Protein 2KZV (pdb70)

Sequence (92 aa):
MPHKEKHPLQDMFTSAIEAVARDSGWAELSAVGSYLAKNDPSFDPRNWGHGRLSQMVKKLDFLTVQESRNGSKLHSEIRLRHDGLEHHHHHHMPHKEKHPLQDMFTSAIEAVARDSGWAELSAVGSYLAKNDPSFDPRNWGHGRLSQMVKKLDFLTVQESRNGSKLHSEIRLRHDGLEHHHHHHMPHKEKHPLQDMFTSAIEAVARDSGWAELSAVGSYLAKNDPSFDPRNWGHGRLSQMVKKLDFLTVQESRNGSKLHSEIRLRHDGLEHHHHHHMPHKEKHPLQDMFTSAIEAVARDSGWAELSAVGSYLAKNDPSFDPRNWGHGRLSQMVKKLDFLTVQESRNGSKLHSEIRLRHDGLEHHHHHHMPHKEKHPLQDMFTSAIEAVARDSGWAELSAVGSYLAKNDPSFDPRNWGHGRLSQMVKKLDFLTVQESRNGSKLHSEIRLRHDGLEHHHHHHMPHKEKHPLQDMFTSAIEAVARDSGWAELSAVGSYLAKNDPSFDPRNWGHGRLSQMVKKLDFLTVQESRNGSKLHSEIRLRHDGLEHHHHHHMPHKEKHPLQDMFTSAIEAVARDSGWAELSAVGSYLAKNDPSFDPRNWGHGRLSQMVKKLDFLTVQESRNGSKLHSEIRLRHDGLEHHHHHHMPHKEKHPLQDMFTSAIEAVARDSGWAELSAVGSYLAKNDPSFDPRNWGHGRLSQMVKKLDFLTVQESRNGSKLHSEIRLRHDGLEHHHHHHMPHKEKHPLQDMFTSAIEAVARDSGWAELSAVGSYLAKNDPSFDPRNWGHGRLSQMVKKLDFLTVQESRNGSKLHSEIRLRHDGLEHHHHHHMPHKEKHPLQDMFTSAIEAVARDSGWAELSAVGSYLAKNDPSFDPRNWGHGRLSQMVKKLDFLTVQESRNGSKLHSEIRLRHDGLEHHHHHHMPHKEKHPLQDMFTSAIEAVARDSGWAELSAVGSYLAKNDPSFDPRNWGHGRLSQMVKKLDFLTVQESRNGSKLHSEIRLRHDGLEHHHHHHMPHKEKHPLQDMFTSAIEAVARDSGWAELSAVGSYLAKNDPSFDPRNWGHGRLSQMVKKLDFLTVQESRNGSKLHSEIRLRHDGLEHHHHHHMPHKEKHPLQDMFTSAIEAVARDSGWAELSAVGSYLAKNDPSFDPRNWGHGRLSQMVKKLDFLTVQESRNGSKLHSEIRLRHDGLEHHHHHHMPHKEKHPLQDMFTSAIEAVARDSGWAELSAVGSYLAKNDPSFDPRNWGHGRLSQMVKKLDFLTVQESRNGSKLHSEIRLRHDGLEHHHHHHMPHKEKHPLQDMFTSAIEAVARDSGWAELSAVGSYLAKNDPSFDPRNWGHGRLSQMVKKLDFLTVQESRNGSKLHSEIRLRHDGLEHHHHHHMPHKEKHPLQDMFTSAIEAVARDSGWAELSAVGSYLAKNDPSFDPRNWGHGRLSQMVKKLDFLTVQESRNGSKLHSEIRLRHDGLEHHHHHHMPHKEKHPLQDMFTSAIEAVARDSGWAELSAVGSYLAKNDPSFDPRNWGHGRLSQMVKKLDFLTVQESRNGSKLHSEIRLRHDGLEHHHHHHMPHKEKHPLQDMFTSAIEAVARDSGWAELSAVGSYLAKNDPSFDPRNWGHGRLSQMVKKLDFLTVQESRNGSKLHSEIRLRHDGLEHHHHHHMPHKEKHPLQDMFTSAIEAVARDSGWAELSAVGSYLAKNDPSFDPRNWGHGRLSQMVKKLDFLTVQESRNGSKLHSEIRLRHDGLEHHHHHHMPHKEKHPLQDMFTSAIEAVARDSGWAELSAVGSYLAKNDPSFDPRNWGHGRLSQMVKKLDFLTVQESRNGSKLHSEIRLRHDGLEHHHHHH

Nearest PDB structures (foldseek):
  2kzv-assembly1_A  TM=7.130E-01  e=1.769E-13  Chromobacterium violaceum
  8wxs-assembly1_B  TM=4.987E-01  e=1.381E-01  Drosophila melanogaster
  2lh9-assembly1_A  TM=5.299E-01  e=3.250E-01  Mus musculus
  3rco-assembly1_B  TM=5.625E-01  e=8.167E-01  Homo sapiens
  8s0d-assembly1_E  TM=5.532E-01  e=1.685E+00  Homo sapiens

Organism: Chromobacterium violaceum (strain ATCC 12472 / DSM 30191 / JCM 1249 / CCUG 213 / NBRC 12614 / NCIMB 9131 / NCTC 9757 / MK) (NCBI:txid243365)

Structure (mmCIF, N/CA/C/O backbone):
data_2KZV
#
_entry.id   2KZV
#
loop_
_atom_site.group_PDB
_atom_site.id
_atom_site.type_symbol
_atom_site.label_atom_id
_atom_site.label_alt_id
_atom_site.label_comp_id
_atom_site.label_asym_id
_atom_site.label_entity_id
_atom_site.label_seq_id
_atom_site.pdbx_PDB_ins_code
_atom_site.Cartn_x
_atom_site.Cartn_y
_atom_site.Cartn_z
_atom_site.occupancy
_atom_site.B_iso_or_equiv
_atom_site.auth_seq_id
_atom_site.auth_comp_id
_atom_site.auth_asym_id
_atom_site.auth_atom_id
_atom_site.pdbx_PDB_model_num
ATOM 1 N N . MET A 1 1 ? -22.189 -11.315 1.832 1.00 0.00 1 MET A N 1
ATOM 2 C CA . MET A 1 1 ? -21.737 -11.351 0.412 1.00 0.00 1 MET A CA 1
ATOM 3 C C . MET A 1 1 ? -20.458 -10.515 0.260 1.00 0.00 1 MET A C 1
ATOM 4 O O . MET A 1 1 ? -20.369 -9.665 -0.603 1.00 0.00 1 MET A O 1
ATOM 20 N N . PRO A 1 2 ? -19.469 -10.754 1.089 1.00 0.00 2 PRO A N 1
ATOM 21 C CA . PRO A 1 2 ? -18.175 -10.004 1.026 1.00 0.00 2 PRO A CA 1
ATOM 22 C C . PRO A 1 2 ? -17.448 -10.236 -0.307 1.00 0.00 2 PRO A C 1
ATOM 23 O O . PRO A 1 2 ? -17.489 -11.314 -0.869 1.00 0.00 2 PRO A O 1
ATOM 34 N N . HIS A 1 3 ? -16.783 -9.222 -0.811 1.00 0.00 3 HIS A N 1
ATOM 35 C CA . HIS A 1 3 ? -16.040 -9.345 -2.109 1.00 0.00 3 HIS A CA 1
ATOM 36 C C . HIS A 1 3 ? -14.547 -9.518 -1.821 1.00 0.00 3 HIS A C 1
ATOM 37 O O . HIS A 1 3 ? -13.981 -8.803 -1.022 1.00 0.00 3 HIS A O 1
ATOM 51 N N . LYS A 1 4 ? -13.916 -10.463 -2.472 1.00 0.00 4 LYS A N 1
ATOM 52 C CA . LYS A 1 4 ? -12.455 -10.710 -2.255 1.00 0.00 4 LYS A CA 1
ATOM 53 C C . LYS A 1 4 ? -12.170 -10.929 -0.763 1.00 0.00 4 LYS A C 1
ATOM 54 O O . LYS A 1 4 ? -12.043 -12.051 -0.323 1.00 0.00 4 LYS A O 1
ATOM 73 N N . GLU A 1 5 ? -12.070 -9.870 0.008 1.00 0.00 5 GLU A N 1
ATOM 74 C CA . GLU A 1 5 ? -11.792 -9.997 1.474 1.00 0.00 5 GLU A CA 1
ATOM 75 C C . GLU A 1 5 ? -10.440 -10.689 1.686 1.00 0.00 5 GLU A C 1
ATOM 76 O O . GLU A 1 5 ? -9.472 -10.059 2.062 1.00 0.00 5 GLU A O 1
ATOM 88 N N . LYS A 1 6 ? -10.374 -11.969 1.433 1.00 0.00 6 LYS A N 1
ATOM 89 C CA . LYS A 1 6 ? -9.093 -12.726 1.591 1.00 0.00 6 LYS A CA 1
ATOM 90 C C . LYS A 1 6 ? -8.517 -12.528 2.995 1.00 0.00 6 LYS A C 1
ATOM 91 O O . LYS A 1 6 ? -8.025 -11.472 3.341 1.00 0.00 6 LYS A O 1
ATOM 110 N N . HIS A 1 7 ? -8.572 -13.547 3.806 1.00 0.00 7 HIS A N 1
ATOM 111 C CA . HIS A 1 7 ? -8.033 -13.434 5.194 1.00 0.00 7 HIS A CA 1
ATOM 112 C C . HIS A 1 7 ? -6.496 -13.261 5.152 1.00 0.00 7 HIS A C 1
ATOM 113 O O . HIS A 1 7 ? -5.948 -12.466 5.889 1.00 0.00 7 HIS A O 1
ATOM 127 N N . PRO A 1 8 ? -5.801 -13.997 4.313 1.00 0.00 8 PRO A N 1
ATOM 128 C CA . PRO A 1 8 ? -4.308 -13.898 4.216 1.00 0.00 8 PRO A CA 1
ATOM 129 C C . PRO A 1 8 ? -3.854 -12.487 3.807 1.00 0.00 8 PRO A C 1
ATOM 130 O O . PRO A 1 8 ? -4.296 -11.948 2.811 1.00 0.00 8 PRO A O 1
ATOM 141 N N . LEU A 1 9 ? -2.975 -11.891 4.564 1.00 0.00 9 LEU A N 1
ATOM 142 C CA . LEU A 1 9 ? -2.497 -10.523 4.213 1.00 0.00 9 LEU A CA 1
ATOM 143 C C . LEU A 1 9 ? -1.720 -10.579 2.889 1.00 0.00 9 LEU A C 1
ATOM 144 O O . LEU A 1 9 ? -1.856 -9.721 2.040 1.00 0.00 9 LEU A O 1
ATOM 160 N N . GLN A 1 10 ? -0.895 -11.576 2.719 1.00 0.00 10 GLN A N 1
ATOM 161 C CA . GLN A 1 10 ? -0.084 -11.678 1.469 1.00 0.00 10 GLN A CA 1
ATOM 162 C C . GLN A 1 10 ? -0.999 -11.647 0.243 1.00 0.00 10 GLN A C 1
ATOM 163 O O . GLN A 1 10 ? -0.809 -10.854 -0.658 1.00 0.00 10 GLN A O 1
ATOM 177 N N . ASP A 1 11 ? -1.987 -12.496 0.196 1.00 0.00 11 ASP A N 1
ATOM 178 C CA . ASP A 1 11 ? -2.902 -12.500 -0.980 1.00 0.00 11 ASP A CA 1
ATOM 179 C C . ASP A 1 11 ? -3.712 -11.199 -1.009 1.00 0.00 11 ASP A C 1
ATOM 180 O O . ASP A 1 11 ? -3.965 -10.636 -2.056 1.00 0.00 11 ASP A O 1
ATOM 189 N N . MET A 1 12 ? -4.140 -10.730 0.134 1.00 0.00 12 MET A N 1
ATOM 190 C CA . MET A 1 12 ? -4.954 -9.479 0.172 1.00 0.00 12 MET A CA 1
ATOM 191 C C . MET A 1 12 ? -4.143 -8.307 -0.393 1.00 0.00 12 MET A C 1
ATOM 192 O O . MET A 1 12 ? -4.607 -7.583 -1.252 1.00 0.00 12 MET A O 1
ATOM 206 N N . PHE A 1 13 ? -2.934 -8.113 0.071 1.00 0.00 13 PHE A N 1
ATOM 207 C CA . PHE A 1 13 ? -2.105 -6.988 -0.458 1.00 0.00 13 PHE A CA 1
ATOM 208 C C . PHE A 1 13 ? -1.745 -7.268 -1.922 1.00 0.00 13 PHE A C 1
ATOM 209 O O . PHE A 1 13 ? -1.711 -6.374 -2.741 1.00 0.00 13 PHE A O 1
ATOM 226 N N . THR A 1 14 ? -1.466 -8.497 -2.256 1.00 0.00 14 THR A N 1
ATOM 227 C CA . THR A 1 14 ? -1.092 -8.819 -3.663 1.00 0.00 14 THR A CA 1
ATOM 228 C C . THR A 1 14 ? -2.237 -8.439 -4.603 1.00 0.00 14 THR A C 1
ATOM 229 O O . THR A 1 14 ? -2.029 -7.831 -5.634 1.00 0.00 14 THR A O 1
ATOM 240 N N . SER A 1 15 ? -3.440 -8.802 -4.264 1.00 0.00 15 SER A N 1
ATOM 241 C CA . SER A 1 15 ? -4.594 -8.472 -5.145 1.00 0.00 15 SER A CA 1
ATOM 242 C C . SER A 1 15 ? -4.753 -6.955 -5.270 1.00 0.00 15 SER A C 1
ATOM 243 O O . SER A 1 15 ? -5.003 -6.437 -6.340 1.00 0.00 15 SER A O 1
ATOM 251 N N . ALA A 1 16 ? -4.631 -6.236 -4.186 1.00 0.00 16 ALA A N 1
ATOM 252 C CA . ALA A 1 16 ? -4.797 -4.754 -4.253 1.00 0.00 16 ALA A CA 1
ATOM 253 C C . ALA A 1 16 ? -3.665 -4.121 -5.067 1.00 0.00 16 ALA A C 1
ATOM 254 O O . ALA A 1 16 ? -3.890 -3.236 -5.866 1.00 0.00 16 ALA A O 1
ATOM 261 N N . ILE A 1 17 ? -2.452 -4.555 -4.861 1.00 0.00 17 ILE A N 1
ATOM 262 C CA . ILE A 1 17 ? -1.306 -3.964 -5.612 1.00 0.00 17 ILE A CA 1
ATOM 263 C C . ILE A 1 17 ? -1.467 -4.254 -7.107 1.00 0.00 17 ILE A C 1
ATOM 264 O O . ILE A 1 17 ? -1.269 -3.392 -7.939 1.00 0.00 17 ILE A O 1
ATOM 280 N N . GLU A 1 18 ? -1.812 -5.461 -7.451 1.00 0.00 18 GLU A N 1
ATOM 281 C CA . GLU A 1 18 ? -1.965 -5.813 -8.890 1.00 0.00 18 GLU A CA 1
ATOM 282 C C . GLU A 1 18 ? -3.161 -5.063 -9.482 1.00 0.00 18 GLU A C 1
ATOM 283 O O . GLU A 1 18 ? -3.158 -4.691 -10.639 1.00 0.00 18 GLU A O 1
ATOM 295 N N . ALA A 1 19 ? -4.186 -4.849 -8.707 1.00 0.00 19 ALA A N 1
ATOM 296 C CA . ALA A 1 19 ? -5.384 -4.136 -9.235 1.00 0.00 19 ALA A CA 1
ATOM 297 C C . ALA A 1 19 ? -5.022 -2.695 -9.617 1.00 0.00 19 ALA A C 1
ATOM 298 O O . ALA A 1 19 ? -5.493 -2.181 -10.614 1.00 0.00 19 ALA A O 1
ATOM 305 N N . VAL A 1 20 ? -4.198 -2.034 -8.830 1.00 0.00 20 VAL A N 1
ATOM 306 C CA . VAL A 1 20 ? -3.811 -0.608 -9.134 1.00 0.00 20 VAL A CA 1
ATOM 307 C C . VAL A 1 20 ? -2.399 -0.559 -9.736 1.00 0.00 20 VAL A C 1
ATOM 308 O O . VAL A 1 20 ? -1.838 0.500 -9.932 1.00 0.00 20 VAL A O 1
ATOM 321 N N . ALA A 1 21 ? -1.817 -1.691 -10.028 1.00 0.00 21 ALA A N 1
ATOM 322 C CA . ALA A 1 21 ? -0.441 -1.694 -10.608 1.00 0.00 21 ALA A CA 1
ATOM 323 C C . ALA A 1 21 ? -0.467 -1.058 -12.005 1.00 0.00 21 ALA A C 1
ATOM 324 O O . ALA A 1 21 ? 0.561 -0.842 -12.618 1.00 0.00 21 ALA A O 1
ATOM 331 N N . ARG A 1 22 ? -1.634 -0.764 -12.512 1.00 0.00 22 ARG A N 1
ATOM 332 C CA . ARG A 1 22 ? -1.737 -0.149 -13.870 1.00 0.00 22 ARG A CA 1
ATOM 333 C C . ARG A 1 22 ? -1.234 1.298 -13.799 1.00 0.00 22 ARG A C 1
ATOM 334 O O . ARG A 1 22 ? -0.876 1.889 -14.800 1.00 0.00 22 ARG A O 1
ATOM 355 N N . ASP A 1 23 ? -1.199 1.872 -12.624 1.00 0.00 23 ASP A N 1
ATOM 356 C CA . ASP A 1 23 ? -0.718 3.278 -12.495 1.00 0.00 23 ASP A CA 1
ATOM 357 C C . ASP A 1 23 ? 0.736 3.365 -12.964 1.00 0.00 23 ASP A C 1
ATOM 358 O O . ASP A 1 23 ? 1.083 4.194 -13.779 1.00 0.00 23 ASP A O 1
ATOM 367 N N . SER A 1 24 ? 1.584 2.509 -12.455 1.00 0.00 24 SER A N 1
ATOM 368 C CA . SER A 1 24 ? 3.017 2.535 -12.871 1.00 0.00 24 SER A CA 1
ATOM 369 C C . SER A 1 24 ? 3.781 1.427 -12.128 1.00 0.00 24 SER A C 1
ATOM 370 O O . SER A 1 24 ? 4.503 1.686 -11.184 1.00 0.00 24 SER A O 1
ATOM 378 N N . GLY A 1 25 ? 3.636 0.200 -12.550 1.00 0.00 25 GLY A N 1
ATOM 379 C CA . GLY A 1 25 ? 4.360 -0.914 -11.871 1.00 0.00 25 GLY A CA 1
ATOM 380 C C . GLY A 1 25 ? 4.014 -0.916 -10.379 1.00 0.00 25 GLY A C 1
ATOM 381 O O . GLY A 1 25 ? 3.062 -1.542 -9.955 1.00 0.00 25 GLY A O 1
ATOM 385 N N . TRP A 1 26 ? 4.786 -0.227 -9.582 1.00 0.00 26 TRP A N 1
ATOM 386 C CA . TRP A 1 26 ? 4.517 -0.186 -8.114 1.00 0.00 26 TRP A CA 1
ATOM 387 C C . TRP A 1 26 ? 3.079 0.275 -7.858 1.00 0.00 26 TRP A C 1
ATOM 388 O O . TRP A 1 26 ? 2.295 0.436 -8.772 1.00 0.00 26 TRP A O 1
ATOM 409 N N . ALA A 1 27 ? 2.731 0.476 -6.608 1.00 0.00 27 ALA A N 1
ATOM 410 C CA . ALA A 1 27 ? 1.343 0.919 -6.249 1.00 0.00 27 ALA A CA 1
ATOM 411 C C . ALA A 1 27 ? 1.415 1.939 -5.105 1.00 0.00 27 ALA A C 1
ATOM 412 O O . ALA A 1 27 ? 2.115 1.746 -4.131 1.00 0.00 27 ALA A O 1
ATOM 419 N N . GLU A 1 28 ? 0.690 3.019 -5.217 1.00 0.00 28 GLU A N 1
ATOM 420 C CA . GLU A 1 28 ? 0.709 4.049 -4.140 1.00 0.00 28 GLU A CA 1
ATOM 421 C C . GLU A 1 28 ? -0.003 3.500 -2.901 1.00 0.00 28 GLU A C 1
ATOM 422 O O . GLU A 1 28 ? -1.057 2.903 -2.994 1.00 0.00 28 GLU A O 1
ATOM 434 N N . LEU A 1 29 ? 0.575 3.679 -1.742 1.00 0.00 29 LEU A N 1
ATOM 435 C CA . LEU A 1 29 ? -0.052 3.149 -0.498 1.00 0.00 29 LEU A CA 1
ATOM 436 C C . LEU A 1 29 ? -1.469 3.712 -0.363 1.00 0.00 29 LEU A C 1
ATOM 437 O O . LEU A 1 29 ? -2.388 3.012 0.015 1.00 0.00 29 LEU A O 1
ATOM 453 N N . SER A 1 30 ? -1.659 4.964 -0.672 1.00 0.00 30 SER A N 1
ATOM 454 C CA . SER A 1 30 ? -3.020 5.556 -0.562 1.00 0.00 30 SER A CA 1
ATOM 455 C C . SER A 1 30 ? -3.980 4.781 -1.469 1.00 0.00 30 SER A C 1
ATOM 456 O O . SER A 1 30 ? -5.093 4.474 -1.091 1.00 0.00 30 SER A O 1
ATOM 464 N N . ALA A 1 31 ? -3.559 4.464 -2.663 1.00 0.00 31 ALA A N 1
ATOM 465 C CA . ALA A 1 31 ? -4.449 3.709 -3.590 1.00 0.00 31 ALA A CA 1
ATOM 466 C C . ALA A 1 31 ? -4.780 2.341 -2.985 1.00 0.00 31 ALA A C 1
ATOM 467 O O . ALA A 1 31 ? -5.887 1.853 -3.105 1.00 0.00 31 ALA A O 1
ATOM 474 N N . VAL A 1 32 ? -3.832 1.718 -2.340 1.00 0.00 32 VAL A N 1
ATOM 475 C CA . VAL A 1 32 ? -4.098 0.382 -1.735 1.00 0.00 32 VAL A CA 1
ATOM 476 C C . VAL A 1 32 ? -5.170 0.521 -0.646 1.00 0.00 32 VAL A C 1
ATOM 477 O O . VAL A 1 32 ? -6.103 -0.252 -0.582 1.00 0.00 32 VAL A O 1
ATOM 490 N N . GLY A 1 33 ? -5.035 1.491 0.216 1.00 0.00 33 GLY A N 1
ATOM 491 C CA . GLY A 1 33 ? -6.041 1.662 1.304 1.00 0.00 33 GLY A CA 1
ATOM 492 C C . GLY A 1 33 ? -7.427 1.900 0.702 1.00 0.00 33 GLY A C 1
ATOM 493 O O . GLY A 1 33 ? -8.393 1.267 1.078 1.00 0.00 33 GLY A O 1
ATOM 497 N N . SER A 1 34 ? -7.535 2.807 -0.231 1.00 0.00 34 SER A N 1
ATOM 498 C CA . SER A 1 34 ? -8.862 3.077 -0.854 1.00 0.00 34 SER A CA 1
ATOM 499 C C . SER A 1 34 ? -9.361 1.820 -1.569 1.00 0.00 34 SER A C 1
ATOM 500 O O . SER A 1 34 ? -10.522 1.468 -1.490 1.00 0.00 34 SER A O 1
ATOM 508 N N . TYR A 1 35 ? -8.493 1.144 -2.272 1.00 0.00 35 TYR A N 1
ATOM 509 C CA . TYR A 1 35 ? -8.917 -0.085 -3.001 1.00 0.00 35 TYR A CA 1
ATOM 510 C C . TYR A 1 35 ? -9.442 -1.115 -1.998 1.00 0.00 35 TYR A C 1
ATOM 511 O O . TYR A 1 35 ? -10.500 -1.685 -2.173 1.00 0.00 35 TYR A O 1
ATOM 529 N N . LEU A 1 36 ? -8.707 -1.355 -0.948 1.00 0.00 36 LEU A N 1
ATOM 530 C CA . LEU A 1 36 ? -9.159 -2.344 0.068 1.00 0.00 36 LEU A CA 1
ATOM 531 C C . LEU A 1 36 ? -10.446 -1.837 0.717 1.00 0.00 36 LEU A C 1
ATOM 532 O O . LEU A 1 36 ? -11.350 -2.595 0.993 1.00 0.00 36 LEU A O 1
ATOM 548 N N . ALA A 1 37 ? -10.537 -0.560 0.967 1.00 0.00 37 ALA A N 1
ATOM 549 C CA . ALA A 1 37 ? -11.774 -0.018 1.598 1.00 0.00 37 ALA A CA 1
ATOM 550 C C . ALA A 1 37 ? -12.984 -0.346 0.715 1.00 0.00 37 ALA A C 1
ATOM 551 O O . ALA A 1 37 ? -13.993 -0.829 1.187 1.00 0.00 37 ALA A O 1
ATOM 558 N N . LYS A 1 38 ? -12.895 -0.083 -0.561 1.00 0.00 38 LYS A N 1
ATOM 559 C CA . LYS A 1 38 ? -14.045 -0.376 -1.470 1.00 0.00 38 LYS A CA 1
ATOM 560 C C . LYS A 1 38 ? -14.176 -1.888 -1.697 1.00 0.00 38 LYS A C 1
ATOM 561 O O . LYS A 1 38 ? -15.239 -2.458 -1.549 1.00 0.00 38 LYS A O 1
ATOM 580 N N . ASN A 1 39 ? -13.106 -2.536 -2.069 1.00 0.00 39 ASN A N 1
ATOM 581 C CA . ASN A 1 39 ? -13.162 -4.006 -2.325 1.00 0.00 39 ASN A CA 1
ATOM 582 C C . ASN A 1 39 ? -13.467 -4.748 -1.022 1.00 0.00 39 ASN A C 1
ATOM 583 O O . ASN A 1 39 ? -14.213 -5.707 -1.004 1.00 0.00 39 ASN A O 1
ATOM 594 N N . ASP A 1 40 ? -12.879 -4.308 0.062 1.00 0.00 40 ASP A N 1
ATOM 595 C CA . ASP A 1 40 ? -13.092 -4.962 1.397 1.00 0.00 40 ASP A CA 1
ATOM 596 C C . ASP A 1 40 ? -13.600 -3.916 2.401 1.00 0.00 40 ASP A C 1
ATOM 597 O O . ASP A 1 40 ? -12.826 -3.343 3.142 1.00 0.00 40 ASP A O 1
ATOM 606 N N . PRO A 1 41 ? -14.888 -3.662 2.438 1.00 0.00 41 PRO A N 1
ATOM 607 C CA . PRO A 1 41 ? -15.472 -2.663 3.386 1.00 0.00 41 PRO A CA 1
ATOM 608 C C . PRO A 1 41 ? -15.092 -2.982 4.836 1.00 0.00 41 PRO A C 1
ATOM 609 O O . PRO A 1 41 ? -15.002 -2.107 5.675 1.00 0.00 41 PRO A O 1
ATOM 620 N N . SER A 1 42 ? -14.872 -4.232 5.130 1.00 0.00 42 SER A N 1
ATOM 621 C CA . SER A 1 42 ? -14.501 -4.626 6.514 1.00 0.00 42 SER A CA 1
ATOM 622 C C . SER A 1 42 ? -13.111 -4.079 6.849 1.00 0.00 42 SER A C 1
ATOM 623 O O . SER A 1 42 ? -12.690 -4.094 7.989 1.00 0.00 42 SER A O 1
ATOM 631 N N . PHE A 1 43 ? -12.390 -3.596 5.867 1.00 0.00 43 PHE A N 1
ATOM 632 C CA . PHE A 1 43 ? -11.024 -3.055 6.137 1.00 0.00 43 PHE A CA 1
ATOM 633 C C . PHE A 1 43 ? -11.151 -1.677 6.798 1.00 0.00 43 PHE A C 1
ATOM 634 O O . PHE A 1 43 ? -11.770 -0.777 6.263 1.00 0.00 43 PHE A O 1
ATOM 651 N N . ASP A 1 44 ? -10.577 -1.527 7.969 1.00 0.00 44 ASP A N 1
ATOM 652 C CA . ASP A 1 44 ? -10.649 -0.227 8.723 1.00 0.00 44 ASP A CA 1
ATOM 653 C C . ASP A 1 44 ? -9.226 0.324 8.944 1.00 0.00 44 ASP A C 1
ATOM 654 O O . ASP A 1 44 ? -8.603 0.028 9.946 1.00 0.00 44 ASP A O 1
ATOM 663 N N . PRO A 1 45 ? -8.709 1.129 8.036 1.00 0.00 45 PRO A N 1
ATOM 664 C CA . PRO A 1 45 ? -7.342 1.715 8.189 1.00 0.00 45 PRO A CA 1
ATOM 665 C C . PRO A 1 45 ? -7.277 2.633 9.420 1.00 0.00 45 PRO A C 1
ATOM 666 O O . PRO A 1 45 ? -6.223 2.904 9.961 1.00 0.00 45 PRO A O 1
ATOM 677 N N . ARG A 1 46 ? -8.414 3.085 9.868 1.00 0.00 46 ARG A N 1
ATOM 678 C CA . ARG A 1 46 ? -8.461 3.967 11.066 1.00 0.00 46 ARG A CA 1
ATOM 679 C C . ARG A 1 46 ? -7.929 3.195 12.277 1.00 0.00 46 ARG A C 1
ATOM 680 O O . ARG A 1 46 ? -7.234 3.733 13.116 1.00 0.00 46 ARG A O 1
ATOM 701 N N . ASN A 1 47 ? -8.256 1.937 12.374 1.00 0.00 47 ASN A N 1
ATOM 702 C CA . ASN A 1 47 ? -7.772 1.132 13.530 1.00 0.00 47 ASN A CA 1
ATOM 703 C C . ASN A 1 47 ? -6.242 1.104 13.503 1.00 0.00 47 ASN A C 1
ATOM 704 O O . ASN A 1 47 ? -5.593 1.159 14.528 1.00 0.00 47 ASN A O 1
ATOM 715 N N . TRP A 1 48 ? -5.658 1.020 12.332 1.00 0.00 48 TRP A N 1
ATOM 716 C CA . TRP A 1 48 ? -4.167 0.988 12.229 1.00 0.00 48 TRP A CA 1
ATOM 717 C C . TRP A 1 48 ? -3.627 2.418 12.255 1.00 0.00 48 TRP A C 1
ATOM 718 O O . TRP A 1 48 ? -2.462 2.657 12.017 1.00 0.00 48 TRP A O 1
ATOM 739 N N . GLY A 1 49 ? -4.471 3.367 12.552 1.00 0.00 49 GLY A N 1
ATOM 740 C CA . GLY A 1 49 ? -4.019 4.787 12.605 1.00 0.00 49 GLY A CA 1
ATOM 741 C C . GLY A 1 49 ? -3.686 5.275 11.195 1.00 0.00 49 GLY A C 1
ATOM 742 O O . GLY A 1 49 ? -3.299 4.509 10.336 1.00 0.00 49 GLY A O 1
ATOM 746 N N . HIS A 1 50 ? -3.831 6.551 10.953 1.00 0.00 50 HIS A N 1
ATOM 747 C CA . HIS A 1 50 ? -3.522 7.104 9.599 1.00 0.00 50 HIS A CA 1
ATOM 748 C C . HIS A 1 50 ? -2.008 7.273 9.448 1.00 0.00 50 HIS A C 1
ATOM 749 O O . HIS A 1 50 ? -1.307 7.557 10.399 1.00 0.00 50 HIS A O 1
ATOM 763 N N . GLY A 1 51 ? -1.500 7.110 8.255 1.00 0.00 51 GLY A N 1
ATOM 764 C CA . GLY A 1 51 ? -0.032 7.271 8.031 1.00 0.00 51 GLY A CA 1
ATOM 765 C C . GLY A 1 51 ? 0.729 6.090 8.640 1.00 0.00 51 GLY A C 1
ATOM 766 O O . GLY A 1 51 ? 1.683 5.598 8.068 1.00 0.00 51 GLY A O 1
ATOM 770 N N . ARG A 1 52 ? 0.326 5.634 9.796 1.00 0.00 52 ARG A N 1
ATOM 771 C CA . ARG A 1 52 ? 1.046 4.493 10.431 1.00 0.00 52 ARG A CA 1
ATOM 772 C C . ARG A 1 52 ? 0.823 3.236 9.590 1.00 0.00 52 ARG A C 1
ATOM 773 O O . ARG A 1 52 ? 1.391 2.194 9.848 1.00 0.00 52 ARG A O 1
ATOM 794 N N . LEU A 1 53 ? 0.007 3.331 8.575 1.00 0.00 53 LEU A N 1
ATOM 795 C CA . LEU A 1 53 ? -0.244 2.146 7.709 1.00 0.00 53 LEU A CA 1
ATOM 796 C C . LEU A 1 53 ? 1.078 1.748 7.045 1.00 0.00 53 LEU A C 1
ATOM 797 O O . LEU A 1 53 ? 1.402 0.581 6.924 1.00 0.00 53 LEU A O 1
ATOM 813 N N . SER A 1 54 ? 1.845 2.714 6.615 1.00 0.00 54 SER A N 1
ATOM 814 C CA . SER A 1 54 ? 3.147 2.400 5.965 1.00 0.00 54 SER A CA 1
ATOM 815 C C . SER A 1 54 ? 4.037 1.645 6.955 1.00 0.00 54 SER A C 1
ATOM 816 O O . SER A 1 54 ? 4.694 0.685 6.607 1.00 0.00 54 SER A O 1
ATOM 824 N N . GLN A 1 55 ? 4.065 2.075 8.184 1.00 0.00 55 GLN A N 1
ATOM 825 C CA . GLN A 1 55 ? 4.910 1.385 9.199 1.00 0.00 55 GLN A CA 1
ATOM 826 C C . GLN A 1 55 ? 4.324 -0.001 9.499 1.00 0.00 55 GLN A C 1
ATOM 827 O O . GLN A 1 55 ? 5.033 -0.910 9.886 1.00 0.00 55 GLN A O 1
ATOM 841 N N . MET A 1 56 ? 3.039 -0.175 9.333 1.00 0.00 56 MET A N 1
ATOM 842 C CA . MET A 1 56 ? 2.428 -1.507 9.620 1.00 0.00 56 MET A CA 1
ATOM 843 C C . MET A 1 56 ? 2.997 -2.550 8.651 1.00 0.00 56 MET A C 1
ATOM 844 O O . MET A 1 56 ? 3.412 -3.620 9.049 1.00 0.00 56 MET A O 1
ATOM 858 N N . VAL A 1 57 ? 3.011 -2.247 7.379 1.00 0.00 57 VAL A N 1
ATOM 859 C CA . VAL A 1 57 ? 3.544 -3.223 6.382 1.00 0.00 57 VAL A CA 1
ATOM 860 C C . VAL A 1 57 ? 5.058 -3.361 6.557 1.00 0.00 57 VAL A C 1
ATOM 861 O O . VAL A 1 57 ? 5.652 -4.349 6.176 1.00 0.00 57 VAL A O 1
ATOM 874 N N . LYS A 1 58 ? 5.681 -2.371 7.126 1.00 0.00 58 LYS A N 1
ATOM 875 C CA . LYS A 1 58 ? 7.155 -2.424 7.329 1.00 0.00 58 LYS A CA 1
ATOM 876 C C . LYS A 1 58 ? 7.497 -3.585 8.263 1.00 0.00 58 LYS A C 1
ATOM 877 O O . LYS A 1 58 ? 8.569 -4.152 8.197 1.00 0.00 58 LYS A O 1
ATOM 896 N N . LYS A 1 59 ? 6.597 -3.940 9.142 1.00 0.00 59 LYS A N 1
ATOM 897 C CA . LYS A 1 59 ? 6.873 -5.059 10.090 1.00 0.00 59 LYS A CA 1
ATOM 898 C C . LYS A 1 59 ? 6.710 -6.397 9.365 1.00 0.00 59 LYS A C 1
ATOM 899 O O . LYS A 1 59 ? 6.966 -7.447 9.921 1.00 0.00 59 LYS A O 1
ATOM 918 N N . LEU A 1 60 ? 6.292 -6.367 8.119 1.00 0.00 60 LEU A N 1
ATOM 919 C CA . LEU A 1 60 ? 6.113 -7.633 7.329 1.00 0.00 60 LEU A CA 1
ATOM 920 C C . LEU A 1 60 ? 7.331 -7.829 6.418 1.00 0.00 60 LEU A C 1
ATOM 921 O O . LEU A 1 60 ? 7.538 -7.096 5.472 1.00 0.00 60 LEU A O 1
ATOM 937 N N . ASP A 1 61 ? 8.146 -8.802 6.717 1.00 0.00 61 ASP A N 1
ATOM 938 C CA . ASP A 1 61 ? 9.371 -9.052 5.898 1.00 0.00 61 ASP A CA 1
ATOM 939 C C . ASP A 1 61 ? 9.005 -9.470 4.463 1.00 0.00 61 ASP A C 1
ATOM 940 O O . ASP A 1 61 ? 9.668 -9.090 3.519 1.00 0.00 61 ASP A O 1
ATOM 949 N N . PHE A 1 62 ? 7.987 -10.274 4.288 1.00 0.00 62 PHE A N 1
ATOM 950 C CA . PHE A 1 62 ? 7.630 -10.736 2.909 1.00 0.00 62 PHE A CA 1
ATOM 951 C C . PHE A 1 62 ? 7.049 -9.588 2.069 1.00 0.00 62 PHE A C 1
ATOM 952 O O . PHE A 1 62 ? 6.409 -9.816 1.063 1.00 0.00 62 PHE A O 1
ATOM 969 N N . LEU A 1 63 ? 7.288 -8.356 2.461 1.00 0.00 63 LEU A N 1
ATOM 970 C CA . LEU A 1 63 ? 6.778 -7.175 1.676 1.00 0.00 63 LEU A CA 1
ATOM 971 C C . LEU A 1 63 ? 7.878 -6.108 1.615 1.00 0.00 63 LEU A C 1
ATOM 972 O O . LEU A 1 63 ? 8.408 -5.686 2.622 1.00 0.00 63 LEU A O 1
ATOM 988 N N . THR A 1 64 ? 8.215 -5.665 0.432 1.00 0.00 64 THR A N 1
ATOM 989 C CA . THR A 1 64 ? 9.271 -4.618 0.280 1.00 0.00 64 THR A CA 1
ATOM 990 C C . THR A 1 64 ? 8.609 -3.241 0.365 1.00 0.00 64 THR A C 1
ATOM 991 O O . THR A 1 64 ? 7.618 -2.989 -0.291 1.00 0.00 64 THR A O 1
ATOM 1002 N N . VAL A 1 65 ? 9.145 -2.351 1.174 1.00 0.00 65 VAL A N 1
ATOM 1003 C CA . VAL A 1 65 ? 8.549 -0.976 1.324 1.00 0.00 65 VAL A CA 1
ATOM 1004 C C . VAL A 1 65 ? 9.544 0.066 0.813 1.00 0.00 65 VAL A C 1
ATOM 1005 O O . VAL A 1 65 ? 10.702 0.070 1.179 1.00 0.00 65 VAL A O 1
ATOM 1018 N N . GLN A 1 66 ? 9.085 0.961 -0.027 1.00 0.00 66 GLN A N 1
ATOM 1019 C CA . GLN A 1 66 ? 9.972 2.035 -0.579 1.00 0.00 66 GLN A CA 1
ATOM 1020 C C . GLN A 1 66 ? 9.164 3.326 -0.682 1.00 0.00 66 GLN A C 1
ATOM 1021 O O . GLN A 1 66 ? 7.955 3.301 -0.805 1.00 0.00 66 GLN A O 1
ATOM 1035 N N . GLU A 1 67 ? 9.827 4.456 -0.626 1.00 0.00 67 GLU A N 1
ATOM 1036 C CA . GLU A 1 67 ? 9.122 5.779 -0.710 1.00 0.00 67 GLU A CA 1
ATOM 1037 C C . GLU A 1 67 ? 9.404 6.414 -2.072 1.00 0.00 67 GLU A C 1
ATOM 1038 O O . GLU A 1 67 ? 10.534 6.708 -2.407 1.00 0.00 67 GLU A O 1
ATOM 1050 N N . SER A 1 68 ? 8.380 6.651 -2.855 1.00 0.00 68 SER A N 1
ATOM 1051 C CA . SER A 1 68 ? 8.583 7.291 -4.189 1.00 0.00 68 SER A CA 1
ATOM 1052 C C . SER A 1 68 ? 8.603 8.804 -4.002 1.00 0.00 68 SER A C 1
ATOM 1053 O O . SER A 1 68 ? 8.048 9.326 -3.050 1.00 0.00 68 SER A O 1
ATOM 1061 N N . ARG A 1 69 ? 9.228 9.518 -4.904 1.00 0.00 69 ARG A N 1
ATOM 1062 C CA . ARG A 1 69 ? 9.282 11.007 -4.788 1.00 0.00 69 ARG A CA 1
ATOM 1063 C C . ARG A 1 69 ? 8.112 11.609 -5.577 1.00 0.00 69 ARG A C 1
ATOM 1064 O O . ARG A 1 69 ? 8.254 12.020 -6.712 1.00 0.00 69 ARG A O 1
ATOM 1085 N N . ASN A 1 70 ? 6.951 11.665 -4.970 1.00 0.00 70 ASN A N 1
ATOM 1086 C CA . ASN A 1 70 ? 5.750 12.235 -5.659 1.00 0.00 70 ASN A CA 1
ATOM 1087 C C . ASN A 1 70 ? 5.613 13.719 -5.304 1.00 0.00 70 ASN A C 1
ATOM 1088 O O . ASN A 1 70 ? 5.206 14.077 -4.215 1.00 0.00 70 ASN A O 1
ATOM 1099 N N . GLY A 1 71 ? 5.950 14.583 -6.220 1.00 0.00 71 GLY A N 1
ATOM 1100 C CA . GLY A 1 71 ? 5.838 16.041 -5.947 1.00 0.00 71 GLY A CA 1
ATOM 1101 C C . GLY A 1 71 ? 6.685 16.403 -4.726 1.00 0.00 71 GLY A C 1
ATOM 1102 O O . GLY A 1 71 ? 7.763 15.881 -4.528 1.00 0.00 71 GLY A O 1
ATOM 1106 N N . SER A 1 72 ? 6.201 17.299 -3.906 1.00 0.00 72 SER A N 1
ATOM 1107 C CA . SER A 1 72 ? 6.967 17.713 -2.688 1.00 0.00 72 SER A CA 1
ATOM 1108 C C . SER A 1 72 ? 6.652 16.763 -1.532 1.00 0.00 72 SER A C 1
ATOM 1109 O O . SER A 1 72 ? 7.251 16.845 -0.478 1.00 0.00 72 SER A O 1
ATOM 1117 N N . LYS A 1 73 ? 5.713 15.862 -1.721 1.00 0.00 73 LYS A N 1
ATOM 1118 C CA . LYS A 1 73 ? 5.336 14.893 -0.634 1.00 0.00 73 LYS A CA 1
ATOM 1119 C C . LYS A 1 73 ? 5.884 13.506 -0.968 1.00 0.00 73 LYS A C 1
ATOM 1120 O O . LYS A 1 73 ? 5.884 13.080 -2.107 1.00 0.00 73 LYS A O 1
ATOM 1139 N N . LEU A 1 74 ? 6.340 12.792 0.027 1.00 0.00 74 LEU A N 1
ATOM 1140 C CA . LEU A 1 74 ? 6.881 11.417 -0.203 1.00 0.00 74 LEU A CA 1
ATOM 1141 C C . LEU A 1 74 ? 5.735 10.422 -0.028 1.00 0.00 74 LEU A C 1
ATOM 1142 O O . LEU A 1 74 ? 5.090 10.386 1.001 1.00 0.00 74 LEU A O 1
ATOM 1158 N N . HIS A 1 75 ? 5.472 9.620 -1.033 1.00 0.00 75 HIS A N 1
ATOM 1159 C CA . HIS A 1 75 ? 4.355 8.620 -0.953 1.00 0.00 75 HIS A CA 1
ATOM 1160 C C . HIS A 1 75 ? 4.935 7.238 -0.673 1.00 0.00 75 HIS A C 1
ATOM 1161 O O . HIS A 1 75 ? 5.917 6.833 -1.262 1.00 0.00 75 HIS A O 1
ATOM 1175 N N . SER A 1 76 ? 4.333 6.509 0.229 1.00 0.00 76 SER A N 1
ATOM 1176 C CA . SER A 1 76 ? 4.833 5.145 0.559 1.00 0.00 76 SER A CA 1
ATOM 1177 C C . SER A 1 76 ? 4.360 4.163 -0.517 1.00 0.00 76 SER A C 1
ATOM 1178 O O . SER A 1 76 ? 3.299 4.323 -1.088 1.00 0.00 76 SER A O 1
ATOM 1186 N N . GLU A 1 77 ? 5.140 3.143 -0.786 1.00 0.00 77 GLU A N 1
ATOM 1187 C CA . GLU A 1 77 ? 4.757 2.119 -1.816 1.00 0.00 77 GLU A CA 1
ATOM 1188 C C . GLU A 1 77 ? 5.088 0.735 -1.266 1.00 0.00 77 GLU A C 1
ATOM 1189 O O . GLU A 1 77 ? 5.951 0.579 -0.427 1.00 0.00 77 GLU A O 1
ATOM 1201 N N . ILE A 1 78 ? 4.405 -0.273 -1.747 1.00 0.00 78 ILE A N 1
ATOM 1202 C CA . ILE A 1 78 ? 4.655 -1.676 -1.285 1.00 0.00 78 ILE A CA 1
ATOM 1203 C C . ILE A 1 78 ? 4.720 -2.603 -2.494 1.00 0.00 78 ILE A C 1
ATOM 1204 O O . ILE A 1 78 ? 4.123 -2.344 -3.520 1.00 0.00 78 ILE A O 1
ATOM 1220 N N . ARG A 1 79 ? 5.424 -3.697 -2.369 1.00 0.00 79 ARG A N 1
ATOM 1221 C CA . ARG A 1 79 ? 5.525 -4.682 -3.490 1.00 0.00 79 ARG A CA 1
ATOM 1222 C C . ARG A 1 79 ? 5.550 -6.089 -2.896 1.00 0.00 79 ARG A C 1
ATOM 1223 O O . ARG A 1 79 ? 6.037 -6.303 -1.804 1.00 0.00 79 ARG A O 1
ATOM 1244 N N . LEU A 1 80 ? 5.024 -7.056 -3.607 1.00 0.00 80 LEU A N 1
ATOM 1245 C CA . LEU A 1 80 ? 5.010 -8.455 -3.083 1.00 0.00 80 LEU A CA 1
ATOM 1246 C C . LEU A 1 80 ? 6.345 -9.121 -3.444 1.00 0.00 80 LEU A C 1
ATOM 1247 O O . LEU A 1 80 ? 6.710 -9.221 -4.599 1.00 0.00 80 LEU A O 1
ATOM 1263 N N . ARG A 1 81 ? 7.080 -9.556 -2.458 1.00 0.00 81 ARG A N 1
ATOM 1264 C CA . ARG A 1 81 ? 8.400 -10.196 -2.721 1.00 0.00 81 ARG A CA 1
ATOM 1265 C C . ARG A 1 81 ? 8.243 -11.350 -3.722 1.00 0.00 81 ARG A C 1
ATOM 1266 O O . ARG A 1 81 ? 7.369 -12.185 -3.596 1.00 0.00 81 ARG A O 1
ATOM 1287 N N . HIS A 1 82 ? 9.097 -11.392 -4.715 1.00 0.00 82 HIS A N 1
ATOM 1288 C CA . HIS A 1 82 ? 9.028 -12.478 -5.737 1.00 0.00 82 HIS A CA 1
ATOM 1289 C C . HIS A 1 82 ? 9.395 -13.815 -5.090 1.00 0.00 82 HIS A C 1
ATOM 1290 O O . HIS A 1 82 ? 8.811 -14.841 -5.381 1.00 0.00 82 HIS A O 1
ATOM 1304 N N . ASP A 1 83 ? 10.371 -13.809 -4.224 1.00 0.00 83 ASP A N 1
ATOM 1305 C CA . ASP A 1 83 ? 10.798 -15.074 -3.561 1.00 0.00 83 ASP A CA 1
ATOM 1306 C C . ASP A 1 83 ? 9.667 -15.618 -2.688 1.00 0.00 83 ASP A C 1
ATOM 1307 O O . ASP A 1 83 ? 8.919 -14.873 -2.086 1.00 0.00 83 ASP A O 1
ATOM 1316 N N . GLY A 1 84 ? 9.542 -16.917 -2.612 1.00 0.00 84 GLY A N 1
ATOM 1317 C CA . GLY A 1 84 ? 8.466 -17.522 -1.776 1.00 0.00 84 GLY A CA 1
ATOM 1318 C C . GLY A 1 84 ? 8.830 -17.376 -0.296 1.00 0.00 84 GLY A C 1
ATOM 1319 O O . GLY A 1 84 ? 9.677 -16.585 0.070 1.00 0.00 84 GLY A O 1
ATOM 1323 N N . LEU A 1 85 ? 8.193 -18.130 0.559 1.00 0.00 85 LEU A N 1
ATOM 1324 C CA . LEU A 1 85 ? 8.498 -18.035 2.020 1.00 0.00 85 LEU A CA 1
ATOM 1325 C C . LEU A 1 85 ? 9.854 -18.702 2.293 1.00 0.00 85 LEU A C 1
ATOM 1326 O O . LEU A 1 85 ? 10.183 -19.720 1.718 1.00 0.00 85 LEU A O 1
ATOM 1342 N N . GLU A 1 86 ? 10.641 -18.133 3.171 1.00 0.00 86 GLU A N 1
ATOM 1343 C CA . GLU A 1 86 ? 11.974 -18.727 3.495 1.00 0.00 86 GLU A CA 1
ATOM 1344 C C . GLU A 1 86 ? 12.439 -18.210 4.860 1.00 0.00 86 GLU A C 1
ATOM 1345 O O . GLU A 1 86 ? 12.707 -17.038 5.035 1.00 0.00 86 GLU A O 1
ATOM 1357 N N . HIS A 1 87 ? 12.538 -19.082 5.829 1.00 0.00 87 HIS A N 1
ATOM 1358 C CA . HIS A 1 87 ? 12.988 -18.657 7.191 1.00 0.00 87 HIS A CA 1
ATOM 1359 C C . HIS A 1 87 ? 13.576 -19.867 7.918 1.00 0.00 87 HIS A C 1
ATOM 1360 O O . HIS A 1 87 ? 13.668 -19.893 9.129 1.00 0.00 87 HIS A O 1
ATOM 1374 N N . HIS A 1 88 ? 13.967 -20.873 7.183 1.00 0.00 88 HIS A N 1
ATOM 1375 C CA . HIS A 1 88 ? 14.544 -22.090 7.818 1.00 0.00 88 HIS A CA 1
ATOM 1376 C C . HIS A 1 88 ? 15.874 -21.738 8.490 1.00 0.00 88 HIS A C 1
ATOM 1377 O O . HIS A 1 88 ? 16.176 -22.201 9.572 1.00 0.00 88 HIS A O 1
ATOM 1391 N N . HIS A 1 89 ? 16.671 -20.922 7.851 1.00 0.00 89 HIS A N 1
ATOM 1392 C CA . HIS A 1 89 ? 17.988 -20.530 8.438 1.00 0.00 89 HIS A CA 1
ATOM 1393 C C . HIS A 1 89 ? 18.776 -21.781 8.841 1.00 0.00 89 HIS A C 1
ATOM 1394 O O . HIS A 1 89 ? 18.322 -22.895 8.674 1.00 0.00 89 HIS A O 1
ATOM 1408 N N . HIS A 1 90 ? 19.958 -21.601 9.366 1.00 0.00 90 HIS A N 1
ATOM 1409 C CA . HIS A 1 90 ? 20.784 -22.770 9.777 1.00 0.00 90 HIS A CA 1
ATOM 1410 C C . HIS A 1 90 ? 20.106 -23.491 10.945 1.00 0.00 90 HIS A C 1
ATOM 1411 O O . HIS A 1 90 ? 20.105 -24.704 11.021 1.00 0.00 90 HIS A O 1
ATOM 1425 N N . HIS A 1 91 ? 19.539 -22.754 11.864 1.00 0.00 91 HIS A N 1
ATOM 1426 C CA . HIS A 1 91 ? 18.873 -23.396 13.035 1.00 0.00 91 HIS A CA 1
ATOM 1427 C C . HIS A 1 91 ? 17.836 -24.416 12.556 1.00 0.00 91 HIS A C 1
ATOM 1428 O O . HIS A 1 91 ? 18.076 -25.607 12.554 1.00 0.00 91 HIS A O 1
ATOM 1442 N N . HIS A 1 92 ? 16.685 -23.954 12.153 1.00 0.00 92 HIS A N 1
ATOM 1443 C CA . HIS A 1 92 ? 15.619 -24.888 11.676 1.00 0.00 92 HIS A CA 1
ATOM 1444 C C . HIS A 1 92 ? 15.915 -25.310 10.237 1.00 0.00 92 HIS A C 1
ATOM 1445 O O . HIS A 1 92 ? 14.988 -25.718 9.556 1.00 0.00 92 HIS A O 1
ATOM 1460 N N . MET A 1 1 ? -11.683 -8.366 19.215 1.00 0.00 1 MET A N 2
ATOM 1461 C CA . MET A 1 1 ? -11.477 -7.035 18.574 1.00 0.00 1 MET A CA 2
ATOM 1462 C C . MET A 1 1 ? -11.012 -7.231 17.125 1.00 0.00 1 MET A C 2
ATOM 1463 O O . MET A 1 1 ? -10.005 -6.687 16.718 1.00 0.00 1 MET A O 2
ATOM 1479 N N . PRO A 1 2 ? -11.731 -8.008 16.351 1.00 0.00 2 PRO A N 2
ATOM 1480 C CA . PRO A 1 2 ? -11.368 -8.275 14.921 1.00 0.00 2 PRO A CA 2
ATOM 1481 C C . PRO A 1 2 ? -11.423 -6.999 14.064 1.00 0.00 2 PRO A C 2
ATOM 1482 O O . PRO A 1 2 ? -12.227 -6.118 14.297 1.00 0.00 2 PRO A O 2
ATOM 1493 N N . HIS A 1 3 ? -10.565 -6.903 13.075 1.00 0.00 3 HIS A N 2
ATOM 1494 C CA . HIS A 1 3 ? -10.550 -5.693 12.192 1.00 0.00 3 HIS A CA 2
ATOM 1495 C C . HIS A 1 3 ? -10.025 -6.083 10.807 1.00 0.00 3 HIS A C 2
ATOM 1496 O O . HIS A 1 3 ? -10.609 -5.752 9.796 1.00 0.00 3 HIS A O 2
ATOM 1510 N N . LYS A 1 4 ? -8.921 -6.784 10.756 1.00 0.00 4 LYS A N 2
ATOM 1511 C CA . LYS A 1 4 ? -8.344 -7.199 9.438 1.00 0.00 4 LYS A CA 2
ATOM 1512 C C . LYS A 1 4 ? -9.067 -8.448 8.927 1.00 0.00 4 LYS A C 2
ATOM 1513 O O . LYS A 1 4 ? -9.564 -9.248 9.695 1.00 0.00 4 LYS A O 2
ATOM 1532 N N . GLU A 1 5 ? -9.129 -8.621 7.636 1.00 0.00 5 GLU A N 2
ATOM 1533 C CA . GLU A 1 5 ? -9.818 -9.817 7.076 1.00 0.00 5 GLU A CA 2
ATOM 1534 C C . GLU A 1 5 ? -9.120 -11.085 7.582 1.00 0.00 5 GLU A C 2
ATOM 1535 O O . GLU A 1 5 ? -7.924 -11.098 7.803 1.00 0.00 5 GLU A O 2
ATOM 1547 N N . LYS A 1 6 ? -9.854 -12.152 7.770 1.00 0.00 6 LYS A N 2
ATOM 1548 C CA . LYS A 1 6 ? -9.232 -13.417 8.267 1.00 0.00 6 LYS A CA 2
ATOM 1549 C C . LYS A 1 6 ? -8.495 -14.108 7.120 1.00 0.00 6 LYS A C 2
ATOM 1550 O O . LYS A 1 6 ? -7.838 -15.112 7.310 1.00 0.00 6 LYS A O 2
ATOM 1569 N N . HIS A 1 7 ? -8.606 -13.585 5.929 1.00 0.00 7 HIS A N 2
ATOM 1570 C CA . HIS A 1 7 ? -7.917 -14.218 4.765 1.00 0.00 7 HIS A CA 2
ATOM 1571 C C . HIS A 1 7 ? -6.401 -13.941 4.860 1.00 0.00 7 HIS A C 2
ATOM 1572 O O . HIS A 1 7 ? -5.999 -12.944 5.432 1.00 0.00 7 HIS A O 2
ATOM 1586 N N . PRO A 1 8 ? -5.554 -14.793 4.304 1.00 0.00 8 PRO A N 2
ATOM 1587 C CA . PRO A 1 8 ? -4.076 -14.576 4.353 1.00 0.00 8 PRO A CA 2
ATOM 1588 C C . PRO A 1 8 ? -3.693 -13.128 4.006 1.00 0.00 8 PRO A C 2
ATOM 1589 O O . PRO A 1 8 ? -4.242 -12.529 3.103 1.00 0.00 8 PRO A O 2
ATOM 1600 N N . LEU A 1 9 ? -2.753 -12.570 4.720 1.00 0.00 9 LEU A N 2
ATOM 1601 C CA . LEU A 1 9 ? -2.334 -11.168 4.437 1.00 0.00 9 LEU A CA 2
ATOM 1602 C C . LEU A 1 9 ? -1.722 -11.092 3.034 1.00 0.00 9 LEU A C 2
ATOM 1603 O O . LEU A 1 9 ? -1.966 -10.161 2.289 1.00 0.00 9 LEU A O 2
ATOM 1619 N N . GLN A 1 10 ? -0.924 -12.060 2.669 1.00 0.00 10 GLN A N 2
ATOM 1620 C CA . GLN A 1 10 ? -0.289 -12.037 1.320 1.00 0.00 10 GLN A CA 2
ATOM 1621 C C . GLN A 1 10 ? -1.377 -11.975 0.248 1.00 0.00 10 GLN A C 2
ATOM 1622 O O . GLN A 1 10 ? -1.300 -11.199 -0.684 1.00 0.00 10 GLN A O 2
ATOM 1636 N N . ASP A 1 11 ? -2.392 -12.783 0.372 1.00 0.00 11 ASP A N 2
ATOM 1637 C CA . ASP A 1 11 ? -3.485 -12.765 -0.634 1.00 0.00 11 ASP A CA 2
ATOM 1638 C C . ASP A 1 11 ? -4.188 -11.405 -0.595 1.00 0.00 11 ASP A C 2
ATOM 1639 O O . ASP A 1 11 ? -4.566 -10.862 -1.614 1.00 0.00 11 ASP A O 2
ATOM 1648 N N . MET A 1 12 ? -4.376 -10.853 0.577 1.00 0.00 12 MET A N 2
ATOM 1649 C CA . MET A 1 12 ? -5.066 -9.536 0.680 1.00 0.00 12 MET A CA 2
ATOM 1650 C C . MET A 1 12 ? -4.249 -8.458 -0.041 1.00 0.00 12 MET A C 2
ATOM 1651 O O . MET A 1 12 ? -4.758 -7.744 -0.881 1.00 0.00 12 MET A O 2
ATOM 1665 N N . PHE A 1 13 ? -2.984 -8.329 0.276 1.00 0.00 13 PHE A N 2
ATOM 1666 C CA . PHE A 1 13 ? -2.148 -7.294 -0.401 1.00 0.00 13 PHE A CA 2
ATOM 1667 C C . PHE A 1 13 ? -1.918 -7.691 -1.862 1.00 0.00 13 PHE A C 2
ATOM 1668 O O . PHE A 1 13 ? -1.955 -6.867 -2.751 1.00 0.00 13 PHE A O 2
ATOM 1685 N N . THR A 1 14 ? -1.660 -8.944 -2.113 1.00 0.00 14 THR A N 2
ATOM 1686 C CA . THR A 1 14 ? -1.405 -9.387 -3.513 1.00 0.00 14 THR A CA 2
ATOM 1687 C C . THR A 1 14 ? -2.636 -9.094 -4.373 1.00 0.00 14 THR A C 2
ATOM 1688 O O . THR A 1 14 ? -2.529 -8.603 -5.478 1.00 0.00 14 THR A O 2
ATOM 1699 N N . SER A 1 15 ? -3.802 -9.403 -3.879 1.00 0.00 15 SER A N 2
ATOM 1700 C CA . SER A 1 15 ? -5.036 -9.152 -4.670 1.00 0.00 15 SER A CA 2
ATOM 1701 C C . SER A 1 15 ? -5.196 -7.653 -4.937 1.00 0.00 15 SER A C 2
ATOM 1702 O O . SER A 1 15 ? -5.559 -7.246 -6.023 1.00 0.00 15 SER A O 2
ATOM 1710 N N . ALA A 1 16 ? -4.943 -6.827 -3.957 1.00 0.00 16 ALA A N 2
ATOM 1711 C CA . ALA A 1 16 ? -5.101 -5.357 -4.161 1.00 0.00 16 ALA A CA 2
ATOM 1712 C C . ALA A 1 16 ? -4.035 -4.834 -5.129 1.00 0.00 16 ALA A C 2
ATOM 1713 O O . ALA A 1 16 ? -4.315 -4.014 -5.980 1.00 0.00 16 ALA A O 2
ATOM 1720 N N . ILE A 1 17 ? -2.817 -5.287 -5.003 1.00 0.00 17 ILE A N 2
ATOM 1721 C CA . ILE A 1 17 ? -1.739 -4.797 -5.911 1.00 0.00 17 ILE A CA 2
ATOM 1722 C C . ILE A 1 17 ? -2.070 -5.191 -7.352 1.00 0.00 17 ILE A C 2
ATOM 1723 O O . ILE A 1 17 ? -1.946 -4.403 -8.264 1.00 0.00 17 ILE A O 2
ATOM 1739 N N . GLU A 1 18 ? -2.487 -6.405 -7.558 1.00 0.00 18 GLU A N 2
ATOM 1740 C CA . GLU A 1 18 ? -2.817 -6.858 -8.936 1.00 0.00 18 GLU A CA 2
ATOM 1741 C C . GLU A 1 18 ? -4.048 -6.109 -9.444 1.00 0.00 18 GLU A C 2
ATOM 1742 O O . GLU A 1 18 ? -4.187 -5.856 -10.623 1.00 0.00 18 GLU A O 2
ATOM 1754 N N . ALA A 1 19 ? -4.950 -5.761 -8.567 1.00 0.00 19 ALA A N 2
ATOM 1755 C CA . ALA A 1 19 ? -6.178 -5.042 -9.007 1.00 0.00 19 ALA A CA 2
ATOM 1756 C C . ALA A 1 19 ? -5.823 -3.667 -9.589 1.00 0.00 19 ALA A C 2
ATOM 1757 O O . ALA A 1 19 ? -6.407 -3.243 -10.567 1.00 0.00 19 ALA A O 2
ATOM 1764 N N . VAL A 1 20 ? -4.878 -2.963 -8.992 1.00 0.00 20 VAL A N 2
ATOM 1765 C CA . VAL A 1 20 ? -4.488 -1.594 -9.504 1.00 0.00 20 VAL A CA 2
ATOM 1766 C C . VAL A 1 20 ? -2.987 -1.540 -9.805 1.00 0.00 20 VAL A C 2
ATOM 1767 O O . VAL A 1 20 ? -2.372 -0.493 -9.718 1.00 0.00 20 VAL A O 2
ATOM 1780 N N . ALA A 1 21 ? -2.384 -2.643 -10.155 1.00 0.00 21 ALA A N 2
ATOM 1781 C CA . ALA A 1 21 ? -0.924 -2.629 -10.451 1.00 0.00 21 ALA A CA 2
ATOM 1782 C C . ALA A 1 21 ? -0.614 -1.578 -11.528 1.00 0.00 21 ALA A C 2
ATOM 1783 O O . ALA A 1 21 ? 0.437 -0.970 -11.514 1.00 0.00 21 ALA A O 2
ATOM 1790 N N . ARG A 1 22 ? -1.514 -1.370 -12.474 1.00 0.00 22 ARG A N 2
ATOM 1791 C CA . ARG A 1 22 ? -1.259 -0.366 -13.570 1.00 0.00 22 ARG A CA 2
ATOM 1792 C C . ARG A 1 22 ? 0.170 -0.535 -14.106 1.00 0.00 22 ARG A C 2
ATOM 1793 O O . ARG A 1 22 ? 1.037 0.246 -13.774 1.00 0.00 22 ARG A O 2
ATOM 1814 N N . ASP A 1 23 ? 0.417 -1.526 -14.915 1.00 0.00 23 ASP A N 2
ATOM 1815 C CA . ASP A 1 23 ? 1.793 -1.720 -15.467 1.00 0.00 23 ASP A CA 2
ATOM 1816 C C . ASP A 1 23 ? 2.823 -1.878 -14.337 1.00 0.00 23 ASP A C 2
ATOM 1817 O O . ASP A 1 23 ? 2.678 -1.343 -13.255 1.00 0.00 23 ASP A O 2
ATOM 1826 N N . SER A 1 24 ? 3.871 -2.610 -14.601 1.00 0.00 24 SER A N 2
ATOM 1827 C CA . SER A 1 24 ? 4.936 -2.818 -13.574 1.00 0.00 24 SER A CA 2
ATOM 1828 C C . SER A 1 24 ? 4.338 -3.445 -12.310 1.00 0.00 24 SER A C 2
ATOM 1829 O O . SER A 1 24 ? 3.154 -3.358 -12.055 1.00 0.00 24 SER A O 2
ATOM 1837 N N . GLY A 1 25 ? 5.158 -4.085 -11.518 1.00 0.00 25 GLY A N 2
ATOM 1838 C CA . GLY A 1 25 ? 4.657 -4.729 -10.267 1.00 0.00 25 GLY A CA 2
ATOM 1839 C C . GLY A 1 25 ? 4.517 -3.672 -9.171 1.00 0.00 25 GLY A C 2
ATOM 1840 O O . GLY A 1 25 ? 4.137 -3.969 -8.057 1.00 0.00 25 GLY A O 2
ATOM 1844 N N . TRP A 1 26 ? 4.833 -2.438 -9.476 1.00 0.00 26 TRP A N 2
ATOM 1845 C CA . TRP A 1 26 ? 4.731 -1.353 -8.451 1.00 0.00 26 TRP A CA 2
ATOM 1846 C C . TRP A 1 26 ? 3.304 -0.796 -8.433 1.00 0.00 26 TRP A C 2
ATOM 1847 O O . TRP A 1 26 ? 2.653 -0.699 -9.454 1.00 0.00 26 TRP A O 2
ATOM 1868 N N . ALA A 1 27 ? 2.818 -0.424 -7.274 1.00 0.00 27 ALA A N 2
ATOM 1869 C CA . ALA A 1 27 ? 1.432 0.143 -7.159 1.00 0.00 27 ALA A CA 2
ATOM 1870 C C . ALA A 1 27 ? 1.431 1.240 -6.090 1.00 0.00 27 ALA A C 2
ATOM 1871 O O . ALA A 1 27 ? 2.053 1.109 -5.054 1.00 0.00 27 ALA A O 2
ATOM 1878 N N . GLU A 1 28 ? 0.744 2.325 -6.334 1.00 0.00 28 GLU A N 2
ATOM 1879 C CA . GLU A 1 28 ? 0.714 3.426 -5.330 1.00 0.00 28 GLU A CA 2
ATOM 1880 C C . GLU A 1 28 ? -0.030 2.961 -4.074 1.00 0.00 28 GLU A C 2
ATOM 1881 O O . GLU A 1 28 ? -1.103 2.395 -4.151 1.00 0.00 28 GLU A O 2
ATOM 1893 N N . LEU A 1 29 ? 0.548 3.175 -2.922 1.00 0.00 29 LEU A N 2
ATOM 1894 C CA . LEU A 1 29 ? -0.102 2.728 -1.658 1.00 0.00 29 LEU A CA 2
ATOM 1895 C C . LEU A 1 29 ? -1.485 3.375 -1.535 1.00 0.00 29 LEU A C 2
ATOM 1896 O O . LEU A 1 29 ? -2.420 2.764 -1.058 1.00 0.00 29 LEU A O 2
ATOM 1912 N N . SER A 1 30 ? -1.622 4.608 -1.945 1.00 0.00 30 SER A N 2
ATOM 1913 C CA . SER A 1 30 ? -2.946 5.283 -1.830 1.00 0.00 30 SER A CA 2
ATOM 1914 C C . SER A 1 30 ? -3.997 4.461 -2.580 1.00 0.00 30 SER A C 2
ATOM 1915 O O . SER A 1 30 ? -5.091 4.246 -2.093 1.00 0.00 30 SER A O 2
ATOM 1923 N N . ALA A 1 31 ? -3.678 3.997 -3.755 1.00 0.00 31 ALA A N 2
ATOM 1924 C CA . ALA A 1 31 ? -4.662 3.184 -4.522 1.00 0.00 31 ALA A CA 2
ATOM 1925 C C . ALA A 1 31 ? -4.954 1.890 -3.757 1.00 0.00 31 ALA A C 2
ATOM 1926 O O . ALA A 1 31 ? -6.074 1.420 -3.721 1.00 0.00 31 ALA A O 2
ATOM 1933 N N . VAL A 1 32 ? -3.953 1.307 -3.150 1.00 0.00 32 VAL A N 2
ATOM 1934 C CA . VAL A 1 32 ? -4.172 0.041 -2.393 1.00 0.00 32 VAL A CA 2
ATOM 1935 C C . VAL A 1 32 ? -5.120 0.309 -1.218 1.00 0.00 32 VAL A C 2
ATOM 1936 O O . VAL A 1 32 ? -6.065 -0.417 -0.993 1.00 0.00 32 VAL A O 2
ATOM 1949 N N . GLY A 1 33 ? -4.863 1.340 -0.457 1.00 0.00 33 GLY A N 2
ATOM 1950 C CA . GLY A 1 33 ? -5.741 1.639 0.711 1.00 0.00 33 GLY A CA 2
ATOM 1951 C C . GLY A 1 33 ? -7.169 1.905 0.231 1.00 0.00 33 GLY A C 2
ATOM 1952 O O . GLY A 1 33 ? -8.121 1.363 0.757 1.00 0.00 33 GLY A O 2
ATOM 1956 N N . SER A 1 34 ? -7.329 2.736 -0.763 1.00 0.00 34 SER A N 2
ATOM 1957 C CA . SER A 1 34 ? -8.696 3.033 -1.272 1.00 0.00 34 SER A CA 2
ATOM 1958 C C . SER A 1 34 ? -9.323 1.754 -1.830 1.00 0.00 34 SER A C 2
ATOM 1959 O O . SER A 1 34 ? -10.485 1.476 -1.617 1.00 0.00 34 SER A O 2
ATOM 1967 N N . TYR A 1 35 ? -8.560 0.978 -2.552 1.00 0.00 35 TYR A N 2
ATOM 1968 C CA . TYR A 1 35 ? -9.109 -0.278 -3.135 1.00 0.00 35 TYR A CA 2
ATOM 1969 C C . TYR A 1 35 ? -9.586 -1.199 -2.007 1.00 0.00 35 TYR A C 2
ATOM 1970 O O . TYR A 1 35 ? -10.670 -1.746 -2.059 1.00 0.00 35 TYR A O 2
ATOM 1988 N N . LEU A 1 36 ? -8.784 -1.379 -0.993 1.00 0.00 36 LEU A N 2
ATOM 1989 C CA . LEU A 1 36 ? -9.191 -2.269 0.130 1.00 0.00 36 LEU A CA 2
ATOM 1990 C C . LEU A 1 36 ? -10.439 -1.692 0.798 1.00 0.00 36 LEU A C 2
ATOM 1991 O O . LEU A 1 36 ? -11.359 -2.409 1.131 1.00 0.00 36 LEU A O 2
ATOM 2007 N N . ALA A 1 37 ? -10.485 -0.400 0.995 1.00 0.00 37 ALA A N 2
ATOM 2008 C CA . ALA A 1 37 ? -11.682 0.205 1.645 1.00 0.00 37 ALA A CA 2
ATOM 2009 C C . ALA A 1 37 ? -12.938 -0.160 0.845 1.00 0.00 37 ALA A C 2
ATOM 2010 O O . ALA A 1 37 ? -13.962 -0.501 1.403 1.00 0.00 37 ALA A O 2
ATOM 2017 N N . LYS A 1 38 ? -12.867 -0.098 -0.456 1.00 0.00 38 LYS A N 2
ATOM 2018 C CA . LYS A 1 38 ? -14.057 -0.448 -1.283 1.00 0.00 38 LYS A CA 2
ATOM 2019 C C . LYS A 1 38 ? -14.402 -1.927 -1.085 1.00 0.00 38 LYS A C 2
ATOM 2020 O O . LYS A 1 38 ? -15.552 -2.296 -0.962 1.00 0.00 38 LYS A O 2
ATOM 2039 N N . ASN A 1 39 ? -13.407 -2.782 -1.055 1.00 0.00 39 ASN A N 2
ATOM 2040 C CA . ASN A 1 39 ? -13.657 -4.247 -0.867 1.00 0.00 39 ASN A CA 2
ATOM 2041 C C . ASN A 1 39 ? -13.639 -4.575 0.627 1.00 0.00 39 ASN A C 2
ATOM 2042 O O . ASN A 1 39 ? -13.733 -5.721 1.024 1.00 0.00 39 ASN A O 2
ATOM 2053 N N . ASP A 1 40 ? -13.525 -3.573 1.458 1.00 0.00 40 ASP A N 2
ATOM 2054 C CA . ASP A 1 40 ? -13.504 -3.802 2.934 1.00 0.00 40 ASP A CA 2
ATOM 2055 C C . ASP A 1 40 ? -13.798 -2.473 3.640 1.00 0.00 40 ASP A C 2
ATOM 2056 O O . ASP A 1 40 ? -12.906 -1.865 4.197 1.00 0.00 40 ASP A O 2
ATOM 2065 N N . PRO A 1 41 ? -15.026 -2.001 3.614 1.00 0.00 41 PRO A N 2
ATOM 2066 C CA . PRO A 1 41 ? -15.369 -0.705 4.263 1.00 0.00 41 PRO A CA 2
ATOM 2067 C C . PRO A 1 41 ? -15.215 -0.795 5.784 1.00 0.00 41 PRO A C 2
ATOM 2068 O O . PRO A 1 41 ? -15.143 0.208 6.468 1.00 0.00 41 PRO A O 2
ATOM 2079 N N . SER A 1 42 ? -15.137 -1.987 6.317 1.00 0.00 42 SER A N 2
ATOM 2080 C CA . SER A 1 42 ? -14.956 -2.132 7.788 1.00 0.00 42 SER A CA 2
ATOM 2081 C C . SER A 1 42 ? -13.508 -1.778 8.137 1.00 0.00 42 SER A C 2
ATOM 2082 O O . SER A 1 42 ? -13.144 -1.679 9.291 1.00 0.00 42 SER A O 2
ATOM 2090 N N . PHE A 1 43 ? -12.681 -1.584 7.140 1.00 0.00 43 PHE A N 2
ATOM 2091 C CA . PHE A 1 43 ? -11.252 -1.234 7.401 1.00 0.00 43 PHE A CA 2
ATOM 2092 C C . PHE A 1 43 ? -11.153 0.227 7.855 1.00 0.00 43 PHE A C 2
ATOM 2093 O O . PHE A 1 43 ? -11.794 1.102 7.305 1.00 0.00 43 PHE A O 2
ATOM 2110 N N . ASP A 1 44 ? -10.354 0.482 8.871 1.00 0.00 44 ASP A N 2
ATOM 2111 C CA . ASP A 1 44 ? -10.181 1.874 9.418 1.00 0.00 44 ASP A CA 2
ATOM 2112 C C . ASP A 1 44 ? -8.707 2.317 9.289 1.00 0.00 44 ASP A C 2
ATOM 2113 O O . ASP A 1 44 ? -7.919 2.073 10.181 1.00 0.00 44 ASP A O 2
ATOM 2122 N N . PRO A 1 45 ? -8.335 2.984 8.216 1.00 0.00 45 PRO A N 2
ATOM 2123 C CA . PRO A 1 45 ? -6.933 3.475 8.032 1.00 0.00 45 PRO A CA 2
ATOM 2124 C C . PRO A 1 45 ? -6.547 4.523 9.095 1.00 0.00 45 PRO A C 2
ATOM 2125 O O . PRO A 1 45 ? -5.386 4.822 9.303 1.00 0.00 45 PRO A O 2
ATOM 2136 N N . ARG A 1 46 ? -7.521 5.069 9.760 1.00 0.00 46 ARG A N 2
ATOM 2137 C CA . ARG A 1 46 ? -7.258 6.100 10.803 1.00 0.00 46 ARG A CA 2
ATOM 2138 C C . ARG A 1 46 ? -6.468 5.436 11.931 1.00 0.00 46 ARG A C 2
ATOM 2139 O O . ARG A 1 46 ? -5.545 6.002 12.481 1.00 0.00 46 ARG A O 2
ATOM 2160 N N . ASN A 1 47 ? -6.822 4.224 12.259 1.00 0.00 47 ASN A N 2
ATOM 2161 C CA . ASN A 1 47 ? -6.093 3.495 13.331 1.00 0.00 47 ASN A CA 2
ATOM 2162 C C . ASN A 1 47 ? -4.644 3.286 12.887 1.00 0.00 47 ASN A C 2
ATOM 2163 O O . ASN A 1 47 ? -3.724 3.366 13.680 1.00 0.00 47 ASN A O 2
ATOM 2174 N N . TRP A 1 48 ? -4.430 3.021 11.619 1.00 0.00 48 TRP A N 2
ATOM 2175 C CA . TRP A 1 48 ? -3.041 2.807 11.104 1.00 0.00 48 TRP A CA 2
ATOM 2176 C C . TRP A 1 48 ? -2.496 4.140 10.593 1.00 0.00 48 TRP A C 2
ATOM 2177 O O . TRP A 1 48 ? -1.592 4.189 9.782 1.00 0.00 48 TRP A O 2
ATOM 2198 N N . GLY A 1 49 ? -3.044 5.227 11.071 1.00 0.00 49 GLY A N 2
ATOM 2199 C CA . GLY A 1 49 ? -2.568 6.570 10.632 1.00 0.00 49 GLY A CA 2
ATOM 2200 C C . GLY A 1 49 ? -2.978 6.816 9.179 1.00 0.00 49 GLY A C 2
ATOM 2201 O O . GLY A 1 49 ? -3.275 5.895 8.444 1.00 0.00 49 GLY A O 2
ATOM 2205 N N . HIS A 1 50 ? -2.995 8.054 8.759 1.00 0.00 50 HIS A N 2
ATOM 2206 C CA . HIS A 1 50 ? -3.387 8.371 7.352 1.00 0.00 50 HIS A CA 2
ATOM 2207 C C . HIS A 1 50 ? -2.217 8.070 6.414 1.00 0.00 50 HIS A C 2
ATOM 2208 O O . HIS A 1 50 ? -2.390 7.930 5.219 1.00 0.00 50 HIS A O 2
ATOM 2222 N N . GLY A 1 51 ? -1.023 7.971 6.952 1.00 0.00 51 GLY A N 2
ATOM 2223 C CA . GLY A 1 51 ? 0.193 7.677 6.116 1.00 0.00 51 GLY A CA 2
ATOM 2224 C C . GLY A 1 51 ? 1.051 6.624 6.821 1.00 0.00 51 GLY A C 2
ATOM 2225 O O . GLY A 1 51 ? 1.888 5.983 6.211 1.00 0.00 51 GLY A O 2
ATOM 2229 N N . ARG A 1 52 ? 0.863 6.443 8.104 1.00 0.00 52 ARG A N 2
ATOM 2230 C CA . ARG A 1 52 ? 1.688 5.437 8.833 1.00 0.00 52 ARG A CA 2
ATOM 2231 C C . ARG A 1 52 ? 1.313 4.038 8.350 1.00 0.00 52 ARG A C 2
ATOM 2232 O O . ARG A 1 52 ? 1.832 3.049 8.821 1.00 0.00 52 ARG A O 2
ATOM 2253 N N . LEU A 1 53 ? 0.431 3.956 7.394 1.00 0.00 53 LEU A N 2
ATOM 2254 C CA . LEU A 1 53 ? 0.031 2.629 6.852 1.00 0.00 53 LEU A CA 2
ATOM 2255 C C . LEU A 1 53 ? 1.267 1.967 6.227 1.00 0.00 53 LEU A C 2
ATOM 2256 O O . LEU A 1 53 ? 1.466 0.771 6.336 1.00 0.00 53 LEU A O 2
ATOM 2272 N N . SER A 1 54 ? 2.101 2.736 5.573 1.00 0.00 54 SER A N 2
ATOM 2273 C CA . SER A 1 54 ? 3.319 2.149 4.947 1.00 0.00 54 SER A CA 2
ATOM 2274 C C . SER A 1 54 ? 4.166 1.478 6.030 1.00 0.00 54 SER A C 2
ATOM 2275 O O . SER A 1 54 ? 4.692 0.398 5.844 1.00 0.00 54 SER A O 2
ATOM 2283 N N . GLN A 1 55 ? 4.304 2.119 7.158 1.00 0.00 55 GLN A N 2
ATOM 2284 C CA . GLN A 1 55 ? 5.115 1.535 8.260 1.00 0.00 55 GLN A CA 2
ATOM 2285 C C . GLN A 1 55 ? 4.437 0.265 8.786 1.00 0.00 55 GLN A C 2
ATOM 2286 O O . GLN A 1 55 ? 5.091 -0.644 9.255 1.00 0.00 55 GLN A O 2
ATOM 2300 N N . MET A 1 56 ? 3.133 0.191 8.725 1.00 0.00 56 MET A N 2
ATOM 2301 C CA . MET A 1 56 ? 2.438 -1.029 9.233 1.00 0.00 56 MET A CA 2
ATOM 2302 C C . MET A 1 56 ? 2.837 -2.248 8.395 1.00 0.00 56 MET A C 2
ATOM 2303 O O . MET A 1 56 ? 3.181 -3.286 8.920 1.00 0.00 56 MET A O 2
ATOM 2317 N N . VAL A 1 57 ? 2.781 -2.132 7.093 1.00 0.00 57 VAL A N 2
ATOM 2318 C CA . VAL A 1 57 ? 3.144 -3.287 6.216 1.00 0.00 57 VAL A CA 2
ATOM 2319 C C . VAL A 1 57 ? 4.655 -3.525 6.271 1.00 0.00 57 VAL A C 2
ATOM 2320 O O . VAL A 1 57 ? 5.142 -4.577 5.908 1.00 0.00 57 VAL A O 2
ATOM 2333 N N . LYS A 1 58 ? 5.399 -2.551 6.719 1.00 0.00 58 LYS A N 2
ATOM 2334 C CA . LYS A 1 58 ? 6.878 -2.712 6.796 1.00 0.00 58 LYS A CA 2
ATOM 2335 C C . LYS A 1 58 ? 7.215 -3.861 7.752 1.00 0.00 58 LYS A C 2
ATOM 2336 O O . LYS A 1 58 ? 8.219 -4.526 7.606 1.00 0.00 58 LYS A O 2
ATOM 2355 N N . LYS A 1 59 ? 6.379 -4.099 8.726 1.00 0.00 59 LYS A N 2
ATOM 2356 C CA . LYS A 1 59 ? 6.646 -5.206 9.686 1.00 0.00 59 LYS A CA 2
ATOM 2357 C C . LYS A 1 59 ? 6.640 -6.543 8.937 1.00 0.00 59 LYS A C 2
ATOM 2358 O O . LYS A 1 59 ? 7.349 -7.466 9.288 1.00 0.00 59 LYS A O 2
ATOM 2377 N N . LEU A 1 60 ? 5.843 -6.654 7.907 1.00 0.00 60 LEU A N 2
ATOM 2378 C CA . LEU A 1 60 ? 5.783 -7.929 7.136 1.00 0.00 60 LEU A CA 2
ATOM 2379 C C . LEU A 1 60 ? 7.074 -8.089 6.323 1.00 0.00 60 LEU A C 2
ATOM 2380 O O . LEU A 1 60 ? 7.350 -7.331 5.416 1.00 0.00 60 LEU A O 2
ATOM 2396 N N . ASP A 1 61 ? 7.874 -9.060 6.667 1.00 0.00 61 ASP A N 2
ATOM 2397 C CA . ASP A 1 61 ? 9.166 -9.274 5.952 1.00 0.00 61 ASP A CA 2
ATOM 2398 C C . ASP A 1 61 ? 8.936 -9.656 4.481 1.00 0.00 61 ASP A C 2
ATOM 2399 O O . ASP A 1 61 ? 9.661 -9.220 3.610 1.00 0.00 61 ASP A O 2
ATOM 2408 N N . PHE A 1 62 ? 7.968 -10.491 4.191 1.00 0.00 62 PHE A N 2
ATOM 2409 C CA . PHE A 1 62 ? 7.752 -10.916 2.770 1.00 0.00 62 PHE A CA 2
ATOM 2410 C C . PHE A 1 62 ? 7.215 -9.760 1.917 1.00 0.00 62 PHE A C 2
ATOM 2411 O O . PHE A 1 62 ? 6.652 -9.976 0.863 1.00 0.00 62 PHE A O 2
ATOM 2428 N N . LEU A 1 63 ? 7.398 -8.532 2.355 1.00 0.00 63 LEU A N 2
ATOM 2429 C CA . LEU A 1 63 ? 6.920 -7.341 1.567 1.00 0.00 63 LEU A CA 2
ATOM 2430 C C . LEU A 1 63 ? 7.997 -6.248 1.600 1.00 0.00 63 LEU A C 2
ATOM 2431 O O . LEU A 1 63 ? 8.534 -5.923 2.641 1.00 0.00 63 LEU A O 2
ATOM 2447 N N . THR A 1 64 ? 8.299 -5.673 0.462 1.00 0.00 64 THR A N 2
ATOM 2448 C CA . THR A 1 64 ? 9.329 -4.587 0.391 1.00 0.00 64 THR A CA 2
ATOM 2449 C C . THR A 1 64 ? 8.619 -3.232 0.405 1.00 0.00 64 THR A C 2
ATOM 2450 O O . THR A 1 64 ? 7.634 -3.044 -0.282 1.00 0.00 64 THR A O 2
ATOM 2461 N N . VAL A 1 65 ? 9.106 -2.289 1.184 1.00 0.00 65 VAL A N 2
ATOM 2462 C CA . VAL A 1 65 ? 8.465 -0.927 1.258 1.00 0.00 65 VAL A CA 2
ATOM 2463 C C . VAL A 1 65 ? 9.471 0.122 0.780 1.00 0.00 65 VAL A C 2
ATOM 2464 O O . VAL A 1 65 ? 10.615 0.133 1.189 1.00 0.00 65 VAL A O 2
ATOM 2477 N N . GLN A 1 66 ? 9.031 1.009 -0.081 1.00 0.00 66 GLN A N 2
ATOM 2478 C CA . GLN A 1 66 ? 9.923 2.094 -0.610 1.00 0.00 66 GLN A CA 2
ATOM 2479 C C . GLN A 1 66 ? 9.167 3.423 -0.578 1.00 0.00 66 GLN A C 2
ATOM 2480 O O . GLN A 1 66 ? 8.152 3.591 -1.229 1.00 0.00 66 GLN A O 2
ATOM 2494 N N . GLU A 1 67 ? 9.660 4.372 0.182 1.00 0.00 67 GLU A N 2
ATOM 2495 C CA . GLU A 1 67 ? 8.994 5.712 0.283 1.00 0.00 67 GLU A CA 2
ATOM 2496 C C . GLU A 1 67 ? 9.690 6.690 -0.658 1.00 0.00 67 GLU A C 2
ATOM 2497 O O . GLU A 1 67 ? 10.867 6.963 -0.525 1.00 0.00 67 GLU A O 2
ATOM 2509 N N . SER A 1 68 ? 8.964 7.226 -1.610 1.00 0.00 68 SER A N 2
ATOM 2510 C CA . SER A 1 68 ? 9.559 8.200 -2.583 1.00 0.00 68 SER A CA 2
ATOM 2511 C C . SER A 1 68 ? 9.141 9.619 -2.199 1.00 0.00 68 SER A C 2
ATOM 2512 O O . SER A 1 68 ? 7.970 9.931 -2.123 1.00 0.00 68 SER A O 2
ATOM 2520 N N . ARG A 1 69 ? 10.088 10.491 -1.959 1.00 0.00 69 ARG A N 2
ATOM 2521 C CA . ARG A 1 69 ? 9.730 11.892 -1.585 1.00 0.00 69 ARG A CA 2
ATOM 2522 C C . ARG A 1 69 ? 9.216 12.630 -2.826 1.00 0.00 69 ARG A C 2
ATOM 2523 O O . ARG A 1 69 ? 9.799 12.572 -3.891 1.00 0.00 69 ARG A O 2
ATOM 2544 N N . ASN A 1 70 ? 8.116 13.329 -2.683 1.00 0.00 70 ASN A N 2
ATOM 2545 C CA . ASN A 1 70 ? 7.534 14.086 -3.831 1.00 0.00 70 ASN A CA 2
ATOM 2546 C C . ASN A 1 70 ? 6.798 15.322 -3.307 1.00 0.00 70 ASN A C 2
ATOM 2547 O O . ASN A 1 70 ? 5.648 15.261 -2.919 1.00 0.00 70 ASN A O 2
ATOM 2558 N N . GLY A 1 71 ? 7.454 16.447 -3.297 1.00 0.00 71 GLY A N 2
ATOM 2559 C CA . GLY A 1 71 ? 6.798 17.690 -2.809 1.00 0.00 71 GLY A CA 2
ATOM 2560 C C . GLY A 1 71 ? 6.432 17.538 -1.333 1.00 0.00 71 GLY A C 2
ATOM 2561 O O . GLY A 1 71 ? 7.189 17.005 -0.547 1.00 0.00 71 GLY A O 2
ATOM 2565 N N . SER A 1 72 ? 5.276 18.016 -0.949 1.00 0.00 72 SER A N 2
ATOM 2566 C CA . SER A 1 72 ? 4.851 17.917 0.480 1.00 0.00 72 SER A CA 2
ATOM 2567 C C . SER A 1 72 ? 4.221 16.551 0.755 1.00 0.00 72 SER A C 2
ATOM 2568 O O . SER A 1 72 ? 3.920 16.227 1.887 1.00 0.00 72 SER A O 2
ATOM 2576 N N . LYS A 1 73 ? 4.006 15.750 -0.272 1.00 0.00 73 LYS A N 2
ATOM 2577 C CA . LYS A 1 73 ? 3.378 14.391 -0.084 1.00 0.00 73 LYS A CA 2
ATOM 2578 C C . LYS A 1 73 ? 4.283 13.327 -0.702 1.00 0.00 73 LYS A C 2
ATOM 2579 O O . LYS A 1 73 ? 4.596 13.372 -1.874 1.00 0.00 73 LYS A O 2
ATOM 2598 N N . LEU A 1 74 ? 4.693 12.352 0.071 1.00 0.00 74 LEU A N 2
ATOM 2599 C CA . LEU A 1 74 ? 5.570 11.269 -0.477 1.00 0.00 74 LEU A CA 2
ATOM 2600 C C . LEU A 1 74 ? 4.688 10.178 -1.073 1.00 0.00 74 LEU A C 2
ATOM 2601 O O . LEU A 1 74 ? 3.553 10.004 -0.671 1.00 0.00 74 LEU A O 2
ATOM 2617 N N . HIS A 1 75 ? 5.200 9.436 -2.028 1.00 0.00 75 HIS A N 2
ATOM 2618 C CA . HIS A 1 75 ? 4.399 8.337 -2.666 1.00 0.00 75 HIS A CA 2
ATOM 2619 C C . HIS A 1 75 ? 4.900 6.990 -2.151 1.00 0.00 75 HIS A C 2
ATOM 2620 O O . HIS A 1 75 ? 5.902 6.471 -2.605 1.00 0.00 75 HIS A O 2
ATOM 2634 N N . SER A 1 76 ? 4.207 6.424 -1.202 1.00 0.00 76 SER A N 2
ATOM 2635 C CA . SER A 1 76 ? 4.620 5.106 -0.645 1.00 0.00 76 SER A CA 2
ATOM 2636 C C . SER A 1 76 ? 4.283 4.005 -1.648 1.00 0.00 76 SER A C 2
ATOM 2637 O O . SER A 1 76 ? 3.295 4.080 -2.354 1.00 0.00 76 SER A O 2
ATOM 2645 N N . GLU A 1 77 ? 5.099 2.980 -1.712 1.00 0.00 77 GLU A N 2
ATOM 2646 C CA . GLU A 1 77 ? 4.848 1.847 -2.665 1.00 0.00 77 GLU A CA 2
ATOM 2647 C C . GLU A 1 77 ? 5.180 0.528 -1.970 1.00 0.00 77 GLU A C 2
ATOM 2648 O O . GLU A 1 77 ? 5.963 0.490 -1.040 1.00 0.00 77 GLU A O 2
ATOM 2660 N N . ILE A 1 78 ? 4.587 -0.551 -2.425 1.00 0.00 78 ILE A N 2
ATOM 2661 C CA . ILE A 1 78 ? 4.841 -1.901 -1.819 1.00 0.00 78 ILE A CA 2
ATOM 2662 C C . ILE A 1 78 ? 5.093 -2.925 -2.932 1.00 0.00 78 ILE A C 2
ATOM 2663 O O . ILE A 1 78 ? 4.585 -2.802 -4.028 1.00 0.00 78 ILE A O 2
ATOM 2679 N N . ARG A 1 79 ? 5.865 -3.940 -2.647 1.00 0.00 79 ARG A N 2
ATOM 2680 C CA . ARG A 1 79 ? 6.153 -5.002 -3.663 1.00 0.00 79 ARG A CA 2
ATOM 2681 C C . ARG A 1 79 ? 6.435 -6.304 -2.906 1.00 0.00 79 ARG A C 2
ATOM 2682 O O . ARG A 1 79 ? 7.067 -6.303 -1.868 1.00 0.00 79 ARG A O 2
ATOM 2703 N N . LEU A 1 80 ? 5.974 -7.416 -3.420 1.00 0.00 80 LEU A N 2
ATOM 2704 C CA . LEU A 1 80 ? 6.211 -8.724 -2.735 1.00 0.00 80 LEU A CA 2
ATOM 2705 C C . LEU A 1 80 ? 7.669 -9.148 -2.933 1.00 0.00 80 LEU A C 2
ATOM 2706 O O . LEU A 1 80 ? 8.232 -8.995 -3.998 1.00 0.00 80 LEU A O 2
ATOM 2722 N N . ARG A 1 81 ? 8.287 -9.672 -1.910 1.00 0.00 81 ARG A N 2
ATOM 2723 C CA . ARG A 1 81 ? 9.707 -10.093 -2.036 1.00 0.00 81 ARG A CA 2
ATOM 2724 C C . ARG A 1 81 ? 9.812 -11.239 -3.048 1.00 0.00 81 ARG A C 2
ATOM 2725 O O . ARG A 1 81 ? 10.712 -11.275 -3.863 1.00 0.00 81 ARG A O 2
ATOM 2746 N N . HIS A 1 82 ? 8.901 -12.180 -3.000 1.00 0.00 82 HIS A N 2
ATOM 2747 C CA . HIS A 1 82 ? 8.945 -13.334 -3.957 1.00 0.00 82 HIS A CA 2
ATOM 2748 C C . HIS A 1 82 ? 8.139 -12.981 -5.211 1.00 0.00 82 HIS A C 2
ATOM 2749 O O . HIS A 1 82 ? 6.959 -12.703 -5.143 1.00 0.00 82 HIS A O 2
ATOM 2763 N N . ASP A 1 83 ? 8.768 -12.990 -6.356 1.00 0.00 83 ASP A N 2
ATOM 2764 C CA . ASP A 1 83 ? 8.038 -12.658 -7.615 1.00 0.00 83 ASP A CA 2
ATOM 2765 C C . ASP A 1 83 ? 8.924 -12.992 -8.817 1.00 0.00 83 ASP A C 2
ATOM 2766 O O . ASP A 1 83 ? 8.442 -13.267 -9.898 1.00 0.00 83 ASP A O 2
ATOM 2775 N N . GLY A 1 84 ? 10.216 -12.966 -8.637 1.00 0.00 84 GLY A N 2
ATOM 2776 C CA . GLY A 1 84 ? 11.137 -13.280 -9.766 1.00 0.00 84 GLY A CA 2
ATOM 2777 C C . GLY A 1 84 ? 12.574 -12.949 -9.354 1.00 0.00 84 GLY A C 2
ATOM 2778 O O . GLY A 1 84 ? 12.914 -12.959 -8.187 1.00 0.00 84 GLY A O 2
ATOM 2782 N N . LEU A 1 85 ? 13.422 -12.653 -10.305 1.00 0.00 85 LEU A N 2
ATOM 2783 C CA . LEU A 1 85 ? 14.840 -12.317 -9.981 1.00 0.00 85 LEU A CA 2
ATOM 2784 C C . LEU A 1 85 ? 15.439 -13.407 -9.085 1.00 0.00 85 LEU A C 2
ATOM 2785 O O . LEU A 1 85 ? 15.422 -13.307 -7.873 1.00 0.00 85 LEU A O 2
ATOM 2801 N N . GLU A 1 86 ? 15.968 -14.446 -9.674 1.00 0.00 86 GLU A N 2
ATOM 2802 C CA . GLU A 1 86 ? 16.568 -15.544 -8.865 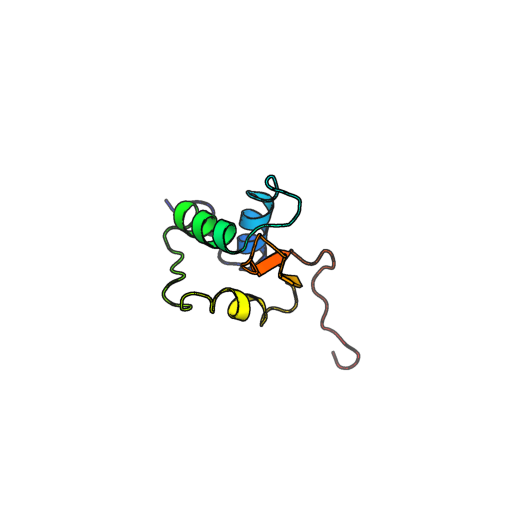1.00 0.00 86 GLU A CA 2
ATOM 2803 C C . GLU A 1 86 ? 17.351 -16.477 -9.792 1.00 0.00 86 GLU A C 2
ATOM 2804 O O . GLU A 1 86 ? 18.566 -16.480 -9.803 1.00 0.00 86 GLU A O 2
ATOM 2816 N N . HIS A 1 87 ? 16.663 -17.265 -10.578 1.00 0.00 87 HIS A N 2
ATOM 2817 C CA . HIS A 1 87 ? 17.363 -18.199 -11.510 1.00 0.00 87 HIS A CA 2
ATOM 2818 C C . HIS A 1 87 ? 17.845 -17.428 -12.741 1.00 0.00 87 HIS A C 2
ATOM 2819 O O . HIS A 1 87 ? 17.105 -16.676 -13.341 1.00 0.00 87 HIS A O 2
ATOM 2833 N N . HIS A 1 88 ? 19.083 -17.613 -13.124 1.00 0.00 88 HIS A N 2
ATOM 2834 C CA . HIS A 1 88 ? 19.623 -16.898 -14.323 1.00 0.00 88 HIS A CA 2
ATOM 2835 C C . HIS A 1 88 ? 20.786 -17.704 -14.908 1.00 0.00 88 HIS A C 2
ATOM 2836 O O . HIS A 1 88 ? 21.329 -18.579 -14.264 1.00 0.00 88 HIS A O 2
ATOM 2850 N N . HIS A 1 89 ? 21.168 -17.419 -16.125 1.00 0.00 89 HIS A N 2
ATOM 2851 C CA . HIS A 1 89 ? 22.295 -18.166 -16.761 1.00 0.00 89 HIS A CA 2
ATOM 2852 C C . HIS A 1 89 ? 22.039 -19.675 -16.669 1.00 0.00 89 HIS A C 2
ATOM 2853 O O . HIS A 1 89 ? 22.914 -20.476 -16.930 1.00 0.00 89 HIS A O 2
ATOM 2867 N N . HIS A 1 90 ? 20.840 -20.070 -16.307 1.00 0.00 90 HIS A N 2
ATOM 2868 C CA . HIS A 1 90 ? 20.511 -21.531 -16.201 1.00 0.00 90 HIS A CA 2
ATOM 2869 C C . HIS A 1 90 ? 19.905 -22.007 -17.523 1.00 0.00 90 HIS A C 2
ATOM 2870 O O . HIS A 1 90 ? 18.714 -22.224 -17.629 1.00 0.00 90 HIS A O 2
ATOM 2884 N N . HIS A 1 91 ? 20.717 -22.165 -18.529 1.00 0.00 91 HIS A N 2
ATOM 2885 C CA . HIS A 1 91 ? 20.197 -22.624 -19.848 1.00 0.00 91 HIS A CA 2
ATOM 2886 C C . HIS A 1 91 ? 19.694 -24.064 -19.734 1.00 0.00 91 HIS A C 2
ATOM 2887 O O . HIS A 1 91 ? 18.689 -24.429 -20.310 1.00 0.00 91 HIS A O 2
ATOM 2901 N N . HIS A 1 92 ? 20.397 -24.883 -19.000 1.00 0.00 92 HIS A N 2
ATOM 2902 C CA . HIS A 1 92 ? 19.984 -26.310 -18.841 1.00 0.00 92 HIS A CA 2
ATOM 2903 C C . HIS A 1 92 ? 19.803 -26.955 -20.221 1.00 0.00 92 HIS A C 2
ATOM 2904 O O . HIS A 1 92 ? 18.668 -27.200 -20.599 1.00 0.00 92 HIS A O 2
ATOM 2919 N N . MET A 1 1 ? -24.137 -11.730 0.528 1.00 0.00 1 MET A N 3
ATOM 2920 C CA . MET A 1 1 ? -23.384 -10.489 0.871 1.00 0.00 1 MET A CA 3
ATOM 2921 C C . MET A 1 1 ? -21.941 -10.856 1.243 1.00 0.00 1 MET A C 3
ATOM 2922 O O . MET A 1 1 ? -21.570 -10.823 2.400 1.00 0.00 1 MET A O 3
ATOM 2938 N N . PRO A 1 2 ? -21.131 -11.210 0.272 1.00 0.00 2 PRO A N 3
ATOM 2939 C CA . PRO A 1 2 ? -19.703 -11.595 0.515 1.00 0.00 2 PRO A CA 3
ATOM 2940 C C . PRO A 1 2 ? -18.881 -10.448 1.128 1.00 0.00 2 PRO A C 3
ATOM 2941 O O . PRO A 1 2 ? -19.096 -9.288 0.831 1.00 0.00 2 PRO A O 3
ATOM 2952 N N . HIS A 1 3 ? -17.935 -10.771 1.968 1.00 0.00 3 HIS A N 3
ATOM 2953 C CA . HIS A 1 3 ? -17.086 -9.714 2.589 1.00 0.00 3 HIS A CA 3
ATOM 2954 C C . HIS A 1 3 ? -15.887 -10.373 3.273 1.00 0.00 3 HIS A C 3
ATOM 2955 O O . HIS A 1 3 ? -16.037 -11.256 4.096 1.00 0.00 3 HIS A O 3
ATOM 2969 N N . LYS A 1 4 ? -14.694 -9.954 2.942 1.00 0.00 4 LYS A N 3
ATOM 2970 C CA . LYS A 1 4 ? -13.479 -10.558 3.570 1.00 0.00 4 LYS A CA 3
ATOM 2971 C C . LYS A 1 4 ? -13.237 -9.916 4.937 1.00 0.00 4 LYS A C 3
ATOM 2972 O O . LYS A 1 4 ? -12.950 -8.739 5.038 1.00 0.00 4 LYS A O 3
ATOM 2991 N N . GLU A 1 5 ? -13.348 -10.682 5.990 1.00 0.00 5 GLU A N 3
ATOM 2992 C CA . GLU A 1 5 ? -13.123 -10.120 7.352 1.00 0.00 5 GLU A CA 3
ATOM 2993 C C . GLU A 1 5 ? -11.640 -9.783 7.520 1.00 0.00 5 GLU A C 3
ATOM 2994 O O . GLU A 1 5 ? -11.281 -8.795 8.127 1.00 0.00 5 GLU A O 3
ATOM 3006 N N . LYS A 1 6 ? -10.772 -10.603 6.983 1.00 0.00 6 LYS A N 3
ATOM 3007 C CA . LYS A 1 6 ? -9.303 -10.344 7.098 1.00 0.00 6 LYS A CA 3
ATOM 3008 C C . LYS A 1 6 ? -8.579 -11.105 5.984 1.00 0.00 6 LYS A C 3
ATOM 3009 O O . LYS A 1 6 ? -7.763 -10.558 5.270 1.00 0.00 6 LYS A O 3
ATOM 3028 N N . HIS A 1 7 ? -8.889 -12.361 5.822 1.00 0.00 7 HIS A N 3
ATOM 3029 C CA . HIS A 1 7 ? -8.242 -13.178 4.747 1.00 0.00 7 HIS A CA 3
ATOM 3030 C C . HIS A 1 7 ? -6.707 -13.160 4.940 1.00 0.00 7 HIS A C 3
ATOM 3031 O O . HIS A 1 7 ? -6.197 -12.430 5.767 1.00 0.00 7 HIS A O 3
ATOM 3045 N N . PRO A 1 8 ? -5.971 -13.954 4.177 1.00 0.00 8 PRO A N 3
ATOM 3046 C CA . PRO A 1 8 ? -4.473 -13.995 4.284 1.00 0.00 8 PRO A CA 3
ATOM 3047 C C . PRO A 1 8 ? -3.841 -12.615 4.031 1.00 0.00 8 PRO A C 3
ATOM 3048 O O . PRO A 1 8 ? -4.302 -11.853 3.204 1.00 0.00 8 PRO A O 3
ATOM 3059 N N . LEU A 1 9 ? -2.793 -12.290 4.741 1.00 0.00 9 LEU A N 3
ATOM 3060 C CA . LEU A 1 9 ? -2.137 -10.967 4.541 1.00 0.00 9 LEU A CA 3
ATOM 3061 C C . LEU A 1 9 ? -1.580 -10.892 3.112 1.00 0.00 9 LEU A C 3
ATOM 3062 O O . LEU A 1 9 ? -1.721 -9.895 2.434 1.00 0.00 9 LEU A O 3
ATOM 3078 N N . GLN A 1 10 ? -0.947 -11.939 2.654 1.00 0.00 10 GLN A N 3
ATOM 3079 C CA . GLN A 1 10 ? -0.374 -11.920 1.277 1.00 0.00 10 GLN A CA 3
ATOM 3080 C C . GLN A 1 10 ? -1.498 -11.786 0.250 1.00 0.00 10 GLN A C 3
ATOM 3081 O O . GLN A 1 10 ? -1.430 -10.979 -0.654 1.00 0.00 10 GLN A O 3
ATOM 3095 N N . ASP A 1 11 ? -2.531 -12.568 0.380 1.00 0.00 11 ASP A N 3
ATOM 3096 C CA . ASP A 1 11 ? -3.657 -12.481 -0.592 1.00 0.00 11 ASP A CA 3
ATOM 3097 C C . ASP A 1 11 ? -4.310 -11.103 -0.489 1.00 0.00 11 ASP A C 3
ATOM 3098 O O . ASP A 1 11 ? -4.755 -10.540 -1.468 1.00 0.00 11 ASP A O 3
ATOM 3107 N N . MET A 1 12 ? -4.378 -10.561 0.697 1.00 0.00 12 MET A N 3
ATOM 3108 C CA . MET A 1 12 ? -5.010 -9.223 0.874 1.00 0.00 12 MET A CA 3
ATOM 3109 C C . MET A 1 12 ? -4.201 -8.157 0.126 1.00 0.00 12 MET A C 3
ATOM 3110 O O . MET A 1 12 ? -4.699 -7.506 -0.770 1.00 0.00 12 MET A O 3
ATOM 3124 N N . PHE A 1 13 ? -2.958 -7.972 0.486 1.00 0.00 13 PHE A N 3
ATOM 3125 C CA . PHE A 1 13 ? -2.127 -6.944 -0.206 1.00 0.00 13 PHE A CA 3
ATOM 3126 C C . PHE A 1 13 ? -1.919 -7.339 -1.671 1.00 0.00 13 PHE A C 3
ATOM 3127 O O . PHE A 1 13 ? -1.941 -6.505 -2.554 1.00 0.00 13 PHE A O 3
ATOM 3144 N N . THR A 1 14 ? -1.703 -8.596 -1.940 1.00 0.00 14 THR A N 3
ATOM 3145 C CA . THR A 1 14 ? -1.477 -9.028 -3.351 1.00 0.00 14 THR A CA 3
ATOM 3146 C C . THR A 1 14 ? -2.710 -8.703 -4.199 1.00 0.00 14 THR A C 3
ATOM 3147 O O . THR A 1 14 ? -2.600 -8.192 -5.296 1.00 0.00 14 THR A O 3
ATOM 3158 N N . SER A 1 15 ? -3.883 -8.998 -3.709 1.00 0.00 15 SER A N 3
ATOM 3159 C CA . SER A 1 15 ? -5.111 -8.708 -4.503 1.00 0.00 15 SER A CA 3
ATOM 3160 C C . SER A 1 15 ? -5.224 -7.206 -4.760 1.00 0.00 15 SER A C 3
ATOM 3161 O O . SER A 1 15 ? -5.547 -6.778 -5.851 1.00 0.00 15 SER A O 3
ATOM 3169 N N . ALA A 1 16 ? -4.973 -6.402 -3.764 1.00 0.00 16 ALA A N 3
ATOM 3170 C CA . ALA A 1 16 ? -5.084 -4.926 -3.946 1.00 0.00 16 ALA A CA 3
ATOM 3171 C C . ALA A 1 16 ? -3.914 -4.394 -4.773 1.00 0.00 16 ALA A C 3
ATOM 3172 O O . ALA A 1 16 ? -4.101 -3.631 -5.697 1.00 0.00 16 ALA A O 3
ATOM 3179 N N . ILE A 1 17 ? -2.712 -4.772 -4.440 1.00 0.00 17 ILE A N 3
ATOM 3180 C CA . ILE A 1 17 ? -1.535 -4.267 -5.204 1.00 0.00 17 ILE A CA 3
ATOM 3181 C C . ILE A 1 17 ? -1.621 -4.749 -6.655 1.00 0.00 17 ILE A C 3
ATOM 3182 O O . ILE A 1 17 ? -1.397 -3.998 -7.581 1.00 0.00 17 ILE A O 3
ATOM 3198 N N . GLU A 1 18 ? -1.945 -5.996 -6.857 1.00 0.00 18 GLU A N 3
ATOM 3199 C CA . GLU A 1 18 ? -2.035 -6.530 -8.244 1.00 0.00 18 GLU A CA 3
ATOM 3200 C C . GLU A 1 18 ? -3.197 -5.863 -8.986 1.00 0.00 18 GLU A C 3
ATOM 3201 O O . GLU A 1 18 ? -3.127 -5.624 -10.175 1.00 0.00 18 GLU A O 3
ATOM 3213 N N . ALA A 1 19 ? -4.267 -5.568 -8.301 1.00 0.00 19 ALA A N 3
ATOM 3214 C CA . ALA A 1 19 ? -5.430 -4.926 -8.976 1.00 0.00 19 ALA A CA 3
ATOM 3215 C C . ALA A 1 19 ? -5.032 -3.548 -9.507 1.00 0.00 19 ALA A C 3
ATOM 3216 O O . ALA A 1 19 ? -5.450 -3.149 -10.575 1.00 0.00 19 ALA A O 3
ATOM 3223 N N . VAL A 1 20 ? -4.229 -2.814 -8.761 1.00 0.00 20 VAL A N 3
ATOM 3224 C CA . VAL A 1 20 ? -3.790 -1.442 -9.201 1.00 0.00 20 VAL A CA 3
ATOM 3225 C C . VAL A 1 20 ? -2.298 -1.462 -9.551 1.00 0.00 20 VAL A C 3
ATOM 3226 O O . VAL A 1 20 ? -1.685 -0.427 -9.728 1.00 0.00 20 VAL A O 3
ATOM 3239 N N . ALA A 1 21 ? -1.701 -2.622 -9.653 1.00 0.00 21 ALA A N 3
ATOM 3240 C CA . ALA A 1 21 ? -0.249 -2.680 -9.996 1.00 0.00 21 ALA A CA 3
ATOM 3241 C C . ALA A 1 21 ? -0.039 -2.013 -11.358 1.00 0.00 21 ALA A C 3
ATOM 3242 O O . ALA A 1 21 ? 1.045 -1.561 -11.669 1.00 0.00 21 ALA A O 3
ATOM 3249 N N . ARG A 1 22 ? -1.068 -1.955 -12.172 1.00 0.00 22 ARG A N 3
ATOM 3250 C CA . ARG A 1 22 ? -0.931 -1.315 -13.518 1.00 0.00 22 ARG A CA 3
ATOM 3251 C C . ARG A 1 22 ? 0.274 -1.916 -14.262 1.00 0.00 22 ARG A C 3
ATOM 3252 O O . ARG A 1 22 ? 0.898 -1.270 -15.080 1.00 0.00 22 ARG A O 3
ATOM 3273 N N . ASP A 1 23 ? 0.596 -3.147 -13.981 1.00 0.00 23 ASP A N 3
ATOM 3274 C CA . ASP A 1 23 ? 1.748 -3.809 -14.662 1.00 0.00 23 ASP A CA 3
ATOM 3275 C C . ASP A 1 23 ? 3.026 -2.982 -14.481 1.00 0.00 23 ASP A C 3
ATOM 3276 O O . ASP A 1 23 ? 4.047 -3.271 -15.072 1.00 0.00 23 ASP A O 3
ATOM 3285 N N . SER A 1 24 ? 2.992 -1.963 -13.660 1.00 0.00 24 SER A N 3
ATOM 3286 C CA . SER A 1 24 ? 4.219 -1.131 -13.436 1.00 0.00 24 SER A CA 3
ATOM 3287 C C . SER A 1 24 ? 5.041 -1.758 -12.307 1.00 0.00 24 SER A C 3
ATOM 3288 O O . SER A 1 24 ? 6.114 -1.300 -11.974 1.00 0.00 24 SER A O 3
ATOM 3296 N N . GLY A 1 25 ? 4.531 -2.808 -11.711 1.00 0.00 25 GLY A N 3
ATOM 3297 C CA . GLY A 1 25 ? 5.258 -3.483 -10.591 1.00 0.00 25 GLY A CA 3
ATOM 3298 C C . GLY A 1 25 ? 4.963 -2.750 -9.283 1.00 0.00 25 GLY A C 3
ATOM 3299 O O . GLY A 1 25 ? 4.447 -3.321 -8.343 1.00 0.00 25 GLY A O 3
ATOM 3303 N N . TRP A 1 26 ? 5.285 -1.486 -9.218 1.00 0.00 26 TRP A N 3
ATOM 3304 C CA . TRP A 1 26 ? 5.023 -0.703 -7.971 1.00 0.00 26 TRP A CA 3
ATOM 3305 C C . TRP A 1 26 ? 3.529 -0.386 -7.873 1.00 0.00 26 TRP A C 3
ATOM 3306 O O . TRP A 1 26 ? 2.756 -0.702 -8.754 1.00 0.00 26 TRP A O 3
ATOM 3327 N N . ALA A 1 27 ? 3.119 0.250 -6.806 1.00 0.00 27 ALA A N 3
ATOM 3328 C CA . ALA A 1 27 ? 1.678 0.606 -6.641 1.00 0.00 27 ALA A CA 3
ATOM 3329 C C . ALA A 1 27 ? 1.561 1.733 -5.611 1.00 0.00 27 ALA A C 3
ATOM 3330 O O . ALA A 1 27 ? 2.216 1.721 -4.590 1.00 0.00 27 ALA A O 3
ATOM 3337 N N . GLU A 1 28 ? 0.736 2.708 -5.875 1.00 0.00 28 GLU A N 3
ATOM 3338 C CA . GLU A 1 28 ? 0.588 3.838 -4.913 1.00 0.00 28 GLU A CA 3
ATOM 3339 C C . GLU A 1 28 ? -0.111 3.340 -3.647 1.00 0.00 28 GLU A C 3
ATOM 3340 O O . GLU A 1 28 ? -1.173 2.756 -3.703 1.00 0.00 28 GLU A O 3
ATOM 3352 N N . LEU A 1 29 ? 0.487 3.553 -2.506 1.00 0.00 29 LEU A N 3
ATOM 3353 C CA . LEU A 1 29 ? -0.131 3.077 -1.237 1.00 0.00 29 LEU A CA 3
ATOM 3354 C C . LEU A 1 29 ? -1.527 3.685 -1.084 1.00 0.00 29 LEU A C 3
ATOM 3355 O O . LEU A 1 29 ? -2.450 3.024 -0.649 1.00 0.00 29 LEU A O 3
ATOM 3371 N N . SER A 1 30 ? -1.696 4.931 -1.430 1.00 0.00 30 SER A N 3
ATOM 3372 C CA . SER A 1 30 ? -3.042 5.560 -1.291 1.00 0.00 30 SER A CA 3
ATOM 3373 C C . SER A 1 30 ? -4.061 4.749 -2.098 1.00 0.00 30 SER A C 3
ATOM 3374 O O . SER A 1 30 ? -5.161 4.495 -1.649 1.00 0.00 30 SER A O 3
ATOM 3382 N N . ALA A 1 31 ? -3.701 4.333 -3.280 1.00 0.00 31 ALA A N 3
ATOM 3383 C CA . ALA A 1 31 ? -4.644 3.531 -4.107 1.00 0.00 31 ALA A CA 3
ATOM 3384 C C . ALA A 1 31 ? -4.915 2.190 -3.419 1.00 0.00 31 ALA A C 3
ATOM 3385 O O . ALA A 1 31 ? -6.019 1.684 -3.443 1.00 0.00 31 ALA A O 3
ATOM 3392 N N . VAL A 1 32 ? -3.913 1.607 -2.814 1.00 0.00 32 VAL A N 3
ATOM 3393 C CA . VAL A 1 32 ? -4.115 0.295 -2.132 1.00 0.00 32 VAL A CA 3
ATOM 3394 C C . VAL A 1 32 ? -5.125 0.462 -0.990 1.00 0.00 32 VAL A C 3
ATOM 3395 O O . VAL A 1 32 ? -6.053 -0.310 -0.852 1.00 0.00 32 VAL A O 3
ATOM 3408 N N . GLY A 1 33 ? -4.946 1.458 -0.164 1.00 0.00 33 GLY A N 3
ATOM 3409 C CA . GLY A 1 33 ? -5.891 1.657 0.970 1.00 0.00 33 GLY A CA 3
ATOM 3410 C C . GLY A 1 33 ? -7.303 1.901 0.436 1.00 0.00 33 GLY A C 3
ATOM 3411 O O . GLY A 1 33 ? -8.267 1.366 0.946 1.00 0.00 33 GLY A O 3
ATOM 3415 N N . SER A 1 34 ? -7.436 2.697 -0.590 1.00 0.00 34 SER A N 3
ATOM 3416 C CA . SER A 1 34 ? -8.791 2.963 -1.152 1.00 0.00 34 SER A CA 3
ATOM 3417 C C . SER A 1 34 ? -9.365 1.680 -1.764 1.00 0.00 34 SER A C 3
ATOM 3418 O O . SER A 1 34 ? -10.536 1.385 -1.623 1.00 0.00 34 SER A O 3
ATOM 3426 N N . TYR A 1 35 ? -8.552 0.919 -2.447 1.00 0.00 35 TYR A N 3
ATOM 3427 C CA . TYR A 1 35 ? -9.052 -0.341 -3.074 1.00 0.00 35 TYR A CA 3
ATOM 3428 C C . TYR A 1 35 ? -9.561 -1.285 -1.985 1.00 0.00 35 TYR A C 3
ATOM 3429 O O . TYR A 1 35 ? -10.609 -1.888 -2.111 1.00 0.00 35 TYR A O 3
ATOM 3447 N N . LEU A 1 36 ? -8.824 -1.427 -0.919 1.00 0.00 36 LEU A N 3
ATOM 3448 C CA . LEU A 1 36 ? -9.257 -2.339 0.176 1.00 0.00 36 LEU A CA 3
ATOM 3449 C C . LEU A 1 36 ? -10.590 -1.846 0.741 1.00 0.00 36 LEU A C 3
ATOM 3450 O O . LEU A 1 36 ? -11.484 -2.620 1.006 1.00 0.00 36 LEU A O 3
ATOM 3466 N N . ALA A 1 37 ? -10.731 -0.562 0.915 1.00 0.00 37 ALA A N 3
ATOM 3467 C CA . ALA A 1 37 ? -12.010 -0.025 1.456 1.00 0.00 37 ALA A CA 3
ATOM 3468 C C . ALA A 1 37 ? -13.154 -0.418 0.519 1.00 0.00 37 ALA A C 3
ATOM 3469 O O . ALA A 1 37 ? -14.235 -0.757 0.955 1.00 0.00 37 ALA A O 3
ATOM 3476 N N . LYS A 1 38 ? -12.926 -0.371 -0.764 1.00 0.00 38 LYS A N 3
ATOM 3477 C CA . LYS A 1 38 ? -13.998 -0.737 -1.731 1.00 0.00 38 LYS A CA 3
ATOM 3478 C C . LYS A 1 38 ? -14.404 -2.201 -1.515 1.00 0.00 38 LYS A C 3
ATOM 3479 O O . LYS A 1 38 ? -15.574 -2.528 -1.469 1.00 0.00 38 LYS A O 3
ATOM 3498 N N . ASN A 1 39 ? -13.447 -3.087 -1.386 1.00 0.00 39 ASN A N 3
ATOM 3499 C CA . ASN A 1 39 ? -13.770 -4.536 -1.175 1.00 0.00 39 ASN A CA 3
ATOM 3500 C C . ASN A 1 39 ? -13.913 -4.805 0.321 1.00 0.00 39 ASN A C 3
ATOM 3501 O O . ASN A 1 39 ? -14.252 -5.893 0.740 1.00 0.00 39 ASN A O 3
ATOM 3512 N N . ASP A 1 40 ? -13.653 -3.814 1.133 1.00 0.00 40 ASP A N 3
ATOM 3513 C CA . ASP A 1 40 ? -13.764 -3.985 2.613 1.00 0.00 40 ASP A CA 3
ATOM 3514 C C . ASP A 1 40 ? -14.061 -2.617 3.241 1.00 0.00 40 ASP A C 3
ATOM 3515 O O . ASP A 1 40 ? -13.257 -2.094 3.988 1.00 0.00 40 ASP A O 3
ATOM 3524 N N . PRO A 1 41 ? -15.198 -2.026 2.944 1.00 0.00 41 PRO A N 3
ATOM 3525 C CA . PRO A 1 41 ? -15.554 -0.690 3.509 1.00 0.00 41 PRO A CA 3
ATOM 3526 C C . PRO A 1 41 ? -15.702 -0.759 5.036 1.00 0.00 41 PRO A C 3
ATOM 3527 O O . PRO A 1 41 ? -15.639 0.242 5.723 1.00 0.00 41 PRO A O 3
ATOM 3538 N N . SER A 1 42 ? -15.877 -1.936 5.571 1.00 0.00 42 SER A N 3
ATOM 3539 C CA . SER A 1 42 ? -16.004 -2.071 7.053 1.00 0.00 42 SER A CA 3
ATOM 3540 C C . SER A 1 42 ? -14.614 -1.931 7.676 1.00 0.00 42 SER A C 3
ATOM 3541 O O . SER A 1 42 ? -14.463 -1.884 8.881 1.00 0.00 42 SER A O 3
ATOM 3549 N N . PHE A 1 43 ? -13.595 -1.871 6.855 1.00 0.00 43 PHE A N 3
ATOM 3550 C CA . PHE A 1 43 ? -12.202 -1.743 7.380 1.00 0.00 43 PHE A CA 3
ATOM 3551 C C . PHE A 1 43 ? -11.967 -0.301 7.848 1.00 0.00 43 PHE A C 3
ATOM 3552 O O . PHE A 1 43 ? -12.730 0.592 7.532 1.00 0.00 43 PHE A O 3
ATOM 3569 N N . ASP A 1 44 ? -10.922 -0.076 8.615 1.00 0.00 44 ASP A N 3
ATOM 3570 C CA . ASP A 1 44 ? -10.617 1.301 9.138 1.00 0.00 44 ASP A CA 3
ATOM 3571 C C . ASP A 1 44 ? -9.139 1.647 8.887 1.00 0.00 44 ASP A C 3
ATOM 3572 O O . ASP A 1 44 ? -8.325 1.565 9.785 1.00 0.00 44 ASP A O 3
ATOM 3581 N N . PRO A 1 45 ? -8.791 2.046 7.682 1.00 0.00 45 PRO A N 3
ATOM 3582 C CA . PRO A 1 45 ? -7.382 2.423 7.349 1.00 0.00 45 PRO A CA 3
ATOM 3583 C C . PRO A 1 45 ? -6.861 3.512 8.298 1.00 0.00 45 PRO A C 3
ATOM 3584 O O . PRO A 1 45 ? -5.708 3.530 8.683 1.00 0.00 45 PRO A O 3
ATOM 3595 N N . ARG A 1 46 ? -7.728 4.416 8.673 1.00 0.00 46 ARG A N 3
ATOM 3596 C CA . ARG A 1 46 ? -7.331 5.522 9.589 1.00 0.00 46 ARG A CA 3
ATOM 3597 C C . ARG A 1 46 ? -6.914 4.958 10.945 1.00 0.00 46 ARG A C 3
ATOM 3598 O O . ARG A 1 46 ? -6.034 5.479 11.602 1.00 0.00 46 ARG A O 3
ATOM 3619 N N . ASN A 1 47 ? -7.541 3.901 11.371 1.00 0.00 47 ASN A N 3
ATOM 3620 C CA . ASN A 1 47 ? -7.189 3.308 12.688 1.00 0.00 47 ASN A CA 3
ATOM 3621 C C . ASN A 1 47 ? -5.719 2.892 12.669 1.00 0.00 47 ASN A C 3
ATOM 3622 O O . ASN A 1 47 ? -5.017 3.015 13.654 1.00 0.00 47 ASN A O 3
ATOM 3633 N N . TRP A 1 48 ? -5.242 2.408 11.553 1.00 0.00 48 TRP A N 3
ATOM 3634 C CA . TRP A 1 48 ? -3.811 1.993 11.459 1.00 0.00 48 TRP A CA 3
ATOM 3635 C C . TRP A 1 48 ? -2.935 3.236 11.289 1.00 0.00 48 TRP A C 3
ATOM 3636 O O . TRP A 1 48 ? -1.837 3.169 10.772 1.00 0.00 48 TRP A O 3
ATOM 3657 N N . GLY A 1 49 ? -3.412 4.371 11.732 1.00 0.00 49 GLY A N 3
ATOM 3658 C CA . GLY A 1 49 ? -2.611 5.626 11.611 1.00 0.00 49 GLY A CA 3
ATOM 3659 C C . GLY A 1 49 ? -2.617 6.113 10.161 1.00 0.00 49 GLY A C 3
ATOM 3660 O O . GLY A 1 49 ? -2.912 5.371 9.246 1.00 0.00 49 GLY A O 3
ATOM 3664 N N . HIS A 1 50 ? -2.285 7.362 9.944 1.00 0.00 50 HIS A N 3
ATOM 3665 C CA . HIS A 1 50 ? -2.265 7.922 8.553 1.00 0.00 50 HIS A CA 3
ATOM 3666 C C . HIS A 1 50 ? -0.873 7.738 7.947 1.00 0.00 50 HIS A C 3
ATOM 3667 O O . HIS A 1 50 ? 0.118 8.174 8.498 1.00 0.00 50 HIS A O 3
ATOM 3681 N N . GLY A 1 51 ? -0.792 7.091 6.814 1.00 0.00 51 GLY A N 3
ATOM 3682 C CA . GLY A 1 51 ? 0.534 6.873 6.162 1.00 0.00 51 GLY A CA 3
ATOM 3683 C C . GLY A 1 51 ? 1.368 5.879 6.982 1.00 0.00 51 GLY A C 3
ATOM 3684 O O . GLY A 1 51 ? 2.281 5.253 6.472 1.00 0.00 51 GLY A O 3
ATOM 3688 N N . ARG A 1 52 ? 1.059 5.720 8.245 1.00 0.00 52 ARG A N 3
ATOM 3689 C CA . ARG A 1 52 ? 1.836 4.773 9.091 1.00 0.00 52 ARG A CA 3
ATOM 3690 C C . ARG A 1 52 ? 1.500 3.345 8.675 1.00 0.00 52 ARG A C 3
ATOM 3691 O O . ARG A 1 52 ? 2.044 2.388 9.193 1.00 0.00 52 ARG A O 3
ATOM 3712 N N . LEU A 1 53 ? 0.616 3.197 7.736 1.00 0.00 53 LEU A N 3
ATOM 3713 C CA . LEU A 1 53 ? 0.246 1.840 7.268 1.00 0.00 53 LEU A CA 3
ATOM 3714 C C . LEU A 1 53 ? 1.495 1.178 6.685 1.00 0.00 53 LEU A C 3
ATOM 3715 O O . LEU A 1 53 ? 1.717 -0.006 6.844 1.00 0.00 53 LEU A O 3
ATOM 3731 N N . SER A 1 54 ? 2.313 1.938 6.007 1.00 0.00 54 SER A N 3
ATOM 3732 C CA . SER A 1 54 ? 3.549 1.355 5.411 1.00 0.00 54 SER A CA 3
ATOM 3733 C C . SER A 1 54 ? 4.407 0.745 6.521 1.00 0.00 54 SER A C 3
ATOM 3734 O O . SER A 1 54 ? 4.967 -0.323 6.374 1.00 0.00 54 SER A O 3
ATOM 3742 N N . GLN A 1 55 ? 4.520 1.419 7.630 1.00 0.00 55 GLN A N 3
ATOM 3743 C CA . GLN A 1 55 ? 5.346 0.884 8.748 1.00 0.00 55 GLN A CA 3
ATOM 3744 C C . GLN A 1 55 ? 4.713 -0.399 9.295 1.00 0.00 55 GLN A C 3
ATOM 3745 O O . GLN A 1 55 ? 5.398 -1.287 9.759 1.00 0.00 55 GLN A O 3
ATOM 3759 N N . MET A 1 56 ? 3.411 -0.509 9.252 1.00 0.00 56 MET A N 3
ATOM 3760 C CA . MET A 1 56 ? 2.752 -1.740 9.783 1.00 0.00 56 MET A CA 3
ATOM 3761 C C . MET A 1 56 ? 3.157 -2.957 8.939 1.00 0.00 56 MET A C 3
ATOM 3762 O O . MET A 1 56 ? 3.535 -3.985 9.463 1.00 0.00 56 MET A O 3
ATOM 3776 N N . VAL A 1 57 ? 3.072 -2.853 7.637 1.00 0.00 57 VAL A N 3
ATOM 3777 C CA . VAL A 1 57 ? 3.444 -4.008 6.759 1.00 0.00 57 VAL A CA 3
ATOM 3778 C C . VAL A 1 57 ? 4.966 -4.146 6.707 1.00 0.00 57 VAL A C 3
ATOM 3779 O O . VAL A 1 57 ? 5.496 -5.160 6.299 1.00 0.00 57 VAL A O 3
ATOM 3792 N N . LYS A 1 58 ? 5.670 -3.126 7.109 1.00 0.00 58 LYS A N 3
ATOM 3793 C CA . LYS A 1 58 ? 7.160 -3.183 7.080 1.00 0.00 58 LYS A CA 3
ATOM 3794 C C . LYS A 1 58 ? 7.649 -4.315 7.980 1.00 0.00 58 LYS A C 3
ATOM 3795 O O . LYS A 1 58 ? 8.703 -4.878 7.760 1.00 0.00 58 LYS A O 3
ATOM 3814 N N . LYS A 1 59 ? 6.904 -4.652 8.995 1.00 0.00 59 LYS A N 3
ATOM 3815 C CA . LYS A 1 59 ? 7.341 -5.747 9.908 1.00 0.00 59 LYS A CA 3
ATOM 3816 C C . LYS A 1 59 ? 7.239 -7.089 9.165 1.00 0.00 59 LYS A C 3
ATOM 3817 O O . LYS A 1 59 ? 7.597 -8.126 9.684 1.00 0.00 59 LYS A O 3
ATOM 3836 N N . LEU A 1 60 ? 6.748 -7.065 7.948 1.00 0.00 60 LEU A N 3
ATOM 3837 C CA . LEU A 1 60 ? 6.607 -8.326 7.141 1.00 0.00 60 LEU A CA 3
ATOM 3838 C C . LEU A 1 60 ? 7.778 -8.424 6.157 1.00 0.00 60 LEU A C 3
ATOM 3839 O O . LEU A 1 60 ? 8.030 -7.523 5.383 1.00 0.00 60 LEU A O 3
ATOM 3855 N N . ASP A 1 61 ? 8.505 -9.509 6.200 1.00 0.00 61 ASP A N 3
ATOM 3856 C CA . ASP A 1 61 ? 9.681 -9.672 5.290 1.00 0.00 61 ASP A CA 3
ATOM 3857 C C . ASP A 1 61 ? 9.244 -9.946 3.845 1.00 0.00 61 ASP A C 3
ATOM 3858 O O . ASP A 1 61 ? 9.888 -9.509 2.909 1.00 0.00 61 ASP A O 3
ATOM 3867 N N . PHE A 1 62 ? 8.186 -10.689 3.639 1.00 0.00 62 PHE A N 3
ATOM 3868 C CA . PHE A 1 62 ? 7.763 -11.006 2.238 1.00 0.00 62 PHE A CA 3
ATOM 3869 C C . PHE A 1 62 ? 7.133 -9.777 1.564 1.00 0.00 62 PHE A C 3
ATOM 3870 O O . PHE A 1 62 ? 6.444 -9.897 0.570 1.00 0.00 62 PHE A O 3
ATOM 3887 N N . LEU A 1 63 ? 7.379 -8.595 2.087 1.00 0.00 63 LEU A N 3
ATOM 3888 C CA . LEU A 1 63 ? 6.817 -7.338 1.474 1.00 0.00 63 LEU A CA 3
ATOM 3889 C C . LEU A 1 63 ? 7.910 -6.262 1.440 1.00 0.00 63 LEU A C 3
ATOM 3890 O O . LEU A 1 63 ? 8.497 -5.924 2.448 1.00 0.00 63 LEU A O 3
ATOM 3906 N N . THR A 1 64 ? 8.177 -5.715 0.279 1.00 0.00 64 THR A N 3
ATOM 3907 C CA . THR A 1 64 ? 9.221 -4.649 0.154 1.00 0.00 64 THR A CA 3
ATOM 3908 C C . THR A 1 64 ? 8.570 -3.283 0.375 1.00 0.00 64 THR A C 3
ATOM 3909 O O . THR A 1 64 ? 7.456 -3.047 -0.055 1.00 0.00 64 THR A O 3
ATOM 3920 N N . VAL A 1 65 ? 9.258 -2.378 1.041 1.00 0.00 65 VAL A N 3
ATOM 3921 C CA . VAL A 1 65 ? 8.701 -1.007 1.307 1.00 0.00 65 VAL A CA 3
ATOM 3922 C C . VAL A 1 65 ? 9.560 0.037 0.594 1.00 0.00 65 VAL A C 3
ATOM 3923 O O . VAL A 1 65 ? 10.770 0.056 0.713 1.00 0.00 65 VAL A O 3
ATOM 3936 N N . GLN A 1 66 ? 8.934 0.917 -0.135 1.00 0.00 66 GLN A N 3
ATOM 3937 C CA . GLN A 1 66 ? 9.677 1.991 -0.855 1.00 0.00 66 GLN A CA 3
ATOM 3938 C C . GLN A 1 66 ? 8.727 3.174 -1.041 1.00 0.00 66 GLN A C 3
ATOM 3939 O O . GLN A 1 66 ? 7.531 2.997 -1.135 1.00 0.00 66 GLN A O 3
ATOM 3953 N N . GLU A 1 67 ? 9.245 4.377 -1.091 1.00 0.00 67 GLU A N 3
ATOM 3954 C CA . GLU A 1 67 ? 8.371 5.584 -1.267 1.00 0.00 67 GLU A CA 3
ATOM 3955 C C . GLU A 1 67 ? 9.063 6.569 -2.210 1.00 0.00 67 GLU A C 3
ATOM 3956 O O . GLU A 1 67 ? 10.206 6.931 -2.017 1.00 0.00 67 GLU A O 3
ATOM 3968 N N . SER A 1 68 ? 8.385 7.009 -3.234 1.00 0.00 68 SER A N 3
ATOM 3969 C CA . SER A 1 68 ? 9.011 7.978 -4.182 1.00 0.00 68 SER A CA 3
ATOM 3970 C C . SER A 1 68 ? 8.904 9.386 -3.588 1.00 0.00 68 SER A C 3
ATOM 3971 O O . SER A 1 68 ? 8.016 9.673 -2.806 1.00 0.00 68 SER A O 3
ATOM 3979 N N . ARG A 1 69 ? 9.789 10.272 -3.963 1.00 0.00 69 ARG A N 3
ATOM 3980 C CA . ARG A 1 69 ? 9.741 11.676 -3.444 1.00 0.00 69 ARG A CA 3
ATOM 3981 C C . ARG A 1 69 ? 8.879 12.521 -4.390 1.00 0.00 69 ARG A C 3
ATOM 3982 O O . ARG A 1 69 ? 9.057 12.483 -5.591 1.00 0.00 69 ARG A O 3
ATOM 4003 N N . ASN A 1 70 ? 7.957 13.299 -3.869 1.00 0.00 70 ASN A N 3
ATOM 4004 C CA . ASN A 1 70 ? 7.105 14.158 -4.759 1.00 0.00 70 ASN A CA 3
ATOM 4005 C C . ASN A 1 70 ? 6.679 15.418 -4.003 1.00 0.00 70 ASN A C 3
ATOM 4006 O O . ASN A 1 70 ? 5.742 15.409 -3.228 1.00 0.00 70 ASN A O 3
ATOM 4017 N N . GLY A 1 71 ? 7.364 16.505 -4.229 1.00 0.00 71 GLY A N 3
ATOM 4018 C CA . GLY A 1 71 ? 7.006 17.777 -3.536 1.00 0.00 71 GLY A CA 3
ATOM 4019 C C . GLY A 1 71 ? 7.007 17.558 -2.024 1.00 0.00 71 GLY A C 3
ATOM 4020 O O . GLY A 1 71 ? 7.844 16.860 -1.489 1.00 0.00 71 GLY A O 3
ATOM 4024 N N . SER A 1 72 ? 6.067 18.150 -1.326 1.00 0.00 72 SER A N 3
ATOM 4025 C CA . SER A 1 72 ? 6.002 17.976 0.159 1.00 0.00 72 SER A CA 3
ATOM 4026 C C . SER A 1 72 ? 5.204 16.714 0.495 1.00 0.00 72 SER A C 3
ATOM 4027 O O . SER A 1 72 ? 5.140 16.301 1.636 1.00 0.00 72 SER A O 3
ATOM 4035 N N . LYS A 1 73 ? 4.589 16.097 -0.492 1.00 0.00 73 LYS A N 3
ATOM 4036 C CA . LYS A 1 73 ? 3.781 14.855 -0.246 1.00 0.00 73 LYS A CA 3
ATOM 4037 C C . LYS A 1 73 ? 4.575 13.632 -0.701 1.00 0.00 73 LYS A C 3
ATOM 4038 O O . LYS A 1 73 ? 4.895 13.479 -1.863 1.00 0.00 73 LYS A O 3
ATOM 4057 N N . LEU A 1 74 ? 4.879 12.748 0.213 1.00 0.00 74 LEU A N 3
ATOM 4058 C CA . LEU A 1 74 ? 5.637 11.510 -0.147 1.00 0.00 74 LEU A CA 3
ATOM 4059 C C . LEU A 1 74 ? 4.640 10.440 -0.586 1.00 0.00 74 LEU A C 3
ATOM 4060 O O . LEU A 1 74 ? 3.632 10.223 0.056 1.00 0.00 74 LEU A O 3
ATOM 4076 N N . HIS A 1 75 ? 4.923 9.756 -1.669 1.00 0.00 75 HIS A N 3
ATOM 4077 C CA . HIS A 1 75 ? 4.006 8.675 -2.160 1.00 0.00 75 HIS A CA 3
ATOM 4078 C C . HIS A 1 75 ? 4.585 7.327 -1.740 1.00 0.00 75 HIS A C 3
ATOM 4079 O O . HIS A 1 75 ? 5.543 6.845 -2.311 1.00 0.00 75 HIS A O 3
ATOM 4093 N N . SER A 1 76 ? 4.013 6.718 -0.737 1.00 0.00 76 SER A N 3
ATOM 4094 C CA . SER A 1 76 ? 4.529 5.403 -0.267 1.00 0.00 76 SER A CA 3
ATOM 4095 C C . SER A 1 76 ? 4.127 4.318 -1.269 1.00 0.00 76 SER A C 3
ATOM 4096 O O . SER A 1 76 ? 3.096 4.404 -1.908 1.00 0.00 76 SER A O 3
ATOM 4104 N N . GLU A 1 77 ? 4.935 3.296 -1.410 1.00 0.00 77 GLU A N 3
ATOM 4105 C CA . GLU A 1 77 ? 4.621 2.184 -2.368 1.00 0.00 77 GLU A CA 3
ATOM 4106 C C . GLU A 1 77 ? 5.036 0.854 -1.738 1.00 0.00 77 GLU A C 3
ATOM 4107 O O . GLU A 1 77 ? 5.945 0.798 -0.932 1.00 0.00 77 GLU A O 3
ATOM 4119 N N . ILE A 1 78 ? 4.379 -0.217 -2.109 1.00 0.00 78 ILE A N 3
ATOM 4120 C CA . ILE A 1 78 ? 4.718 -1.569 -1.550 1.00 0.00 78 ILE A CA 3
ATOM 4121 C C . ILE A 1 78 ? 4.641 -2.617 -2.667 1.00 0.00 78 ILE A C 3
ATOM 4122 O O . ILE A 1 78 ? 3.908 -2.469 -3.624 1.00 0.00 78 ILE A O 3
ATOM 4138 N N . ARG A 1 79 ? 5.399 -3.677 -2.551 1.00 0.00 79 ARG A N 3
ATOM 4139 C CA . ARG A 1 79 ? 5.385 -4.746 -3.601 1.00 0.00 79 ARG A CA 3
ATOM 4140 C C . ARG A 1 79 ? 5.874 -6.052 -2.966 1.00 0.00 79 ARG A C 3
ATOM 4141 O O . ARG A 1 79 ? 6.585 -6.042 -1.983 1.00 0.00 79 ARG A O 3
ATOM 4162 N N . LEU A 1 80 ? 5.485 -7.174 -3.505 1.00 0.00 80 LEU A N 3
ATOM 4163 C CA . LEU A 1 80 ? 5.915 -8.476 -2.913 1.00 0.00 80 LEU A CA 3
ATOM 4164 C C . LEU A 1 80 ? 7.434 -8.627 -3.042 1.00 0.00 80 LEU A C 3
ATOM 4165 O O . LEU A 1 80 ? 8.017 -8.300 -4.055 1.00 0.00 80 LEU A O 3
ATOM 4181 N N . ARG A 1 81 ? 8.084 -9.115 -2.013 1.00 0.00 81 ARG A N 3
ATOM 4182 C CA . ARG A 1 81 ? 9.568 -9.275 -2.075 1.00 0.00 81 ARG A CA 3
ATOM 4183 C C . ARG A 1 81 ? 9.927 -10.409 -3.036 1.00 0.00 81 ARG A C 3
ATOM 4184 O O . ARG A 1 81 ? 10.187 -11.525 -2.632 1.00 0.00 81 ARG A O 3
ATOM 4205 N N . HIS A 1 82 ? 9.942 -10.125 -4.314 1.00 0.00 82 HIS A N 3
ATOM 4206 C CA . HIS A 1 82 ? 10.282 -11.172 -5.323 1.00 0.00 82 HIS A CA 3
ATOM 4207 C C . HIS A 1 82 ? 10.681 -10.495 -6.640 1.00 0.00 82 HIS A C 3
ATOM 4208 O O . HIS A 1 82 ? 10.325 -9.362 -6.896 1.00 0.00 82 HIS A O 3
ATOM 4222 N N . ASP A 1 83 ? 11.423 -11.182 -7.472 1.00 0.00 83 ASP A N 3
ATOM 4223 C CA . ASP A 1 83 ? 11.855 -10.592 -8.777 1.00 0.00 83 ASP A CA 3
ATOM 4224 C C . ASP A 1 83 ? 12.534 -9.237 -8.532 1.00 0.00 83 ASP A C 3
ATOM 4225 O O . ASP A 1 83 ? 12.424 -8.324 -9.327 1.00 0.00 83 ASP A O 3
ATOM 4234 N N . GLY A 1 84 ? 13.235 -9.100 -7.433 1.00 0.00 84 GLY A N 3
ATOM 4235 C CA . GLY A 1 84 ? 13.923 -7.807 -7.127 1.00 0.00 84 GLY A CA 3
ATOM 4236 C C . GLY A 1 84 ? 15.078 -8.062 -6.156 1.00 0.00 84 GLY A C 3
ATOM 4237 O O . GLY A 1 84 ? 14.910 -8.037 -4.952 1.00 0.00 84 GLY A O 3
ATOM 4241 N N . LEU A 1 85 ? 16.257 -8.307 -6.672 1.00 0.00 85 LEU A N 3
ATOM 4242 C CA . LEU A 1 85 ? 17.440 -8.563 -5.789 1.00 0.00 85 LEU A CA 3
ATOM 4243 C C . LEU A 1 85 ? 18.107 -7.223 -5.445 1.00 0.00 85 LEU A C 3
ATOM 4244 O O . LEU A 1 85 ? 19.079 -7.179 -4.723 1.00 0.00 85 LEU A O 3
ATOM 4260 N N . GLU A 1 86 ? 17.583 -6.137 -5.963 1.00 0.00 86 GLU A N 3
ATOM 4261 C CA . GLU A 1 86 ? 18.168 -4.787 -5.676 1.00 0.00 86 GLU A CA 3
ATOM 4262 C C . GLU A 1 86 ? 19.666 -4.777 -6.006 1.00 0.00 86 GLU A C 3
ATOM 4263 O O . GLU A 1 86 ? 20.479 -5.323 -5.287 1.00 0.00 86 GLU A O 3
ATOM 4275 N N . HIS A 1 87 ? 20.036 -4.145 -7.089 1.00 0.00 87 HIS A N 3
ATOM 4276 C CA . HIS A 1 87 ? 21.479 -4.087 -7.470 1.00 0.00 87 HIS A CA 3
ATOM 4277 C C . HIS A 1 87 ? 22.227 -3.173 -6.496 1.00 0.00 87 HIS A C 3
ATOM 4278 O O . HIS A 1 87 ? 21.672 -2.235 -5.962 1.00 0.00 87 HIS A O 3
ATOM 4292 N N . HIS A 1 88 ? 23.484 -3.447 -6.260 1.00 0.00 88 HIS A N 3
ATOM 4293 C CA . HIS A 1 88 ? 24.287 -2.606 -5.320 1.00 0.00 88 HIS A CA 3
ATOM 4294 C C . HIS A 1 88 ? 23.555 -2.473 -3.980 1.00 0.00 88 HIS A C 3
ATOM 4295 O O . HIS A 1 88 ? 22.467 -2.984 -3.803 1.00 0.00 88 HIS A O 3
ATOM 4309 N N . HIS A 1 89 ? 24.146 -1.789 -3.030 1.00 0.00 89 HIS A N 3
ATOM 4310 C CA . HIS A 1 89 ? 23.487 -1.623 -1.693 1.00 0.00 89 HIS A CA 3
ATOM 4311 C C . HIS A 1 89 ? 22.531 -0.428 -1.730 1.00 0.00 89 HIS A C 3
ATOM 4312 O O . HIS A 1 89 ? 22.788 0.569 -2.375 1.00 0.00 89 HIS A O 3
ATOM 4326 N N . HIS A 1 90 ? 21.423 -0.528 -1.042 1.00 0.00 90 HIS A N 3
ATOM 4327 C CA . HIS A 1 90 ? 20.436 0.593 -1.029 1.00 0.00 90 HIS A CA 3
ATOM 4328 C C . HIS A 1 90 ? 20.991 1.755 -0.204 1.00 0.00 90 HIS A C 3
ATOM 4329 O O . HIS A 1 90 ? 21.642 1.558 0.802 1.00 0.00 90 HIS A O 3
ATOM 4343 N N . HIS A 1 91 ? 20.741 2.969 -0.624 1.00 0.00 91 HIS A N 3
ATOM 4344 C CA . HIS A 1 91 ? 21.257 4.148 0.132 1.00 0.00 91 HIS A CA 3
ATOM 4345 C C . HIS A 1 91 ? 20.467 4.318 1.431 1.00 0.00 91 HIS A C 3
ATOM 4346 O O . HIS A 1 91 ? 19.269 4.126 1.469 1.00 0.00 91 HIS A O 3
ATOM 4360 N N . HIS A 1 92 ? 21.133 4.681 2.499 1.00 0.00 92 HIS A N 3
ATOM 4361 C CA . HIS A 1 92 ? 20.432 4.872 3.805 1.00 0.00 92 HIS A CA 3
ATOM 4362 C C . HIS A 1 92 ? 19.576 3.643 4.128 1.00 0.00 92 HIS A C 3
ATOM 4363 O O . HIS A 1 92 ? 19.972 2.554 3.747 1.00 0.00 92 HIS A O 3
ATOM 4378 N N . MET A 1 1 ? -10.048 -7.366 13.334 1.00 0.00 1 MET A N 4
ATOM 4379 C CA . MET A 1 1 ? -9.386 -7.672 12.034 1.00 0.00 1 MET A CA 4
ATOM 4380 C C . MET A 1 1 ? -10.442 -8.187 11.042 1.00 0.00 1 MET A C 4
ATOM 4381 O O . MET A 1 1 ? -10.493 -9.365 10.748 1.00 0.00 1 MET A O 4
ATOM 4397 N N . PRO A 1 2 ? -11.287 -7.315 10.531 1.00 0.00 2 PRO A N 4
ATOM 4398 C CA . PRO A 1 2 ? -12.361 -7.708 9.560 1.00 0.00 2 PRO A CA 4
ATOM 4399 C C . PRO A 1 2 ? -11.776 -8.306 8.264 1.00 0.00 2 PRO A C 4
ATOM 4400 O O . PRO A 1 2 ? -10.739 -7.889 7.797 1.00 0.00 2 PRO A O 4
ATOM 4411 N N . HIS A 1 3 ? -12.447 -9.273 7.682 1.00 0.00 3 HIS A N 4
ATOM 4412 C CA . HIS A 1 3 ? -11.946 -9.895 6.413 1.00 0.00 3 HIS A CA 4
ATOM 4413 C C . HIS A 1 3 ? -13.110 -10.581 5.690 1.00 0.00 3 HIS A C 4
ATOM 4414 O O . HIS A 1 3 ? -13.446 -10.227 4.580 1.00 0.00 3 HIS A O 4
ATOM 4428 N N . LYS A 1 4 ? -13.717 -11.557 6.325 1.00 0.00 4 LYS A N 4
ATOM 4429 C CA . LYS A 1 4 ? -14.873 -12.290 5.706 1.00 0.00 4 LYS A CA 4
ATOM 4430 C C . LYS A 1 4 ? -14.443 -12.939 4.385 1.00 0.00 4 LYS A C 4
ATOM 4431 O O . LYS A 1 4 ? -14.287 -14.143 4.297 1.00 0.00 4 LYS A O 4
ATOM 4450 N N . GLU A 1 5 ? -14.252 -12.160 3.358 1.00 0.00 5 GLU A N 4
ATOM 4451 C CA . GLU A 1 5 ? -13.836 -12.737 2.049 1.00 0.00 5 GLU A CA 4
ATOM 4452 C C . GLU A 1 5 ? -12.467 -13.414 2.188 1.00 0.00 5 GLU A C 4
ATOM 4453 O O . GLU A 1 5 ? -12.378 -14.584 2.508 1.00 0.00 5 GLU A O 4
ATOM 4465 N N . LYS A 1 6 ? -11.397 -12.691 1.939 1.00 0.00 6 LYS A N 4
ATOM 4466 C CA . LYS A 1 6 ? -10.017 -13.288 2.033 1.00 0.00 6 LYS A CA 4
ATOM 4467 C C . LYS A 1 6 ? -9.378 -12.962 3.387 1.00 0.00 6 LYS A C 4
ATOM 4468 O O . LYS A 1 6 ? -9.278 -11.817 3.789 1.00 0.00 6 LYS A O 4
ATOM 4487 N N . HIS A 1 7 ? -8.933 -13.978 4.089 1.00 0.00 7 HIS A N 4
ATOM 4488 C CA . HIS A 1 7 ? -8.283 -13.772 5.425 1.00 0.00 7 HIS A CA 4
ATOM 4489 C C . HIS A 1 7 ? -6.756 -13.581 5.253 1.00 0.00 7 HIS A C 4
ATOM 4490 O O . HIS A 1 7 ? -6.159 -12.831 5.995 1.00 0.00 7 HIS A O 4
ATOM 4504 N N . PRO A 1 8 ? -6.111 -14.231 4.296 1.00 0.00 8 PRO A N 4
ATOM 4505 C CA . PRO A 1 8 ? -4.634 -14.064 4.107 1.00 0.00 8 PRO A CA 4
ATOM 4506 C C . PRO A 1 8 ? -4.248 -12.601 3.845 1.00 0.00 8 PRO A C 4
ATOM 4507 O O . PRO A 1 8 ? -4.781 -11.951 2.969 1.00 0.00 8 PRO A O 4
ATOM 4518 N N . LEU A 1 9 ? -3.312 -12.091 4.598 1.00 0.00 9 LEU A N 4
ATOM 4519 C CA . LEU A 1 9 ? -2.874 -10.685 4.395 1.00 0.00 9 LEU A CA 4
ATOM 4520 C C . LEU A 1 9 ? -2.142 -10.577 3.054 1.00 0.00 9 LEU A C 4
ATOM 4521 O O . LEU A 1 9 ? -2.303 -9.622 2.322 1.00 0.00 9 LEU A O 4
ATOM 4537 N N . GLN A 1 10 ? -1.332 -11.554 2.727 1.00 0.00 10 GLN A N 4
ATOM 4538 C CA . GLN A 1 10 ? -0.581 -11.507 1.438 1.00 0.00 10 GLN A CA 4
ATOM 4539 C C . GLN A 1 10 ? -1.570 -11.366 0.282 1.00 0.00 10 GLN A C 4
ATOM 4540 O O . GLN A 1 10 ? -1.390 -10.557 -0.607 1.00 0.00 10 GLN A O 4
ATOM 4554 N N . ASP A 1 11 ? -2.620 -12.134 0.296 1.00 0.00 11 ASP A N 4
ATOM 4555 C CA . ASP A 1 11 ? -3.625 -12.032 -0.791 1.00 0.00 11 ASP A CA 4
ATOM 4556 C C . ASP A 1 11 ? -4.287 -10.654 -0.737 1.00 0.00 11 ASP A C 4
ATOM 4557 O O . ASP A 1 11 ? -4.598 -10.066 -1.753 1.00 0.00 11 ASP A O 4
ATOM 4566 N N . MET A 1 12 ? -4.512 -10.140 0.444 1.00 0.00 12 MET A N 4
ATOM 4567 C CA . MET A 1 12 ? -5.165 -8.807 0.562 1.00 0.00 12 MET A CA 4
ATOM 4568 C C . MET A 1 12 ? -4.281 -7.730 -0.084 1.00 0.00 12 MET A C 4
ATOM 4569 O O . MET A 1 12 ? -4.723 -6.992 -0.943 1.00 0.00 12 MET A O 4
ATOM 4583 N N . PHE A 1 13 ? -3.035 -7.635 0.309 1.00 0.00 13 PHE A N 4
ATOM 4584 C CA . PHE A 1 13 ? -2.139 -6.604 -0.298 1.00 0.00 13 PHE A CA 4
ATOM 4585 C C . PHE A 1 13 ? -1.810 -6.979 -1.750 1.00 0.00 13 PHE A C 4
ATOM 4586 O O . PHE A 1 13 ? -1.780 -6.136 -2.623 1.00 0.00 13 PHE A O 4
ATOM 4603 N N . THR A 1 14 ? -1.551 -8.228 -2.017 1.00 0.00 14 THR A N 4
ATOM 4604 C CA . THR A 1 14 ? -1.202 -8.637 -3.411 1.00 0.00 14 THR A CA 4
ATOM 4605 C C . THR A 1 14 ? -2.358 -8.310 -4.361 1.00 0.00 14 THR A C 4
ATOM 4606 O O . THR A 1 14 ? -2.156 -7.769 -5.431 1.00 0.00 14 THR A O 4
ATOM 4617 N N . SER A 1 15 ? -3.563 -8.631 -3.987 1.00 0.00 15 SER A N 4
ATOM 4618 C CA . SER A 1 15 ? -4.722 -8.336 -4.879 1.00 0.00 15 SER A CA 4
ATOM 4619 C C . SER A 1 15 ? -4.837 -6.826 -5.114 1.00 0.00 15 SER A C 4
ATOM 4620 O O . SER A 1 15 ? -5.049 -6.377 -6.223 1.00 0.00 15 SER A O 4
ATOM 4628 N N . ALA A 1 16 ? -4.718 -6.041 -4.078 1.00 0.00 16 ALA A N 4
ATOM 4629 C CA . ALA A 1 16 ? -4.849 -4.563 -4.240 1.00 0.00 16 ALA A CA 4
ATOM 4630 C C . ALA A 1 16 ? -3.673 -3.989 -5.036 1.00 0.00 16 ALA A C 4
ATOM 4631 O O . ALA A 1 16 ? -3.853 -3.155 -5.896 1.00 0.00 16 ALA A O 4
ATOM 4638 N N . ILE A 1 17 ? -2.476 -4.415 -4.752 1.00 0.00 17 ILE A N 4
ATOM 4639 C CA . ILE A 1 17 ? -1.296 -3.870 -5.487 1.00 0.00 17 ILE A CA 4
ATOM 4640 C C . ILE A 1 17 ? -1.425 -4.202 -6.976 1.00 0.00 17 ILE A C 4
ATOM 4641 O O . ILE A 1 17 ? -1.237 -3.359 -7.829 1.00 0.00 17 ILE A O 4
ATOM 4657 N N . GLU A 1 18 ? -1.746 -5.422 -7.288 1.00 0.00 18 GLU A N 4
ATOM 4658 C CA . GLU A 1 18 ? -1.881 -5.817 -8.715 1.00 0.00 18 GLU A CA 4
ATOM 4659 C C . GLU A 1 18 ? -3.081 -5.097 -9.342 1.00 0.00 18 GLU A C 4
ATOM 4660 O O . GLU A 1 18 ? -3.103 -4.832 -10.529 1.00 0.00 18 GLU A O 4
ATOM 4672 N N . ALA A 1 19 ? -4.079 -4.784 -8.562 1.00 0.00 19 ALA A N 4
ATOM 4673 C CA . ALA A 1 19 ? -5.277 -4.090 -9.122 1.00 0.00 19 ALA A CA 4
ATOM 4674 C C . ALA A 1 19 ? -4.901 -2.698 -9.649 1.00 0.00 19 ALA A C 4
ATOM 4675 O O . ALA A 1 19 ? -5.344 -2.293 -10.706 1.00 0.00 19 ALA A O 4
ATOM 4682 N N . VAL A 1 20 ? -4.092 -1.962 -8.914 1.00 0.00 20 VAL A N 4
ATOM 4683 C CA . VAL A 1 20 ? -3.682 -0.578 -9.357 1.00 0.00 20 VAL A CA 4
ATOM 4684 C C . VAL A 1 20 ? -2.183 -0.560 -9.707 1.00 0.00 20 VAL A C 4
ATOM 4685 O O . VAL A 1 20 ? -1.560 0.481 -9.731 1.00 0.00 20 VAL A O 4
ATOM 4698 N N . ALA A 1 21 ? -1.598 -1.698 -9.981 1.00 0.00 21 ALA A N 4
ATOM 4699 C CA . ALA A 1 21 ? -0.144 -1.722 -10.331 1.00 0.00 21 ALA A CA 4
ATOM 4700 C C . ALA A 1 21 ? 0.066 -1.016 -11.679 1.00 0.00 21 ALA A C 4
ATOM 4701 O O . ALA A 1 21 ? 1.162 -0.957 -12.199 1.00 0.00 21 ALA A O 4
ATOM 4708 N N . ARG A 1 22 ? -0.987 -0.483 -12.248 1.00 0.00 22 ARG A N 4
ATOM 4709 C CA . ARG A 1 22 ? -0.868 0.216 -13.562 1.00 0.00 22 ARG A CA 4
ATOM 4710 C C . ARG A 1 22 ? -0.371 -0.776 -14.624 1.00 0.00 22 ARG A C 4
ATOM 4711 O O . ARG A 1 22 ? -0.692 -1.947 -14.594 1.00 0.00 22 ARG A O 4
ATOM 4732 N N . ASP A 1 23 ? 0.402 -0.302 -15.563 1.00 0.00 23 ASP A N 4
ATOM 4733 C CA . ASP A 1 23 ? 0.924 -1.193 -16.636 1.00 0.00 23 ASP A CA 4
ATOM 4734 C C . ASP A 1 23 ? 1.763 -2.321 -16.025 1.00 0.00 23 ASP A C 4
ATOM 4735 O O . ASP A 1 23 ? 1.571 -3.481 -16.327 1.00 0.00 23 ASP A O 4
ATOM 4744 N N . SER A 1 24 ? 2.691 -1.988 -15.170 1.00 0.00 24 SER A N 4
ATOM 4745 C CA . SER A 1 24 ? 3.544 -3.041 -14.540 1.00 0.00 24 SER A CA 4
ATOM 4746 C C . SER A 1 24 ? 4.589 -2.363 -13.652 1.00 0.00 24 SER A C 4
ATOM 4747 O O . SER A 1 24 ? 5.685 -2.073 -14.087 1.00 0.00 24 SER A O 4
ATOM 4755 N N . GLY A 1 25 ? 4.263 -2.105 -12.417 1.00 0.00 25 GLY A N 4
ATOM 4756 C CA . GLY A 1 25 ? 5.252 -1.444 -11.521 1.00 0.00 25 GLY A CA 4
ATOM 4757 C C . GLY A 1 25 ? 4.696 -1.368 -10.099 1.00 0.00 25 GLY A C 4
ATOM 4758 O O . GLY A 1 25 ? 3.673 -1.942 -9.787 1.00 0.00 25 GLY A O 4
ATOM 4762 N N . TRP A 1 26 ? 5.371 -0.660 -9.241 1.00 0.00 26 TRP A N 4
ATOM 4763 C CA . TRP A 1 26 ? 4.902 -0.535 -7.833 1.00 0.00 26 TRP A CA 4
ATOM 4764 C C . TRP A 1 26 ? 3.497 0.071 -7.813 1.00 0.00 26 TRP A C 4
ATOM 4765 O O . TRP A 1 26 ? 2.886 0.277 -8.842 1.00 0.00 26 TRP A O 4
ATOM 4786 N N . ALA A 1 27 ? 2.980 0.355 -6.641 1.00 0.00 27 ALA A N 4
ATOM 4787 C CA . ALA A 1 27 ? 1.604 0.947 -6.523 1.00 0.00 27 ALA A CA 4
ATOM 4788 C C . ALA A 1 27 ? 1.579 1.934 -5.347 1.00 0.00 27 ALA A C 4
ATOM 4789 O O . ALA A 1 27 ? 2.192 1.707 -4.323 1.00 0.00 27 ALA A O 4
ATOM 4796 N N . GLU A 1 28 ? 0.875 3.024 -5.485 1.00 0.00 28 GLU A N 4
ATOM 4797 C CA . GLU A 1 28 ? 0.811 4.026 -4.377 1.00 0.00 28 GLU A CA 4
ATOM 4798 C C . GLU A 1 28 ? 0.045 3.441 -3.180 1.00 0.00 28 GLU A C 4
ATOM 4799 O O . GLU A 1 28 ? -1.015 2.866 -3.331 1.00 0.00 28 GLU A O 4
ATOM 4811 N N . LEU A 1 29 ? 0.580 3.579 -1.990 1.00 0.00 29 LEU A N 4
ATOM 4812 C CA . LEU A 1 29 ? -0.103 3.027 -0.777 1.00 0.00 29 LEU A CA 4
ATOM 4813 C C . LEU A 1 29 ? -1.497 3.644 -0.658 1.00 0.00 29 LEU A C 4
ATOM 4814 O O . LEU A 1 29 ? -2.450 2.975 -0.305 1.00 0.00 29 LEU A O 4
ATOM 4830 N N . SER A 1 30 ? -1.631 4.915 -0.941 1.00 0.00 30 SER A N 4
ATOM 4831 C CA . SER A 1 30 ? -2.973 5.558 -0.832 1.00 0.00 30 SER A CA 4
ATOM 4832 C C . SER A 1 30 ? -3.973 4.789 -1.700 1.00 0.00 30 SER A C 4
ATOM 4833 O O . SER A 1 30 ? -5.090 4.535 -1.297 1.00 0.00 30 SER A O 4
ATOM 4841 N N . ALA A 1 31 ? -3.576 4.407 -2.883 1.00 0.00 31 ALA A N 4
ATOM 4842 C CA . ALA A 1 31 ? -4.504 3.647 -3.768 1.00 0.00 31 ALA A CA 4
ATOM 4843 C C . ALA A 1 31 ? -4.848 2.303 -3.118 1.00 0.00 31 ALA A C 4
ATOM 4844 O O . ALA A 1 31 ? -5.963 1.828 -3.213 1.00 0.00 31 ALA A O 4
ATOM 4851 N N . VAL A 1 32 ? -3.904 1.682 -2.464 1.00 0.00 32 VAL A N 4
ATOM 4852 C CA . VAL A 1 32 ? -4.188 0.364 -1.822 1.00 0.00 32 VAL A CA 4
ATOM 4853 C C . VAL A 1 32 ? -5.268 0.529 -0.748 1.00 0.00 32 VAL A C 4
ATOM 4854 O O . VAL A 1 32 ? -6.215 -0.229 -0.688 1.00 0.00 32 VAL A O 4
ATOM 4867 N N . GLY A 1 33 ? -5.124 1.501 0.108 1.00 0.00 33 GLY A N 4
ATOM 4868 C CA . GLY A 1 33 ? -6.136 1.692 1.185 1.00 0.00 33 GLY A CA 4
ATOM 4869 C C . GLY A 1 33 ? -7.512 1.938 0.563 1.00 0.00 33 GLY A C 4
ATOM 4870 O O . GLY A 1 33 ? -8.495 1.348 0.963 1.00 0.00 33 GLY A O 4
ATOM 4874 N N . SER A 1 34 ? -7.594 2.801 -0.413 1.00 0.00 34 SER A N 4
ATOM 4875 C CA . SER A 1 34 ? -8.913 3.072 -1.053 1.00 0.00 34 SER A CA 4
ATOM 4876 C C . SER A 1 34 ? -9.423 1.813 -1.761 1.00 0.00 34 SER A C 4
ATOM 4877 O O . SER A 1 34 ? -10.588 1.477 -1.685 1.00 0.00 34 SER A O 4
ATOM 4885 N N . TYR A 1 35 ? -8.560 1.118 -2.459 1.00 0.00 35 TYR A N 4
ATOM 4886 C CA . TYR A 1 35 ? -9.000 -0.111 -3.185 1.00 0.00 35 TYR A CA 4
ATOM 4887 C C . TYR A 1 35 ? -9.535 -1.137 -2.186 1.00 0.00 35 TYR A C 4
ATOM 4888 O O . TYR A 1 35 ? -10.595 -1.701 -2.370 1.00 0.00 35 TYR A O 4
ATOM 4906 N N . LEU A 1 36 ? -8.808 -1.386 -1.136 1.00 0.00 36 LEU A N 4
ATOM 4907 C CA . LEU A 1 36 ? -9.273 -2.383 -0.134 1.00 0.00 36 LEU A CA 4
ATOM 4908 C C . LEU A 1 36 ? -10.578 -1.892 0.492 1.00 0.00 36 LEU A C 4
ATOM 4909 O O . LEU A 1 36 ? -11.504 -2.653 0.689 1.00 0.00 36 LEU A O 4
ATOM 4925 N N . ALA A 1 37 ? -10.664 -0.626 0.800 1.00 0.00 37 ALA A N 4
ATOM 4926 C CA . ALA A 1 37 ? -11.918 -0.099 1.409 1.00 0.00 37 ALA A CA 4
ATOM 4927 C C . ALA A 1 37 ? -13.080 -0.343 0.443 1.00 0.00 37 ALA A C 4
ATOM 4928 O O . ALA A 1 37 ? -14.148 -0.770 0.836 1.00 0.00 37 ALA A O 4
ATOM 4935 N N . LYS A 1 38 ? -12.880 -0.074 -0.819 1.00 0.00 38 LYS A N 4
ATOM 4936 C CA . LYS A 1 38 ? -13.970 -0.286 -1.813 1.00 0.00 38 LYS A CA 4
ATOM 4937 C C . LYS A 1 38 ? -14.315 -1.779 -1.892 1.00 0.00 38 LYS A C 4
ATOM 4938 O O . LYS A 1 38 ? -15.470 -2.156 -1.908 1.00 0.00 38 LYS A O 4
ATOM 4957 N N . ASN A 1 39 ? -13.321 -2.633 -1.945 1.00 0.00 39 ASN A N 4
ATOM 4958 C CA . ASN A 1 39 ? -13.587 -4.106 -2.031 1.00 0.00 39 ASN A CA 4
ATOM 4959 C C . ASN A 1 39 ? -13.847 -4.661 -0.628 1.00 0.00 39 ASN A C 4
ATOM 4960 O O . ASN A 1 39 ? -14.237 -5.798 -0.462 1.00 0.00 39 ASN A O 4
ATOM 4971 N N . ASP A 1 40 ? -13.638 -3.856 0.381 1.00 0.00 40 ASP A N 4
ATOM 4972 C CA . ASP A 1 40 ? -13.872 -4.314 1.785 1.00 0.00 40 ASP A CA 4
ATOM 4973 C C . ASP A 1 40 ? -14.194 -3.091 2.653 1.00 0.00 40 ASP A C 4
ATOM 4974 O O . ASP A 1 40 ? -13.353 -2.614 3.386 1.00 0.00 40 ASP A O 4
ATOM 4983 N N . PRO A 1 41 ? -15.402 -2.576 2.571 1.00 0.00 41 PRO A N 4
ATOM 4984 C CA . PRO A 1 41 ? -15.806 -1.386 3.376 1.00 0.00 41 PRO A CA 4
ATOM 4985 C C . PRO A 1 41 ? -15.552 -1.618 4.871 1.00 0.00 41 PRO A C 4
ATOM 4986 O O . PRO A 1 41 ? -15.276 -0.701 5.619 1.00 0.00 41 PRO A O 4
ATOM 4997 N N . SER A 1 42 ? -15.639 -2.847 5.299 1.00 0.00 42 SER A N 4
ATOM 4998 C CA . SER A 1 42 ? -15.405 -3.166 6.733 1.00 0.00 42 SER A CA 4
ATOM 4999 C C . SER A 1 42 ? -13.926 -2.958 7.073 1.00 0.00 42 SER A C 4
ATOM 5000 O O . SER A 1 42 ? -13.544 -2.938 8.225 1.00 0.00 42 SER A O 4
ATOM 5008 N N . PHE A 1 43 ? -13.090 -2.801 6.081 1.00 0.00 43 PHE A N 4
ATOM 5009 C CA . PHE A 1 43 ? -11.638 -2.590 6.352 1.00 0.00 43 PHE A CA 4
ATOM 5010 C C . PHE A 1 43 ? -11.437 -1.143 6.808 1.00 0.00 43 PHE A C 4
ATOM 5011 O O . PHE A 1 43 ? -11.803 -0.213 6.118 1.00 0.00 43 PHE A O 4
ATOM 5028 N N . ASP A 1 44 ? -10.871 -0.953 7.976 1.00 0.00 44 ASP A N 4
ATOM 5029 C CA . ASP A 1 44 ? -10.646 0.430 8.529 1.00 0.00 44 ASP A CA 4
ATOM 5030 C C . ASP A 1 44 ? -9.125 0.686 8.648 1.00 0.00 44 ASP A C 4
ATOM 5031 O O . ASP A 1 44 ? -8.523 0.283 9.622 1.00 0.00 44 ASP A O 4
ATOM 5040 N N . PRO A 1 45 ? -8.481 1.342 7.689 1.00 0.00 45 PRO A N 4
ATOM 5041 C CA . PRO A 1 45 ? -7.012 1.592 7.784 1.00 0.00 45 PRO A CA 4
ATOM 5042 C C . PRO A 1 45 ? -6.699 2.679 8.819 1.00 0.00 45 PRO A C 4
ATOM 5043 O O . PRO A 1 45 ? -5.560 2.911 9.172 1.00 0.00 45 PRO A O 4
ATOM 5054 N N . ARG A 1 46 ? -7.710 3.312 9.334 1.00 0.00 46 ARG A N 4
ATOM 5055 C CA . ARG A 1 46 ? -7.483 4.351 10.368 1.00 0.00 46 ARG A CA 4
ATOM 5056 C C . ARG A 1 46 ? -6.847 3.695 11.595 1.00 0.00 46 ARG A C 4
ATOM 5057 O O . ARG A 1 46 ? -5.938 4.228 12.196 1.00 0.00 46 ARG A O 4
ATOM 5078 N N . ASN A 1 47 ? -7.314 2.536 11.959 1.00 0.00 47 ASN A N 4
ATOM 5079 C CA . ASN A 1 47 ? -6.729 1.837 13.137 1.00 0.00 47 ASN A CA 4
ATOM 5080 C C . ASN A 1 47 ? -5.263 1.520 12.854 1.00 0.00 47 ASN A C 4
ATOM 5081 O O . ASN A 1 47 ? -4.425 1.594 13.727 1.00 0.00 47 ASN A O 4
ATOM 5092 N N . TRP A 1 48 ? -4.945 1.163 11.635 1.00 0.00 48 TRP A N 4
ATOM 5093 C CA . TRP A 1 48 ? -3.526 0.835 11.295 1.00 0.00 48 TRP A CA 4
ATOM 5094 C C . TRP A 1 48 ? -2.753 2.130 11.042 1.00 0.00 48 TRP A C 4
ATOM 5095 O O . TRP A 1 48 ? -1.775 2.149 10.322 1.00 0.00 48 TRP A O 4
ATOM 5116 N N . GLY A 1 49 ? -3.184 3.213 11.632 1.00 0.00 49 GLY A N 4
ATOM 5117 C CA . GLY A 1 49 ? -2.472 4.509 11.431 1.00 0.00 49 GLY A CA 4
ATOM 5118 C C . GLY A 1 49 ? -2.408 4.836 9.937 1.00 0.00 49 GLY A C 4
ATOM 5119 O O . GLY A 1 49 ? -1.570 4.330 9.219 1.00 0.00 49 GLY A O 4
ATOM 5123 N N . HIS A 1 50 ? -3.289 5.676 9.461 1.00 0.00 50 HIS A N 4
ATOM 5124 C CA . HIS A 1 50 ? -3.291 6.036 8.009 1.00 0.00 50 HIS A CA 4
ATOM 5125 C C . HIS A 1 50 ? -1.876 6.419 7.544 1.00 0.00 50 HIS A C 4
ATOM 5126 O O . HIS A 1 50 ? -1.528 6.237 6.393 1.00 0.00 50 HIS A O 4
ATOM 5140 N N . GLY A 1 51 ? -1.060 6.936 8.431 1.00 0.00 51 GLY A N 4
ATOM 5141 C CA . GLY A 1 51 ? 0.341 7.325 8.054 1.00 0.00 51 GLY A CA 4
ATOM 5142 C C . GLY A 1 51 ? 1.286 6.180 8.423 1.00 0.00 51 GLY A C 4
ATOM 5143 O O . GLY A 1 51 ? 2.012 5.663 7.598 1.00 0.00 51 GLY A O 4
ATOM 5147 N N . ARG A 1 52 ? 1.269 5.774 9.663 1.00 0.00 52 ARG A N 4
ATOM 5148 C CA . ARG A 1 52 ? 2.158 4.661 10.099 1.00 0.00 52 ARG A CA 4
ATOM 5149 C C . ARG A 1 52 ? 1.783 3.381 9.350 1.00 0.00 52 ARG A C 4
ATOM 5150 O O . ARG A 1 52 ? 2.353 2.334 9.575 1.00 0.00 52 ARG A O 4
ATOM 5171 N N . LEU A 1 53 ? 0.836 3.455 8.450 1.00 0.00 53 LEU A N 4
ATOM 5172 C CA . LEU A 1 53 ? 0.446 2.237 7.684 1.00 0.00 53 LEU A CA 4
ATOM 5173 C C . LEU A 1 53 ? 1.672 1.751 6.918 1.00 0.00 53 LEU A C 4
ATOM 5174 O O . LEU A 1 53 ? 1.956 0.572 6.869 1.00 0.00 53 LEU A O 4
ATOM 5190 N N . SER A 1 54 ? 2.411 2.655 6.335 1.00 0.00 54 SER A N 4
ATOM 5191 C CA . SER A 1 54 ? 3.628 2.245 5.586 1.00 0.00 54 SER A CA 4
ATOM 5192 C C . SER A 1 54 ? 4.630 1.593 6.544 1.00 0.00 54 SER A C 4
ATOM 5193 O O . SER A 1 54 ? 5.446 0.789 6.143 1.00 0.00 54 SER A O 4
ATOM 5201 N N . GLN A 1 55 ? 4.580 1.929 7.809 1.00 0.00 55 GLN A N 4
ATOM 5202 C CA . GLN A 1 55 ? 5.538 1.326 8.791 1.00 0.00 55 GLN A CA 4
ATOM 5203 C C . GLN A 1 55 ? 4.999 -0.022 9.293 1.00 0.00 55 GLN A C 4
ATOM 5204 O O . GLN A 1 55 ? 5.754 -0.941 9.543 1.00 0.00 55 GLN A O 4
ATOM 5218 N N . MET A 1 56 ? 3.707 -0.155 9.443 1.00 0.00 56 MET A N 4
ATOM 5219 C CA . MET A 1 56 ? 3.143 -1.451 9.931 1.00 0.00 56 MET A CA 4
ATOM 5220 C C . MET A 1 56 ? 3.394 -2.552 8.894 1.00 0.00 56 MET A C 4
ATOM 5221 O O . MET A 1 56 ? 3.775 -3.657 9.229 1.00 0.00 56 MET A O 4
ATOM 5235 N N . VAL A 1 57 ? 3.184 -2.264 7.640 1.00 0.00 57 VAL A N 4
ATOM 5236 C CA . VAL A 1 57 ? 3.406 -3.297 6.587 1.00 0.00 57 VAL A CA 4
ATOM 5237 C C . VAL A 1 57 ? 4.883 -3.696 6.561 1.00 0.00 57 VAL A C 4
ATOM 5238 O O . VAL A 1 57 ? 5.243 -4.747 6.069 1.00 0.00 57 VAL A O 4
ATOM 5251 N N . LYS A 1 58 ? 5.739 -2.863 7.083 1.00 0.00 58 LYS A N 4
ATOM 5252 C CA . LYS A 1 58 ? 7.194 -3.190 7.089 1.00 0.00 58 LYS A CA 4
ATOM 5253 C C . LYS A 1 58 ? 7.455 -4.349 8.058 1.00 0.00 58 LYS A C 4
ATOM 5254 O O . LYS A 1 58 ? 8.467 -5.017 7.983 1.00 0.00 58 LYS A O 4
ATOM 5273 N N . LYS A 1 59 ? 6.547 -4.590 8.976 1.00 0.00 59 LYS A N 4
ATOM 5274 C CA . LYS A 1 59 ? 6.733 -5.698 9.971 1.00 0.00 59 LYS A CA 4
ATOM 5275 C C . LYS A 1 59 ? 6.209 -7.015 9.380 1.00 0.00 59 LYS A C 4
ATOM 5276 O O . LYS A 1 59 ? 6.251 -8.052 10.014 1.00 0.00 59 LYS A O 4
ATOM 5295 N N . LEU A 1 60 ? 5.715 -6.987 8.169 1.00 0.00 60 LEU A N 4
ATOM 5296 C CA . LEU A 1 60 ? 5.186 -8.245 7.550 1.00 0.00 60 LEU A CA 4
ATOM 5297 C C . LEU A 1 60 ? 6.347 -9.008 6.898 1.00 0.00 60 LEU A C 4
ATOM 5298 O O . LEU A 1 60 ? 6.185 -10.114 6.449 1.00 0.00 60 LEU A O 4
ATOM 5314 N N . ASP A 1 61 ? 7.521 -8.427 6.881 1.00 0.00 61 ASP A N 4
ATOM 5315 C CA . ASP A 1 61 ? 8.722 -9.107 6.291 1.00 0.00 61 ASP A CA 4
ATOM 5316 C C . ASP A 1 61 ? 8.500 -9.490 4.811 1.00 0.00 61 ASP A C 4
ATOM 5317 O O . ASP A 1 61 ? 9.176 -8.987 3.938 1.00 0.00 61 ASP A O 4
ATOM 5326 N N . PHE A 1 62 ? 7.587 -10.388 4.517 1.00 0.00 62 PHE A N 4
ATOM 5327 C CA . PHE A 1 62 ? 7.375 -10.801 3.091 1.00 0.00 62 PHE A CA 4
ATOM 5328 C C . PHE A 1 62 ? 6.893 -9.632 2.219 1.00 0.00 62 PHE A C 4
ATOM 5329 O O . PHE A 1 62 ? 6.375 -9.838 1.141 1.00 0.00 62 PHE A O 4
ATOM 5346 N N . LEU A 1 63 ? 7.084 -8.409 2.656 1.00 0.00 63 LEU A N 4
ATOM 5347 C CA . LEU A 1 63 ? 6.666 -7.217 1.840 1.00 0.00 63 LEU A CA 4
ATOM 5348 C C . LEU A 1 63 ? 7.792 -6.163 1.883 1.00 0.00 63 LEU A C 4
ATOM 5349 O O . LEU A 1 63 ? 8.267 -5.783 2.934 1.00 0.00 63 LEU A O 4
ATOM 5365 N N . THR A 1 64 ? 8.203 -5.688 0.734 1.00 0.00 64 THR A N 4
ATOM 5366 C CA . THR A 1 64 ? 9.279 -4.647 0.656 1.00 0.00 64 THR A CA 4
ATOM 5367 C C . THR A 1 64 ? 8.618 -3.268 0.722 1.00 0.00 64 THR A C 4
ATOM 5368 O O . THR A 1 64 ? 7.565 -3.058 0.152 1.00 0.00 64 THR A O 4
ATOM 5379 N N . VAL A 1 65 ? 9.219 -2.332 1.418 1.00 0.00 65 VAL A N 4
ATOM 5380 C CA . VAL A 1 65 ? 8.634 -0.953 1.545 1.00 0.00 65 VAL A CA 4
ATOM 5381 C C . VAL A 1 65 ? 9.611 0.064 0.959 1.00 0.00 65 VAL A C 4
ATOM 5382 O O . VAL A 1 65 ? 10.787 0.056 1.263 1.00 0.00 65 VAL A O 4
ATOM 5395 N N . GLN A 1 66 ? 9.131 0.946 0.121 1.00 0.00 66 GLN A N 4
ATOM 5396 C CA . GLN A 1 66 ? 10.012 1.987 -0.500 1.00 0.00 66 GLN A CA 4
ATOM 5397 C C . GLN A 1 66 ? 9.227 3.296 -0.578 1.00 0.00 66 GLN A C 4
ATOM 5398 O O . GLN A 1 66 ? 8.016 3.293 -0.667 1.00 0.00 66 GLN A O 4
ATOM 5412 N N . GLU A 1 67 ? 9.910 4.414 -0.542 1.00 0.00 67 GLU A N 4
ATOM 5413 C CA . GLU A 1 67 ? 9.224 5.748 -0.609 1.00 0.00 67 GLU A CA 4
ATOM 5414 C C . GLU A 1 67 ? 9.495 6.370 -1.976 1.00 0.00 67 GLU A C 4
ATOM 5415 O O . GLU A 1 67 ? 10.627 6.613 -2.344 1.00 0.00 67 GLU A O 4
ATOM 5427 N N . SER A 1 68 ? 8.461 6.639 -2.735 1.00 0.00 68 SER A N 4
ATOM 5428 C CA . SER A 1 68 ? 8.640 7.255 -4.085 1.00 0.00 68 SER A CA 4
ATOM 5429 C C . SER A 1 68 ? 8.569 8.773 -3.940 1.00 0.00 68 SER A C 4
ATOM 5430 O O . SER A 1 68 ? 7.922 9.294 -3.054 1.00 0.00 68 SER A O 4
ATOM 5438 N N . ARG A 1 69 ? 9.241 9.484 -4.801 1.00 0.00 69 ARG A N 4
ATOM 5439 C CA . ARG A 1 69 ? 9.243 10.978 -4.728 1.00 0.00 69 ARG A CA 4
ATOM 5440 C C . ARG A 1 69 ? 8.117 11.518 -5.606 1.00 0.00 69 ARG A C 4
ATOM 5441 O O . ARG A 1 69 ? 8.128 11.364 -6.807 1.00 0.00 69 ARG A O 4
ATOM 5462 N N . ASN A 1 70 ? 7.128 12.140 -5.008 1.00 0.00 70 ASN A N 4
ATOM 5463 C CA . ASN A 1 70 ? 5.976 12.676 -5.804 1.00 0.00 70 ASN A CA 4
ATOM 5464 C C . ASN A 1 70 ? 5.389 13.915 -5.116 1.00 0.00 70 ASN A C 4
ATOM 5465 O O . ASN A 1 70 ? 4.888 13.850 -4.008 1.00 0.00 70 ASN A O 4
ATOM 5476 N N . GLY A 1 71 ? 5.432 15.042 -5.770 1.00 0.00 71 GLY A N 4
ATOM 5477 C CA . GLY A 1 71 ? 4.856 16.277 -5.163 1.00 0.00 71 GLY A CA 4
ATOM 5478 C C . GLY A 1 71 ? 5.513 16.545 -3.810 1.00 0.00 71 GLY A C 4
ATOM 5479 O O . GLY A 1 71 ? 6.475 15.905 -3.440 1.00 0.00 71 GLY A O 4
ATOM 5483 N N . SER A 1 72 ? 4.997 17.487 -3.069 1.00 0.00 72 SER A N 4
ATOM 5484 C CA . SER A 1 72 ? 5.587 17.806 -1.734 1.00 0.00 72 SER A CA 4
ATOM 5485 C C . SER A 1 72 ? 5.133 16.766 -0.711 1.00 0.00 72 SER A C 4
ATOM 5486 O O . SER A 1 72 ? 5.023 17.053 0.464 1.00 0.00 72 SER A O 4
ATOM 5494 N N . LYS A 1 73 ? 4.866 15.558 -1.145 1.00 0.00 73 LYS A N 4
ATOM 5495 C CA . LYS A 1 73 ? 4.413 14.491 -0.196 1.00 0.00 73 LYS A CA 4
ATOM 5496 C C . LYS A 1 73 ? 4.986 13.147 -0.645 1.00 0.00 73 LYS A C 4
ATOM 5497 O O . LYS A 1 73 ? 4.721 12.680 -1.735 1.00 0.00 73 LYS A O 4
ATOM 5516 N N . LEU A 1 74 ? 5.768 12.526 0.188 1.00 0.00 74 LEU A N 4
ATOM 5517 C CA . LEU A 1 74 ? 6.357 11.209 -0.184 1.00 0.00 74 LEU A CA 4
ATOM 5518 C C . LEU A 1 74 ? 5.221 10.183 -0.247 1.00 0.00 74 LEU A C 4
ATOM 5519 O O . LEU A 1 74 ? 4.397 10.107 0.642 1.00 0.00 74 LEU A O 4
ATOM 5535 N N . HIS A 1 75 ? 5.173 9.398 -1.296 1.00 0.00 75 HIS A N 4
ATOM 5536 C CA . HIS A 1 75 ? 4.090 8.366 -1.448 1.00 0.00 75 HIS A CA 4
ATOM 5537 C C . HIS A 1 75 ? 4.648 6.991 -1.074 1.00 0.00 75 HIS A C 4
ATOM 5538 O O . HIS A 1 75 ? 5.574 6.499 -1.684 1.00 0.00 75 HIS A O 4
ATOM 5552 N N . SER A 1 76 ? 4.087 6.369 -0.074 1.00 0.00 76 SER A N 4
ATOM 5553 C CA . SER A 1 76 ? 4.578 5.027 0.346 1.00 0.00 76 SER A CA 4
ATOM 5554 C C . SER A 1 76 ? 4.183 3.991 -0.704 1.00 0.00 76 SER A C 4
ATOM 5555 O O . SER A 1 76 ? 3.172 4.119 -1.364 1.00 0.00 76 SER A O 4
ATOM 5563 N N . GLU A 1 77 ? 4.974 2.957 -0.859 1.00 0.00 77 GLU A N 4
ATOM 5564 C CA . GLU A 1 77 ? 4.660 1.887 -1.860 1.00 0.00 77 GLU A CA 4
ATOM 5565 C C . GLU A 1 77 ? 5.027 0.530 -1.255 1.00 0.00 77 GLU A C 4
ATOM 5566 O O . GLU A 1 77 ? 5.945 0.428 -0.464 1.00 0.00 77 GLU A O 4
ATOM 5578 N N . ILE A 1 78 ? 4.317 -0.510 -1.620 1.00 0.00 78 ILE A N 4
ATOM 5579 C CA . ILE A 1 78 ? 4.609 -1.879 -1.074 1.00 0.00 78 ILE A CA 4
ATOM 5580 C C . ILE A 1 78 ? 4.623 -2.898 -2.222 1.00 0.00 78 ILE A C 4
ATOM 5581 O O . ILE A 1 78 ? 3.896 -2.777 -3.187 1.00 0.00 78 ILE A O 4
ATOM 5597 N N . ARG A 1 79 ? 5.439 -3.911 -2.116 1.00 0.00 79 ARG A N 4
ATOM 5598 C CA . ARG A 1 79 ? 5.495 -4.950 -3.191 1.00 0.00 79 ARG A CA 4
ATOM 5599 C C . ARG A 1 79 ? 6.069 -6.225 -2.587 1.00 0.00 79 ARG A C 4
ATOM 5600 O O . ARG A 1 79 ? 6.808 -6.186 -1.620 1.00 0.00 79 ARG A O 4
ATOM 5621 N N . LEU A 1 80 ? 5.744 -7.349 -3.142 1.00 0.00 80 LEU A N 4
ATOM 5622 C CA . LEU A 1 80 ? 6.277 -8.621 -2.597 1.00 0.00 80 LEU A CA 4
ATOM 5623 C C . LEU A 1 80 ? 7.793 -8.639 -2.790 1.00 0.00 80 LEU A C 4
ATOM 5624 O O . LEU A 1 80 ? 8.300 -8.264 -3.828 1.00 0.00 80 LEU A O 4
ATOM 5640 N N . ARG A 1 81 ? 8.518 -9.065 -1.794 1.00 0.00 81 ARG A N 4
ATOM 5641 C CA . ARG A 1 81 ? 10.003 -9.100 -1.913 1.00 0.00 81 ARG A CA 4
ATOM 5642 C C . ARG A 1 81 ? 10.418 -10.132 -2.963 1.00 0.00 81 ARG A C 4
ATOM 5643 O O . ARG A 1 81 ? 11.479 -10.047 -3.545 1.00 0.00 81 ARG A O 4
ATOM 5664 N N . HIS A 1 82 ? 9.591 -11.114 -3.203 1.00 0.00 82 HIS A N 4
ATOM 5665 C CA . HIS A 1 82 ? 9.949 -12.157 -4.208 1.00 0.00 82 HIS A CA 4
ATOM 5666 C C . HIS A 1 82 ? 10.024 -11.527 -5.601 1.00 0.00 82 HIS A C 4
ATOM 5667 O O . HIS A 1 82 ? 10.916 -11.813 -6.373 1.00 0.00 82 HIS A O 4
ATOM 5681 N N . ASP A 1 83 ? 9.086 -10.677 -5.932 1.00 0.00 83 ASP A N 4
ATOM 5682 C CA . ASP A 1 83 ? 9.085 -10.026 -7.281 1.00 0.00 83 ASP A CA 4
ATOM 5683 C C . ASP A 1 83 ? 9.879 -8.715 -7.221 1.00 0.00 83 ASP A C 4
ATOM 5684 O O . ASP A 1 83 ? 9.473 -7.765 -6.584 1.00 0.00 83 ASP A O 4
ATOM 5693 N N . GLY A 1 84 ? 11.006 -8.655 -7.878 1.00 0.00 84 GLY A N 4
ATOM 5694 C CA . GLY A 1 84 ? 11.822 -7.401 -7.857 1.00 0.00 84 GLY A CA 4
ATOM 5695 C C . GLY A 1 84 ? 13.268 -7.734 -8.221 1.00 0.00 84 GLY A C 4
ATOM 5696 O O . GLY A 1 84 ? 14.122 -6.873 -8.255 1.00 0.00 84 GLY A O 4
ATOM 5700 N N . LEU A 1 85 ? 13.545 -8.983 -8.488 1.00 0.00 85 LEU A N 4
ATOM 5701 C CA . LEU A 1 85 ? 14.932 -9.395 -8.848 1.00 0.00 85 LEU A CA 4
ATOM 5702 C C . LEU A 1 85 ? 15.903 -8.908 -7.757 1.00 0.00 85 LEU A C 4
ATOM 5703 O O . LEU A 1 85 ? 16.281 -7.756 -7.710 1.00 0.00 85 LEU A O 4
ATOM 5719 N N . GLU A 1 86 ? 16.290 -9.786 -6.873 1.00 0.00 86 GLU A N 4
ATOM 5720 C CA . GLU A 1 86 ? 17.213 -9.392 -5.766 1.00 0.00 86 GLU A CA 4
ATOM 5721 C C . GLU A 1 86 ? 18.538 -8.880 -6.340 1.00 0.00 86 GLU A C 4
ATOM 5722 O O . GLU A 1 86 ? 19.073 -9.423 -7.286 1.00 0.00 86 GLU A O 4
ATOM 5734 N N . HIS A 1 87 ? 19.068 -7.832 -5.768 1.00 0.00 87 HIS A N 4
ATOM 5735 C CA . HIS A 1 87 ? 20.359 -7.269 -6.266 1.00 0.00 87 HIS A CA 4
ATOM 5736 C C . HIS A 1 87 ? 20.897 -6.272 -5.235 1.00 0.00 87 HIS A C 4
ATOM 5737 O O . HIS A 1 87 ? 20.280 -5.265 -4.953 1.00 0.00 87 HIS A O 4
ATOM 5751 N N . HIS A 1 88 ? 22.045 -6.539 -4.670 1.00 0.00 88 HIS A N 4
ATOM 5752 C CA . HIS A 1 88 ? 22.620 -5.601 -3.654 1.00 0.00 88 HIS A CA 4
ATOM 5753 C C . HIS A 1 88 ? 23.236 -4.394 -4.370 1.00 0.00 88 HIS A C 4
ATOM 5754 O O . HIS A 1 88 ? 24.001 -4.536 -5.301 1.00 0.00 88 HIS A O 4
ATOM 5768 N N . HIS A 1 89 ? 22.902 -3.203 -3.944 1.00 0.00 89 HIS A N 4
ATOM 5769 C CA . HIS A 1 89 ? 23.461 -1.983 -4.602 1.00 0.00 89 HIS A CA 4
ATOM 5770 C C . HIS A 1 89 ? 24.945 -1.850 -4.260 1.00 0.00 89 HIS A C 4
ATOM 5771 O O . HIS A 1 89 ? 25.350 -2.005 -3.127 1.00 0.00 89 HIS A O 4
ATOM 5785 N N . HIS A 1 90 ? 25.763 -1.560 -5.238 1.00 0.00 90 HIS A N 4
ATOM 5786 C CA . HIS A 1 90 ? 27.227 -1.411 -4.983 1.00 0.00 90 HIS A CA 4
ATOM 5787 C C . HIS A 1 90 ? 27.501 -0.046 -4.346 1.00 0.00 90 HIS A C 4
ATOM 5788 O O . HIS A 1 90 ? 28.352 0.697 -4.788 1.00 0.00 90 HIS A O 4
ATOM 5802 N N . HIS A 1 91 ? 26.784 0.281 -3.300 1.00 0.00 91 HIS A N 4
ATOM 5803 C CA . HIS A 1 91 ? 26.996 1.593 -2.610 1.00 0.00 91 HIS A CA 4
ATOM 5804 C C . HIS A 1 91 ? 26.957 2.741 -3.620 1.00 0.00 91 HIS A C 4
ATOM 5805 O O . HIS A 1 91 ? 26.694 2.546 -4.789 1.00 0.00 91 HIS A O 4
ATOM 5819 N N . HIS A 1 92 ? 27.217 3.939 -3.172 1.00 0.00 92 HIS A N 4
ATOM 5820 C CA . HIS A 1 92 ? 27.198 5.111 -4.095 1.00 0.00 92 HIS A CA 4
ATOM 5821 C C . HIS A 1 92 ? 27.813 6.323 -3.390 1.00 0.00 92 HIS A C 4
ATOM 5822 O O . HIS A 1 92 ? 28.158 7.271 -4.074 1.00 0.00 92 HIS A O 4
ATOM 5837 N N . MET A 1 1 ? -4.664 -6.777 17.503 1.00 0.00 1 MET A N 5
ATOM 5838 C CA . MET A 1 1 ? -4.222 -6.252 16.178 1.00 0.00 1 MET A CA 5
ATOM 5839 C C . MET A 1 1 ? -4.388 -7.356 15.112 1.00 0.00 1 MET A C 5
ATOM 5840 O O . MET A 1 1 ? -4.849 -7.092 14.019 1.00 0.00 1 MET A O 5
ATOM 5856 N N . PRO A 1 2 ? -4.021 -8.585 15.418 1.00 0.00 2 PRO A N 5
ATOM 5857 C CA . PRO A 1 2 ? -4.149 -9.721 14.451 1.00 0.00 2 PRO A CA 5
ATOM 5858 C C . PRO A 1 2 ? -5.620 -10.014 14.109 1.00 0.00 2 PRO A C 5
ATOM 5859 O O . PRO A 1 2 ? -5.936 -10.975 13.435 1.00 0.00 2 PRO A O 5
ATOM 5870 N N . HIS A 1 3 ? -6.518 -9.193 14.578 1.00 0.00 3 HIS A N 5
ATOM 5871 C CA . HIS A 1 3 ? -7.963 -9.419 14.291 1.00 0.00 3 HIS A CA 5
ATOM 5872 C C . HIS A 1 3 ? -8.232 -9.208 12.800 1.00 0.00 3 HIS A C 5
ATOM 5873 O O . HIS A 1 3 ? -9.059 -9.871 12.206 1.00 0.00 3 HIS A O 5
ATOM 5887 N N . LYS A 1 4 ? -7.552 -8.274 12.193 1.00 0.00 4 LYS A N 5
ATOM 5888 C CA . LYS A 1 4 ? -7.777 -8.000 10.742 1.00 0.00 4 LYS A CA 5
ATOM 5889 C C . LYS A 1 4 ? -7.220 -9.152 9.897 1.00 0.00 4 LYS A C 5
ATOM 5890 O O . LYS A 1 4 ? -6.682 -8.944 8.827 1.00 0.00 4 LYS A O 5
ATOM 5909 N N . GLU A 1 5 ? -7.361 -10.368 10.355 1.00 0.00 5 GLU A N 5
ATOM 5910 C CA . GLU A 1 5 ? -6.855 -11.534 9.570 1.00 0.00 5 GLU A CA 5
ATOM 5911 C C . GLU A 1 5 ? -7.842 -11.821 8.435 1.00 0.00 5 GLU A C 5
ATOM 5912 O O . GLU A 1 5 ? -7.623 -11.454 7.299 1.00 0.00 5 GLU A O 5
ATOM 5924 N N . LYS A 1 6 ? -8.932 -12.476 8.740 1.00 0.00 6 LYS A N 5
ATOM 5925 C CA . LYS A 1 6 ? -9.950 -12.785 7.691 1.00 0.00 6 LYS A CA 5
ATOM 5926 C C . LYS A 1 6 ? -9.277 -13.437 6.471 1.00 0.00 6 LYS A C 5
ATOM 5927 O O . LYS A 1 6 ? -8.820 -14.560 6.530 1.00 0.00 6 LYS A O 5
ATOM 5946 N N . HIS A 1 7 ? -9.222 -12.742 5.362 1.00 0.00 7 HIS A N 5
ATOM 5947 C CA . HIS A 1 7 ? -8.594 -13.319 4.140 1.00 0.00 7 HIS A CA 5
ATOM 5948 C C . HIS A 1 7 ? -7.061 -13.321 4.312 1.00 0.00 7 HIS A C 5
ATOM 5949 O O . HIS A 1 7 ? -6.530 -12.499 5.033 1.00 0.00 7 HIS A O 5
ATOM 5963 N N . PRO A 1 8 ? -6.338 -14.218 3.660 1.00 0.00 8 PRO A N 5
ATOM 5964 C CA . PRO A 1 8 ? -4.848 -14.254 3.782 1.00 0.00 8 PRO A CA 5
ATOM 5965 C C . PRO A 1 8 ? -4.222 -12.858 3.609 1.00 0.00 8 PRO A C 5
ATOM 5966 O O . PRO A 1 8 ? -4.576 -12.113 2.718 1.00 0.00 8 PRO A O 5
ATOM 5977 N N . LEU A 1 9 ? -3.295 -12.509 4.458 1.00 0.00 9 LEU A N 5
ATOM 5978 C CA . LEU A 1 9 ? -2.642 -11.174 4.346 1.00 0.00 9 LEU A CA 5
ATOM 5979 C C . LEU A 1 9 ? -1.877 -11.098 3.022 1.00 0.00 9 LEU A C 5
ATOM 5980 O O . LEU A 1 9 ? -1.912 -10.101 2.330 1.00 0.00 9 LEU A O 5
ATOM 5996 N N . GLN A 1 10 ? -1.182 -12.145 2.667 1.00 0.00 10 GLN A N 5
ATOM 5997 C CA . GLN A 1 10 ? -0.405 -12.128 1.394 1.00 0.00 10 GLN A CA 5
ATOM 5998 C C . GLN A 1 10 ? -1.357 -11.900 0.220 1.00 0.00 10 GLN A C 5
ATOM 5999 O O . GLN A 1 10 ? -1.117 -11.072 -0.637 1.00 0.00 10 GLN A O 5
ATOM 6013 N N . ASP A 1 11 ? -2.437 -12.627 0.177 1.00 0.00 11 ASP A N 5
ATOM 6014 C CA . ASP A 1 11 ? -3.409 -12.452 -0.935 1.00 0.00 11 ASP A CA 5
ATOM 6015 C C . ASP A 1 11 ? -4.053 -11.066 -0.845 1.00 0.00 11 ASP A C 5
ATOM 6016 O O . ASP A 1 11 ? -4.358 -10.444 -1.843 1.00 0.00 11 ASP A O 5
ATOM 6025 N N . MET A 1 12 ? -4.280 -10.587 0.348 1.00 0.00 12 MET A N 5
ATOM 6026 C CA . MET A 1 12 ? -4.924 -9.254 0.512 1.00 0.00 12 MET A CA 5
ATOM 6027 C C . MET A 1 12 ? -4.039 -8.156 -0.092 1.00 0.00 12 MET A C 5
ATOM 6028 O O . MET A 1 12 ? -4.497 -7.343 -0.872 1.00 0.00 12 MET A O 5
ATOM 6042 N N . PHE A 1 13 ? -2.778 -8.113 0.260 1.00 0.00 13 PHE A N 5
ATOM 6043 C CA . PHE A 1 13 ? -1.888 -7.051 -0.305 1.00 0.00 13 PHE A CA 5
ATOM 6044 C C . PHE A 1 13 ? -1.651 -7.295 -1.799 1.00 0.00 13 PHE A C 5
ATOM 6045 O O . PHE A 1 13 ? -1.769 -6.399 -2.605 1.00 0.00 13 PHE A O 5
ATOM 6062 N N . THR A 1 14 ? -1.302 -8.492 -2.174 1.00 0.00 14 THR A N 5
ATOM 6063 C CA . THR A 1 14 ? -1.036 -8.767 -3.616 1.00 0.00 14 THR A CA 5
ATOM 6064 C C . THR A 1 14 ? -2.291 -8.493 -4.448 1.00 0.00 14 THR A C 5
ATOM 6065 O O . THR A 1 14 ? -2.223 -7.902 -5.505 1.00 0.00 14 THR A O 5
ATOM 6076 N N . SER A 1 15 ? -3.432 -8.922 -3.989 1.00 0.00 15 SER A N 5
ATOM 6077 C CA . SER A 1 15 ? -4.680 -8.688 -4.770 1.00 0.00 15 SER A CA 5
ATOM 6078 C C . SER A 1 15 ? -4.918 -7.185 -4.948 1.00 0.00 15 SER A C 5
ATOM 6079 O O . SER A 1 15 ? -5.263 -6.727 -6.020 1.00 0.00 15 SER A O 5
ATOM 6087 N N . ALA A 1 16 ? -4.749 -6.415 -3.908 1.00 0.00 16 ALA A N 5
ATOM 6088 C CA . ALA A 1 16 ? -4.981 -4.945 -4.022 1.00 0.00 16 ALA A CA 5
ATOM 6089 C C . ALA A 1 16 ? -3.896 -4.296 -4.887 1.00 0.00 16 ALA A C 5
ATOM 6090 O O . ALA A 1 16 ? -4.172 -3.437 -5.697 1.00 0.00 16 ALA A O 5
ATOM 6097 N N . ILE A 1 17 ? -2.662 -4.689 -4.712 1.00 0.00 17 ILE A N 5
ATOM 6098 C CA . ILE A 1 17 ? -1.564 -4.075 -5.514 1.00 0.00 17 ILE A CA 5
ATOM 6099 C C . ILE A 1 17 ? -1.764 -4.389 -6.999 1.00 0.00 17 ILE A C 5
ATOM 6100 O O . ILE A 1 17 ? -1.647 -3.525 -7.842 1.00 0.00 17 ILE A O 5
ATOM 6116 N N . GLU A 1 18 ? -2.055 -5.616 -7.323 1.00 0.00 18 GLU A N 5
ATOM 6117 C CA . GLU A 1 18 ? -2.239 -5.983 -8.755 1.00 0.00 18 GLU A CA 5
ATOM 6118 C C . GLU A 1 18 ? -3.454 -5.255 -9.330 1.00 0.00 18 GLU A C 5
ATOM 6119 O O . GLU A 1 18 ? -3.479 -4.889 -10.489 1.00 0.00 18 GLU A O 5
ATOM 6131 N N . ALA A 1 19 ? -4.462 -5.043 -8.535 1.00 0.00 19 ALA A N 5
ATOM 6132 C CA . ALA A 1 19 ? -5.673 -4.344 -9.045 1.00 0.00 19 ALA A CA 5
ATOM 6133 C C . ALA A 1 19 ? -5.320 -2.906 -9.434 1.00 0.00 19 ALA A C 5
ATOM 6134 O O . ALA A 1 19 ? -5.814 -2.386 -10.416 1.00 0.00 19 ALA A O 5
ATOM 6141 N N . VAL A 1 20 ? -4.472 -2.254 -8.667 1.00 0.00 20 VAL A N 5
ATOM 6142 C CA . VAL A 1 20 ? -4.080 -0.836 -8.978 1.00 0.00 20 VAL A CA 5
ATOM 6143 C C . VAL A 1 20 ? -2.696 -0.808 -9.638 1.00 0.00 20 VAL A C 5
ATOM 6144 O O . VAL A 1 20 ? -2.214 0.239 -10.024 1.00 0.00 20 VAL A O 5
ATOM 6157 N N . ALA A 1 21 ? -2.053 -1.939 -9.782 1.00 0.00 21 ALA A N 5
ATOM 6158 C CA . ALA A 1 21 ? -0.710 -1.941 -10.428 1.00 0.00 21 ALA A CA 5
ATOM 6159 C C . ALA A 1 21 ? -0.851 -1.438 -11.865 1.00 0.00 21 ALA A C 5
ATOM 6160 O O . ALA A 1 21 ? 0.096 -0.963 -12.448 1.00 0.00 21 ALA A O 5
ATOM 6167 N N . ARG A 1 22 ? -2.030 -1.550 -12.438 1.00 0.00 22 ARG A N 5
ATOM 6168 C CA . ARG A 1 22 ? -2.241 -1.076 -13.844 1.00 0.00 22 ARG A CA 5
ATOM 6169 C C . ARG A 1 22 ? -1.330 -1.877 -14.797 1.00 0.00 22 ARG A C 5
ATOM 6170 O O . ARG A 1 22 ? -1.378 -1.725 -15.999 1.00 0.00 22 ARG A O 5
ATOM 6191 N N . ASP A 1 23 ? -0.513 -2.753 -14.263 1.00 0.00 23 ASP A N 5
ATOM 6192 C CA . ASP A 1 23 ? 0.388 -3.576 -15.124 1.00 0.00 23 ASP A CA 5
ATOM 6193 C C . ASP A 1 23 ? 1.130 -4.587 -14.240 1.00 0.00 23 ASP A C 5
ATOM 6194 O O . ASP A 1 23 ? 0.584 -5.596 -13.841 1.00 0.00 23 ASP A O 5
ATOM 6203 N N . SER A 1 24 ? 2.369 -4.320 -13.916 1.00 0.00 24 SER A N 5
ATOM 6204 C CA . SER A 1 24 ? 3.144 -5.251 -13.043 1.00 0.00 24 SER A CA 5
ATOM 6205 C C . SER A 1 24 ? 4.351 -4.505 -12.472 1.00 0.00 24 SER A C 5
ATOM 6206 O O . SER A 1 24 ? 5.407 -4.459 -13.076 1.00 0.00 24 SER A O 5
ATOM 6214 N N . GLY A 1 25 ? 4.207 -3.916 -11.317 1.00 0.00 25 GLY A N 5
ATOM 6215 C CA . GLY A 1 25 ? 5.350 -3.170 -10.719 1.00 0.00 25 GLY A CA 5
ATOM 6216 C C . GLY A 1 25 ? 4.944 -2.590 -9.360 1.00 0.00 25 GLY A C 5
ATOM 6217 O O . GLY A 1 25 ? 4.136 -3.151 -8.649 1.00 0.00 25 GLY A O 5
ATOM 6221 N N . TRP A 1 26 ? 5.516 -1.475 -8.998 1.00 0.00 26 TRP A N 5
ATOM 6222 C CA . TRP A 1 26 ? 5.189 -0.845 -7.687 1.00 0.00 26 TRP A CA 5
ATOM 6223 C C . TRP A 1 26 ? 3.747 -0.331 -7.697 1.00 0.00 26 TRP A C 5
ATOM 6224 O O . TRP A 1 26 ? 3.029 -0.478 -8.667 1.00 0.00 26 TRP A O 5
ATOM 6245 N N . ALA A 1 27 ? 3.321 0.279 -6.620 1.00 0.00 27 ALA A N 5
ATOM 6246 C CA . ALA A 1 27 ? 1.930 0.813 -6.548 1.00 0.00 27 ALA A CA 5
ATOM 6247 C C . ALA A 1 27 ? 1.864 1.880 -5.451 1.00 0.00 27 ALA A C 5
ATOM 6248 O O . ALA A 1 27 ? 2.586 1.825 -4.475 1.00 0.00 27 ALA A O 5
ATOM 6255 N N . GLU A 1 28 ? 1.002 2.849 -5.602 1.00 0.00 28 GLU A N 5
ATOM 6256 C CA . GLU A 1 28 ? 0.884 3.921 -4.569 1.00 0.00 28 GLU A CA 5
ATOM 6257 C C . GLU A 1 28 ? 0.106 3.388 -3.363 1.00 0.00 28 GLU A C 5
ATOM 6258 O O . GLU A 1 28 ? -0.966 2.832 -3.497 1.00 0.00 28 GLU A O 5
ATOM 6270 N N . LEU A 1 29 ? 0.648 3.538 -2.184 1.00 0.00 29 LEU A N 5
ATOM 6271 C CA . LEU A 1 29 ? -0.048 3.023 -0.970 1.00 0.00 29 LEU A CA 5
ATOM 6272 C C . LEU A 1 29 ? -1.434 3.663 -0.867 1.00 0.00 29 LEU A C 5
ATOM 6273 O O . LEU A 1 29 ? -2.397 3.015 -0.510 1.00 0.00 29 LEU A O 5
ATOM 6289 N N . SER A 1 30 ? -1.548 4.927 -1.171 1.00 0.00 30 SER A N 5
ATOM 6290 C CA . SER A 1 30 ? -2.883 5.593 -1.079 1.00 0.00 30 SER A CA 5
ATOM 6291 C C . SER A 1 30 ? -3.898 4.829 -1.932 1.00 0.00 30 SER A C 5
ATOM 6292 O O . SER A 1 30 ? -5.018 4.596 -1.523 1.00 0.00 30 SER A O 5
ATOM 6300 N N . ALA A 1 31 ? -3.514 4.428 -3.113 1.00 0.00 31 ALA A N 5
ATOM 6301 C CA . ALA A 1 31 ? -4.455 3.672 -3.985 1.00 0.00 31 ALA A CA 5
ATOM 6302 C C . ALA A 1 31 ? -4.795 2.331 -3.330 1.00 0.00 31 ALA A C 5
ATOM 6303 O O . ALA A 1 31 ? -5.912 1.860 -3.395 1.00 0.00 31 ALA A O 5
ATOM 6310 N N . VAL A 1 32 ? -3.834 1.707 -2.704 1.00 0.00 32 VAL A N 5
ATOM 6311 C CA . VAL A 1 32 ? -4.097 0.393 -2.050 1.00 0.00 32 VAL A CA 5
ATOM 6312 C C . VAL A 1 32 ? -5.134 0.573 -0.937 1.00 0.00 32 VAL A C 5
ATOM 6313 O O . VAL A 1 32 ? -6.085 -0.175 -0.836 1.00 0.00 32 VAL A O 5
ATOM 6326 N N . GLY A 1 33 ? -4.951 1.551 -0.093 1.00 0.00 33 GLY A N 5
ATOM 6327 C CA . GLY A 1 33 ? -5.922 1.764 1.021 1.00 0.00 33 GLY A CA 5
ATOM 6328 C C . GLY A 1 33 ? -7.312 2.051 0.452 1.00 0.00 33 GLY A C 5
ATOM 6329 O O . GLY A 1 33 ? -8.294 1.463 0.861 1.00 0.00 33 GLY A O 5
ATOM 6333 N N . SER A 1 34 ? -7.406 2.949 -0.488 1.00 0.00 34 SER A N 5
ATOM 6334 C CA . SER A 1 34 ? -8.734 3.270 -1.083 1.00 0.00 34 SER A CA 5
ATOM 6335 C C . SER A 1 34 ? -9.292 2.031 -1.785 1.00 0.00 34 SER A C 5
ATOM 6336 O O . SER A 1 34 ? -10.464 1.725 -1.688 1.00 0.00 34 SER A O 5
ATOM 6344 N N . TYR A 1 35 ? -8.465 1.326 -2.503 1.00 0.00 35 TYR A N 5
ATOM 6345 C CA . TYR A 1 35 ? -8.946 0.113 -3.225 1.00 0.00 35 TYR A CA 5
ATOM 6346 C C . TYR A 1 35 ? -9.504 -0.895 -2.216 1.00 0.00 35 TYR A C 5
ATOM 6347 O O . TYR A 1 35 ? -10.559 -1.464 -2.412 1.00 0.00 35 TYR A O 5
ATOM 6365 N N . LEU A 1 36 ? -8.804 -1.123 -1.139 1.00 0.00 36 LEU A N 5
ATOM 6366 C CA . LEU A 1 36 ? -9.298 -2.100 -0.128 1.00 0.00 36 LEU A CA 5
ATOM 6367 C C . LEU A 1 36 ? -10.639 -1.614 0.428 1.00 0.00 36 LEU A C 5
ATOM 6368 O O . LEU A 1 36 ? -11.567 -2.380 0.586 1.00 0.00 36 LEU A O 5
ATOM 6384 N N . ALA A 1 37 ? -10.753 -0.348 0.716 1.00 0.00 37 ALA A N 5
ATOM 6385 C CA . ALA A 1 37 ? -12.040 0.172 1.257 1.00 0.00 37 ALA A CA 5
ATOM 6386 C C . ALA A 1 37 ? -13.155 -0.094 0.242 1.00 0.00 37 ALA A C 5
ATOM 6387 O O . ALA A 1 37 ? -14.252 -0.481 0.596 1.00 0.00 37 ALA A O 5
ATOM 6394 N N . LYS A 1 38 ? -12.882 0.108 -1.017 1.00 0.00 38 LYS A N 5
ATOM 6395 C CA . LYS A 1 38 ? -13.922 -0.132 -2.058 1.00 0.00 38 LYS A CA 5
ATOM 6396 C C . LYS A 1 38 ? -14.315 -1.614 -2.060 1.00 0.00 38 LYS A C 5
ATOM 6397 O O . LYS A 1 38 ? -15.477 -1.956 -2.121 1.00 0.00 38 LYS A O 5
ATOM 6416 N N . ASN A 1 39 ? -13.349 -2.497 -1.998 1.00 0.00 39 ASN A N 5
ATOM 6417 C CA . ASN A 1 39 ? -13.655 -3.966 -1.999 1.00 0.00 39 ASN A CA 5
ATOM 6418 C C . ASN A 1 39 ? -13.846 -4.442 -0.557 1.00 0.00 39 ASN A C 5
ATOM 6419 O O . ASN A 1 39 ? -14.072 -5.608 -0.299 1.00 0.00 39 ASN A O 5
ATOM 6430 N N . ASP A 1 40 ? -13.761 -3.543 0.385 1.00 0.00 40 ASP A N 5
ATOM 6431 C CA . ASP A 1 40 ? -13.939 -3.922 1.818 1.00 0.00 40 ASP A CA 5
ATOM 6432 C C . ASP A 1 40 ? -14.216 -2.649 2.630 1.00 0.00 40 ASP A C 5
ATOM 6433 O O . ASP A 1 40 ? -13.352 -2.175 3.338 1.00 0.00 40 ASP A O 5
ATOM 6442 N N . PRO A 1 41 ? -15.401 -2.077 2.525 1.00 0.00 41 PRO A N 5
ATOM 6443 C CA . PRO A 1 41 ? -15.730 -0.827 3.271 1.00 0.00 41 PRO A CA 5
ATOM 6444 C C . PRO A 1 41 ? -15.778 -1.077 4.784 1.00 0.00 41 PRO A C 5
ATOM 6445 O O . PRO A 1 41 ? -15.739 -0.158 5.577 1.00 0.00 41 PRO A O 5
ATOM 6456 N N . SER A 1 42 ? -15.837 -2.317 5.187 1.00 0.00 42 SER A N 5
ATOM 6457 C CA . SER A 1 42 ? -15.858 -2.628 6.647 1.00 0.00 42 SER A CA 5
ATOM 6458 C C . SER A 1 42 ? -14.449 -2.426 7.208 1.00 0.00 42 SER A C 5
ATOM 6459 O O . SER A 1 42 ? -14.230 -2.464 8.402 1.00 0.00 42 SER A O 5
ATOM 6467 N N . PHE A 1 43 ? -13.489 -2.217 6.345 1.00 0.00 43 PHE A N 5
ATOM 6468 C CA . PHE A 1 43 ? -12.084 -2.017 6.811 1.00 0.00 43 PHE A CA 5
ATOM 6469 C C . PHE A 1 43 ? -11.954 -0.633 7.455 1.00 0.00 43 PHE A C 5
ATOM 6470 O O . PHE A 1 43 ? -12.535 0.331 6.995 1.00 0.00 43 PHE A O 5
ATOM 6487 N N . ASP A 1 44 ? -11.199 -0.537 8.526 1.00 0.00 44 ASP A N 5
ATOM 6488 C CA . ASP A 1 44 ? -11.011 0.769 9.244 1.00 0.00 44 ASP A CA 5
ATOM 6489 C C . ASP A 1 44 ? -9.520 1.157 9.246 1.00 0.00 44 ASP A C 5
ATOM 6490 O O . ASP A 1 44 ? -8.791 0.774 10.140 1.00 0.00 44 ASP A O 5
ATOM 6499 N N . PRO A 1 45 ? -9.062 1.927 8.280 1.00 0.00 45 PRO A N 5
ATOM 6500 C CA . PRO A 1 45 ? -7.632 2.368 8.227 1.00 0.00 45 PRO A CA 5
ATOM 6501 C C . PRO A 1 45 ? -7.231 3.138 9.498 1.00 0.00 45 PRO A C 5
ATOM 6502 O O . PRO A 1 45 ? -6.066 3.277 9.814 1.00 0.00 45 PRO A O 5
ATOM 6513 N N . ARG A 1 46 ? -8.197 3.633 10.221 1.00 0.00 46 ARG A N 5
ATOM 6514 C CA . ARG A 1 46 ? -7.889 4.399 11.462 1.00 0.00 46 ARG A CA 5
ATOM 6515 C C . ARG A 1 46 ? -7.205 3.470 12.471 1.00 0.00 46 ARG A C 5
ATOM 6516 O O . ARG A 1 46 ? -6.310 3.871 13.189 1.00 0.00 46 ARG A O 5
ATOM 6537 N N . ASN A 1 47 ? -7.606 2.232 12.523 1.00 0.00 47 ASN A N 5
ATOM 6538 C CA . ASN A 1 47 ? -6.964 1.286 13.477 1.00 0.00 47 ASN A CA 5
ATOM 6539 C C . ASN A 1 47 ? -5.487 1.140 13.096 1.00 0.00 47 ASN A C 5
ATOM 6540 O O . ASN A 1 47 ? -4.624 1.014 13.943 1.00 0.00 47 ASN A O 5
ATOM 6551 N N . TRP A 1 48 ? -5.193 1.156 11.821 1.00 0.00 48 TRP A N 5
ATOM 6552 C CA . TRP A 1 48 ? -3.777 1.023 11.362 1.00 0.00 48 TRP A CA 5
ATOM 6553 C C . TRP A 1 48 ? -3.060 2.365 11.530 1.00 0.00 48 TRP A C 5
ATOM 6554 O O . TRP A 1 48 ? -1.937 2.532 11.105 1.00 0.00 48 TRP A O 5
ATOM 6575 N N . GLY A 1 49 ? -3.704 3.316 12.149 1.00 0.00 49 GLY A N 5
ATOM 6576 C CA . GLY A 1 49 ? -3.065 4.650 12.353 1.00 0.00 49 GLY A CA 5
ATOM 6577 C C . GLY A 1 49 ? -2.782 5.312 11.001 1.00 0.00 49 GLY A C 5
ATOM 6578 O O . GLY A 1 49 ? -2.585 4.648 10.003 1.00 0.00 49 GLY A O 5
ATOM 6582 N N . HIS A 1 50 ? -2.761 6.620 10.966 1.00 0.00 50 HIS A N 5
ATOM 6583 C CA . HIS A 1 50 ? -2.489 7.340 9.685 1.00 0.00 50 HIS A CA 5
ATOM 6584 C C . HIS A 1 50 ? -0.986 7.319 9.393 1.00 0.00 50 HIS A C 5
ATOM 6585 O O . HIS A 1 50 ? -0.172 7.612 10.246 1.00 0.00 50 HIS A O 5
ATOM 6599 N N . GLY A 1 51 ? -0.612 6.976 8.188 1.00 0.00 51 GLY A N 5
ATOM 6600 C CA . GLY A 1 51 ? 0.837 6.938 7.828 1.00 0.00 51 GLY A CA 5
ATOM 6601 C C . GLY A 1 51 ? 1.505 5.720 8.476 1.00 0.00 51 GLY A C 5
ATOM 6602 O O . GLY A 1 51 ? 2.428 5.144 7.935 1.00 0.00 51 GLY A O 5
ATOM 6606 N N . ARG A 1 52 ? 1.048 5.329 9.636 1.00 0.00 52 ARG A N 5
ATOM 6607 C CA . ARG A 1 52 ? 1.662 4.160 10.325 1.00 0.00 52 ARG A CA 5
ATOM 6608 C C . ARG A 1 52 ? 1.362 2.902 9.507 1.00 0.00 52 ARG A C 5
ATOM 6609 O O . ARG A 1 52 ? 1.943 1.855 9.712 1.00 0.00 52 ARG A O 5
ATOM 6630 N N . LEU A 1 53 ? 0.472 3.008 8.556 1.00 0.00 53 LEU A N 5
ATOM 6631 C CA . LEU A 1 53 ? 0.148 1.828 7.708 1.00 0.00 53 LEU A CA 5
ATOM 6632 C C . LEU A 1 53 ? 1.414 1.397 6.969 1.00 0.00 53 LEU A C 5
ATOM 6633 O O . LEU A 1 53 ? 1.718 0.227 6.875 1.00 0.00 53 LEU A O 5
ATOM 6649 N N . SER A 1 54 ? 2.157 2.338 6.452 1.00 0.00 54 SER A N 5
ATOM 6650 C CA . SER A 1 54 ? 3.410 1.989 5.721 1.00 0.00 54 SER A CA 5
ATOM 6651 C C . SER A 1 54 ? 4.385 1.302 6.681 1.00 0.00 54 SER A C 5
ATOM 6652 O O . SER A 1 54 ? 5.026 0.329 6.346 1.00 0.00 54 SER A O 5
ATOM 6660 N N . GLN A 1 55 ? 4.505 1.810 7.873 1.00 0.00 55 GLN A N 5
ATOM 6661 C CA . GLN A 1 55 ? 5.439 1.198 8.859 1.00 0.00 55 GLN A CA 5
ATOM 6662 C C . GLN A 1 55 ? 4.910 -0.171 9.299 1.00 0.00 55 GLN A C 5
ATOM 6663 O O . GLN A 1 55 ? 5.668 -1.070 9.604 1.00 0.00 55 GLN A O 5
ATOM 6677 N N . MET A 1 56 ? 3.615 -0.335 9.347 1.00 0.00 56 MET A N 5
ATOM 6678 C CA . MET A 1 56 ? 3.047 -1.646 9.787 1.00 0.00 56 MET A CA 5
ATOM 6679 C C . MET A 1 56 ? 3.473 -2.751 8.810 1.00 0.00 56 MET A C 5
ATOM 6680 O O . MET A 1 56 ? 3.899 -3.814 9.213 1.00 0.00 56 MET A O 5
ATOM 6694 N N . VAL A 1 57 ? 3.360 -2.509 7.532 1.00 0.00 57 VAL A N 5
ATOM 6695 C CA . VAL A 1 57 ? 3.758 -3.547 6.534 1.00 0.00 57 VAL A CA 5
ATOM 6696 C C . VAL A 1 57 ? 5.283 -3.701 6.546 1.00 0.00 57 VAL A C 5
ATOM 6697 O O . VAL A 1 57 ? 5.821 -4.732 6.196 1.00 0.00 57 VAL A O 5
ATOM 6710 N N . LYS A 1 58 ? 5.976 -2.677 6.958 1.00 0.00 58 LYS A N 5
ATOM 6711 C CA . LYS A 1 58 ? 7.467 -2.741 7.009 1.00 0.00 58 LYS A CA 5
ATOM 6712 C C . LYS A 1 58 ? 7.904 -3.767 8.055 1.00 0.00 58 LYS A C 5
ATOM 6713 O O . LYS A 1 58 ? 8.954 -4.368 7.949 1.00 0.00 58 LYS A O 5
ATOM 6732 N N . LYS A 1 59 ? 7.112 -3.964 9.075 1.00 0.00 59 LYS A N 5
ATOM 6733 C CA . LYS A 1 59 ? 7.489 -4.942 10.136 1.00 0.00 59 LYS A CA 5
ATOM 6734 C C . LYS A 1 59 ? 7.383 -6.370 9.587 1.00 0.00 59 LYS A C 5
ATOM 6735 O O . LYS A 1 59 ? 7.702 -7.325 10.266 1.00 0.00 59 LYS A O 5
ATOM 6754 N N . LEU A 1 60 ? 6.941 -6.520 8.359 1.00 0.00 60 LEU A N 5
ATOM 6755 C CA . LEU A 1 60 ? 6.813 -7.884 7.739 1.00 0.00 60 LEU A CA 5
ATOM 6756 C C . LEU A 1 60 ? 7.992 -8.103 6.784 1.00 0.00 60 LEU A C 5
ATOM 6757 O O . LEU A 1 60 ? 8.244 -7.308 5.901 1.00 0.00 60 LEU A O 5
ATOM 6773 N N . ASP A 1 61 ? 8.727 -9.163 6.972 1.00 0.00 61 ASP A N 5
ATOM 6774 C CA . ASP A 1 61 ? 9.909 -9.431 6.097 1.00 0.00 61 ASP A CA 5
ATOM 6775 C C . ASP A 1 61 ? 9.483 -9.770 4.664 1.00 0.00 61 ASP A C 5
ATOM 6776 O O . ASP A 1 61 ? 10.132 -9.381 3.711 1.00 0.00 61 ASP A O 5
ATOM 6785 N N . PHE A 1 62 ? 8.418 -10.511 4.490 1.00 0.00 62 PHE A N 5
ATOM 6786 C CA . PHE A 1 62 ? 7.990 -10.890 3.104 1.00 0.00 62 PHE A CA 5
ATOM 6787 C C . PHE A 1 62 ? 7.309 -9.704 2.411 1.00 0.00 62 PHE A C 5
ATOM 6788 O O . PHE A 1 62 ? 6.633 -9.873 1.418 1.00 0.00 62 PHE A O 5
ATOM 6805 N N . LEU A 1 63 ? 7.473 -8.507 2.931 1.00 0.00 63 LEU A N 5
ATOM 6806 C CA . LEU A 1 63 ? 6.820 -7.303 2.309 1.00 0.00 63 LEU A CA 5
ATOM 6807 C C . LEU A 1 63 ? 7.855 -6.170 2.201 1.00 0.00 63 LEU A C 5
ATOM 6808 O O . LEU A 1 63 ? 8.369 -5.687 3.192 1.00 0.00 63 LEU A O 5
ATOM 6824 N N . THR A 1 64 ? 8.169 -5.749 0.998 1.00 0.00 64 THR A N 5
ATOM 6825 C CA . THR A 1 64 ? 9.177 -4.653 0.805 1.00 0.00 64 THR A CA 5
ATOM 6826 C C . THR A 1 64 ? 8.469 -3.296 0.797 1.00 0.00 64 THR A C 5
ATOM 6827 O O . THR A 1 64 ? 7.384 -3.156 0.266 1.00 0.00 64 THR A O 5
ATOM 6838 N N . VAL A 1 65 ? 9.086 -2.290 1.389 1.00 0.00 65 VAL A N 5
ATOM 6839 C CA . VAL A 1 65 ? 8.476 -0.916 1.442 1.00 0.00 65 VAL A CA 5
ATOM 6840 C C . VAL A 1 65 ? 9.466 0.115 0.899 1.00 0.00 65 VAL A C 5
ATOM 6841 O O . VAL A 1 65 ? 10.627 0.130 1.261 1.00 0.00 65 VAL A O 5
ATOM 6854 N N . GLN A 1 66 ? 8.999 0.994 0.047 1.00 0.00 66 GLN A N 5
ATOM 6855 C CA . GLN A 1 66 ? 9.873 2.067 -0.523 1.00 0.00 66 GLN A CA 5
ATOM 6856 C C . GLN A 1 66 ? 9.057 3.354 -0.612 1.00 0.00 66 GLN A C 5
ATOM 6857 O O . GLN A 1 66 ? 7.908 3.339 -1.012 1.00 0.00 66 GLN A O 5
ATOM 6871 N N . GLU A 1 67 ? 9.639 4.468 -0.242 1.00 0.00 67 GLU A N 5
ATOM 6872 C CA . GLU A 1 67 ? 8.914 5.775 -0.296 1.00 0.00 67 GLU A CA 5
ATOM 6873 C C . GLU A 1 67 ? 9.379 6.554 -1.522 1.00 0.00 67 GLU A C 5
ATOM 6874 O O . GLU A 1 67 ? 10.543 6.869 -1.662 1.00 0.00 67 GLU A O 5
ATOM 6886 N N . SER A 1 68 ? 8.474 6.891 -2.403 1.00 0.00 68 SER A N 5
ATOM 6887 C CA . SER A 1 68 ? 8.850 7.674 -3.618 1.00 0.00 68 SER A CA 5
ATOM 6888 C C . SER A 1 68 ? 8.675 9.167 -3.323 1.00 0.00 68 SER A C 5
ATOM 6889 O O . SER A 1 68 ? 7.735 9.573 -2.662 1.00 0.00 68 SER A O 5
ATOM 6897 N N . ARG A 1 69 ? 9.562 9.989 -3.818 1.00 0.00 69 ARG A N 5
ATOM 6898 C CA . ARG A 1 69 ? 9.450 11.465 -3.587 1.00 0.00 69 ARG A CA 5
ATOM 6899 C C . ARG A 1 69 ? 8.576 12.068 -4.700 1.00 0.00 69 ARG A C 5
ATOM 6900 O O . ARG A 1 69 ? 9.079 12.466 -5.734 1.00 0.00 69 ARG A O 5
ATOM 6921 N N . ASN A 1 70 ? 7.279 12.148 -4.502 1.00 0.00 70 ASN A N 5
ATOM 6922 C CA . ASN A 1 70 ? 6.375 12.732 -5.555 1.00 0.00 70 ASN A CA 5
ATOM 6923 C C . ASN A 1 70 ? 6.042 14.184 -5.201 1.00 0.00 70 ASN A C 5
ATOM 6924 O O . ASN A 1 70 ? 5.269 14.460 -4.304 1.00 0.00 70 ASN A O 5
ATOM 6935 N N . GLY A 1 71 ? 6.621 15.112 -5.906 1.00 0.00 71 GLY A N 5
ATOM 6936 C CA . GLY A 1 71 ? 6.344 16.551 -5.627 1.00 0.00 71 GLY A CA 5
ATOM 6937 C C . GLY A 1 71 ? 6.683 16.872 -4.171 1.00 0.00 71 GLY A C 5
ATOM 6938 O O . GLY A 1 71 ? 7.681 16.427 -3.641 1.00 0.00 71 GLY A O 5
ATOM 6942 N N . SER A 1 72 ? 5.857 17.651 -3.519 1.00 0.00 72 SER A N 5
ATOM 6943 C CA . SER A 1 72 ? 6.123 18.016 -2.092 1.00 0.00 72 SER A CA 5
ATOM 6944 C C . SER A 1 72 ? 5.535 16.948 -1.165 1.00 0.00 72 SER A C 5
ATOM 6945 O O . SER A 1 72 ? 5.760 16.970 0.030 1.00 0.00 72 SER A O 5
ATOM 6953 N N . LYS A 1 73 ? 4.775 16.017 -1.704 1.00 0.00 73 LYS A N 5
ATOM 6954 C CA . LYS A 1 73 ? 4.151 14.935 -0.862 1.00 0.00 73 LYS A CA 5
ATOM 6955 C C . LYS A 1 73 ? 4.765 13.581 -1.220 1.00 0.00 73 LYS A C 5
ATOM 6956 O O . LYS A 1 73 ? 4.726 13.146 -2.354 1.00 0.00 73 LYS A O 5
ATOM 6975 N N . LEU A 1 74 ? 5.324 12.908 -0.253 1.00 0.00 74 LEU A N 5
ATOM 6976 C CA . LEU A 1 74 ? 5.940 11.573 -0.511 1.00 0.00 74 LEU A CA 5
ATOM 6977 C C . LEU A 1 74 ? 4.852 10.506 -0.432 1.00 0.00 74 LEU A C 5
ATOM 6978 O O . LEU A 1 74 ? 4.073 10.473 0.503 1.00 0.00 74 LEU A O 5
ATOM 6994 N N . HIS A 1 75 ? 4.794 9.633 -1.411 1.00 0.00 75 HIS A N 5
ATOM 6995 C CA . HIS A 1 75 ? 3.759 8.545 -1.428 1.00 0.00 75 HIS A CA 5
ATOM 6996 C C . HIS A 1 75 ? 4.427 7.204 -1.128 1.00 0.00 75 HIS A C 5
ATOM 6997 O O . HIS A 1 75 ? 5.376 6.807 -1.777 1.00 0.00 75 HIS A O 5
ATOM 7011 N N . SER A 1 76 ? 3.934 6.506 -0.144 1.00 0.00 76 SER A N 5
ATOM 7012 C CA . SER A 1 76 ? 4.523 5.186 0.215 1.00 0.00 76 SER A CA 5
ATOM 7013 C C . SER A 1 76 ? 4.192 4.163 -0.872 1.00 0.00 76 SER A C 5
ATOM 7014 O O . SER A 1 76 ? 3.210 4.292 -1.576 1.00 0.00 76 SER A O 5
ATOM 7022 N N . GLU A 1 77 ? 5.005 3.142 -1.005 1.00 0.00 77 GLU A N 5
ATOM 7023 C CA . GLU A 1 77 ? 4.758 2.082 -2.040 1.00 0.00 77 GLU A CA 5
ATOM 7024 C C . GLU A 1 77 ? 5.033 0.713 -1.418 1.00 0.00 77 GLU A C 5
ATOM 7025 O O . GLU A 1 77 ? 5.786 0.592 -0.473 1.00 0.00 77 GLU A O 5
ATOM 7037 N N . ILE A 1 78 ? 4.418 -0.319 -1.947 1.00 0.00 78 ILE A N 5
ATOM 7038 C CA . ILE A 1 78 ? 4.622 -1.705 -1.408 1.00 0.00 78 ILE A CA 5
ATOM 7039 C C . ILE A 1 78 ? 4.780 -2.690 -2.567 1.00 0.00 78 ILE A C 5
ATOM 7040 O O . ILE A 1 78 ? 4.252 -2.492 -3.644 1.00 0.00 78 ILE A O 5
ATOM 7056 N N . ARG A 1 79 ? 5.500 -3.754 -2.346 1.00 0.00 79 ARG A N 5
ATOM 7057 C CA . ARG A 1 79 ? 5.706 -4.777 -3.415 1.00 0.00 79 ARG A CA 5
ATOM 7058 C C . ARG A 1 79 ? 5.914 -6.129 -2.741 1.00 0.00 79 ARG A C 5
ATOM 7059 O O . ARG A 1 79 ? 6.483 -6.214 -1.671 1.00 0.00 79 ARG A O 5
ATOM 7080 N N . LEU A 1 80 ? 5.436 -7.187 -3.342 1.00 0.00 80 LEU A N 5
ATOM 7081 C CA . LEU A 1 80 ? 5.586 -8.538 -2.717 1.00 0.00 80 LEU A CA 5
ATOM 7082 C C . LEU A 1 80 ? 6.894 -9.179 -3.205 1.00 0.00 80 LEU A C 5
ATOM 7083 O O . LEU A 1 80 ? 7.057 -9.485 -4.369 1.00 0.00 80 LEU A O 5
ATOM 7099 N N . ARG A 1 81 ? 7.830 -9.362 -2.315 1.00 0.00 81 ARG A N 5
ATOM 7100 C CA . ARG A 1 81 ? 9.142 -9.958 -2.703 1.00 0.00 81 ARG A CA 5
ATOM 7101 C C . ARG A 1 81 ? 8.990 -11.467 -2.906 1.00 0.00 81 ARG A C 5
ATOM 7102 O O . ARG A 1 81 ? 9.169 -12.249 -1.994 1.00 0.00 81 ARG A O 5
ATOM 7123 N N . HIS A 1 82 ? 8.674 -11.876 -4.105 1.00 0.00 82 HIS A N 5
ATOM 7124 C CA . HIS A 1 82 ? 8.515 -13.331 -4.390 1.00 0.00 82 HIS A CA 5
ATOM 7125 C C . HIS A 1 82 ? 8.372 -13.525 -5.902 1.00 0.00 82 HIS A C 5
ATOM 7126 O O . HIS A 1 82 ? 8.327 -14.634 -6.395 1.00 0.00 82 HIS A O 5
ATOM 7140 N N . ASP A 1 83 ? 8.291 -12.447 -6.640 1.00 0.00 83 ASP A N 5
ATOM 7141 C CA . ASP A 1 83 ? 8.136 -12.549 -8.121 1.00 0.00 83 ASP A CA 5
ATOM 7142 C C . ASP A 1 83 ? 9.499 -12.819 -8.766 1.00 0.00 83 ASP A C 5
ATOM 7143 O O . ASP A 1 83 ? 9.603 -13.004 -9.963 1.00 0.00 83 ASP A O 5
ATOM 7152 N N . GLY A 1 84 ? 10.546 -12.854 -7.984 1.00 0.00 84 GLY A N 5
ATOM 7153 C CA . GLY A 1 84 ? 11.899 -13.124 -8.560 1.00 0.00 84 GLY A CA 5
ATOM 7154 C C . GLY A 1 84 ? 12.018 -14.616 -8.874 1.00 0.00 84 GLY A C 5
ATOM 7155 O O . GLY A 1 84 ? 12.379 -15.412 -8.030 1.00 0.00 84 GLY A O 5
ATOM 7159 N N . LEU A 1 85 ? 11.708 -15.006 -10.085 1.00 0.00 85 LEU A N 5
ATOM 7160 C CA . LEU A 1 85 ? 11.791 -16.452 -10.462 1.00 0.00 85 LEU A CA 5
ATOM 7161 C C . LEU A 1 85 ? 13.234 -16.804 -10.844 1.00 0.00 85 LEU A C 5
ATOM 7162 O O . LEU A 1 85 ? 13.903 -16.060 -11.531 1.00 0.00 85 LEU A O 5
ATOM 7178 N N . GLU A 1 86 ? 13.712 -17.940 -10.404 1.00 0.00 86 GLU A N 5
ATOM 7179 C CA . GLU A 1 86 ? 15.110 -18.359 -10.738 1.00 0.00 86 GLU A CA 5
ATOM 7180 C C . GLU A 1 86 ? 16.092 -17.215 -10.452 1.00 0.00 86 GLU A C 5
ATOM 7181 O O . GLU A 1 86 ? 15.760 -16.252 -9.790 1.00 0.00 86 GLU A O 5
ATOM 7193 N N . HIS A 1 87 ? 17.306 -17.325 -10.948 1.00 0.00 87 HIS A N 5
ATOM 7194 C CA . HIS A 1 87 ? 18.340 -16.262 -10.718 1.00 0.00 87 HIS A CA 5
ATOM 7195 C C . HIS A 1 87 ? 19.087 -15.992 -12.030 1.00 0.00 87 HIS A C 5
ATOM 7196 O O . HIS A 1 87 ? 19.517 -16.903 -12.708 1.00 0.00 87 HIS A O 5
ATOM 7210 N N . HIS A 1 88 ? 19.242 -14.742 -12.389 1.00 0.00 88 HIS A N 5
ATOM 7211 C CA . HIS A 1 88 ? 19.962 -14.394 -13.655 1.00 0.00 88 HIS A CA 5
ATOM 7212 C C . HIS A 1 88 ? 20.557 -12.991 -13.529 1.00 0.00 88 HIS A C 5
ATOM 7213 O O . HIS A 1 88 ? 20.213 -12.239 -12.639 1.00 0.00 88 HIS A O 5
ATOM 7227 N N . HIS A 1 89 ? 21.451 -12.636 -14.416 1.00 0.00 89 HIS A N 5
ATOM 7228 C CA . HIS A 1 89 ? 22.081 -11.281 -14.363 1.00 0.00 89 HIS A CA 5
ATOM 7229 C C . HIS A 1 89 ? 22.641 -11.021 -12.959 1.00 0.00 89 HIS A C 5
ATOM 7230 O O . HIS A 1 89 ? 22.043 -10.333 -12.157 1.00 0.00 89 HIS A O 5
ATOM 7244 N N . HIS A 1 90 ? 23.790 -11.574 -12.663 1.00 0.00 90 HIS A N 5
ATOM 7245 C CA . HIS A 1 90 ? 24.410 -11.377 -11.315 1.00 0.00 90 HIS A CA 5
ATOM 7246 C C . HIS A 1 90 ? 25.927 -11.524 -11.437 1.00 0.00 90 HIS A C 5
ATOM 7247 O O . HIS A 1 90 ? 26.637 -11.605 -10.453 1.00 0.00 90 HIS A O 5
ATOM 7261 N N . HIS A 1 91 ? 26.430 -11.568 -12.641 1.00 0.00 91 HIS A N 5
ATOM 7262 C CA . HIS A 1 91 ? 27.901 -11.717 -12.836 1.00 0.00 91 HIS A CA 5
ATOM 7263 C C . HIS A 1 91 ? 28.622 -10.473 -12.318 1.00 0.00 91 HIS A C 5
ATOM 7264 O O . HIS A 1 91 ? 29.651 -10.557 -11.677 1.00 0.00 91 HIS A O 5
ATOM 7278 N N . HIS A 1 92 ? 28.090 -9.316 -12.593 1.00 0.00 92 HIS A N 5
ATOM 7279 C CA . HIS A 1 92 ? 28.739 -8.057 -12.123 1.00 0.00 92 HIS A CA 5
ATOM 7280 C C . HIS A 1 92 ? 28.584 -7.939 -10.605 1.00 0.00 92 HIS A C 5
ATOM 7281 O O . HIS A 1 92 ? 29.448 -8.435 -9.901 1.00 0.00 92 HIS A O 5
ATOM 7296 N N . MET A 1 1 ? -1.417 -14.892 16.467 1.00 0.00 1 MET A N 6
ATOM 7297 C CA . MET A 1 1 ? -2.465 -13.852 16.668 1.00 0.00 1 MET A CA 6
ATOM 7298 C C . MET A 1 1 ? -2.619 -13.033 15.376 1.00 0.00 1 MET A C 6
ATOM 7299 O O . MET A 1 1 ? -2.184 -11.902 15.303 1.00 0.00 1 MET A O 6
ATOM 7315 N N . PRO A 1 2 ? -3.234 -13.599 14.362 1.00 0.00 2 PRO A N 6
ATOM 7316 C CA . PRO A 1 2 ? -3.440 -12.899 13.055 1.00 0.00 2 PRO A CA 6
ATOM 7317 C C . PRO A 1 2 ? -4.288 -11.625 13.211 1.00 0.00 2 PRO A C 6
ATOM 7318 O O . PRO A 1 2 ? -5.196 -11.568 14.018 1.00 0.00 2 PRO A O 6
ATOM 7329 N N . HIS A 1 3 ? -4.000 -10.608 12.445 1.00 0.00 3 HIS A N 6
ATOM 7330 C CA . HIS A 1 3 ? -4.790 -9.342 12.550 1.00 0.00 3 HIS A CA 6
ATOM 7331 C C . HIS A 1 3 ? -6.158 -9.540 11.889 1.00 0.00 3 HIS A C 6
ATOM 7332 O O . HIS A 1 3 ? -7.161 -9.729 12.550 1.00 0.00 3 HIS A O 6
ATOM 7346 N N . LYS A 1 4 ? -6.201 -9.481 10.586 1.00 0.00 4 LYS A N 6
ATOM 7347 C CA . LYS A 1 4 ? -7.494 -9.648 9.868 1.00 0.00 4 LYS A CA 6
ATOM 7348 C C . LYS A 1 4 ? -8.036 -11.062 10.080 1.00 0.00 4 LYS A C 6
ATOM 7349 O O . LYS A 1 4 ? -9.215 -11.246 10.301 1.00 0.00 4 LYS A O 6
ATOM 7368 N N . GLU A 1 5 ? -7.187 -12.057 9.987 1.00 0.00 5 GLU A N 6
ATOM 7369 C CA . GLU A 1 5 ? -7.630 -13.480 10.160 1.00 0.00 5 GLU A CA 6
ATOM 7370 C C . GLU A 1 5 ? -8.652 -13.852 9.065 1.00 0.00 5 GLU A C 6
ATOM 7371 O O . GLU A 1 5 ? -8.885 -15.013 8.794 1.00 0.00 5 GLU A O 6
ATOM 7383 N N . LYS A 1 6 ? -9.261 -12.878 8.436 1.00 0.00 6 LYS A N 6
ATOM 7384 C CA . LYS A 1 6 ? -10.257 -13.165 7.365 1.00 0.00 6 LYS A CA 6
ATOM 7385 C C . LYS A 1 6 ? -9.573 -13.825 6.163 1.00 0.00 6 LYS A C 6
ATOM 7386 O O . LYS A 1 6 ? -10.077 -14.774 5.596 1.00 0.00 6 LYS A O 6
ATOM 7405 N N . HIS A 1 7 ? -8.428 -13.326 5.761 1.00 0.00 7 HIS A N 6
ATOM 7406 C CA . HIS A 1 7 ? -7.714 -13.921 4.585 1.00 0.00 7 HIS A CA 6
ATOM 7407 C C . HIS A 1 7 ? -6.211 -13.569 4.675 1.00 0.00 7 HIS A C 6
ATOM 7408 O O . HIS A 1 7 ? -5.851 -12.572 5.270 1.00 0.00 7 HIS A O 6
ATOM 7422 N N . PRO A 1 8 ? -5.332 -14.369 4.093 1.00 0.00 8 PRO A N 6
ATOM 7423 C CA . PRO A 1 8 ? -3.866 -14.083 4.135 1.00 0.00 8 PRO A CA 6
ATOM 7424 C C . PRO A 1 8 ? -3.548 -12.607 3.837 1.00 0.00 8 PRO A C 6
ATOM 7425 O O . PRO A 1 8 ? -4.116 -12.000 2.949 1.00 0.00 8 PRO A O 6
ATOM 7436 N N . LEU A 1 9 ? -2.636 -12.038 4.576 1.00 0.00 9 LEU A N 6
ATOM 7437 C CA . LEU A 1 9 ? -2.269 -10.614 4.346 1.00 0.00 9 LEU A CA 6
ATOM 7438 C C . LEU A 1 9 ? -1.660 -10.471 2.947 1.00 0.00 9 LEU A C 6
ATOM 7439 O O . LEU A 1 9 ? -1.935 -9.527 2.233 1.00 0.00 9 LEU A O 6
ATOM 7455 N N . GLN A 1 10 ? -0.839 -11.406 2.554 1.00 0.00 10 GLN A N 6
ATOM 7456 C CA . GLN A 1 10 ? -0.209 -11.332 1.204 1.00 0.00 10 GLN A CA 6
ATOM 7457 C C . GLN A 1 10 ? -1.311 -11.291 0.143 1.00 0.00 10 GLN A C 6
ATOM 7458 O O . GLN A 1 10 ? -1.209 -10.592 -0.845 1.00 0.00 10 GLN A O 6
ATOM 7472 N N . ASP A 1 11 ? -2.365 -12.032 0.343 1.00 0.00 11 ASP A N 6
ATOM 7473 C CA . ASP A 1 11 ? -3.472 -12.030 -0.650 1.00 0.00 11 ASP A CA 6
ATOM 7474 C C . ASP A 1 11 ? -4.061 -10.621 -0.750 1.00 0.00 11 ASP A C 6
ATOM 7475 O O . ASP A 1 11 ? -4.354 -10.138 -1.825 1.00 0.00 11 ASP A O 6
ATOM 7484 N N . MET A 1 12 ? -4.239 -9.955 0.362 1.00 0.00 12 MET A N 6
ATOM 7485 C CA . MET A 1 12 ? -4.812 -8.578 0.316 1.00 0.00 12 MET A CA 6
ATOM 7486 C C . MET A 1 12 ? -3.853 -7.654 -0.447 1.00 0.00 12 MET A C 6
ATOM 7487 O O . MET A 1 12 ? -4.264 -6.872 -1.279 1.00 0.00 12 MET A O 6
ATOM 7501 N N . PHE A 1 13 ? -2.578 -7.736 -0.166 1.00 0.00 13 PHE A N 6
ATOM 7502 C CA . PHE A 1 13 ? -1.602 -6.856 -0.876 1.00 0.00 13 PHE A CA 6
ATOM 7503 C C . PHE A 1 13 ? -1.485 -7.277 -2.344 1.00 0.00 13 PHE A C 6
ATOM 7504 O O . PHE A 1 13 ? -1.467 -6.451 -3.234 1.00 0.00 13 PHE A O 6
ATOM 7521 N N . THR A 1 14 ? -1.393 -8.553 -2.607 1.00 0.00 14 THR A N 6
ATOM 7522 C CA . THR A 1 14 ? -1.262 -9.015 -4.018 1.00 0.00 14 THR A CA 6
ATOM 7523 C C . THR A 1 14 ? -2.507 -8.627 -4.819 1.00 0.00 14 THR A C 6
ATOM 7524 O O . THR A 1 14 ? -2.414 -8.125 -5.921 1.00 0.00 14 THR A O 6
ATOM 7535 N N . SER A 1 15 ? -3.669 -8.861 -4.278 1.00 0.00 15 SER A N 6
ATOM 7536 C CA . SER A 1 15 ? -4.915 -8.516 -5.016 1.00 0.00 15 SER A CA 6
ATOM 7537 C C . SER A 1 15 ? -5.048 -6.999 -5.147 1.00 0.00 15 SER A C 6
ATOM 7538 O O . SER A 1 15 ? -5.481 -6.493 -6.162 1.00 0.00 15 SER A O 6
ATOM 7546 N N . ALA A 1 16 ? -4.697 -6.265 -4.125 1.00 0.00 16 ALA A N 6
ATOM 7547 C CA . ALA A 1 16 ? -4.827 -4.780 -4.191 1.00 0.00 16 ALA A CA 6
ATOM 7548 C C . ALA A 1 16 ? -3.721 -4.174 -5.053 1.00 0.00 16 ALA A C 6
ATOM 7549 O O . ALA A 1 16 ? -3.976 -3.358 -5.912 1.00 0.00 16 ALA A O 6
ATOM 7556 N N . ILE A 1 17 ? -2.493 -4.548 -4.824 1.00 0.00 17 ILE A N 6
ATOM 7557 C CA . ILE A 1 17 ? -1.381 -3.961 -5.623 1.00 0.00 17 ILE A CA 6
ATOM 7558 C C . ILE A 1 17 ? -1.571 -4.322 -7.098 1.00 0.00 17 ILE A C 6
ATOM 7559 O O . ILE A 1 17 ? -1.432 -3.490 -7.968 1.00 0.00 17 ILE A O 6
ATOM 7575 N N . GLU A 1 18 ? -1.889 -5.552 -7.381 1.00 0.00 18 GLU A N 6
ATOM 7576 C CA . GLU A 1 18 ? -2.082 -5.969 -8.795 1.00 0.00 18 GLU A CA 6
ATOM 7577 C C . GLU A 1 18 ? -3.318 -5.273 -9.375 1.00 0.00 18 GLU A C 6
ATOM 7578 O O . GLU A 1 18 ? -3.384 -4.989 -10.555 1.00 0.00 18 GLU A O 6
ATOM 7590 N N . ALA A 1 19 ? -4.306 -5.007 -8.563 1.00 0.00 19 ALA A N 6
ATOM 7591 C CA . ALA A 1 19 ? -5.538 -4.344 -9.082 1.00 0.00 19 ALA A CA 6
ATOM 7592 C C . ALA A 1 19 ? -5.210 -2.936 -9.591 1.00 0.00 19 ALA A C 6
ATOM 7593 O O . ALA A 1 19 ? -5.718 -2.513 -10.612 1.00 0.00 19 ALA A O 6
ATOM 7600 N N . VAL A 1 20 ? -4.366 -2.205 -8.887 1.00 0.00 20 VAL A N 6
ATOM 7601 C CA . VAL A 1 20 ? -3.995 -0.808 -9.317 1.00 0.00 20 VAL A CA 6
ATOM 7602 C C . VAL A 1 20 ? -2.483 -0.734 -9.581 1.00 0.00 20 VAL A C 6
ATOM 7603 O O . VAL A 1 20 ? -1.890 0.327 -9.513 1.00 0.00 20 VAL A O 6
ATOM 7616 N N . ALA A 1 21 ? -1.850 -1.840 -9.880 1.00 0.00 21 ALA A N 6
ATOM 7617 C CA . ALA A 1 21 ? -0.378 -1.815 -10.143 1.00 0.00 21 ALA A CA 6
ATOM 7618 C C . ALA A 1 21 ? -0.087 -0.872 -11.316 1.00 0.00 21 ALA A C 6
ATOM 7619 O O . ALA A 1 21 ? 0.940 -0.225 -11.360 1.00 0.00 21 ALA A O 6
ATOM 7626 N N . ARG A 1 22 ? -0.981 -0.796 -12.267 1.00 0.00 22 ARG A N 6
ATOM 7627 C CA . ARG A 1 22 ? -0.764 0.105 -13.439 1.00 0.00 22 ARG A CA 6
ATOM 7628 C C . ARG A 1 22 ? 0.612 -0.158 -14.072 1.00 0.00 22 ARG A C 6
ATOM 7629 O O . ARG A 1 22 ? 1.610 0.367 -13.629 1.00 0.00 22 ARG A O 6
ATOM 7650 N N . ASP A 1 23 ? 0.663 -0.946 -15.122 1.00 0.00 23 ASP A N 6
ATOM 7651 C CA . ASP A 1 23 ? 1.965 -1.227 -15.811 1.00 0.00 23 ASP A CA 6
ATOM 7652 C C . ASP A 1 23 ? 3.027 -1.679 -14.799 1.00 0.00 23 ASP A C 6
ATOM 7653 O O . ASP A 1 23 ? 3.267 -2.858 -14.626 1.00 0.00 23 ASP A O 6
ATOM 7662 N N . SER A 1 24 ? 3.667 -0.754 -14.135 1.00 0.00 24 SER A N 6
ATOM 7663 C CA . SER A 1 24 ? 4.712 -1.126 -13.143 1.00 0.00 24 SER A CA 6
ATOM 7664 C C . SER A 1 24 ? 4.071 -1.886 -11.982 1.00 0.00 24 SER A C 6
ATOM 7665 O O . SER A 1 24 ? 2.887 -1.777 -11.731 1.00 0.00 24 SER A O 6
ATOM 7673 N N . GLY A 1 25 ? 4.852 -2.655 -11.271 1.00 0.00 25 GLY A N 6
ATOM 7674 C CA . GLY A 1 25 ? 4.312 -3.437 -10.117 1.00 0.00 25 GLY A CA 6
ATOM 7675 C C . GLY A 1 25 ? 4.180 -2.529 -8.894 1.00 0.00 25 GLY A C 6
ATOM 7676 O O . GLY A 1 25 ? 3.792 -2.961 -7.827 1.00 0.00 25 GLY A O 6
ATOM 7680 N N . TRP A 1 26 ? 4.502 -1.266 -9.036 1.00 0.00 26 TRP A N 6
ATOM 7681 C CA . TRP A 1 26 ? 4.396 -0.323 -7.878 1.00 0.00 26 TRP A CA 6
ATOM 7682 C C . TRP A 1 26 ? 2.964 0.205 -7.787 1.00 0.00 26 TRP A C 6
ATOM 7683 O O . TRP A 1 26 ? 2.280 0.348 -8.780 1.00 0.00 26 TRP A O 6
ATOM 7704 N N . ALA A 1 27 ? 2.505 0.497 -6.595 1.00 0.00 27 ALA A N 6
ATOM 7705 C CA . ALA A 1 27 ? 1.112 1.020 -6.414 1.00 0.00 27 ALA A CA 6
ATOM 7706 C C . ALA A 1 27 ? 1.102 2.023 -5.259 1.00 0.00 27 ALA A C 6
ATOM 7707 O O . ALA A 1 27 ? 1.825 1.880 -4.293 1.00 0.00 27 ALA A O 6
ATOM 7714 N N . GLU A 1 28 ? 0.286 3.040 -5.351 1.00 0.00 28 GLU A N 6
ATOM 7715 C CA . GLU A 1 28 ? 0.230 4.054 -4.261 1.00 0.00 28 GLU A CA 6
ATOM 7716 C C . GLU A 1 28 ? -0.392 3.426 -3.010 1.00 0.00 28 GLU A C 6
ATOM 7717 O O . GLU A 1 28 ? -1.404 2.756 -3.078 1.00 0.00 28 GLU A O 6
ATOM 7729 N N . LEU A 1 29 ? 0.225 3.616 -1.874 1.00 0.00 29 LEU A N 6
ATOM 7730 C CA . LEU A 1 29 ? -0.304 3.010 -0.617 1.00 0.00 29 LEU A CA 6
ATOM 7731 C C . LEU A 1 29 ? -1.751 3.472 -0.402 1.00 0.00 29 LEU A C 6
ATOM 7732 O O . LEU A 1 29 ? -2.597 2.708 0.012 1.00 0.00 29 LEU A O 6
ATOM 7748 N N . SER A 1 30 ? -2.041 4.716 -0.679 1.00 0.00 30 SER A N 6
ATOM 7749 C CA . SER A 1 30 ? -3.436 5.212 -0.489 1.00 0.00 30 SER A CA 6
ATOM 7750 C C . SER A 1 30 ? -4.392 4.374 -1.346 1.00 0.00 30 SER A C 6
ATOM 7751 O O . SER A 1 30 ? -5.454 3.982 -0.904 1.00 0.00 30 SER A O 6
ATOM 7759 N N . ALA A 1 31 ? -4.026 4.105 -2.572 1.00 0.00 31 ALA A N 6
ATOM 7760 C CA . ALA A 1 31 ? -4.916 3.300 -3.458 1.00 0.00 31 ALA A CA 6
ATOM 7761 C C . ALA A 1 31 ? -5.123 1.909 -2.851 1.00 0.00 31 ALA A C 6
ATOM 7762 O O . ALA A 1 31 ? -6.190 1.334 -2.944 1.00 0.00 31 ALA A O 6
ATOM 7769 N N . VAL A 1 32 ? -4.110 1.361 -2.236 1.00 0.00 32 VAL A N 6
ATOM 7770 C CA . VAL A 1 32 ? -4.249 0.008 -1.630 1.00 0.00 32 VAL A CA 6
ATOM 7771 C C . VAL A 1 32 ? -5.315 0.053 -0.527 1.00 0.00 32 VAL A C 6
ATOM 7772 O O . VAL A 1 32 ? -6.191 -0.785 -0.465 1.00 0.00 32 VAL A O 6
ATOM 7785 N N . GLY A 1 33 ? -5.238 1.017 0.348 1.00 0.00 33 GLY A N 6
ATOM 7786 C CA . GLY A 1 33 ? -6.241 1.105 1.449 1.00 0.00 33 GLY A CA 6
ATOM 7787 C C . GLY A 1 33 ? -7.637 1.328 0.864 1.00 0.00 33 GLY A C 6
ATOM 7788 O O . GLY A 1 33 ? -8.582 0.655 1.224 1.00 0.00 33 GLY A O 6
ATOM 7792 N N . SER A 1 34 ? -7.780 2.269 -0.031 1.00 0.00 34 SER A N 6
ATOM 7793 C CA . SER A 1 34 ? -9.122 2.529 -0.626 1.00 0.00 34 SER A CA 6
ATOM 7794 C C . SER A 1 34 ? -9.603 1.287 -1.379 1.00 0.00 34 SER A C 6
ATOM 7795 O O . SER A 1 34 ? -10.742 0.882 -1.261 1.00 0.00 34 SER A O 6
ATOM 7803 N N . TYR A 1 35 ? -8.746 0.685 -2.158 1.00 0.00 35 TYR A N 6
ATOM 7804 C CA . TYR A 1 35 ? -9.162 -0.524 -2.924 1.00 0.00 35 TYR A CA 6
ATOM 7805 C C . TYR A 1 35 ? -9.607 -1.614 -1.946 1.00 0.00 35 TYR A C 6
ATOM 7806 O O . TYR A 1 35 ? -10.655 -2.208 -2.097 1.00 0.00 35 TYR A O 6
ATOM 7824 N N . LEU A 1 36 ? -8.820 -1.876 -0.938 1.00 0.00 36 LEU A N 6
ATOM 7825 C CA . LEU A 1 36 ? -9.204 -2.918 0.053 1.00 0.00 36 LEU A CA 6
ATOM 7826 C C . LEU A 1 36 ? -10.451 -2.461 0.813 1.00 0.00 36 LEU A C 6
ATOM 7827 O O . LEU A 1 36 ? -11.334 -3.245 1.101 1.00 0.00 36 LEU A O 6
ATOM 7843 N N . ALA A 1 37 ? -10.533 -1.200 1.148 1.00 0.00 37 ALA A N 6
ATOM 7844 C CA . ALA A 1 37 ? -11.726 -0.707 1.895 1.00 0.00 37 ALA A CA 6
ATOM 7845 C C . ALA A 1 37 ? -12.998 -1.007 1.098 1.00 0.00 37 ALA A C 6
ATOM 7846 O O . ALA A 1 37 ? -13.954 -1.546 1.620 1.00 0.00 37 ALA A O 6
ATOM 7853 N N . LYS A 1 38 ? -13.022 -0.665 -0.162 1.00 0.00 38 LYS A N 6
ATOM 7854 C CA . LYS A 1 38 ? -14.238 -0.934 -0.981 1.00 0.00 38 LYS A CA 6
ATOM 7855 C C . LYS A 1 38 ? -14.485 -2.444 -1.050 1.00 0.00 38 LYS A C 6
ATOM 7856 O O . LYS A 1 38 ? -15.608 -2.901 -0.962 1.00 0.00 38 LYS A O 6
ATOM 7875 N N . ASN A 1 39 ? -13.448 -3.222 -1.208 1.00 0.00 39 ASN A N 6
ATOM 7876 C CA . ASN A 1 39 ? -13.630 -4.700 -1.283 1.00 0.00 39 ASN A CA 6
ATOM 7877 C C . ASN A 1 39 ? -14.174 -5.213 0.054 1.00 0.00 39 ASN A C 6
ATOM 7878 O O . ASN A 1 39 ? -15.029 -6.074 0.098 1.00 0.00 39 ASN A O 6
ATOM 7889 N N . ASP A 1 40 ? -13.683 -4.688 1.149 1.00 0.00 40 ASP A N 6
ATOM 7890 C CA . ASP A 1 40 ? -14.168 -5.145 2.490 1.00 0.00 40 ASP A CA 6
ATOM 7891 C C . ASP A 1 40 ? -15.439 -4.350 2.853 1.00 0.00 40 ASP A C 6
ATOM 7892 O O . ASP A 1 40 ? -15.603 -3.229 2.413 1.00 0.00 40 ASP A O 6
ATOM 7901 N N . PRO A 1 41 ? -16.335 -4.897 3.657 1.00 0.00 41 PRO A N 6
ATOM 7902 C CA . PRO A 1 41 ? -17.575 -4.164 4.056 1.00 0.00 41 PRO A CA 6
ATOM 7903 C C . PRO A 1 41 ? -17.260 -2.720 4.473 1.00 0.00 41 PRO A C 6
ATOM 7904 O O . PRO A 1 41 ? -17.942 -1.788 4.099 1.00 0.00 41 PRO A O 6
ATOM 7915 N N . SER A 1 42 ? -16.221 -2.545 5.246 1.00 0.00 42 SER A N 6
ATOM 7916 C CA . SER A 1 42 ? -15.823 -1.181 5.709 1.00 0.00 42 SER A CA 6
ATOM 7917 C C . SER A 1 42 ? -14.298 -1.126 5.803 1.00 0.00 42 SER A C 6
ATOM 7918 O O . SER A 1 42 ? -13.625 -0.807 4.843 1.00 0.00 42 SER A O 6
ATOM 7926 N N . PHE A 1 43 ? -13.761 -1.409 6.962 1.00 0.00 43 PHE A N 6
ATOM 7927 C CA . PHE A 1 43 ? -12.282 -1.362 7.159 1.00 0.00 43 PHE A CA 6
ATOM 7928 C C . PHE A 1 43 ? -11.791 0.068 6.910 1.00 0.00 43 PHE A C 6
ATOM 7929 O O . PHE A 1 43 ? -12.307 0.789 6.078 1.00 0.00 43 PHE A O 6
ATOM 7946 N N . ASP A 1 44 ? -10.802 0.483 7.654 1.00 0.00 44 ASP A N 6
ATOM 7947 C CA . ASP A 1 44 ? -10.264 1.871 7.510 1.00 0.00 44 ASP A CA 6
ATOM 7948 C C . ASP A 1 44 ? -8.836 1.928 8.075 1.00 0.00 44 ASP A C 6
ATOM 7949 O O . ASP A 1 44 ? -8.661 2.116 9.263 1.00 0.00 44 ASP A O 6
ATOM 7958 N N . PRO A 1 45 ? -7.812 1.768 7.266 1.00 0.00 45 PRO A N 6
ATOM 7959 C CA . PRO A 1 45 ? -6.422 1.816 7.789 1.00 0.00 45 PRO A CA 6
ATOM 7960 C C . PRO A 1 45 ? -6.054 3.246 8.205 1.00 0.00 45 PRO A C 6
ATOM 7961 O O . PRO A 1 45 ? -5.176 3.472 9.012 1.00 0.00 45 PRO A O 6
ATOM 7972 N N . ARG A 1 46 ? -6.733 4.211 7.656 1.00 0.00 46 ARG A N 6
ATOM 7973 C CA . ARG A 1 46 ? -6.446 5.625 8.021 1.00 0.00 46 ARG A CA 6
ATOM 7974 C C . ARG A 1 46 ? -6.818 5.858 9.491 1.00 0.00 46 ARG A C 6
ATOM 7975 O O . ARG A 1 46 ? -6.038 6.379 10.264 1.00 0.00 46 ARG A O 6
ATOM 7996 N N . ASN A 1 47 ? -8.013 5.500 9.874 1.00 0.00 47 ASN A N 6
ATOM 7997 C CA . ASN A 1 47 ? -8.451 5.725 11.282 1.00 0.00 47 ASN A CA 6
ATOM 7998 C C . ASN A 1 47 ? -7.595 4.898 12.244 1.00 0.00 47 ASN A C 6
ATOM 7999 O O . ASN A 1 47 ? -7.642 5.086 13.444 1.00 0.00 47 ASN A O 6
ATOM 8010 N N . TRP A 1 48 ? -6.806 3.985 11.737 1.00 0.00 48 TRP A N 6
ATOM 8011 C CA . TRP A 1 48 ? -5.944 3.156 12.635 1.00 0.00 48 TRP A CA 6
ATOM 8012 C C . TRP A 1 48 ? -4.681 3.962 13.001 1.00 0.00 48 TRP A C 6
ATOM 8013 O O . TRP A 1 48 ? -3.805 3.457 13.678 1.00 0.00 48 TRP A O 6
ATOM 8034 N N . GLY A 1 49 ? -4.576 5.201 12.557 1.00 0.00 49 GLY A N 6
ATOM 8035 C CA . GLY A 1 49 ? -3.364 6.045 12.873 1.00 0.00 49 GLY A CA 6
ATOM 8036 C C . GLY A 1 49 ? -2.659 6.455 11.573 1.00 0.00 49 GLY A C 6
ATOM 8037 O O . GLY A 1 49 ? -2.892 5.895 10.520 1.00 0.00 49 GLY A O 6
ATOM 8041 N N . HIS A 1 50 ? -1.792 7.435 11.646 1.00 0.00 50 HIS A N 6
ATOM 8042 C CA . HIS A 1 50 ? -1.059 7.894 10.426 1.00 0.00 50 HIS A CA 6
ATOM 8043 C C . HIS A 1 50 ? -0.001 6.862 10.038 1.00 0.00 50 HIS A C 6
ATOM 8044 O O . HIS A 1 50 ? 0.787 6.426 10.855 1.00 0.00 50 HIS A O 6
ATOM 8058 N N . GLY A 1 51 ? 0.019 6.452 8.796 1.00 0.00 51 GLY A N 6
ATOM 8059 C CA . GLY A 1 51 ? 1.019 5.435 8.348 1.00 0.00 51 GLY A CA 6
ATOM 8060 C C . GLY A 1 51 ? 0.486 4.044 8.677 1.00 0.00 51 GLY A C 6
ATOM 8061 O O . GLY A 1 51 ? -0.203 3.442 7.882 1.00 0.00 51 GLY A O 6
ATOM 8065 N N . ARG A 1 52 ? 0.790 3.545 9.850 1.00 0.00 52 ARG A N 6
ATOM 8066 C CA . ARG A 1 52 ? 0.299 2.191 10.266 1.00 0.00 52 ARG A CA 6
ATOM 8067 C C . ARG A 1 52 ? 0.594 1.157 9.184 1.00 0.00 52 ARG A C 6
ATOM 8068 O O . ARG A 1 52 ? 1.541 0.413 9.275 1.00 0.00 52 ARG A O 6
ATOM 8089 N N . LEU A 1 53 ? -0.237 1.086 8.181 1.00 0.00 53 LEU A N 6
ATOM 8090 C CA . LEU A 1 53 ? -0.046 0.075 7.106 1.00 0.00 53 LEU A CA 6
ATOM 8091 C C . LEU A 1 53 ? 1.405 0.133 6.626 1.00 0.00 53 LEU A C 6
ATOM 8092 O O . LEU A 1 53 ? 2.003 -0.871 6.317 1.00 0.00 53 LEU A O 6
ATOM 8108 N N . SER A 1 54 ? 1.970 1.312 6.589 1.00 0.00 54 SER A N 6
ATOM 8109 C CA . SER A 1 54 ? 3.392 1.465 6.163 1.00 0.00 54 SER A CA 6
ATOM 8110 C C . SER A 1 54 ? 4.316 0.800 7.197 1.00 0.00 54 SER A C 6
ATOM 8111 O O . SER A 1 54 ? 5.339 0.238 6.860 1.00 0.00 54 SER A O 6
ATOM 8119 N N . GLN A 1 55 ? 3.978 0.887 8.462 1.00 0.00 55 GLN A N 6
ATOM 8120 C CA . GLN A 1 55 ? 4.840 0.279 9.531 1.00 0.00 55 GLN A CA 6
ATOM 8121 C C . GLN A 1 55 ? 4.474 -1.200 9.732 1.00 0.00 55 GLN A C 6
ATOM 8122 O O . GLN A 1 55 ? 5.313 -2.014 10.065 1.00 0.00 55 GLN A O 6
ATOM 8136 N N . MET A 1 56 ? 3.229 -1.553 9.548 1.00 0.00 56 MET A N 6
ATOM 8137 C CA . MET A 1 56 ? 2.821 -2.974 9.746 1.00 0.00 56 MET A CA 6
ATOM 8138 C C . MET A 1 56 ? 3.533 -3.843 8.703 1.00 0.00 56 MET A C 6
ATOM 8139 O O . MET A 1 56 ? 3.953 -4.943 8.988 1.00 0.00 56 MET A O 6
ATOM 8153 N N . VAL A 1 57 ? 3.667 -3.370 7.494 1.00 0.00 57 VAL A N 6
ATOM 8154 C CA . VAL A 1 57 ? 4.358 -4.187 6.450 1.00 0.00 57 VAL A CA 6
ATOM 8155 C C . VAL A 1 57 ? 5.854 -4.295 6.771 1.00 0.00 57 VAL A C 6
ATOM 8156 O O . VAL A 1 57 ? 6.519 -5.228 6.360 1.00 0.00 57 VAL A O 6
ATOM 8169 N N . LYS A 1 58 ? 6.397 -3.332 7.467 1.00 0.00 58 LYS A N 6
ATOM 8170 C CA . LYS A 1 58 ? 7.858 -3.353 7.781 1.00 0.00 58 LYS A CA 6
ATOM 8171 C C . LYS A 1 58 ? 8.227 -4.627 8.553 1.00 0.00 58 LYS A C 6
ATOM 8172 O O . LYS A 1 58 ? 9.260 -5.221 8.320 1.00 0.00 58 LYS A O 6
ATOM 8191 N N . LYS A 1 59 ? 7.405 -5.047 9.477 1.00 0.00 59 LYS A N 6
ATOM 8192 C CA . LYS A 1 59 ? 7.732 -6.278 10.266 1.00 0.00 59 LYS A CA 6
ATOM 8193 C C . LYS A 1 59 ? 7.494 -7.534 9.415 1.00 0.00 59 LYS A C 6
ATOM 8194 O O . LYS A 1 59 ? 7.719 -8.640 9.868 1.00 0.00 59 LYS A O 6
ATOM 8213 N N . LEU A 1 60 ? 7.052 -7.377 8.184 1.00 0.00 60 LEU A N 6
ATOM 8214 C CA . LEU A 1 60 ? 6.810 -8.568 7.291 1.00 0.00 60 LEU A CA 6
ATOM 8215 C C . LEU A 1 60 ? 7.968 -8.694 6.289 1.00 0.00 60 LEU A C 6
ATOM 8216 O O . LEU A 1 60 ? 8.185 -7.831 5.463 1.00 0.00 60 LEU A O 6
ATOM 8232 N N . ASP A 1 61 ? 8.722 -9.758 6.375 1.00 0.00 61 ASP A N 6
ATOM 8233 C CA . ASP A 1 61 ? 9.882 -9.944 5.452 1.00 0.00 61 ASP A CA 6
ATOM 8234 C C . ASP A 1 61 ? 9.420 -10.122 3.996 1.00 0.00 61 ASP A C 6
ATOM 8235 O O . ASP A 1 61 ? 10.021 -9.591 3.083 1.00 0.00 61 ASP A O 6
ATOM 8244 N N . PHE A 1 62 ? 8.387 -10.888 3.763 1.00 0.00 62 PHE A N 6
ATOM 8245 C CA . PHE A 1 62 ? 7.929 -11.120 2.353 1.00 0.00 62 PHE A CA 6
ATOM 8246 C C . PHE A 1 62 ? 7.269 -9.861 1.781 1.00 0.00 62 PHE A C 6
ATOM 8247 O O . PHE A 1 62 ? 6.585 -9.923 0.779 1.00 0.00 62 PHE A O 6
ATOM 8264 N N . LEU A 1 63 ? 7.457 -8.724 2.412 1.00 0.00 63 LEU A N 6
ATOM 8265 C CA . LEU A 1 63 ? 6.825 -7.453 1.916 1.00 0.00 63 LEU A CA 6
ATOM 8266 C C . LEU A 1 63 ? 7.906 -6.366 1.811 1.00 0.00 63 LEU A C 6
ATOM 8267 O O . LEU A 1 63 ? 8.509 -5.980 2.790 1.00 0.00 63 LEU A O 6
ATOM 8283 N N . THR A 1 64 ? 8.148 -5.869 0.622 1.00 0.00 64 THR A N 6
ATOM 8284 C CA . THR A 1 64 ? 9.186 -4.807 0.428 1.00 0.00 64 THR A CA 6
ATOM 8285 C C . THR A 1 64 ? 8.545 -3.430 0.629 1.00 0.00 64 THR A C 6
ATOM 8286 O O . THR A 1 64 ? 7.400 -3.218 0.282 1.00 0.00 64 THR A O 6
ATOM 8297 N N . VAL A 1 65 ? 9.283 -2.493 1.192 1.00 0.00 65 VAL A N 6
ATOM 8298 C CA . VAL A 1 65 ? 8.740 -1.111 1.440 1.00 0.00 65 VAL A CA 6
ATOM 8299 C C . VAL A 1 65 ? 9.563 -0.083 0.664 1.00 0.00 65 VAL A C 6
ATOM 8300 O O . VAL A 1 65 ? 10.777 -0.066 0.722 1.00 0.00 65 VAL A O 6
ATOM 8313 N N . GLN A 1 66 ? 8.899 0.786 -0.056 1.00 0.00 66 GLN A N 6
ATOM 8314 C CA . GLN A 1 66 ? 9.608 1.842 -0.845 1.00 0.00 66 GLN A CA 6
ATOM 8315 C C . GLN A 1 66 ? 8.752 3.108 -0.832 1.00 0.00 66 GLN A C 6
ATOM 8316 O O . GLN A 1 66 ? 7.545 3.041 -0.702 1.00 0.00 66 GLN A O 6
ATOM 8330 N N . GLU A 1 67 ? 9.370 4.258 -0.960 1.00 0.00 67 GLU A N 6
ATOM 8331 C CA . GLU A 1 67 ? 8.613 5.552 -0.948 1.00 0.00 67 GLU A CA 6
ATOM 8332 C C . GLU A 1 67 ? 8.991 6.366 -2.176 1.00 0.00 67 GLU A C 6
ATOM 8333 O O . GLU A 1 67 ? 10.129 6.753 -2.353 1.00 0.00 67 GLU A O 6
ATOM 8345 N N . SER A 1 68 ? 8.042 6.646 -3.028 1.00 0.00 68 SER A N 6
ATOM 8346 C CA . SER A 1 68 ? 8.345 7.449 -4.244 1.00 0.00 68 SER A CA 6
ATOM 8347 C C . SER A 1 68 ? 8.407 8.925 -3.846 1.00 0.00 68 SER A C 6
ATOM 8348 O O . SER A 1 68 ? 7.785 9.346 -2.891 1.00 0.00 68 SER A O 6
ATOM 8356 N N . ARG A 1 69 ? 9.144 9.717 -4.582 1.00 0.00 69 ARG A N 6
ATOM 8357 C CA . ARG A 1 69 ? 9.244 11.175 -4.267 1.00 0.00 69 ARG A CA 6
ATOM 8358 C C . ARG A 1 69 ? 8.244 11.935 -5.136 1.00 0.00 69 ARG A C 6
ATOM 8359 O O . ARG A 1 69 ? 8.131 11.693 -6.321 1.00 0.00 69 ARG A O 6
ATOM 8380 N N . ASN A 1 70 ? 7.510 12.851 -4.556 1.00 0.00 70 ASN A N 6
ATOM 8381 C CA . ASN A 1 70 ? 6.499 13.630 -5.343 1.00 0.00 70 ASN A CA 6
ATOM 8382 C C . ASN A 1 70 ? 6.336 15.027 -4.732 1.00 0.00 70 ASN A C 6
ATOM 8383 O O . ASN A 1 70 ? 5.672 15.202 -3.729 1.00 0.00 70 ASN A O 6
ATOM 8394 N N . GLY A 1 71 ? 6.935 16.022 -5.329 1.00 0.00 71 GLY A N 6
ATOM 8395 C CA . GLY A 1 71 ? 6.808 17.404 -4.785 1.00 0.00 71 GLY A CA 6
ATOM 8396 C C . GLY A 1 71 ? 7.292 17.433 -3.334 1.00 0.00 71 GLY A C 6
ATOM 8397 O O . GLY A 1 71 ? 8.266 16.796 -2.983 1.00 0.00 71 GLY A O 6
ATOM 8401 N N . SER A 1 72 ? 6.620 18.170 -2.486 1.00 0.00 72 SER A N 6
ATOM 8402 C CA . SER A 1 72 ? 7.037 18.249 -1.051 1.00 0.00 72 SER A CA 6
ATOM 8403 C C . SER A 1 72 ? 6.407 17.100 -0.264 1.00 0.00 72 SER A C 6
ATOM 8404 O O . SER A 1 72 ? 6.725 16.890 0.891 1.00 0.00 72 SER A O 6
ATOM 8412 N N . LYS A 1 73 ? 5.513 16.353 -0.881 1.00 0.00 73 LYS A N 6
ATOM 8413 C CA . LYS A 1 73 ? 4.841 15.201 -0.179 1.00 0.00 73 LYS A CA 6
ATOM 8414 C C . LYS A 1 73 ? 5.169 13.895 -0.905 1.00 0.00 73 LYS A C 6
ATOM 8415 O O . LYS A 1 73 ? 4.714 13.648 -2.004 1.00 0.00 73 LYS A O 6
ATOM 8434 N N . LEU A 1 74 ? 5.953 13.053 -0.286 1.00 0.00 74 LEU A N 6
ATOM 8435 C CA . LEU A 1 74 ? 6.317 11.746 -0.917 1.00 0.00 74 LEU A CA 6
ATOM 8436 C C . LEU A 1 74 ? 5.161 10.762 -0.687 1.00 0.00 74 LEU A C 6
ATOM 8437 O O . LEU A 1 74 ? 4.461 10.834 0.303 1.00 0.00 74 LEU A O 6
ATOM 8453 N N . HIS A 1 75 ? 4.960 9.845 -1.604 1.00 0.00 75 HIS A N 6
ATOM 8454 C CA . HIS A 1 75 ? 3.853 8.839 -1.469 1.00 0.00 75 HIS A CA 6
ATOM 8455 C C . HIS A 1 75 ? 4.449 7.471 -1.137 1.00 0.00 75 HIS A C 6
ATOM 8456 O O . HIS A 1 75 ? 5.356 7.003 -1.795 1.00 0.00 75 HIS A O 6
ATOM 8470 N N . SER A 1 76 ? 3.943 6.828 -0.121 1.00 0.00 76 SER A N 6
ATOM 8471 C CA . SER A 1 76 ? 4.477 5.489 0.254 1.00 0.00 76 SER A CA 6
ATOM 8472 C C . SER A 1 76 ? 4.067 4.463 -0.806 1.00 0.00 76 SER A C 6
ATOM 8473 O O . SER A 1 76 ? 3.048 4.599 -1.454 1.00 0.00 76 SER A O 6
ATOM 8481 N N . GLU A 1 77 ? 4.858 3.432 -0.981 1.00 0.00 77 GLU A N 6
ATOM 8482 C CA . GLU A 1 77 ? 4.537 2.370 -1.992 1.00 0.00 77 GLU A CA 6
ATOM 8483 C C . GLU A 1 77 ? 4.985 1.014 -1.440 1.00 0.00 77 GLU A C 6
ATOM 8484 O O . GLU A 1 77 ? 5.849 0.941 -0.590 1.00 0.00 77 GLU A O 6
ATOM 8496 N N . ILE A 1 78 ? 4.395 -0.061 -1.913 1.00 0.00 78 ILE A N 6
ATOM 8497 C CA . ILE A 1 78 ? 4.773 -1.431 -1.421 1.00 0.00 78 ILE A CA 6
ATOM 8498 C C . ILE A 1 78 ? 4.844 -2.404 -2.598 1.00 0.00 78 ILE A C 6
ATOM 8499 O O . ILE A 1 78 ? 4.200 -2.220 -3.610 1.00 0.00 78 ILE A O 6
ATOM 8515 N N . ARG A 1 79 ? 5.612 -3.456 -2.460 1.00 0.00 79 ARG A N 6
ATOM 8516 C CA . ARG A 1 79 ? 5.717 -4.464 -3.562 1.00 0.00 79 ARG A CA 6
ATOM 8517 C C . ARG A 1 79 ? 6.100 -5.815 -2.959 1.00 0.00 79 ARG A C 6
ATOM 8518 O O . ARG A 1 79 ? 6.822 -5.885 -1.983 1.00 0.00 79 ARG A O 6
ATOM 8539 N N . LEU A 1 80 ? 5.632 -6.889 -3.532 1.00 0.00 80 LEU A N 6
ATOM 8540 C CA . LEU A 1 80 ? 5.982 -8.230 -2.990 1.00 0.00 80 LEU A CA 6
ATOM 8541 C C . LEU A 1 80 ? 7.473 -8.490 -3.249 1.00 0.00 80 LEU A C 6
ATOM 8542 O O . LEU A 1 80 ? 7.988 -8.213 -4.314 1.00 0.00 80 LEU A O 6
ATOM 8558 N N . ARG A 1 81 ? 8.170 -9.009 -2.273 1.00 0.00 81 ARG A N 6
ATOM 8559 C CA . ARG A 1 81 ? 9.632 -9.282 -2.431 1.00 0.00 81 ARG A CA 6
ATOM 8560 C C . ARG A 1 81 ? 9.831 -10.571 -3.232 1.00 0.00 81 ARG A C 6
ATOM 8561 O O . ARG A 1 81 ? 9.209 -11.581 -2.971 1.00 0.00 81 ARG A O 6
ATOM 8582 N N . HIS A 1 82 ? 10.701 -10.540 -4.205 1.00 0.00 82 HIS A N 6
ATOM 8583 C CA . HIS A 1 82 ? 10.957 -11.756 -5.030 1.00 0.00 82 HIS A CA 6
ATOM 8584 C C . HIS A 1 82 ? 12.231 -11.541 -5.846 1.00 0.00 82 HIS A C 6
ATOM 8585 O O . HIS A 1 82 ? 12.901 -10.535 -5.708 1.00 0.00 82 HIS A O 6
ATOM 8599 N N . ASP A 1 83 ? 12.578 -12.471 -6.694 1.00 0.00 83 ASP A N 6
ATOM 8600 C CA . ASP A 1 83 ? 13.810 -12.314 -7.521 1.00 0.00 83 ASP A CA 6
ATOM 8601 C C . ASP A 1 83 ? 15.015 -12.039 -6.614 1.00 0.00 83 ASP A C 6
ATOM 8602 O O . ASP A 1 83 ? 16.072 -11.648 -7.070 1.00 0.00 83 ASP A O 6
ATOM 8611 N N . GLY A 1 84 ? 14.864 -12.245 -5.330 1.00 0.00 84 GLY A N 6
ATOM 8612 C CA . GLY A 1 84 ? 15.997 -12.005 -4.380 1.00 0.00 84 GLY A CA 6
ATOM 8613 C C . GLY A 1 84 ? 16.827 -13.283 -4.246 1.00 0.00 84 GLY A C 6
ATOM 8614 O O . GLY A 1 84 ? 16.419 -14.231 -3.604 1.00 0.00 84 GLY A O 6
ATOM 8618 N N . LEU A 1 85 ? 17.992 -13.320 -4.844 1.00 0.00 85 LEU A N 6
ATOM 8619 C CA . LEU A 1 85 ? 18.854 -14.544 -4.751 1.00 0.00 85 LEU A CA 6
ATOM 8620 C C . LEU A 1 85 ? 19.701 -14.458 -3.476 1.00 0.00 85 LEU A C 6
ATOM 8621 O O . LEU A 1 85 ? 20.416 -15.378 -3.129 1.00 0.00 85 LEU A O 6
ATOM 8637 N N . GLU A 1 86 ? 19.618 -13.357 -2.778 1.00 0.00 86 GLU A N 6
ATOM 8638 C CA . GLU A 1 86 ? 20.406 -13.190 -1.520 1.00 0.00 86 GLU A CA 6
ATOM 8639 C C . GLU A 1 86 ? 21.888 -13.490 -1.784 1.00 0.00 86 GLU A C 6
ATOM 8640 O O . GLU A 1 86 ? 22.632 -12.629 -2.208 1.00 0.00 86 GLU A O 6
ATOM 8652 N N . HIS A 1 87 ? 22.329 -14.698 -1.524 1.00 0.00 87 HIS A N 6
ATOM 8653 C CA . HIS A 1 87 ? 23.768 -15.043 -1.751 1.00 0.00 87 HIS A CA 6
ATOM 8654 C C . HIS A 1 87 ? 24.661 -13.999 -1.067 1.00 0.00 87 HIS A C 6
ATOM 8655 O O . HIS A 1 87 ? 24.956 -12.961 -1.626 1.00 0.00 87 HIS A O 6
ATOM 8669 N N . HIS A 1 88 ? 25.092 -14.266 0.135 1.00 0.00 88 HIS A N 6
ATOM 8670 C CA . HIS A 1 88 ? 25.962 -13.288 0.844 1.00 0.00 88 HIS A CA 6
ATOM 8671 C C . HIS A 1 88 ? 27.296 -13.179 0.104 1.00 0.00 88 HIS A C 6
ATOM 8672 O O . HIS A 1 88 ? 27.886 -14.169 -0.282 1.00 0.00 88 HIS A O 6
ATOM 8686 N N . HIS A 1 89 ? 27.773 -11.982 -0.105 1.00 0.00 89 HIS A N 6
ATOM 8687 C CA . HIS A 1 89 ? 29.064 -11.811 -0.828 1.00 0.00 89 HIS A CA 6
ATOM 8688 C C . HIS A 1 89 ? 30.199 -12.421 -0.001 1.00 0.00 89 HIS A C 6
ATOM 8689 O O . HIS A 1 89 ? 31.075 -13.081 -0.524 1.00 0.00 89 HIS A O 6
ATOM 8703 N N . HIS A 1 90 ? 30.193 -12.200 1.288 1.00 0.00 90 HIS A N 6
ATOM 8704 C CA . HIS A 1 90 ? 31.274 -12.761 2.162 1.00 0.00 90 HIS A CA 6
ATOM 8705 C C . HIS A 1 90 ? 30.846 -14.134 2.686 1.00 0.00 90 HIS A C 6
ATOM 8706 O O . HIS A 1 90 ? 30.017 -14.243 3.569 1.00 0.00 90 HIS A O 6
ATOM 8720 N N . HIS A 1 91 ? 31.414 -15.183 2.153 1.00 0.00 91 HIS A N 6
ATOM 8721 C CA . HIS A 1 91 ? 31.051 -16.553 2.621 1.00 0.00 91 HIS A CA 6
ATOM 8722 C C . HIS A 1 91 ? 32.048 -17.563 2.051 1.00 0.00 91 HIS A C 6
ATOM 8723 O O . HIS A 1 91 ? 32.428 -18.515 2.704 1.00 0.00 91 HIS A O 6
ATOM 8737 N N . HIS A 1 92 ? 32.473 -17.360 0.837 1.00 0.00 92 HIS A N 6
ATOM 8738 C CA . HIS A 1 92 ? 33.443 -18.303 0.215 1.00 0.00 92 HIS A CA 6
ATOM 8739 C C . HIS A 1 92 ? 34.788 -18.203 0.941 1.00 0.00 92 HIS A C 6
ATOM 8740 O O . HIS A 1 92 ? 35.157 -17.102 1.316 1.00 0.00 92 HIS A O 6
ATOM 8755 N N . MET A 1 1 ? -3.817 -13.985 18.257 1.00 0.00 1 MET A N 7
ATOM 8756 C CA . MET A 1 1 ? -2.362 -14.212 18.501 1.00 0.00 1 MET A CA 7
ATOM 8757 C C . MET A 1 1 ? -1.600 -14.144 17.157 1.00 0.00 1 MET A C 7
ATOM 8758 O O . MET A 1 1 ? -0.544 -13.548 17.080 1.00 0.00 1 MET A O 7
ATOM 8774 N N . PRO A 1 2 ? -2.121 -14.746 16.107 1.00 0.00 2 PRO A N 7
ATOM 8775 C CA . PRO A 1 2 ? -1.452 -14.736 14.764 1.00 0.00 2 PRO A CA 7
ATOM 8776 C C . PRO A 1 2 ? -1.306 -13.314 14.193 1.00 0.00 2 PRO A C 7
ATOM 8777 O O . PRO A 1 2 ? -2.155 -12.468 14.379 1.00 0.00 2 PRO A O 7
ATOM 8788 N N . HIS A 1 3 ? -0.236 -13.055 13.492 1.00 0.00 3 HIS A N 7
ATOM 8789 C CA . HIS A 1 3 ? -0.035 -11.700 12.902 1.00 0.00 3 HIS A CA 7
ATOM 8790 C C . HIS A 1 3 ? -1.086 -11.450 11.816 1.00 0.00 3 HIS A C 7
ATOM 8791 O O . HIS A 1 3 ? -1.577 -10.352 11.650 1.00 0.00 3 HIS A O 7
ATOM 8805 N N . LYS A 1 4 ? -1.417 -12.460 11.064 1.00 0.00 4 LYS A N 7
ATOM 8806 C CA . LYS A 1 4 ? -2.421 -12.285 9.972 1.00 0.00 4 LYS A CA 7
ATOM 8807 C C . LYS A 1 4 ? -3.797 -12.026 10.594 1.00 0.00 4 LYS A C 7
ATOM 8808 O O . LYS A 1 4 ? -4.178 -12.644 11.569 1.00 0.00 4 LYS A O 7
ATOM 8827 N N . GLU A 1 5 ? -4.547 -11.112 10.033 1.00 0.00 5 GLU A N 7
ATOM 8828 C CA . GLU A 1 5 ? -5.899 -10.802 10.584 1.00 0.00 5 GLU A CA 7
ATOM 8829 C C . GLU A 1 5 ? -6.903 -11.847 10.069 1.00 0.00 5 GLU A C 7
ATOM 8830 O O . GLU A 1 5 ? -6.674 -13.037 10.169 1.00 0.00 5 GLU A O 7
ATOM 8842 N N . LYS A 1 6 ? -8.012 -11.419 9.524 1.00 0.00 6 LYS A N 7
ATOM 8843 C CA . LYS A 1 6 ? -9.017 -12.395 9.012 1.00 0.00 6 LYS A CA 7
ATOM 8844 C C . LYS A 1 6 ? -8.432 -13.165 7.827 1.00 0.00 6 LYS A C 7
ATOM 8845 O O . LYS A 1 6 ? -7.968 -14.278 7.963 1.00 0.00 6 LYS A O 7
ATOM 8864 N N . HIS A 1 7 ? -8.458 -12.579 6.655 1.00 0.00 7 HIS A N 7
ATOM 8865 C CA . HIS A 1 7 ? -7.914 -13.269 5.443 1.00 0.00 7 HIS A CA 7
ATOM 8866 C C . HIS A 1 7 ? -6.390 -13.032 5.358 1.00 0.00 7 HIS A C 7
ATOM 8867 O O . HIS A 1 7 ? -5.908 -12.021 5.830 1.00 0.00 7 HIS A O 7
ATOM 8881 N N . PRO A 1 8 ? -5.626 -13.934 4.758 1.00 0.00 8 PRO A N 7
ATOM 8882 C CA . PRO A 1 8 ? -4.147 -13.754 4.640 1.00 0.00 8 PRO A CA 7
ATOM 8883 C C . PRO A 1 8 ? -3.772 -12.338 4.170 1.00 0.00 8 PRO A C 7
ATOM 8884 O O . PRO A 1 8 ? -4.351 -11.805 3.244 1.00 0.00 8 PRO A O 7
ATOM 8895 N N . LEU A 1 9 ? -2.801 -11.737 4.800 1.00 0.00 9 LEU A N 7
ATOM 8896 C CA . LEU A 1 9 ? -2.377 -10.366 4.395 1.00 0.00 9 LEU A CA 7
ATOM 8897 C C . LEU A 1 9 ? -1.808 -10.407 2.973 1.00 0.00 9 LEU A C 7
ATOM 8898 O O . LEU A 1 9 ? -2.062 -9.534 2.166 1.00 0.00 9 LEU A O 7
ATOM 8914 N N . GLN A 1 10 ? -1.035 -11.411 2.662 1.00 0.00 10 GLN A N 7
ATOM 8915 C CA . GLN A 1 10 ? -0.438 -11.507 1.296 1.00 0.00 10 GLN A CA 7
ATOM 8916 C C . GLN A 1 10 ? -1.550 -11.453 0.247 1.00 0.00 10 GLN A C 7
ATOM 8917 O O . GLN A 1 10 ? -1.423 -10.802 -0.770 1.00 0.00 10 GLN A O 7
ATOM 8931 N N . ASP A 1 11 ? -2.640 -12.128 0.484 1.00 0.00 11 ASP A N 7
ATOM 8932 C CA . ASP A 1 11 ? -3.754 -12.104 -0.506 1.00 0.00 11 ASP A CA 7
ATOM 8933 C C . ASP A 1 11 ? -4.313 -10.676 -0.581 1.00 0.00 11 ASP A C 7
ATOM 8934 O O . ASP A 1 11 ? -4.566 -10.153 -1.648 1.00 0.00 11 ASP A O 7
ATOM 8943 N N . MET A 1 12 ? -4.512 -10.044 0.545 1.00 0.00 12 MET A N 7
ATOM 8944 C CA . MET A 1 12 ? -5.061 -8.658 0.529 1.00 0.00 12 MET A CA 7
ATOM 8945 C C . MET A 1 12 ? -4.088 -7.721 -0.194 1.00 0.00 12 MET A C 7
ATOM 8946 O O . MET A 1 12 ? -4.471 -6.974 -1.072 1.00 0.00 12 MET A O 7
ATOM 8960 N N . PHE A 1 13 ? -2.829 -7.761 0.154 1.00 0.00 13 PHE A N 7
ATOM 8961 C CA . PHE A 1 13 ? -1.842 -6.872 -0.526 1.00 0.00 13 PHE A CA 7
ATOM 8962 C C . PHE A 1 13 ? -1.658 -7.317 -1.983 1.00 0.00 13 PHE A C 7
ATOM 8963 O O . PHE A 1 13 ? -1.598 -6.506 -2.882 1.00 0.00 13 PHE A O 7
ATOM 8980 N N . THR A 1 14 ? -1.560 -8.595 -2.225 1.00 0.00 14 THR A N 7
ATOM 8981 C CA . THR A 1 14 ? -1.369 -9.076 -3.624 1.00 0.00 14 THR A CA 7
ATOM 8982 C C . THR A 1 14 ? -2.584 -8.701 -4.477 1.00 0.00 14 THR A C 7
ATOM 8983 O O . THR A 1 14 ? -2.451 -8.184 -5.567 1.00 0.00 14 THR A O 7
ATOM 8994 N N . SER A 1 15 ? -3.768 -8.964 -3.996 1.00 0.00 15 SER A N 7
ATOM 8995 C CA . SER A 1 15 ? -4.986 -8.630 -4.788 1.00 0.00 15 SER A CA 7
ATOM 8996 C C . SER A 1 15 ? -5.118 -7.113 -4.941 1.00 0.00 15 SER A C 7
ATOM 8997 O O . SER A 1 15 ? -5.486 -6.615 -5.986 1.00 0.00 15 SER A O 7
ATOM 9005 N N . ALA A 1 16 ? -4.833 -6.373 -3.906 1.00 0.00 16 ALA A N 7
ATOM 9006 C CA . ALA A 1 16 ? -4.958 -4.890 -3.989 1.00 0.00 16 ALA A CA 7
ATOM 9007 C C . ALA A 1 16 ? -3.824 -4.297 -4.826 1.00 0.00 16 ALA A C 7
ATOM 9008 O O . ALA A 1 16 ? -4.050 -3.487 -5.700 1.00 0.00 16 ALA A O 7
ATOM 9015 N N . ILE A 1 17 ? -2.607 -4.680 -4.557 1.00 0.00 17 ILE A N 7
ATOM 9016 C CA . ILE A 1 17 ? -1.462 -4.116 -5.332 1.00 0.00 17 ILE A CA 7
ATOM 9017 C C . ILE A 1 17 ? -1.599 -4.509 -6.804 1.00 0.00 17 ILE A C 7
ATOM 9018 O O . ILE A 1 17 ? -1.419 -3.698 -7.687 1.00 0.00 17 ILE A O 7
ATOM 9034 N N . GLU A 1 18 ? -1.912 -5.744 -7.074 1.00 0.00 18 GLU A N 7
ATOM 9035 C CA . GLU A 1 18 ? -2.047 -6.189 -8.487 1.00 0.00 18 GLU A CA 7
ATOM 9036 C C . GLU A 1 18 ? -3.248 -5.486 -9.132 1.00 0.00 18 GLU A C 7
ATOM 9037 O O . GLU A 1 18 ? -3.251 -5.197 -10.312 1.00 0.00 18 GLU A O 7
ATOM 9049 N N . ALA A 1 19 ? -4.268 -5.213 -8.369 1.00 0.00 19 ALA A N 7
ATOM 9050 C CA . ALA A 1 19 ? -5.468 -4.539 -8.942 1.00 0.00 19 ALA A CA 7
ATOM 9051 C C . ALA A 1 19 ? -5.104 -3.134 -9.441 1.00 0.00 19 ALA A C 7
ATOM 9052 O O . ALA A 1 19 ? -5.593 -2.692 -10.464 1.00 0.00 19 ALA A O 7
ATOM 9059 N N . VAL A 1 20 ? -4.256 -2.429 -8.724 1.00 0.00 20 VAL A N 7
ATOM 9060 C CA . VAL A 1 20 ? -3.847 -1.036 -9.131 1.00 0.00 20 VAL A CA 7
ATOM 9061 C C . VAL A 1 20 ? -2.336 -0.995 -9.400 1.00 0.00 20 VAL A C 7
ATOM 9062 O O . VAL A 1 20 ? -1.726 0.055 -9.379 1.00 0.00 20 VAL A O 7
ATOM 9075 N N . ALA A 1 21 ? -1.724 -2.128 -9.647 1.00 0.00 21 ALA A N 7
ATOM 9076 C CA . ALA A 1 21 ? -0.253 -2.143 -9.910 1.00 0.00 21 ALA A CA 7
ATOM 9077 C C . ALA A 1 21 ? 0.060 -1.284 -11.143 1.00 0.00 21 ALA A C 7
ATOM 9078 O O . ALA A 1 21 ? 1.143 -0.750 -11.273 1.00 0.00 21 ALA A O 7
ATOM 9085 N N . ARG A 1 22 ? -0.873 -1.153 -12.044 1.00 0.00 22 ARG A N 7
ATOM 9086 C CA . ARG A 1 22 ? -0.632 -0.328 -13.264 1.00 0.00 22 ARG A CA 7
ATOM 9087 C C . ARG A 1 22 ? 0.679 -0.746 -13.954 1.00 0.00 22 ARG A C 7
ATOM 9088 O O . ARG A 1 22 ? 1.720 -0.160 -13.733 1.00 0.00 22 ARG A O 7
ATOM 9109 N N . ASP A 1 23 ? 0.631 -1.739 -14.802 1.00 0.00 23 ASP A N 7
ATOM 9110 C CA . ASP A 1 23 ? 1.867 -2.172 -15.526 1.00 0.00 23 ASP A CA 7
ATOM 9111 C C . ASP A 1 23 ? 3.004 -2.443 -14.533 1.00 0.00 23 ASP A C 7
ATOM 9112 O O . ASP A 1 23 ? 4.146 -2.128 -14.792 1.00 0.00 23 ASP A O 7
ATOM 9121 N N . SER A 1 24 ? 2.700 -3.021 -13.406 1.00 0.00 24 SER A N 7
ATOM 9122 C CA . SER A 1 24 ? 3.767 -3.311 -12.405 1.00 0.00 24 SER A CA 7
ATOM 9123 C C . SER A 1 24 ? 4.409 -1.997 -11.938 1.00 0.00 24 SER A C 7
ATOM 9124 O O . SER A 1 24 ? 5.318 -1.995 -11.132 1.00 0.00 24 SER A O 7
ATOM 9132 N N . GLY A 1 25 ? 3.942 -0.881 -12.432 1.00 0.00 25 GLY A N 7
ATOM 9133 C CA . GLY A 1 25 ? 4.531 0.425 -12.006 1.00 0.00 25 GLY A CA 7
ATOM 9134 C C . GLY A 1 25 ? 4.179 0.681 -10.540 1.00 0.00 25 GLY A C 7
ATOM 9135 O O . GLY A 1 25 ? 3.331 1.496 -10.236 1.00 0.00 25 GLY A O 7
ATOM 9139 N N . TRP A 1 26 ? 4.850 0.005 -9.633 1.00 0.00 26 TRP A N 7
ATOM 9140 C CA . TRP A 1 26 ? 4.596 0.191 -8.165 1.00 0.00 26 TRP A CA 7
ATOM 9141 C C . TRP A 1 26 ? 3.093 0.323 -7.873 1.00 0.00 26 TRP A C 7
ATOM 9142 O O . TRP A 1 26 ? 2.254 0.029 -8.705 1.00 0.00 26 TRP A O 7
ATOM 9163 N N . ALA A 1 27 ? 2.750 0.771 -6.696 1.00 0.00 27 ALA A N 7
ATOM 9164 C CA . ALA A 1 27 ? 1.313 0.948 -6.336 1.00 0.00 27 ALA A CA 7
ATOM 9165 C C . ALA A 1 27 ? 1.219 1.998 -5.230 1.00 0.00 27 ALA A C 7
ATOM 9166 O O . ALA A 1 27 ? 1.955 1.964 -4.265 1.00 0.00 27 ALA A O 7
ATOM 9173 N N . GLU A 1 28 ? 0.325 2.938 -5.368 1.00 0.00 28 GLU A N 7
ATOM 9174 C CA . GLU A 1 28 ? 0.189 3.997 -4.330 1.00 0.00 28 GLU A CA 7
ATOM 9175 C C . GLU A 1 28 ? -0.429 3.399 -3.066 1.00 0.00 28 GLU A C 7
ATOM 9176 O O . GLU A 1 28 ? -1.474 2.780 -3.106 1.00 0.00 28 GLU A O 7
ATOM 9188 N N . LEU A 1 29 ? 0.218 3.568 -1.944 1.00 0.00 29 LEU A N 7
ATOM 9189 C CA . LEU A 1 29 ? -0.312 2.996 -0.671 1.00 0.00 29 LEU A CA 7
ATOM 9190 C C . LEU A 1 29 ? -1.749 3.484 -0.457 1.00 0.00 29 LEU A C 7
ATOM 9191 O O . LEU A 1 29 ? -2.608 2.734 -0.035 1.00 0.00 29 LEU A O 7
ATOM 9207 N N . SER A 1 30 ? -2.021 4.724 -0.750 1.00 0.00 30 SER A N 7
ATOM 9208 C CA . SER A 1 30 ? -3.406 5.241 -0.563 1.00 0.00 30 SER A CA 7
ATOM 9209 C C . SER A 1 30 ? -4.373 4.401 -1.406 1.00 0.00 30 SER A C 7
ATOM 9210 O O . SER A 1 30 ? -5.437 4.022 -0.960 1.00 0.00 30 SER A O 7
ATOM 9218 N N . ALA A 1 31 ? -4.005 4.104 -2.624 1.00 0.00 31 ALA A N 7
ATOM 9219 C CA . ALA A 1 31 ? -4.901 3.286 -3.494 1.00 0.00 31 ALA A CA 7
ATOM 9220 C C . ALA A 1 31 ? -5.061 1.888 -2.893 1.00 0.00 31 ALA A C 7
ATOM 9221 O O . ALA A 1 31 ? -6.130 1.309 -2.919 1.00 0.00 31 ALA A O 7
ATOM 9228 N N . VAL A 1 32 ? -4.006 1.332 -2.357 1.00 0.00 32 VAL A N 7
ATOM 9229 C CA . VAL A 1 32 ? -4.102 -0.032 -1.763 1.00 0.00 32 VAL A CA 7
ATOM 9230 C C . VAL A 1 32 ? -5.096 -0.002 -0.601 1.00 0.00 32 VAL A C 7
ATOM 9231 O O . VAL A 1 32 ? -5.979 -0.831 -0.496 1.00 0.00 32 VAL A O 7
ATOM 9244 N N . GLY A 1 33 ? -4.948 0.944 0.280 1.00 0.00 33 GLY A N 7
ATOM 9245 C CA . GLY A 1 33 ? -5.869 1.024 1.445 1.00 0.00 33 GLY A CA 7
ATOM 9246 C C . GLY A 1 33 ? -7.301 1.260 0.961 1.00 0.00 33 GLY A C 7
ATOM 9247 O O . GLY A 1 33 ? -8.227 0.602 1.393 1.00 0.00 33 GLY A O 7
ATOM 9251 N N . SER A 1 34 ? -7.495 2.199 0.079 1.00 0.00 34 SER A N 7
ATOM 9252 C CA . SER A 1 34 ? -8.872 2.480 -0.415 1.00 0.00 34 SER A CA 7
ATOM 9253 C C . SER A 1 34 ? -9.431 1.242 -1.118 1.00 0.00 34 SER A C 7
ATOM 9254 O O . SER A 1 34 ? -10.575 0.875 -0.937 1.00 0.00 34 SER A O 7
ATOM 9262 N N . TYR A 1 35 ? -8.635 0.601 -1.925 1.00 0.00 35 TYR A N 7
ATOM 9263 C CA . TYR A 1 35 ? -9.122 -0.608 -2.650 1.00 0.00 35 TYR A CA 7
ATOM 9264 C C . TYR A 1 35 ? -9.567 -1.669 -1.637 1.00 0.00 35 TYR A C 7
ATOM 9265 O O . TYR A 1 35 ? -10.621 -2.259 -1.765 1.00 0.00 35 TYR A O 7
ATOM 9283 N N . LEU A 1 36 ? -8.769 -1.917 -0.635 1.00 0.00 36 LEU A N 7
ATOM 9284 C CA . LEU A 1 36 ? -9.145 -2.943 0.380 1.00 0.00 36 LEU A CA 7
ATOM 9285 C C . LEU A 1 36 ? -10.418 -2.497 1.098 1.00 0.00 36 LEU A C 7
ATOM 9286 O O . LEU A 1 36 ? -11.294 -3.291 1.368 1.00 0.00 36 LEU A O 7
ATOM 9302 N N . ALA A 1 37 ? -10.537 -1.235 1.409 1.00 0.00 37 ALA A N 7
ATOM 9303 C CA . ALA A 1 37 ? -11.766 -0.756 2.115 1.00 0.00 37 ALA A CA 7
ATOM 9304 C C . ALA A 1 37 ? -13.011 -1.217 1.349 1.00 0.00 37 ALA A C 7
ATOM 9305 O O . ALA A 1 37 ? -13.945 -1.743 1.919 1.00 0.00 37 ALA A O 7
ATOM 9312 N N . LYS A 1 38 ? -13.027 -1.021 0.064 1.00 0.00 38 LYS A N 7
ATOM 9313 C CA . LYS A 1 38 ? -14.206 -1.444 -0.742 1.00 0.00 38 LYS A CA 7
ATOM 9314 C C . LYS A 1 38 ? -14.346 -2.968 -0.673 1.00 0.00 38 LYS A C 7
ATOM 9315 O O . LYS A 1 38 ? -15.433 -3.496 -0.551 1.00 0.00 38 LYS A O 7
ATOM 9334 N N . ASN A 1 39 ? -13.254 -3.683 -0.752 1.00 0.00 39 ASN A N 7
ATOM 9335 C CA . ASN A 1 39 ? -13.317 -5.179 -0.694 1.00 0.00 39 ASN A CA 7
ATOM 9336 C C . ASN A 1 39 ? -13.226 -5.632 0.766 1.00 0.00 39 ASN A C 7
ATOM 9337 O O . ASN A 1 39 ? -13.101 -6.806 1.054 1.00 0.00 39 ASN A O 7
ATOM 9348 N N . ASP A 1 40 ? -13.284 -4.706 1.691 1.00 0.00 40 ASP A N 7
ATOM 9349 C CA . ASP A 1 40 ? -13.199 -5.069 3.144 1.00 0.00 40 ASP A CA 7
ATOM 9350 C C . ASP A 1 40 ? -13.929 -3.999 3.976 1.00 0.00 40 ASP A C 7
ATOM 9351 O O . ASP A 1 40 ? -13.303 -3.144 4.570 1.00 0.00 40 ASP A O 7
ATOM 9360 N N . PRO A 1 41 ? -15.243 -4.044 4.024 1.00 0.00 41 PRO A N 7
ATOM 9361 C CA . PRO A 1 41 ? -16.049 -3.057 4.805 1.00 0.00 41 PRO A CA 7
ATOM 9362 C C . PRO A 1 41 ? -15.744 -3.143 6.307 1.00 0.00 41 PRO A C 7
ATOM 9363 O O . PRO A 1 41 ? -15.287 -4.157 6.794 1.00 0.00 41 PRO A O 7
ATOM 9374 N N . SER A 1 42 ? -15.990 -2.082 7.032 1.00 0.00 42 SER A N 7
ATOM 9375 C CA . SER A 1 42 ? -15.716 -2.077 8.504 1.00 0.00 42 SER A CA 7
ATOM 9376 C C . SER A 1 42 ? -14.204 -1.961 8.740 1.00 0.00 42 SER A C 7
ATOM 9377 O O . SER A 1 42 ? -13.743 -1.972 9.863 1.00 0.00 42 SER A O 7
ATOM 9385 N N . PHE A 1 43 ? -13.431 -1.834 7.688 1.00 0.00 43 PHE A N 7
ATOM 9386 C CA . PHE A 1 43 ? -11.947 -1.694 7.843 1.00 0.00 43 PHE A CA 7
ATOM 9387 C C . PHE A 1 43 ? -11.605 -0.195 7.881 1.00 0.00 43 PHE A C 7
ATOM 9388 O O . PHE A 1 43 ? -11.237 0.345 8.904 1.00 0.00 43 PHE A O 7
ATOM 9405 N N . ASP A 1 44 ? -11.722 0.466 6.761 1.00 0.00 44 ASP A N 7
ATOM 9406 C CA . ASP A 1 44 ? -11.404 1.925 6.703 1.00 0.00 44 ASP A CA 7
ATOM 9407 C C . ASP A 1 44 ? -9.970 2.161 7.221 1.00 0.00 44 ASP A C 7
ATOM 9408 O O . ASP A 1 44 ? -9.776 2.379 8.400 1.00 0.00 44 ASP A O 7
ATOM 9417 N N . PRO A 1 45 ? -8.974 2.114 6.361 1.00 0.00 45 PRO A N 7
ATOM 9418 C CA . PRO A 1 45 ? -7.550 2.332 6.774 1.00 0.00 45 PRO A CA 7
ATOM 9419 C C . PRO A 1 45 ? -7.385 3.661 7.516 1.00 0.00 45 PRO A C 7
ATOM 9420 O O . PRO A 1 45 ? -6.613 3.780 8.443 1.00 0.00 45 PRO A O 7
ATOM 9431 N N . ARG A 1 46 ? -8.110 4.654 7.092 1.00 0.00 46 ARG A N 7
ATOM 9432 C CA . ARG A 1 46 ? -8.018 5.989 7.742 1.00 0.00 46 ARG A CA 7
ATOM 9433 C C . ARG A 1 46 ? -8.379 5.846 9.224 1.00 0.00 46 ARG A C 7
ATOM 9434 O O . ARG A 1 46 ? -7.729 6.402 10.085 1.00 0.00 46 ARG A O 7
ATOM 9455 N N . ASN A 1 47 ? -9.425 5.122 9.523 1.00 0.00 47 ASN A N 7
ATOM 9456 C CA . ASN A 1 47 ? -9.852 4.953 10.949 1.00 0.00 47 ASN A CA 7
ATOM 9457 C C . ASN A 1 47 ? -8.639 4.587 11.819 1.00 0.00 47 ASN A C 7
ATOM 9458 O O . ASN A 1 47 ? -8.559 4.964 12.970 1.00 0.00 47 ASN A O 7
ATOM 9469 N N . TRP A 1 48 ? -7.692 3.865 11.267 1.00 0.00 48 TRP A N 7
ATOM 9470 C CA . TRP A 1 48 ? -6.460 3.474 12.035 1.00 0.00 48 TRP A CA 7
ATOM 9471 C C . TRP A 1 48 ? -5.231 3.723 11.142 1.00 0.00 48 TRP A C 7
ATOM 9472 O O . TRP A 1 48 ? -4.248 3.016 11.212 1.00 0.00 48 TRP A O 7
ATOM 9493 N N . GLY A 1 49 ? -5.299 4.715 10.293 1.00 0.00 49 GLY A N 7
ATOM 9494 C CA . GLY A 1 49 ? -4.157 5.008 9.379 1.00 0.00 49 GLY A CA 7
ATOM 9495 C C . GLY A 1 49 ? -2.915 5.371 10.192 1.00 0.00 49 GLY A C 7
ATOM 9496 O O . GLY A 1 49 ? -2.009 4.577 10.340 1.00 0.00 49 GLY A O 7
ATOM 9500 N N . HIS A 1 50 ? -2.867 6.571 10.707 1.00 0.00 50 HIS A N 7
ATOM 9501 C CA . HIS A 1 50 ? -1.690 7.008 11.516 1.00 0.00 50 HIS A CA 7
ATOM 9502 C C . HIS A 1 50 ? -0.393 6.830 10.715 1.00 0.00 50 HIS A C 7
ATOM 9503 O O . HIS A 1 50 ? 0.688 7.077 11.211 1.00 0.00 50 HIS A O 7
ATOM 9517 N N . GLY A 1 51 ? -0.486 6.419 9.481 1.00 0.00 51 GLY A N 7
ATOM 9518 C CA . GLY A 1 51 ? 0.742 6.239 8.650 1.00 0.00 51 GLY A CA 7
ATOM 9519 C C . GLY A 1 51 ? 1.497 4.974 9.085 1.00 0.00 51 GLY A C 7
ATOM 9520 O O . GLY A 1 51 ? 2.329 4.463 8.361 1.00 0.00 51 GLY A O 7
ATOM 9524 N N . ARG A 1 52 ? 1.226 4.473 10.262 1.00 0.00 52 ARG A N 7
ATOM 9525 C CA . ARG A 1 52 ? 1.947 3.252 10.737 1.00 0.00 52 ARG A CA 7
ATOM 9526 C C . ARG A 1 52 ? 1.654 2.086 9.777 1.00 0.00 52 ARG A C 7
ATOM 9527 O O . ARG A 1 52 ? 2.196 1.006 9.911 1.00 0.00 52 ARG A O 7
ATOM 9548 N N . LEU A 1 53 ? 0.808 2.306 8.804 1.00 0.00 53 LEU A N 7
ATOM 9549 C CA . LEU A 1 53 ? 0.488 1.220 7.831 1.00 0.00 53 LEU A CA 7
ATOM 9550 C C . LEU A 1 53 ? 1.766 0.841 7.076 1.00 0.00 53 LEU A C 7
ATOM 9551 O O . LEU A 1 53 ? 2.069 -0.319 6.889 1.00 0.00 53 LEU A O 7
ATOM 9567 N N . SER A 1 54 ? 2.520 1.816 6.650 1.00 0.00 54 SER A N 7
ATOM 9568 C CA . SER A 1 54 ? 3.782 1.518 5.918 1.00 0.00 54 SER A CA 7
ATOM 9569 C C . SER A 1 54 ? 4.760 0.810 6.860 1.00 0.00 54 SER A C 7
ATOM 9570 O O . SER A 1 54 ? 5.521 -0.050 6.460 1.00 0.00 54 SER A O 7
ATOM 9578 N N . GLN A 1 55 ? 4.747 1.167 8.116 1.00 0.00 55 GLN A N 7
ATOM 9579 C CA . GLN A 1 55 ? 5.668 0.517 9.096 1.00 0.00 55 GLN A CA 7
ATOM 9580 C C . GLN A 1 55 ? 5.156 -0.895 9.423 1.00 0.00 55 GLN A C 7
ATOM 9581 O O . GLN A 1 55 ? 5.927 -1.798 9.672 1.00 0.00 55 GLN A O 7
ATOM 9595 N N . MET A 1 56 ? 3.863 -1.093 9.438 1.00 0.00 56 MET A N 7
ATOM 9596 C CA . MET A 1 56 ? 3.322 -2.447 9.762 1.00 0.00 56 MET A CA 7
ATOM 9597 C C . MET A 1 56 ? 3.785 -3.453 8.701 1.00 0.00 56 MET A C 7
ATOM 9598 O O . MET A 1 56 ? 4.238 -4.535 9.015 1.00 0.00 56 MET A O 7
ATOM 9612 N N . VAL A 1 57 ? 3.667 -3.103 7.449 1.00 0.00 57 VAL A N 7
ATOM 9613 C CA . VAL A 1 57 ? 4.092 -4.037 6.364 1.00 0.00 57 VAL A CA 7
ATOM 9614 C C . VAL A 1 57 ? 5.615 -4.183 6.372 1.00 0.00 57 VAL A C 7
ATOM 9615 O O . VAL A 1 57 ? 6.160 -5.161 5.900 1.00 0.00 57 VAL A O 7
ATOM 9628 N N . LYS A 1 58 ? 6.306 -3.211 6.898 1.00 0.00 58 LYS A N 7
ATOM 9629 C CA . LYS A 1 58 ? 7.793 -3.282 6.932 1.00 0.00 58 LYS A CA 7
ATOM 9630 C C . LYS A 1 58 ? 8.226 -4.498 7.754 1.00 0.00 58 LYS A C 7
ATOM 9631 O O . LYS A 1 58 ? 9.245 -5.105 7.493 1.00 0.00 58 LYS A O 7
ATOM 9650 N N . LYS A 1 59 ? 7.462 -4.858 8.749 1.00 0.00 59 LYS A N 7
ATOM 9651 C CA . LYS A 1 59 ? 7.840 -6.032 9.586 1.00 0.00 59 LYS A CA 7
ATOM 9652 C C . LYS A 1 59 ? 7.658 -7.319 8.778 1.00 0.00 59 LYS A C 7
ATOM 9653 O O . LYS A 1 59 ? 7.948 -8.402 9.250 1.00 0.00 59 LYS A O 7
ATOM 9672 N N . LEU A 1 60 ? 7.186 -7.208 7.556 1.00 0.00 60 LEU A N 7
ATOM 9673 C CA . LEU A 1 60 ? 6.983 -8.417 6.687 1.00 0.00 60 LEU A CA 7
ATOM 9674 C C . LEU A 1 60 ? 8.114 -8.481 5.652 1.00 0.00 60 LEU A C 7
ATOM 9675 O O . LEU A 1 60 ? 8.336 -7.555 4.898 1.00 0.00 60 LEU A O 7
ATOM 9691 N N . ASP A 1 61 ? 8.840 -9.567 5.629 1.00 0.00 61 ASP A N 7
ATOM 9692 C CA . ASP A 1 61 ? 9.976 -9.704 4.668 1.00 0.00 61 ASP A CA 7
ATOM 9693 C C . ASP A 1 61 ? 9.478 -9.943 3.235 1.00 0.00 61 ASP A C 7
ATOM 9694 O O . ASP A 1 61 ? 10.065 -9.468 2.284 1.00 0.00 61 ASP A O 7
ATOM 9703 N N . PHE A 1 62 ? 8.423 -10.698 3.059 1.00 0.00 62 PHE A N 7
ATOM 9704 C CA . PHE A 1 62 ? 7.932 -10.982 1.670 1.00 0.00 62 PHE A CA 7
ATOM 9705 C C . PHE A 1 62 ? 7.277 -9.737 1.053 1.00 0.00 62 PHE A C 7
ATOM 9706 O O . PHE A 1 62 ? 6.538 -9.833 0.092 1.00 0.00 62 PHE A O 7
ATOM 9723 N N . LEU A 1 63 ? 7.562 -8.569 1.585 1.00 0.00 63 LEU A N 7
ATOM 9724 C CA . LEU A 1 63 ? 6.982 -7.295 1.028 1.00 0.00 63 LEU A CA 7
ATOM 9725 C C . LEU A 1 63 ? 8.077 -6.224 0.990 1.00 0.00 63 LEU A C 7
ATOM 9726 O O . LEU A 1 63 ? 8.710 -5.928 1.984 1.00 0.00 63 LEU A O 7
ATOM 9742 N N . THR A 1 64 ? 8.295 -5.634 -0.158 1.00 0.00 64 THR A N 7
ATOM 9743 C CA . THR A 1 64 ? 9.337 -4.567 -0.289 1.00 0.00 64 THR A CA 7
ATOM 9744 C C . THR A 1 64 ? 8.675 -3.207 -0.064 1.00 0.00 64 THR A C 7
ATOM 9745 O O . THR A 1 64 ? 7.620 -2.929 -0.609 1.00 0.00 64 THR A O 7
ATOM 9756 N N . VAL A 1 65 ? 9.282 -2.359 0.739 1.00 0.00 65 VAL A N 7
ATOM 9757 C CA . VAL A 1 65 ? 8.702 -1.000 1.028 1.00 0.00 65 VAL A CA 7
ATOM 9758 C C . VAL A 1 65 ? 9.630 0.079 0.474 1.00 0.00 65 VAL A C 7
ATOM 9759 O O . VAL A 1 65 ? 10.823 0.074 0.709 1.00 0.00 65 VAL A O 7
ATOM 9772 N N . GLN A 1 66 ? 9.079 1.015 -0.255 1.00 0.00 66 GLN A N 7
ATOM 9773 C CA . GLN A 1 66 ? 9.898 2.121 -0.833 1.00 0.00 66 GLN A CA 7
ATOM 9774 C C . GLN A 1 66 ? 9.018 3.367 -0.941 1.00 0.00 66 GLN A C 7
ATOM 9775 O O . GLN A 1 66 ? 7.836 3.272 -1.210 1.00 0.00 66 GLN A O 7
ATOM 9789 N N . GLU A 1 67 ? 9.580 4.534 -0.725 1.00 0.00 67 GLU A N 7
ATOM 9790 C CA . GLU A 1 67 ? 8.787 5.807 -0.804 1.00 0.00 67 GLU A CA 7
ATOM 9791 C C . GLU A 1 67 ? 9.173 6.559 -2.075 1.00 0.00 67 GLU A C 7
ATOM 9792 O O . GLU A 1 67 ? 10.323 6.887 -2.287 1.00 0.00 67 GLU A O 7
ATOM 9804 N N . SER A 1 68 ? 8.220 6.843 -2.921 1.00 0.00 68 SER A N 7
ATOM 9805 C CA . SER A 1 68 ? 8.529 7.583 -4.179 1.00 0.00 68 SER A CA 7
ATOM 9806 C C . SER A 1 68 ? 8.679 9.069 -3.869 1.00 0.00 68 SER A C 7
ATOM 9807 O O . SER A 1 68 ? 8.055 9.594 -2.961 1.00 0.00 68 SER A O 7
ATOM 9815 N N . ARG A 1 69 ? 9.502 9.755 -4.623 1.00 0.00 69 ARG A N 7
ATOM 9816 C CA . ARG A 1 69 ? 9.702 11.215 -4.386 1.00 0.00 69 ARG A CA 7
ATOM 9817 C C . ARG A 1 69 ? 8.604 12.000 -5.109 1.00 0.00 69 ARG A C 7
ATOM 9818 O O . ARG A 1 69 ? 8.389 11.840 -6.294 1.00 0.00 69 ARG A O 7
ATOM 9839 N N . ASN A 1 70 ? 7.899 12.852 -4.394 1.00 0.00 70 ASN A N 7
ATOM 9840 C CA . ASN A 1 70 ? 6.801 13.658 -5.024 1.00 0.00 70 ASN A CA 7
ATOM 9841 C C . ASN A 1 70 ? 6.659 15.003 -4.299 1.00 0.00 70 ASN A C 7
ATOM 9842 O O . ASN A 1 70 ? 5.897 15.136 -3.360 1.00 0.00 70 ASN A O 7
ATOM 9853 N N . GLY A 1 71 ? 7.374 15.999 -4.739 1.00 0.00 71 GLY A N 7
ATOM 9854 C CA . GLY A 1 71 ? 7.272 17.336 -4.088 1.00 0.00 71 GLY A CA 7
ATOM 9855 C C . GLY A 1 71 ? 7.629 17.219 -2.607 1.00 0.00 71 GLY A C 7
ATOM 9856 O O . GLY A 1 71 ? 8.534 16.502 -2.230 1.00 0.00 71 GLY A O 7
ATOM 9860 N N . SER A 1 72 ? 6.924 17.921 -1.760 1.00 0.00 72 SER A N 7
ATOM 9861 C CA . SER A 1 72 ? 7.219 17.859 -0.295 1.00 0.00 72 SER A CA 7
ATOM 9862 C C . SER A 1 72 ? 6.468 16.690 0.340 1.00 0.00 72 SER A C 7
ATOM 9863 O O . SER A 1 72 ? 6.670 16.380 1.497 1.00 0.00 72 SER A O 7
ATOM 9871 N N . LYS A 1 73 ? 5.598 16.040 -0.403 1.00 0.00 73 LYS A N 7
ATOM 9872 C CA . LYS A 1 73 ? 4.817 14.883 0.153 1.00 0.00 73 LYS A CA 7
ATOM 9873 C C . LYS A 1 73 ? 5.418 13.573 -0.359 1.00 0.00 73 LYS A C 7
ATOM 9874 O O . LYS A 1 73 ? 5.512 13.345 -1.547 1.00 0.00 73 LYS A O 7
ATOM 9893 N N . LEU A 1 74 ? 5.815 12.705 0.539 1.00 0.00 74 LEU A N 7
ATOM 9894 C CA . LEU A 1 74 ? 6.403 11.393 0.122 1.00 0.00 74 LEU A CA 7
ATOM 9895 C C . LEU A 1 74 ? 5.263 10.396 -0.072 1.00 0.00 74 LEU A C 7
ATOM 9896 O O . LEU A 1 74 ? 4.420 10.231 0.788 1.00 0.00 74 LEU A O 7
ATOM 9912 N N . HIS A 1 75 ? 5.232 9.722 -1.198 1.00 0.00 75 HIS A N 7
ATOM 9913 C CA . HIS A 1 75 ? 4.144 8.724 -1.460 1.00 0.00 75 HIS A CA 7
ATOM 9914 C C . HIS A 1 75 ? 4.659 7.322 -1.138 1.00 0.00 75 HIS A C 7
ATOM 9915 O O . HIS A 1 75 ? 5.578 6.828 -1.758 1.00 0.00 75 HIS A O 7
ATOM 9929 N N . SER A 1 76 ? 4.065 6.678 -0.170 1.00 0.00 76 SER A N 7
ATOM 9930 C CA . SER A 1 76 ? 4.509 5.306 0.199 1.00 0.00 76 SER A CA 7
ATOM 9931 C C . SER A 1 76 ? 4.081 4.329 -0.894 1.00 0.00 76 SER A C 7
ATOM 9932 O O . SER A 1 76 ? 3.027 4.463 -1.484 1.00 0.00 76 SER A O 7
ATOM 9940 N N . GLU A 1 77 ? 4.893 3.337 -1.160 1.00 0.00 77 GLU A N 7
ATOM 9941 C CA . GLU A 1 77 ? 4.555 2.320 -2.207 1.00 0.00 77 GLU A CA 7
ATOM 9942 C C . GLU A 1 77 ? 5.048 0.953 -1.741 1.00 0.00 77 GLU A C 7
ATOM 9943 O O . GLU A 1 77 ? 6.011 0.846 -1.008 1.00 0.00 77 GLU A O 7
ATOM 9955 N N . ILE A 1 78 ? 4.389 -0.095 -2.165 1.00 0.00 78 ILE A N 7
ATOM 9956 C CA . ILE A 1 78 ? 4.798 -1.477 -1.760 1.00 0.00 78 ILE A CA 7
ATOM 9957 C C . ILE A 1 78 ? 4.592 -2.439 -2.928 1.00 0.00 78 ILE A C 7
ATOM 9958 O O . ILE A 1 78 ? 3.701 -2.269 -3.737 1.00 0.00 78 ILE A O 7
ATOM 9974 N N . ARG A 1 79 ? 5.399 -3.465 -3.008 1.00 0.00 79 ARG A N 7
ATOM 9975 C CA . ARG A 1 79 ? 5.248 -4.467 -4.106 1.00 0.00 79 ARG A CA 7
ATOM 9976 C C . ARG A 1 79 ? 5.848 -5.798 -3.641 1.00 0.00 79 ARG A C 7
ATOM 9977 O O . ARG A 1 79 ? 6.686 -5.836 -2.761 1.00 0.00 79 ARG A O 7
ATOM 9998 N N . LEU A 1 80 ? 5.421 -6.890 -4.219 1.00 0.00 80 LEU A N 7
ATOM 9999 C CA . LEU A 1 80 ? 5.958 -8.217 -3.803 1.00 0.00 80 LEU A CA 7
ATOM 10000 C C . LEU A 1 80 ? 7.395 -8.363 -4.313 1.00 0.00 80 LEU A C 7
ATOM 10001 O O . LEU A 1 80 ? 7.710 -8.016 -5.433 1.00 0.00 80 LEU A O 7
ATOM 10017 N N . ARG A 1 81 ? 8.263 -8.875 -3.490 1.00 0.00 81 ARG A N 7
ATOM 10018 C CA . ARG A 1 81 ? 9.681 -9.053 -3.901 1.00 0.00 81 ARG A CA 7
ATOM 10019 C C . ARG A 1 81 ? 9.767 -10.047 -5.065 1.00 0.00 81 ARG A C 7
ATOM 10020 O O . ARG A 1 81 ? 10.516 -9.856 -6.003 1.00 0.00 81 ARG A O 7
ATOM 10041 N N . HIS A 1 82 ? 9.022 -11.114 -5.002 1.00 0.00 82 HIS A N 7
ATOM 10042 C CA . HIS A 1 82 ? 9.076 -12.127 -6.095 1.00 0.00 82 HIS A CA 7
ATOM 10043 C C . HIS A 1 82 ? 8.747 -11.462 -7.436 1.00 0.00 82 HIS A C 7
ATOM 10044 O O . HIS A 1 82 ? 9.375 -11.730 -8.441 1.00 0.00 82 HIS A O 7
ATOM 10058 N N . ASP A 1 83 ? 7.763 -10.603 -7.463 1.00 0.00 83 ASP A N 7
ATOM 10059 C CA . ASP A 1 83 ? 7.390 -9.926 -8.743 1.00 0.00 83 ASP A CA 7
ATOM 10060 C C . ASP A 1 83 ? 8.360 -8.772 -9.016 1.00 0.00 83 ASP A C 7
ATOM 10061 O O . ASP A 1 83 ? 8.310 -8.136 -10.052 1.00 0.00 83 ASP A O 7
ATOM 10070 N N . GLY A 1 84 ? 9.245 -8.494 -8.095 1.00 0.00 84 GLY A N 7
ATOM 10071 C CA . GLY A 1 84 ? 10.224 -7.379 -8.293 1.00 0.00 84 GLY A CA 7
ATOM 10072 C C . GLY A 1 84 ? 11.390 -7.856 -9.162 1.00 0.00 84 GLY A C 7
ATOM 10073 O O . GLY A 1 84 ? 12.281 -7.099 -9.486 1.00 0.00 84 GLY A O 7
ATOM 10077 N N . LEU A 1 85 ? 11.402 -9.107 -9.534 1.00 0.00 85 LEU A N 7
ATOM 10078 C CA . LEU A 1 85 ? 12.523 -9.629 -10.374 1.00 0.00 85 LEU A CA 7
ATOM 10079 C C . LEU A 1 85 ? 12.333 -9.164 -11.822 1.00 0.00 85 LEU A C 7
ATOM 10080 O O . LEU A 1 85 ? 11.295 -9.359 -12.418 1.00 0.00 85 LEU A O 7
ATOM 10096 N N . GLU A 1 86 ? 13.338 -8.550 -12.387 1.00 0.00 86 GLU A N 7
ATOM 10097 C CA . GLU A 1 86 ? 13.235 -8.066 -13.798 1.00 0.00 86 GLU A CA 7
ATOM 10098 C C . GLU A 1 86 ? 13.375 -9.243 -14.771 1.00 0.00 86 GLU A C 7
ATOM 10099 O O . GLU A 1 86 ? 14.109 -10.180 -14.529 1.00 0.00 86 GLU A O 7
ATOM 10111 N N . HIS A 1 87 ? 12.682 -9.192 -15.878 1.00 0.00 87 HIS A N 7
ATOM 10112 C CA . HIS A 1 87 ? 12.773 -10.293 -16.886 1.00 0.00 87 HIS A CA 7
ATOM 10113 C C . HIS A 1 87 ? 12.572 -11.652 -16.209 1.00 0.00 87 HIS A C 7
ATOM 10114 O O . HIS A 1 87 ? 13.496 -12.236 -15.680 1.00 0.00 87 HIS A O 7
ATOM 10128 N N . HIS A 1 88 ? 11.370 -12.161 -16.227 1.00 0.00 88 HIS A N 7
ATOM 10129 C CA . HIS A 1 88 ? 11.103 -13.485 -15.588 1.00 0.00 88 HIS A CA 7
ATOM 10130 C C . HIS A 1 88 ? 11.650 -14.601 -16.479 1.00 0.00 88 HIS A C 7
ATOM 10131 O O . HIS A 1 88 ? 11.431 -14.617 -17.674 1.00 0.00 88 HIS A O 7
ATOM 10145 N N . HIS A 1 89 ? 12.358 -15.539 -15.908 1.00 0.00 89 HIS A N 7
ATOM 10146 C CA . HIS A 1 89 ? 12.920 -16.662 -16.721 1.00 0.00 89 HIS A CA 7
ATOM 10147 C C . HIS A 1 89 ? 11.818 -17.684 -17.011 1.00 0.00 89 HIS A C 7
ATOM 10148 O O . HIS A 1 89 ? 12.014 -18.634 -17.742 1.00 0.00 89 HIS A O 7
ATOM 10162 N N . HIS A 1 90 ? 10.661 -17.501 -16.436 1.00 0.00 90 HIS A N 7
ATOM 10163 C CA . HIS A 1 90 ? 9.549 -18.466 -16.671 1.00 0.00 90 HIS A CA 7
ATOM 10164 C C . HIS A 1 90 ? 9.205 -18.502 -18.163 1.00 0.00 90 HIS A C 7
ATOM 10165 O O . HIS A 1 90 ? 8.989 -19.552 -18.734 1.00 0.00 90 HIS A O 7
ATOM 10179 N N . HIS A 1 91 ? 9.152 -17.361 -18.803 1.00 0.00 91 HIS A N 7
ATOM 10180 C CA . HIS A 1 91 ? 8.821 -17.324 -20.263 1.00 0.00 91 HIS A CA 7
ATOM 10181 C C . HIS A 1 91 ? 9.477 -16.100 -20.906 1.00 0.00 91 HIS A C 7
ATOM 10182 O O . HIS A 1 91 ? 9.123 -15.707 -21.997 1.00 0.00 91 HIS A O 7
ATOM 10196 N N . HIS A 1 92 ? 10.428 -15.500 -20.225 1.00 0.00 92 HIS A N 7
ATOM 10197 C CA . HIS A 1 92 ? 11.140 -14.290 -20.763 1.00 0.00 92 HIS A CA 7
ATOM 10198 C C . HIS A 1 92 ? 10.156 -13.333 -21.451 1.00 0.00 92 HIS A C 7
ATOM 10199 O O . HIS A 1 92 ? 9.003 -13.310 -21.048 1.00 0.00 92 HIS A O 7
ATOM 10214 N N . MET A 1 1 ? -5.204 -5.209 22.377 1.00 0.00 1 MET A N 8
ATOM 10215 C CA . MET A 1 1 ? -5.851 -6.302 21.596 1.00 0.00 1 MET A CA 8
ATOM 10216 C C . MET A 1 1 ? -5.486 -6.140 20.113 1.00 0.00 1 MET A C 8
ATOM 10217 O O . MET A 1 1 ? -6.354 -6.044 19.270 1.00 0.00 1 MET A O 8
ATOM 10233 N N . PRO A 1 2 ? -4.214 -6.111 19.789 1.00 0.00 2 PRO A N 8
ATOM 10234 C CA . PRO A 1 2 ? -3.755 -5.955 18.371 1.00 0.00 2 PRO A CA 8
ATOM 10235 C C . PRO A 1 2 ? -4.126 -7.172 17.507 1.00 0.00 2 PRO A C 8
ATOM 10236 O O . PRO A 1 2 ? -4.204 -8.289 17.983 1.00 0.00 2 PRO A O 8
ATOM 10247 N N . HIS A 1 3 ? -4.355 -6.957 16.236 1.00 0.00 3 HIS A N 8
ATOM 10248 C CA . HIS A 1 3 ? -4.720 -8.083 15.317 1.00 0.00 3 HIS A CA 8
ATOM 10249 C C . HIS A 1 3 ? -4.220 -7.760 13.907 1.00 0.00 3 HIS A C 8
ATOM 10250 O O . HIS A 1 3 ? -4.191 -6.617 13.497 1.00 0.00 3 HIS A O 8
ATOM 10264 N N . LYS A 1 4 ? -3.821 -8.760 13.159 1.00 0.00 4 LYS A N 8
ATOM 10265 C CA . LYS A 1 4 ? -3.315 -8.514 11.772 1.00 0.00 4 LYS A CA 8
ATOM 10266 C C . LYS A 1 4 ? -4.496 -8.390 10.803 1.00 0.00 4 LYS A C 8
ATOM 10267 O O . LYS A 1 4 ? -4.932 -7.303 10.482 1.00 0.00 4 LYS A O 8
ATOM 10286 N N . GLU A 1 5 ? -5.014 -9.498 10.337 1.00 0.00 5 GLU A N 8
ATOM 10287 C CA . GLU A 1 5 ? -6.166 -9.452 9.386 1.00 0.00 5 GLU A CA 8
ATOM 10288 C C . GLU A 1 5 ? -6.702 -10.873 9.179 1.00 0.00 5 GLU A C 8
ATOM 10289 O O . GLU A 1 5 ? -5.960 -11.835 9.196 1.00 0.00 5 GLU A O 8
ATOM 10301 N N . LYS A 1 6 ? -7.985 -11.006 8.987 1.00 0.00 6 LYS A N 8
ATOM 10302 C CA . LYS A 1 6 ? -8.577 -12.358 8.781 1.00 0.00 6 LYS A CA 8
ATOM 10303 C C . LYS A 1 6 ? -8.043 -12.965 7.483 1.00 0.00 6 LYS A C 8
ATOM 10304 O O . LYS A 1 6 ? -7.179 -13.818 7.495 1.00 0.00 6 LYS A O 8
ATOM 10323 N N . HIS A 1 7 ? -8.565 -12.544 6.361 1.00 0.00 7 HIS A N 8
ATOM 10324 C CA . HIS A 1 7 ? -8.109 -13.112 5.056 1.00 0.00 7 HIS A CA 8
ATOM 10325 C C . HIS A 1 7 ? -6.562 -13.080 4.968 1.00 0.00 7 HIS A C 8
ATOM 10326 O O . HIS A 1 7 ? -5.942 -12.208 5.545 1.00 0.00 7 HIS A O 8
ATOM 10340 N N . PRO A 1 8 ? -5.928 -13.998 4.252 1.00 0.00 8 PRO A N 8
ATOM 10341 C CA . PRO A 1 8 ? -4.435 -13.997 4.127 1.00 0.00 8 PRO A CA 8
ATOM 10342 C C . PRO A 1 8 ? -3.886 -12.612 3.740 1.00 0.00 8 PRO A C 8
ATOM 10343 O O . PRO A 1 8 ? -4.392 -11.958 2.850 1.00 0.00 8 PRO A O 8
ATOM 10354 N N . LEU A 1 9 ? -2.847 -12.174 4.397 1.00 0.00 9 LEU A N 8
ATOM 10355 C CA . LEU A 1 9 ? -2.253 -10.848 4.068 1.00 0.00 9 LEU A CA 8
ATOM 10356 C C . LEU A 1 9 ? -1.691 -10.893 2.642 1.00 0.00 9 LEU A C 8
ATOM 10357 O O . LEU A 1 9 ? -1.827 -9.956 1.881 1.00 0.00 9 LEU A O 8
ATOM 10373 N N . GLN A 1 10 ? -1.051 -11.975 2.280 1.00 0.00 10 GLN A N 8
ATOM 10374 C CA . GLN A 1 10 ? -0.467 -12.072 0.912 1.00 0.00 10 GLN A CA 8
ATOM 10375 C C . GLN A 1 10 ? -1.560 -11.846 -0.136 1.00 0.00 10 GLN A C 8
ATOM 10376 O O . GLN A 1 10 ? -1.398 -11.069 -1.057 1.00 0.00 10 GLN A O 8
ATOM 10390 N N . ASP A 1 11 ? -2.673 -12.508 0.000 1.00 0.00 11 ASP A N 8
ATOM 10391 C CA . ASP A 1 11 ? -3.772 -12.319 -0.985 1.00 0.00 11 ASP A CA 8
ATOM 10392 C C . ASP A 1 11 ? -4.296 -10.883 -0.896 1.00 0.00 11 ASP A C 8
ATOM 10393 O O . ASP A 1 11 ? -4.616 -10.266 -1.894 1.00 0.00 11 ASP A O 8
ATOM 10402 N N . MET A 1 12 ? -4.397 -10.346 0.293 1.00 0.00 12 MET A N 8
ATOM 10403 C CA . MET A 1 12 ? -4.913 -8.954 0.446 1.00 0.00 12 MET A CA 8
ATOM 10404 C C . MET A 1 12 ? -3.979 -7.961 -0.255 1.00 0.00 12 MET A C 8
ATOM 10405 O O . MET A 1 12 ? -4.406 -7.167 -1.070 1.00 0.00 12 MET A O 8
ATOM 10419 N N . PHE A 1 13 ? -2.706 -7.993 0.050 1.00 0.00 13 PHE A N 8
ATOM 10420 C CA . PHE A 1 13 ? -1.760 -7.044 -0.611 1.00 0.00 13 PHE A CA 8
ATOM 10421 C C . PHE A 1 13 ? -1.593 -7.422 -2.084 1.00 0.00 13 PHE A C 8
ATOM 10422 O O . PHE A 1 13 ? -1.554 -6.571 -2.949 1.00 0.00 13 PHE A O 8
ATOM 10439 N N . THR A 1 14 ? -1.482 -8.687 -2.379 1.00 0.00 14 THR A N 8
ATOM 10440 C CA . THR A 1 14 ? -1.301 -9.103 -3.798 1.00 0.00 14 THR A CA 8
ATOM 10441 C C . THR A 1 14 ? -2.526 -8.692 -4.621 1.00 0.00 14 THR A C 8
ATOM 10442 O O . THR A 1 14 ? -2.404 -8.131 -5.692 1.00 0.00 14 THR A O 8
ATOM 10453 N N . SER A 1 15 ? -3.702 -8.973 -4.134 1.00 0.00 15 SER A N 8
ATOM 10454 C CA . SER A 1 15 ? -4.926 -8.607 -4.898 1.00 0.00 15 SER A CA 8
ATOM 10455 C C . SER A 1 15 ? -5.008 -7.089 -5.069 1.00 0.00 15 SER A C 8
ATOM 10456 O O . SER A 1 15 ? -5.317 -6.593 -6.135 1.00 0.00 15 SER A O 8
ATOM 10464 N N . ALA A 1 16 ? -4.746 -6.342 -4.028 1.00 0.00 16 ALA A N 8
ATOM 10465 C CA . ALA A 1 16 ? -4.823 -4.857 -4.137 1.00 0.00 16 ALA A CA 8
ATOM 10466 C C . ALA A 1 16 ? -3.660 -4.319 -4.972 1.00 0.00 16 ALA A C 8
ATOM 10467 O O . ALA A 1 16 ? -3.846 -3.519 -5.858 1.00 0.00 16 ALA A O 8
ATOM 10474 N N . ILE A 1 17 ? -2.461 -4.744 -4.692 1.00 0.00 17 ILE A N 8
ATOM 10475 C CA . ILE A 1 17 ? -1.293 -4.230 -5.465 1.00 0.00 17 ILE A CA 8
ATOM 10476 C C . ILE A 1 17 ? -1.439 -4.631 -6.939 1.00 0.00 17 ILE A C 8
ATOM 10477 O O . ILE A 1 17 ? -1.207 -3.839 -7.832 1.00 0.00 17 ILE A O 8
ATOM 10493 N N . GLU A 1 18 ? -1.815 -5.850 -7.200 1.00 0.00 18 GLU A N 8
ATOM 10494 C CA . GLU A 1 18 ? -1.964 -6.296 -8.612 1.00 0.00 18 GLU A CA 8
ATOM 10495 C C . GLU A 1 18 ? -3.117 -5.540 -9.282 1.00 0.00 18 GLU A C 8
ATOM 10496 O O . GLU A 1 18 ? -3.068 -5.233 -10.457 1.00 0.00 18 GLU A O 8
ATOM 10508 N N . ALA A 1 19 ? -4.158 -5.246 -8.552 1.00 0.00 19 ALA A N 8
ATOM 10509 C CA . ALA A 1 19 ? -5.314 -4.521 -9.155 1.00 0.00 19 ALA A CA 8
ATOM 10510 C C . ALA A 1 19 ? -4.891 -3.125 -9.622 1.00 0.00 19 ALA A C 8
ATOM 10511 O O . ALA A 1 19 ? -5.039 -2.786 -10.780 1.00 0.00 19 ALA A O 8
ATOM 10518 N N . VAL A 1 20 ? -4.377 -2.306 -8.730 1.00 0.00 20 VAL A N 8
ATOM 10519 C CA . VAL A 1 20 ? -3.952 -0.914 -9.115 1.00 0.00 20 VAL A CA 8
ATOM 10520 C C . VAL A 1 20 ? -2.447 -0.882 -9.391 1.00 0.00 20 VAL A C 8
ATOM 10521 O O . VAL A 1 20 ? -1.807 0.134 -9.227 1.00 0.00 20 VAL A O 8
ATOM 10534 N N . ALA A 1 21 ? -1.872 -1.978 -9.797 1.00 0.00 21 ALA A N 8
ATOM 10535 C CA . ALA A 1 21 ? -0.405 -1.993 -10.074 1.00 0.00 21 ALA A CA 8
ATOM 10536 C C . ALA A 1 21 ? -0.047 -0.892 -11.099 1.00 0.00 21 ALA A C 8
ATOM 10537 O O . ALA A 1 21 ? 1.027 -0.329 -11.052 1.00 0.00 21 ALA A O 8
ATOM 10544 N N . ARG A 1 22 ? -0.927 -0.590 -12.022 1.00 0.00 22 ARG A N 8
ATOM 10545 C CA . ARG A 1 22 ? -0.629 0.464 -13.057 1.00 0.00 22 ARG A CA 8
ATOM 10546 C C . ARG A 1 22 ? 0.759 0.217 -13.680 1.00 0.00 22 ARG A C 8
ATOM 10547 O O . ARG A 1 22 ? 0.904 -0.532 -14.626 1.00 0.00 22 ARG A O 8
ATOM 10568 N N . ASP A 1 23 ? 1.769 0.863 -13.167 1.00 0.00 23 ASP A N 8
ATOM 10569 C CA . ASP A 1 23 ? 3.142 0.707 -13.724 1.00 0.00 23 ASP A CA 8
ATOM 10570 C C . ASP A 1 23 ? 3.636 -0.736 -13.583 1.00 0.00 23 ASP A C 8
ATOM 10571 O O . ASP A 1 23 ? 4.055 -1.347 -14.546 1.00 0.00 23 ASP A O 8
ATOM 10580 N N . SER A 1 24 ? 3.597 -1.286 -12.395 1.00 0.00 24 SER A N 8
ATOM 10581 C CA . SER A 1 24 ? 4.079 -2.688 -12.207 1.00 0.00 24 SER A CA 8
ATOM 10582 C C . SER A 1 24 ? 3.733 -3.163 -10.798 1.00 0.00 24 SER A C 8
ATOM 10583 O O . SER A 1 24 ? 2.871 -2.616 -10.141 1.00 0.00 24 SER A O 8
ATOM 10591 N N . GLY A 1 25 ? 4.402 -4.180 -10.325 1.00 0.00 25 GLY A N 8
ATOM 10592 C CA . GLY A 1 25 ? 4.117 -4.701 -8.956 1.00 0.00 25 GLY A CA 8
ATOM 10593 C C . GLY A 1 25 ? 4.120 -3.551 -7.944 1.00 0.00 25 GLY A C 8
ATOM 10594 O O . GLY A 1 25 ? 3.603 -3.676 -6.853 1.00 0.00 25 GLY A O 8
ATOM 10598 N N . TRP A 1 26 ? 4.693 -2.427 -8.298 1.00 0.00 26 TRP A N 8
ATOM 10599 C CA . TRP A 1 26 ? 4.721 -1.267 -7.355 1.00 0.00 26 TRP A CA 8
ATOM 10600 C C . TRP A 1 26 ? 3.390 -0.518 -7.448 1.00 0.00 26 TRP A C 8
ATOM 10601 O O . TRP A 1 26 ? 2.870 -0.294 -8.523 1.00 0.00 26 TRP A O 8
ATOM 10622 N N . ALA A 1 27 ? 2.833 -0.134 -6.325 1.00 0.00 27 ALA A N 8
ATOM 10623 C CA . ALA A 1 27 ? 1.526 0.603 -6.323 1.00 0.00 27 ALA A CA 8
ATOM 10624 C C . ALA A 1 27 ? 1.525 1.631 -5.186 1.00 0.00 27 ALA A C 8
ATOM 10625 O O . ALA A 1 27 ? 2.091 1.406 -4.135 1.00 0.00 27 ALA A O 8
ATOM 10632 N N . GLU A 1 28 ? 0.900 2.758 -5.391 1.00 0.00 28 GLU A N 8
ATOM 10633 C CA . GLU A 1 28 ? 0.873 3.802 -4.325 1.00 0.00 28 GLU A CA 8
ATOM 10634 C C . GLU A 1 28 ? 0.141 3.261 -3.098 1.00 0.00 28 GLU A C 8
ATOM 10635 O O . GLU A 1 28 ? -0.930 2.699 -3.202 1.00 0.00 28 GLU A O 8
ATOM 10647 N N . LEU A 1 29 ? 0.717 3.412 -1.935 1.00 0.00 29 LEU A N 8
ATOM 10648 C CA . LEU A 1 29 ? 0.067 2.889 -0.700 1.00 0.00 29 LEU A CA 8
ATOM 10649 C C . LEU A 1 29 ? -1.329 3.503 -0.556 1.00 0.00 29 LEU A C 8
ATOM 10650 O O . LEU A 1 29 ? -2.270 2.835 -0.173 1.00 0.00 29 LEU A O 8
ATOM 10666 N N . SER A 1 30 ? -1.476 4.763 -0.859 1.00 0.00 30 SER A N 8
ATOM 10667 C CA . SER A 1 30 ? -2.817 5.403 -0.735 1.00 0.00 30 SER A CA 8
ATOM 10668 C C . SER A 1 30 ? -3.822 4.641 -1.607 1.00 0.00 30 SER A C 8
ATOM 10669 O O . SER A 1 30 ? -4.944 4.402 -1.210 1.00 0.00 30 SER A O 8
ATOM 10677 N N . ALA A 1 31 ? -3.423 4.256 -2.788 1.00 0.00 31 ALA A N 8
ATOM 10678 C CA . ALA A 1 31 ? -4.350 3.508 -3.681 1.00 0.00 31 ALA A CA 8
ATOM 10679 C C . ALA A 1 31 ? -4.691 2.153 -3.055 1.00 0.00 31 ALA A C 8
ATOM 10680 O O . ALA A 1 31 ? -5.800 1.671 -3.164 1.00 0.00 31 ALA A O 8
ATOM 10687 N N . VAL A 1 32 ? -3.744 1.532 -2.405 1.00 0.00 32 VAL A N 8
ATOM 10688 C CA . VAL A 1 32 ? -4.020 0.204 -1.783 1.00 0.00 32 VAL A CA 8
ATOM 10689 C C . VAL A 1 32 ? -5.110 0.356 -0.716 1.00 0.00 32 VAL A C 8
ATOM 10690 O O . VAL A 1 32 ? -6.061 -0.397 -0.677 1.00 0.00 32 VAL A O 8
ATOM 10703 N N . GLY A 1 33 ? -4.977 1.321 0.154 1.00 0.00 33 GLY A N 8
ATOM 10704 C CA . GLY A 1 33 ? -6.005 1.508 1.218 1.00 0.00 33 GLY A CA 8
ATOM 10705 C C . GLY A 1 33 ? -7.358 1.842 0.584 1.00 0.00 33 GLY A C 8
ATOM 10706 O O . GLY A 1 33 ? -8.370 1.261 0.923 1.00 0.00 33 GLY A O 8
ATOM 10710 N N . SER A 1 34 ? -7.384 2.768 -0.332 1.00 0.00 34 SER A N 8
ATOM 10711 C CA . SER A 1 34 ? -8.672 3.134 -0.988 1.00 0.00 34 SER A CA 8
ATOM 10712 C C . SER A 1 34 ? -9.222 1.926 -1.752 1.00 0.00 34 SER A C 8
ATOM 10713 O O . SER A 1 34 ? -10.400 1.633 -1.702 1.00 0.00 34 SER A O 8
ATOM 10721 N N . TYR A 1 35 ? -8.381 1.228 -2.468 1.00 0.00 35 TYR A N 8
ATOM 10722 C CA . TYR A 1 35 ? -8.855 0.049 -3.245 1.00 0.00 35 TYR A CA 8
ATOM 10723 C C . TYR A 1 35 ? -9.456 -0.981 -2.284 1.00 0.00 35 TYR A C 8
ATOM 10724 O O . TYR A 1 35 ? -10.526 -1.509 -2.516 1.00 0.00 35 TYR A O 8
ATOM 10742 N N . LEU A 1 36 ? -8.780 -1.261 -1.206 1.00 0.00 36 LEU A N 8
ATOM 10743 C CA . LEU A 1 36 ? -9.312 -2.253 -0.227 1.00 0.00 36 LEU A CA 8
ATOM 10744 C C . LEU A 1 36 ? -10.622 -1.725 0.362 1.00 0.00 36 LEU A C 8
ATOM 10745 O O . LEU A 1 36 ? -11.555 -2.469 0.584 1.00 0.00 36 LEU A O 8
ATOM 10761 N N . ALA A 1 37 ? -10.698 -0.449 0.623 1.00 0.00 37 ALA A N 8
ATOM 10762 C CA . ALA A 1 37 ? -11.947 0.124 1.204 1.00 0.00 37 ALA A CA 8
ATOM 10763 C C . ALA A 1 37 ? -13.138 -0.226 0.305 1.00 0.00 37 ALA A C 8
ATOM 10764 O O . ALA A 1 37 ? -14.170 -0.664 0.772 1.00 0.00 37 ALA A O 8
ATOM 10771 N N . LYS A 1 38 ? -13.001 -0.040 -0.980 1.00 0.00 38 LYS A N 8
ATOM 10772 C CA . LYS A 1 38 ? -14.125 -0.366 -1.905 1.00 0.00 38 LYS A CA 8
ATOM 10773 C C . LYS A 1 38 ? -14.400 -1.871 -1.865 1.00 0.00 38 L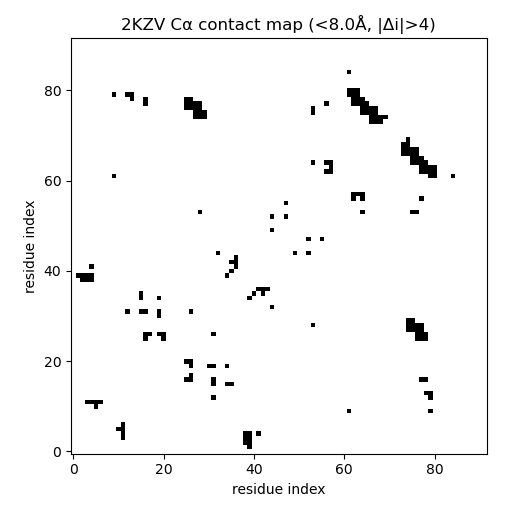YS A C 8
ATOM 10774 O O . LYS A 1 38 ? -15.534 -2.304 -1.818 1.00 0.00 38 LYS A O 8
ATOM 10793 N N . ASN A 1 39 ? -13.369 -2.671 -1.896 1.00 0.00 39 ASN A N 8
ATOM 10794 C CA . ASN A 1 39 ? -13.566 -4.148 -1.871 1.00 0.00 39 ASN A CA 8
ATOM 10795 C C . ASN A 1 39 ? -14.178 -4.582 -0.534 1.00 0.00 39 ASN A C 8
ATOM 10796 O O . ASN A 1 39 ? -15.030 -5.447 -0.492 1.00 0.00 39 ASN A O 8
ATOM 10807 N N . ASP A 1 40 ? -13.743 -3.997 0.561 1.00 0.00 40 ASP A N 8
ATOM 10808 C CA . ASP A 1 40 ? -14.289 -4.387 1.908 1.00 0.00 40 ASP A CA 8
ATOM 10809 C C . ASP A 1 40 ? -15.503 -3.488 2.238 1.00 0.00 40 ASP A C 8
ATOM 10810 O O . ASP A 1 40 ? -15.714 -2.483 1.585 1.00 0.00 40 ASP A O 8
ATOM 10819 N N . PRO A 1 41 ? -16.288 -3.820 3.244 1.00 0.00 41 PRO A N 8
ATOM 10820 C CA . PRO A 1 41 ? -17.464 -2.977 3.630 1.00 0.00 41 PRO A CA 8
ATOM 10821 C C . PRO A 1 41 ? -17.047 -1.521 3.879 1.00 0.00 41 PRO A C 8
ATOM 10822 O O . PRO A 1 41 ? -17.683 -0.587 3.435 1.00 0.00 41 PRO A O 8
ATOM 10833 N N . SER A 1 42 ? -15.969 -1.343 4.595 1.00 0.00 42 SER A N 8
ATOM 10834 C CA . SER A 1 42 ? -15.476 0.028 4.900 1.00 0.00 42 SER A CA 8
ATOM 10835 C C . SER A 1 42 ? -14.192 -0.082 5.729 1.00 0.00 42 SER A C 8
ATOM 10836 O O . SER A 1 42 ? -14.226 -0.104 6.943 1.00 0.00 42 SER A O 8
ATOM 10844 N N . PHE A 1 43 ? -13.064 -0.161 5.081 1.00 0.00 43 PHE A N 8
ATOM 10845 C CA . PHE A 1 43 ? -11.780 -0.276 5.833 1.00 0.00 43 PHE A CA 8
ATOM 10846 C C . PHE A 1 43 ? -11.598 0.971 6.706 1.00 0.00 43 PHE A C 8
ATOM 10847 O O . PHE A 1 43 ? -12.388 1.892 6.650 1.00 0.00 43 PHE A O 8
ATOM 10864 N N . ASP A 1 44 ? -10.573 0.995 7.528 1.00 0.00 44 ASP A N 8
ATOM 10865 C CA . ASP A 1 44 ? -10.331 2.173 8.436 1.00 0.00 44 ASP A CA 8
ATOM 10866 C C . ASP A 1 44 ? -8.854 2.593 8.376 1.00 0.00 44 ASP A C 8
ATOM 10867 O O . ASP A 1 44 ? -8.097 2.317 9.287 1.00 0.00 44 ASP A O 8
ATOM 10876 N N . PRO A 1 45 ? -8.442 3.262 7.321 1.00 0.00 45 PRO A N 8
ATOM 10877 C CA . PRO A 1 45 ? -7.024 3.726 7.173 1.00 0.00 45 PRO A CA 8
ATOM 10878 C C . PRO A 1 45 ? -6.573 4.590 8.368 1.00 0.00 45 PRO A C 8
ATOM 10879 O O . PRO A 1 45 ? -5.450 4.506 8.825 1.00 0.00 45 PRO A O 8
ATOM 10890 N N . ARG A 1 46 ? -7.458 5.411 8.871 1.00 0.00 46 ARG A N 8
ATOM 10891 C CA . ARG A 1 46 ? -7.119 6.296 10.026 1.00 0.00 46 ARG A CA 8
ATOM 10892 C C . ARG A 1 46 ? -6.728 5.433 11.223 1.00 0.00 46 ARG A C 8
ATOM 10893 O O . ARG A 1 46 ? -5.843 5.772 11.985 1.00 0.00 46 ARG A O 8
ATOM 10914 N N . ASN A 1 47 ? -7.383 4.320 11.397 1.00 0.00 47 ASN A N 8
ATOM 10915 C CA . ASN A 1 47 ? -7.053 3.440 12.548 1.00 0.00 47 ASN A CA 8
ATOM 10916 C C . ASN A 1 47 ? -5.589 3.023 12.433 1.00 0.00 47 ASN A C 8
ATOM 10917 O O . ASN A 1 47 ? -4.871 2.970 13.409 1.00 0.00 47 ASN A O 8
ATOM 10928 N N . TRP A 1 48 ? -5.138 2.735 11.239 1.00 0.00 48 TRP A N 8
ATOM 10929 C CA . TRP A 1 48 ? -3.716 2.331 11.049 1.00 0.00 48 TRP A CA 8
ATOM 10930 C C . TRP A 1 48 ? -2.846 3.589 10.976 1.00 0.00 48 TRP A C 8
ATOM 10931 O O . TRP A 1 48 ? -1.834 3.620 10.306 1.00 0.00 48 TRP A O 8
ATOM 10952 N N . GLY A 1 49 ? -3.238 4.629 11.668 1.00 0.00 49 GLY A N 8
ATOM 10953 C CA . GLY A 1 49 ? -2.437 5.891 11.656 1.00 0.00 49 GLY A CA 8
ATOM 10954 C C . GLY A 1 49 ? -2.495 6.540 10.273 1.00 0.00 49 GLY A C 8
ATOM 10955 O O . GLY A 1 49 ? -2.962 5.952 9.318 1.00 0.00 49 GLY A O 8
ATOM 10959 N N . HIS A 1 50 ? -2.016 7.751 10.161 1.00 0.00 50 HIS A N 8
ATOM 10960 C CA . HIS A 1 50 ? -2.032 8.447 8.844 1.00 0.00 50 HIS A CA 8
ATOM 10961 C C . HIS A 1 50 ? -1.060 7.754 7.883 1.00 0.00 50 HIS A C 8
ATOM 10962 O O . HIS A 1 50 ? -1.340 7.606 6.710 1.00 0.00 50 HIS A O 8
ATOM 10976 N N . GLY A 1 51 ? 0.088 7.331 8.374 1.00 0.00 51 GLY A N 8
ATOM 10977 C CA . GLY A 1 51 ? 1.100 6.644 7.499 1.00 0.00 51 GLY A CA 8
ATOM 10978 C C . GLY A 1 51 ? 1.765 5.502 8.280 1.00 0.00 51 GLY A C 8
ATOM 10979 O O . GLY A 1 51 ? 2.716 4.895 7.824 1.00 0.00 51 GLY A O 8
ATOM 10983 N N . ARG A 1 52 ? 1.264 5.196 9.448 1.00 0.00 52 ARG A N 8
ATOM 10984 C CA . ARG A 1 52 ? 1.857 4.093 10.258 1.00 0.00 52 ARG A CA 8
ATOM 10985 C C . ARG A 1 52 ? 1.585 2.762 9.547 1.00 0.00 52 ARG A C 8
ATOM 10986 O O . ARG A 1 52 ? 2.163 1.742 9.864 1.00 0.00 52 ARG A O 8
ATOM 11007 N N . LEU A 1 53 ? 0.722 2.780 8.567 1.00 0.00 53 LEU A N 8
ATOM 11008 C CA . LEU A 1 53 ? 0.416 1.534 7.815 1.00 0.00 53 LEU A CA 8
ATOM 11009 C C . LEU A 1 53 ? 1.699 1.048 7.140 1.00 0.00 53 LEU A C 8
ATOM 11010 O O . LEU A 1 53 ? 1.984 -0.135 7.106 1.00 0.00 53 LEU A O 8
ATOM 11026 N N . SER A 1 54 ? 2.477 1.949 6.607 1.00 0.00 54 SER A N 8
ATOM 11027 C CA . SER A 1 54 ? 3.744 1.534 5.939 1.00 0.00 54 SER A CA 8
ATOM 11028 C C . SER A 1 54 ? 4.642 0.837 6.962 1.00 0.00 54 SER A C 8
ATOM 11029 O O . SER A 1 54 ? 5.334 -0.112 6.655 1.00 0.00 54 SER A O 8
ATOM 11037 N N . GLN A 1 55 ? 4.634 1.307 8.181 1.00 0.00 55 GLN A N 8
ATOM 11038 C CA . GLN A 1 55 ? 5.484 0.687 9.234 1.00 0.00 55 GLN A CA 8
ATOM 11039 C C . GLN A 1 55 ? 4.954 -0.708 9.586 1.00 0.00 55 GLN A C 8
ATOM 11040 O O . GLN A 1 55 ? 5.715 -1.616 9.857 1.00 0.00 55 GLN A O 8
ATOM 11054 N N . MET A 1 56 ? 3.658 -0.891 9.598 1.00 0.00 56 MET A N 8
ATOM 11055 C CA . MET A 1 56 ? 3.101 -2.234 9.948 1.00 0.00 56 MET A CA 8
ATOM 11056 C C . MET A 1 56 ? 3.586 -3.278 8.938 1.00 0.00 56 MET A C 8
ATOM 11057 O O . MET A 1 56 ? 4.042 -4.342 9.306 1.00 0.00 56 MET A O 8
ATOM 11071 N N . VAL A 1 57 ? 3.491 -2.988 7.671 1.00 0.00 57 VAL A N 8
ATOM 11072 C CA . VAL A 1 57 ? 3.944 -3.969 6.639 1.00 0.00 57 VAL A CA 8
ATOM 11073 C C . VAL A 1 57 ? 5.473 -4.050 6.651 1.00 0.00 57 VAL A C 8
ATOM 11074 O O . VAL A 1 57 ? 6.055 -5.044 6.266 1.00 0.00 57 VAL A O 8
ATOM 11087 N N . LYS A 1 58 ? 6.125 -3.007 7.087 1.00 0.00 58 LYS A N 8
ATOM 11088 C CA . LYS A 1 58 ? 7.615 -3.008 7.126 1.00 0.00 58 LYS A CA 8
ATOM 11089 C C . LYS A 1 58 ? 8.100 -4.103 8.075 1.00 0.00 58 LYS A C 8
ATOM 11090 O O . LYS A 1 58 ? 9.139 -4.695 7.874 1.00 0.00 58 LYS A O 8
ATOM 11109 N N . LYS A 1 59 ? 7.353 -4.374 9.107 1.00 0.00 59 LYS A N 8
ATOM 11110 C CA . LYS A 1 59 ? 7.769 -5.431 10.070 1.00 0.00 59 LYS A CA 8
ATOM 11111 C C . LYS A 1 59 ? 7.786 -6.781 9.347 1.00 0.00 59 LYS A C 8
ATOM 11112 O O . LYS A 1 59 ? 8.585 -7.645 9.642 1.00 0.00 59 LYS A O 8
ATOM 11131 N N . LEU A 1 60 ? 6.896 -6.968 8.405 1.00 0.00 60 LEU A N 8
ATOM 11132 C CA . LEU A 1 60 ? 6.839 -8.260 7.655 1.00 0.00 60 LEU A CA 8
ATOM 11133 C C . LEU A 1 60 ? 8.027 -8.343 6.692 1.00 0.00 60 LEU A C 8
ATOM 11134 O O . LEU A 1 60 ? 8.441 -7.357 6.115 1.00 0.00 60 LEU A O 8
ATOM 11150 N N . ASP A 1 61 ? 8.594 -9.516 6.530 1.00 0.00 61 ASP A N 8
ATOM 11151 C CA . ASP A 1 61 ? 9.777 -9.679 5.624 1.00 0.00 61 ASP A CA 8
ATOM 11152 C C . ASP A 1 61 ? 9.340 -10.027 4.195 1.00 0.00 61 ASP A C 8
ATOM 11153 O O . ASP A 1 61 ? 9.981 -9.639 3.235 1.00 0.00 61 ASP A O 8
ATOM 11162 N N . PHE A 1 62 ? 8.279 -10.779 4.031 1.00 0.00 62 PHE A N 8
ATOM 11163 C CA . PHE A 1 62 ? 7.849 -11.167 2.652 1.00 0.00 62 PHE A CA 8
ATOM 11164 C C . PHE A 1 62 ? 7.229 -9.962 1.925 1.00 0.00 62 PHE A C 8
ATOM 11165 O O . PHE A 1 62 ? 6.564 -10.115 0.920 1.00 0.00 62 PHE A O 8
ATOM 11182 N N . LEU A 1 63 ? 7.454 -8.767 2.427 1.00 0.00 63 LEU A N 8
ATOM 11183 C CA . LEU A 1 63 ? 6.897 -7.527 1.779 1.00 0.00 63 LEU A CA 8
ATOM 11184 C C . LEU A 1 63 ? 8.002 -6.466 1.697 1.00 0.00 63 LEU A C 8
ATOM 11185 O O . LEU A 1 63 ? 8.632 -6.132 2.679 1.00 0.00 63 LEU A O 8
ATOM 11201 N N . THR A 1 64 ? 8.232 -5.929 0.522 1.00 0.00 64 THR A N 8
ATOM 11202 C CA . THR A 1 64 ? 9.287 -4.878 0.346 1.00 0.00 64 THR A CA 8
ATOM 11203 C C . THR A 1 64 ? 8.630 -3.500 0.439 1.00 0.00 64 THR A C 8
ATOM 11204 O O . THR A 1 64 ? 7.592 -3.265 -0.147 1.00 0.00 64 THR A O 8
ATOM 11215 N N . VAL A 1 65 ? 9.229 -2.587 1.175 1.00 0.00 65 VAL A N 8
ATOM 11216 C CA . VAL A 1 65 ? 8.653 -1.205 1.332 1.00 0.00 65 VAL A CA 8
ATOM 11217 C C . VAL A 1 65 ? 9.636 -0.175 0.767 1.00 0.00 65 VAL A C 8
ATOM 11218 O O . VAL A 1 65 ? 10.812 -0.188 1.078 1.00 0.00 65 VAL A O 8
ATOM 11231 N N . GLN A 1 66 ? 9.152 0.724 -0.055 1.00 0.00 66 GLN A N 8
ATOM 11232 C CA . GLN A 1 66 ? 10.027 1.787 -0.654 1.00 0.00 66 GLN A CA 8
ATOM 11233 C C . GLN A 1 66 ? 9.254 3.106 -0.681 1.00 0.00 66 GLN A C 8
ATOM 11234 O O . GLN A 1 66 ? 8.086 3.146 -1.016 1.00 0.00 66 GLN A O 8
ATOM 11248 N N . GLU A 1 67 ? 9.901 4.188 -0.332 1.00 0.00 67 GLU A N 8
ATOM 11249 C CA . GLU A 1 67 ? 9.225 5.525 -0.333 1.00 0.00 67 GLU A CA 8
ATOM 11250 C C . GLU A 1 67 ? 9.496 6.229 -1.669 1.00 0.00 67 GLU A C 8
ATOM 11251 O O . GLU A 1 67 ? 10.609 6.243 -2.153 1.00 0.00 67 GLU A O 8
ATOM 11263 N N . SER A 1 68 ? 8.475 6.808 -2.267 1.00 0.00 68 SER A N 8
ATOM 11264 C CA . SER A 1 68 ? 8.629 7.524 -3.585 1.00 0.00 68 SER A CA 8
ATOM 11265 C C . SER A 1 68 ? 8.287 9.009 -3.400 1.00 0.00 68 SER A C 8
ATOM 11266 O O . SER A 1 68 ? 7.261 9.345 -2.844 1.00 0.00 68 SER A O 8
ATOM 11274 N N . ARG A 1 69 ? 9.136 9.911 -3.852 1.00 0.00 69 ARG A N 8
ATOM 11275 C CA . ARG A 1 69 ? 8.827 11.370 -3.676 1.00 0.00 69 ARG A CA 8
ATOM 11276 C C . ARG A 1 69 ? 7.749 11.790 -4.665 1.00 0.00 69 ARG A C 8
ATOM 11277 O O . ARG A 1 69 ? 7.739 11.389 -5.811 1.00 0.00 69 ARG A O 8
ATOM 11298 N N . ASN A 1 70 ? 6.824 12.587 -4.208 1.00 0.00 70 ASN A N 8
ATOM 11299 C CA . ASN A 1 70 ? 5.707 13.046 -5.081 1.00 0.00 70 ASN A CA 8
ATOM 11300 C C . ASN A 1 70 ? 5.248 14.421 -4.596 1.00 0.00 70 ASN A C 8
ATOM 11301 O O . ASN A 1 70 ? 4.411 14.541 -3.722 1.00 0.00 70 ASN A O 8
ATOM 11312 N N . GLY A 1 71 ? 5.804 15.462 -5.148 1.00 0.00 71 GLY A N 8
ATOM 11313 C CA . GLY A 1 71 ? 5.416 16.834 -4.719 1.00 0.00 71 GLY A CA 8
ATOM 11314 C C . GLY A 1 71 ? 5.726 17.027 -3.231 1.00 0.00 71 GLY A C 8
ATOM 11315 O O . GLY A 1 71 ? 6.742 16.582 -2.732 1.00 0.00 71 GLY A O 8
ATOM 11319 N N . SER A 1 72 ? 4.854 17.702 -2.521 1.00 0.00 72 SER A N 8
ATOM 11320 C CA . SER A 1 72 ? 5.071 17.955 -1.063 1.00 0.00 72 SER A CA 8
ATOM 11321 C C . SER A 1 72 ? 4.583 16.760 -0.236 1.00 0.00 72 SER A C 8
ATOM 11322 O O . SER A 1 72 ? 4.766 16.723 0.966 1.00 0.00 72 SER A O 8
ATOM 11330 N N . LYS A 1 73 ? 3.956 15.787 -0.868 1.00 0.00 73 LYS A N 8
ATOM 11331 C CA . LYS A 1 73 ? 3.435 14.584 -0.126 1.00 0.00 73 LYS A CA 8
ATOM 11332 C C . LYS A 1 73 ? 4.034 13.304 -0.723 1.00 0.00 73 LYS A C 8
ATOM 11333 O O . LYS A 1 73 ? 3.560 12.783 -1.712 1.00 0.00 73 LYS A O 8
ATOM 11352 N N . LEU A 1 74 ? 5.071 12.792 -0.116 1.00 0.00 74 LEU A N 8
ATOM 11353 C CA . LEU A 1 74 ? 5.694 11.541 -0.633 1.00 0.00 74 LEU A CA 8
ATOM 11354 C C . LEU A 1 74 ? 4.709 10.393 -0.421 1.00 0.00 74 LEU A C 8
ATOM 11355 O O . LEU A 1 74 ? 4.122 10.265 0.634 1.00 0.00 74 LEU A O 8
ATOM 11371 N N . HIS A 1 75 ? 4.518 9.559 -1.420 1.00 0.00 75 HIS A N 8
ATOM 11372 C CA . HIS A 1 75 ? 3.559 8.406 -1.298 1.00 0.00 75 HIS A CA 8
ATOM 11373 C C . HIS A 1 75 ? 4.338 7.109 -1.090 1.00 0.00 75 HIS A C 8
ATOM 11374 O O . HIS A 1 75 ? 5.242 6.784 -1.834 1.00 0.00 75 HIS A O 8
ATOM 11388 N N . SER A 1 76 ? 3.983 6.365 -0.079 1.00 0.00 76 SER A N 8
ATOM 11389 C CA . SER A 1 76 ? 4.684 5.079 0.196 1.00 0.00 76 SER A CA 8
ATOM 11390 C C . SER A 1 76 ? 4.307 4.051 -0.871 1.00 0.00 76 SER A C 8
ATOM 11391 O O . SER A 1 76 ? 3.251 4.123 -1.464 1.00 0.00 76 SER A O 8
ATOM 11399 N N . GLU A 1 77 ? 5.165 3.086 -1.108 1.00 0.00 77 GLU A N 8
ATOM 11400 C CA . GLU A 1 77 ? 4.876 2.023 -2.126 1.00 0.00 77 GLU A CA 8
ATOM 11401 C C . GLU A 1 77 ? 5.275 0.669 -1.546 1.00 0.00 77 GLU A C 8
ATOM 11402 O O . GLU A 1 77 ? 6.230 0.561 -0.803 1.00 0.00 77 GLU A O 8
ATOM 11414 N N . ILE A 1 78 ? 4.543 -0.362 -1.887 1.00 0.00 78 ILE A N 8
ATOM 11415 C CA . ILE A 1 78 ? 4.841 -1.742 -1.382 1.00 0.00 78 ILE A CA 8
ATOM 11416 C C . ILE A 1 78 ? 4.816 -2.724 -2.552 1.00 0.00 78 ILE A C 8
ATOM 11417 O O . ILE A 1 78 ? 4.198 -2.478 -3.568 1.00 0.00 78 ILE A O 8
ATOM 11433 N N . ARG A 1 79 ? 5.479 -3.843 -2.412 1.00 0.00 79 ARG A N 8
ATOM 11434 C CA . ARG A 1 79 ? 5.504 -4.871 -3.500 1.00 0.00 79 ARG A CA 8
ATOM 11435 C C . ARG A 1 79 ? 5.490 -6.251 -2.842 1.00 0.00 79 ARG A C 8
ATOM 11436 O O . ARG A 1 79 ? 6.022 -6.434 -1.765 1.00 0.00 79 ARG A O 8
ATOM 11457 N N . LEU A 1 80 ? 4.887 -7.222 -3.468 1.00 0.00 80 LEU A N 8
ATOM 11458 C CA . LEU A 1 80 ? 4.851 -8.584 -2.857 1.00 0.00 80 LEU A CA 8
ATOM 11459 C C . LEU A 1 80 ? 6.171 -9.279 -3.196 1.00 0.00 80 LEU A C 8
ATOM 11460 O O . LEU A 1 80 ? 6.503 -9.464 -4.351 1.00 0.00 80 LEU A O 8
ATOM 11476 N N . ARG A 1 81 ? 6.937 -9.646 -2.204 1.00 0.00 81 ARG A N 8
ATOM 11477 C CA . ARG A 1 81 ? 8.241 -10.301 -2.487 1.00 0.00 81 ARG A CA 8
ATOM 11478 C C . ARG A 1 81 ? 8.017 -11.555 -3.331 1.00 0.00 81 ARG A C 8
ATOM 11479 O O . ARG A 1 81 ? 7.237 -12.418 -2.984 1.00 0.00 81 ARG A O 8
ATOM 11500 N N . HIS A 1 82 ? 8.705 -11.651 -4.441 1.00 0.00 82 HIS A N 8
ATOM 11501 C CA . HIS A 1 82 ? 8.553 -12.836 -5.328 1.00 0.00 82 HIS A CA 8
ATOM 11502 C C . HIS A 1 82 ? 9.619 -12.777 -6.430 1.00 0.00 82 HIS A C 8
ATOM 11503 O O . HIS A 1 82 ? 10.424 -11.867 -6.471 1.00 0.00 82 HIS A O 8
ATOM 11517 N N . ASP A 1 83 ? 9.628 -13.740 -7.318 1.00 0.00 83 ASP A N 8
ATOM 11518 C CA . ASP A 1 83 ? 10.634 -13.753 -8.429 1.00 0.00 83 ASP A CA 8
ATOM 11519 C C . ASP A 1 83 ? 12.046 -13.640 -7.852 1.00 0.00 83 ASP A C 8
ATOM 11520 O O . ASP A 1 83 ? 12.933 -13.076 -8.460 1.00 0.00 83 ASP A O 8
ATOM 11529 N N . GLY A 1 84 ? 12.263 -14.174 -6.677 1.00 0.00 84 GLY A N 8
ATOM 11530 C CA . GLY A 1 84 ? 13.618 -14.105 -6.048 1.00 0.00 84 GLY A CA 8
ATOM 11531 C C . GLY A 1 84 ? 14.521 -15.196 -6.633 1.00 0.00 84 GLY A C 8
ATOM 11532 O O . GLY A 1 84 ? 15.608 -15.436 -6.147 1.00 0.00 84 GLY A O 8
ATOM 11536 N N . LEU A 1 85 ? 14.078 -15.867 -7.667 1.00 0.00 85 LEU A N 8
ATOM 11537 C CA . LEU A 1 85 ? 14.913 -16.952 -8.280 1.00 0.00 85 LEU A CA 8
ATOM 11538 C C . LEU A 1 85 ? 15.320 -17.952 -7.187 1.00 0.00 85 LEU A C 8
ATOM 11539 O O . LEU A 1 85 ? 15.005 -17.782 -6.025 1.00 0.00 85 LEU A O 8
ATOM 11555 N N . GLU A 1 86 ? 16.020 -18.994 -7.549 1.00 0.00 86 GLU A N 8
ATOM 11556 C CA . GLU A 1 86 ? 16.444 -19.999 -6.529 1.00 0.00 86 GLU A CA 8
ATOM 11557 C C . GLU A 1 86 ? 17.537 -20.889 -7.126 1.00 0.00 86 GLU A C 8
ATOM 11558 O O . GLU A 1 86 ? 17.310 -21.605 -8.081 1.00 0.00 86 GLU A O 8
ATOM 11570 N N . HIS A 1 87 ? 18.712 -20.854 -6.557 1.00 0.00 87 HIS A N 8
ATOM 11571 C CA . HIS A 1 87 ? 19.832 -21.700 -7.067 1.00 0.00 87 HIS A CA 8
ATOM 11572 C C . HIS A 1 87 ? 20.065 -21.418 -8.556 1.00 0.00 87 HIS A C 8
ATOM 11573 O O . HIS A 1 87 ? 19.252 -20.808 -9.221 1.00 0.00 87 HIS A O 8
ATOM 11587 N N . HIS A 1 88 ? 21.179 -21.859 -9.085 1.00 0.00 88 HIS A N 8
ATOM 11588 C CA . HIS A 1 88 ? 21.477 -21.630 -10.533 1.00 0.00 88 HIS A CA 8
ATOM 11589 C C . HIS A 1 88 ? 20.770 -22.701 -11.368 1.00 0.00 88 HIS A C 8
ATOM 11590 O O . HIS A 1 88 ? 20.378 -23.733 -10.863 1.00 0.00 88 HIS A O 8
ATOM 11604 N N . HIS A 1 89 ? 20.605 -22.469 -12.646 1.00 0.00 89 HIS A N 8
ATOM 11605 C CA . HIS A 1 89 ? 19.924 -23.480 -13.516 1.00 0.00 89 HIS A CA 8
ATOM 11606 C C . HIS A 1 89 ? 20.398 -23.312 -14.961 1.00 0.00 89 HIS A C 8
ATOM 11607 O O . HIS A 1 89 ? 20.865 -22.262 -15.354 1.00 0.00 89 HIS A O 8
ATOM 11621 N N . HIS A 1 90 ? 20.286 -24.347 -15.752 1.00 0.00 90 HIS A N 8
ATOM 11622 C CA . HIS A 1 90 ? 20.735 -24.269 -17.176 1.00 0.00 90 HIS A CA 8
ATOM 11623 C C . HIS A 1 90 ? 19.664 -23.575 -18.021 1.00 0.00 90 HIS A C 8
ATOM 11624 O O . HIS A 1 90 ? 18.492 -23.611 -17.705 1.00 0.00 90 HIS A O 8
ATOM 11638 N N . HIS A 1 91 ? 20.064 -22.947 -19.097 1.00 0.00 91 HIS A N 8
ATOM 11639 C CA . HIS A 1 91 ? 19.083 -22.247 -19.980 1.00 0.00 91 HIS A CA 8
ATOM 11640 C C . HIS A 1 91 ? 18.211 -21.299 -19.154 1.00 0.00 91 HIS A C 8
ATOM 11641 O O . HIS A 1 91 ? 17.208 -21.690 -18.591 1.00 0.00 91 HIS A O 8
ATOM 11655 N N . HIS A 1 92 ? 18.585 -20.050 -19.083 1.00 0.00 92 HIS A N 8
ATOM 11656 C CA . HIS A 1 92 ? 17.778 -19.073 -18.301 1.00 0.00 92 HIS A CA 8
ATOM 11657 C C . HIS A 1 92 ? 16.427 -18.859 -18.985 1.00 0.00 92 HIS A C 8
ATOM 11658 O O . HIS A 1 92 ? 16.426 -18.467 -20.141 1.00 0.00 92 HIS A O 8
ATOM 11673 N N . MET A 1 1 ? -11.237 -17.870 -11.444 1.00 0.00 1 MET A N 9
ATOM 11674 C CA . MET A 1 1 ? -10.069 -16.983 -11.164 1.00 0.00 1 MET A CA 9
ATOM 11675 C C . MET A 1 1 ? -10.454 -15.972 -10.058 1.00 0.00 1 MET A C 9
ATOM 11676 O O . MET A 1 1 ? -9.682 -15.727 -9.152 1.00 0.00 1 MET A O 9
ATOM 11692 N N . PRO A 1 2 ? -11.636 -15.393 -10.124 1.00 0.00 2 PRO A N 9
ATOM 11693 C CA . PRO A 1 2 ? -12.101 -14.403 -9.098 1.00 0.00 2 PRO A CA 9
ATOM 11694 C C . PRO A 1 2 ? -12.208 -15.024 -7.694 1.00 0.00 2 PRO A C 9
ATOM 11695 O O . PRO A 1 2 ? -12.567 -16.173 -7.539 1.00 0.00 2 PRO A O 9
ATOM 11706 N N . HIS A 1 3 ? -11.909 -14.262 -6.671 1.00 0.00 3 HIS A N 9
ATOM 11707 C CA . HIS A 1 3 ? -12.002 -14.788 -5.274 1.00 0.00 3 HIS A CA 9
ATOM 11708 C C . HIS A 1 3 ? -12.155 -13.609 -4.307 1.00 0.00 3 HIS A C 9
ATOM 11709 O O . HIS A 1 3 ? -11.342 -12.708 -4.281 1.00 0.00 3 HIS A O 9
ATOM 11723 N N . LYS A 1 4 ? -13.195 -13.604 -3.509 1.00 0.00 4 LYS A N 9
ATOM 11724 C CA . LYS A 1 4 ? -13.408 -12.478 -2.544 1.00 0.00 4 LYS A CA 9
ATOM 11725 C C . LYS A 1 4 ? -12.696 -12.803 -1.225 1.00 0.00 4 LYS A C 9
ATOM 11726 O O . LYS A 1 4 ? -12.549 -11.959 -0.363 1.00 0.00 4 LYS A O 9
ATOM 11745 N N . GLU A 1 5 ? -12.237 -14.015 -1.067 1.00 0.00 5 GLU A N 9
ATOM 11746 C CA . GLU A 1 5 ? -11.528 -14.379 0.193 1.00 0.00 5 GLU A CA 9
ATOM 11747 C C . GLU A 1 5 ? -10.276 -13.512 0.324 1.00 0.00 5 GLU A C 9
ATOM 11748 O O . GLU A 1 5 ? -9.433 -13.494 -0.549 1.00 0.00 5 GLU A O 9
ATOM 11760 N N . LYS A 1 6 ? -10.153 -12.789 1.413 1.00 0.00 6 LYS A N 9
ATOM 11761 C CA . LYS A 1 6 ? -8.960 -11.901 1.633 1.00 0.00 6 LYS A CA 9
ATOM 11762 C C . LYS A 1 6 ? -8.452 -12.088 3.066 1.00 0.00 6 LYS A C 9
ATOM 11763 O O . LYS A 1 6 ? -7.860 -11.197 3.646 1.00 0.00 6 LYS A O 9
ATOM 11782 N N . HIS A 1 7 ? -8.673 -13.241 3.638 1.00 0.00 7 HIS A N 9
ATOM 11783 C CA . HIS A 1 7 ? -8.202 -13.491 5.035 1.00 0.00 7 HIS A CA 9
ATOM 11784 C C . HIS A 1 7 ? -6.654 -13.542 5.068 1.00 0.00 7 HIS A C 9
ATOM 11785 O O . HIS A 1 7 ? -6.040 -12.995 5.966 1.00 0.00 7 HIS A O 9
ATOM 11799 N N . PRO A 1 8 ? -6.023 -14.190 4.111 1.00 0.00 8 PRO A N 9
ATOM 11800 C CA . PRO A 1 8 ? -4.528 -14.295 4.068 1.00 0.00 8 PRO A CA 9
ATOM 11801 C C . PRO A 1 8 ? -3.863 -12.913 3.946 1.00 0.00 8 PRO A C 9
ATOM 11802 O O . PRO A 1 8 ? -4.315 -12.060 3.208 1.00 0.00 8 PRO A O 9
ATOM 11813 N N . LEU A 1 9 ? -2.792 -12.692 4.658 1.00 0.00 9 LEU A N 9
ATOM 11814 C CA . LEU A 1 9 ? -2.102 -11.375 4.577 1.00 0.00 9 LEU A CA 9
ATOM 11815 C C . LEU A 1 9 ? -1.541 -11.191 3.159 1.00 0.00 9 LEU A C 9
ATOM 11816 O O . LEU A 1 9 ? -1.615 -10.122 2.587 1.00 0.00 9 LEU A O 9
ATOM 11832 N N . GLN A 1 10 ? -0.971 -12.223 2.597 1.00 0.00 10 GLN A N 9
ATOM 11833 C CA . GLN A 1 10 ? -0.392 -12.109 1.226 1.00 0.00 10 GLN A CA 9
ATOM 11834 C C . GLN A 1 10 ? -1.508 -11.844 0.210 1.00 0.00 10 GLN A C 9
ATOM 11835 O O . GLN A 1 10 ? -1.386 -10.994 -0.649 1.00 0.00 10 GLN A O 9
ATOM 11849 N N . ASP A 1 11 ? -2.590 -12.568 0.296 1.00 0.00 11 ASP A N 9
ATOM 11850 C CA . ASP A 1 11 ? -3.706 -12.357 -0.671 1.00 0.00 11 ASP A CA 9
ATOM 11851 C C . ASP A 1 11 ? -4.293 -10.957 -0.482 1.00 0.00 11 ASP A C 9
ATOM 11852 O O . ASP A 1 11 ? -4.704 -10.311 -1.424 1.00 0.00 11 ASP A O 9
ATOM 11861 N N . MET A 1 12 ? -4.345 -10.489 0.735 1.00 0.00 12 MET A N 9
ATOM 11862 C CA . MET A 1 12 ? -4.913 -9.136 0.992 1.00 0.00 12 MET A CA 9
ATOM 11863 C C . MET A 1 12 ? -4.079 -8.075 0.266 1.00 0.00 12 MET A C 9
ATOM 11864 O O . MET A 1 12 ? -4.569 -7.367 -0.588 1.00 0.00 12 MET A O 9
ATOM 11878 N N . PHE A 1 13 ? -2.820 -7.956 0.601 1.00 0.00 13 PHE A N 9
ATOM 11879 C CA . PHE A 1 13 ? -1.964 -6.935 -0.073 1.00 0.00 13 PHE A CA 9
ATOM 11880 C C . PHE A 1 13 ? -1.771 -7.296 -1.551 1.00 0.00 13 PHE A C 9
ATOM 11881 O O . PHE A 1 13 ? -1.782 -6.436 -2.408 1.00 0.00 13 PHE A O 9
ATOM 11898 N N . THR A 1 14 ? -1.581 -8.551 -1.865 1.00 0.00 14 THR A N 9
ATOM 11899 C CA . THR A 1 14 ? -1.375 -8.932 -3.294 1.00 0.00 14 THR A CA 9
ATOM 11900 C C . THR A 1 14 ? -2.614 -8.566 -4.114 1.00 0.00 14 THR A C 9
ATOM 11901 O O . THR A 1 14 ? -2.515 -8.011 -5.188 1.00 0.00 14 THR A O 9
ATOM 11912 N N . SER A 1 15 ? -3.780 -8.884 -3.627 1.00 0.00 15 SER A N 9
ATOM 11913 C CA . SER A 1 15 ? -5.016 -8.563 -4.397 1.00 0.00 15 SER A CA 9
ATOM 11914 C C . SER A 1 15 ? -5.107 -7.053 -4.634 1.00 0.00 15 SER A C 9
ATOM 11915 O O . SER A 1 15 ? -5.424 -6.605 -5.718 1.00 0.00 15 SER A O 9
ATOM 11923 N N . ALA A 1 16 ? -4.839 -6.264 -3.631 1.00 0.00 16 ALA A N 9
ATOM 11924 C CA . ALA A 1 16 ? -4.920 -4.785 -3.802 1.00 0.00 16 ALA A CA 9
ATOM 11925 C C . ALA A 1 16 ? -3.777 -4.280 -4.685 1.00 0.00 16 ALA A C 9
ATOM 11926 O O . ALA A 1 16 ? -3.982 -3.495 -5.589 1.00 0.00 16 ALA A O 9
ATOM 11933 N N . ILE A 1 17 ? -2.574 -4.716 -4.427 1.00 0.00 17 ILE A N 9
ATOM 11934 C CA . ILE A 1 17 ? -1.420 -4.239 -5.243 1.00 0.00 17 ILE A CA 9
ATOM 11935 C C . ILE A 1 17 ? -1.612 -4.667 -6.698 1.00 0.00 17 ILE A C 9
ATOM 11936 O O . ILE A 1 17 ? -1.420 -3.887 -7.606 1.00 0.00 17 ILE A O 9
ATOM 11952 N N . GLU A 1 18 ? -1.994 -5.888 -6.931 1.00 0.00 18 GLU A N 9
ATOM 11953 C CA . GLU A 1 18 ? -2.197 -6.347 -8.333 1.00 0.00 18 GLU A CA 9
ATOM 11954 C C . GLU A 1 18 ? -3.400 -5.613 -8.931 1.00 0.00 18 GLU A C 9
ATOM 11955 O O . GLU A 1 18 ? -3.444 -5.335 -10.113 1.00 0.00 18 GLU A O 9
ATOM 11967 N N . ALA A 1 19 ? -4.374 -5.296 -8.124 1.00 0.00 19 ALA A N 9
ATOM 11968 C CA . ALA A 1 19 ? -5.571 -4.579 -8.644 1.00 0.00 19 ALA A CA 9
ATOM 11969 C C . ALA A 1 19 ? -5.170 -3.184 -9.135 1.00 0.00 19 ALA A C 9
ATOM 11970 O O . ALA A 1 19 ? -5.828 -2.613 -9.981 1.00 0.00 19 ALA A O 9
ATOM 11977 N N . VAL A 1 20 ? -4.098 -2.625 -8.603 1.00 0.00 20 VAL A N 9
ATOM 11978 C CA . VAL A 1 20 ? -3.644 -1.251 -9.030 1.00 0.00 20 VAL A CA 9
ATOM 11979 C C . VAL A 1 20 ? -2.141 -1.256 -9.330 1.00 0.00 20 VAL A C 9
ATOM 11980 O O . VAL A 1 20 ? -1.507 -0.219 -9.346 1.00 0.00 20 VAL A O 9
ATOM 11993 N N . ALA A 1 21 ? -1.558 -2.404 -9.568 1.00 0.00 21 ALA A N 9
ATOM 11994 C CA . ALA A 1 21 ? -0.096 -2.441 -9.869 1.00 0.00 21 ALA A CA 9
ATOM 11995 C C . ALA A 1 21 ? 0.170 -1.624 -11.135 1.00 0.00 21 ALA A C 9
ATOM 11996 O O . ALA A 1 21 ? 1.258 -1.127 -11.344 1.00 0.00 21 ALA A O 9
ATOM 12003 N N . ARG A 1 22 ? -0.822 -1.480 -11.980 1.00 0.00 22 ARG A N 9
ATOM 12004 C CA . ARG A 1 22 ? -0.644 -0.686 -13.235 1.00 0.00 22 ARG A CA 9
ATOM 12005 C C . ARG A 1 22 ? 0.597 -1.175 -14.004 1.00 0.00 22 ARG A C 9
ATOM 12006 O O . ARG A 1 22 ? 1.296 -2.075 -13.577 1.00 0.00 22 ARG A O 9
ATOM 12027 N N . ASP A 1 23 ? 0.860 -0.583 -15.138 1.00 0.00 23 ASP A N 9
ATOM 12028 C CA . ASP A 1 23 ? 2.037 -1.000 -15.954 1.00 0.00 23 ASP A CA 9
ATOM 12029 C C . ASP A 1 23 ? 3.337 -0.612 -15.238 1.00 0.00 23 ASP A C 9
ATOM 12030 O O . ASP A 1 23 ? 4.392 -1.129 -15.539 1.00 0.00 23 ASP A O 9
ATOM 12039 N N . SER A 1 24 ? 3.278 0.297 -14.299 1.00 0.00 24 SER A N 9
ATOM 12040 C CA . SER A 1 24 ? 4.524 0.708 -13.582 1.00 0.00 24 SER A CA 9
ATOM 12041 C C . SER A 1 24 ? 4.936 -0.393 -12.604 1.00 0.00 24 SER A C 9
ATOM 12042 O O . SER A 1 24 ? 5.983 -0.333 -11.990 1.00 0.00 24 SER A O 9
ATOM 12050 N N . GLY A 1 25 ? 4.120 -1.400 -12.459 1.00 0.00 25 GLY A N 9
ATOM 12051 C CA . GLY A 1 25 ? 4.455 -2.515 -11.525 1.00 0.00 25 GLY A CA 9
ATOM 12052 C C . GLY A 1 25 ? 4.277 -2.050 -10.079 1.00 0.00 25 GLY A C 9
ATOM 12053 O O . GLY A 1 25 ? 3.595 -2.680 -9.294 1.00 0.00 25 GLY A O 9
ATOM 12057 N N . TRP A 1 26 ? 4.884 -0.953 -9.720 1.00 0.00 26 TRP A N 9
ATOM 12058 C CA . TRP A 1 26 ? 4.750 -0.450 -8.323 1.00 0.00 26 TRP A CA 9
ATOM 12059 C C . TRP A 1 26 ? 3.281 -0.134 -8.039 1.00 0.00 26 TRP A C 9
ATOM 12060 O O . TRP A 1 26 ? 2.427 -0.267 -8.895 1.00 0.00 26 TRP A O 9
ATOM 12081 N N . ALA A 1 27 ? 2.982 0.300 -6.841 1.00 0.00 27 ALA A N 9
ATOM 12082 C CA . ALA A 1 27 ? 1.575 0.646 -6.479 1.00 0.00 27 ALA A CA 9
ATOM 12083 C C . ALA A 1 27 ? 1.601 1.719 -5.390 1.00 0.00 27 ALA A C 9
ATOM 12084 O O . ALA A 1 27 ? 2.331 1.617 -4.425 1.00 0.00 27 ALA A O 9
ATOM 12091 N N . GLU A 1 28 ? 0.817 2.750 -5.539 1.00 0.00 28 GLU A N 9
ATOM 12092 C CA . GLU A 1 28 ? 0.806 3.835 -4.513 1.00 0.00 28 GLU A CA 9
ATOM 12093 C C . GLU A 1 28 ? 0.084 3.339 -3.258 1.00 0.00 28 GLU A C 9
ATOM 12094 O O . GLU A 1 28 ? -0.985 2.768 -3.332 1.00 0.00 28 GLU A O 9
ATOM 12106 N N . LEU A 1 29 ? 0.667 3.539 -2.106 1.00 0.00 29 LEU A N 9
ATOM 12107 C CA . LEU A 1 29 ? 0.026 3.063 -0.845 1.00 0.00 29 LEU A CA 9
ATOM 12108 C C . LEU A 1 29 ? -1.393 3.628 -0.747 1.00 0.00 29 LEU A C 9
ATOM 12109 O O . LEU A 1 29 ? -2.306 2.960 -0.304 1.00 0.00 29 LEU A O 9
ATOM 12125 N N . SER A 1 30 ? -1.593 4.852 -1.151 1.00 0.00 30 SER A N 9
ATOM 12126 C CA . SER A 1 30 ? -2.960 5.441 -1.072 1.00 0.00 30 SER A CA 9
ATOM 12127 C C . SER A 1 30 ? -3.933 4.574 -1.876 1.00 0.00 30 SER A C 9
ATOM 12128 O O . SER A 1 30 ? -5.020 4.269 -1.427 1.00 0.00 30 SER A O 9
ATOM 12136 N N . ALA A 1 31 ? -3.553 4.169 -3.059 1.00 0.00 31 ALA A N 9
ATOM 12137 C CA . ALA A 1 31 ? -4.462 3.318 -3.878 1.00 0.00 31 ALA A CA 9
ATOM 12138 C C . ALA A 1 31 ? -4.706 1.990 -3.154 1.00 0.00 31 ALA A C 9
ATOM 12139 O O . ALA A 1 31 ? -5.810 1.484 -3.124 1.00 0.00 31 ALA A O 9
ATOM 12146 N N . VAL A 1 32 ? -3.685 1.425 -2.566 1.00 0.00 32 VAL A N 9
ATOM 12147 C CA . VAL A 1 32 ? -3.860 0.135 -1.841 1.00 0.00 32 VAL A CA 9
ATOM 12148 C C . VAL A 1 32 ? -4.835 0.341 -0.681 1.00 0.00 32 VAL A C 9
ATOM 12149 O O . VAL A 1 32 ? -5.754 -0.429 -0.480 1.00 0.00 32 VAL A O 9
ATOM 12162 N N . GLY A 1 33 ? -4.628 1.367 0.092 1.00 0.00 33 GLY A N 9
ATOM 12163 C CA . GLY A 1 33 ? -5.525 1.613 1.252 1.00 0.00 33 GLY A CA 9
ATOM 12164 C C . GLY A 1 33 ? -6.955 1.865 0.768 1.00 0.00 33 GLY A C 9
ATOM 12165 O O . GLY A 1 33 ? -7.897 1.278 1.263 1.00 0.00 33 GLY A O 9
ATOM 12169 N N . SER A 1 34 ? -7.129 2.732 -0.189 1.00 0.00 34 SER A N 9
ATOM 12170 C CA . SER A 1 34 ? -8.502 3.015 -0.693 1.00 0.00 34 SER A CA 9
ATOM 12171 C C . SER A 1 34 ? -9.115 1.738 -1.274 1.00 0.00 34 SER A C 9
ATOM 12172 O O . SER A 1 34 ? -10.271 1.437 -1.053 1.00 0.00 34 SER A O 9
ATOM 12180 N N . TYR A 1 35 ? -8.352 0.990 -2.023 1.00 0.00 35 TYR A N 9
ATOM 12181 C CA . TYR A 1 35 ? -8.893 -0.260 -2.627 1.00 0.00 35 TYR A CA 9
ATOM 12182 C C . TYR A 1 35 ? -9.339 -1.211 -1.513 1.00 0.00 35 TYR A C 9
ATOM 12183 O O . TYR A 1 35 ? -10.419 -1.766 -1.553 1.00 0.00 35 TYR A O 9
ATOM 12201 N N . LEU A 1 36 ? -8.516 -1.404 -0.521 1.00 0.00 36 LEU A N 9
ATOM 12202 C CA . LEU A 1 36 ? -8.888 -2.319 0.595 1.00 0.00 36 LEU A CA 9
ATOM 12203 C C . LEU A 1 36 ? -10.119 -1.761 1.311 1.00 0.00 36 LEU A C 9
ATOM 12204 O O . LEU A 1 36 ? -11.015 -2.493 1.683 1.00 0.00 36 LEU A O 9
ATOM 12220 N N . ALA A 1 37 ? -10.174 -0.471 1.511 1.00 0.00 37 ALA A N 9
ATOM 12221 C CA . ALA A 1 37 ? -11.352 0.121 2.207 1.00 0.00 37 ALA A CA 9
ATOM 12222 C C . ALA A 1 37 ? -12.626 -0.243 1.441 1.00 0.00 37 ALA A C 9
ATOM 12223 O O . ALA A 1 37 ? -13.597 -0.689 2.012 1.00 0.00 37 ALA A O 9
ATOM 12230 N N . LYS A 1 38 ? -12.627 -0.058 0.148 1.00 0.00 38 LYS A N 9
ATOM 12231 C CA . LYS A 1 38 ? -13.837 -0.393 -0.651 1.00 0.00 38 LYS A CA 9
ATOM 12232 C C . LYS A 1 38 ? -14.126 -1.891 -0.520 1.00 0.00 38 LYS A C 9
ATOM 12233 O O . LYS A 1 38 ? -15.261 -2.303 -0.385 1.00 0.00 38 LYS A O 9
ATOM 12252 N N . ASN A 1 39 ? -13.108 -2.708 -0.556 1.00 0.00 39 ASN A N 9
ATOM 12253 C CA . ASN A 1 39 ? -13.317 -4.182 -0.431 1.00 0.00 39 ASN A CA 9
ATOM 12254 C C . ASN A 1 39 ? -13.498 -4.543 1.045 1.00 0.00 39 ASN A C 9
ATOM 12255 O O . ASN A 1 39 ? -13.864 -5.651 1.383 1.00 0.00 39 ASN A O 9
ATOM 12266 N N . ASP A 1 40 ? -13.252 -3.611 1.928 1.00 0.00 40 ASP A N 9
ATOM 12267 C CA . ASP A 1 40 ? -13.416 -3.894 3.385 1.00 0.00 40 ASP A CA 9
ATOM 12268 C C . ASP A 1 40 ? -13.446 -2.572 4.162 1.00 0.00 40 ASP A C 9
ATOM 12269 O O . ASP A 1 40 ? -12.511 -2.245 4.868 1.00 0.00 40 ASP A O 9
ATOM 12278 N N . PRO A 1 41 ? -14.512 -1.812 4.039 1.00 0.00 41 PRO A N 9
ATOM 12279 C CA . PRO A 1 41 ? -14.656 -0.502 4.752 1.00 0.00 41 PRO A CA 9
ATOM 12280 C C . PRO A 1 41 ? -14.520 -0.671 6.272 1.00 0.00 41 PRO A C 9
ATOM 12281 O O . PRO A 1 41 ? -14.075 0.216 6.972 1.00 0.00 41 PRO A O 9
ATOM 12292 N N . SER A 1 42 ? -14.915 -1.805 6.776 1.00 0.00 42 SER A N 9
ATOM 12293 C CA . SER A 1 42 ? -14.832 -2.051 8.242 1.00 0.00 42 SER A CA 9
ATOM 12294 C C . SER A 1 42 ? -13.389 -1.874 8.727 1.00 0.00 42 SER A C 9
ATOM 12295 O O . SER A 1 42 ? -13.134 -1.773 9.910 1.00 0.00 42 SER A O 9
ATOM 12303 N N . PHE A 1 43 ? -12.444 -1.821 7.823 1.00 0.00 43 PHE A N 9
ATOM 12304 C CA . PHE A 1 43 ? -11.011 -1.631 8.226 1.00 0.00 43 PHE A CA 9
ATOM 12305 C C . PHE A 1 43 ? -10.699 -0.132 8.213 1.00 0.00 43 PHE A C 9
ATOM 12306 O O . PHE A 1 43 ? -10.248 0.431 9.191 1.00 0.00 43 PHE A O 9
ATOM 12323 N N . ASP A 1 44 ? -10.933 0.506 7.095 1.00 0.00 44 ASP A N 9
ATOM 12324 C CA . ASP A 1 44 ? -10.654 1.973 6.979 1.00 0.00 44 ASP A CA 9
ATOM 12325 C C . ASP A 1 44 ? -9.190 2.247 7.375 1.00 0.00 44 ASP A C 9
ATOM 12326 O O . ASP A 1 44 ? -8.909 2.554 8.517 1.00 0.00 44 ASP A O 9
ATOM 12335 N N . PRO A 1 45 ? -8.257 2.122 6.452 1.00 0.00 45 PRO A N 9
ATOM 12336 C CA . PRO A 1 45 ? -6.805 2.351 6.744 1.00 0.00 45 PRO A CA 9
ATOM 12337 C C . PRO A 1 45 ? -6.540 3.733 7.364 1.00 0.00 45 PRO A C 9
ATOM 12338 O O . PRO A 1 45 ? -5.855 3.859 8.360 1.00 0.00 45 PRO A O 9
ATOM 12349 N N . ARG A 1 46 ? -7.071 4.764 6.769 1.00 0.00 46 ARG A N 9
ATOM 12350 C CA . ARG A 1 46 ? -6.841 6.144 7.294 1.00 0.00 46 ARG A CA 9
ATOM 12351 C C . ARG A 1 46 ? -7.213 6.191 8.774 1.00 0.00 46 ARG A C 9
ATOM 12352 O O . ARG A 1 46 ? -6.425 6.586 9.611 1.00 0.00 46 ARG A O 9
ATOM 12373 N N . ASN A 1 47 ? -8.393 5.767 9.108 1.00 0.00 47 ASN A N 9
ATOM 12374 C CA . ASN A 1 47 ? -8.806 5.764 10.535 1.00 0.00 47 ASN A CA 9
ATOM 12375 C C . ASN A 1 47 ? -7.956 4.750 11.311 1.00 0.00 47 ASN A C 9
ATOM 12376 O O . ASN A 1 47 ? -7.638 4.949 12.466 1.00 0.00 47 ASN A O 9
ATOM 12387 N N . TRP A 1 48 ? -7.602 3.652 10.689 1.00 0.00 48 TRP A N 9
ATOM 12388 C CA . TRP A 1 48 ? -6.790 2.610 11.392 1.00 0.00 48 TRP A CA 9
ATOM 12389 C C . TRP A 1 48 ? -5.313 3.032 11.418 1.00 0.00 48 TRP A C 9
ATOM 12390 O O . TRP A 1 48 ? -4.463 2.306 11.892 1.00 0.00 48 TRP A O 9
ATOM 12411 N N . GLY A 1 49 ? -5.001 4.202 10.918 1.00 0.00 49 GLY A N 9
ATOM 12412 C CA . GLY A 1 49 ? -3.580 4.672 10.918 1.00 0.00 49 GLY A CA 9
ATOM 12413 C C . GLY A 1 49 ? -3.393 5.703 9.803 1.00 0.00 49 GLY A C 9
ATOM 12414 O O . GLY A 1 49 ? -3.715 5.454 8.658 1.00 0.00 49 GLY A O 9
ATOM 12418 N N . HIS A 1 50 ? -2.873 6.860 10.122 1.00 0.00 50 HIS A N 9
ATOM 12419 C CA . HIS A 1 50 ? -2.670 7.893 9.067 1.00 0.00 50 HIS A CA 9
ATOM 12420 C C . HIS A 1 50 ? -1.619 7.394 8.075 1.00 0.00 50 HIS A C 9
ATOM 12421 O O . HIS A 1 50 ? -1.787 7.484 6.875 1.00 0.00 50 HIS A O 9
ATOM 12435 N N . GLY A 1 51 ? -0.534 6.855 8.573 1.00 0.00 51 GLY A N 9
ATOM 12436 C CA . GLY A 1 51 ? 0.548 6.329 7.677 1.00 0.00 51 GLY A CA 9
ATOM 12437 C C . GLY A 1 51 ? 1.227 5.130 8.348 1.00 0.00 51 GLY A C 9
ATOM 12438 O O . GLY A 1 51 ? 2.163 4.561 7.820 1.00 0.00 51 GLY A O 9
ATOM 12442 N N . ARG A 1 52 ? 0.768 4.741 9.508 1.00 0.00 52 ARG A N 9
ATOM 12443 C CA . ARG A 1 52 ? 1.398 3.588 10.207 1.00 0.00 52 ARG A CA 9
ATOM 12444 C C . ARG A 1 52 ? 1.158 2.312 9.395 1.00 0.00 52 ARG A C 9
ATOM 12445 O O . ARG A 1 52 ? 1.668 1.257 9.719 1.00 0.00 52 ARG A O 9
ATOM 12466 N N . LEU A 1 53 ? 0.426 2.405 8.318 1.00 0.00 53 LEU A N 9
ATOM 12467 C CA . LEU A 1 53 ? 0.203 1.204 7.460 1.00 0.00 53 LEU A CA 9
ATOM 12468 C C . LEU A 1 53 ? 1.542 0.794 6.831 1.00 0.00 53 LEU A C 9
ATOM 12469 O O . LEU A 1 53 ? 1.862 -0.373 6.734 1.00 0.00 53 LEU A O 9
ATOM 12485 N N . SER A 1 54 ? 2.315 1.753 6.388 1.00 0.00 54 SER A N 9
ATOM 12486 C CA . SER A 1 54 ? 3.626 1.428 5.749 1.00 0.00 54 SER A CA 9
ATOM 12487 C C . SER A 1 54 ? 4.509 0.675 6.742 1.00 0.00 54 SER A C 9
ATOM 12488 O O . SER A 1 54 ? 5.144 -0.305 6.409 1.00 0.00 54 SER A O 9
ATOM 12496 N N . GLN A 1 55 ? 4.556 1.124 7.964 1.00 0.00 55 GLN A N 9
ATOM 12497 C CA . GLN A 1 55 ? 5.397 0.436 8.981 1.00 0.00 55 GLN A CA 9
ATOM 12498 C C . GLN A 1 55 ? 4.797 -0.944 9.283 1.00 0.00 55 GLN A C 9
ATOM 12499 O O . GLN A 1 55 ? 5.500 -1.876 9.613 1.00 0.00 55 GLN A O 9
ATOM 12513 N N . MET A 1 56 ? 3.503 -1.078 9.177 1.00 0.00 56 MET A N 9
ATOM 12514 C CA . MET A 1 56 ? 2.864 -2.396 9.467 1.00 0.00 56 MET A CA 9
ATOM 12515 C C . MET A 1 56 ? 3.359 -3.447 8.463 1.00 0.00 56 MET A C 9
ATOM 12516 O O . MET A 1 56 ? 3.723 -4.546 8.831 1.00 0.00 56 MET A O 9
ATOM 12530 N N . VAL A 1 57 ? 3.367 -3.121 7.199 1.00 0.00 57 VAL A N 9
ATOM 12531 C CA . VAL A 1 57 ? 3.831 -4.105 6.171 1.00 0.00 57 VAL A CA 9
ATOM 12532 C C . VAL A 1 57 ? 5.347 -4.280 6.269 1.00 0.00 57 VAL A C 9
ATOM 12533 O O . VAL A 1 57 ? 5.901 -5.263 5.819 1.00 0.00 57 VAL A O 9
ATOM 12546 N N . LYS A 1 58 ? 6.025 -3.330 6.847 1.00 0.00 58 LYS A N 9
ATOM 12547 C CA . LYS A 1 58 ? 7.506 -3.431 6.965 1.00 0.00 58 LYS A CA 9
ATOM 12548 C C . LYS A 1 58 ? 7.872 -4.688 7.755 1.00 0.00 58 LYS A C 9
ATOM 12549 O O . LYS A 1 58 ? 8.898 -5.297 7.527 1.00 0.00 58 LYS A O 9
ATOM 12568 N N . LYS A 1 59 ? 7.047 -5.082 8.687 1.00 0.00 59 LYS A N 9
ATOM 12569 C CA . LYS A 1 59 ? 7.357 -6.298 9.492 1.00 0.00 59 LYS A CA 9
ATOM 12570 C C . LYS A 1 59 ? 7.143 -7.552 8.635 1.00 0.00 59 LYS A C 9
ATOM 12571 O O . LYS A 1 59 ? 7.399 -8.657 9.069 1.00 0.00 59 LYS A O 9
ATOM 12590 N N . LEU A 1 60 ? 6.681 -7.386 7.416 1.00 0.00 60 LEU A N 9
ATOM 12591 C CA . LEU A 1 60 ? 6.451 -8.560 6.505 1.00 0.00 60 LEU A CA 9
ATOM 12592 C C . LEU A 1 60 ? 7.630 -8.669 5.529 1.00 0.00 60 LEU A C 9
ATOM 12593 O O . LEU A 1 60 ? 7.811 -7.837 4.662 1.00 0.00 60 LEU A O 9
ATOM 12609 N N . ASP A 1 61 ? 8.442 -9.678 5.679 1.00 0.00 61 ASP A N 9
ATOM 12610 C CA . ASP A 1 61 ? 9.623 -9.842 4.782 1.00 0.00 61 ASP A CA 9
ATOM 12611 C C . ASP A 1 61 ? 9.196 -10.128 3.335 1.00 0.00 61 ASP A C 9
ATOM 12612 O O . ASP A 1 61 ? 9.831 -9.683 2.398 1.00 0.00 61 ASP A O 9
ATOM 12621 N N . PHE A 1 62 ? 8.150 -10.889 3.133 1.00 0.00 62 PHE A N 9
ATOM 12622 C CA . PHE A 1 62 ? 7.724 -11.220 1.735 1.00 0.00 62 PHE A CA 9
ATOM 12623 C C . PHE A 1 62 ? 7.115 -9.992 1.040 1.00 0.00 62 PHE A C 9
ATOM 12624 O O . PHE A 1 62 ? 6.417 -10.117 0.054 1.00 0.00 62 PHE A O 9
ATOM 12641 N N . LEU A 1 63 ? 7.398 -8.804 1.529 1.00 0.00 63 LEU A N 9
ATOM 12642 C CA . LEU A 1 63 ? 6.863 -7.550 0.889 1.00 0.00 63 LEU A CA 9
ATOM 12643 C C . LEU A 1 63 ? 7.965 -6.483 0.886 1.00 0.00 63 LEU A C 9
ATOM 12644 O O . LEU A 1 63 ? 8.557 -6.182 1.902 1.00 0.00 63 LEU A O 9
ATOM 12660 N N . THR A 1 64 ? 8.236 -5.905 -0.257 1.00 0.00 64 THR A N 9
ATOM 12661 C CA . THR A 1 64 ? 9.291 -4.844 -0.348 1.00 0.00 64 THR A CA 9
ATOM 12662 C C . THR A 1 64 ? 8.646 -3.477 -0.105 1.00 0.00 64 THR A C 9
ATOM 12663 O O . THR A 1 64 ? 7.611 -3.167 -0.666 1.00 0.00 64 THR A O 9
ATOM 12674 N N . VAL A 1 65 ? 9.252 -2.658 0.732 1.00 0.00 65 VAL A N 9
ATOM 12675 C CA . VAL A 1 65 ? 8.694 -1.292 1.039 1.00 0.00 65 VAL A CA 9
ATOM 12676 C C . VAL A 1 65 ? 9.728 -0.221 0.663 1.00 0.00 65 VAL A C 9
ATOM 12677 O O . VAL A 1 65 ? 10.881 -0.301 1.037 1.00 0.00 65 VAL A O 9
ATOM 12690 N N . GLN A 1 66 ? 9.313 0.788 -0.069 1.00 0.00 66 GLN A N 9
ATOM 12691 C CA . GLN A 1 66 ? 10.252 1.890 -0.474 1.00 0.00 66 GLN A CA 9
ATOM 12692 C C . GLN A 1 66 ? 9.487 3.219 -0.492 1.00 0.00 66 GLN A C 9
ATOM 12693 O O . GLN A 1 66 ? 8.289 3.250 -0.688 1.00 0.00 66 GLN A O 9
ATOM 12707 N N . GLU A 1 67 ? 10.177 4.320 -0.287 1.00 0.00 67 GLU A N 9
ATOM 12708 C CA . GLU A 1 67 ? 9.514 5.672 -0.282 1.00 0.00 67 GLU A CA 9
ATOM 12709 C C . GLU A 1 67 ? 9.807 6.411 -1.590 1.00 0.00 67 GLU A C 9
ATOM 12710 O O . GLU A 1 67 ? 10.884 6.310 -2.143 1.00 0.00 67 GLU A O 9
ATOM 12722 N N . SER A 1 68 ? 8.848 7.170 -2.068 1.00 0.00 68 SER A N 9
ATOM 12723 C CA . SER A 1 68 ? 9.027 7.955 -3.330 1.00 0.00 68 SER A CA 9
ATOM 12724 C C . SER A 1 68 ? 8.580 9.404 -3.093 1.00 0.00 68 SER A C 9
ATOM 12725 O O . SER A 1 68 ? 7.525 9.665 -2.547 1.00 0.00 68 SER A O 9
ATOM 12733 N N . ARG A 1 69 ? 9.389 10.341 -3.499 1.00 0.00 69 ARG A N 9
ATOM 12734 C CA . ARG A 1 69 ? 9.056 11.784 -3.313 1.00 0.00 69 ARG A CA 9
ATOM 12735 C C . ARG A 1 69 ? 7.890 12.151 -4.257 1.00 0.00 69 ARG A C 9
ATOM 12736 O O . ARG A 1 69 ? 7.911 11.831 -5.427 1.00 0.00 69 ARG A O 9
ATOM 12757 N N . ASN A 1 70 ? 6.867 12.812 -3.756 1.00 0.00 70 ASN A N 9
ATOM 12758 C CA . ASN A 1 70 ? 5.691 13.187 -4.624 1.00 0.00 70 ASN A CA 9
ATOM 12759 C C . ASN A 1 70 ? 5.087 14.501 -4.120 1.00 0.00 70 ASN A C 9
ATOM 12760 O O . ASN A 1 70 ? 4.408 14.540 -3.113 1.00 0.00 70 ASN A O 9
ATOM 12771 N N . GLY A 1 71 ? 5.332 15.576 -4.814 1.00 0.00 71 GLY A N 9
ATOM 12772 C CA . GLY A 1 71 ? 4.780 16.887 -4.375 1.00 0.00 71 GLY A CA 9
ATOM 12773 C C . GLY A 1 71 ? 5.373 17.255 -3.015 1.00 0.00 71 GLY A C 9
ATOM 12774 O O . GLY A 1 71 ? 6.542 17.038 -2.757 1.00 0.00 71 GLY A O 9
ATOM 12778 N N . SER A 1 72 ? 4.579 17.818 -2.145 1.00 0.00 72 SER A N 9
ATOM 12779 C CA . SER A 1 72 ? 5.087 18.219 -0.794 1.00 0.00 72 SER A CA 9
ATOM 12780 C C . SER A 1 72 ? 5.028 17.034 0.177 1.00 0.00 72 SER A C 9
ATOM 12781 O O . SER A 1 72 ? 5.443 17.144 1.315 1.00 0.00 72 SER A O 9
ATOM 12789 N N . LYS A 1 73 ? 4.504 15.907 -0.252 1.00 0.00 73 LYS A N 9
ATOM 12790 C CA . LYS A 1 73 ? 4.398 14.706 0.649 1.00 0.00 73 LYS A CA 9
ATOM 12791 C C . LYS A 1 73 ? 4.870 13.461 -0.099 1.00 0.00 73 LYS A C 9
ATOM 12792 O O . LYS A 1 73 ? 4.328 13.091 -1.121 1.00 0.00 73 LYS A O 9
ATOM 12811 N N . LEU A 1 74 ? 5.881 12.811 0.412 1.00 0.00 74 LEU A N 9
ATOM 12812 C CA . LEU A 1 74 ? 6.390 11.588 -0.267 1.00 0.00 74 LEU A CA 9
ATOM 12813 C C . LEU A 1 74 ? 5.306 10.517 -0.229 1.00 0.00 74 LEU A C 9
ATOM 12814 O O . LEU A 1 74 ? 4.623 10.351 0.762 1.00 0.00 74 LEU A O 9
ATOM 12830 N N . HIS A 1 75 ? 5.152 9.786 -1.305 1.00 0.00 75 HIS A N 9
ATOM 12831 C CA . HIS A 1 75 ? 4.119 8.703 -1.363 1.00 0.00 75 HIS A CA 9
ATOM 12832 C C . HIS A 1 75 ? 4.808 7.355 -1.180 1.00 0.00 75 HIS A C 9
ATOM 12833 O O . HIS A 1 75 ? 5.715 7.001 -1.907 1.00 0.00 75 HIS A O 9
ATOM 12847 N N . SER A 1 76 ? 4.375 6.597 -0.215 1.00 0.00 76 SER A N 9
ATOM 12848 C CA . SER A 1 76 ? 4.989 5.267 0.024 1.00 0.00 76 SER A CA 9
ATOM 12849 C C . SER A 1 76 ? 4.578 4.318 -1.103 1.00 0.00 76 SER A C 9
ATOM 12850 O O . SER A 1 76 ? 3.569 4.511 -1.750 1.00 0.00 76 SER A O 9
ATOM 12858 N N . GLU A 1 77 ? 5.352 3.290 -1.336 1.00 0.00 77 GLU A N 9
ATOM 12859 C CA . GLU A 1 77 ? 5.024 2.302 -2.415 1.00 0.00 77 GLU A CA 9
ATOM 12860 C C . GLU A 1 77 ? 5.401 0.906 -1.925 1.00 0.00 77 GLU A C 9
ATOM 12861 O O . GLU A 1 77 ? 6.322 0.744 -1.152 1.00 0.00 77 GLU A O 9
ATOM 12873 N N . ILE A 1 78 ? 4.694 -0.103 -2.369 1.00 0.00 78 ILE A N 9
ATOM 12874 C CA . ILE A 1 78 ? 4.999 -1.504 -1.939 1.00 0.00 78 ILE A CA 9
ATOM 12875 C C . ILE A 1 78 ? 4.802 -2.458 -3.116 1.00 0.00 78 ILE A C 9
ATOM 12876 O O . ILE A 1 78 ? 4.022 -2.201 -4.013 1.00 0.00 78 ILE A O 9
ATOM 12892 N N . ARG A 1 79 ? 5.485 -3.571 -3.109 1.00 0.00 79 ARG A N 9
ATOM 12893 C CA . ARG A 1 79 ? 5.323 -4.568 -4.213 1.00 0.00 79 ARG A CA 9
ATOM 12894 C C . ARG A 1 79 ? 5.636 -5.962 -3.668 1.00 0.00 79 ARG A C 9
ATOM 12895 O O . ARG A 1 79 ? 6.396 -6.116 -2.732 1.00 0.00 79 ARG A O 9
ATOM 12916 N N . LEU A 1 80 ? 5.061 -6.976 -4.246 1.00 0.00 80 LEU A N 9
ATOM 12917 C CA . LEU A 1 80 ? 5.330 -8.360 -3.761 1.00 0.00 80 LEU A CA 9
ATOM 12918 C C . LEU A 1 80 ? 6.781 -8.727 -4.120 1.00 0.00 80 LEU A C 9
ATOM 12919 O O . LEU A 1 80 ? 7.242 -8.477 -5.219 1.00 0.00 80 LEU A O 9
ATOM 12935 N N . ARG A 1 81 ? 7.502 -9.307 -3.200 1.00 0.00 81 ARG A N 9
ATOM 12936 C CA . ARG A 1 81 ? 8.919 -9.686 -3.472 1.00 0.00 81 ARG A CA 9
ATOM 12937 C C . ARG A 1 81 ? 8.979 -10.657 -4.654 1.00 0.00 81 ARG A C 9
ATOM 12938 O O . ARG A 1 81 ? 9.783 -10.508 -5.553 1.00 0.00 81 ARG A O 9
ATOM 12959 N N . HIS A 1 82 ? 8.140 -11.655 -4.659 1.00 0.00 82 HIS A N 9
ATOM 12960 C CA . HIS A 1 82 ? 8.151 -12.636 -5.782 1.00 0.00 82 HIS A CA 9
ATOM 12961 C C . HIS A 1 82 ? 7.586 -11.964 -7.039 1.00 0.00 82 HIS A C 9
ATOM 12962 O O . HIS A 1 82 ? 7.897 -10.826 -7.330 1.00 0.00 82 HIS A O 9
ATOM 12976 N N . ASP A 1 83 ? 6.757 -12.651 -7.787 1.00 0.00 83 ASP A N 9
ATOM 12977 C CA . ASP A 1 83 ? 6.169 -12.045 -9.022 1.00 0.00 83 ASP A CA 9
ATOM 12978 C C . ASP A 1 83 ? 7.284 -11.448 -9.891 1.00 0.00 83 ASP A C 9
ATOM 12979 O O . ASP A 1 83 ? 8.454 -11.578 -9.589 1.00 0.00 83 ASP A O 9
ATOM 12988 N N . GLY A 1 84 ? 6.933 -10.798 -10.969 1.00 0.00 84 GLY A N 9
ATOM 12989 C CA . GLY A 1 84 ? 7.978 -10.198 -11.853 1.00 0.00 84 GLY A CA 9
ATOM 12990 C C . GLY A 1 84 ? 8.649 -11.307 -12.661 1.00 0.00 84 GLY A C 9
ATOM 12991 O O . GLY A 1 84 ? 8.102 -12.378 -12.830 1.00 0.00 84 GLY A O 9
ATOM 12995 N N . LEU A 1 85 ? 9.831 -11.059 -13.169 1.00 0.00 85 LEU A N 9
ATOM 12996 C CA . LEU A 1 85 ? 10.542 -12.099 -13.977 1.00 0.00 85 LEU A CA 9
ATOM 12997 C C . LEU A 1 85 ? 9.595 -12.635 -15.064 1.00 0.00 85 LEU A C 9
ATOM 12998 O O . LEU A 1 85 ? 9.694 -13.770 -15.483 1.00 0.00 85 LEU A O 9
ATOM 13014 N N . GLU A 1 86 ? 8.673 -11.824 -15.507 1.00 0.00 86 GLU A N 9
ATOM 13015 C CA . GLU A 1 86 ? 7.710 -12.278 -16.554 1.00 0.00 86 GLU A CA 9
ATOM 13016 C C . GLU A 1 86 ? 8.480 -12.782 -17.780 1.00 0.00 86 GLU A C 9
ATOM 13017 O O . GLU A 1 86 ? 9.448 -12.188 -18.207 1.00 0.00 86 GLU A O 9
ATOM 13029 N N . HIS A 1 87 ? 8.052 -13.883 -18.341 1.00 0.00 87 HIS A N 9
ATOM 13030 C CA . HIS A 1 87 ? 8.743 -14.450 -19.539 1.00 0.00 87 HIS A CA 9
ATOM 13031 C C . HIS A 1 87 ? 8.331 -13.663 -20.788 1.00 0.00 87 HIS A C 9
ATOM 13032 O O . HIS A 1 87 ? 7.289 -13.040 -20.823 1.00 0.00 87 HIS A O 9
ATOM 13046 N N . HIS A 1 88 ? 9.140 -13.689 -21.814 1.00 0.00 88 HIS A N 9
ATOM 13047 C CA . HIS A 1 88 ? 8.792 -12.946 -23.061 1.00 0.00 88 HIS A CA 9
ATOM 13048 C C . HIS A 1 88 ? 7.646 -13.667 -23.777 1.00 0.00 88 HIS A C 9
ATOM 13049 O O . HIS A 1 88 ? 7.565 -14.878 -23.776 1.00 0.00 88 HIS A O 9
ATOM 13063 N N . HIS A 1 89 ? 6.754 -12.929 -24.386 1.00 0.00 89 HIS A N 9
ATOM 13064 C CA . HIS A 1 89 ? 5.610 -13.572 -25.095 1.00 0.00 89 HIS A CA 9
ATOM 13065 C C . HIS A 1 89 ? 6.119 -14.312 -26.336 1.00 0.00 89 HIS A C 9
ATOM 13066 O O . HIS A 1 89 ? 6.860 -13.774 -27.133 1.00 0.00 89 HIS A O 9
ATOM 13080 N N . HIS A 1 90 ? 5.725 -15.547 -26.497 1.00 0.00 90 HIS A N 9
ATOM 13081 C CA . HIS A 1 90 ? 6.177 -16.340 -27.676 1.00 0.00 90 HIS A CA 9
ATOM 13082 C C . HIS A 1 90 ? 5.568 -15.760 -28.958 1.00 0.00 90 HIS A C 9
ATOM 13083 O O . HIS A 1 90 ? 6.187 -15.758 -30.003 1.00 0.00 90 HIS A O 9
ATOM 13097 N N . HIS A 1 91 ? 4.351 -15.288 -28.888 1.00 0.00 91 HIS A N 9
ATOM 13098 C CA . HIS A 1 91 ? 3.685 -14.726 -30.102 1.00 0.00 91 HIS A CA 9
ATOM 13099 C C . HIS A 1 91 ? 4.596 -13.697 -30.783 1.00 0.00 91 HIS A C 9
ATOM 13100 O O . HIS A 1 91 ? 5.331 -12.977 -30.141 1.00 0.00 91 HIS A O 9
ATOM 13114 N N . HIS A 1 92 ? 4.547 -13.630 -32.087 1.00 0.00 92 HIS A N 9
ATOM 13115 C CA . HIS A 1 92 ? 5.399 -12.655 -32.825 1.00 0.00 92 HIS A CA 9
ATOM 13116 C C . HIS A 1 92 ? 5.043 -11.233 -32.387 1.00 0.00 92 HIS A C 9
ATOM 13117 O O . HIS A 1 92 ? 3.871 -10.897 -32.436 1.00 0.00 92 HIS A O 9
ATOM 13132 N N . MET A 1 1 ? -15.702 -7.485 21.596 1.00 0.00 1 MET A N 10
ATOM 13133 C CA . MET A 1 1 ? -14.635 -8.376 21.054 1.00 0.00 1 MET A CA 10
ATOM 13134 C C . MET A 1 1 ? -14.802 -8.497 19.532 1.00 0.00 1 MET A C 10
ATOM 13135 O O . MET A 1 1 ? -15.245 -9.513 19.035 1.00 0.00 1 MET A O 10
ATOM 13151 N N . PRO A 1 2 ? -14.454 -7.467 18.792 1.00 0.00 2 PRO A N 10
ATOM 13152 C CA . PRO A 1 2 ? -14.575 -7.470 17.297 1.00 0.00 2 PRO A CA 10
ATOM 13153 C C . PRO A 1 2 ? -13.714 -8.565 16.643 1.00 0.00 2 PRO A C 10
ATOM 13154 O O . PRO A 1 2 ? -12.646 -8.896 17.121 1.00 0.00 2 PRO A O 10
ATOM 13165 N N . HIS A 1 3 ? -14.169 -9.119 15.545 1.00 0.00 3 HIS A N 10
ATOM 13166 C CA . HIS A 1 3 ? -13.382 -10.182 14.845 1.00 0.00 3 HIS A CA 10
ATOM 13167 C C . HIS A 1 3 ? -12.417 -9.518 13.862 1.00 0.00 3 HIS A C 10
ATOM 13168 O O . HIS A 1 3 ? -12.824 -8.849 12.932 1.00 0.00 3 HIS A O 10
ATOM 13182 N N . LYS A 1 4 ? -11.136 -9.691 14.060 1.00 0.00 4 LYS A N 10
ATOM 13183 C CA . LYS A 1 4 ? -10.136 -9.065 13.141 1.00 0.00 4 LYS A CA 10
ATOM 13184 C C . LYS A 1 4 ? -10.008 -9.911 11.873 1.00 0.00 4 LYS A C 10
ATOM 13185 O O . LYS A 1 4 ? -9.972 -11.124 11.924 1.00 0.00 4 LYS A O 10
ATOM 13204 N N . GLU A 1 5 ? -9.935 -9.278 10.731 1.00 0.00 5 GLU A N 10
ATOM 13205 C CA . GLU A 1 5 ? -9.803 -10.045 9.460 1.00 0.00 5 GLU A CA 10
ATOM 13206 C C . GLU A 1 5 ? -8.535 -10.901 9.521 1.00 0.00 5 GLU A C 10
ATOM 13207 O O . GLU A 1 5 ? -7.450 -10.440 9.229 1.00 0.00 5 GLU A O 10
ATOM 13219 N N . LYS A 1 6 ? -8.665 -12.145 9.900 1.00 0.00 6 LYS A N 10
ATOM 13220 C CA . LYS A 1 6 ? -7.472 -13.043 9.988 1.00 0.00 6 LYS A CA 10
ATOM 13221 C C . LYS A 1 6 ? -7.127 -13.553 8.582 1.00 0.00 6 LYS A C 10
ATOM 13222 O O . LYS A 1 6 ? -6.173 -14.280 8.389 1.00 0.00 6 LYS A O 10
ATOM 13241 N N . HIS A 1 7 ? -7.905 -13.179 7.596 1.00 0.00 7 HIS A N 10
ATOM 13242 C CA . HIS A 1 7 ? -7.634 -13.641 6.196 1.00 0.00 7 HIS A CA 10
ATOM 13243 C C . HIS A 1 7 ? -6.138 -13.443 5.862 1.00 0.00 7 HIS A C 10
ATOM 13244 O O . HIS A 1 7 ? -5.499 -12.566 6.409 1.00 0.00 7 HIS A O 10
ATOM 13258 N N . PRO A 1 8 ? -5.572 -14.248 4.984 1.00 0.00 8 PRO A N 10
ATOM 13259 C CA . PRO A 1 8 ? -4.124 -14.128 4.620 1.00 0.00 8 PRO A CA 10
ATOM 13260 C C . PRO A 1 8 ? -3.767 -12.713 4.127 1.00 0.00 8 PRO A C 10
ATOM 13261 O O . PRO A 1 8 ? -4.333 -12.205 3.181 1.00 0.00 8 PRO A O 10
ATOM 13272 N N . LEU A 1 9 ? -2.824 -12.087 4.778 1.00 0.00 9 LEU A N 10
ATOM 13273 C CA . LEU A 1 9 ? -2.404 -10.712 4.381 1.00 0.00 9 LEU A CA 10
ATOM 13274 C C . LEU A 1 9 ? -1.774 -10.752 2.985 1.00 0.00 9 LEU A C 10
ATOM 13275 O O . LEU A 1 9 ? -1.977 -9.867 2.178 1.00 0.00 9 LEU A O 10
ATOM 13291 N N . GLN A 1 10 ? -0.998 -11.766 2.702 1.00 0.00 10 GLN A N 10
ATOM 13292 C CA . GLN A 1 10 ? -0.336 -11.860 1.367 1.00 0.00 10 GLN A CA 10
ATOM 13293 C C . GLN A 1 10 ? -1.385 -11.746 0.258 1.00 0.00 10 GLN A C 10
ATOM 13294 O O . GLN A 1 10 ? -1.231 -10.988 -0.678 1.00 0.00 10 GLN A O 10
ATOM 13308 N N . ASP A 1 11 ? -2.451 -12.485 0.359 1.00 0.00 11 ASP A N 10
ATOM 13309 C CA . ASP A 1 11 ? -3.508 -12.410 -0.685 1.00 0.00 11 ASP A CA 10
ATOM 13310 C C . ASP A 1 11 ? -4.138 -11.013 -0.670 1.00 0.00 11 ASP A C 10
ATOM 13311 O O . ASP A 1 11 ? -4.432 -10.443 -1.702 1.00 0.00 11 ASP A O 10
ATOM 13320 N N . MET A 1 12 ? -4.358 -10.464 0.495 1.00 0.00 12 MET A N 10
ATOM 13321 C CA . MET A 1 12 ? -4.982 -9.113 0.577 1.00 0.00 12 MET A CA 10
ATOM 13322 C C . MET A 1 12 ? -4.085 -8.077 -0.105 1.00 0.00 12 MET A C 10
ATOM 13323 O O . MET A 1 12 ? -4.527 -7.325 -0.952 1.00 0.00 12 MET A O 10
ATOM 13337 N N . PHE A 1 13 ? -2.826 -8.029 0.247 1.00 0.00 13 PHE A N 10
ATOM 13338 C CA . PHE A 1 13 ? -1.910 -7.040 -0.398 1.00 0.00 13 PHE A CA 10
ATOM 13339 C C . PHE A 1 13 ? -1.656 -7.440 -1.856 1.00 0.00 13 PHE A C 10
ATOM 13340 O O . PHE A 1 13 ? -1.607 -6.605 -2.735 1.00 0.00 13 PHE A O 10
ATOM 13357 N N . THR A 1 14 ? -1.486 -8.706 -2.119 1.00 0.00 14 THR A N 10
ATOM 13358 C CA . THR A 1 14 ? -1.219 -9.140 -3.521 1.00 0.00 14 THR A CA 10
ATOM 13359 C C . THR A 1 14 ? -2.407 -8.769 -4.411 1.00 0.00 14 THR A C 10
ATOM 13360 O O . THR A 1 14 ? -2.245 -8.207 -5.476 1.00 0.00 14 THR A O 10
ATOM 13371 N N . SER A 1 15 ? -3.599 -9.083 -3.989 1.00 0.00 15 SER A N 10
ATOM 13372 C CA . SER A 1 15 ? -4.790 -8.754 -4.817 1.00 0.00 15 SER A CA 10
ATOM 13373 C C . SER A 1 15 ? -4.913 -7.238 -4.990 1.00 0.00 15 SER A C 10
ATOM 13374 O O . SER A 1 15 ? -5.210 -6.751 -6.062 1.00 0.00 15 SER A O 10
ATOM 13382 N N . ALA A 1 16 ? -4.706 -6.485 -3.942 1.00 0.00 16 ALA A N 10
ATOM 13383 C CA . ALA A 1 16 ? -4.833 -5.002 -4.050 1.00 0.00 16 ALA A CA 10
ATOM 13384 C C . ALA A 1 16 ? -3.692 -4.412 -4.883 1.00 0.00 16 ALA A C 10
ATOM 13385 O O . ALA A 1 16 ? -3.915 -3.603 -5.759 1.00 0.00 16 ALA A O 10
ATOM 13392 N N . ILE A 1 17 ? -2.472 -4.786 -4.605 1.00 0.00 17 ILE A N 10
ATOM 13393 C CA . ILE A 1 17 ? -1.325 -4.214 -5.369 1.00 0.00 17 ILE A CA 10
ATOM 13394 C C . ILE A 1 17 ? -1.437 -4.608 -6.845 1.00 0.00 17 ILE A C 10
ATOM 13395 O O . ILE A 1 17 ? -1.262 -3.792 -7.727 1.00 0.00 17 ILE A O 10
ATOM 13411 N N . GLU A 1 18 ? -1.728 -5.848 -7.120 1.00 0.00 18 GLU A N 10
ATOM 13412 C CA . GLU A 1 18 ? -1.841 -6.288 -8.539 1.00 0.00 18 GLU A CA 10
ATOM 13413 C C . GLU A 1 18 ? -3.024 -5.583 -9.205 1.00 0.00 18 GLU A C 10
ATOM 13414 O O . GLU A 1 18 ? -2.989 -5.271 -10.379 1.00 0.00 18 GLU A O 10
ATOM 13426 N N . ALA A 1 19 ? -4.070 -5.333 -8.470 1.00 0.00 19 ALA A N 10
ATOM 13427 C CA . ALA A 1 19 ? -5.251 -4.653 -9.070 1.00 0.00 19 ALA A CA 10
ATOM 13428 C C . ALA A 1 19 ? -4.865 -3.245 -9.540 1.00 0.00 19 ALA A C 10
ATOM 13429 O O . ALA A 1 19 ? -5.312 -2.796 -10.575 1.00 0.00 19 ALA A O 10
ATOM 13436 N N . VAL A 1 20 ? -4.042 -2.546 -8.781 1.00 0.00 20 VAL A N 10
ATOM 13437 C CA . VAL A 1 20 ? -3.619 -1.150 -9.167 1.00 0.00 20 VAL A CA 10
ATOM 13438 C C . VAL A 1 20 ? -2.117 -1.115 -9.477 1.00 0.00 20 VAL A C 10
ATOM 13439 O O . VAL A 1 20 ? -1.515 -0.061 -9.528 1.00 0.00 20 VAL A O 10
ATOM 13452 N N . ALA A 1 21 ? -1.499 -2.248 -9.693 1.00 0.00 21 ALA A N 10
ATOM 13453 C CA . ALA A 1 21 ? -0.035 -2.257 -10.008 1.00 0.00 21 ALA A CA 10
ATOM 13454 C C . ALA A 1 21 ? 0.225 -1.512 -11.332 1.00 0.00 21 ALA A C 10
ATOM 13455 O O . ALA A 1 21 ? 1.276 -1.654 -11.921 1.00 0.00 21 ALA A O 10
ATOM 13462 N N . ARG A 1 22 ? -0.720 -0.743 -11.813 1.00 0.00 22 ARG A N 10
ATOM 13463 C CA . ARG A 1 22 ? -0.521 -0.014 -13.100 1.00 0.00 22 ARG A CA 10
ATOM 13464 C C . ARG A 1 22 ? 0.666 0.951 -12.976 1.00 0.00 22 ARG A C 10
ATOM 13465 O O . ARG A 1 22 ? 1.662 0.636 -12.362 1.00 0.00 22 ARG A O 10
ATOM 13486 N N . ASP A 1 23 ? 0.577 2.114 -13.571 1.00 0.00 23 ASP A N 10
ATOM 13487 C CA . ASP A 1 23 ? 1.705 3.089 -13.504 1.00 0.00 23 ASP A CA 10
ATOM 13488 C C . ASP A 1 23 ? 2.992 2.405 -13.987 1.00 0.00 23 ASP A C 10
ATOM 13489 O O . ASP A 1 23 ? 3.324 2.447 -15.155 1.00 0.00 23 ASP A O 10
ATOM 13498 N N . SER A 1 24 ? 3.716 1.770 -13.102 1.00 0.00 24 SER A N 10
ATOM 13499 C CA . SER A 1 24 ? 4.977 1.080 -13.514 1.00 0.00 24 SER A CA 10
ATOM 13500 C C . SER A 1 24 ? 5.367 0.043 -12.459 1.00 0.00 24 SER A C 10
ATOM 13501 O O . SER A 1 24 ? 6.316 0.219 -11.724 1.00 0.00 24 SER A O 10
ATOM 13509 N N . GLY A 1 25 ? 4.645 -1.044 -12.385 1.00 0.00 25 GLY A N 10
ATOM 13510 C CA . GLY A 1 25 ? 4.978 -2.100 -11.382 1.00 0.00 25 GLY A CA 10
ATOM 13511 C C . GLY A 1 25 ? 4.637 -1.613 -9.971 1.00 0.00 25 GLY A C 10
ATOM 13512 O O . GLY A 1 25 ? 3.828 -2.200 -9.282 1.00 0.00 25 GLY A O 10
ATOM 13516 N N . TRP A 1 26 ? 5.256 -0.547 -9.534 1.00 0.00 26 TRP A N 10
ATOM 13517 C CA . TRP A 1 26 ? 4.976 -0.025 -8.161 1.00 0.00 26 TRP A CA 10
ATOM 13518 C C . TRP A 1 26 ? 3.470 0.195 -7.986 1.00 0.00 26 TRP A C 10
ATOM 13519 O O . TRP A 1 26 ? 2.691 -0.021 -8.894 1.00 0.00 26 TRP A O 10
ATOM 13540 N N . ALA A 1 27 ? 3.056 0.626 -6.823 1.00 0.00 27 ALA A N 10
ATOM 13541 C CA . ALA A 1 27 ? 1.604 0.873 -6.571 1.00 0.00 27 ALA A CA 10
ATOM 13542 C C . ALA A 1 27 ? 1.474 1.947 -5.490 1.00 0.00 27 ALA A C 10
ATOM 13543 O O . ALA A 1 27 ? 2.084 1.861 -4.444 1.00 0.00 27 ALA A O 10
ATOM 13550 N N . GLU A 1 28 ? 0.691 2.962 -5.733 1.00 0.00 28 GLU A N 10
ATOM 13551 C CA . GLU A 1 28 ? 0.538 4.038 -4.714 1.00 0.00 28 GLU A CA 10
ATOM 13552 C C . GLU A 1 28 ? -0.135 3.466 -3.466 1.00 0.00 28 GLU A C 10
ATOM 13553 O O . GLU A 1 28 ? -1.176 2.847 -3.538 1.00 0.00 28 GLU A O 10
ATOM 13565 N N . LEU A 1 29 ? 0.466 3.657 -2.321 1.00 0.00 29 LEU A N 10
ATOM 13566 C CA . LEU A 1 29 ? -0.117 3.108 -1.063 1.00 0.00 29 LEU A CA 10
ATOM 13567 C C . LEU A 1 29 ? -1.538 3.656 -0.886 1.00 0.00 29 LEU A C 10
ATOM 13568 O O . LEU A 1 29 ? -2.436 2.951 -0.469 1.00 0.00 29 LEU A O 10
ATOM 13584 N N . SER A 1 30 ? -1.752 4.903 -1.208 1.00 0.00 30 SER A N 10
ATOM 13585 C CA . SER A 1 30 ? -3.117 5.487 -1.064 1.00 0.00 30 SER A CA 10
ATOM 13586 C C . SER A 1 30 ? -4.110 4.658 -1.883 1.00 0.00 30 SER A C 10
ATOM 13587 O O . SER A 1 30 ? -5.205 4.370 -1.441 1.00 0.00 30 SER A O 10
ATOM 13595 N N . ALA A 1 31 ? -3.736 4.264 -3.071 1.00 0.00 31 ALA A N 10
ATOM 13596 C CA . ALA A 1 31 ? -4.658 3.449 -3.908 1.00 0.00 31 ALA A CA 10
ATOM 13597 C C . ALA A 1 31 ? -4.914 2.106 -3.219 1.00 0.00 31 ALA A C 10
ATOM 13598 O O . ALA A 1 31 ? -6.013 1.586 -3.241 1.00 0.00 31 ALA A O 10
ATOM 13605 N N . VAL A 1 32 ? -3.909 1.537 -2.609 1.00 0.00 32 VAL A N 10
ATOM 13606 C CA . VAL A 1 32 ? -4.099 0.228 -1.925 1.00 0.00 32 VAL A CA 10
ATOM 13607 C C . VAL A 1 32 ? -5.110 0.396 -0.786 1.00 0.00 32 VAL A C 10
ATOM 13608 O O . VAL A 1 32 ? -6.033 -0.380 -0.644 1.00 0.00 32 VAL A O 10
ATOM 13621 N N . GLY A 1 33 ? -4.944 1.402 0.029 1.00 0.00 33 GLY A N 10
ATOM 13622 C CA . GLY A 1 33 ? -5.894 1.611 1.158 1.00 0.00 33 GLY A CA 10
ATOM 13623 C C . GLY A 1 33 ? -7.297 1.887 0.614 1.00 0.00 33 GLY A C 10
ATOM 13624 O O . GLY A 1 33 ? -8.263 1.278 1.027 1.00 0.00 33 GLY A O 10
ATOM 13628 N N . SER A 1 34 ? -7.416 2.798 -0.310 1.00 0.00 34 SER A N 10
ATOM 13629 C CA . SER A 1 34 ? -8.758 3.110 -0.881 1.00 0.00 34 SER A CA 10
ATOM 13630 C C . SER A 1 34 ? -9.323 1.867 -1.575 1.00 0.00 34 SER A C 10
ATOM 13631 O O . SER A 1 34 ? -10.491 1.553 -1.456 1.00 0.00 34 SER A O 10
ATOM 13639 N N . TYR A 1 35 ? -8.503 1.161 -2.307 1.00 0.00 35 TYR A N 10
ATOM 13640 C CA . TYR A 1 35 ? -8.991 -0.056 -3.017 1.00 0.00 35 TYR A CA 10
ATOM 13641 C C . TYR A 1 35 ? -9.513 -1.069 -1.993 1.00 0.00 35 TYR A C 10
ATOM 13642 O O . TYR A 1 35 ? -10.577 -1.633 -2.149 1.00 0.00 35 TYR A O 10
ATOM 13660 N N . LEU A 1 36 ? -8.771 -1.300 -0.946 1.00 0.00 36 LEU A N 10
ATOM 13661 C CA . LEU A 1 36 ? -9.222 -2.273 0.087 1.00 0.00 36 LEU A CA 10
ATOM 13662 C C . LEU A 1 36 ? -10.516 -1.763 0.725 1.00 0.00 36 LEU A C 10
ATOM 13663 O O . LEU A 1 36 ? -11.422 -2.522 0.993 1.00 0.00 36 LEU A O 10
ATOM 13679 N N . ALA A 1 37 ? -10.611 -0.484 0.971 1.00 0.00 37 ALA A N 10
ATOM 13680 C CA . ALA A 1 37 ? -11.853 0.058 1.592 1.00 0.00 37 ALA A CA 10
ATOM 13681 C C . ALA A 1 37 ? -13.053 -0.284 0.704 1.00 0.00 37 ALA A C 10
ATOM 13682 O O . ALA A 1 37 ? -14.101 -0.671 1.180 1.00 0.00 37 ALA A O 10
ATOM 13689 N N . LYS A 1 38 ? -12.904 -0.149 -0.586 1.00 0.00 38 LYS A N 10
ATOM 13690 C CA . LYS A 1 38 ? -14.034 -0.468 -1.506 1.00 0.00 38 LYS A CA 10
ATOM 13691 C C . LYS A 1 38 ? -14.371 -1.959 -1.408 1.00 0.00 38 LYS A C 10
ATOM 13692 O O . LYS A 1 38 ? -15.521 -2.343 -1.364 1.00 0.00 38 LYS A O 10
ATOM 13711 N N . ASN A 1 39 ? -13.370 -2.805 -1.377 1.00 0.00 39 ASN A N 10
ATOM 13712 C CA . ASN A 1 39 ? -13.618 -4.282 -1.284 1.00 0.00 39 ASN A CA 10
ATOM 13713 C C . ASN A 1 39 ? -13.660 -4.691 0.187 1.00 0.00 39 ASN A C 10
ATOM 13714 O O . ASN A 1 39 ? -13.765 -5.855 0.518 1.00 0.00 39 ASN A O 10
ATOM 13725 N N . ASP A 1 40 ? -13.578 -3.736 1.070 1.00 0.00 40 ASP A N 10
ATOM 13726 C CA . ASP A 1 40 ? -13.611 -4.050 2.525 1.00 0.00 40 ASP A CA 10
ATOM 13727 C C . ASP A 1 40 ? -13.795 -2.741 3.307 1.00 0.00 40 ASP A C 10
ATOM 13728 O O . ASP A 1 40 ? -12.854 -2.214 3.867 1.00 0.00 40 ASP A O 10
ATOM 13737 N N . PRO A 1 41 ? -14.999 -2.213 3.346 1.00 0.00 41 PRO A N 10
ATOM 13738 C CA . PRO A 1 41 ? -15.286 -0.940 4.076 1.00 0.00 41 PRO A CA 10
ATOM 13739 C C . PRO A 1 41 ? -14.830 -1.020 5.536 1.00 0.00 41 PRO A C 10
ATOM 13740 O O . PRO A 1 41 ? -14.488 -0.029 6.150 1.00 0.00 41 PRO A O 10
ATOM 13751 N N . SER A 1 42 ? -14.816 -2.199 6.087 1.00 0.00 42 SER A N 10
ATOM 13752 C CA . SER A 1 42 ? -14.380 -2.361 7.498 1.00 0.00 42 SER A CA 10
ATOM 13753 C C . SER A 1 42 ? -12.911 -1.949 7.632 1.00 0.00 42 SER A C 10
ATOM 13754 O O . SER A 1 42 ? -12.420 -1.732 8.722 1.00 0.00 42 SER A O 10
ATOM 13762 N N . PHE A 1 43 ? -12.204 -1.840 6.535 1.00 0.00 43 PHE A N 10
ATOM 13763 C CA . PHE A 1 43 ? -10.765 -1.444 6.611 1.00 0.00 43 PHE A CA 10
ATOM 13764 C C . PHE A 1 43 ? -10.673 0.061 6.909 1.00 0.00 43 PHE A C 10
ATOM 13765 O O . PHE A 1 43 ? -11.325 0.871 6.279 1.00 0.00 43 PHE A O 10
ATOM 13782 N N . ASP A 1 44 ? -9.867 0.427 7.874 1.00 0.00 44 ASP A N 10
ATOM 13783 C CA . ASP A 1 44 ? -9.708 1.869 8.256 1.00 0.00 44 ASP A CA 10
ATOM 13784 C C . ASP A 1 44 ? -8.220 2.161 8.520 1.00 0.00 44 ASP A C 10
ATOM 13785 O O . ASP A 1 44 ? -7.780 2.152 9.654 1.00 0.00 44 ASP A O 10
ATOM 13794 N N . PRO A 1 45 ? -7.445 2.424 7.486 1.00 0.00 45 PRO A N 10
ATOM 13795 C CA . PRO A 1 45 ? -5.982 2.726 7.631 1.00 0.00 45 PRO A CA 10
ATOM 13796 C C . PRO A 1 45 ? -5.773 3.945 8.531 1.00 0.00 45 PRO A C 10
ATOM 13797 O O . PRO A 1 45 ? -4.742 4.136 9.142 1.00 0.00 45 PRO A O 10
ATOM 13808 N N . ARG A 1 46 ? -6.767 4.766 8.589 1.00 0.00 46 ARG A N 10
ATOM 13809 C CA . ARG A 1 46 ? -6.702 5.991 9.413 1.00 0.00 46 ARG A CA 10
ATOM 13810 C C . ARG A 1 46 ? -6.660 5.617 10.899 1.00 0.00 46 ARG A C 10
ATOM 13811 O O . ARG A 1 46 ? -5.916 6.185 11.672 1.00 0.00 46 ARG A O 10
ATOM 13832 N N . ASN A 1 47 ? -7.457 4.666 11.301 1.00 0.00 47 ASN A N 10
ATOM 13833 C CA . ASN A 1 47 ? -7.469 4.255 12.733 1.00 0.00 47 ASN A CA 10
ATOM 13834 C C . ASN A 1 47 ? -6.186 3.473 13.043 1.00 0.00 47 ASN A C 10
ATOM 13835 O O . ASN A 1 47 ? -5.865 3.220 14.186 1.00 0.00 47 ASN A O 10
ATOM 13846 N N . TRP A 1 48 ? -5.451 3.086 12.030 1.00 0.00 48 TRP A N 10
ATOM 13847 C CA . TRP A 1 48 ? -4.188 2.317 12.265 1.00 0.00 48 TRP A CA 10
ATOM 13848 C C . TRP A 1 48 ? -3.050 3.290 12.617 1.00 0.00 48 TRP A C 10
ATOM 13849 O O . TRP A 1 48 ? -1.950 2.869 12.907 1.00 0.00 48 TRP A O 10
ATOM 13870 N N . GLY A 1 49 ? -3.306 4.581 12.606 1.00 0.00 49 GLY A N 10
ATOM 13871 C CA . GLY A 1 49 ? -2.239 5.592 12.944 1.00 0.00 49 GLY A CA 10
ATOM 13872 C C . GLY A 1 49 ? -1.975 6.476 11.720 1.00 0.00 49 GLY A C 10
ATOM 13873 O O . GLY A 1 49 ? -1.000 7.196 11.665 1.00 0.00 49 GLY A O 10
ATOM 13877 N N . HIS A 1 50 ? -2.847 6.424 10.744 1.00 0.00 50 HIS A N 10
ATOM 13878 C CA . HIS A 1 50 ? -2.678 7.258 9.511 1.00 0.00 50 HIS A CA 10
ATOM 13879 C C . HIS A 1 50 ? -1.321 6.985 8.853 1.00 0.00 50 HIS A C 10
ATOM 13880 O O . HIS A 1 50 ? -0.281 7.340 9.370 1.00 0.00 50 HIS A O 10
ATOM 13894 N N . GLY A 1 51 ? -1.329 6.360 7.704 1.00 0.00 51 GLY A N 10
ATOM 13895 C CA . GLY A 1 51 ? -0.048 6.064 6.993 1.00 0.00 51 GLY A CA 10
ATOM 13896 C C . GLY A 1 51 ? 0.693 4.944 7.721 1.00 0.00 51 GLY A C 10
ATOM 13897 O O . GLY A 1 51 ? 1.709 4.453 7.264 1.00 0.00 51 GLY A O 10
ATOM 13901 N N . ARG A 1 52 ? 0.194 4.539 8.854 1.00 0.00 52 ARG A N 10
ATOM 13902 C CA . ARG A 1 52 ? 0.868 3.458 9.623 1.00 0.00 52 ARG A CA 10
ATOM 13903 C C . ARG A 1 52 ? 0.769 2.148 8.835 1.00 0.00 52 ARG A C 10
ATOM 13904 O O . ARG A 1 52 ? 1.376 1.154 9.182 1.00 0.00 52 ARG A O 10
ATOM 13925 N N . LEU A 1 53 ? 0.020 2.149 7.769 1.00 0.00 53 LEU A N 10
ATOM 13926 C CA . LEU A 1 53 ? -0.109 0.915 6.948 1.00 0.00 53 LEU A CA 10
ATOM 13927 C C . LEU A 1 53 ? 1.270 0.552 6.392 1.00 0.00 53 LEU A C 10
ATOM 13928 O O . LEU A 1 53 ? 1.660 -0.598 6.388 1.00 0.00 53 LEU A O 10
ATOM 13944 N N . SER A 1 54 ? 2.011 1.523 5.925 1.00 0.00 54 SER A N 10
ATOM 13945 C CA . SER A 1 54 ? 3.367 1.229 5.375 1.00 0.00 54 SER A CA 10
ATOM 13946 C C . SER A 1 54 ? 4.253 0.651 6.480 1.00 0.00 54 SER A C 10
ATOM 13947 O O . SER A 1 54 ? 4.980 -0.300 6.275 1.00 0.00 54 SER A O 10
ATOM 13955 N N . GLN A 1 55 ? 4.202 1.225 7.649 1.00 0.00 55 GLN A N 10
ATOM 13956 C CA . GLN A 1 55 ? 5.040 0.715 8.769 1.00 0.00 55 GLN A CA 10
ATOM 13957 C C . GLN A 1 55 ? 4.484 -0.631 9.249 1.00 0.00 55 GLN A C 10
ATOM 13958 O O . GLN A 1 55 ? 5.206 -1.461 9.761 1.00 0.00 55 GLN A O 10
ATOM 13972 N N . MET A 1 56 ? 3.206 -0.853 9.092 1.00 0.00 56 MET A N 10
ATOM 13973 C CA . MET A 1 56 ? 2.616 -2.145 9.546 1.00 0.00 56 MET A CA 10
ATOM 13974 C C . MET A 1 56 ? 3.144 -3.292 8.675 1.00 0.00 56 MET A C 10
ATOM 13975 O O . MET A 1 56 ? 3.547 -4.324 9.175 1.00 0.00 56 MET A O 10
ATOM 13989 N N . VAL A 1 57 ? 3.135 -3.129 7.375 1.00 0.00 57 VAL A N 10
ATOM 13990 C CA . VAL A 1 57 ? 3.627 -4.220 6.477 1.00 0.00 57 VAL A CA 10
ATOM 13991 C C . VAL A 1 57 ? 5.152 -4.314 6.567 1.00 0.00 57 VAL A C 10
ATOM 13992 O O . VAL A 1 57 ? 5.751 -5.282 6.141 1.00 0.00 57 VAL A O 10
ATOM 14005 N N . LYS A 1 58 ? 5.780 -3.315 7.116 1.00 0.00 58 LYS A N 10
ATOM 14006 C CA . LYS A 1 58 ? 7.265 -3.331 7.233 1.00 0.00 58 LYS A CA 10
ATOM 14007 C C . LYS A 1 58 ? 7.708 -4.544 8.054 1.00 0.00 58 LYS A C 10
ATOM 14008 O O . LYS A 1 58 ? 8.805 -5.040 7.896 1.00 0.00 58 LYS A O 10
ATOM 14027 N N . LYS A 1 59 ? 6.868 -5.029 8.933 1.00 0.00 59 LYS A N 10
ATOM 14028 C CA . LYS A 1 59 ? 7.255 -6.210 9.764 1.00 0.00 59 LYS A CA 10
ATOM 14029 C C . LYS A 1 59 ? 7.063 -7.493 8.947 1.00 0.00 59 LYS A C 10
ATOM 14030 O O . LYS A 1 59 ? 7.382 -8.575 9.396 1.00 0.00 59 LYS A O 10
ATOM 14049 N N . LEU A 1 60 ? 6.546 -7.374 7.745 1.00 0.00 60 LEU A N 10
ATOM 14050 C CA . LEU A 1 60 ? 6.327 -8.579 6.875 1.00 0.00 60 LEU A CA 10
ATOM 14051 C C . LEU A 1 60 ? 7.486 -8.682 5.874 1.00 0.00 60 LEU A C 10
ATOM 14052 O O . LEU A 1 60 ? 7.625 -7.871 4.980 1.00 0.00 60 LEU A O 10
ATOM 14068 N N . ASP A 1 61 ? 8.328 -9.665 6.037 1.00 0.00 61 ASP A N 10
ATOM 14069 C CA . ASP A 1 61 ? 9.499 -9.825 5.122 1.00 0.00 61 ASP A CA 10
ATOM 14070 C C . ASP A 1 61 ? 9.047 -10.127 3.682 1.00 0.00 61 ASP A C 10
ATOM 14071 O O . ASP A 1 61 ? 9.643 -9.659 2.732 1.00 0.00 61 ASP A O 10
ATOM 14080 N N . PHE A 1 62 ? 8.025 -10.925 3.503 1.00 0.00 62 PHE A N 10
ATOM 14081 C CA . PHE A 1 62 ? 7.583 -11.270 2.112 1.00 0.00 62 PHE A CA 10
ATOM 14082 C C . PHE A 1 62 ? 6.943 -10.059 1.416 1.00 0.00 62 PHE A C 10
ATOM 14083 O O . PHE A 1 62 ? 6.212 -10.206 0.457 1.00 0.00 62 PHE A O 10
ATOM 14100 N N . LEU A 1 63 ? 7.229 -8.863 1.876 1.00 0.00 63 LEU A N 10
ATOM 14101 C CA . LEU A 1 63 ? 6.664 -7.620 1.240 1.00 0.00 63 LEU A CA 10
ATOM 14102 C C . LEU A 1 63 ? 7.766 -6.554 1.162 1.00 0.00 63 LEU A C 10
ATOM 14103 O O . LEU A 1 63 ? 8.456 -6.284 2.125 1.00 0.00 63 LEU A O 10
ATOM 14119 N N . THR A 1 64 ? 7.926 -5.940 0.016 1.00 0.00 64 THR A N 10
ATOM 14120 C CA . THR A 1 64 ? 8.969 -4.875 -0.154 1.00 0.00 64 THR A CA 10
ATOM 14121 C C . THR A 1 64 ? 8.326 -3.512 0.112 1.00 0.00 64 THR A C 10
ATOM 14122 O O . THR A 1 64 ? 7.243 -3.236 -0.363 1.00 0.00 64 THR A O 10
ATOM 14133 N N . VAL A 1 65 ? 8.981 -2.659 0.872 1.00 0.00 65 VAL A N 10
ATOM 14134 C CA . VAL A 1 65 ? 8.418 -1.300 1.188 1.00 0.00 65 VAL A CA 10
ATOM 14135 C C . VAL A 1 65 ? 9.407 -0.228 0.736 1.00 0.00 65 VAL A C 10
ATOM 14136 O O . VAL A 1 65 ? 10.583 -0.278 1.038 1.00 0.00 65 VAL A O 10
ATOM 14149 N N . GLN A 1 66 ? 8.929 0.756 0.024 1.00 0.00 66 GLN A N 10
ATOM 14150 C CA . GLN A 1 66 ? 9.814 1.860 -0.448 1.00 0.00 66 GLN A CA 10
ATOM 14151 C C . GLN A 1 66 ? 8.976 3.125 -0.569 1.00 0.00 66 GLN A C 10
ATOM 14152 O O . GLN A 1 66 ? 7.777 3.070 -0.765 1.00 0.00 66 GLN A O 10
ATOM 14166 N N . GLU A 1 67 ? 9.590 4.267 -0.449 1.00 0.00 67 GLU A N 10
ATOM 14167 C CA . GLU A 1 67 ? 8.832 5.549 -0.550 1.00 0.00 67 GLU A CA 10
ATOM 14168 C C . GLU A 1 67 ? 9.750 6.627 -1.113 1.00 0.00 67 GLU A C 10
ATOM 14169 O O . GLU A 1 67 ? 10.954 6.558 -0.974 1.00 0.00 67 GLU A O 10
ATOM 14181 N N . SER A 1 68 ? 9.192 7.627 -1.746 1.00 0.00 68 SER A N 10
ATOM 14182 C CA . SER A 1 68 ? 10.031 8.724 -2.323 1.00 0.00 68 SER A CA 10
ATOM 14183 C C . SER A 1 68 ? 9.295 10.055 -2.176 1.00 0.00 68 SER A C 10
ATOM 14184 O O . SER A 1 68 ? 8.127 10.174 -2.502 1.00 0.00 68 SER A O 10
ATOM 14192 N N . ARG A 1 69 ? 9.972 11.061 -1.698 1.00 0.00 69 ARG A N 10
ATOM 14193 C CA . ARG A 1 69 ? 9.320 12.388 -1.548 1.00 0.00 69 ARG A CA 10
ATOM 14194 C C . ARG A 1 69 ? 8.952 12.911 -2.942 1.00 0.00 69 ARG A C 10
ATOM 14195 O O . ARG A 1 69 ? 9.690 13.677 -3.529 1.00 0.00 69 ARG A O 10
ATOM 14216 N N . ASN A 1 70 ? 7.821 12.507 -3.475 1.00 0.00 70 ASN A N 10
ATOM 14217 C CA . ASN A 1 70 ? 7.403 12.981 -4.839 1.00 0.00 70 ASN A CA 10
ATOM 14218 C C . ASN A 1 70 ? 6.404 14.135 -4.697 1.00 0.00 70 ASN A C 10
ATOM 14219 O O . ASN A 1 70 ? 5.568 14.147 -3.814 1.00 0.00 70 ASN A O 10
ATOM 14230 N N . GLY A 1 71 ? 6.487 15.102 -5.567 1.00 0.00 71 GLY A N 10
ATOM 14231 C CA . GLY A 1 71 ? 5.545 16.253 -5.498 1.00 0.00 71 GLY A CA 10
ATOM 14232 C C . GLY A 1 71 ? 5.651 16.925 -4.127 1.00 0.00 71 GLY A C 10
ATOM 14233 O O . GLY A 1 71 ? 6.717 17.031 -3.557 1.00 0.00 71 GLY A O 10
ATOM 14237 N N . SER A 1 72 ? 4.540 17.376 -3.598 1.00 0.00 72 SER A N 10
ATOM 14238 C CA . SER A 1 72 ? 4.533 18.049 -2.256 1.00 0.00 72 SER A CA 10
ATOM 14239 C C . SER A 1 72 ? 4.055 17.060 -1.188 1.00 0.00 72 SER A C 10
ATOM 14240 O O . SER A 1 72 ? 3.785 17.440 -0.067 1.00 0.00 72 SER A O 10
ATOM 14248 N N . LYS A 1 73 ? 3.924 15.795 -1.533 1.00 0.00 73 LYS A N 10
ATOM 14249 C CA . LYS A 1 73 ? 3.438 14.772 -0.543 1.00 0.00 73 LYS A CA 10
ATOM 14250 C C . LYS A 1 73 ? 4.258 13.484 -0.676 1.00 0.00 73 LYS A C 10
ATOM 14251 O O . LYS A 1 73 ? 4.569 13.040 -1.763 1.00 0.00 73 LYS A O 10
ATOM 14270 N N . LEU A 1 74 ? 4.601 12.876 0.430 1.00 0.00 74 LEU A N 10
ATOM 14271 C CA . LEU A 1 74 ? 5.389 11.612 0.364 1.00 0.00 74 LEU A CA 10
ATOM 14272 C C . LEU A 1 74 ? 4.518 10.531 -0.271 1.00 0.00 74 LEU A C 10
ATOM 14273 O O . LEU A 1 74 ? 3.398 10.306 0.142 1.00 0.00 74 LEU A O 10
ATOM 14289 N N . HIS A 1 75 ? 5.033 9.858 -1.275 1.00 0.00 75 HIS A N 10
ATOM 14290 C CA . HIS A 1 75 ? 4.257 8.773 -1.964 1.00 0.00 75 HIS A CA 10
ATOM 14291 C C . HIS A 1 75 ? 4.866 7.428 -1.584 1.00 0.00 75 HIS A C 10
ATOM 14292 O O . HIS A 1 75 ? 5.919 7.048 -2.064 1.00 0.00 75 HIS A O 10
ATOM 14306 N N . SER A 1 76 ? 4.206 6.705 -0.719 1.00 0.00 76 SER A N 10
ATOM 14307 C CA . SER A 1 76 ? 4.720 5.373 -0.287 1.00 0.00 76 SER A CA 10
ATOM 14308 C C . SER A 1 76 ? 4.261 4.315 -1.292 1.00 0.00 76 SER A C 10
ATOM 14309 O O . SER A 1 76 ? 3.218 4.443 -1.900 1.00 0.00 76 SER A O 10
ATOM 14317 N N . GLU A 1 77 ? 5.028 3.268 -1.467 1.00 0.00 77 GLU A N 10
ATOM 14318 C CA . GLU A 1 77 ? 4.639 2.188 -2.428 1.00 0.00 77 GLU A CA 10
ATOM 14319 C C . GLU A 1 77 ? 5.092 0.841 -1.870 1.00 0.00 77 GLU A C 10
ATOM 14320 O O . GLU A 1 77 ? 6.081 0.752 -1.171 1.00 0.00 77 GLU A O 10
ATOM 14332 N N . ILE A 1 78 ? 4.369 -0.208 -2.178 1.00 0.00 78 ILE A N 10
ATOM 14333 C CA . ILE A 1 78 ? 4.730 -1.577 -1.683 1.00 0.00 78 ILE A CA 10
ATOM 14334 C C . ILE A 1 78 ? 4.614 -2.582 -2.832 1.00 0.00 78 ILE A C 10
ATOM 14335 O O . ILE A 1 78 ? 3.834 -2.402 -3.746 1.00 0.00 78 ILE A O 10
ATOM 14351 N N . ARG A 1 79 ? 5.377 -3.647 -2.782 1.00 0.00 79 ARG A N 10
ATOM 14352 C CA . ARG A 1 79 ? 5.317 -4.696 -3.856 1.00 0.00 79 ARG A CA 10
ATOM 14353 C C . ARG A 1 79 ? 5.444 -6.066 -3.202 1.00 0.00 79 ARG A C 10
ATOM 14354 O O . ARG A 1 79 ? 5.984 -6.201 -2.122 1.00 0.00 79 ARG A O 10
ATOM 14375 N N . LEU A 1 80 ? 4.949 -7.087 -3.844 1.00 0.00 80 LEU A N 10
ATOM 14376 C CA . LEU A 1 80 ? 5.040 -8.458 -3.253 1.00 0.00 80 LEU A CA 10
ATOM 14377 C C . LEU A 1 80 ? 6.437 -9.033 -3.542 1.00 0.00 80 LEU A C 10
ATOM 14378 O O . LEU A 1 80 ? 6.671 -9.625 -4.578 1.00 0.00 80 LEU A O 10
ATOM 14394 N N . ARG A 1 81 ? 7.354 -8.873 -2.611 1.00 0.00 81 ARG A N 10
ATOM 14395 C CA . ARG A 1 81 ? 8.752 -9.408 -2.769 1.00 0.00 81 ARG A CA 10
ATOM 14396 C C . ARG A 1 81 ? 9.232 -9.279 -4.228 1.00 0.00 81 ARG A C 10
ATOM 14397 O O . ARG A 1 81 ? 9.649 -10.238 -4.847 1.00 0.00 81 ARG A O 10
ATOM 14418 N N . HIS A 1 82 ? 9.166 -8.097 -4.787 1.00 0.00 82 HIS A N 10
ATOM 14419 C CA . HIS A 1 82 ? 9.615 -7.898 -6.202 1.00 0.00 82 HIS A CA 10
ATOM 14420 C C . HIS A 1 82 ? 11.123 -7.616 -6.203 1.00 0.00 82 HIS A C 10
ATOM 14421 O O . HIS A 1 82 ? 11.564 -6.534 -6.536 1.00 0.00 82 HIS A O 10
ATOM 14435 N N . ASP A 1 83 ? 11.918 -8.589 -5.832 1.00 0.00 83 ASP A N 10
ATOM 14436 C CA . ASP A 1 83 ? 13.401 -8.390 -5.807 1.00 0.00 83 ASP A CA 10
ATOM 14437 C C . ASP A 1 83 ? 13.968 -8.622 -7.209 1.00 0.00 83 ASP A C 10
ATOM 14438 O O . ASP A 1 83 ? 13.926 -9.717 -7.733 1.00 0.00 83 ASP A O 10
ATOM 14447 N N . GLY A 1 84 ? 14.498 -7.597 -7.819 1.00 0.00 84 GLY A N 10
ATOM 14448 C CA . GLY A 1 84 ? 15.075 -7.748 -9.191 1.00 0.00 84 GLY A CA 10
ATOM 14449 C C . GLY A 1 84 ? 13.946 -7.807 -10.218 1.00 0.00 84 GLY A C 10
ATOM 14450 O O . GLY A 1 84 ? 12.874 -8.313 -9.951 1.00 0.00 84 GLY A O 10
ATOM 14454 N N . LEU A 1 85 ? 14.178 -7.292 -11.395 1.00 0.00 85 LEU A N 10
ATOM 14455 C CA . LEU A 1 85 ? 13.120 -7.318 -12.442 1.00 0.00 85 LEU A CA 10
ATOM 14456 C C . LEU A 1 85 ? 12.817 -8.773 -12.815 1.00 0.00 85 LEU A C 10
ATOM 14457 O O . LEU A 1 85 ? 11.677 -9.156 -12.982 1.00 0.00 85 LEU A O 10
ATOM 14473 N N . GLU A 1 86 ? 13.833 -9.584 -12.939 1.00 0.00 86 GLU A N 10
ATOM 14474 C CA . GLU A 1 86 ? 13.617 -11.015 -13.297 1.00 0.00 86 GLU A CA 10
ATOM 14475 C C . GLU A 1 86 ? 14.938 -11.771 -13.146 1.00 0.00 86 GLU A C 10
ATOM 14476 O O . GLU A 1 86 ? 15.134 -12.522 -12.210 1.00 0.00 86 GLU A O 10
ATOM 14488 N N . HIS A 1 87 ? 15.849 -11.582 -14.066 1.00 0.00 87 HIS A N 10
ATOM 14489 C CA . HIS A 1 87 ? 17.161 -12.292 -13.989 1.00 0.00 87 HIS A CA 10
ATOM 14490 C C . HIS A 1 87 ? 18.044 -11.626 -12.929 1.00 0.00 87 HIS A C 10
ATOM 14491 O O . HIS A 1 87 ? 17.719 -10.581 -12.401 1.00 0.00 87 HIS A O 10
ATOM 14505 N N . HIS A 1 88 ? 19.163 -12.225 -12.618 1.00 0.00 88 HIS A N 10
ATOM 14506 C CA . HIS A 1 88 ? 20.077 -11.633 -11.595 1.00 0.00 88 HIS A CA 10
ATOM 14507 C C . HIS A 1 88 ? 21.455 -12.293 -11.720 1.00 0.00 88 HIS A C 10
ATOM 14508 O O . HIS A 1 88 ? 21.595 -13.492 -11.589 1.00 0.00 88 HIS A O 10
ATOM 14522 N N . HIS A 1 89 ? 22.473 -11.515 -11.984 1.00 0.00 89 HIS A N 10
ATOM 14523 C CA . HIS A 1 89 ? 23.847 -12.088 -12.127 1.00 0.00 89 HIS A CA 10
ATOM 14524 C C . HIS A 1 89 ? 23.820 -13.273 -13.103 1.00 0.00 89 HIS A C 10
ATOM 14525 O O . HIS A 1 89 ? 23.754 -14.417 -12.704 1.00 0.00 89 HIS A O 10
ATOM 14539 N N . HIS A 1 90 ? 23.868 -12.999 -14.380 1.00 0.00 90 HIS A N 10
ATOM 14540 C CA . HIS A 1 90 ? 23.843 -14.099 -15.390 1.00 0.00 90 HIS A CA 10
ATOM 14541 C C . HIS A 1 90 ? 25.193 -14.818 -15.395 1.00 0.00 90 HIS A C 10
ATOM 14542 O O . HIS A 1 90 ? 26.235 -14.200 -15.318 1.00 0.00 90 HIS A O 10
ATOM 14556 N N . HIS A 1 91 ? 25.183 -16.122 -15.479 1.00 0.00 91 HIS A N 10
ATOM 14557 C CA . HIS A 1 91 ? 26.467 -16.884 -15.482 1.00 0.00 91 HIS A CA 10
ATOM 14558 C C . HIS A 1 91 ? 27.192 -16.672 -16.812 1.00 0.00 91 HIS A C 10
ATOM 14559 O O . HIS A 1 91 ? 26.584 -16.623 -17.863 1.00 0.00 91 HIS A O 10
ATOM 14573 N N . HIS A 1 92 ? 28.491 -16.549 -16.773 1.00 0.00 92 HIS A N 10
ATOM 14574 C CA . HIS A 1 92 ? 29.263 -16.343 -18.032 1.00 0.00 92 HIS A CA 10
ATOM 14575 C C . HIS A 1 92 ? 28.986 -17.497 -18.999 1.00 0.00 92 HIS A C 10
ATOM 14576 O O . HIS A 1 92 ? 29.099 -17.282 -20.195 1.00 0.00 92 HIS A O 10
ATOM 14591 N N . MET A 1 1 ? -19.473 -15.296 11.721 1.00 0.00 1 MET A N 11
ATOM 14592 C CA . MET A 1 1 ? -19.291 -14.179 10.752 1.00 0.00 1 MET A CA 11
ATOM 14593 C C . MET A 1 1 ? -18.664 -12.978 11.474 1.00 0.00 1 MET A C 11
ATOM 14594 O O . MET A 1 1 ? -19.331 -12.001 11.751 1.00 0.00 1 MET A O 11
ATOM 14610 N N . PRO A 1 2 ? -17.385 -13.049 11.779 1.00 0.00 2 PRO A N 11
ATOM 14611 C CA . PRO A 1 2 ? -16.664 -11.942 12.483 1.00 0.00 2 PRO A CA 11
ATOM 14612 C C . PRO A 1 2 ? -16.678 -10.629 11.680 1.00 0.00 2 PRO A C 11
ATOM 14613 O O . PRO A 1 2 ? -16.626 -10.630 10.466 1.00 0.00 2 PRO A O 11
ATOM 14624 N N . HIS A 1 3 ? -16.743 -9.514 12.355 1.00 0.00 3 HIS A N 11
ATOM 14625 C CA . HIS A 1 3 ? -16.753 -8.204 11.641 1.00 0.00 3 HIS A CA 11
ATOM 14626 C C . HIS A 1 3 ? -15.412 -7.991 10.934 1.00 0.00 3 HIS A C 11
ATOM 14627 O O . HIS A 1 3 ? -15.358 -7.582 9.791 1.00 0.00 3 HIS A O 11
ATOM 14641 N N . LYS A 1 4 ? -14.326 -8.254 11.612 1.00 0.00 4 LYS A N 11
ATOM 14642 C CA . LYS A 1 4 ? -12.978 -8.058 10.994 1.00 0.00 4 LYS A CA 11
ATOM 14643 C C . LYS A 1 4 ? -12.655 -9.233 10.070 1.00 0.00 4 LYS A C 11
ATOM 14644 O O . LYS A 1 4 ? -12.885 -10.378 10.404 1.00 0.00 4 LYS A O 11
ATOM 14663 N N . GLU A 1 5 ? -12.111 -8.957 8.911 1.00 0.00 5 GLU A N 11
ATOM 14664 C CA . GLU A 1 5 ? -11.753 -10.049 7.952 1.00 0.00 5 GLU A CA 11
ATOM 14665 C C . GLU A 1 5 ? -10.281 -10.437 8.159 1.00 0.00 5 GLU A C 11
ATOM 14666 O O . GLU A 1 5 ? -9.380 -9.660 7.913 1.00 0.00 5 GLU A O 11
ATOM 14678 N N . LYS A 1 6 ? -10.032 -11.643 8.606 1.00 0.00 6 LYS A N 11
ATOM 14679 C CA . LYS A 1 6 ? -8.622 -12.101 8.826 1.00 0.00 6 LYS A CA 11
ATOM 14680 C C . LYS A 1 6 ? -8.139 -12.812 7.560 1.00 0.00 6 LYS A C 11
ATOM 14681 O O . LYS A 1 6 ? -7.337 -13.723 7.613 1.00 0.00 6 LYS A O 11
ATOM 14700 N N . HIS A 1 7 ? -8.623 -12.400 6.418 1.00 0.00 7 HIS A N 11
ATOM 14701 C CA . HIS A 1 7 ? -8.199 -13.043 5.140 1.00 0.00 7 HIS A CA 11
ATOM 14702 C C . HIS A 1 7 ? -6.655 -13.017 5.043 1.00 0.00 7 HIS A C 11
ATOM 14703 O O . HIS A 1 7 ? -6.026 -12.142 5.603 1.00 0.00 7 HIS A O 11
ATOM 14717 N N . PRO A 1 8 ? -6.039 -13.956 4.343 1.00 0.00 8 PRO A N 11
ATOM 14718 C CA . PRO A 1 8 ? -4.552 -13.987 4.212 1.00 0.00 8 PRO A CA 11
ATOM 14719 C C . PRO A 1 8 ? -3.968 -12.594 3.911 1.00 0.00 8 PRO A C 11
ATOM 14720 O O . PRO A 1 8 ? -4.413 -11.903 3.016 1.00 0.00 8 PRO A O 11
ATOM 14731 N N . LEU A 1 9 ? -2.977 -12.189 4.656 1.00 0.00 9 LEU A N 11
ATOM 14732 C CA . LEU A 1 9 ? -2.359 -10.853 4.423 1.00 0.00 9 LEU A CA 11
ATOM 14733 C C . LEU A 1 9 ? -1.687 -10.837 3.044 1.00 0.00 9 LEU A C 11
ATOM 14734 O O . LEU A 1 9 ? -1.777 -9.873 2.309 1.00 0.00 9 LEU A O 11
ATOM 14750 N N . GLN A 1 10 ? -1.012 -11.899 2.692 1.00 0.00 10 GLN A N 11
ATOM 14751 C CA . GLN A 1 10 ? -0.329 -11.952 1.367 1.00 0.00 10 GLN A CA 11
ATOM 14752 C C . GLN A 1 10 ? -1.353 -11.700 0.256 1.00 0.00 10 GLN A C 11
ATOM 14753 O O . GLN A 1 10 ? -1.142 -10.890 -0.625 1.00 0.00 10 GLN A O 11
ATOM 14767 N N . ASP A 1 11 ? -2.462 -12.382 0.296 1.00 0.00 11 ASP A N 11
ATOM 14768 C CA . ASP A 1 11 ? -3.501 -12.177 -0.747 1.00 0.00 11 ASP A CA 11
ATOM 14769 C C . ASP A 1 11 ? -4.089 -10.770 -0.612 1.00 0.00 11 ASP A C 11
ATOM 14770 O O . ASP A 1 11 ? -4.448 -10.140 -1.587 1.00 0.00 11 ASP A O 11
ATOM 14779 N N . MET A 1 12 ? -4.202 -10.278 0.594 1.00 0.00 12 MET A N 11
ATOM 14780 C CA . MET A 1 12 ? -4.780 -8.917 0.798 1.00 0.00 12 MET A CA 11
ATOM 14781 C C . MET A 1 12 ? -3.904 -7.860 0.120 1.00 0.00 12 MET A C 11
ATOM 14782 O O . MET A 1 12 ? -4.377 -7.058 -0.659 1.00 0.00 12 MET A O 11
ATOM 14796 N N . PHE A 1 13 ? -2.627 -7.849 0.403 1.00 0.00 13 PHE A N 11
ATOM 14797 C CA . PHE A 1 13 ? -1.729 -6.840 -0.235 1.00 0.00 13 PHE A CA 11
ATOM 14798 C C . PHE A 1 13 ? -1.578 -7.149 -1.728 1.00 0.00 13 PHE A C 11
ATOM 14799 O O . PHE A 1 13 ? -1.589 -6.266 -2.558 1.00 0.00 13 PHE A O 11
ATOM 14816 N N . THR A 1 14 ? -1.425 -8.397 -2.071 1.00 0.00 14 THR A N 11
ATOM 14817 C CA . THR A 1 14 ? -1.259 -8.760 -3.507 1.00 0.00 14 THR A CA 11
ATOM 14818 C C . THR A 1 14 ? -2.505 -8.349 -4.294 1.00 0.00 14 THR A C 11
ATOM 14819 O O . THR A 1 14 ? -2.414 -7.799 -5.373 1.00 0.00 14 THR A O 11
ATOM 14830 N N . SER A 1 15 ? -3.668 -8.616 -3.771 1.00 0.00 15 SER A N 11
ATOM 14831 C CA . SER A 1 15 ? -4.913 -8.248 -4.500 1.00 0.00 15 SER A CA 11
ATOM 14832 C C . SER A 1 15 ? -4.983 -6.733 -4.695 1.00 0.00 15 SER A C 11
ATOM 14833 O O . SER A 1 15 ? -5.313 -6.249 -5.759 1.00 0.00 15 SER A O 11
ATOM 14841 N N . ALA A 1 16 ? -4.691 -5.980 -3.670 1.00 0.00 16 ALA A N 11
ATOM 14842 C CA . ALA A 1 16 ? -4.756 -4.493 -3.788 1.00 0.00 16 ALA A CA 11
ATOM 14843 C C . ALA A 1 16 ? -3.584 -3.959 -4.617 1.00 0.00 16 ALA A C 11
ATOM 14844 O O . ALA A 1 16 ? -3.759 -3.124 -5.479 1.00 0.00 16 ALA A O 11
ATOM 14851 N N . ILE A 1 17 ? -2.390 -4.418 -4.353 1.00 0.00 17 ILE A N 11
ATOM 14852 C CA . ILE A 1 17 ? -1.211 -3.914 -5.114 1.00 0.00 17 ILE A CA 11
ATOM 14853 C C . ILE A 1 17 ? -1.354 -4.274 -6.595 1.00 0.00 17 ILE A C 11
ATOM 14854 O O . ILE A 1 17 ? -1.125 -3.458 -7.464 1.00 0.00 17 ILE A O 11
ATOM 14870 N N . GLU A 1 18 ? -1.725 -5.485 -6.888 1.00 0.00 18 GLU A N 11
ATOM 14871 C CA . GLU A 1 18 ? -1.874 -5.900 -8.312 1.00 0.00 18 GLU A CA 11
ATOM 14872 C C . GLU A 1 18 ? -3.074 -5.188 -8.937 1.00 0.00 18 GLU A C 11
ATOM 14873 O O . GLU A 1 18 ? -3.079 -4.883 -10.114 1.00 0.00 18 GLU A O 11
ATOM 14885 N N . ALA A 1 19 ? -4.093 -4.927 -8.166 1.00 0.00 19 ALA A N 11
ATOM 14886 C CA . ALA A 1 19 ? -5.293 -4.244 -8.725 1.00 0.00 19 ALA A CA 11
ATOM 14887 C C . ALA A 1 19 ? -4.938 -2.821 -9.172 1.00 0.00 19 ALA A C 11
ATOM 14888 O O . ALA A 1 19 ? -5.398 -2.356 -10.195 1.00 0.00 19 ALA A O 11
ATOM 14895 N N . VAL A 1 20 ? -4.128 -2.120 -8.407 1.00 0.00 20 VAL A N 11
ATOM 14896 C CA . VAL A 1 20 ? -3.744 -0.712 -8.776 1.00 0.00 20 VAL A CA 11
ATOM 14897 C C . VAL A 1 20 ? -2.357 -0.707 -9.422 1.00 0.00 20 VAL A C 11
ATOM 14898 O O . VAL A 1 20 ? -1.799 0.337 -9.697 1.00 0.00 20 VAL A O 11
ATOM 14911 N N . ALA A 1 21 ? -1.792 -1.858 -9.670 1.00 0.00 21 ALA A N 11
ATOM 14912 C CA . ALA A 1 21 ? -0.444 -1.903 -10.303 1.00 0.00 21 ALA A CA 11
ATOM 14913 C C . ALA A 1 21 ? -0.536 -1.371 -11.742 1.00 0.00 21 ALA A C 11
ATOM 14914 O O . ALA A 1 21 ? 0.409 -1.458 -12.501 1.00 0.00 21 ALA A O 11
ATOM 14921 N N . ARG A 1 22 ? -1.663 -0.823 -12.125 1.00 0.00 22 ARG A N 11
ATOM 14922 C CA . ARG A 1 22 ? -1.796 -0.296 -13.516 1.00 0.00 22 ARG A CA 11
ATOM 14923 C C . ARG A 1 22 ? -0.786 0.829 -13.744 1.00 0.00 22 ARG A C 11
ATOM 14924 O O . ARG A 1 22 ? -0.177 0.922 -14.791 1.00 0.00 22 ARG A O 11
ATOM 14945 N N . ASP A 1 23 ? -0.595 1.682 -12.776 1.00 0.00 23 ASP A N 11
ATOM 14946 C CA . ASP A 1 23 ? 0.384 2.795 -12.946 1.00 0.00 23 ASP A CA 11
ATOM 14947 C C . ASP A 1 23 ? 1.807 2.242 -12.862 1.00 0.00 23 ASP A C 11
ATOM 14948 O O . ASP A 1 23 ? 2.199 1.651 -11.876 1.00 0.00 23 ASP A O 11
ATOM 14957 N N . SER A 1 24 ? 2.585 2.434 -13.895 1.00 0.00 24 SER A N 11
ATOM 14958 C CA . SER A 1 24 ? 3.995 1.930 -13.901 1.00 0.00 24 SER A CA 11
ATOM 14959 C C . SER A 1 24 ? 4.045 0.471 -13.426 1.00 0.00 24 SER A C 11
ATOM 14960 O O . SER A 1 24 ? 3.910 -0.450 -14.206 1.00 0.00 24 SER A O 11
ATOM 14968 N N . GLY A 1 25 ? 4.234 0.254 -12.150 1.00 0.00 25 GLY A N 11
ATOM 14969 C CA . GLY A 1 25 ? 4.289 -1.141 -11.617 1.00 0.00 25 GLY A CA 11
ATOM 14970 C C . GLY A 1 25 ? 4.002 -1.107 -10.117 1.00 0.00 25 GLY A C 11
ATOM 14971 O O . GLY A 1 25 ? 3.070 -1.725 -9.638 1.00 0.00 25 GLY A O 11
ATOM 14975 N N . TRP A 1 26 ? 4.800 -0.392 -9.370 1.00 0.00 26 TRP A N 11
ATOM 14976 C CA . TRP A 1 26 ? 4.587 -0.313 -7.896 1.00 0.00 26 TRP A CA 11
ATOM 14977 C C . TRP A 1 26 ? 3.162 0.160 -7.601 1.00 0.00 26 TRP A C 11
ATOM 14978 O O . TRP A 1 26 ? 2.368 0.365 -8.498 1.00 0.00 26 TRP A O 11
ATOM 14999 N N . ALA A 1 27 ? 2.835 0.328 -6.339 1.00 0.00 27 ALA A N 11
ATOM 15000 C CA . ALA A 1 27 ? 1.460 0.785 -5.949 1.00 0.00 27 ALA A CA 11
ATOM 15001 C C . ALA A 1 27 ? 1.569 1.783 -4.794 1.00 0.00 27 ALA A C 11
ATOM 15002 O O . ALA A 1 27 ? 2.299 1.575 -3.846 1.00 0.00 27 ALA A O 11
ATOM 15009 N N . GLU A 1 28 ? 0.847 2.869 -4.868 1.00 0.00 28 GLU A N 11
ATOM 15010 C CA . GLU A 1 28 ? 0.902 3.887 -3.779 1.00 0.00 28 GLU A CA 11
ATOM 15011 C C . GLU A 1 28 ? 0.205 3.342 -2.530 1.00 0.00 28 GLU A C 11
ATOM 15012 O O . GLU A 1 28 ? -0.863 2.769 -2.602 1.00 0.00 28 GLU A O 11
ATOM 15024 N N . LEU A 1 29 ? 0.812 3.509 -1.383 1.00 0.00 29 LEU A N 11
ATOM 15025 C CA . LEU A 1 29 ? 0.207 2.988 -0.121 1.00 0.00 29 LEU A CA 11
ATOM 15026 C C . LEU A 1 29 ? -1.206 3.557 0.035 1.00 0.00 29 LEU A C 11
ATOM 15027 O O . LEU A 1 29 ? -2.121 2.861 0.428 1.00 0.00 29 LEU A O 11
ATOM 15043 N N . SER A 1 30 ? -1.397 4.810 -0.275 1.00 0.00 30 SER A N 11
ATOM 15044 C CA . SER A 1 30 ? -2.757 5.404 -0.148 1.00 0.00 30 SER A CA 11
ATOM 15045 C C . SER A 1 30 ? -3.725 4.629 -1.046 1.00 0.00 30 SER A C 11
ATOM 15046 O O . SER A 1 30 ? -4.830 4.308 -0.655 1.00 0.00 30 SER A O 11
ATOM 15054 N N . ALA A 1 31 ? -3.318 4.326 -2.249 1.00 0.00 31 ALA A N 11
ATOM 15055 C CA . ALA A 1 31 ? -4.212 3.570 -3.172 1.00 0.00 31 ALA A CA 11
ATOM 15056 C C . ALA A 1 31 ? -4.493 2.181 -2.594 1.00 0.00 31 ALA A C 11
ATOM 15057 O O . ALA A 1 31 ? -5.584 1.657 -2.719 1.00 0.00 31 ALA A O 11
ATOM 15064 N N . VAL A 1 32 ? -3.520 1.573 -1.968 1.00 0.00 32 VAL A N 11
ATOM 15065 C CA . VAL A 1 32 ? -3.740 0.215 -1.394 1.00 0.00 32 VAL A CA 11
ATOM 15066 C C . VAL A 1 32 ? -4.842 0.292 -0.327 1.00 0.00 32 VAL A C 11
ATOM 15067 O O . VAL A 1 32 ? -5.764 -0.498 -0.319 1.00 0.00 32 VAL A O 11
ATOM 15080 N N . GLY A 1 33 ? -4.747 1.229 0.577 1.00 0.00 33 GLY A N 11
ATOM 15081 C CA . GLY A 1 33 ? -5.784 1.340 1.643 1.00 0.00 33 GLY A CA 11
ATOM 15082 C C . GLY A 1 33 ? -7.136 1.706 1.020 1.00 0.00 33 GLY A C 11
ATOM 15083 O O . GLY A 1 33 ? -8.155 1.133 1.353 1.00 0.00 33 GLY A O 11
ATOM 15087 N N . SER A 1 34 ? -7.163 2.654 0.118 1.00 0.00 34 SER A N 11
ATOM 15088 C CA . SER A 1 34 ? -8.460 3.042 -0.517 1.00 0.00 34 SER A CA 11
ATOM 15089 C C . SER A 1 34 ? -9.045 1.850 -1.270 1.00 0.00 34 SER A C 11
ATOM 15090 O O . SER A 1 34 ? -10.227 1.577 -1.197 1.00 0.00 34 SER A O 11
ATOM 15098 N N . TYR A 1 35 ? -8.234 1.147 -2.006 1.00 0.00 35 TYR A N 11
ATOM 15099 C CA . TYR A 1 35 ? -8.749 -0.016 -2.780 1.00 0.00 35 TYR A CA 11
ATOM 15100 C C . TYR A 1 35 ? -9.402 -1.017 -1.821 1.00 0.00 35 TYR A C 11
ATOM 15101 O O . TYR A 1 35 ? -10.468 -1.537 -2.083 1.00 0.00 35 TYR A O 11
ATOM 15119 N N . LEU A 1 36 ? -8.773 -1.283 -0.712 1.00 0.00 36 LEU A N 11
ATOM 15120 C CA . LEU A 1 36 ? -9.358 -2.243 0.261 1.00 0.00 36 LEU A CA 11
ATOM 15121 C C . LEU A 1 36 ? -10.684 -1.682 0.778 1.00 0.00 36 LEU A C 11
ATOM 15122 O O . LEU A 1 36 ? -11.650 -2.401 0.938 1.00 0.00 36 LEU A O 11
ATOM 15138 N N . ALA A 1 37 ? -10.746 -0.402 1.033 1.00 0.00 37 ALA A N 11
ATOM 15139 C CA . ALA A 1 37 ? -12.020 0.191 1.531 1.00 0.00 37 ALA A CA 11
ATOM 15140 C C . ALA A 1 37 ? -13.122 -0.038 0.492 1.00 0.00 37 ALA A C 11
ATOM 15141 O O . ALA A 1 37 ? -14.231 -0.409 0.821 1.00 0.00 37 ALA A O 11
ATOM 15148 N N . LYS A 1 38 ? -12.828 0.196 -0.759 1.00 0.00 38 LYS A N 11
ATOM 15149 C CA . LYS A 1 38 ? -13.861 0.003 -1.818 1.00 0.00 38 LYS A CA 11
ATOM 15150 C C . LYS A 1 38 ? -14.310 -1.460 -1.833 1.00 0.00 38 LYS A C 11
ATOM 15151 O O . LYS A 1 38 ? -15.482 -1.758 -1.943 1.00 0.00 38 LYS A O 11
ATOM 15170 N N . ASN A 1 39 ? -13.385 -2.376 -1.717 1.00 0.00 39 ASN A N 11
ATOM 15171 C CA . ASN A 1 39 ? -13.753 -3.826 -1.715 1.00 0.00 39 ASN A CA 11
ATOM 15172 C C . ASN A 1 39 ? -14.185 -4.220 -0.304 1.00 0.00 39 ASN A C 11
ATOM 15173 O O . ASN A 1 39 ? -14.642 -5.320 -0.064 1.00 0.00 39 ASN A O 11
ATOM 15184 N N . ASP A 1 40 ? -14.046 -3.317 0.632 1.00 0.00 40 ASP A N 11
ATOM 15185 C CA . ASP A 1 40 ? -14.448 -3.609 2.042 1.00 0.00 40 ASP A CA 11
ATOM 15186 C C . ASP A 1 40 ? -14.805 -2.289 2.741 1.00 0.00 40 ASP A C 11
ATOM 15187 O O . ASP A 1 40 ? -14.056 -1.797 3.560 1.00 0.00 40 ASP A O 11
ATOM 15196 N N . PRO A 1 41 ? -15.946 -1.719 2.421 1.00 0.00 41 PRO A N 11
ATOM 15197 C CA . PRO A 1 41 ? -16.397 -0.434 3.037 1.00 0.00 41 PRO A CA 11
ATOM 15198 C C . PRO A 1 41 ? -16.375 -0.515 4.566 1.00 0.00 41 PRO A C 11
ATOM 15199 O O . PRO A 1 41 ? -16.077 0.446 5.249 1.00 0.00 41 PRO A O 11
ATOM 15210 N N . SER A 1 42 ? -16.688 -1.660 5.101 1.00 0.00 42 SER A N 11
ATOM 15211 C CA . SER A 1 42 ? -16.693 -1.826 6.577 1.00 0.00 42 SER A CA 11
ATOM 15212 C C . SER A 1 42 ? -15.263 -1.700 7.108 1.00 0.00 42 SER A C 11
ATOM 15213 O O . SER A 1 42 ? -15.040 -1.604 8.298 1.00 0.00 42 SER A O 11
ATOM 15221 N N . PHE A 1 43 ? -14.289 -1.700 6.231 1.00 0.00 43 PHE A N 11
ATOM 15222 C CA . PHE A 1 43 ? -12.863 -1.577 6.677 1.00 0.00 43 PHE A CA 11
ATOM 15223 C C . PHE A 1 43 ? -12.485 -0.092 6.765 1.00 0.00 43 PHE A C 11
ATOM 15224 O O . PHE A 1 43 ? -12.980 0.730 6.020 1.00 0.00 43 PHE A O 11
ATOM 15241 N N . ASP A 1 44 ? -11.606 0.241 7.679 1.00 0.00 44 ASP A N 11
ATOM 15242 C CA . ASP A 1 44 ? -11.161 1.664 7.860 1.00 0.00 44 ASP A CA 11
ATOM 15243 C C . ASP A 1 44 ? -9.629 1.718 7.871 1.00 0.00 44 ASP A C 11
ATOM 15244 O O . ASP A 1 44 ? -9.021 1.820 8.917 1.00 0.00 44 ASP A O 11
ATOM 15253 N N . PRO A 1 45 ? -8.996 1.647 6.724 1.00 0.00 45 PRO A N 11
ATOM 15254 C CA . PRO A 1 45 ? -7.516 1.694 6.646 1.00 0.00 45 PRO A CA 11
ATOM 15255 C C . PRO A 1 45 ? -7.009 3.129 6.794 1.00 0.00 45 PRO A C 11
ATOM 15256 O O . PRO A 1 45 ? -5.914 3.366 7.250 1.00 0.00 45 PRO A O 11
ATOM 15267 N N . ARG A 1 46 ? -7.811 4.085 6.421 1.00 0.00 46 ARG A N 11
ATOM 15268 C CA . ARG A 1 46 ? -7.380 5.505 6.544 1.00 0.00 46 ARG A CA 11
ATOM 15269 C C . ARG A 1 46 ? -7.204 5.850 8.021 1.00 0.00 46 ARG A C 11
ATOM 15270 O O . ARG A 1 46 ? -6.239 6.474 8.409 1.00 0.00 46 ARG A O 11
ATOM 15291 N N . ASN A 1 47 ? -8.138 5.463 8.846 1.00 0.00 47 ASN A N 11
ATOM 15292 C CA . ASN A 1 47 ? -8.038 5.782 10.303 1.00 0.00 47 ASN A CA 11
ATOM 15293 C C . ASN A 1 47 ? -6.642 5.415 10.835 1.00 0.00 47 ASN A C 11
ATOM 15294 O O . ASN A 1 47 ? -6.140 6.051 11.743 1.00 0.00 47 ASN A O 11
ATOM 15305 N N . TRP A 1 48 ? -6.008 4.406 10.276 1.00 0.00 48 TRP A N 11
ATOM 15306 C CA . TRP A 1 48 ? -4.632 4.005 10.741 1.00 0.00 48 TRP A CA 11
ATOM 15307 C C . TRP A 1 48 ? -3.732 3.741 9.532 1.00 0.00 48 TRP A C 11
ATOM 15308 O O . TRP A 1 48 ? -2.782 2.988 9.605 1.00 0.00 48 TRP A O 11
ATOM 15329 N N . GLY A 1 49 ? -4.036 4.343 8.412 1.00 0.00 49 GLY A N 11
ATOM 15330 C CA . GLY A 1 49 ? -3.211 4.119 7.179 1.00 0.00 49 GLY A CA 11
ATOM 15331 C C . GLY A 1 49 ? -2.037 5.101 7.137 1.00 0.00 49 GLY A C 11
ATOM 15332 O O . GLY A 1 49 ? -1.134 4.963 6.337 1.00 0.00 49 GLY A O 11
ATOM 15336 N N . HIS A 1 50 ? -2.039 6.093 7.983 1.00 0.00 50 HIS A N 11
ATOM 15337 C CA . HIS A 1 50 ? -0.917 7.077 7.980 1.00 0.00 50 HIS A CA 11
ATOM 15338 C C . HIS A 1 50 ? 0.373 6.380 8.423 1.00 0.00 50 HIS A C 11
ATOM 15339 O O . HIS A 1 50 ? 1.434 6.611 7.877 1.00 0.00 50 HIS A O 11
ATOM 15353 N N . GLY A 1 51 ? 0.279 5.525 9.413 1.00 0.00 51 GLY A N 11
ATOM 15354 C CA . GLY A 1 51 ? 1.483 4.785 9.922 1.00 0.00 51 GLY A CA 11
ATOM 15355 C C . GLY A 1 51 ? 1.080 3.345 10.229 1.00 0.00 51 GLY A C 11
ATOM 15356 O O . GLY A 1 51 ? 0.211 2.805 9.584 1.00 0.00 51 GLY A O 11
ATOM 15360 N N . ARG A 1 52 ? 1.700 2.738 11.216 1.00 0.00 52 ARG A N 11
ATOM 15361 C CA . ARG A 1 52 ? 1.364 1.322 11.593 1.00 0.00 52 ARG A CA 11
ATOM 15362 C C . ARG A 1 52 ? 1.346 0.417 10.340 1.00 0.00 52 ARG A C 11
ATOM 15363 O O . ARG A 1 52 ? 2.255 -0.352 10.108 1.00 0.00 52 ARG A O 11
ATOM 15384 N N . LEU A 1 53 ? 0.318 0.519 9.526 1.00 0.00 53 LEU A N 11
ATOM 15385 C CA . LEU A 1 53 ? 0.222 -0.309 8.282 1.00 0.00 53 LEU A CA 11
ATOM 15386 C C . LEU A 1 53 ? 1.525 -0.161 7.497 1.00 0.00 53 LEU A C 11
ATOM 15387 O O . LEU A 1 53 ? 2.060 -1.116 6.976 1.00 0.00 53 LEU A O 11
ATOM 15403 N N . SER A 1 54 ? 2.042 1.033 7.423 1.00 0.00 54 SER A N 11
ATOM 15404 C CA . SER A 1 54 ? 3.318 1.246 6.689 1.00 0.00 54 SER A CA 11
ATOM 15405 C C . SER A 1 54 ? 4.439 0.478 7.397 1.00 0.00 54 SER A C 11
ATOM 15406 O O . SER A 1 54 ? 5.395 0.045 6.784 1.00 0.00 54 SER A O 11
ATOM 15414 N N . GLN A 1 55 ? 4.328 0.309 8.692 1.00 0.00 55 GLN A N 11
ATOM 15415 C CA . GLN A 1 55 ? 5.382 -0.434 9.457 1.00 0.00 55 GLN A CA 11
ATOM 15416 C C . GLN A 1 55 ? 5.087 -1.938 9.409 1.00 0.00 55 GLN A C 11
ATOM 15417 O O . GLN A 1 55 ? 5.983 -2.755 9.470 1.00 0.00 55 GLN A O 11
ATOM 15431 N N . MET A 1 56 ? 3.839 -2.310 9.304 1.00 0.00 56 MET A N 11
ATOM 15432 C CA . MET A 1 56 ? 3.497 -3.762 9.259 1.00 0.00 56 MET A CA 11
ATOM 15433 C C . MET A 1 56 ? 4.110 -4.384 8.000 1.00 0.00 56 MET A C 11
ATOM 15434 O O . MET A 1 56 ? 4.637 -5.478 8.033 1.00 0.00 56 MET A O 11
ATOM 15448 N N . VAL A 1 57 ? 4.046 -3.697 6.893 1.00 0.00 57 VAL A N 11
ATOM 15449 C CA . VAL A 1 57 ? 4.629 -4.257 5.641 1.00 0.00 57 VAL A CA 11
ATOM 15450 C C . VAL A 1 57 ? 6.134 -4.465 5.843 1.00 0.00 57 VAL A C 11
ATOM 15451 O O . VAL A 1 57 ? 6.691 -5.466 5.435 1.00 0.00 57 VAL A O 11
ATOM 15464 N N . LYS A 1 58 ? 6.791 -3.534 6.476 1.00 0.00 58 LYS A N 11
ATOM 15465 C CA . LYS A 1 58 ? 8.251 -3.674 6.720 1.00 0.00 58 LYS A CA 11
ATOM 15466 C C . LYS A 1 58 ? 8.502 -4.818 7.708 1.00 0.00 58 LYS A C 11
ATOM 15467 O O . LYS A 1 58 ? 9.515 -5.486 7.656 1.00 0.00 58 LYS A O 11
ATOM 15486 N N . LYS A 1 59 ? 7.589 -5.040 8.626 1.00 0.00 59 LYS A N 11
ATOM 15487 C CA . LYS A 1 59 ? 7.777 -6.129 9.641 1.00 0.00 59 LYS A CA 11
ATOM 15488 C C . LYS A 1 59 ? 7.198 -7.451 9.121 1.00 0.00 59 LYS A C 11
ATOM 15489 O O . LYS A 1 59 ? 7.300 -8.473 9.768 1.00 0.00 59 LYS A O 11
ATOM 15508 N N . LEU A 1 60 ? 6.607 -7.444 7.952 1.00 0.00 60 LEU A N 11
ATOM 15509 C CA . LEU A 1 60 ? 6.035 -8.709 7.375 1.00 0.00 60 LEU A CA 11
ATOM 15510 C C . LEU A 1 60 ? 7.125 -9.438 6.578 1.00 0.00 60 LEU A C 11
ATOM 15511 O O . LEU A 1 60 ? 6.874 -10.447 5.955 1.00 0.00 60 LEU A O 11
ATOM 15527 N N . ASP A 1 61 ? 8.330 -8.937 6.619 1.00 0.00 61 ASP A N 11
ATOM 15528 C CA . ASP A 1 61 ? 9.469 -9.590 5.899 1.00 0.00 61 ASP A CA 11
ATOM 15529 C C . ASP A 1 61 ? 9.179 -9.749 4.397 1.00 0.00 61 ASP A C 11
ATOM 15530 O O . ASP A 1 61 ? 9.723 -9.037 3.579 1.00 0.00 61 ASP A O 11
ATOM 15539 N N . PHE A 1 62 ? 8.357 -10.693 4.017 1.00 0.00 62 PHE A N 11
ATOM 15540 C CA . PHE A 1 62 ? 8.084 -10.908 2.558 1.00 0.00 62 PHE A CA 11
ATOM 15541 C C . PHE A 1 62 ? 7.356 -9.708 1.929 1.00 0.00 62 PHE A C 11
ATOM 15542 O O . PHE A 1 62 ? 6.666 -9.854 0.941 1.00 0.00 62 PHE A O 11
ATOM 15559 N N . LEU A 1 63 ? 7.527 -8.519 2.465 1.00 0.00 63 LEU A N 11
ATOM 15560 C CA . LEU A 1 63 ? 6.876 -7.288 1.885 1.00 0.00 63 LEU A CA 11
ATOM 15561 C C . LEU A 1 63 ? 7.973 -6.250 1.598 1.00 0.00 63 LEU A C 11
ATOM 15562 O O . LEU A 1 63 ? 8.755 -5.899 2.459 1.00 0.00 63 LEU A O 11
ATOM 15578 N N . THR A 1 64 ? 8.020 -5.754 0.390 1.00 0.00 64 THR A N 11
ATOM 15579 C CA . THR A 1 64 ? 9.042 -4.731 0.017 1.00 0.00 64 THR A CA 11
ATOM 15580 C C . THR A 1 64 ? 8.482 -3.346 0.328 1.00 0.00 64 THR A C 11
ATOM 15581 O O . THR A 1 64 ? 7.309 -3.098 0.142 1.00 0.00 64 THR A O 11
ATOM 15592 N N . VAL A 1 65 ? 9.307 -2.443 0.809 1.00 0.00 65 VAL A N 11
ATOM 15593 C CA . VAL A 1 65 ? 8.836 -1.055 1.147 1.00 0.00 65 VAL A CA 11
ATOM 15594 C C . VAL A 1 65 ? 9.780 -0.031 0.515 1.00 0.00 65 VAL A C 11
ATOM 15595 O O . VAL A 1 65 ? 10.985 -0.118 0.644 1.00 0.00 65 VAL A O 11
ATOM 15608 N N . GLN A 1 66 ? 9.234 0.949 -0.164 1.00 0.00 66 GLN A N 11
ATOM 15609 C CA . GLN A 1 66 ? 10.078 2.005 -0.811 1.00 0.00 66 GLN A CA 11
ATOM 15610 C C . GLN A 1 66 ? 9.331 3.337 -0.752 1.00 0.00 66 GLN A C 11
ATOM 15611 O O . GLN A 1 66 ? 8.120 3.371 -0.666 1.00 0.00 66 GLN A O 11
ATOM 15625 N N . GLU A 1 67 ? 10.052 4.435 -0.796 1.00 0.00 67 GLU A N 11
ATOM 15626 C CA . GLU A 1 67 ? 9.413 5.791 -0.741 1.00 0.00 67 GLU A CA 11
ATOM 15627 C C . GLU A 1 67 ? 9.647 6.509 -2.067 1.00 0.00 67 GLU A C 11
ATOM 15628 O O . GLU A 1 67 ? 10.770 6.689 -2.497 1.00 0.00 67 GLU A O 11
ATOM 15640 N N . SER A 1 68 ? 8.583 6.933 -2.710 1.00 0.00 68 SER A N 11
ATOM 15641 C CA . SER A 1 68 ? 8.700 7.661 -4.017 1.00 0.00 68 SER A CA 11
ATOM 15642 C C . SER A 1 68 ? 8.331 9.124 -3.806 1.00 0.00 68 SER A C 11
ATOM 15643 O O . SER A 1 68 ? 7.542 9.461 -2.946 1.00 0.00 68 SER A O 11
ATOM 15651 N N . ARG A 1 69 ? 8.896 9.995 -4.593 1.00 0.00 69 ARG A N 11
ATOM 15652 C CA . ARG A 1 69 ? 8.591 11.449 -4.458 1.00 0.00 69 ARG A CA 11
ATOM 15653 C C . ARG A 1 69 ? 7.316 11.775 -5.240 1.00 0.00 69 ARG A C 11
ATOM 15654 O O . ARG A 1 69 ? 7.167 11.418 -6.392 1.00 0.00 69 ARG A O 11
ATOM 15675 N N . ASN A 1 70 ? 6.393 12.459 -4.613 1.00 0.00 70 ASN A N 11
ATOM 15676 C CA . ASN A 1 70 ? 5.118 12.824 -5.301 1.00 0.00 70 ASN A CA 11
ATOM 15677 C C . ASN A 1 70 ? 4.565 14.117 -4.689 1.00 0.00 70 ASN A C 11
ATOM 15678 O O . ASN A 1 70 ? 4.158 14.157 -3.541 1.00 0.00 70 ASN A O 11
ATOM 15689 N N . GLY A 1 71 ? 4.553 15.173 -5.453 1.00 0.00 71 GLY A N 11
ATOM 15690 C CA . GLY A 1 71 ? 4.030 16.466 -4.932 1.00 0.00 71 GLY A CA 11
ATOM 15691 C C . GLY A 1 71 ? 4.856 16.911 -3.726 1.00 0.00 71 GLY A C 11
ATOM 15692 O O . GLY A 1 71 ? 6.053 16.704 -3.666 1.00 0.00 71 GLY A O 11
ATOM 15696 N N . SER A 1 72 ? 4.220 17.527 -2.764 1.00 0.00 72 SER A N 11
ATOM 15697 C CA . SER A 1 72 ? 4.944 18.007 -1.545 1.00 0.00 72 SER A CA 11
ATOM 15698 C C . SER A 1 72 ? 4.885 16.941 -0.453 1.00 0.00 72 SER A C 11
ATOM 15699 O O . SER A 1 72 ? 5.376 17.149 0.640 1.00 0.00 72 SER A O 11
ATOM 15707 N N . LYS A 1 73 ? 4.279 15.802 -0.731 1.00 0.00 73 LYS A N 11
ATOM 15708 C CA . LYS A 1 73 ? 4.174 14.710 0.302 1.00 0.00 73 LYS A CA 11
ATOM 15709 C C . LYS A 1 73 ? 4.780 13.419 -0.242 1.00 0.00 73 LYS A C 11
ATOM 15710 O O . LYS A 1 73 ? 4.546 13.032 -1.369 1.00 0.00 73 LYS A O 11
ATOM 15729 N N . LEU A 1 74 ? 5.554 12.745 0.566 1.00 0.00 74 LEU A N 11
ATOM 15730 C CA . LEU A 1 74 ? 6.177 11.467 0.119 1.00 0.00 74 LEU A CA 11
ATOM 15731 C C . LEU A 1 74 ? 5.102 10.383 0.125 1.00 0.00 74 LEU A C 11
ATOM 15732 O O . LEU A 1 74 ? 4.366 10.239 1.082 1.00 0.00 74 LEU A O 11
ATOM 15748 N N . HIS A 1 75 ? 5.007 9.617 -0.936 1.00 0.00 75 HIS A N 11
ATOM 15749 C CA . HIS A 1 75 ? 3.976 8.527 -1.014 1.00 0.00 75 HIS A CA 11
ATOM 15750 C C . HIS A 1 75 ? 4.659 7.178 -0.812 1.00 0.00 75 HIS A C 11
ATOM 15751 O O . HIS A 1 75 ? 5.495 6.768 -1.593 1.00 0.00 75 HIS A O 11
ATOM 15765 N N . SER A 1 76 ? 4.306 6.481 0.233 1.00 0.00 76 SER A N 11
ATOM 15766 C CA . SER A 1 76 ? 4.930 5.157 0.492 1.00 0.00 76 SER A CA 11
ATOM 15767 C C . SER A 1 76 ? 4.484 4.165 -0.581 1.00 0.00 76 SER A C 11
ATOM 15768 O O . SER A 1 76 ? 3.332 4.138 -0.969 1.00 0.00 76 SER A O 11
ATOM 15776 N N . GLU A 1 77 ? 5.391 3.339 -1.050 1.00 0.00 77 GLU A N 11
ATOM 15777 C CA . GLU A 1 77 ? 5.055 2.313 -2.096 1.00 0.00 77 GLU A CA 11
ATOM 15778 C C . GLU A 1 77 ? 5.491 0.942 -1.591 1.00 0.00 77 GLU A C 11
ATOM 15779 O O . GLU A 1 77 ? 6.500 0.810 -0.927 1.00 0.00 77 GLU A O 11
ATOM 15791 N N . ILE A 1 78 ? 4.729 -0.081 -1.900 1.00 0.00 78 ILE A N 11
ATOM 15792 C CA . ILE A 1 78 ? 5.071 -1.467 -1.443 1.00 0.00 78 ILE A CA 11
ATOM 15793 C C . ILE A 1 78 ? 4.894 -2.456 -2.592 1.00 0.00 78 ILE A C 11
ATOM 15794 O O . ILE A 1 78 ? 4.169 -2.202 -3.534 1.00 0.00 78 ILE A O 11
ATOM 15810 N N . ARG A 1 79 ? 5.539 -3.595 -2.515 1.00 0.00 79 ARG A N 11
ATOM 15811 C CA . ARG A 1 79 ? 5.400 -4.618 -3.599 1.00 0.00 79 ARG A CA 11
ATOM 15812 C C . ARG A 1 79 ? 5.526 -6.006 -2.977 1.00 0.00 79 ARG A C 11
ATOM 15813 O O . ARG A 1 79 ? 6.344 -6.236 -2.109 1.00 0.00 79 ARG A O 11
ATOM 15834 N N . LEU A 1 80 ? 4.727 -6.933 -3.418 1.00 0.00 80 LEU A N 11
ATOM 15835 C CA . LEU A 1 80 ? 4.804 -8.308 -2.860 1.00 0.00 80 LEU A CA 11
ATOM 15836 C C . LEU A 1 80 ? 6.211 -8.858 -3.126 1.00 0.00 80 LEU A C 11
ATOM 15837 O O . LEU A 1 80 ? 6.565 -9.185 -4.240 1.00 0.00 80 LEU A O 11
ATOM 15853 N N . ARG A 1 81 ? 7.018 -8.944 -2.107 1.00 0.00 81 ARG A N 11
ATOM 15854 C CA . ARG A 1 81 ? 8.406 -9.451 -2.293 1.00 0.00 81 ARG A CA 11
ATOM 15855 C C . ARG A 1 81 ? 8.373 -10.928 -2.705 1.00 0.00 81 ARG A C 11
ATOM 15856 O O . ARG A 1 81 ? 7.579 -11.706 -2.215 1.00 0.00 81 ARG A O 11
ATOM 15877 N N . HIS A 1 82 ? 9.239 -11.316 -3.607 1.00 0.00 82 HIS A N 11
ATOM 15878 C CA . HIS A 1 82 ? 9.273 -12.740 -4.061 1.00 0.00 82 HIS A CA 11
ATOM 15879 C C . HIS A 1 82 ? 9.957 -13.596 -2.992 1.00 0.00 82 HIS A C 11
ATOM 15880 O O . HIS A 1 82 ? 10.285 -14.743 -3.220 1.00 0.00 82 HIS A O 11
ATOM 15894 N N . ASP A 1 83 ? 10.178 -13.038 -1.829 1.00 0.00 83 ASP A N 11
ATOM 15895 C CA . ASP A 1 83 ? 10.842 -13.805 -0.732 1.00 0.00 83 ASP A CA 11
ATOM 15896 C C . ASP A 1 83 ? 12.186 -14.346 -1.219 1.00 0.00 83 ASP A C 11
ATOM 15897 O O . ASP A 1 83 ? 12.602 -15.426 -0.850 1.00 0.00 83 ASP A O 11
ATOM 15906 N N . GLY A 1 84 ? 12.870 -13.605 -2.048 1.00 0.00 84 GLY A N 11
ATOM 15907 C CA . GLY A 1 84 ? 14.192 -14.074 -2.565 1.00 0.00 84 GLY A CA 11
ATOM 15908 C C . GLY A 1 84 ? 15.258 -13.919 -1.479 1.00 0.00 84 GLY A C 11
ATOM 15909 O O . GLY A 1 84 ? 16.412 -13.671 -1.767 1.00 0.00 84 GLY A O 11
ATOM 15913 N N . LEU A 1 85 ? 14.887 -14.057 -0.230 1.00 0.00 85 LEU A N 11
ATOM 15914 C CA . LEU A 1 85 ? 15.887 -13.915 0.879 1.00 0.00 85 LEU A CA 11
ATOM 15915 C C . LEU A 1 85 ? 16.510 -15.297 1.149 1.00 0.00 85 LEU A C 11
ATOM 15916 O O . LEU A 1 85 ? 15.840 -16.220 1.568 1.00 0.00 85 LEU A O 11
ATOM 15932 N N . GLU A 1 86 ? 17.787 -15.440 0.910 1.00 0.00 86 GLU A N 11
ATOM 15933 C CA . GLU A 1 86 ? 18.464 -16.753 1.146 1.00 0.00 86 GLU A CA 11
ATOM 15934 C C . GLU A 1 86 ? 17.692 -17.877 0.445 1.00 0.00 86 GLU A C 11
ATOM 15935 O O . GLU A 1 86 ? 16.727 -18.399 0.967 1.00 0.00 86 GLU A O 11
ATOM 15947 N N . HIS A 1 87 ? 18.115 -18.254 -0.731 1.00 0.00 87 HIS A N 11
ATOM 15948 C CA . HIS A 1 87 ? 17.415 -19.344 -1.471 1.00 0.00 87 HIS A CA 11
ATOM 15949 C C . HIS A 1 87 ? 17.712 -20.689 -0.804 1.00 0.00 87 HIS A C 11
ATOM 15950 O O . HIS A 1 87 ? 18.825 -20.960 -0.402 1.00 0.00 87 HIS A O 11
ATOM 15964 N N . HIS A 1 88 ? 16.724 -21.536 -0.690 1.00 0.00 88 HIS A N 11
ATOM 15965 C CA . HIS A 1 88 ? 16.948 -22.869 -0.056 1.00 0.00 88 HIS A CA 11
ATOM 15966 C C . HIS A 1 88 ? 17.725 -23.761 -1.024 1.00 0.00 88 HIS A C 11
ATOM 15967 O O . HIS A 1 88 ? 17.510 -23.733 -2.219 1.00 0.00 88 HIS A O 11
ATOM 15981 N N . HIS A 1 89 ? 18.636 -24.552 -0.519 1.00 0.00 89 HIS A N 11
ATOM 15982 C CA . HIS A 1 89 ? 19.435 -25.442 -1.411 1.00 0.00 89 HIS A CA 11
ATOM 15983 C C . HIS A 1 89 ? 18.562 -26.604 -1.895 1.00 0.00 89 HIS A C 11
ATOM 15984 O O . HIS A 1 89 ? 17.758 -27.140 -1.159 1.00 0.00 89 HIS A O 11
ATOM 15998 N N . HIS A 1 90 ? 18.711 -26.990 -3.135 1.00 0.00 90 HIS A N 11
ATOM 15999 C CA . HIS A 1 90 ? 17.889 -28.108 -3.683 1.00 0.00 90 HIS A CA 11
ATOM 16000 C C . HIS A 1 90 ? 18.370 -29.443 -3.107 1.00 0.00 90 HIS A C 11
ATOM 16001 O O . HIS A 1 90 ? 19.552 -29.696 -2.998 1.00 0.00 90 HIS A O 11
ATOM 16015 N N . HIS A 1 91 ? 17.452 -30.302 -2.745 1.00 0.00 91 HIS A N 11
ATOM 16016 C CA . HIS A 1 91 ? 17.831 -31.635 -2.180 1.00 0.00 91 HIS A CA 11
ATOM 16017 C C . HIS A 1 91 ? 18.885 -31.471 -1.080 1.00 0.00 91 HIS A C 11
ATOM 16018 O O . HIS A 1 91 ? 20.048 -31.762 -1.273 1.00 0.00 91 HIS A O 11
ATOM 16032 N N . HIS A 1 92 ? 18.483 -31.013 0.077 1.00 0.00 92 HIS A N 11
ATOM 16033 C CA . HIS A 1 92 ? 19.454 -30.834 1.198 1.00 0.00 92 HIS A CA 11
ATOM 16034 C C . HIS A 1 92 ? 20.658 -30.012 0.723 1.00 0.00 92 HIS A C 11
ATOM 16035 O O . HIS A 1 92 ? 20.563 -29.417 -0.339 1.00 0.00 92 HIS A O 11
ATOM 16050 N N . MET A 1 1 ? 3.013 -15.343 15.715 1.00 0.00 1 MET A N 12
ATOM 16051 C CA . MET A 1 1 ? 2.591 -14.431 14.615 1.00 0.00 1 MET A CA 12
ATOM 16052 C C . MET A 1 1 ? 1.402 -15.050 13.866 1.00 0.00 1 MET A C 12
ATOM 16053 O O . MET A 1 1 ? 1.550 -15.538 12.762 1.00 0.00 1 MET A O 12
ATOM 16069 N N . PRO A 1 2 ? 0.227 -15.032 14.459 1.00 0.00 2 PRO A N 12
ATOM 16070 C CA . PRO A 1 2 ? -1.000 -15.604 13.824 1.00 0.00 2 PRO A CA 12
ATOM 16071 C C . PRO A 1 2 ? -1.351 -14.895 12.503 1.00 0.00 2 PRO A C 12
ATOM 16072 O O . PRO A 1 2 ? -1.146 -13.706 12.355 1.00 0.00 2 PRO A O 12
ATOM 16083 N N . HIS A 1 3 ? -1.885 -15.628 11.549 1.00 0.00 3 HIS A N 12
ATOM 16084 C CA . HIS A 1 3 ? -2.272 -15.032 10.223 1.00 0.00 3 HIS A CA 12
ATOM 16085 C C . HIS A 1 3 ? -3.762 -15.283 9.981 1.00 0.00 3 HIS A C 12
ATOM 16086 O O . HIS A 1 3 ? -4.299 -16.301 10.367 1.00 0.00 3 HIS A O 12
ATOM 16100 N N . LYS A 1 4 ? -4.435 -14.360 9.348 1.00 0.00 4 LYS A N 12
ATOM 16101 C CA . LYS A 1 4 ? -5.894 -14.542 9.086 1.00 0.00 4 LYS A CA 12
ATOM 16102 C C . LYS A 1 4 ? -6.086 -15.608 8.001 1.00 0.00 4 LYS A C 12
ATOM 16103 O O . LYS A 1 4 ? -5.368 -15.645 7.022 1.00 0.00 4 LYS A O 12
ATOM 16122 N N . GLU A 1 5 ? -7.062 -16.474 8.172 1.00 0.00 5 GLU A N 12
ATOM 16123 C CA . GLU A 1 5 ? -7.332 -17.554 7.163 1.00 0.00 5 GLU A CA 12
ATOM 16124 C C . GLU A 1 5 ? -8.547 -17.151 6.318 1.00 0.00 5 GLU A C 12
ATOM 16125 O O . GLU A 1 5 ? -8.716 -17.602 5.201 1.00 0.00 5 GLU A O 12
ATOM 16137 N N . LYS A 1 6 ? -9.392 -16.298 6.837 1.00 0.00 6 LYS A N 12
ATOM 16138 C CA . LYS A 1 6 ? -10.597 -15.852 6.064 1.00 0.00 6 LYS A CA 12
ATOM 16139 C C . LYS A 1 6 ? -10.226 -14.630 5.225 1.00 0.00 6 LYS A C 12
ATOM 16140 O O . LYS A 1 6 ? -11.005 -14.148 4.426 1.00 0.00 6 LYS A O 12
ATOM 16159 N N . HIS A 1 7 ? -9.039 -14.127 5.407 1.00 0.00 7 HIS A N 12
ATOM 16160 C CA . HIS A 1 7 ? -8.598 -12.934 4.632 1.00 0.00 7 HIS A CA 12
ATOM 16161 C C . HIS A 1 7 ? -7.103 -12.694 4.889 1.00 0.00 7 HIS A C 12
ATOM 16162 O O . HIS A 1 7 ? -6.740 -11.813 5.641 1.00 0.00 7 HIS A O 12
ATOM 16176 N N . PRO A 1 8 ? -6.236 -13.472 4.270 1.00 0.00 8 PRO A N 12
ATOM 16177 C CA . PRO A 1 8 ? -4.761 -13.330 4.456 1.00 0.00 8 PRO A CA 12
ATOM 16178 C C . PRO A 1 8 ? -4.263 -11.922 4.093 1.00 0.00 8 PRO A C 12
ATOM 16179 O O . PRO A 1 8 ? -4.747 -11.296 3.168 1.00 0.00 8 PRO A O 12
ATOM 16190 N N . LEU A 1 9 ? -3.302 -11.425 4.818 1.00 0.00 9 LEU A N 12
ATOM 16191 C CA . LEU A 1 9 ? -2.772 -10.065 4.524 1.00 0.00 9 LEU A CA 12
ATOM 16192 C C . LEU A 1 9 ? -2.130 -10.062 3.135 1.00 0.00 9 LEU A C 12
ATOM 16193 O O . LEU A 1 9 ? -2.289 -9.134 2.366 1.00 0.00 9 LEU A O 12
ATOM 16209 N N . GLN A 1 10 ? -1.410 -11.097 2.806 1.00 0.00 10 GLN A N 12
ATOM 16210 C CA . GLN A 1 10 ? -0.755 -11.161 1.468 1.00 0.00 10 GLN A CA 12
ATOM 16211 C C . GLN A 1 10 ? -1.822 -11.066 0.380 1.00 0.00 10 GLN A C 12
ATOM 16212 O O . GLN A 1 10 ? -1.633 -10.421 -0.629 1.00 0.00 10 GLN A O 12
ATOM 16226 N N . ASP A 1 11 ? -2.942 -11.702 0.577 1.00 0.00 11 ASP A N 12
ATOM 16227 C CA . ASP A 1 11 ? -4.016 -11.639 -0.449 1.00 0.00 11 ASP A CA 12
ATOM 16228 C C . ASP A 1 11 ? -4.469 -10.187 -0.612 1.00 0.00 11 ASP A C 12
ATOM 16229 O O . ASP A 1 11 ? -4.669 -9.707 -1.712 1.00 0.00 11 ASP A O 12
ATOM 16238 N N . MET A 1 12 ? -4.641 -9.484 0.474 1.00 0.00 12 MET A N 12
ATOM 16239 C CA . MET A 1 12 ? -5.091 -8.066 0.377 1.00 0.00 12 MET A CA 12
ATOM 16240 C C . MET A 1 12 ? -4.025 -7.228 -0.347 1.00 0.00 12 MET A C 12
ATOM 16241 O O . MET A 1 12 ? -4.335 -6.457 -1.234 1.00 0.00 12 MET A O 12
ATOM 16255 N N . PHE A 1 13 ? -2.779 -7.371 0.022 1.00 0.00 13 PHE A N 12
ATOM 16256 C CA . PHE A 1 13 ? -1.709 -6.575 -0.654 1.00 0.00 13 PHE A CA 12
ATOM 16257 C C . PHE A 1 13 ? -1.522 -7.068 -2.094 1.00 0.00 13 PHE A C 12
ATOM 16258 O O . PHE A 1 13 ? -1.396 -6.288 -3.014 1.00 0.00 13 PHE A O 12
ATOM 16275 N N . THR A 1 14 ? -1.491 -8.358 -2.292 1.00 0.00 14 THR A N 12
ATOM 16276 C CA . THR A 1 14 ? -1.299 -8.896 -3.668 1.00 0.00 14 THR A CA 12
ATOM 16277 C C . THR A 1 14 ? -2.473 -8.487 -4.563 1.00 0.00 14 THR A C 12
ATOM 16278 O O . THR A 1 14 ? -2.288 -8.027 -5.671 1.00 0.00 14 THR A O 12
ATOM 16289 N N . SER A 1 15 ? -3.677 -8.654 -4.093 1.00 0.00 15 SER A N 12
ATOM 16290 C CA . SER A 1 15 ? -4.858 -8.287 -4.924 1.00 0.00 15 SER A CA 12
ATOM 16291 C C . SER A 1 15 ? -4.900 -6.772 -5.140 1.00 0.00 15 SER A C 12
ATOM 16292 O O . SER A 1 15 ? -5.221 -6.298 -6.213 1.00 0.00 15 SER A O 12
ATOM 16300 N N . ALA A 1 16 ? -4.593 -6.005 -4.130 1.00 0.00 16 ALA A N 12
ATOM 16301 C CA . ALA A 1 16 ? -4.631 -4.522 -4.279 1.00 0.00 16 ALA A CA 12
ATOM 16302 C C . ALA A 1 16 ? -3.452 -4.035 -5.128 1.00 0.00 16 ALA A C 12
ATOM 16303 O O . ALA A 1 16 ? -3.620 -3.259 -6.045 1.00 0.00 16 ALA A O 12
ATOM 16310 N N . ILE A 1 17 ? -2.261 -4.470 -4.824 1.00 0.00 17 ILE A N 12
ATOM 16311 C CA . ILE A 1 17 ? -1.078 -4.008 -5.605 1.00 0.00 17 ILE A CA 12
ATOM 16312 C C . ILE A 1 17 ? -1.223 -4.461 -7.062 1.00 0.00 17 ILE A C 12
ATOM 16313 O O . ILE A 1 17 ? -0.975 -3.707 -7.979 1.00 0.00 17 ILE A O 12
ATOM 16329 N N . GLU A 1 18 ? -1.615 -5.683 -7.274 1.00 0.00 18 GLU A N 12
ATOM 16330 C CA . GLU A 1 18 ? -1.766 -6.186 -8.669 1.00 0.00 18 GLU A CA 12
ATOM 16331 C C . GLU A 1 18 ? -2.916 -5.450 -9.373 1.00 0.00 18 GLU A C 12
ATOM 16332 O O . GLU A 1 18 ? -2.878 -5.224 -10.565 1.00 0.00 18 GLU A O 12
ATOM 16344 N N . ALA A 1 19 ? -3.942 -5.088 -8.649 1.00 0.00 19 ALA A N 12
ATOM 16345 C CA . ALA A 1 19 ? -5.096 -4.385 -9.287 1.00 0.00 19 ALA A CA 12
ATOM 16346 C C . ALA A 1 19 ? -4.673 -2.997 -9.777 1.00 0.00 19 ALA A C 12
ATOM 16347 O O . ALA A 1 19 ? -4.774 -2.691 -10.950 1.00 0.00 19 ALA A O 12
ATOM 16354 N N . VAL A 1 20 ? -4.199 -2.153 -8.890 1.00 0.00 20 VAL A N 12
ATOM 16355 C CA . VAL A 1 20 ? -3.768 -0.772 -9.296 1.00 0.00 20 VAL A CA 12
ATOM 16356 C C . VAL A 1 20 ? -2.251 -0.746 -9.481 1.00 0.00 20 VAL A C 12
ATOM 16357 O O . VAL A 1 20 ? -1.617 0.270 -9.277 1.00 0.00 20 VAL A O 12
ATOM 16370 N N . ALA A 1 21 ? -1.652 -1.854 -9.859 1.00 0.00 21 ALA A N 12
ATOM 16371 C CA . ALA A 1 21 ? -0.165 -1.882 -10.048 1.00 0.00 21 ALA A CA 12
ATOM 16372 C C . ALA A 1 21 ? 0.269 -0.687 -10.911 1.00 0.00 21 ALA A C 12
ATOM 16373 O O . ALA A 1 21 ? 1.331 -0.129 -10.726 1.00 0.00 21 ALA A O 12
ATOM 16380 N N . ARG A 1 22 ? -0.554 -0.291 -11.838 1.00 0.00 22 ARG A N 12
ATOM 16381 C CA . ARG A 1 22 ? -0.216 0.868 -12.710 1.00 0.00 22 ARG A CA 12
ATOM 16382 C C . ARG A 1 22 ? 1.176 0.684 -13.340 1.00 0.00 22 ARG A C 12
ATOM 16383 O O . ARG A 1 22 ? 1.301 0.170 -14.436 1.00 0.00 22 ARG A O 12
ATOM 16404 N N . ASP A 1 23 ? 2.214 1.100 -12.675 1.00 0.00 23 ASP A N 12
ATOM 16405 C CA . ASP A 1 23 ? 3.576 0.947 -13.261 1.00 0.00 23 ASP A CA 12
ATOM 16406 C C . ASP A 1 23 ? 3.881 -0.537 -13.498 1.00 0.00 23 ASP A C 12
ATOM 16407 O O . ASP A 1 23 ? 3.635 -1.068 -1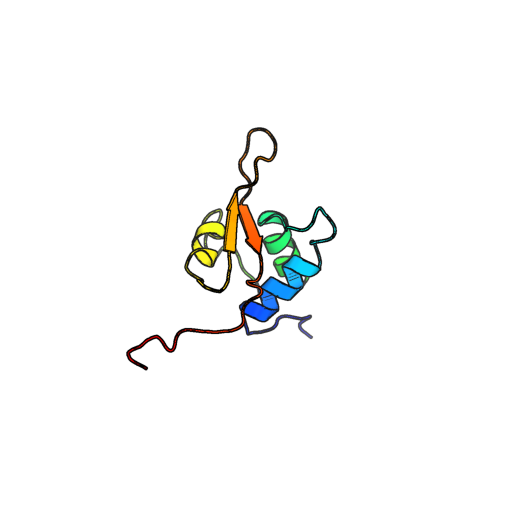4.561 1.00 0.00 23 ASP A O 12
ATOM 16416 N N . SER A 1 24 ? 4.422 -1.210 -12.516 1.00 0.00 24 SER A N 12
ATOM 16417 C CA . SER A 1 24 ? 4.750 -2.656 -12.686 1.00 0.00 24 SER A CA 12
ATOM 16418 C C . SER A 1 24 ? 5.083 -3.264 -11.323 1.00 0.00 24 SER A C 12
ATOM 16419 O O . SER A 1 24 ? 6.187 -3.147 -10.832 1.00 0.00 24 SER A O 12
ATOM 16427 N N . GLY A 1 25 ? 4.133 -3.913 -10.708 1.00 0.00 25 GLY A N 12
ATOM 16428 C CA . GLY A 1 25 ? 4.384 -4.529 -9.372 1.00 0.00 25 GLY A CA 12
ATOM 16429 C C . GLY A 1 25 ? 4.330 -3.446 -8.293 1.00 0.00 25 GLY A C 12
ATOM 16430 O O . GLY A 1 25 ? 4.041 -3.719 -7.145 1.00 0.00 25 GLY A O 12
ATOM 16434 N N . TRP A 1 26 ? 4.602 -2.216 -8.650 1.00 0.00 26 TRP A N 12
ATOM 16435 C CA . TRP A 1 26 ? 4.568 -1.106 -7.643 1.00 0.00 26 TRP A CA 12
ATOM 16436 C C . TRP A 1 26 ? 3.173 -0.478 -7.618 1.00 0.00 26 TRP A C 12
ATOM 16437 O O . TRP A 1 26 ? 2.527 -0.337 -8.637 1.00 0.00 26 TRP A O 12
ATOM 16458 N N . ALA A 1 27 ? 2.703 -0.096 -6.455 1.00 0.00 27 ALA A N 12
ATOM 16459 C CA . ALA A 1 27 ? 1.350 0.533 -6.339 1.00 0.00 27 ALA A CA 12
ATOM 16460 C C . ALA A 1 27 ? 1.392 1.603 -5.248 1.00 0.00 27 ALA A C 12
ATOM 16461 O O . ALA A 1 27 ? 2.039 1.444 -4.234 1.00 0.00 27 ALA A O 12
ATOM 16468 N N . GLU A 1 28 ? 0.716 2.703 -5.457 1.00 0.00 28 GLU A N 12
ATOM 16469 C CA . GLU A 1 28 ? 0.725 3.789 -4.442 1.00 0.00 28 GLU A CA 12
ATOM 16470 C C . GLU A 1 28 ? -0.006 3.322 -3.178 1.00 0.00 28 GLU A C 12
ATOM 16471 O O . GLU A 1 28 ? -1.102 2.799 -3.242 1.00 0.00 28 GLU A O 12
ATOM 16483 N N . LEU A 1 29 ? 0.601 3.493 -2.031 1.00 0.00 29 LEU A N 12
ATOM 16484 C CA . LEU A 1 29 ? -0.038 3.041 -0.757 1.00 0.00 29 LEU A CA 12
ATOM 16485 C C . LEU A 1 29 ? -1.421 3.688 -0.629 1.00 0.00 29 LEU A C 12
ATOM 16486 O O . LEU A 1 29 ? -2.369 3.056 -0.201 1.00 0.00 29 LEU A O 12
ATOM 16502 N N . SER A 1 30 ? -1.553 4.929 -1.002 1.00 0.00 30 SER A N 12
ATOM 16503 C CA . SER A 1 30 ? -2.884 5.592 -0.898 1.00 0.00 30 SER A CA 12
ATOM 16504 C C . SER A 1 30 ? -3.902 4.808 -1.728 1.00 0.00 30 SER A C 12
ATOM 16505 O O . SER A 1 30 ? -5.010 4.556 -1.297 1.00 0.00 30 SER A O 12
ATOM 16513 N N . ALA A 1 31 ? -3.533 4.411 -2.915 1.00 0.00 31 ALA A N 12
ATOM 16514 C CA . ALA A 1 31 ? -4.478 3.637 -3.768 1.00 0.00 31 ALA A CA 12
ATOM 16515 C C . ALA A 1 31 ? -4.788 2.292 -3.105 1.00 0.00 31 ALA A C 12
ATOM 16516 O O . ALA A 1 31 ? -5.896 1.802 -3.166 1.00 0.00 31 ALA A O 12
ATOM 16523 N N . VAL A 1 32 ? -3.815 1.685 -2.476 1.00 0.00 32 VAL A N 12
ATOM 16524 C CA . VAL A 1 32 ? -4.058 0.368 -1.818 1.00 0.00 32 VAL A CA 12
ATOM 16525 C C . VAL A 1 32 ? -5.110 0.536 -0.717 1.00 0.00 32 VAL A C 12
ATOM 16526 O O . VAL A 1 32 ? -6.057 -0.221 -0.629 1.00 0.00 32 VAL A O 12
ATOM 16539 N N . GLY A 1 33 ? -4.946 1.514 0.132 1.00 0.00 33 GLY A N 12
ATOM 16540 C CA . GLY A 1 33 ? -5.930 1.711 1.233 1.00 0.00 33 GLY A CA 12
ATOM 16541 C C . GLY A 1 33 ? -7.320 1.975 0.646 1.00 0.00 33 GLY A C 12
ATOM 16542 O O . GLY A 1 33 ? -8.307 1.428 1.095 1.00 0.00 33 GLY A O 12
ATOM 16546 N N . SER A 1 34 ? -7.407 2.809 -0.355 1.00 0.00 34 SER A N 12
ATOM 16547 C CA . SER A 1 34 ? -8.736 3.100 -0.967 1.00 0.00 34 SER A CA 12
ATOM 16548 C C . SER A 1 34 ? -9.241 1.867 -1.721 1.00 0.00 34 SER A C 12
ATOM 16549 O O . SER A 1 34 ? -10.411 1.542 -1.688 1.00 0.00 34 SER A O 12
ATOM 16557 N N . TYR A 1 35 ? -8.369 1.186 -2.411 1.00 0.00 35 TYR A N 12
ATOM 16558 C CA . TYR A 1 35 ? -8.798 -0.018 -3.181 1.00 0.00 35 TYR A CA 12
ATOM 16559 C C . TYR A 1 35 ? -9.357 -1.070 -2.221 1.00 0.00 35 TYR A C 12
ATOM 16560 O O . TYR A 1 35 ? -10.418 -1.624 -2.439 1.00 0.00 35 TYR A O 12
ATOM 16578 N N . LEU A 1 36 ? -8.650 -1.355 -1.162 1.00 0.00 36 LEU A N 12
ATOM 16579 C CA . LEU A 1 36 ? -9.137 -2.376 -0.195 1.00 0.00 36 LEU A CA 12
ATOM 16580 C C . LEU A 1 36 ? -10.451 -1.891 0.420 1.00 0.00 36 LEU A C 12
ATOM 16581 O O . LEU A 1 36 ? -11.386 -2.647 0.580 1.00 0.00 36 LEU A O 12
ATOM 16597 N N . ALA A 1 37 ? -10.531 -0.633 0.761 1.00 0.00 37 ALA A N 12
ATOM 16598 C CA . ALA A 1 37 ? -11.792 -0.112 1.362 1.00 0.00 37 ALA A CA 12
ATOM 16599 C C . ALA A 1 37 ? -12.948 -0.351 0.386 1.00 0.00 37 ALA A C 12
ATOM 16600 O O . ALA A 1 37 ? -14.026 -0.760 0.772 1.00 0.00 37 ALA A O 12
ATOM 16607 N N . LYS A 1 38 ? -12.728 -0.106 -0.874 1.00 0.00 38 LYS A N 12
ATOM 16608 C CA . LYS A 1 38 ? -13.808 -0.323 -1.879 1.00 0.00 38 LYS A CA 12
ATOM 16609 C C . LYS A 1 38 ? -14.148 -1.816 -1.946 1.00 0.00 38 LYS A C 12
ATOM 16610 O O . LYS A 1 38 ? -15.300 -2.198 -2.009 1.00 0.00 38 LYS A O 12
ATOM 16629 N N . ASN A 1 39 ? -13.151 -2.666 -1.941 1.00 0.00 39 ASN A N 12
ATOM 16630 C CA . ASN A 1 39 ? -13.404 -4.141 -2.010 1.00 0.00 39 ASN A CA 12
ATOM 16631 C C . ASN A 1 39 ? -13.675 -4.675 -0.603 1.00 0.00 39 ASN A C 12
ATOM 16632 O O . ASN A 1 39 ? -13.992 -5.833 -0.417 1.00 0.00 39 ASN A O 12
ATOM 16643 N N . ASP A 1 40 ? -13.555 -3.837 0.391 1.00 0.00 40 ASP A N 12
ATOM 16644 C CA . ASP A 1 40 ? -13.807 -4.278 1.796 1.00 0.00 40 ASP A CA 12
ATOM 16645 C C . ASP A 1 40 ? -14.215 -3.061 2.632 1.00 0.00 40 ASP A C 12
ATOM 16646 O O . ASP A 1 40 ? -13.440 -2.566 3.428 1.00 0.00 40 ASP A O 12
ATOM 16655 N N . PRO A 1 41 ? -15.426 -2.579 2.458 1.00 0.00 41 PRO A N 12
ATOM 16656 C CA . PRO A 1 41 ? -15.933 -1.396 3.217 1.00 0.00 41 PRO A CA 12
ATOM 16657 C C . PRO A 1 41 ? -15.785 -1.600 4.730 1.00 0.00 41 PRO A C 12
ATOM 16658 O O . PRO A 1 41 ? -15.514 -0.674 5.469 1.00 0.00 41 PRO A O 12
ATOM 16669 N N . SER A 1 42 ? -15.956 -2.811 5.184 1.00 0.00 42 SER A N 12
ATOM 16670 C CA . SER A 1 42 ? -15.827 -3.095 6.638 1.00 0.00 42 SER A CA 12
ATOM 16671 C C . SER A 1 42 ? -14.382 -2.853 7.072 1.00 0.00 42 SER A C 12
ATOM 16672 O O . SER A 1 42 ? -14.077 -2.803 8.246 1.00 0.00 42 SER A O 12
ATOM 16680 N N . PHE A 1 43 ? -13.489 -2.705 6.133 1.00 0.00 43 PHE A N 12
ATOM 16681 C CA . PHE A 1 43 ? -12.067 -2.465 6.500 1.00 0.00 43 PHE A CA 12
ATOM 16682 C C . PHE A 1 43 ? -11.965 -1.120 7.224 1.00 0.00 43 PHE A C 12
ATOM 16683 O O . PHE A 1 43 ? -12.569 -0.145 6.823 1.00 0.00 43 PHE A O 12
ATOM 16700 N N . ASP A 1 44 ? -11.214 -1.076 8.300 1.00 0.00 44 ASP A N 12
ATOM 16701 C CA . ASP A 1 44 ? -11.052 0.184 9.101 1.00 0.00 44 ASP A CA 12
ATOM 16702 C C . ASP A 1 44 ? -9.562 0.578 9.138 1.00 0.00 44 ASP A C 12
ATOM 16703 O O . ASP A 1 44 ? -8.841 0.129 10.008 1.00 0.00 44 ASP A O 12
ATOM 16712 N N . PRO A 1 45 ? -9.086 1.404 8.226 1.00 0.00 45 PRO A N 12
ATOM 16713 C CA . PRO A 1 45 ? -7.654 1.815 8.230 1.00 0.00 45 PRO A CA 12
ATOM 16714 C C . PRO A 1 45 ? -7.355 2.799 9.368 1.00 0.00 45 PRO A C 12
ATOM 16715 O O . PRO A 1 45 ? -6.218 3.125 9.638 1.00 0.00 45 PRO A O 12
ATOM 16726 N N . ARG A 1 46 ? -8.369 3.259 10.040 1.00 0.00 46 ARG A N 12
ATOM 16727 C CA . ARG A 1 46 ? -8.152 4.211 11.165 1.00 0.00 46 ARG A CA 12
ATOM 16728 C C . ARG A 1 46 ? -7.421 3.474 12.289 1.00 0.00 46 ARG A C 12
ATOM 16729 O O . ARG A 1 46 ? -6.510 3.993 12.896 1.00 0.00 46 ARG A O 12
ATOM 16750 N N . ASN A 1 47 ? -7.814 2.258 12.556 1.00 0.00 47 ASN A N 12
ATOM 16751 C CA . ASN A 1 47 ? -7.139 1.479 13.629 1.00 0.00 47 ASN A CA 12
ATOM 16752 C C . ASN A 1 47 ? -5.726 1.097 13.174 1.00 0.00 47 ASN A C 12
ATOM 16753 O O . ASN A 1 47 ? -4.872 0.822 13.982 1.00 0.00 47 ASN A O 12
ATOM 16764 N N . TRP A 1 48 ? -5.474 1.074 11.885 1.00 0.00 48 TRP A N 12
ATOM 16765 C CA . TRP A 1 48 ? -4.110 0.703 11.378 1.00 0.00 48 TRP A CA 12
ATOM 16766 C C . TRP A 1 48 ? -3.287 1.977 11.176 1.00 0.00 48 TRP A C 12
ATOM 16767 O O . TRP A 1 48 ? -2.163 1.936 10.719 1.00 0.00 48 TRP A O 12
ATOM 16788 N N . GLY A 1 49 ? -3.840 3.102 11.531 1.00 0.00 49 GLY A N 12
ATOM 16789 C CA . GLY A 1 49 ? -3.102 4.389 11.384 1.00 0.00 49 GLY A CA 12
ATOM 16790 C C . GLY A 1 49 ? -2.766 4.647 9.913 1.00 0.00 49 GLY A C 12
ATOM 16791 O O . GLY A 1 49 ? -2.383 3.759 9.180 1.00 0.00 49 GLY A O 12
ATOM 16795 N N . HIS A 1 50 ? -2.910 5.867 9.476 1.00 0.00 50 HIS A N 12
ATOM 16796 C CA . HIS A 1 50 ? -2.602 6.204 8.057 1.00 0.00 50 HIS A CA 12
ATOM 16797 C C . HIS A 1 50 ? -1.095 6.086 7.798 1.00 0.00 50 HIS A C 12
ATOM 16798 O O . HIS A 1 50 ? -0.672 5.673 6.736 1.00 0.00 50 HIS A O 12
ATOM 16812 N N . GLY A 1 51 ? -0.282 6.446 8.760 1.00 0.00 51 GLY A N 12
ATOM 16813 C CA . GLY A 1 51 ? 1.206 6.360 8.583 1.00 0.00 51 GLY A CA 12
ATOM 16814 C C . GLY A 1 51 ? 1.711 5.041 9.169 1.00 0.00 51 GLY A C 12
ATOM 16815 O O . GLY A 1 51 ? 2.651 4.448 8.675 1.00 0.00 51 GLY A O 12
ATOM 16819 N N . ARG A 1 52 ? 1.105 4.593 10.229 1.00 0.00 52 ARG A N 12
ATOM 16820 C CA . ARG A 1 52 ? 1.557 3.326 10.869 1.00 0.00 52 ARG A CA 12
ATOM 16821 C C . ARG A 1 52 ? 1.346 2.166 9.895 1.00 0.00 52 ARG A C 12
ATOM 16822 O O . ARG A 1 52 ? 1.923 1.107 10.039 1.00 0.00 52 ARG A O 12
ATOM 16843 N N . LEU A 1 53 ? 0.535 2.369 8.896 1.00 0.00 53 LEU A N 12
ATOM 16844 C CA . LEU A 1 53 ? 0.294 1.292 7.899 1.00 0.00 53 LEU A CA 12
ATOM 16845 C C . LEU A 1 53 ? 1.615 0.980 7.190 1.00 0.00 53 LEU A C 12
ATOM 16846 O O . LEU A 1 53 ? 1.966 -0.165 6.974 1.00 0.00 53 LEU A O 12
ATOM 16862 N N . SER A 1 54 ? 2.356 1.995 6.831 1.00 0.00 54 SER A N 12
ATOM 16863 C CA . SER A 1 54 ? 3.656 1.766 6.144 1.00 0.00 54 SER A CA 12
ATOM 16864 C C . SER A 1 54 ? 4.616 1.049 7.094 1.00 0.00 54 SER A C 12
ATOM 16865 O O . SER A 1 54 ? 5.506 0.335 6.678 1.00 0.00 54 SER A O 12
ATOM 16873 N N . GLN A 1 55 ? 4.446 1.240 8.376 1.00 0.00 55 GLN A N 12
ATOM 16874 C CA . GLN A 1 55 ? 5.345 0.571 9.366 1.00 0.00 55 GLN A CA 12
ATOM 16875 C C . GLN A 1 55 ? 4.881 -0.873 9.580 1.00 0.00 55 GLN A C 12
ATOM 16876 O O . GLN A 1 55 ? 5.678 -1.763 9.801 1.00 0.00 55 GLN A O 12
ATOM 16890 N N . MET A 1 56 ? 3.598 -1.112 9.526 1.00 0.00 56 MET A N 12
ATOM 16891 C CA . MET A 1 56 ? 3.086 -2.498 9.731 1.00 0.00 56 MET A CA 12
ATOM 16892 C C . MET A 1 56 ? 3.643 -3.424 8.649 1.00 0.00 56 MET A C 12
ATOM 16893 O O . MET A 1 56 ? 4.094 -4.517 8.925 1.00 0.00 56 MET A O 12
ATOM 16907 N N . VAL A 1 57 ? 3.610 -2.997 7.419 1.00 0.00 57 VAL A N 12
ATOM 16908 C CA . VAL A 1 57 ? 4.125 -3.858 6.318 1.00 0.00 57 VAL A CA 12
ATOM 16909 C C . VAL A 1 57 ? 5.612 -4.150 6.550 1.00 0.00 57 VAL A C 12
ATOM 16910 O O . VAL A 1 57 ? 6.113 -5.196 6.189 1.00 0.00 57 VAL A O 12
ATOM 16923 N N . LYS A 1 58 ? 6.314 -3.236 7.152 1.00 0.00 58 LYS A N 12
ATOM 16924 C CA . LYS A 1 58 ? 7.762 -3.454 7.412 1.00 0.00 58 LYS A CA 12
ATOM 16925 C C . LYS A 1 58 ? 7.947 -4.624 8.386 1.00 0.00 58 LYS A C 12
ATOM 16926 O O . LYS A 1 58 ? 8.935 -5.328 8.339 1.00 0.00 58 LYS A O 12
ATOM 16945 N N . LYS A 1 59 ? 7.009 -4.837 9.274 1.00 0.00 59 LYS A N 12
ATOM 16946 C CA . LYS A 1 59 ? 7.144 -5.961 10.256 1.00 0.00 59 LYS A CA 12
ATOM 16947 C C . LYS A 1 59 ? 6.591 -7.258 9.654 1.00 0.00 59 LYS A C 12
ATOM 16948 O O . LYS A 1 59 ? 6.729 -8.319 10.230 1.00 0.00 59 LYS A O 12
ATOM 16967 N N . LEU A 1 60 ? 5.977 -7.185 8.494 1.00 0.00 60 LEU A N 12
ATOM 16968 C CA . LEU A 1 60 ? 5.420 -8.415 7.832 1.00 0.00 60 LEU A CA 12
ATOM 16969 C C . LEU A 1 60 ? 6.380 -8.866 6.726 1.00 0.00 60 LEU A C 12
ATOM 16970 O O . LEU A 1 60 ? 6.766 -8.097 5.867 1.00 0.00 60 LEU A O 12
ATOM 16986 N N . ASP A 1 61 ? 6.780 -10.108 6.752 1.00 0.00 61 ASP A N 12
ATOM 16987 C CA . ASP A 1 61 ? 7.727 -10.619 5.723 1.00 0.00 61 ASP A CA 12
ATOM 16988 C C . ASP A 1 61 ? 7.064 -10.596 4.340 1.00 0.00 61 ASP A C 12
ATOM 16989 O O . ASP A 1 61 ? 6.005 -10.027 4.161 1.00 0.00 61 ASP A O 12
ATOM 16998 N N . PHE A 1 62 ? 7.691 -11.223 3.370 1.00 0.00 62 PHE A N 12
ATOM 16999 C CA . PHE A 1 62 ? 7.145 -11.274 1.970 1.00 0.00 62 PHE A CA 12
ATOM 17000 C C . PHE A 1 62 ? 6.596 -9.911 1.533 1.00 0.00 62 PHE A C 12
ATOM 17001 O O . PHE A 1 62 ? 5.860 -9.818 0.575 1.00 0.00 62 PHE A O 12
ATOM 17018 N N . LEU A 1 63 ? 6.949 -8.853 2.226 1.00 0.00 63 LEU A N 12
ATOM 17019 C CA . LEU A 1 63 ? 6.440 -7.489 1.867 1.00 0.00 63 LEU A CA 12
ATOM 17020 C C . LEU A 1 63 ? 7.623 -6.506 1.855 1.00 0.00 63 LEU A C 12
ATOM 17021 O O . LEU A 1 63 ? 8.249 -6.258 2.867 1.00 0.00 63 LEU A O 12
ATOM 17037 N N . THR A 1 64 ? 7.924 -5.944 0.710 1.00 0.00 64 THR A N 12
ATOM 17038 C CA . THR A 1 64 ? 9.055 -4.965 0.602 1.00 0.00 64 THR A CA 12
ATOM 17039 C C . THR A 1 64 ? 8.503 -3.554 0.811 1.00 0.00 64 THR A C 12
ATOM 17040 O O . THR A 1 64 ? 7.420 -3.237 0.350 1.00 0.00 64 THR A O 12
ATOM 17051 N N . VAL A 1 65 ? 9.234 -2.706 1.505 1.00 0.00 65 VAL A N 12
ATOM 17052 C CA . VAL A 1 65 ? 8.761 -1.301 1.763 1.00 0.00 65 VAL A CA 12
ATOM 17053 C C . VAL A 1 65 ? 9.689 -0.310 1.061 1.00 0.00 65 VAL A C 12
ATOM 17054 O O . VAL A 1 65 ? 10.896 -0.365 1.195 1.00 0.00 65 VAL A O 12
ATOM 17067 N N . GLN A 1 66 ? 9.119 0.603 0.319 1.00 0.00 66 GLN A N 12
ATOM 17068 C CA . GLN A 1 66 ? 9.934 1.626 -0.400 1.00 0.00 66 GLN A CA 12
ATOM 17069 C C . GLN A 1 66 ? 9.067 2.865 -0.619 1.00 0.00 66 GLN A C 12
ATOM 17070 O O . GLN A 1 66 ? 7.879 2.762 -0.854 1.00 0.00 66 GLN A O 12
ATOM 17084 N N . GLU A 1 67 ? 9.653 4.036 -0.534 1.00 0.00 67 GLU A N 12
ATOM 17085 C CA . GLU A 1 67 ? 8.880 5.310 -0.723 1.00 0.00 67 GLU A CA 12
ATOM 17086 C C . GLU A 1 67 ? 9.275 5.952 -2.052 1.00 0.00 67 GLU A C 12
ATOM 17087 O O . GLU A 1 67 ? 10.378 5.772 -2.532 1.00 0.00 67 GLU A O 12
ATOM 17099 N N . SER A 1 68 ? 8.375 6.704 -2.645 1.00 0.00 68 SER A N 12
ATOM 17100 C CA . SER A 1 68 ? 8.662 7.383 -3.952 1.00 0.00 68 SER A CA 12
ATOM 17101 C C . SER A 1 68 ? 8.346 8.868 -3.814 1.00 0.00 68 SER A C 12
ATOM 17102 O O . SER A 1 68 ? 7.311 9.256 -3.311 1.00 0.00 68 SER A O 12
ATOM 17110 N N . ARG A 1 69 ? 9.257 9.700 -4.235 1.00 0.00 69 ARG A N 12
ATOM 17111 C CA . ARG A 1 69 ? 9.069 11.170 -4.118 1.00 0.00 69 ARG A CA 12
ATOM 17112 C C . ARG A 1 69 ? 8.113 11.617 -5.230 1.00 0.00 69 ARG A C 12
ATOM 17113 O O . ARG A 1 69 ? 8.217 11.183 -6.361 1.00 0.00 69 ARG A O 12
ATOM 17134 N N . ASN A 1 70 ? 7.174 12.472 -4.917 1.00 0.00 70 ASN A N 12
ATOM 17135 C CA . ASN A 1 70 ? 6.199 12.948 -5.949 1.00 0.00 70 ASN A CA 12
ATOM 17136 C C . ASN A 1 70 ? 5.758 14.375 -5.611 1.00 0.00 70 ASN A C 12
ATOM 17137 O O . ASN A 1 70 ? 4.927 14.595 -4.748 1.00 0.00 70 ASN A O 12
ATOM 17148 N N . GLY A 1 71 ? 6.316 15.343 -6.286 1.00 0.00 71 GLY A N 12
ATOM 17149 C CA . GLY A 1 71 ? 5.943 16.759 -6.017 1.00 0.00 71 GLY A CA 12
ATOM 17150 C C . GLY A 1 71 ? 6.292 17.127 -4.577 1.00 0.00 71 GLY A C 12
ATOM 17151 O O . GLY A 1 71 ? 7.308 16.721 -4.046 1.00 0.00 71 GLY A O 12
ATOM 17155 N N . SER A 1 72 ? 5.454 17.902 -3.943 1.00 0.00 72 SER A N 12
ATOM 17156 C CA . SER A 1 72 ? 5.713 18.323 -2.533 1.00 0.00 72 SER A CA 12
ATOM 17157 C C . SER A 1 72 ? 5.160 17.276 -1.566 1.00 0.00 72 SER A C 12
ATOM 17158 O O . SER A 1 72 ? 5.318 17.398 -0.369 1.00 0.00 72 SER A O 12
ATOM 17166 N N . LYS A 1 73 ? 4.499 16.255 -2.077 1.00 0.00 73 LYS A N 12
ATOM 17167 C CA . LYS A 1 73 ? 3.908 15.190 -1.194 1.00 0.00 73 LYS A CA 12
ATOM 17168 C C . LYS A 1 73 ? 4.587 13.843 -1.465 1.00 0.00 73 LYS A C 12
ATOM 17169 O O . LYS A 1 73 ? 4.571 13.338 -2.570 1.00 0.00 73 LYS A O 12
ATOM 17188 N N . LEU A 1 74 ? 5.173 13.252 -0.448 1.00 0.00 74 LEU A N 12
ATOM 17189 C CA . LEU A 1 74 ? 5.843 11.926 -0.613 1.00 0.00 74 LEU A CA 12
ATOM 17190 C C . LEU A 1 74 ? 4.787 10.827 -0.527 1.00 0.00 74 LEU A C 12
ATOM 17191 O O . LEU A 1 74 ? 3.982 10.806 0.385 1.00 0.00 74 LEU A O 12
ATOM 17207 N N . HIS A 1 75 ? 4.775 9.915 -1.477 1.00 0.00 75 HIS A N 12
ATOM 17208 C CA . HIS A 1 75 ? 3.764 8.802 -1.480 1.00 0.00 75 HIS A CA 12
ATOM 17209 C C . HIS A 1 75 ? 4.458 7.475 -1.175 1.00 0.00 75 HIS A C 12
ATOM 17210 O O . HIS A 1 75 ? 5.395 7.083 -1.839 1.00 0.00 75 HIS A O 12
ATOM 17224 N N . SER A 1 76 ? 3.997 6.782 -0.169 1.00 0.00 76 SER A N 12
ATOM 17225 C CA . SER A 1 76 ? 4.615 5.476 0.196 1.00 0.00 76 SER A CA 12
ATOM 17226 C C . SER A 1 76 ? 4.246 4.427 -0.862 1.00 0.00 76 SER A C 12
ATOM 17227 O O . SER A 1 76 ? 3.210 4.509 -1.493 1.00 0.00 76 SER A O 12
ATOM 17235 N N . GLU A 1 77 ? 5.089 3.438 -1.049 1.00 0.00 77 GLU A N 12
ATOM 17236 C CA . GLU A 1 77 ? 4.811 2.357 -2.054 1.00 0.00 77 GLU A CA 12
ATOM 17237 C C . GLU A 1 77 ? 5.209 1.006 -1.460 1.00 0.00 77 GLU A C 12
ATOM 17238 O O . GLU A 1 77 ? 6.088 0.918 -0.626 1.00 0.00 77 GLU A O 12
ATOM 17250 N N . ILE A 1 78 ? 4.559 -0.049 -1.891 1.00 0.00 78 ILE A N 12
ATOM 17251 C CA . ILE A 1 78 ? 4.873 -1.420 -1.375 1.00 0.00 78 ILE A CA 12
ATOM 17252 C C . ILE A 1 78 ? 4.895 -2.409 -2.536 1.00 0.00 78 ILE A C 12
ATOM 17253 O O . ILE A 1 78 ? 4.285 -2.197 -3.565 1.00 0.00 78 ILE A O 12
ATOM 17269 N N . ARG A 1 79 ? 5.589 -3.501 -2.368 1.00 0.00 79 ARG A N 12
ATOM 17270 C CA . ARG A 1 79 ? 5.662 -4.531 -3.442 1.00 0.00 79 ARG A CA 12
ATOM 17271 C C . ARG A 1 79 ? 6.037 -5.867 -2.798 1.00 0.00 79 ARG A C 12
ATOM 17272 O O . ARG A 1 79 ? 6.700 -5.910 -1.781 1.00 0.00 79 ARG A O 12
ATOM 17293 N N . LEU A 1 80 ? 5.615 -6.954 -3.374 1.00 0.00 80 LEU A N 12
ATOM 17294 C CA . LEU A 1 80 ? 5.942 -8.283 -2.789 1.00 0.00 80 LEU A CA 12
ATOM 17295 C C . LEU A 1 80 ? 7.434 -8.567 -2.973 1.00 0.00 80 LEU A C 12
ATOM 17296 O O . LEU A 1 80 ? 8.015 -8.270 -3.998 1.00 0.00 80 LEU A O 12
ATOM 17312 N N . ARG A 1 81 ? 8.064 -9.129 -1.976 1.00 0.00 81 ARG A N 12
ATOM 17313 C CA . ARG A 1 81 ? 9.523 -9.424 -2.074 1.00 0.00 81 ARG A CA 12
ATOM 17314 C C . ARG A 1 81 ? 9.763 -10.537 -3.098 1.00 0.00 81 ARG A C 12
ATOM 17315 O O . ARG A 1 81 ? 9.773 -11.707 -2.772 1.00 0.00 81 ARG A O 12
ATOM 17336 N N . HIS A 1 82 ? 9.959 -10.174 -4.340 1.00 0.00 82 HIS A N 12
ATOM 17337 C CA . HIS A 1 82 ? 10.207 -11.191 -5.404 1.00 0.00 82 HIS A CA 12
ATOM 17338 C C . HIS A 1 82 ? 10.932 -10.518 -6.570 1.00 0.00 82 HIS A C 12
ATOM 17339 O O . HIS A 1 82 ? 10.889 -9.316 -6.722 1.00 0.00 82 HIS A O 12
ATOM 17353 N N . ASP A 1 83 ? 11.600 -11.286 -7.394 1.00 0.00 83 ASP A N 12
ATOM 17354 C CA . ASP A 1 83 ? 12.336 -10.695 -8.555 1.00 0.00 83 ASP A CA 12
ATOM 17355 C C . ASP A 1 83 ? 13.257 -9.565 -8.073 1.00 0.00 83 ASP A C 12
ATOM 17356 O O . ASP A 1 83 ? 14.409 -9.785 -7.754 1.00 0.00 83 ASP A O 12
ATOM 17365 N N . GLY A 1 84 ? 12.759 -8.357 -8.021 1.00 0.00 84 GLY A N 12
ATOM 17366 C CA . GLY A 1 84 ? 13.602 -7.209 -7.564 1.00 0.00 84 GLY A CA 12
ATOM 17367 C C . GLY A 1 84 ? 14.502 -6.750 -8.713 1.00 0.00 84 GLY A C 12
ATOM 17368 O O . GLY A 1 84 ? 14.198 -6.950 -9.872 1.00 0.00 84 GLY A O 12
ATOM 17372 N N . LEU A 1 85 ? 15.610 -6.130 -8.399 1.00 0.00 85 LEU A N 12
ATOM 17373 C CA . LEU A 1 85 ? 16.537 -5.649 -9.469 1.00 0.00 85 LEU A CA 12
ATOM 17374 C C . LEU A 1 85 ? 17.378 -6.830 -9.976 1.00 0.00 85 LEU A C 12
ATOM 17375 O O . LEU A 1 85 ? 17.899 -7.612 -9.205 1.00 0.00 85 LEU A O 12
ATOM 17391 N N . GLU A 1 86 ? 17.522 -6.956 -11.267 1.00 0.00 86 GLU A N 12
ATOM 17392 C CA . GLU A 1 86 ? 18.338 -8.075 -11.831 1.00 0.00 86 GLU A CA 12
ATOM 17393 C C . GLU A 1 86 ? 18.656 -7.772 -13.298 1.00 0.00 86 GLU A C 12
ATOM 17394 O O . GLU A 1 86 ? 19.696 -8.140 -13.806 1.00 0.00 86 GLU A O 12
ATOM 17406 N N . HIS A 1 87 ? 17.767 -7.098 -13.977 1.00 0.00 87 HIS A N 12
ATOM 17407 C CA . HIS A 1 87 ? 18.005 -6.755 -15.415 1.00 0.00 87 HIS A CA 12
ATOM 17408 C C . HIS A 1 87 ? 18.908 -5.521 -15.500 1.00 0.00 87 HIS A C 12
ATOM 17409 O O . HIS A 1 87 ? 19.387 -5.161 -16.554 1.00 0.00 87 HIS A O 12
ATOM 17423 N N . HIS A 1 88 ? 19.139 -4.874 -14.390 1.00 0.00 88 HIS A N 12
ATOM 17424 C CA . HIS A 1 88 ? 20.005 -3.661 -14.391 1.00 0.00 88 HIS A CA 12
ATOM 17425 C C . HIS A 1 88 ? 21.399 -4.032 -14.903 1.00 0.00 88 HIS A C 12
ATOM 17426 O O . HIS A 1 88 ? 22.021 -3.288 -15.635 1.00 0.00 88 HIS A O 12
ATOM 17440 N N . HIS A 1 89 ? 21.897 -5.177 -14.522 1.00 0.00 89 HIS A N 12
ATOM 17441 C CA . HIS A 1 89 ? 23.254 -5.602 -14.982 1.00 0.00 89 HIS A CA 12
ATOM 17442 C C . HIS A 1 89 ? 23.319 -5.552 -16.513 1.00 0.00 89 HIS A C 12
ATOM 17443 O O . HIS A 1 89 ? 24.357 -5.300 -17.092 1.00 0.00 89 HIS A O 12
ATOM 17457 N N . HIS A 1 90 ? 22.219 -5.790 -17.170 1.00 0.00 90 HIS A N 12
ATOM 17458 C CA . HIS A 1 90 ? 22.216 -5.759 -18.662 1.00 0.00 90 HIS A CA 12
ATOM 17459 C C . HIS A 1 90 ? 22.691 -4.385 -19.145 1.00 0.00 90 HIS A C 12
ATOM 17460 O O . HIS A 1 90 ? 23.475 -4.277 -20.066 1.00 0.00 90 HIS A O 12
ATOM 17474 N N . HIS A 1 91 ? 22.222 -3.335 -18.529 1.00 0.00 91 HIS A N 12
ATOM 17475 C CA . HIS A 1 91 ? 22.643 -1.970 -18.951 1.00 0.00 91 HIS A CA 12
ATOM 17476 C C . HIS A 1 91 ? 24.134 -1.773 -18.665 1.00 0.00 91 HIS A C 12
ATOM 17477 O O . HIS A 1 91 ? 24.861 -1.222 -19.468 1.00 0.00 91 HIS A O 12
ATOM 17491 N N . HIS A 1 92 ? 24.591 -2.209 -17.527 1.00 0.00 92 HIS A N 12
ATOM 17492 C CA . HIS A 1 92 ? 26.034 -2.039 -17.180 1.00 0.00 92 HIS A CA 12
ATOM 17493 C C . HIS A 1 92 ? 26.380 -2.939 -15.989 1.00 0.00 92 HIS A C 12
ATOM 17494 O O . HIS A 1 92 ? 27.388 -3.623 -16.065 1.00 0.00 92 HIS A O 12
ATOM 17509 N N . MET A 1 1 ? -18.503 -10.956 -2.573 1.00 0.00 1 MET A N 13
ATOM 17510 C CA . MET A 1 1 ? -18.439 -12.276 -1.877 1.00 0.00 1 MET A CA 13
ATOM 17511 C C . MET A 1 1 ? -17.719 -13.298 -2.788 1.00 0.00 1 MET A C 13
ATOM 17512 O O . MET A 1 1 ? -16.894 -14.064 -2.327 1.00 0.00 1 MET A O 13
ATOM 17528 N N . PRO A 1 2 ? -18.020 -13.314 -4.069 1.00 0.00 2 PRO A N 13
ATOM 17529 C CA . PRO A 1 2 ? -17.372 -14.262 -5.033 1.00 0.00 2 PRO A CA 13
ATOM 17530 C C . PRO A 1 2 ? -15.851 -14.045 -5.129 1.00 0.00 2 PRO A C 13
ATOM 17531 O O . PRO A 1 2 ? -15.364 -12.935 -5.032 1.00 0.00 2 PRO A O 13
ATOM 17542 N N . HIS A 1 3 ? -15.104 -15.100 -5.329 1.00 0.00 3 HIS A N 13
ATOM 17543 C CA . HIS A 1 3 ? -13.619 -14.968 -5.448 1.00 0.00 3 HIS A CA 13
ATOM 17544 C C . HIS A 1 3 ? -13.058 -14.188 -4.258 1.00 0.00 3 HIS A C 13
ATOM 17545 O O . HIS A 1 3 ? -12.269 -13.278 -4.419 1.00 0.00 3 HIS A O 13
ATOM 17559 N N . LYS A 1 4 ? -13.459 -14.535 -3.058 1.00 0.00 4 LYS A N 13
ATOM 17560 C CA . LYS A 1 4 ? -12.944 -13.813 -1.852 1.00 0.00 4 LYS A CA 13
ATOM 17561 C C . LYS A 1 4 ? -13.023 -14.743 -0.632 1.00 0.00 4 LYS A C 13
ATOM 17562 O O . LYS A 1 4 ? -13.396 -14.336 0.450 1.00 0.00 4 LYS A O 13
ATOM 17581 N N . GLU A 1 5 ? -12.672 -15.992 -0.802 1.00 0.00 5 GLU A N 13
ATOM 17582 C CA . GLU A 1 5 ? -12.726 -16.949 0.341 1.00 0.00 5 GLU A CA 13
ATOM 17583 C C . GLU A 1 5 ? -11.652 -16.567 1.368 1.00 0.00 5 GLU A C 13
ATOM 17584 O O . GLU A 1 5 ? -10.554 -16.181 1.017 1.00 0.00 5 GLU A O 13
ATOM 17596 N N . LYS A 1 6 ? -11.967 -16.665 2.638 1.00 0.00 6 LYS A N 13
ATOM 17597 C CA . LYS A 1 6 ? -10.969 -16.304 3.696 1.00 0.00 6 LYS A CA 13
ATOM 17598 C C . LYS A 1 6 ? -10.368 -14.923 3.393 1.00 0.00 6 LYS A C 13
ATOM 17599 O O . LYS A 1 6 ? -10.862 -14.189 2.562 1.00 0.00 6 LYS A O 13
ATOM 17618 N N . HIS A 1 7 ? -9.304 -14.570 4.064 1.00 0.00 7 HIS A N 13
ATOM 17619 C CA . HIS A 1 7 ? -8.659 -13.241 3.821 1.00 0.00 7 HIS A CA 13
ATOM 17620 C C . HIS A 1 7 ? -7.163 -13.340 4.153 1.00 0.00 7 HIS A C 13
ATOM 17621 O O . HIS A 1 7 ? -6.703 -12.783 5.130 1.00 0.00 7 HIS A O 13
ATOM 17635 N N . PRO A 1 8 ? -6.402 -14.044 3.343 1.00 0.00 8 PRO A N 13
ATOM 17636 C CA . PRO A 1 8 ? -4.931 -14.207 3.575 1.00 0.00 8 PRO A CA 13
ATOM 17637 C C . PRO A 1 8 ? -4.198 -12.852 3.566 1.00 0.00 8 PRO A C 13
ATOM 17638 O O . PRO A 1 8 ? -4.521 -11.965 2.799 1.00 0.00 8 PRO A O 13
ATOM 17649 N N . LEU A 1 9 ? -3.214 -12.691 4.410 1.00 0.00 9 LEU A N 13
ATOM 17650 C CA . LEU A 1 9 ? -2.460 -11.404 4.450 1.00 0.00 9 LEU A CA 13
ATOM 17651 C C . LEU A 1 9 ? -1.732 -11.204 3.116 1.00 0.00 9 LEU A C 13
ATOM 17652 O O . LEU A 1 9 ? -1.717 -10.122 2.559 1.00 0.00 9 LEU A O 13
ATOM 17668 N N . GLN A 1 10 ? -1.122 -12.243 2.604 1.00 0.00 10 GLN A N 13
ATOM 17669 C CA . GLN A 1 10 ? -0.389 -12.121 1.312 1.00 0.00 10 GLN A CA 13
ATOM 17670 C C . GLN A 1 10 ? -1.384 -11.811 0.190 1.00 0.00 10 GLN A C 13
ATOM 17671 O O . GLN A 1 10 ? -1.158 -10.945 -0.632 1.00 0.00 10 GLN A O 13
ATOM 17685 N N . ASP A 1 11 ? -2.485 -12.509 0.155 1.00 0.00 11 ASP A N 13
ATOM 17686 C CA . ASP A 1 11 ? -3.500 -12.258 -0.906 1.00 0.00 11 ASP A CA 13
ATOM 17687 C C . ASP A 1 11 ? -4.103 -10.867 -0.713 1.00 0.00 11 ASP A C 13
ATOM 17688 O O . ASP A 1 11 ? -4.517 -10.221 -1.658 1.00 0.00 11 ASP A O 13
ATOM 17697 N N . MET A 1 12 ? -4.173 -10.406 0.507 1.00 0.00 12 MET A N 13
ATOM 17698 C CA . MET A 1 12 ? -4.765 -9.065 0.771 1.00 0.00 12 MET A CA 13
ATOM 17699 C C . MET A 1 12 ? -3.949 -7.987 0.052 1.00 0.00 12 MET A C 13
ATOM 17700 O O . MET A 1 12 ? -4.427 -7.339 -0.857 1.00 0.00 12 MET A O 13
ATOM 17714 N N . PHE A 1 13 ? -2.726 -7.783 0.461 1.00 0.00 13 PHE A N 13
ATOM 17715 C CA . PHE A 1 13 ? -1.890 -6.736 -0.191 1.00 0.00 13 PHE A CA 13
ATOM 17716 C C . PHE A 1 13 ? -1.635 -7.101 -1.656 1.00 0.00 13 PHE A C 13
ATOM 17717 O O . PHE A 1 13 ? -1.681 -6.260 -2.527 1.00 0.00 13 PHE A O 13
ATOM 17734 N N . THR A 1 14 ? -1.356 -8.343 -1.937 1.00 0.00 14 THR A N 13
ATOM 17735 C CA . THR A 1 14 ? -1.081 -8.737 -3.349 1.00 0.00 14 THR A CA 13
ATOM 17736 C C . THR A 1 14 ? -2.299 -8.429 -4.221 1.00 0.00 14 THR A C 13
ATOM 17737 O O . THR A 1 14 ? -2.177 -7.881 -5.297 1.00 0.00 14 THR A O 13
ATOM 17748 N N . SER A 1 15 ? -3.472 -8.786 -3.778 1.00 0.00 15 SER A N 13
ATOM 17749 C CA . SER A 1 15 ? -4.686 -8.520 -4.600 1.00 0.00 15 SER A CA 13
ATOM 17750 C C . SER A 1 15 ? -4.854 -7.015 -4.823 1.00 0.00 15 SER A C 13
ATOM 17751 O O . SER A 1 15 ? -5.148 -6.573 -5.916 1.00 0.00 15 SER A O 13
ATOM 17759 N N . ALA A 1 16 ? -4.688 -6.224 -3.796 1.00 0.00 16 ALA A N 13
ATOM 17760 C CA . ALA A 1 16 ? -4.856 -4.748 -3.956 1.00 0.00 16 ALA A CA 13
ATOM 17761 C C . ALA A 1 16 ? -3.709 -4.164 -4.783 1.00 0.00 16 ALA A C 13
ATOM 17762 O O . ALA A 1 16 ? -3.917 -3.335 -5.644 1.00 0.00 16 ALA A O 13
ATOM 17769 N N . ILE A 1 17 ? -2.498 -4.576 -4.519 1.00 0.00 17 ILE A N 13
ATOM 17770 C CA . ILE A 1 17 ? -1.340 -4.026 -5.280 1.00 0.00 17 ILE A CA 13
ATOM 17771 C C . ILE A 1 17 ? -1.470 -4.401 -6.759 1.00 0.00 17 ILE A C 13
ATOM 17772 O O . ILE A 1 17 ? -1.262 -3.585 -7.632 1.00 0.00 17 ILE A O 13
ATOM 17788 N N . GLU A 1 18 ? -1.798 -5.629 -7.044 1.00 0.00 18 GLU A N 13
ATOM 17789 C CA . GLU A 1 18 ? -1.923 -6.057 -8.466 1.00 0.00 18 GLU A CA 13
ATOM 17790 C C . GLU A 1 18 ? -3.124 -5.365 -9.113 1.00 0.00 18 GLU A C 13
ATOM 17791 O O . GLU A 1 18 ? -3.103 -5.034 -10.279 1.00 0.00 18 GLU A O 13
ATOM 17803 N N . ALA A 1 19 ? -4.177 -5.157 -8.370 1.00 0.00 19 ALA A N 13
ATOM 17804 C CA . ALA A 1 19 ? -5.381 -4.499 -8.953 1.00 0.00 19 ALA A CA 13
ATOM 17805 C C . ALA A 1 19 ? -5.050 -3.060 -9.359 1.00 0.00 19 ALA A C 13
ATOM 17806 O O . ALA A 1 19 ? -5.516 -2.576 -10.372 1.00 0.00 19 ALA A O 13
ATOM 17813 N N . VAL A 1 20 ? -4.252 -2.368 -8.574 1.00 0.00 20 VAL A N 13
ATOM 17814 C CA . VAL A 1 20 ? -3.892 -0.946 -8.904 1.00 0.00 20 VAL A CA 13
ATOM 17815 C C . VAL A 1 20 ? -2.520 -0.909 -9.587 1.00 0.00 20 VAL A C 13
ATOM 17816 O O . VAL A 1 20 ? -1.993 0.145 -9.885 1.00 0.00 20 VAL A O 13
ATOM 17829 N N . ALA A 1 21 ? -1.937 -2.051 -9.844 1.00 0.00 21 ALA A N 13
ATOM 17830 C CA . ALA A 1 21 ? -0.604 -2.076 -10.514 1.00 0.00 21 ALA A CA 13
ATOM 17831 C C . ALA A 1 21 ? -0.755 -1.630 -11.975 1.00 0.00 21 ALA A C 13
ATOM 17832 O O . ALA A 1 21 ? 0.131 -1.830 -12.784 1.00 0.00 21 ALA A O 13
ATOM 17839 N N . ARG A 1 22 ? -1.875 -1.040 -12.326 1.00 0.00 22 ARG A N 13
ATOM 17840 C CA . ARG A 1 22 ? -2.094 -0.594 -13.742 1.00 0.00 22 ARG A CA 13
ATOM 17841 C C . ARG A 1 22 ? -0.868 0.158 -14.268 1.00 0.00 22 ARG A C 13
ATOM 17842 O O . ARG A 1 22 ? 0.007 0.555 -13.525 1.00 0.00 22 ARG A O 13
ATOM 17863 N N . ASP A 1 23 ? -0.795 0.323 -15.559 1.00 0.00 23 ASP A N 13
ATOM 17864 C CA . ASP A 1 23 ? 0.372 1.018 -16.175 1.00 0.00 23 ASP A CA 13
ATOM 17865 C C . ASP A 1 23 ? 0.651 2.333 -15.439 1.00 0.00 23 ASP A C 13
ATOM 17866 O O . ASP A 1 23 ? 0.052 3.353 -15.711 1.00 0.00 23 ASP A O 13
ATOM 17875 N N . SER A 1 24 ? 1.575 2.313 -14.517 1.00 0.00 24 SER A N 13
ATOM 17876 C CA . SER A 1 24 ? 1.922 3.553 -13.765 1.00 0.00 24 SER A CA 13
ATOM 17877 C C . SER A 1 24 ? 3.258 3.339 -13.046 1.00 0.00 24 SER A C 13
ATOM 17878 O O . SER A 1 24 ? 4.270 3.902 -13.411 1.00 0.00 24 SER A O 13
ATOM 17886 N N . GLY A 1 25 ? 3.271 2.516 -12.029 1.00 0.00 25 GLY A N 13
ATOM 17887 C CA . GLY A 1 25 ? 4.543 2.252 -11.288 1.00 0.00 25 GLY A CA 13
ATOM 17888 C C . GLY A 1 25 ? 4.224 1.700 -9.897 1.00 0.00 25 GLY A C 13
ATOM 17889 O O . GLY A 1 25 ? 3.574 2.345 -9.100 1.00 0.00 25 GLY A O 13
ATOM 17893 N N . TRP A 1 26 ? 4.697 0.516 -9.597 1.00 0.00 26 TRP A N 13
ATOM 17894 C CA . TRP A 1 26 ? 4.448 -0.094 -8.248 1.00 0.00 26 TRP A CA 13
ATOM 17895 C C . TRP A 1 26 ? 2.965 0.070 -7.861 1.00 0.00 26 TRP A C 13
ATOM 17896 O O . TRP A 1 26 ? 2.080 -0.373 -8.566 1.00 0.00 26 TRP A O 13
ATOM 17917 N N . ALA A 1 27 ? 2.689 0.708 -6.752 1.00 0.00 27 ALA A N 13
ATOM 17918 C CA . ALA A 1 27 ? 1.274 0.908 -6.323 1.00 0.00 27 ALA A CA 13
ATOM 17919 C C . ALA A 1 27 ? 1.244 1.936 -5.187 1.00 0.00 27 ALA A C 13
ATOM 17920 O O . ALA A 1 27 ? 1.802 1.724 -4.129 1.00 0.00 27 ALA A O 13
ATOM 17927 N N . GLU A 1 28 ? 0.600 3.052 -5.399 1.00 0.00 28 GLU A N 13
ATOM 17928 C CA . GLU A 1 28 ? 0.547 4.089 -4.331 1.00 0.00 28 GLU A CA 13
ATOM 17929 C C . GLU A 1 28 ? -0.176 3.529 -3.107 1.00 0.00 28 GLU A C 13
ATOM 17930 O O . GLU A 1 28 ? -1.229 2.935 -3.210 1.00 0.00 28 GLU A O 13
ATOM 17942 N N . LEU A 1 29 ? 0.401 3.696 -1.946 1.00 0.00 29 LEU A N 13
ATOM 17943 C CA . LEU A 1 29 ? -0.225 3.161 -0.704 1.00 0.00 29 LEU A CA 13
ATOM 17944 C C . LEU A 1 29 ? -1.657 3.687 -0.588 1.00 0.00 29 LEU A C 13
ATOM 17945 O O . LEU A 1 29 ? -2.555 2.978 -0.175 1.00 0.00 29 LEU A O 13
ATOM 17961 N N . SER A 1 30 ? -1.882 4.917 -0.954 1.00 0.00 30 SER A N 13
ATOM 17962 C CA . SER A 1 30 ? -3.258 5.478 -0.870 1.00 0.00 30 SER A CA 13
ATOM 17963 C C . SER A 1 30 ? -4.197 4.622 -1.722 1.00 0.00 30 SER A C 13
ATOM 17964 O O . SER A 1 30 ? -5.296 4.298 -1.318 1.00 0.00 30 SER A O 13
ATOM 17972 N N . ALA A 1 31 ? -3.770 4.250 -2.898 1.00 0.00 31 ALA A N 13
ATOM 17973 C CA . ALA A 1 31 ? -4.633 3.414 -3.774 1.00 0.00 31 ALA A CA 13
ATOM 17974 C C . ALA A 1 31 ? -4.872 2.054 -3.108 1.00 0.00 31 ALA A C 13
ATOM 17975 O O . ALA A 1 31 ? -5.948 1.499 -3.185 1.00 0.00 31 ALA A O 13
ATOM 17982 N N . VAL A 1 32 ? -3.873 1.508 -2.462 1.00 0.00 32 VAL A N 13
ATOM 17983 C CA . VAL A 1 32 ? -4.047 0.182 -1.803 1.00 0.00 32 VAL A CA 13
ATOM 17984 C C . VAL A 1 32 ? -5.119 0.297 -0.713 1.00 0.00 32 VAL A C 13
ATOM 17985 O O . VAL A 1 32 ? -6.026 -0.504 -0.639 1.00 0.00 32 VAL A O 13
ATOM 17998 N N . GLY A 1 33 ? -5.014 1.280 0.137 1.00 0.00 33 GLY A N 13
ATOM 17999 C CA . GLY A 1 33 ? -6.021 1.432 1.225 1.00 0.00 33 GLY A CA 13
ATOM 18000 C C . GLY A 1 33 ? -7.402 1.704 0.623 1.00 0.00 33 GLY A C 13
ATOM 18001 O O . GLY A 1 33 ? -8.380 1.083 0.988 1.00 0.00 33 GLY A O 13
ATOM 18005 N N . SER A 1 34 ? -7.489 2.627 -0.294 1.00 0.00 34 SER A N 13
ATOM 18006 C CA . SER A 1 34 ? -8.808 2.936 -0.916 1.00 0.00 34 SER A CA 13
ATOM 18007 C C . SER A 1 34 ? -9.338 1.702 -1.651 1.00 0.00 34 SER A C 13
ATOM 18008 O O . SER A 1 34 ? -10.505 1.375 -1.570 1.00 0.00 34 SER A O 13
ATOM 18016 N N . TYR A 1 35 ? -8.491 1.021 -2.373 1.00 0.00 35 TYR A N 13
ATOM 18017 C CA . TYR A 1 35 ? -8.948 -0.186 -3.120 1.00 0.00 35 TYR A CA 13
ATOM 18018 C C . TYR A 1 35 ? -9.476 -1.233 -2.135 1.00 0.00 35 TYR A C 13
ATOM 18019 O O . TYR A 1 35 ? -10.513 -1.829 -2.347 1.00 0.00 35 TYR A O 13
ATOM 18037 N N . LEU A 1 36 ? -8.766 -1.467 -1.066 1.00 0.00 36 LEU A N 13
ATOM 18038 C CA . LEU A 1 36 ? -9.217 -2.480 -0.069 1.00 0.00 36 LEU A CA 13
ATOM 18039 C C . LEU A 1 36 ? -10.565 -2.051 0.513 1.00 0.00 36 LEU A C 13
ATOM 18040 O O . LEU A 1 36 ? -11.454 -2.859 0.701 1.00 0.00 36 LEU A O 13
ATOM 18056 N N . ALA A 1 37 ? -10.728 -0.787 0.793 1.00 0.00 37 ALA A N 13
ATOM 18057 C CA . ALA A 1 37 ? -12.025 -0.316 1.356 1.00 0.00 37 ALA A CA 13
ATOM 18058 C C . ALA A 1 37 ? -13.160 -0.703 0.402 1.00 0.00 37 ALA A C 13
ATOM 18059 O O . ALA A 1 37 ? -14.189 -1.200 0.814 1.00 0.00 37 ALA A O 13
ATOM 18066 N N . LYS A 1 38 ? -12.976 -0.485 -0.873 1.00 0.00 38 LYS A N 13
ATOM 18067 C CA . LYS A 1 38 ? -14.033 -0.848 -1.857 1.00 0.00 38 LYS A CA 13
ATOM 18068 C C . LYS A 1 38 ? -14.220 -2.369 -1.881 1.00 0.00 38 LYS A C 13
ATOM 18069 O O . LYS A 1 38 ? -15.330 -2.867 -1.876 1.00 0.00 38 LYS A O 13
ATOM 18088 N N . ASN A 1 39 ? -13.146 -3.112 -1.919 1.00 0.00 39 ASN A N 13
ATOM 18089 C CA . ASN A 1 39 ? -13.264 -4.600 -1.962 1.00 0.00 39 ASN A CA 13
ATOM 18090 C C . ASN A 1 39 ? -13.904 -5.105 -0.661 1.00 0.00 39 ASN A C 13
ATOM 18091 O O . ASN A 1 39 ? -14.719 -6.007 -0.672 1.00 0.00 39 ASN A O 13
ATOM 18102 N N . ASP A 1 40 ? -13.532 -4.539 0.460 1.00 0.00 40 ASP A N 13
ATOM 18103 C CA . ASP A 1 40 ? -14.105 -4.990 1.772 1.00 0.00 40 ASP A CA 13
ATOM 18104 C C . ASP A 1 40 ? -15.400 -4.194 2.041 1.00 0.00 40 ASP A C 13
ATOM 18105 O O . ASP A 1 40 ? -15.604 -3.138 1.476 1.00 0.00 40 ASP A O 13
ATOM 18114 N N . PRO A 1 41 ? -16.267 -4.681 2.903 1.00 0.00 41 PRO A N 13
ATOM 18115 C CA . PRO A 1 41 ? -17.540 -3.967 3.234 1.00 0.00 41 PRO A CA 13
ATOM 18116 C C . PRO A 1 41 ? -17.264 -2.594 3.880 1.00 0.00 41 PRO A C 13
ATOM 18117 O O . PRO A 1 41 ? -17.943 -1.626 3.607 1.00 0.00 41 PRO A O 13
ATOM 18128 N N . SER A 1 42 ? -16.258 -2.505 4.715 1.00 0.00 42 SER A N 13
ATOM 18129 C CA . SER A 1 42 ? -15.925 -1.195 5.362 1.00 0.00 42 SER A CA 13
ATOM 18130 C C . SER A 1 42 ? -14.578 -1.313 6.092 1.00 0.00 42 SER A C 13
ATOM 18131 O O . SER A 1 42 ? -14.527 -1.434 7.299 1.00 0.00 42 SER A O 13
ATOM 18139 N N . PHE A 1 43 ? -13.493 -1.284 5.367 1.00 0.00 43 PHE A N 13
ATOM 18140 C CA . PHE A 1 43 ? -12.154 -1.402 6.019 1.00 0.00 43 PHE A CA 13
ATOM 18141 C C . PHE A 1 43 ? -11.970 -0.259 7.017 1.00 0.00 43 PHE A C 13
ATOM 18142 O O . PHE A 1 43 ? -12.748 0.674 7.061 1.00 0.00 43 PHE A O 13
ATOM 18159 N N . ASP A 1 44 ? -10.938 -0.338 7.823 1.00 0.00 44 ASP A N 13
ATOM 18160 C CA . ASP A 1 44 ? -10.653 0.724 8.848 1.00 0.00 44 ASP A CA 13
ATOM 18161 C C . ASP A 1 44 ? -9.204 1.200 8.679 1.00 0.00 44 ASP A C 13
ATOM 18162 O O . ASP A 1 44 ? -8.340 0.828 9.446 1.00 0.00 44 ASP A O 13
ATOM 18171 N N . PRO A 1 45 ? -8.923 2.004 7.677 1.00 0.00 45 PRO A N 13
ATOM 18172 C CA . PRO A 1 45 ? -7.538 2.497 7.438 1.00 0.00 45 PRO A CA 13
ATOM 18173 C C . PRO A 1 45 ? -7.131 3.553 8.479 1.00 0.00 45 PRO A C 13
ATOM 18174 O O . PRO A 1 45 ? -5.966 3.729 8.778 1.00 0.00 45 PRO A O 13
ATOM 18185 N N . ARG A 1 46 ? -8.090 4.216 9.071 1.00 0.00 46 ARG A N 13
ATOM 18186 C CA . ARG A 1 46 ? -7.762 5.225 10.119 1.00 0.00 46 ARG A CA 13
ATOM 18187 C C . ARG A 1 46 ? -7.153 4.484 11.312 1.00 0.00 46 ARG A C 13
ATOM 18188 O O . ARG A 1 46 ? -6.233 4.954 11.949 1.00 0.00 46 ARG A O 13
ATOM 18209 N N . ASN A 1 47 ? -7.679 3.325 11.617 1.00 0.00 47 ASN A N 13
ATOM 18210 C CA . ASN A 1 47 ? -7.153 2.541 12.768 1.00 0.00 47 ASN A CA 13
ATOM 18211 C C . ASN A 1 47 ? -5.688 2.201 12.512 1.00 0.00 47 ASN A C 13
ATOM 18212 O O . ASN A 1 47 ? -4.878 2.199 13.417 1.00 0.00 47 ASN A O 13
ATOM 18223 N N . TRP A 1 48 ? -5.339 1.902 11.285 1.00 0.00 48 TRP A N 13
ATOM 18224 C CA . TRP A 1 48 ? -3.921 1.552 10.974 1.00 0.00 48 TRP A CA 13
ATOM 18225 C C . TRP A 1 48 ? -3.144 2.832 10.666 1.00 0.00 48 TRP A C 13
ATOM 18226 O O . TRP A 1 48 ? -1.993 2.794 10.275 1.00 0.00 48 TRP A O 13
ATOM 18247 N N . GLY A 1 49 ? -3.766 3.966 10.846 1.00 0.00 49 GLY A N 13
ATOM 18248 C CA . GLY A 1 49 ? -3.070 5.254 10.568 1.00 0.00 49 GLY A CA 13
ATOM 18249 C C . GLY A 1 49 ? -2.745 5.339 9.076 1.00 0.00 49 GLY A C 13
ATOM 18250 O O . GLY A 1 49 ? -2.109 4.466 8.520 1.00 0.00 49 GLY A O 13
ATOM 18254 N N . HIS A 1 50 ? -3.173 6.384 8.424 1.00 0.00 50 HIS A N 13
ATOM 18255 C CA . HIS A 1 50 ? -2.887 6.521 6.968 1.00 0.00 50 HIS A CA 13
ATOM 18256 C C . HIS A 1 50 ? -1.374 6.606 6.749 1.00 0.00 50 HIS A C 13
ATOM 18257 O O . HIS A 1 50 ? -0.900 6.500 5.636 1.00 0.00 50 HIS A O 13
ATOM 18271 N N . GLY A 1 51 ? -0.617 6.806 7.807 1.00 0.00 51 GLY A N 13
ATOM 18272 C CA . GLY A 1 51 ? 0.880 6.914 7.693 1.00 0.00 51 GLY A CA 13
ATOM 18273 C C . GLY A 1 51 ? 1.534 5.724 8.402 1.00 0.00 51 GLY A C 13
ATOM 18274 O O . GLY A 1 51 ? 2.475 5.131 7.909 1.00 0.00 51 GLY A O 13
ATOM 18278 N N . ARG A 1 52 ? 1.044 5.383 9.560 1.00 0.00 52 ARG A N 13
ATOM 18279 C CA . ARG A 1 52 ? 1.629 4.248 10.324 1.00 0.00 52 ARG A CA 13
ATOM 18280 C C . ARG A 1 52 ? 1.361 2.946 9.561 1.00 0.00 52 ARG A C 13
ATOM 18281 O O . ARG A 1 52 ? 1.920 1.910 9.858 1.00 0.00 52 ARG A O 13
ATOM 18302 N N . LEU A 1 53 ? 0.514 3.001 8.564 1.00 0.00 53 LEU A N 13
ATOM 18303 C CA . LEU A 1 53 ? 0.215 1.781 7.764 1.00 0.00 53 LEU A CA 13
ATOM 18304 C C . LEU A 1 53 ? 1.505 1.327 7.081 1.00 0.00 53 LEU A C 13
ATOM 18305 O O . LEU A 1 53 ? 1.814 0.154 7.028 1.00 0.00 53 LEU A O 13
ATOM 18321 N N . SER A 1 54 ? 2.263 2.255 6.558 1.00 0.00 54 SER A N 13
ATOM 18322 C CA . SER A 1 54 ? 3.534 1.882 5.884 1.00 0.00 54 SER A CA 13
ATOM 18323 C C . SER A 1 54 ? 4.466 1.229 6.902 1.00 0.00 54 SER A C 13
ATOM 18324 O O . SER A 1 54 ? 5.159 0.277 6.604 1.00 0.00 54 SER A O 13
ATOM 18332 N N . GLN A 1 55 ? 4.486 1.735 8.106 1.00 0.00 55 GLN A N 13
ATOM 18333 C CA . GLN A 1 55 ? 5.366 1.147 9.156 1.00 0.00 55 GLN A CA 13
ATOM 18334 C C . GLN A 1 55 ? 4.788 -0.201 9.609 1.00 0.00 55 GLN A C 13
ATOM 18335 O O . GLN A 1 55 ? 5.512 -1.088 10.015 1.00 0.00 55 GLN A O 13
ATOM 18349 N N . MET A 1 56 ? 3.491 -0.360 9.561 1.00 0.00 56 MET A N 13
ATOM 18350 C CA . MET A 1 56 ? 2.887 -1.651 10.005 1.00 0.00 56 MET A CA 13
ATOM 18351 C C . MET A 1 56 ? 3.341 -2.778 9.068 1.00 0.00 56 MET A C 13
ATOM 18352 O O . MET A 1 56 ? 3.753 -3.834 9.506 1.00 0.00 56 MET A O 13
ATOM 18366 N N . VAL A 1 57 ? 3.262 -2.561 7.781 1.00 0.00 57 VAL A N 13
ATOM 18367 C CA . VAL A 1 57 ? 3.680 -3.617 6.810 1.00 0.00 57 VAL A CA 13
ATOM 18368 C C . VAL A 1 57 ? 5.207 -3.732 6.806 1.00 0.00 57 VAL A C 13
ATOM 18369 O O . VAL A 1 57 ? 5.765 -4.717 6.367 1.00 0.00 57 VAL A O 13
ATOM 18382 N N . LYS A 1 58 ? 5.882 -2.725 7.287 1.00 0.00 58 LYS A N 13
ATOM 18383 C CA . LYS A 1 58 ? 7.373 -2.756 7.315 1.00 0.00 58 LYS A CA 13
ATOM 18384 C C . LYS A 1 58 ? 7.850 -3.915 8.189 1.00 0.00 58 LYS A C 13
ATOM 18385 O O . LYS A 1 58 ? 8.915 -4.462 7.981 1.00 0.00 58 LYS A O 13
ATOM 18404 N N . LYS A 1 59 ? 7.075 -4.295 9.170 1.00 0.00 59 LYS A N 13
ATOM 18405 C CA . LYS A 1 59 ? 7.494 -5.418 10.056 1.00 0.00 59 LYS A CA 13
ATOM 18406 C C . LYS A 1 59 ? 7.331 -6.743 9.304 1.00 0.00 59 LYS A C 13
ATOM 18407 O O . LYS A 1 59 ? 7.637 -7.799 9.823 1.00 0.00 59 LYS A O 13
ATOM 18426 N N . LEU A 1 60 ? 6.852 -6.693 8.080 1.00 0.00 60 LEU A N 13
ATOM 18427 C CA . LEU A 1 60 ? 6.663 -7.945 7.267 1.00 0.00 60 LEU A CA 13
ATOM 18428 C C . LEU A 1 60 ? 7.827 -8.078 6.277 1.00 0.00 60 LEU A C 13
ATOM 18429 O O . LEU A 1 60 ? 8.049 -7.222 5.444 1.00 0.00 60 LEU A O 13
ATOM 18445 N N . ASP A 1 61 ? 8.584 -9.139 6.377 1.00 0.00 61 ASP A N 13
ATOM 18446 C CA . ASP A 1 61 ? 9.751 -9.329 5.462 1.00 0.00 61 ASP A CA 13
ATOM 18447 C C . ASP A 1 61 ? 9.297 -9.722 4.048 1.00 0.00 61 ASP A C 13
ATOM 18448 O O . ASP A 1 61 ? 9.904 -9.332 3.071 1.00 0.00 61 ASP A O 13
ATOM 18457 N N . PHE A 1 62 ? 8.262 -10.514 3.920 1.00 0.00 62 PHE A N 13
ATOM 18458 C CA . PHE A 1 62 ? 7.819 -10.946 2.557 1.00 0.00 62 PHE A CA 13
ATOM 18459 C C . PHE A 1 62 ? 7.160 -9.784 1.799 1.00 0.00 62 PHE A C 13
ATOM 18460 O O . PHE A 1 62 ? 6.451 -9.990 0.835 1.00 0.00 62 PHE A O 13
ATOM 18477 N N . LEU A 1 63 ? 7.404 -8.560 2.217 1.00 0.00 63 LEU A N 13
ATOM 18478 C CA . LEU A 1 63 ? 6.815 -7.363 1.517 1.00 0.00 63 LEU A CA 13
ATOM 18479 C C . LEU A 1 63 ? 7.893 -6.278 1.378 1.00 0.00 63 LEU A C 13
ATOM 18480 O O . LEU A 1 63 ? 8.551 -5.914 2.330 1.00 0.00 63 LEU A O 13
ATOM 18496 N N . THR A 1 64 ? 8.070 -5.756 0.193 1.00 0.00 64 THR A N 13
ATOM 18497 C CA . THR A 1 64 ? 9.096 -4.688 -0.031 1.00 0.00 64 THR A CA 13
ATOM 18498 C C . THR A 1 64 ? 8.454 -3.327 0.230 1.00 0.00 64 THR A C 13
ATOM 18499 O O . THR A 1 64 ? 7.365 -3.054 -0.232 1.00 0.00 64 THR A O 13
ATOM 18510 N N . VAL A 1 65 ? 9.120 -2.470 0.977 1.00 0.00 65 VAL A N 13
ATOM 18511 C CA . VAL A 1 65 ? 8.561 -1.108 1.293 1.00 0.00 65 VAL A CA 13
ATOM 18512 C C . VAL A 1 65 ? 9.573 -0.033 0.895 1.00 0.00 65 VAL A C 13
ATOM 18513 O O . VAL A 1 65 ? 10.743 -0.115 1.208 1.00 0.00 65 VAL A O 13
ATOM 18526 N N . GLN A 1 66 ? 9.118 0.983 0.211 1.00 0.00 66 GLN A N 13
ATOM 18527 C CA . GLN A 1 66 ? 10.027 2.092 -0.213 1.00 0.00 66 GLN A CA 13
ATOM 18528 C C . GLN A 1 66 ? 9.202 3.370 -0.376 1.00 0.00 66 GLN A C 13
ATOM 18529 O O . GLN A 1 66 ? 8.014 3.319 -0.633 1.00 0.00 66 GLN A O 13
ATOM 18543 N N . GLU A 1 67 ? 9.822 4.518 -0.238 1.00 0.00 67 GLU A N 13
ATOM 18544 C CA . GLU A 1 67 ? 9.086 5.819 -0.389 1.00 0.00 67 GLU A CA 13
ATOM 18545 C C . GLU A 1 67 ? 9.441 6.431 -1.739 1.00 0.00 67 GLU A C 13
ATOM 18546 O O . GLU A 1 67 ? 10.581 6.759 -2.002 1.00 0.00 67 GLU A O 13
ATOM 18558 N N . SER A 1 68 ? 8.471 6.602 -2.597 1.00 0.00 68 SER A N 13
ATOM 18559 C CA . SER A 1 68 ? 8.743 7.209 -3.932 1.00 0.00 68 SER A CA 13
ATOM 18560 C C . SER A 1 68 ? 8.638 8.725 -3.805 1.00 0.00 68 SER A C 13
ATOM 18561 O O . SER A 1 68 ? 7.928 9.241 -2.960 1.00 0.00 68 SER A O 13
ATOM 18569 N N . ARG A 1 69 ? 9.341 9.445 -4.632 1.00 0.00 69 ARG A N 13
ATOM 18570 C CA . ARG A 1 69 ? 9.292 10.931 -4.562 1.00 0.00 69 ARG A CA 13
ATOM 18571 C C . ARG A 1 69 ? 8.024 11.437 -5.257 1.00 0.00 69 ARG A C 13
ATOM 18572 O O . ARG A 1 69 ? 7.674 10.998 -6.333 1.00 0.00 69 ARG A O 13
ATOM 18593 N N . ASN A 1 70 ? 7.320 12.351 -4.641 1.00 0.00 70 ASN A N 13
ATOM 18594 C CA . ASN A 1 70 ? 6.066 12.886 -5.257 1.00 0.00 70 ASN A CA 13
ATOM 18595 C C . ASN A 1 70 ? 5.853 14.329 -4.792 1.00 0.00 70 ASN A C 13
ATOM 18596 O O . ASN A 1 70 ? 5.279 14.580 -3.750 1.00 0.00 70 ASN A O 13
ATOM 18607 N N . GLY A 1 71 ? 6.316 15.282 -5.553 1.00 0.00 71 GLY A N 13
ATOM 18608 C CA . GLY A 1 71 ? 6.140 16.707 -5.152 1.00 0.00 71 GLY A CA 13
ATOM 18609 C C . GLY A 1 71 ? 6.746 16.930 -3.765 1.00 0.00 71 GLY A C 13
ATOM 18610 O O . GLY A 1 71 ? 7.780 16.388 -3.433 1.00 0.00 71 GLY A O 13
ATOM 18614 N N . SER A 1 72 ? 6.107 17.733 -2.951 1.00 0.00 72 SER A N 13
ATOM 18615 C CA . SER A 1 72 ? 6.635 18.007 -1.580 1.00 0.00 72 SER A CA 13
ATOM 18616 C C . SER A 1 72 ? 6.128 16.942 -0.604 1.00 0.00 72 SER A C 13
ATOM 18617 O O . SER A 1 72 ? 6.543 16.898 0.539 1.00 0.00 72 SER A O 13
ATOM 18625 N N . LYS A 1 73 ? 5.226 16.085 -1.041 1.00 0.00 73 LYS A N 13
ATOM 18626 C CA . LYS A 1 73 ? 4.672 15.014 -0.139 1.00 0.00 73 LYS A CA 13
ATOM 18627 C C . LYS A 1 73 ? 5.256 13.655 -0.531 1.00 0.00 73 LYS A C 13
ATOM 18628 O O . LYS A 1 73 ? 5.205 13.246 -1.676 1.00 0.00 73 LYS A O 13
ATOM 18647 N N . LEU A 1 74 ? 5.802 12.948 0.422 1.00 0.00 74 LEU A N 13
ATOM 18648 C CA . LEU A 1 74 ? 6.381 11.604 0.129 1.00 0.00 74 LEU A CA 13
ATOM 18649 C C . LEU A 1 74 ? 5.234 10.606 -0.054 1.00 0.00 74 LEU A C 13
ATOM 18650 O O . LEU A 1 74 ? 4.307 10.573 0.727 1.00 0.00 74 LEU A O 13
ATOM 18666 N N . HIS A 1 75 ? 5.295 9.797 -1.089 1.00 0.00 75 HIS A N 13
ATOM 18667 C CA . HIS A 1 75 ? 4.214 8.789 -1.354 1.00 0.00 75 HIS A CA 13
ATOM 18668 C C . HIS A 1 75 ? 4.757 7.402 -1.012 1.00 0.00 75 HIS A C 13
ATOM 18669 O O . HIS A 1 75 ? 5.730 6.945 -1.580 1.00 0.00 75 HIS A O 13
ATOM 18683 N N . SER A 1 76 ? 4.127 6.728 -0.091 1.00 0.00 76 SER A N 13
ATOM 18684 C CA . SER A 1 76 ? 4.592 5.366 0.292 1.00 0.00 76 SER A CA 13
ATOM 18685 C C . SER A 1 76 ? 4.199 4.373 -0.801 1.00 0.00 76 SER A C 13
ATOM 18686 O O . SER A 1 76 ? 3.169 4.508 -1.432 1.00 0.00 76 SER A O 13
ATOM 18694 N N . GLU A 1 77 ? 5.011 3.369 -1.027 1.00 0.00 77 GLU A N 13
ATOM 18695 C CA . GLU A 1 77 ? 4.695 2.342 -2.077 1.00 0.00 77 GLU A CA 13
ATOM 18696 C C . GLU A 1 77 ? 5.123 0.970 -1.571 1.00 0.00 77 GLU A C 13
ATOM 18697 O O . GLU A 1 77 ? 6.053 0.841 -0.801 1.00 0.00 77 GLU A O 13
ATOM 18709 N N . ILE A 1 78 ? 4.442 -0.058 -2.005 1.00 0.00 78 ILE A N 13
ATOM 18710 C CA . ILE A 1 78 ? 4.785 -1.449 -1.572 1.00 0.00 78 ILE A CA 13
ATOM 18711 C C . ILE A 1 78 ? 4.658 -2.395 -2.760 1.00 0.00 78 ILE A C 13
ATOM 18712 O O . ILE A 1 78 ? 3.954 -2.126 -3.712 1.00 0.00 78 ILE A O 13
ATOM 18728 N N . ARG A 1 79 ? 5.329 -3.510 -2.708 1.00 0.00 79 ARG A N 13
ATOM 18729 C CA . ARG A 1 79 ? 5.258 -4.498 -3.827 1.00 0.00 79 ARG A CA 13
ATOM 18730 C C . ARG A 1 79 ? 5.436 -5.896 -3.242 1.00 0.00 79 ARG A C 13
ATOM 18731 O O . ARG A 1 79 ? 6.116 -6.082 -2.253 1.00 0.00 79 ARG A O 13
ATOM 18752 N N . LEU A 1 80 ? 4.815 -6.882 -3.825 1.00 0.00 80 LEU A N 13
ATOM 18753 C CA . LEU A 1 80 ? 4.937 -8.266 -3.276 1.00 0.00 80 LEU A CA 13
ATOM 18754 C C . LEU A 1 80 ? 6.269 -8.880 -3.740 1.00 0.00 80 LEU A C 13
ATOM 18755 O O . LEU A 1 80 ? 6.466 -9.166 -4.906 1.00 0.00 80 LEU A O 13
ATOM 18771 N N . ARG A 1 81 ? 7.185 -9.072 -2.822 1.00 0.00 81 ARG A N 13
ATOM 18772 C CA . ARG A 1 81 ? 8.516 -9.651 -3.175 1.00 0.00 81 ARG A CA 13
ATOM 18773 C C . ARG A 1 81 ? 8.326 -10.988 -3.902 1.00 0.00 81 ARG A C 13
ATOM 18774 O O . ARG A 1 81 ? 8.177 -11.027 -5.109 1.00 0.00 81 ARG A O 13
ATOM 18795 N N . HIS A 1 82 ? 8.342 -12.089 -3.184 1.00 0.00 82 HIS A N 13
ATOM 18796 C CA . HIS A 1 82 ? 8.178 -13.429 -3.839 1.00 0.00 82 HIS A CA 13
ATOM 18797 C C . HIS A 1 82 ? 9.109 -13.529 -5.052 1.00 0.00 82 HIS A C 13
ATOM 18798 O O . HIS A 1 82 ? 8.709 -13.936 -6.125 1.00 0.00 82 HIS A O 13
ATOM 18812 N N . ASP A 1 83 ? 10.347 -13.141 -4.886 1.00 0.00 83 ASP A N 13
ATOM 18813 C CA . ASP A 1 83 ? 11.314 -13.189 -6.020 1.00 0.00 83 ASP A CA 13
ATOM 18814 C C . ASP A 1 83 ? 11.503 -14.644 -6.478 1.00 0.00 83 ASP A C 13
ATOM 18815 O O . ASP A 1 83 ? 10.555 -15.319 -6.830 1.00 0.00 83 ASP A O 13
ATOM 18824 N N . GLY A 1 84 ? 12.718 -15.132 -6.489 1.00 0.00 84 GLY A N 13
ATOM 18825 C CA . GLY A 1 84 ? 12.959 -16.537 -6.932 1.00 0.00 84 GLY A CA 13
ATOM 18826 C C . GLY A 1 84 ? 12.929 -16.601 -8.460 1.00 0.00 84 GLY A C 13
ATOM 18827 O O . GLY A 1 84 ? 12.911 -17.666 -9.045 1.00 0.00 84 GLY A O 13
ATOM 18831 N N . LEU A 1 85 ? 12.920 -15.464 -9.114 1.00 0.00 85 LEU A N 13
ATOM 18832 C CA . LEU A 1 85 ? 12.888 -15.442 -10.610 1.00 0.00 85 LEU A CA 13
ATOM 18833 C C . LEU A 1 85 ? 14.327 -15.478 -11.141 1.00 0.00 85 LEU A C 13
ATOM 18834 O O . LEU A 1 85 ? 14.555 -15.510 -12.336 1.00 0.00 85 LEU A O 13
ATOM 18850 N N . GLU A 1 86 ? 15.287 -15.474 -10.250 1.00 0.00 86 GLU A N 13
ATOM 18851 C CA . GLU A 1 86 ? 16.727 -15.510 -10.657 1.00 0.00 86 GLU A CA 13
ATOM 18852 C C . GLU A 1 86 ? 17.060 -14.294 -11.535 1.00 0.00 86 GLU A C 13
ATOM 18853 O O . GLU A 1 86 ? 16.243 -13.814 -12.295 1.00 0.00 86 GLU A O 13
ATOM 18865 N N . HIS A 1 87 ? 18.265 -13.797 -11.430 1.00 0.00 87 HIS A N 13
ATOM 18866 C CA . HIS A 1 87 ? 18.677 -12.614 -12.245 1.00 0.00 87 HIS A CA 13
ATOM 18867 C C . HIS A 1 87 ? 18.918 -13.058 -13.694 1.00 0.00 87 HIS A C 13
ATOM 18868 O O . HIS A 1 87 ? 19.566 -14.051 -13.950 1.00 0.00 87 HIS A O 13
ATOM 18882 N N . HIS A 1 88 ? 18.400 -12.321 -14.644 1.00 0.00 88 HIS A N 13
ATOM 18883 C CA . HIS A 1 88 ? 18.595 -12.683 -16.087 1.00 0.00 88 HIS A CA 13
ATOM 18884 C C . HIS A 1 88 ? 18.569 -11.409 -16.934 1.00 0.00 88 HIS A C 13
ATOM 18885 O O . HIS A 1 88 ? 17.907 -10.445 -16.603 1.00 0.00 88 HIS A O 13
ATOM 18899 N N . HIS A 1 89 ? 19.288 -11.393 -18.023 1.00 0.00 89 HIS A N 13
ATOM 18900 C CA . HIS A 1 89 ? 19.309 -10.176 -18.887 1.00 0.00 89 HIS A CA 13
ATOM 18901 C C . HIS A 1 89 ? 17.942 -9.989 -19.550 1.00 0.00 89 HIS A C 13
ATOM 18902 O O . HIS A 1 89 ? 17.345 -10.924 -20.048 1.00 0.00 89 HIS A O 13
ATOM 18916 N N . HIS A 1 90 ? 17.443 -8.780 -19.553 1.00 0.00 90 HIS A N 13
ATOM 18917 C CA . HIS A 1 90 ? 16.113 -8.505 -20.173 1.00 0.00 90 HIS A CA 13
ATOM 18918 C C . HIS A 1 90 ? 16.255 -8.470 -21.696 1.00 0.00 90 HIS A C 13
ATOM 18919 O O . HIS A 1 90 ? 15.279 -8.410 -22.418 1.00 0.00 90 HIS A O 13
ATOM 18933 N N . HIS A 1 91 ? 17.463 -8.498 -22.190 1.00 0.00 91 HIS A N 13
ATOM 18934 C CA . HIS A 1 91 ? 17.671 -8.455 -23.667 1.00 0.00 91 HIS A CA 13
ATOM 18935 C C . HIS A 1 91 ? 17.240 -9.783 -24.295 1.00 0.00 91 HIS A C 13
ATOM 18936 O O . HIS A 1 91 ? 17.458 -10.845 -23.748 1.00 0.00 91 HIS A O 13
ATOM 18950 N N . HIS A 1 92 ? 16.626 -9.723 -25.447 1.00 0.00 92 HIS A N 13
ATOM 18951 C CA . HIS A 1 92 ? 16.173 -10.971 -26.126 1.00 0.00 92 HIS A CA 13
ATOM 18952 C C . HIS A 1 92 ? 17.391 -11.800 -26.540 1.00 0.00 92 HIS A C 13
ATOM 18953 O O . HIS A 1 92 ? 17.202 -12.946 -26.916 1.00 0.00 92 HIS A O 13
ATOM 18968 N N . MET A 1 1 ? -17.408 -12.484 1.138 1.00 0.00 1 MET A N 14
ATOM 18969 C CA . MET A 1 1 ? -16.004 -12.783 1.535 1.00 0.00 1 MET A CA 14
ATOM 18970 C C . MET A 1 1 ? -15.139 -11.530 1.340 1.00 0.00 1 MET A C 14
ATOM 18971 O O . MET A 1 1 ? -14.109 -11.582 0.698 1.00 0.00 1 MET A O 14
ATOM 18987 N N . PRO A 1 2 ? -15.548 -10.408 1.885 1.00 0.00 2 PRO A N 14
ATOM 18988 C CA . PRO A 1 2 ? -14.780 -9.131 1.755 1.00 0.00 2 PRO A CA 14
ATOM 18989 C C . PRO A 1 2 ? -13.376 -9.234 2.379 1.00 0.00 2 PRO A C 14
ATOM 18990 O O . PRO A 1 2 ? -13.171 -9.904 3.371 1.00 0.00 2 PRO A O 14
ATOM 19001 N N . HIS A 1 3 ? -12.415 -8.573 1.789 1.00 0.00 3 HIS A N 14
ATOM 19002 C CA . HIS A 1 3 ? -11.021 -8.621 2.323 1.00 0.00 3 HIS A CA 14
ATOM 19003 C C . HIS A 1 3 ? -10.940 -7.834 3.634 1.00 0.00 3 HIS A C 14
ATOM 19004 O O . HIS A 1 3 ? -11.401 -6.713 3.729 1.00 0.00 3 HIS A O 14
ATOM 19018 N N . LYS A 1 4 ? -10.344 -8.412 4.644 1.00 0.00 4 LYS A N 14
ATOM 19019 C CA . LYS A 1 4 ? -10.218 -7.702 5.951 1.00 0.00 4 LYS A CA 14
ATOM 19020 C C . LYS A 1 4 ? -9.216 -8.445 6.836 1.00 0.00 4 LYS A C 14
ATOM 19021 O O . LYS A 1 4 ? -8.289 -7.867 7.365 1.00 0.00 4 LYS A O 14
ATOM 19040 N N . GLU A 1 5 ? -9.397 -9.730 7.001 1.00 0.00 5 GLU A N 14
ATOM 19041 C CA . GLU A 1 5 ? -8.459 -10.528 7.853 1.00 0.00 5 GLU A CA 14
ATOM 19042 C C . GLU A 1 5 ? -8.470 -11.981 7.377 1.00 0.00 5 GLU A C 14
ATOM 19043 O O . GLU A 1 5 ? -7.688 -12.799 7.822 1.00 0.00 5 GLU A O 14
ATOM 19055 N N . LYS A 1 6 ? -9.358 -12.310 6.475 1.00 0.00 6 LYS A N 14
ATOM 19056 C CA . LYS A 1 6 ? -9.428 -13.712 5.969 1.00 0.00 6 LYS A CA 14
ATOM 19057 C C . LYS A 1 6 ? -8.236 -13.988 5.051 1.00 0.00 6 LYS A C 14
ATOM 19058 O O . LYS A 1 6 ? -7.692 -13.092 4.442 1.00 0.00 6 LYS A O 14
ATOM 19077 N N . HIS A 1 7 ? -7.835 -15.230 4.953 1.00 0.00 7 HIS A N 14
ATOM 19078 C CA . HIS A 1 7 ? -6.683 -15.599 4.074 1.00 0.00 7 HIS A CA 14
ATOM 19079 C C . HIS A 1 7 ? -5.391 -14.924 4.594 1.00 0.00 7 HIS A C 14
ATOM 19080 O O . HIS A 1 7 ? -5.449 -13.847 5.157 1.00 0.00 7 HIS A O 14
ATOM 19094 N N . PRO A 1 8 ? -4.224 -15.527 4.404 1.00 0.00 8 PRO A N 14
ATOM 19095 C CA . PRO A 1 8 ? -2.943 -14.920 4.875 1.00 0.00 8 PRO A CA 14
ATOM 19096 C C . PRO A 1 8 ? -2.847 -13.424 4.530 1.00 0.00 8 PRO A C 14
ATOM 19097 O O . PRO A 1 8 ? -3.503 -12.935 3.631 1.00 0.00 8 PRO A O 14
ATOM 19108 N N . LEU A 1 9 ? -2.026 -12.704 5.243 1.00 0.00 9 LEU A N 14
ATOM 19109 C CA . LEU A 1 9 ? -1.869 -11.248 4.967 1.00 0.00 9 LEU A CA 14
ATOM 19110 C C . LEU A 1 9 ? -1.325 -11.070 3.544 1.00 0.00 9 LEU A C 14
ATOM 19111 O O . LEU A 1 9 ? -1.734 -10.183 2.821 1.00 0.00 9 LEU A O 14
ATOM 19127 N N . GLN A 1 10 ? -0.400 -11.901 3.141 1.00 0.00 10 GLN A N 14
ATOM 19128 C CA . GLN A 1 10 ? 0.177 -11.774 1.769 1.00 0.00 10 GLN A CA 14
ATOM 19129 C C . GLN A 1 10 ? -0.953 -11.792 0.743 1.00 0.00 10 GLN A C 14
ATOM 19130 O O . GLN A 1 10 ? -0.952 -11.042 -0.211 1.00 0.00 10 GLN A O 14
ATOM 19144 N N . ASP A 1 11 ? -1.919 -12.644 0.933 1.00 0.00 11 ASP A N 14
ATOM 19145 C CA . ASP A 1 11 ? -3.051 -12.707 -0.029 1.00 0.00 11 ASP A CA 14
ATOM 19146 C C . ASP A 1 11 ? -3.804 -11.374 -0.011 1.00 0.00 11 ASP A C 14
ATOM 19147 O O . ASP A 1 11 ? -4.180 -10.849 -1.040 1.00 0.00 11 ASP A O 14
ATOM 19156 N N . MET A 1 12 ? -4.034 -10.823 1.154 1.00 0.00 12 MET A N 14
ATOM 19157 C CA . MET A 1 12 ? -4.770 -9.527 1.230 1.00 0.00 12 MET A CA 14
ATOM 19158 C C . MET A 1 12 ? -3.980 -8.431 0.502 1.00 0.00 12 MET A C 14
ATOM 19159 O O . MET A 1 12 ? -4.505 -7.737 -0.345 1.00 0.00 12 MET A O 14
ATOM 19173 N N . PHE A 1 13 ? -2.726 -8.263 0.828 1.00 0.00 13 PHE A N 14
ATOM 19174 C CA . PHE A 1 13 ? -1.914 -7.204 0.152 1.00 0.00 13 PHE A CA 14
ATOM 19175 C C . PHE A 1 13 ? -1.672 -7.583 -1.313 1.00 0.00 13 PHE A C 14
ATOM 19176 O O . PHE A 1 13 ? -1.747 -6.754 -2.196 1.00 0.00 13 PHE A O 14
ATOM 19193 N N . THR A 1 14 ? -1.372 -8.823 -1.575 1.00 0.00 14 THR A N 14
ATOM 19194 C CA . THR A 1 14 ? -1.110 -9.252 -2.980 1.00 0.00 14 THR A CA 14
ATOM 19195 C C . THR A 1 14 ? -2.364 -9.038 -3.831 1.00 0.00 14 THR A C 14
ATOM 19196 O O . THR A 1 14 ? -2.298 -8.526 -4.932 1.00 0.00 14 THR A O 14
ATOM 19207 N N . SER A 1 15 ? -3.504 -9.429 -3.336 1.00 0.00 15 SER A N 14
ATOM 19208 C CA . SER A 1 15 ? -4.757 -9.253 -4.123 1.00 0.00 15 SER A CA 14
ATOM 19209 C C . SER A 1 15 ? -4.986 -7.765 -4.403 1.00 0.00 15 SER A C 14
ATOM 19210 O O . SER A 1 15 ? -5.371 -7.380 -5.490 1.00 0.00 15 SER A O 14
ATOM 19218 N N . ALA A 1 16 ? -4.766 -6.924 -3.427 1.00 0.00 16 ALA A N 14
ATOM 19219 C CA . ALA A 1 16 ? -4.988 -5.463 -3.640 1.00 0.00 16 ALA A CA 14
ATOM 19220 C C . ALA A 1 16 ? -4.018 -4.925 -4.698 1.00 0.00 16 ALA A C 14
ATOM 19221 O O . ALA A 1 16 ? -4.392 -4.156 -5.558 1.00 0.00 16 ALA A O 14
ATOM 19228 N N . ILE A 1 17 ? -2.774 -5.312 -4.641 1.00 0.00 17 ILE A N 14
ATOM 19229 C CA . ILE A 1 17 ? -1.795 -4.793 -5.640 1.00 0.00 17 ILE A CA 14
ATOM 19230 C C . ILE A 1 17 ? -2.220 -5.226 -7.042 1.00 0.00 17 ILE A C 14
ATOM 19231 O O . ILE A 1 17 ? -2.222 -4.439 -7.962 1.00 0.00 17 ILE A O 14
ATOM 19247 N N . GLU A 1 18 ? -2.579 -6.465 -7.214 1.00 0.00 18 GLU A N 14
ATOM 19248 C CA . GLU A 1 18 ? -2.992 -6.939 -8.563 1.00 0.00 18 GLU A CA 14
ATOM 19249 C C . GLU A 1 18 ? -4.300 -6.254 -8.969 1.00 0.00 18 GLU A C 14
ATOM 19250 O O . GLU A 1 18 ? -4.524 -5.959 -10.126 1.00 0.00 18 GLU A O 14
ATOM 19262 N N . ALA A 1 19 ? -5.170 -6.004 -8.029 1.00 0.00 19 ALA A N 14
ATOM 19263 C CA . ALA A 1 19 ? -6.465 -5.349 -8.366 1.00 0.00 19 ALA A CA 14
ATOM 19264 C C . ALA A 1 19 ? -6.212 -3.968 -8.980 1.00 0.00 19 ALA A C 14
ATOM 19265 O O . ALA A 1 19 ? -7.001 -3.485 -9.769 1.00 0.00 19 ALA A O 14
ATOM 19272 N N . VAL A 1 20 ? -5.120 -3.328 -8.622 1.00 0.00 20 VAL A N 14
ATOM 19273 C CA . VAL A 1 20 ? -4.803 -1.963 -9.182 1.00 0.00 20 VAL A CA 14
ATOM 19274 C C . VAL A 1 20 ? -3.314 -1.889 -9.556 1.00 0.00 20 VAL A C 14
ATOM 19275 O O . VAL A 1 20 ? -2.720 -0.830 -9.549 1.00 0.00 20 VAL A O 14
ATOM 19288 N N . ALA A 1 21 ? -2.704 -2.999 -9.891 1.00 0.00 21 ALA A N 14
ATOM 19289 C CA . ALA A 1 21 ? -1.258 -2.969 -10.271 1.00 0.00 21 ALA A CA 14
ATOM 19290 C C . ALA A 1 21 ? -1.091 -2.117 -11.528 1.00 0.00 21 ALA A C 14
ATOM 19291 O O . ALA A 1 21 ? -0.028 -1.598 -11.795 1.00 0.00 21 ALA A O 14
ATOM 19298 N N . ARG A 1 22 ? -2.139 -1.975 -12.295 1.00 0.00 22 ARG A N 14
ATOM 19299 C CA . ARG A 1 22 ? -2.064 -1.154 -13.534 1.00 0.00 22 ARG A CA 14
ATOM 19300 C C . ARG A 1 22 ? -0.929 -1.659 -14.444 1.00 0.00 22 ARG A C 14
ATOM 19301 O O . ARG A 1 22 ? -0.383 -2.724 -14.238 1.00 0.00 22 ARG A O 14
ATOM 19322 N N . ASP A 1 23 ? -0.592 -0.909 -15.464 1.00 0.00 23 ASP A N 14
ATOM 19323 C CA . ASP A 1 23 ? 0.483 -1.349 -16.409 1.00 0.00 23 ASP A CA 14
ATOM 19324 C C . ASP A 1 23 ? 1.803 -1.562 -15.661 1.00 0.00 23 ASP A C 14
ATOM 19325 O O . ASP A 1 23 ? 2.465 -2.570 -15.827 1.00 0.00 23 ASP A O 14
ATOM 19334 N N . SER A 1 24 ? 2.201 -0.626 -14.845 1.00 0.00 24 SER A N 14
ATOM 19335 C CA . SER A 1 24 ? 3.480 -0.778 -14.094 1.00 0.00 24 SER A CA 14
ATOM 19336 C C . SER A 1 24 ? 3.307 -1.843 -13.007 1.00 0.00 24 SER A C 14
ATOM 19337 O O . SER A 1 24 ? 2.225 -2.057 -12.500 1.00 0.00 24 SER A O 14
ATOM 19345 N N . GLY A 1 25 ? 4.367 -2.517 -12.648 1.00 0.00 25 GLY A N 14
ATOM 19346 C CA . GLY A 1 25 ? 4.269 -3.572 -11.592 1.00 0.00 25 GLY A CA 14
ATOM 19347 C C . GLY A 1 25 ? 4.171 -2.904 -10.219 1.00 0.00 25 GLY A C 14
ATOM 19348 O O . GLY A 1 25 ? 4.064 -3.563 -9.202 1.00 0.00 25 GLY A O 14
ATOM 19352 N N . TRP A 1 26 ? 4.206 -1.593 -10.189 1.00 0.00 26 TRP A N 14
ATOM 19353 C CA . TRP A 1 26 ? 4.114 -0.839 -8.891 1.00 0.00 26 TRP A CA 14
ATOM 19354 C C . TRP A 1 26 ? 2.690 -0.321 -8.702 1.00 0.00 26 TRP A C 14
ATOM 19355 O O . TRP A 1 26 ? 2.007 0.003 -9.654 1.00 0.00 26 TRP A O 14
ATOM 19376 N N . ALA A 1 27 ? 2.240 -0.240 -7.470 1.00 0.00 27 ALA A N 14
ATOM 19377 C CA . ALA A 1 27 ? 0.856 0.261 -7.171 1.00 0.00 27 ALA A CA 14
ATOM 19378 C C . ALA A 1 27 ? 0.944 1.354 -6.108 1.00 0.00 27 ALA A C 14
ATOM 19379 O O . ALA A 1 27 ? 1.517 1.166 -5.053 1.00 0.00 27 ALA A O 14
ATOM 19386 N N . GLU A 1 28 ? 0.384 2.499 -6.378 1.00 0.00 28 GLU A N 14
ATOM 19387 C CA . GLU A 1 28 ? 0.437 3.606 -5.383 1.00 0.00 28 GLU A CA 14
ATOM 19388 C C . GLU A 1 28 ? -0.317 3.193 -4.111 1.00 0.00 28 GLU A C 14
ATOM 19389 O O . GLU A 1 28 ? -1.355 2.568 -4.167 1.00 0.00 28 GLU A O 14
ATOM 19401 N N . LEU A 1 29 ? 0.223 3.518 -2.965 1.00 0.00 29 LEU A N 14
ATOM 19402 C CA . LEU A 1 29 ? -0.429 3.131 -1.677 1.00 0.00 29 LEU A CA 14
ATOM 19403 C C . LEU A 1 29 ? -1.884 3.638 -1.672 1.00 0.00 29 LEU A C 14
ATOM 19404 O O . LEU A 1 29 ? -2.776 2.974 -1.186 1.00 0.00 29 LEU A O 14
ATOM 19420 N N . SER A 1 30 ? -2.125 4.809 -2.200 1.00 0.00 30 SER A N 14
ATOM 19421 C CA . SER A 1 30 ? -3.517 5.352 -2.214 1.00 0.00 30 SER A CA 14
ATOM 19422 C C . SER A 1 30 ? -4.452 4.354 -2.906 1.00 0.00 30 SER A C 14
ATOM 19423 O O . SER A 1 30 ? -5.541 4.088 -2.437 1.00 0.00 30 SER A O 14
ATOM 19431 N N . ALA A 1 31 ? -4.043 3.804 -4.016 1.00 0.00 31 ALA A N 14
ATOM 19432 C CA . ALA A 1 31 ? -4.922 2.825 -4.721 1.00 0.00 31 ALA A CA 14
ATOM 19433 C C . ALA A 1 31 ? -5.080 1.565 -3.861 1.00 0.00 31 ALA A C 14
ATOM 19434 O O . ALA A 1 31 ? -6.143 0.981 -3.795 1.00 0.00 31 ALA A O 14
ATOM 19441 N N . VAL A 1 32 ? -4.031 1.132 -3.208 1.00 0.00 32 VAL A N 14
ATOM 19442 C CA . VAL A 1 32 ? -4.137 -0.096 -2.364 1.00 0.00 32 VAL A CA 14
ATOM 19443 C C . VAL A 1 32 ? -5.140 0.150 -1.233 1.00 0.00 32 VAL A C 14
ATOM 19444 O O . VAL A 1 32 ? -6.032 -0.639 -0.994 1.00 0.00 32 VAL A O 14
ATOM 19457 N N . GLY A 1 33 ? -4.986 1.233 -0.527 1.00 0.00 33 GLY A N 14
ATOM 19458 C CA . GLY A 1 33 ? -5.916 1.527 0.598 1.00 0.00 33 GLY A CA 14
ATOM 19459 C C . GLY A 1 33 ? -7.337 1.705 0.066 1.00 0.00 33 GLY A C 14
ATOM 19460 O O . GLY A 1 33 ? -8.287 1.199 0.632 1.00 0.00 33 GLY A O 14
ATOM 19464 N N . SER A 1 34 ? -7.497 2.424 -1.013 1.00 0.00 34 SER A N 14
ATOM 19465 C CA . SER A 1 34 ? -8.866 2.630 -1.566 1.00 0.00 34 SER A CA 14
ATOM 19466 C C . SER A 1 34 ? -9.483 1.275 -1.920 1.00 0.00 34 SER A C 14
ATOM 19467 O O . SER A 1 34 ? -10.631 1.010 -1.627 1.00 0.00 34 SER A O 14
ATOM 19475 N N . TYR A 1 35 ? -8.726 0.414 -2.545 1.00 0.00 35 TYR A N 14
ATOM 19476 C CA . TYR A 1 35 ? -9.269 -0.923 -2.916 1.00 0.00 35 TYR A CA 14
ATOM 19477 C C . TYR A 1 35 ? -9.682 -1.668 -1.644 1.00 0.00 35 TYR A C 14
ATOM 19478 O O . TYR A 1 35 ? -10.759 -2.222 -1.556 1.00 0.00 35 TYR A O 14
ATOM 19496 N N . LEU A 1 36 ? -8.830 -1.684 -0.662 1.00 0.00 36 LEU A N 14
ATOM 19497 C CA . LEU A 1 36 ? -9.164 -2.392 0.604 1.00 0.00 36 LEU A CA 14
ATOM 19498 C C . LEU A 1 36 ? -10.365 -1.707 1.256 1.00 0.00 36 LEU A C 14
ATOM 19499 O O . LEU A 1 36 ? -11.235 -2.353 1.801 1.00 0.00 36 LEU A O 14
ATOM 19515 N N . ALA A 1 37 ? -10.417 -0.402 1.216 1.00 0.00 37 ALA A N 14
ATOM 19516 C CA . ALA A 1 37 ? -11.563 0.319 1.846 1.00 0.00 37 ALA A CA 14
ATOM 19517 C C . ALA A 1 37 ? -12.879 -0.182 1.243 1.00 0.00 37 ALA A C 14
ATOM 19518 O O . ALA A 1 37 ? -13.834 -0.445 1.947 1.00 0.00 37 ALA A O 14
ATOM 19525 N N . LYS A 1 38 ? -12.940 -0.307 -0.054 1.00 0.00 38 LYS A N 14
ATOM 19526 C CA . LYS A 1 38 ? -14.200 -0.782 -0.694 1.00 0.00 38 LYS A CA 14
ATOM 19527 C C . LYS A 1 38 ? -14.540 -2.177 -0.169 1.00 0.00 38 LYS A C 14
ATOM 19528 O O . LYS A 1 38 ? -15.656 -2.447 0.232 1.00 0.00 38 LYS A O 14
ATOM 19547 N N . ASN A 1 39 ? -13.586 -3.065 -0.166 1.00 0.00 39 ASN A N 14
ATOM 19548 C CA . ASN A 1 39 ? -13.846 -4.444 0.335 1.00 0.00 39 ASN A CA 14
ATOM 19549 C C . ASN A 1 39 ? -14.148 -4.400 1.838 1.00 0.00 39 ASN A C 14
ATOM 19550 O O . ASN A 1 39 ? -15.010 -5.100 2.332 1.00 0.00 39 ASN A O 14
ATOM 19561 N N . ASP A 1 40 ? -13.433 -3.583 2.572 1.00 0.00 40 ASP A N 14
ATOM 19562 C CA . ASP A 1 40 ? -13.655 -3.488 4.048 1.00 0.00 40 ASP A CA 14
ATOM 19563 C C . ASP A 1 40 ? -14.897 -2.611 4.319 1.00 0.00 40 ASP A C 14
ATOM 19564 O O . ASP A 1 40 ? -15.202 -1.726 3.544 1.00 0.00 40 ASP A O 14
ATOM 19573 N N . PRO A 1 41 ? -15.611 -2.836 5.408 1.00 0.00 41 PRO A N 14
ATOM 19574 C CA . PRO A 1 41 ? -16.822 -2.020 5.737 1.00 0.00 41 PRO A CA 14
ATOM 19575 C C . PRO A 1 41 ? -16.465 -0.539 5.951 1.00 0.00 41 PRO A C 14
ATOM 19576 O O . PRO A 1 41 ? -17.218 0.343 5.595 1.00 0.00 41 PRO A O 14
ATOM 19587 N N . SER A 1 42 ? -15.314 -0.276 6.511 1.00 0.00 42 SER A N 14
ATOM 19588 C CA . SER A 1 42 ? -14.891 1.139 6.738 1.00 0.00 42 SER A CA 14
ATOM 19589 C C . SER A 1 42 ? -13.434 1.165 7.207 1.00 0.00 42 SER A C 14
ATOM 19590 O O . SER A 1 42 ? -13.155 1.300 8.382 1.00 0.00 42 SER A O 14
ATOM 19598 N N . PHE A 1 43 ? -12.499 1.053 6.299 1.00 0.00 43 PHE A N 14
ATOM 19599 C CA . PHE A 1 43 ? -11.054 1.091 6.693 1.00 0.00 43 PHE A CA 14
ATOM 19600 C C . PHE A 1 43 ? -10.596 2.560 6.688 1.00 0.00 43 PHE A C 14
ATOM 19601 O O . PHE A 1 43 ? -10.445 3.170 7.725 1.00 0.00 43 PHE A O 14
ATOM 19618 N N . ASP A 1 44 ? -10.372 3.111 5.522 1.00 0.00 44 ASP A N 14
ATOM 19619 C CA . ASP A 1 44 ? -9.919 4.534 5.410 1.00 0.00 44 ASP A CA 14
ATOM 19620 C C . ASP A 1 44 ? -8.537 4.692 6.078 1.00 0.00 44 ASP A C 14
ATOM 19621 O O . ASP A 1 44 ? -8.457 4.961 7.261 1.00 0.00 44 ASP A O 14
ATOM 19630 N N . PRO A 1 45 ? -7.453 4.538 5.349 1.00 0.00 45 PRO A N 14
ATOM 19631 C CA . PRO A 1 45 ? -6.091 4.686 5.941 1.00 0.00 45 PRO A CA 14
ATOM 19632 C C . PRO A 1 45 ? -5.862 6.115 6.474 1.00 0.00 45 PRO A C 14
ATOM 19633 O O . PRO A 1 45 ? -4.964 6.362 7.255 1.00 0.00 45 PRO A O 14
ATOM 19644 N N . ARG A 1 46 ? -6.668 7.050 6.047 1.00 0.00 46 ARG A N 14
ATOM 19645 C CA . ARG A 1 46 ? -6.497 8.461 6.517 1.00 0.00 46 ARG A CA 14
ATOM 19646 C C . ARG A 1 46 ? -6.570 8.490 8.039 1.00 0.00 46 ARG A C 14
ATOM 19647 O O . ARG A 1 46 ? -5.744 9.085 8.703 1.00 0.00 46 ARG A O 14
ATOM 19668 N N . ASN A 1 47 ? -7.546 7.845 8.593 1.00 0.00 47 ASN A N 14
ATOM 19669 C CA . ASN A 1 47 ? -7.674 7.825 10.069 1.00 0.00 47 ASN A CA 14
ATOM 19670 C C . ASN A 1 47 ? -6.435 7.147 10.662 1.00 0.00 47 ASN A C 14
ATOM 19671 O O . ASN A 1 47 ? -5.978 7.492 11.733 1.00 0.00 47 ASN A O 14
ATOM 19682 N N . TRP A 1 48 ? -5.891 6.177 9.975 1.00 0.00 48 TRP A N 14
ATOM 19683 C CA . TRP A 1 48 ? -4.686 5.467 10.502 1.00 0.00 48 TRP A CA 14
ATOM 19684 C C . TRP A 1 48 ? -3.444 6.348 10.321 1.00 0.00 48 TRP A C 14
ATOM 19685 O O . TRP A 1 48 ? -2.334 5.860 10.234 1.00 0.00 48 TRP A O 14
ATOM 19706 N N . GLY A 1 49 ? -3.614 7.646 10.283 1.00 0.00 49 GLY A N 14
ATOM 19707 C CA . GLY A 1 49 ? -2.435 8.548 10.129 1.00 0.00 49 GLY A CA 14
ATOM 19708 C C . GLY A 1 49 ? -1.841 8.413 8.726 1.00 0.00 49 GLY A C 14
ATOM 19709 O O . GLY A 1 49 ? -1.040 7.539 8.463 1.00 0.00 49 GLY A O 14
ATOM 19713 N N . HIS A 1 50 ? -2.220 9.284 7.826 1.00 0.00 50 HIS A N 14
ATOM 19714 C CA . HIS A 1 50 ? -1.674 9.227 6.434 1.00 0.00 50 HIS A CA 14
ATOM 19715 C C . HIS A 1 50 ? -1.777 7.803 5.876 1.00 0.00 50 HIS A C 14
ATOM 19716 O O . HIS A 1 50 ? -2.767 7.428 5.279 1.00 0.00 50 HIS A O 14
ATOM 19730 N N . GLY A 1 51 ? -0.757 7.004 6.066 1.00 0.00 51 GLY A N 14
ATOM 19731 C CA . GLY A 1 51 ? -0.783 5.602 5.550 1.00 0.00 51 GLY A CA 14
ATOM 19732 C C . GLY A 1 51 ? 0.210 4.755 6.344 1.00 0.00 51 GLY A C 14
ATOM 19733 O O . GLY A 1 51 ? 1.177 4.245 5.812 1.00 0.00 51 GLY A O 14
ATOM 19737 N N . ARG A 1 52 ? -0.017 4.613 7.619 1.00 0.00 52 ARG A N 14
ATOM 19738 C CA . ARG A 1 52 ? 0.910 3.816 8.469 1.00 0.00 52 ARG A CA 14
ATOM 19739 C C . ARG A 1 52 ? 0.987 2.386 7.921 1.00 0.00 52 ARG A C 14
ATOM 19740 O O . ARG A 1 52 ? 1.763 1.571 8.378 1.00 0.00 52 ARG A O 14
ATOM 19761 N N . LEU A 1 53 ? 0.189 2.087 6.939 1.00 0.00 53 LEU A N 14
ATOM 19762 C CA . LEU A 1 53 ? 0.204 0.726 6.342 1.00 0.00 53 LEU A CA 14
ATOM 19763 C C . LEU A 1 53 ? 1.583 0.481 5.732 1.00 0.00 53 LEU A C 14
ATOM 19764 O O . LEU A 1 53 ? 2.126 -0.598 5.814 1.00 0.00 53 LEU A O 14
ATOM 19780 N N . SER A 1 54 ? 2.145 1.482 5.113 1.00 0.00 54 SER A N 14
ATOM 19781 C CA . SER A 1 54 ? 3.485 1.322 4.480 1.00 0.00 54 SER A CA 14
ATOM 19782 C C . SER A 1 54 ? 4.494 0.834 5.520 1.00 0.00 54 SER A C 14
ATOM 19783 O O . SER A 1 54 ? 5.412 0.101 5.212 1.00 0.00 54 SER A O 14
ATOM 19791 N N . GLN A 1 55 ? 4.337 1.243 6.749 1.00 0.00 55 GLN A N 14
ATOM 19792 C CA . GLN A 1 55 ? 5.287 0.807 7.818 1.00 0.00 55 GLN A CA 14
ATOM 19793 C C . GLN A 1 55 ? 4.830 -0.544 8.376 1.00 0.00 55 GLN A C 14
ATOM 19794 O O . GLN A 1 55 ? 5.633 -1.372 8.760 1.00 0.00 55 GLN A O 14
ATOM 19808 N N . MET A 1 56 ? 3.546 -0.775 8.428 1.00 0.00 56 MET A N 14
ATOM 19809 C CA . MET A 1 56 ? 3.040 -2.070 8.970 1.00 0.00 56 MET A CA 14
ATOM 19810 C C . MET A 1 56 ? 3.460 -3.220 8.046 1.00 0.00 56 MET A C 14
ATOM 19811 O O . MET A 1 56 ? 3.882 -4.266 8.497 1.00 0.00 56 MET A O 14
ATOM 19825 N N . VAL A 1 57 ? 3.333 -3.041 6.759 1.00 0.00 57 VAL A N 14
ATOM 19826 C CA . VAL A 1 57 ? 3.711 -4.128 5.808 1.00 0.00 57 VAL A CA 14
ATOM 19827 C C . VAL A 1 57 ? 5.224 -4.345 5.844 1.00 0.00 57 VAL A C 14
ATOM 19828 O O . VAL A 1 57 ? 5.724 -5.390 5.480 1.00 0.00 57 VAL A O 14
ATOM 19841 N N . LYS A 1 58 ? 5.951 -3.358 6.271 1.00 0.00 58 LYS A N 14
ATOM 19842 C CA . LYS A 1 58 ? 7.431 -3.486 6.325 1.00 0.00 58 LYS A CA 14
ATOM 19843 C C . LYS A 1 58 ? 7.804 -4.605 7.299 1.00 0.00 58 LYS A C 14
ATOM 19844 O O . LYS A 1 58 ? 8.881 -5.163 7.239 1.00 0.00 58 LYS A O 14
ATOM 19863 N N . LYS A 1 59 ? 6.917 -4.934 8.205 1.00 0.00 59 LYS A N 14
ATOM 19864 C CA . LYS A 1 59 ? 7.202 -6.015 9.201 1.00 0.00 59 LYS A CA 14
ATOM 19865 C C . LYS A 1 59 ? 6.830 -7.378 8.608 1.00 0.00 59 LYS A C 14
ATOM 19866 O O . LYS A 1 59 ? 6.874 -8.387 9.285 1.00 0.00 59 LYS A O 14
ATOM 19885 N N . LEU A 1 60 ? 6.471 -7.423 7.346 1.00 0.00 60 LEU A N 14
ATOM 19886 C CA . LEU A 1 60 ? 6.102 -8.729 6.704 1.00 0.00 60 LEU A CA 14
ATOM 19887 C C . LEU A 1 60 ? 7.335 -9.328 6.025 1.00 0.00 60 LEU A C 14
ATOM 19888 O O . LEU A 1 60 ? 7.340 -10.478 5.654 1.00 0.00 60 LEU A O 14
ATOM 19904 N N . ASP A 1 61 ? 8.385 -8.558 5.898 1.00 0.00 61 ASP A N 14
ATOM 19905 C CA . ASP A 1 61 ? 9.654 -9.057 5.272 1.00 0.00 61 ASP A CA 14
ATOM 19906 C C . ASP A 1 61 ? 9.438 -9.490 3.809 1.00 0.00 61 ASP A C 14
ATOM 19907 O O . ASP A 1 61 ? 10.058 -8.955 2.910 1.00 0.00 61 ASP A O 14
ATOM 19916 N N . PHE A 1 62 ? 8.603 -10.472 3.555 1.00 0.00 62 PHE A N 14
ATOM 19917 C CA . PHE A 1 62 ? 8.412 -10.937 2.145 1.00 0.00 62 PHE A CA 14
ATOM 19918 C C . PHE A 1 62 ? 7.760 -9.861 1.264 1.00 0.00 62 PHE A C 14
ATOM 19919 O O . PHE A 1 62 ? 7.203 -10.164 0.228 1.00 0.00 62 PHE A O 14
ATOM 19936 N N . LEU A 1 63 ? 7.853 -8.607 1.647 1.00 0.00 63 LEU A N 14
ATOM 19937 C CA . LEU A 1 63 ? 7.268 -7.493 0.823 1.00 0.00 63 LEU A CA 14
ATOM 19938 C C . LEU A 1 63 ? 8.268 -6.332 0.763 1.00 0.00 63 LEU A C 14
ATOM 19939 O O . LEU A 1 63 ? 8.826 -5.922 1.760 1.00 0.00 63 LEU A O 14
ATOM 19955 N N . THR A 1 64 ? 8.490 -5.802 -0.416 1.00 0.00 64 THR A N 14
ATOM 19956 C CA . THR A 1 64 ? 9.444 -4.662 -0.587 1.00 0.00 64 THR A CA 14
ATOM 19957 C C . THR A 1 64 ? 8.693 -3.348 -0.380 1.00 0.00 64 THR A C 14
ATOM 19958 O O . THR A 1 64 ? 7.582 -3.186 -0.845 1.00 0.00 64 THR A O 14
ATOM 19969 N N . VAL A 1 65 ? 9.293 -2.409 0.317 1.00 0.00 65 VAL A N 14
ATOM 19970 C CA . VAL A 1 65 ? 8.633 -1.081 0.574 1.00 0.00 65 VAL A CA 14
ATOM 19971 C C . VAL A 1 65 ? 9.545 0.030 0.064 1.00 0.00 65 VAL A C 14
ATOM 19972 O O . VAL A 1 65 ? 10.729 0.045 0.338 1.00 0.00 65 VAL A O 14
ATOM 19985 N N . GLN A 1 66 ? 8.994 0.966 -0.670 1.00 0.00 66 GLN A N 14
ATOM 19986 C CA . GLN A 1 66 ? 9.796 2.109 -1.213 1.00 0.00 66 GLN A CA 14
ATOM 19987 C C . GLN A 1 66 ? 9.056 3.407 -0.910 1.00 0.00 66 GLN A C 14
ATOM 19988 O O . GLN A 1 66 ? 7.865 3.516 -1.129 1.00 0.00 66 GLN A O 14
ATOM 20002 N N . GLU A 1 67 ? 9.758 4.387 -0.390 1.00 0.00 67 GLU A N 14
ATOM 20003 C CA . GLU A 1 67 ? 9.130 5.706 -0.041 1.00 0.00 67 GLU A CA 14
ATOM 20004 C C . GLU A 1 67 ? 9.822 6.822 -0.827 1.00 0.00 67 GLU A C 14
ATOM 20005 O O . GLU A 1 67 ? 11.021 7.000 -0.736 1.00 0.00 67 GLU A O 14
ATOM 20017 N N . SER A 1 68 ? 9.067 7.579 -1.592 1.00 0.00 68 SER A N 14
ATOM 20018 C CA . SER A 1 68 ? 9.649 8.710 -2.400 1.00 0.00 68 SER A CA 14
ATOM 20019 C C . SER A 1 68 ? 9.183 10.043 -1.793 1.00 0.00 68 SER A C 14
ATOM 20020 O O . SER A 1 68 ? 8.025 10.207 -1.467 1.00 0.00 68 SER A O 14
ATOM 20028 N N . ARG A 1 69 ? 10.070 10.995 -1.618 1.00 0.00 69 ARG A N 14
ATOM 20029 C CA . ARG A 1 69 ? 9.642 12.297 -1.009 1.00 0.00 69 ARG A CA 14
ATOM 20030 C C . ARG A 1 69 ? 8.814 13.071 -2.045 1.00 0.00 69 ARG A C 14
ATOM 20031 O O . ARG A 1 69 ? 9.189 13.184 -3.197 1.00 0.00 69 ARG A O 14
ATOM 20052 N N . ASN A 1 70 ? 7.679 13.593 -1.646 1.00 0.00 70 ASN A N 14
ATOM 20053 C CA . ASN A 1 70 ? 6.800 14.353 -2.598 1.00 0.00 70 ASN A CA 14
ATOM 20054 C C . ASN A 1 70 ? 6.048 15.438 -1.825 1.00 0.00 70 ASN A C 14
ATOM 20055 O O . ASN A 1 70 ? 4.971 15.217 -1.301 1.00 0.00 70 ASN A O 14
ATOM 20066 N N . GLY A 1 71 ? 6.605 16.613 -1.747 1.00 0.00 71 GLY A N 14
ATOM 20067 C CA . GLY A 1 71 ? 5.927 17.712 -1.006 1.00 0.00 71 GLY A CA 14
ATOM 20068 C C . GLY A 1 71 ? 5.930 17.403 0.494 1.00 0.00 71 GLY A C 14
ATOM 20069 O O . GLY A 1 71 ? 6.929 16.992 1.051 1.00 0.00 71 GLY A O 14
ATOM 20073 N N . SER A 1 72 ? 4.819 17.614 1.156 1.00 0.00 72 SER A N 14
ATOM 20074 C CA . SER A 1 72 ? 4.747 17.352 2.631 1.00 0.00 72 SER A CA 14
ATOM 20075 C C . SER A 1 72 ? 4.393 15.885 2.895 1.00 0.00 72 SER A C 14
ATOM 20076 O O . SER A 1 72 ? 4.354 15.452 4.030 1.00 0.00 72 SER A O 14
ATOM 20084 N N . LYS A 1 73 ? 4.125 15.120 1.862 1.00 0.00 73 LYS A N 14
ATOM 20085 C CA . LYS A 1 73 ? 3.762 13.671 2.040 1.00 0.00 73 LYS A CA 14
ATOM 20086 C C . LYS A 1 73 ? 4.588 12.830 1.071 1.00 0.00 73 LYS A C 14
ATOM 20087 O O . LYS A 1 73 ? 4.736 13.164 -0.083 1.00 0.00 73 LYS A O 14
ATOM 20106 N N . LEU A 1 74 ? 5.125 11.727 1.530 1.00 0.00 74 LEU A N 14
ATOM 20107 C CA . LEU A 1 74 ? 5.944 10.848 0.635 1.00 0.00 74 LEU A CA 14
ATOM 20108 C C . LEU A 1 74 ? 4.996 9.851 -0.054 1.00 0.00 74 LEU A C 14
ATOM 20109 O O . LEU A 1 74 ? 3.906 9.594 0.415 1.00 0.00 74 LEU A O 14
ATOM 20125 N N . HIS A 1 75 ? 5.403 9.293 -1.171 1.00 0.00 75 HIS A N 14
ATOM 20126 C CA . HIS A 1 75 ? 4.533 8.308 -1.899 1.00 0.00 75 HIS A CA 14
ATOM 20127 C C . HIS A 1 75 ? 4.979 6.895 -1.530 1.00 0.00 75 HIS A C 14
ATOM 20128 O O . HIS A 1 75 ? 5.989 6.409 -2.007 1.00 0.00 75 HIS A O 14
ATOM 20142 N N . SER A 1 76 ? 4.238 6.226 -0.687 1.00 0.00 76 SER A N 14
ATOM 20143 C CA . SER A 1 76 ? 4.613 4.838 -0.289 1.00 0.00 76 SER A CA 14
ATOM 20144 C C . SER A 1 76 ? 4.247 3.875 -1.417 1.00 0.00 76 SER A C 14
ATOM 20145 O O . SER A 1 76 ? 3.311 4.099 -2.157 1.00 0.00 76 SER A O 14
ATOM 20153 N N . GLU A 1 77 ? 4.967 2.792 -1.549 1.00 0.00 77 GLU A N 14
ATOM 20154 C CA . GLU A 1 77 ? 4.650 1.788 -2.616 1.00 0.00 77 GLU A CA 14
ATOM 20155 C C . GLU A 1 77 ? 5.025 0.397 -2.102 1.00 0.00 77 GLU A C 14
ATOM 20156 O O . GLU A 1 77 ? 6.065 0.217 -1.502 1.00 0.00 77 GLU A O 14
ATOM 20168 N N . ILE A 1 78 ? 4.187 -0.588 -2.347 1.00 0.00 78 ILE A N 14
ATOM 20169 C CA . ILE A 1 78 ? 4.485 -1.991 -1.888 1.00 0.00 78 ILE A CA 14
ATOM 20170 C C . ILE A 1 78 ? 4.604 -2.918 -3.102 1.00 0.00 78 ILE A C 14
ATOM 20171 O O . ILE A 1 78 ? 3.922 -2.756 -4.097 1.00 0.00 78 ILE A O 14
ATOM 20187 N N . ARG A 1 79 ? 5.465 -3.899 -3.021 1.00 0.00 79 ARG A N 14
ATOM 20188 C CA . ARG A 1 79 ? 5.636 -4.859 -4.149 1.00 0.00 79 ARG A CA 14
ATOM 20189 C C . ARG A 1 79 ? 6.269 -6.140 -3.608 1.00 0.00 79 ARG A C 14
ATOM 20190 O O . ARG A 1 79 ? 7.123 -6.103 -2.742 1.00 0.00 79 ARG A O 14
ATOM 20211 N N . LEU A 1 80 ? 5.859 -7.273 -4.104 1.00 0.00 80 LEU A N 14
ATOM 20212 C CA . LEU A 1 80 ? 6.442 -8.553 -3.612 1.00 0.00 80 LEU A CA 14
ATOM 20213 C C . LEU A 1 80 ? 7.896 -8.647 -4.078 1.00 0.00 80 LEU A C 14
ATOM 20214 O O . LEU A 1 80 ? 8.223 -8.328 -5.205 1.00 0.00 80 LEU A O 14
ATOM 20230 N N . ARG A 1 81 ? 8.769 -9.075 -3.208 1.00 0.00 81 ARG A N 14
ATOM 20231 C CA . ARG A 1 81 ? 10.210 -9.191 -3.570 1.00 0.00 81 ARG A CA 14
ATOM 20232 C C . ARG A 1 81 ? 10.407 -10.311 -4.593 1.00 0.00 81 ARG A C 14
ATOM 20233 O O . ARG A 1 81 ? 11.518 -10.680 -4.919 1.00 0.00 81 ARG A O 14
ATOM 20254 N N . HIS A 1 82 ? 9.337 -10.863 -5.087 1.00 0.00 82 HIS A N 14
ATOM 20255 C CA . HIS A 1 82 ? 9.455 -11.972 -6.076 1.00 0.00 82 HIS A CA 14
ATOM 20256 C C . HIS A 1 82 ? 10.291 -11.510 -7.275 1.00 0.00 82 HIS A C 14
ATOM 20257 O O . HIS A 1 82 ? 11.102 -12.246 -7.796 1.00 0.00 82 HIS A O 14
ATOM 20271 N N . ASP A 1 83 ? 10.097 -10.295 -7.715 1.00 0.00 83 ASP A N 14
ATOM 20272 C CA . ASP A 1 83 ? 10.877 -9.776 -8.885 1.00 0.00 83 ASP A CA 14
ATOM 20273 C C . ASP A 1 83 ? 12.245 -9.271 -8.413 1.00 0.00 83 ASP A C 14
ATOM 20274 O O . ASP A 1 83 ? 12.984 -8.661 -9.162 1.00 0.00 83 ASP A O 14
ATOM 20283 N N . GLY A 1 84 ? 12.587 -9.512 -7.177 1.00 0.00 84 GLY A N 14
ATOM 20284 C CA . GLY A 1 84 ? 13.904 -9.041 -6.662 1.00 0.00 84 GLY A CA 14
ATOM 20285 C C . GLY A 1 84 ? 15.036 -9.595 -7.533 1.00 0.00 84 GLY A C 14
ATOM 20286 O O . GLY A 1 84 ? 14.839 -10.493 -8.328 1.00 0.00 84 GLY A O 14
ATOM 20290 N N . LEU A 1 85 ? 16.219 -9.062 -7.391 1.00 0.00 85 LEU A N 14
ATOM 20291 C CA . LEU A 1 85 ? 17.369 -9.550 -8.208 1.00 0.00 85 LEU A CA 14
ATOM 20292 C C . LEU A 1 85 ? 17.670 -11.010 -7.852 1.00 0.00 85 LEU A C 14
ATOM 20293 O O . LEU A 1 85 ? 16.970 -11.624 -7.072 1.00 0.00 85 LEU A O 14
ATOM 20309 N N . GLU A 1 86 ? 18.708 -11.565 -8.429 1.00 0.00 86 GLU A N 14
ATOM 20310 C CA . GLU A 1 86 ? 19.077 -12.987 -8.141 1.00 0.00 86 GLU A CA 14
ATOM 20311 C C . GLU A 1 86 ? 17.868 -13.894 -8.390 1.00 0.00 86 GLU A C 14
ATOM 20312 O O . GLU A 1 86 ? 17.698 -14.912 -7.746 1.00 0.00 86 GLU A O 14
ATOM 20324 N N . HIS A 1 87 ? 17.032 -13.533 -9.326 1.00 0.00 87 HIS A N 14
ATOM 20325 C CA . HIS A 1 87 ? 15.830 -14.369 -9.636 1.00 0.00 87 HIS A CA 14
ATOM 20326 C C . HIS A 1 87 ? 15.344 -14.038 -11.048 1.00 0.00 87 HIS A C 14
ATOM 20327 O O . HIS A 1 87 ? 14.161 -13.894 -11.293 1.00 0.00 87 HIS A O 14
ATOM 20341 N N . HIS A 1 88 ? 16.254 -13.913 -11.982 1.00 0.00 88 HIS A N 14
ATOM 20342 C CA . HIS A 1 88 ? 15.863 -13.588 -13.391 1.00 0.00 88 HIS A CA 14
ATOM 20343 C C . HIS A 1 88 ? 16.893 -14.189 -14.354 1.00 0.00 88 HIS A C 14
ATOM 20344 O O . HIS A 1 88 ? 16.882 -13.921 -15.538 1.00 0.00 88 HIS A O 14
ATOM 20358 N N . HIS A 1 89 ? 17.780 -15.006 -13.851 1.00 0.00 89 HIS A N 14
ATOM 20359 C CA . HIS A 1 89 ? 18.811 -15.627 -14.735 1.00 0.00 89 HIS A CA 14
ATOM 20360 C C . HIS A 1 89 ? 18.128 -16.552 -15.744 1.00 0.00 89 HIS A C 14
ATOM 20361 O O . HIS A 1 89 ? 18.502 -16.614 -16.900 1.00 0.00 89 HIS A O 14
ATOM 20375 N N . HIS A 1 90 ? 17.136 -17.282 -15.314 1.00 0.00 90 HIS A N 14
ATOM 20376 C CA . HIS A 1 90 ? 16.431 -18.214 -16.238 1.00 0.00 90 HIS A CA 14
ATOM 20377 C C . HIS A 1 90 ? 15.663 -17.421 -17.300 1.00 0.00 90 HIS A C 14
ATOM 20378 O O . HIS A 1 90 ? 15.281 -16.286 -17.093 1.00 0.00 90 HIS A O 14
ATOM 20392 N N . HIS A 1 91 ? 15.435 -18.023 -18.440 1.00 0.00 91 HIS A N 14
ATOM 20393 C CA . HIS A 1 91 ? 14.690 -17.330 -19.534 1.00 0.00 91 HIS A CA 14
ATOM 20394 C C . HIS A 1 91 ? 15.323 -15.967 -19.827 1.00 0.00 91 HIS A C 14
ATOM 20395 O O . HIS A 1 91 ? 14.915 -14.954 -19.293 1.00 0.00 91 HIS A O 14
ATOM 20409 N N . HIS A 1 92 ? 16.317 -15.933 -20.677 1.00 0.00 92 HIS A N 14
ATOM 20410 C CA . HIS A 1 92 ? 16.980 -14.638 -21.019 1.00 0.00 92 HIS A CA 14
ATOM 20411 C C . HIS A 1 92 ? 17.346 -13.882 -19.733 1.00 0.00 92 HIS A C 14
ATOM 20412 O O . HIS A 1 92 ? 18.339 -14.241 -19.121 1.00 0.00 92 HIS A O 14
ATOM 20427 N N . MET A 1 1 ? -5.436 -16.760 11.937 1.00 0.00 1 MET A N 15
ATOM 20428 C CA . MET A 1 1 ? -6.079 -17.044 10.624 1.00 0.00 1 MET A CA 15
ATOM 20429 C C . MET A 1 1 ? -6.947 -15.831 10.233 1.00 0.00 1 MET A C 15
ATOM 20430 O O . MET A 1 1 ? -7.417 -15.116 11.095 1.00 0.00 1 MET A O 15
ATOM 20446 N N . PRO A 1 2 ? -7.172 -15.586 8.952 1.00 0.00 2 PRO A N 15
ATOM 20447 C CA . PRO A 1 2 ? -8.010 -14.427 8.514 1.00 0.00 2 PRO A CA 15
ATOM 20448 C C . PRO A 1 2 ? -9.293 -14.291 9.354 1.00 0.00 2 PRO A C 15
ATOM 20449 O O . PRO A 1 2 ? -9.974 -15.259 9.626 1.00 0.00 2 PRO A O 15
ATOM 20460 N N . HIS A 1 3 ? -9.622 -13.091 9.764 1.00 0.00 3 HIS A N 15
ATOM 20461 C CA . HIS A 1 3 ? -10.856 -12.888 10.584 1.00 0.00 3 HIS A CA 15
ATOM 20462 C C . HIS A 1 3 ? -12.087 -12.910 9.671 1.00 0.00 3 HIS A C 15
ATOM 20463 O O . HIS A 1 3 ? -12.643 -13.950 9.382 1.00 0.00 3 HIS A O 15
ATOM 20477 N N . LYS A 1 4 ? -12.517 -11.758 9.216 1.00 0.00 4 LYS A N 15
ATOM 20478 C CA . LYS A 1 4 ? -13.716 -11.687 8.321 1.00 0.00 4 LYS A CA 15
ATOM 20479 C C . LYS A 1 4 ? -13.269 -11.843 6.865 1.00 0.00 4 LYS A C 15
ATOM 20480 O O . LYS A 1 4 ? -12.264 -12.462 6.575 1.00 0.00 4 LYS A O 15
ATOM 20499 N N . GLU A 1 5 ? -14.008 -11.282 5.948 1.00 0.00 5 GLU A N 15
ATOM 20500 C CA . GLU A 1 5 ? -13.634 -11.390 4.508 1.00 0.00 5 GLU A CA 15
ATOM 20501 C C . GLU A 1 5 ? -12.403 -10.521 4.231 1.00 0.00 5 GLU A C 15
ATOM 20502 O O . GLU A 1 5 ? -12.289 -9.901 3.192 1.00 0.00 5 GLU A O 15
ATOM 20514 N N . LYS A 1 6 ? -11.480 -10.466 5.157 1.00 0.00 6 LYS A N 15
ATOM 20515 C CA . LYS A 1 6 ? -10.256 -9.635 4.957 1.00 0.00 6 LYS A CA 15
ATOM 20516 C C . LYS A 1 6 ? -9.287 -10.384 4.034 1.00 0.00 6 LYS A C 15
ATOM 20517 O O . LYS A 1 6 ? -8.416 -9.796 3.428 1.00 0.00 6 LYS A O 15
ATOM 20536 N N . HIS A 1 7 ? -9.453 -11.680 3.919 1.00 0.00 7 HIS A N 15
ATOM 20537 C CA . HIS A 1 7 ? -8.568 -12.497 3.030 1.00 0.00 7 HIS A CA 15
ATOM 20538 C C . HIS A 1 7 ? -7.116 -12.439 3.556 1.00 0.00 7 HIS A C 15
ATOM 20539 O O . HIS A 1 7 ? -6.725 -11.456 4.153 1.00 0.00 7 HIS A O 15
ATOM 20553 N N . PRO A 1 8 ? -6.306 -13.470 3.345 1.00 0.00 8 PRO A N 15
ATOM 20554 C CA . PRO A 1 8 ? -4.892 -13.471 3.825 1.00 0.00 8 PRO A CA 15
ATOM 20555 C C . PRO A 1 8 ? -4.185 -12.134 3.558 1.00 0.00 8 PRO A C 15
ATOM 20556 O O . PRO A 1 8 ? -4.524 -11.412 2.642 1.00 0.00 8 PRO A O 15
ATOM 20567 N N . LEU A 1 9 ? -3.211 -11.804 4.359 1.00 0.00 9 LEU A N 15
ATOM 20568 C CA . LEU A 1 9 ? -2.486 -10.519 4.159 1.00 0.00 9 LEU A CA 15
ATOM 20569 C C . LEU A 1 9 ? -1.785 -10.542 2.798 1.00 0.00 9 LEU A C 15
ATOM 20570 O O . LEU A 1 9 ? -1.772 -9.565 2.076 1.00 0.00 9 LEU A O 15
ATOM 20586 N N . GLN A 1 10 ? -1.202 -11.654 2.441 1.00 0.00 10 GLN A N 15
ATOM 20587 C CA . GLN A 1 10 ? -0.501 -11.741 1.129 1.00 0.00 10 GLN A CA 15
ATOM 20588 C C . GLN A 1 10 ? -1.506 -11.486 0.005 1.00 0.00 10 GLN A C 15
ATOM 20589 O O . GLN A 1 10 ? -1.280 -10.675 -0.873 1.00 0.00 10 GLN A O 15
ATOM 20603 N N . ASP A 1 11 ? -2.617 -12.164 0.030 1.00 0.00 11 ASP A N 15
ATOM 20604 C CA . ASP A 1 11 ? -3.645 -11.958 -1.028 1.00 0.00 11 ASP A CA 15
ATOM 20605 C C . ASP A 1 11 ? -4.248 -10.555 -0.896 1.00 0.00 11 ASP A C 15
ATOM 20606 O O . ASP A 1 11 ? -4.657 -9.951 -1.867 1.00 0.00 11 ASP A O 15
ATOM 20615 N N . MET A 1 12 ? -4.314 -10.037 0.302 1.00 0.00 12 MET A N 15
ATOM 20616 C CA . MET A 1 12 ? -4.901 -8.680 0.502 1.00 0.00 12 MET A CA 15
ATOM 20617 C C . MET A 1 12 ? -4.046 -7.625 -0.208 1.00 0.00 12 MET A C 15
ATOM 20618 O O . MET A 1 12 ? -4.491 -6.968 -1.128 1.00 0.00 12 MET A O 15
ATOM 20632 N N . PHE A 1 13 ? -2.822 -7.453 0.215 1.00 0.00 13 PHE A N 15
ATOM 20633 C CA . PHE A 1 13 ? -1.945 -6.433 -0.432 1.00 0.00 13 PHE A CA 15
ATOM 20634 C C . PHE A 1 13 ? -1.708 -6.799 -1.901 1.00 0.00 13 PHE A C 15
ATOM 20635 O O . PHE A 1 13 ? -1.741 -5.955 -2.773 1.00 0.00 13 PHE A O 15
ATOM 20652 N N . THR A 1 14 ? -1.456 -8.047 -2.184 1.00 0.00 14 THR A N 15
ATOM 20653 C CA . THR A 1 14 ? -1.198 -8.453 -3.595 1.00 0.00 14 THR A CA 15
ATOM 20654 C C . THR A 1 14 ? -2.419 -8.128 -4.461 1.00 0.00 14 THR A C 15
ATOM 20655 O O . THR A 1 14 ? -2.294 -7.586 -5.542 1.00 0.00 14 THR A O 15
ATOM 20666 N N . SER A 1 15 ? -3.595 -8.455 -4.002 1.00 0.00 15 SER A N 15
ATOM 20667 C CA . SER A 1 15 ? -4.812 -8.164 -4.810 1.00 0.00 15 SER A CA 15
ATOM 20668 C C . SER A 1 15 ? -4.957 -6.653 -5.025 1.00 0.00 15 SER A C 15
ATOM 20669 O O . SER A 1 15 ? -5.251 -6.197 -6.112 1.00 0.00 15 SER A O 15
ATOM 20677 N N . ALA A 1 16 ? -4.758 -5.869 -3.997 1.00 0.00 16 ALA A N 15
ATOM 20678 C CA . ALA A 1 16 ? -4.895 -4.387 -4.146 1.00 0.00 16 ALA A CA 15
ATOM 20679 C C . ALA A 1 16 ? -3.733 -3.811 -4.962 1.00 0.00 16 ALA A C 15
ATOM 20680 O O . ALA A 1 16 ? -3.930 -2.998 -5.842 1.00 0.00 16 ALA A O 15
ATOM 20687 N N . ILE A 1 17 ? -2.523 -4.203 -4.664 1.00 0.00 17 ILE A N 15
ATOM 20688 C CA . ILE A 1 17 ? -1.351 -3.651 -5.404 1.00 0.00 17 ILE A CA 15
ATOM 20689 C C . ILE A 1 17 ? -1.445 -4.027 -6.885 1.00 0.00 17 ILE A C 15
ATOM 20690 O O . ILE A 1 17 ? -1.243 -3.205 -7.754 1.00 0.00 17 ILE A O 15
ATOM 20706 N N . GLU A 1 18 ? -1.744 -5.259 -7.175 1.00 0.00 18 GLU A N 15
ATOM 20707 C CA . GLU A 1 18 ? -1.835 -5.688 -8.599 1.00 0.00 18 GLU A CA 15
ATOM 20708 C C . GLU A 1 18 ? -3.038 -5.013 -9.265 1.00 0.00 18 GLU A C 15
ATOM 20709 O O . GLU A 1 18 ? -2.997 -4.656 -10.425 1.00 0.00 18 GLU A O 15
ATOM 20721 N N . ALA A 1 19 ? -4.108 -4.840 -8.541 1.00 0.00 19 ALA A N 15
ATOM 20722 C CA . ALA A 1 19 ? -5.314 -4.196 -9.137 1.00 0.00 19 ALA A CA 15
ATOM 20723 C C . ALA A 1 19 ? -5.007 -2.738 -9.504 1.00 0.00 19 ALA A C 15
ATOM 20724 O O . ALA A 1 19 ? -5.447 -2.249 -10.527 1.00 0.00 19 ALA A O 15
ATOM 20731 N N . VAL A 1 20 ? -4.264 -2.036 -8.675 1.00 0.00 20 VAL A N 15
ATOM 20732 C CA . VAL A 1 20 ? -3.936 -0.596 -8.967 1.00 0.00 20 VAL A CA 15
ATOM 20733 C C . VAL A 1 20 ? -2.527 -0.491 -9.567 1.00 0.00 20 VAL A C 15
ATOM 20734 O O . VAL A 1 20 ? -2.064 0.584 -9.883 1.00 0.00 20 VAL A O 15
ATOM 20747 N N . ALA A 1 21 ? -1.840 -1.594 -9.724 1.00 0.00 21 ALA A N 15
ATOM 20748 C CA . ALA A 1 21 ? -0.466 -1.528 -10.303 1.00 0.00 21 ALA A CA 15
ATOM 20749 C C . ALA A 1 21 ? -0.553 -0.907 -11.694 1.00 0.00 21 ALA A C 15
ATOM 20750 O O . ALA A 1 21 ? 0.188 -0.004 -12.025 1.00 0.00 21 ALA A O 15
ATOM 20757 N N . ARG A 1 22 ? -1.476 -1.365 -12.502 1.00 0.00 22 ARG A N 15
ATOM 20758 C CA . ARG A 1 22 ? -1.636 -0.782 -13.863 1.00 0.00 22 ARG A CA 15
ATOM 20759 C C . ARG A 1 22 ? -0.269 -0.696 -14.562 1.00 0.00 22 ARG A C 15
ATOM 20760 O O . ARG A 1 22 ? 0.012 0.222 -15.306 1.00 0.00 22 ARG A O 15
ATOM 20781 N N . ASP A 1 23 ? 0.578 -1.657 -14.302 1.00 0.00 23 ASP A N 15
ATOM 20782 C CA . ASP A 1 23 ? 1.938 -1.680 -14.914 1.00 0.00 23 ASP A CA 15
ATOM 20783 C C . ASP A 1 23 ? 2.654 -0.351 -14.647 1.00 0.00 23 ASP A C 15
ATOM 20784 O O . ASP A 1 23 ? 3.707 -0.084 -15.190 1.00 0.00 23 ASP A O 15
ATOM 20793 N N . SER A 1 24 ? 2.099 0.475 -13.800 1.00 0.00 24 SER A N 15
ATOM 20794 C CA . SER A 1 24 ? 2.751 1.780 -13.481 1.00 0.00 24 SER A CA 15
ATOM 20795 C C . SER A 1 24 ? 3.884 1.556 -12.474 1.00 0.00 24 SER A C 15
ATOM 20796 O O . SER A 1 24 ? 3.990 0.511 -11.864 1.00 0.00 24 SER A O 15
ATOM 20804 N N . GLY A 1 25 ? 4.734 2.532 -12.305 1.00 0.00 25 GLY A N 15
ATOM 20805 C CA . GLY A 1 25 ? 5.867 2.382 -11.346 1.00 0.00 25 GLY A CA 15
ATOM 20806 C C . GLY A 1 25 ? 5.332 2.041 -9.952 1.00 0.00 25 GLY A C 15
ATOM 20807 O O . GLY A 1 25 ? 4.734 2.864 -9.286 1.00 0.00 25 GLY A O 15
ATOM 20811 N N . TRP A 1 26 ? 5.562 0.834 -9.504 1.00 0.00 26 TRP A N 15
ATOM 20812 C CA . TRP A 1 26 ? 5.091 0.417 -8.143 1.00 0.00 26 TRP A CA 15
ATOM 20813 C C . TRP A 1 26 ? 3.630 0.848 -7.925 1.00 0.00 26 TRP A C 15
ATOM 20814 O O . TRP A 1 26 ? 2.926 1.169 -8.861 1.00 0.00 26 TRP A O 15
ATOM 20835 N N . ALA A 1 27 ? 3.178 0.857 -6.689 1.00 0.00 27 ALA A N 15
ATOM 20836 C CA . ALA A 1 27 ? 1.766 1.268 -6.376 1.00 0.00 27 ALA A CA 15
ATOM 20837 C C . ALA A 1 27 ? 1.773 2.218 -5.174 1.00 0.00 27 ALA A C 15
ATOM 20838 O O . ALA A 1 27 ? 2.426 1.969 -4.183 1.00 0.00 27 ALA A O 15
ATOM 20845 N N . GLU A 1 28 ? 1.053 3.307 -5.256 1.00 0.00 28 GLU A N 15
ATOM 20846 C CA . GLU A 1 28 ? 1.020 4.270 -4.119 1.00 0.00 28 GLU A CA 15
ATOM 20847 C C . GLU A 1 28 ? 0.275 3.644 -2.935 1.00 0.00 28 GLU A C 15
ATOM 20848 O O . GLU A 1 28 ? -0.775 3.052 -3.090 1.00 0.00 28 GLU A O 15
ATOM 20860 N N . LEU A 1 29 ? 0.824 3.753 -1.753 1.00 0.00 29 LEU A N 15
ATOM 20861 C CA . LEU A 1 29 ? 0.168 3.149 -0.554 1.00 0.00 29 LEU A CA 15
ATOM 20862 C C . LEU A 1 29 ? -1.237 3.743 -0.400 1.00 0.00 29 LEU A C 15
ATOM 20863 O O . LEU A 1 29 ? -2.179 3.053 -0.066 1.00 0.00 29 LEU A O 15
ATOM 20879 N N . SER A 1 30 ? -1.383 5.019 -0.641 1.00 0.00 30 SER A N 15
ATOM 20880 C CA . SER A 1 30 ? -2.728 5.653 -0.504 1.00 0.00 30 SER A CA 15
ATOM 20881 C C . SER A 1 30 ? -3.726 4.922 -1.409 1.00 0.00 30 SER A C 15
ATOM 20882 O O . SER A 1 30 ? -4.854 4.670 -1.028 1.00 0.00 30 SER A O 15
ATOM 20890 N N . ALA A 1 31 ? -3.321 4.577 -2.599 1.00 0.00 31 ALA A N 15
ATOM 20891 C CA . ALA A 1 31 ? -4.246 3.857 -3.520 1.00 0.00 31 ALA A CA 15
ATOM 20892 C C . ALA A 1 31 ? -4.585 2.480 -2.935 1.00 0.00 31 ALA A C 15
ATOM 20893 O O . ALA A 1 31 ? -5.696 2.004 -3.048 1.00 0.00 31 ALA A O 15
ATOM 20900 N N . VAL A 1 32 ? -3.631 1.836 -2.318 1.00 0.00 32 VAL A N 15
ATOM 20901 C CA . VAL A 1 32 ? -3.896 0.488 -1.733 1.00 0.00 32 VAL A CA 15
ATOM 20902 C C . VAL A 1 32 ? -4.967 0.603 -0.643 1.00 0.00 32 VAL A C 15
ATOM 20903 O O . VAL A 1 32 ? -5.911 -0.160 -0.605 1.00 0.00 32 VAL A O 15
ATOM 20916 N N . GLY A 1 33 ? -4.822 1.541 0.251 1.00 0.00 33 GLY A N 15
ATOM 20917 C CA . GLY A 1 33 ? -5.828 1.687 1.343 1.00 0.00 33 GLY A CA 15
ATOM 20918 C C . GLY A 1 33 ? -7.202 2.005 0.749 1.00 0.00 33 GLY A C 15
ATOM 20919 O O . GLY A 1 33 ? -8.197 1.416 1.113 1.00 0.00 33 GLY A O 15
ATOM 20923 N N . SER A 1 34 ? -7.263 2.934 -0.167 1.00 0.00 34 SER A N 15
ATOM 20924 C CA . SER A 1 34 ? -8.575 3.282 -0.783 1.00 0.00 34 SER A CA 15
ATOM 20925 C C . SER A 1 34 ? -9.138 2.069 -1.529 1.00 0.00 34 SER A C 15
ATOM 20926 O O . SER A 1 34 ? -10.313 1.765 -1.451 1.00 0.00 34 SER A O 15
ATOM 20934 N N . TYR A 1 35 ? -8.308 1.377 -2.260 1.00 0.00 35 TYR A N 15
ATOM 20935 C CA . TYR A 1 35 ? -8.789 0.188 -3.025 1.00 0.00 35 TYR A CA 15
ATOM 20936 C C . TYR A 1 35 ? -9.327 -0.867 -2.053 1.00 0.00 35 TYR A C 15
ATOM 20937 O O . TYR A 1 35 ? -10.393 -1.419 -2.246 1.00 0.00 35 TYR A O 15
ATOM 20955 N N . LEU A 1 36 ? -8.594 -1.153 -1.011 1.00 0.00 36 LEU A N 15
ATOM 20956 C CA . LEU A 1 36 ? -9.056 -2.176 -0.031 1.00 0.00 36 LEU A CA 15
ATOM 20957 C C . LEU A 1 36 ? -10.355 -1.698 0.619 1.00 0.00 36 LEU A C 15
ATOM 20958 O O . LEU A 1 36 ? -11.274 -2.464 0.822 1.00 0.00 36 LEU A O 15
ATOM 20974 N N . ALA A 1 37 ? -10.443 -0.436 0.947 1.00 0.00 37 ALA A N 15
ATOM 20975 C CA . ALA A 1 37 ? -11.691 0.080 1.586 1.00 0.00 37 ALA A CA 15
ATOM 20976 C C . ALA A 1 37 ? -12.889 -0.248 0.691 1.00 0.00 37 ALA A C 15
ATOM 20977 O O . ALA A 1 37 ? -13.929 -0.673 1.156 1.00 0.00 37 ALA A O 15
ATOM 20984 N N . LYS A 1 38 ? -12.744 -0.067 -0.591 1.00 0.00 38 LYS A N 15
ATOM 20985 C CA . LYS A 1 38 ? -13.860 -0.379 -1.524 1.00 0.00 38 LYS A CA 15
ATOM 20986 C C . LYS A 1 38 ? -14.144 -1.885 -1.492 1.00 0.00 38 LYS A C 15
ATOM 20987 O O . LYS A 1 38 ? -15.282 -2.314 -1.477 1.00 0.00 38 LYS A O 15
ATOM 21006 N N . ASN A 1 39 ? -13.113 -2.691 -1.492 1.00 0.00 39 ASN A N 15
ATOM 21007 C CA . ASN A 1 39 ? -13.301 -4.178 -1.471 1.00 0.00 39 ASN A CA 15
ATOM 21008 C C . ASN A 1 39 ? -13.378 -4.662 -0.023 1.00 0.00 39 ASN A C 15
ATOM 21009 O O . ASN A 1 39 ? -13.411 -5.847 0.243 1.00 0.00 39 ASN A O 15
ATOM 21020 N N . ASP A 1 40 ? -13.406 -3.751 0.918 1.00 0.00 40 ASP A N 15
ATOM 21021 C CA . ASP A 1 40 ? -13.481 -4.135 2.365 1.00 0.00 40 ASP A CA 15
ATOM 21022 C C . ASP A 1 40 ? -14.336 -3.094 3.111 1.00 0.00 40 ASP A C 15
ATOM 21023 O O . ASP A 1 40 ? -13.814 -2.212 3.759 1.00 0.00 40 ASP A O 15
ATOM 21032 N N . PRO A 1 41 ? -15.645 -3.187 3.016 1.00 0.00 41 PRO A N 15
ATOM 21033 C CA . PRO A 1 41 ? -16.563 -2.224 3.696 1.00 0.00 41 PRO A CA 15
ATOM 21034 C C . PRO A 1 41 ? -16.383 -2.242 5.222 1.00 0.00 41 PRO A C 15
ATOM 21035 O O . PRO A 1 41 ? -15.914 -3.207 5.789 1.00 0.00 41 PRO A O 15
ATOM 21046 N N . SER A 1 42 ? -16.743 -1.171 5.880 1.00 0.00 42 SER A N 15
ATOM 21047 C CA . SER A 1 42 ? -16.591 -1.102 7.364 1.00 0.00 42 SER A CA 15
ATOM 21048 C C . SER A 1 42 ? -15.104 -1.012 7.719 1.00 0.00 42 SER A C 15
ATOM 21049 O O . SER A 1 42 ? -14.739 -0.891 8.871 1.00 0.00 42 SER A O 15
ATOM 21057 N N . PHE A 1 43 ? -14.239 -1.069 6.738 1.00 0.00 43 PHE A N 15
ATOM 21058 C CA . PHE A 1 43 ? -12.770 -0.981 7.016 1.00 0.00 43 PHE A CA 15
ATOM 21059 C C . PHE A 1 43 ? -12.370 0.489 7.146 1.00 0.00 43 PHE A C 15
ATOM 21060 O O . PHE A 1 43 ? -12.770 1.322 6.357 1.00 0.00 43 PHE A O 15
ATOM 21077 N N . ASP A 1 44 ? -11.588 0.803 8.150 1.00 0.00 44 ASP A N 15
ATOM 21078 C CA . ASP A 1 44 ? -11.137 2.215 8.390 1.00 0.00 44 ASP A CA 15
ATOM 21079 C C . ASP A 1 44 ? -9.598 2.264 8.353 1.00 0.00 44 ASP A C 15
ATOM 21080 O O . ASP A 1 44 ? -8.959 2.128 9.376 1.00 0.00 44 ASP A O 15
ATOM 21089 N N . PRO A 1 45 ? -8.995 2.455 7.195 1.00 0.00 45 PRO A N 15
ATOM 21090 C CA . PRO A 1 45 ? -7.504 2.513 7.081 1.00 0.00 45 PRO A CA 15
ATOM 21091 C C . PRO A 1 45 ? -6.931 3.559 8.037 1.00 0.00 45 PRO A C 15
ATOM 21092 O O . PRO A 1 45 ? -5.860 3.415 8.589 1.00 0.00 45 PRO A O 15
ATOM 21103 N N . ARG A 1 46 ? -7.660 4.612 8.206 1.00 0.00 46 ARG A N 15
ATOM 21104 C CA . ARG A 1 46 ? -7.230 5.720 9.082 1.00 0.00 46 ARG A CA 15
ATOM 21105 C C . ARG A 1 46 ? -7.040 5.215 10.511 1.00 0.00 46 ARG A C 15
ATOM 21106 O O . ARG A 1 46 ? -6.140 5.634 11.212 1.00 0.00 46 ARG A O 15
ATOM 21127 N N . ASN A 1 47 ? -7.869 4.316 10.949 1.00 0.00 47 ASN A N 15
ATOM 21128 C CA . ASN A 1 47 ? -7.717 3.788 12.330 1.00 0.00 47 ASN A CA 15
ATOM 21129 C C . ASN A 1 47 ? -6.371 3.066 12.434 1.00 0.00 47 ASN A C 15
ATOM 21130 O O . ASN A 1 47 ? -5.698 3.126 13.441 1.00 0.00 47 ASN A O 15
ATOM 21141 N N . TRP A 1 48 ? -5.974 2.382 11.392 1.00 0.00 48 TRP A N 15
ATOM 21142 C CA . TRP A 1 48 ? -4.672 1.652 11.419 1.00 0.00 48 TRP A CA 15
ATOM 21143 C C . TRP A 1 48 ? -3.523 2.646 11.233 1.00 0.00 48 TRP A C 15
ATOM 21144 O O . TRP A 1 48 ? -2.423 2.273 10.885 1.00 0.00 48 TRP A O 15
ATOM 21165 N N . GLY A 1 49 ? -3.769 3.910 11.468 1.00 0.00 49 GLY A N 15
ATOM 21166 C CA . GLY A 1 49 ? -2.692 4.943 11.311 1.00 0.00 49 GLY A CA 15
ATOM 21167 C C . GLY A 1 49 ? -2.671 5.444 9.866 1.00 0.00 49 GLY A C 15
ATOM 21168 O O . GLY A 1 49 ? -3.108 4.771 8.955 1.00 0.00 49 GLY A O 15
ATOM 21172 N N . HIS A 1 50 ? -2.164 6.632 9.652 1.00 0.00 50 HIS A N 15
ATOM 21173 C CA . HIS A 1 50 ? -2.110 7.195 8.266 1.00 0.00 50 HIS A CA 15
ATOM 21174 C C . HIS A 1 50 ? -0.939 6.572 7.501 1.00 0.00 50 HIS A C 15
ATOM 21175 O O . HIS A 1 50 ? 0.212 6.825 7.795 1.00 0.00 50 HIS A O 15
ATOM 21189 N N . GLY A 1 51 ? -1.225 5.771 6.511 1.00 0.00 51 GLY A N 15
ATOM 21190 C CA . GLY A 1 51 ? -0.130 5.141 5.717 1.00 0.00 51 GLY A CA 15
ATOM 21191 C C . GLY A 1 51 ? 0.787 4.339 6.645 1.00 0.00 51 GLY A C 15
ATOM 21192 O O . GLY A 1 51 ? 1.817 3.837 6.237 1.00 0.00 51 GLY A O 15
ATOM 21196 N N . ARG A 1 52 ? 0.426 4.225 7.893 1.00 0.00 52 ARG A N 15
ATOM 21197 C CA . ARG A 1 52 ? 1.279 3.472 8.856 1.00 0.00 52 ARG A CA 15
ATOM 21198 C C . ARG A 1 52 ? 1.309 1.995 8.452 1.00 0.00 52 ARG A C 15
ATOM 21199 O O . ARG A 1 52 ? 1.974 1.181 9.062 1.00 0.00 52 ARG A O 15
ATOM 21220 N N . LEU A 1 53 ? 0.611 1.648 7.409 1.00 0.00 53 LEU A N 15
ATOM 21221 C CA . LEU A 1 53 ? 0.613 0.232 6.951 1.00 0.00 53 LEU A CA 15
ATOM 21222 C C . LEU A 1 53 ? 2.046 -0.136 6.541 1.00 0.00 53 LEU A C 15
ATOM 21223 O O . LEU A 1 53 ? 2.506 -1.230 6.790 1.00 0.00 53 LEU A O 15
ATOM 21239 N N . SER A 1 54 ? 2.752 0.774 5.915 1.00 0.00 54 SER A N 15
ATOM 21240 C CA . SER A 1 54 ? 4.154 0.479 5.488 1.00 0.00 54 SER A CA 15
ATOM 21241 C C . SER A 1 54 ? 4.978 0.025 6.695 1.00 0.00 54 SER A C 15
ATOM 21242 O O . SER A 1 54 ? 5.874 -0.785 6.580 1.00 0.00 54 SER A O 15
ATOM 21250 N N . GLN A 1 55 ? 4.686 0.545 7.855 1.00 0.00 55 GLN A N 15
ATOM 21251 C CA . GLN A 1 55 ? 5.450 0.138 9.072 1.00 0.00 55 GLN A CA 15
ATOM 21252 C C . GLN A 1 55 ? 4.915 -1.202 9.583 1.00 0.00 55 GLN A C 15
ATOM 21253 O O . GLN A 1 55 ? 5.657 -2.032 10.069 1.00 0.00 55 GLN A O 15
ATOM 21267 N N . MET A 1 56 ? 3.631 -1.424 9.478 1.00 0.00 56 MET A N 15
ATOM 21268 C CA . MET A 1 56 ? 3.055 -2.712 9.961 1.00 0.00 56 MET A CA 15
ATOM 21269 C C . MET A 1 56 ? 3.594 -3.866 9.107 1.00 0.00 56 MET A C 15
ATOM 21270 O O . MET A 1 56 ? 3.992 -4.894 9.617 1.00 0.00 56 MET A O 15
ATOM 21284 N N . VAL A 1 57 ? 3.604 -3.709 7.810 1.00 0.00 57 VAL A N 15
ATOM 21285 C CA . VAL A 1 57 ? 4.113 -4.807 6.932 1.00 0.00 57 VAL A CA 15
ATOM 21286 C C . VAL A 1 57 ? 5.620 -4.967 7.130 1.00 0.00 57 VAL A C 15
ATOM 21287 O O . VAL A 1 57 ? 6.186 -6.014 6.886 1.00 0.00 57 VAL A O 15
ATOM 21300 N N . LYS A 1 58 ? 6.269 -3.930 7.574 1.00 0.00 58 LYS A N 15
ATOM 21301 C CA . LYS A 1 58 ? 7.738 -4.003 7.795 1.00 0.00 58 LYS A CA 15
ATOM 21302 C C . LYS A 1 58 ? 8.044 -4.962 8.955 1.00 0.00 58 LYS A C 15
ATOM 21303 O O . LYS A 1 58 ? 9.143 -5.463 9.080 1.00 0.00 58 LYS A O 15
ATOM 21322 N N . LYS A 1 59 ? 7.084 -5.206 9.821 1.00 0.00 59 LYS A N 15
ATOM 21323 C CA . LYS A 1 59 ? 7.326 -6.117 10.994 1.00 0.00 59 LYS A CA 15
ATOM 21324 C C . LYS A 1 59 ? 6.948 -7.561 10.641 1.00 0.00 59 LYS A C 15
ATOM 21325 O O . LYS A 1 59 ? 7.222 -8.473 11.391 1.00 0.00 59 LYS A O 15
ATOM 21344 N N . LEU A 1 60 ? 6.339 -7.784 9.501 1.00 0.00 60 LEU A N 15
ATOM 21345 C CA . LEU A 1 60 ? 5.970 -9.183 9.093 1.00 0.00 60 LEU A CA 15
ATOM 21346 C C . LEU A 1 60 ? 7.096 -9.738 8.215 1.00 0.00 60 LEU A C 15
ATOM 21347 O O . LEU A 1 60 ? 7.121 -10.904 7.872 1.00 0.00 60 LEU A O 15
ATOM 21363 N N . ASP A 1 61 ? 8.038 -8.901 7.873 1.00 0.00 61 ASP A N 15
ATOM 21364 C CA . ASP A 1 61 ? 9.200 -9.342 7.042 1.00 0.00 61 ASP A CA 15
ATOM 21365 C C . ASP A 1 61 ? 8.730 -10.172 5.838 1.00 0.00 61 ASP A C 15
ATOM 21366 O O . ASP A 1 61 ? 9.174 -11.287 5.642 1.00 0.00 61 ASP A O 15
ATOM 21375 N N . PHE A 1 62 ? 7.840 -9.646 5.023 1.00 0.00 62 PHE A N 15
ATOM 21376 C CA . PHE A 1 62 ? 7.360 -10.429 3.832 1.00 0.00 62 PHE A CA 15
ATOM 21377 C C . PHE A 1 62 ? 6.939 -9.482 2.697 1.00 0.00 62 PHE A C 15
ATOM 21378 O O . PHE A 1 62 ? 6.384 -9.907 1.705 1.00 0.00 62 PHE A O 15
ATOM 21395 N N . LEU A 1 63 ? 7.220 -8.211 2.833 1.00 0.00 63 LEU A N 15
ATOM 21396 C CA . LEU A 1 63 ? 6.871 -7.218 1.761 1.00 0.00 63 LEU A CA 15
ATOM 21397 C C . LEU A 1 63 ? 8.043 -6.246 1.583 1.00 0.00 63 LEU A C 15
ATOM 21398 O O . LEU A 1 63 ? 8.757 -5.934 2.512 1.00 0.00 63 LEU A O 15
ATOM 21414 N N . THR A 1 64 ? 8.221 -5.757 0.387 1.00 0.00 64 THR A N 15
ATOM 21415 C CA . THR A 1 64 ? 9.318 -4.787 0.117 1.00 0.00 64 THR A CA 15
ATOM 21416 C C . THR A 1 64 ? 8.767 -3.402 0.435 1.00 0.00 64 THR A C 15
ATOM 21417 O O . THR A 1 64 ? 7.758 -3.001 -0.107 1.00 0.00 64 THR A O 15
ATOM 21428 N N . VAL A 1 65 ? 9.403 -2.674 1.325 1.00 0.00 65 VAL A N 15
ATOM 21429 C CA . VAL A 1 65 ? 8.908 -1.310 1.706 1.00 0.00 65 VAL A CA 15
ATOM 21430 C C . VAL A 1 65 ? 9.895 -0.264 1.192 1.00 0.00 65 VAL A C 15
ATOM 21431 O O . VAL A 1 65 ? 11.047 -0.245 1.576 1.00 0.00 65 VAL A O 15
ATOM 21444 N N . GLN A 1 66 ? 9.452 0.614 0.326 1.00 0.00 66 GLN A N 15
ATOM 21445 C CA . GLN A 1 66 ? 10.354 1.676 -0.224 1.00 0.00 66 GLN A CA 15
ATOM 21446 C C . GLN A 1 66 ? 9.539 2.955 -0.415 1.00 0.00 66 GLN A C 15
ATOM 21447 O O . GLN A 1 66 ? 8.384 2.912 -0.795 1.00 0.00 66 GLN A O 15
ATOM 21461 N N . GLU A 1 67 ? 10.129 4.096 -0.154 1.00 0.00 67 GLU A N 15
ATOM 21462 C CA . GLU A 1 67 ? 9.392 5.390 -0.315 1.00 0.00 67 GLU A CA 15
ATOM 21463 C C . GLU A 1 67 ? 9.676 5.966 -1.699 1.00 0.00 67 GLU A C 15
ATOM 21464 O O . GLU A 1 67 ? 10.718 5.729 -2.283 1.00 0.00 67 GLU A O 15
ATOM 21476 N N . SER A 1 68 ? 8.756 6.732 -2.224 1.00 0.00 68 SER A N 15
ATOM 21477 C CA . SER A 1 68 ? 8.944 7.353 -3.570 1.00 0.00 68 SER A CA 15
ATOM 21478 C C . SER A 1 68 ? 8.331 8.750 -3.549 1.00 0.00 68 SER A C 15
ATOM 21479 O O . SER A 1 68 ? 7.209 8.938 -3.119 1.00 0.00 68 SER A O 15
ATOM 21487 N N . ARG A 1 69 ? 9.051 9.730 -4.005 1.00 0.00 69 ARG A N 15
ATOM 21488 C CA . ARG A 1 69 ? 8.504 11.113 -4.005 1.00 0.00 69 ARG A CA 15
ATOM 21489 C C . ARG A 1 69 ? 7.443 11.250 -5.100 1.00 0.00 69 ARG A C 15
ATOM 21490 O O . ARG A 1 69 ? 7.642 10.865 -6.236 1.00 0.00 69 ARG A O 15
ATOM 21511 N N . ASN A 1 70 ? 6.298 11.778 -4.757 1.00 0.00 70 ASN A N 15
ATOM 21512 C CA . ASN A 1 70 ? 5.202 11.938 -5.758 1.00 0.00 70 ASN A CA 15
ATOM 21513 C C . ASN A 1 70 ? 4.310 13.119 -5.360 1.00 0.00 70 ASN A C 15
ATOM 21514 O O . ASN A 1 70 ? 4.223 13.485 -4.203 1.00 0.00 70 ASN A O 15
ATOM 21525 N N . GLY A 1 71 ? 3.644 13.712 -6.312 1.00 0.00 71 GLY A N 15
ATOM 21526 C CA . GLY A 1 71 ? 2.751 14.859 -5.994 1.00 0.00 71 GLY A CA 15
ATOM 21527 C C . GLY A 1 71 ? 3.551 15.961 -5.297 1.00 0.00 71 GLY A C 15
ATOM 21528 O O . GLY A 1 71 ? 4.607 16.357 -5.751 1.00 0.00 71 GLY A O 15
ATOM 21532 N N . SER A 1 72 ? 3.040 16.460 -4.195 1.00 0.00 72 SER A N 15
ATOM 21533 C CA . SER A 1 72 ? 3.732 17.552 -3.428 1.00 0.00 72 SER A CA 15
ATOM 21534 C C . SER A 1 72 ? 4.182 17.017 -2.067 1.00 0.00 72 SER A C 15
ATOM 21535 O O . SER A 1 72 ? 4.604 17.765 -1.208 1.00 0.00 72 SER A O 15
ATOM 21543 N N . LYS A 1 73 ? 4.075 15.727 -1.850 1.00 0.00 73 LYS A N 15
ATOM 21544 C CA . LYS A 1 73 ? 4.478 15.136 -0.530 1.00 0.00 73 LYS A CA 15
ATOM 21545 C C . LYS A 1 73 ? 5.028 13.719 -0.734 1.00 0.00 73 LYS A C 15
ATOM 21546 O O . LYS A 1 73 ? 4.692 13.040 -1.683 1.00 0.00 73 LYS A O 15
ATOM 21565 N N . LEU A 1 74 ? 5.881 13.277 0.155 1.00 0.00 74 LEU A N 15
ATOM 21566 C CA . LEU A 1 74 ? 6.469 11.911 0.020 1.00 0.00 74 LEU A CA 15
ATOM 21567 C C . LEU A 1 74 ? 5.353 10.869 0.125 1.00 0.00 74 LEU A C 15
ATOM 21568 O O . LEU A 1 74 ? 4.477 10.969 0.962 1.00 0.00 74 LEU A O 15
ATOM 21584 N N . HIS A 1 75 ? 5.384 9.868 -0.727 1.00 0.00 75 HIS A N 15
ATOM 21585 C CA . HIS A 1 75 ? 4.336 8.788 -0.711 1.00 0.00 75 HIS A CA 15
ATOM 21586 C C . HIS A 1 75 ? 5.014 7.430 -0.503 1.00 0.00 75 HIS A C 15
ATOM 21587 O O . HIS A 1 75 ? 6.003 7.108 -1.132 1.00 0.00 75 HIS A O 15
ATOM 21601 N N . SER A 1 76 ? 4.468 6.626 0.370 1.00 0.00 76 SER A N 15
ATOM 21602 C CA . SER A 1 76 ? 5.047 5.279 0.628 1.00 0.00 76 SER A CA 15
ATOM 21603 C C . SER A 1 76 ? 4.643 4.329 -0.505 1.00 0.00 76 SER A C 15
ATOM 21604 O O . SER A 1 76 ? 3.656 4.541 -1.184 1.00 0.00 76 SER A O 15
ATOM 21612 N N . GLU A 1 77 ? 5.386 3.267 -0.695 1.00 0.00 77 GLU A N 15
ATOM 21613 C CA . GLU A 1 77 ? 5.048 2.268 -1.763 1.00 0.00 77 GLU A CA 15
ATOM 21614 C C . GLU A 1 77 ? 5.418 0.873 -1.255 1.00 0.00 77 GLU A C 15
ATOM 21615 O O . GLU A 1 77 ? 6.397 0.702 -0.556 1.00 0.00 77 GLU A O 15
ATOM 21627 N N . ILE A 1 78 ? 4.642 -0.124 -1.612 1.00 0.00 78 ILE A N 15
ATOM 21628 C CA . ILE A 1 78 ? 4.930 -1.529 -1.165 1.00 0.00 78 ILE A CA 15
ATOM 21629 C C . ILE A 1 78 ? 4.825 -2.476 -2.362 1.00 0.00 78 ILE A C 15
ATOM 21630 O O . ILE A 1 78 ? 4.085 -2.236 -3.294 1.00 0.00 78 ILE A O 15
ATOM 21646 N N . ARG A 1 79 ? 5.555 -3.563 -2.336 1.00 0.00 79 ARG A N 15
ATOM 21647 C CA . ARG A 1 79 ? 5.493 -4.539 -3.466 1.00 0.00 79 ARG A CA 15
ATOM 21648 C C . ARG A 1 79 ? 5.906 -5.913 -2.941 1.00 0.00 79 ARG A C 15
ATOM 21649 O O . ARG A 1 79 ? 6.684 -6.023 -2.010 1.00 0.00 79 ARG A O 15
ATOM 21670 N N . LEU A 1 80 ? 5.394 -6.960 -3.521 1.00 0.00 80 LEU A N 15
ATOM 21671 C CA . LEU A 1 80 ? 5.755 -8.324 -3.042 1.00 0.00 80 LEU A CA 15
ATOM 21672 C C . LEU A 1 80 ? 7.256 -8.544 -3.276 1.00 0.00 80 LEU A C 15
ATOM 21673 O O . LEU A 1 80 ? 7.774 -8.296 -4.345 1.00 0.00 80 LEU A O 15
ATOM 21689 N N . ARG A 1 81 ? 7.957 -9.015 -2.283 1.00 0.00 81 ARG A N 15
ATOM 21690 C CA . ARG A 1 81 ? 9.422 -9.256 -2.437 1.00 0.00 81 ARG A CA 15
ATOM 21691 C C . ARG A 1 81 ? 9.659 -10.501 -3.297 1.00 0.00 81 ARG A C 15
ATOM 21692 O O . ARG A 1 81 ? 10.549 -11.287 -3.040 1.00 0.00 81 ARG A O 15
ATOM 21713 N N . HIS A 1 82 ? 8.861 -10.689 -4.315 1.00 0.00 82 HIS A N 15
ATOM 21714 C CA . HIS A 1 82 ? 9.023 -11.881 -5.198 1.00 0.00 82 HIS A CA 15
ATOM 21715 C C . HIS A 1 82 ? 10.192 -11.653 -6.175 1.00 0.00 82 HIS A C 15
ATOM 21716 O O . HIS A 1 82 ? 11.346 -11.733 -5.804 1.00 0.00 82 HIS A O 15
ATOM 21730 N N . ASP A 1 83 ? 9.901 -11.378 -7.420 1.00 0.00 83 ASP A N 15
ATOM 21731 C CA . ASP A 1 83 ? 10.985 -11.158 -8.419 1.00 0.00 83 ASP A CA 15
ATOM 21732 C C . ASP A 1 83 ? 11.801 -9.921 -8.037 1.00 0.00 83 ASP A C 15
ATOM 21733 O O . ASP A 1 83 ? 11.263 -8.886 -7.703 1.00 0.00 83 ASP A O 15
ATOM 21742 N N . GLY A 1 84 ? 13.103 -10.023 -8.089 1.00 0.00 84 GLY A N 15
ATOM 21743 C CA . GLY A 1 84 ? 13.962 -8.857 -7.734 1.00 0.00 84 GLY A CA 15
ATOM 21744 C C . GLY A 1 84 ? 15.414 -9.312 -7.573 1.00 0.00 84 GLY A C 15
ATOM 21745 O O . GLY A 1 84 ? 16.316 -8.764 -8.177 1.00 0.00 84 GLY A O 15
ATOM 21749 N N . LEU A 1 85 ? 15.652 -10.309 -6.763 1.00 0.00 85 LEU A N 15
ATOM 21750 C CA . LEU A 1 85 ? 17.049 -10.791 -6.565 1.00 0.00 85 LEU A CA 15
ATOM 21751 C C . LEU A 1 85 ? 17.590 -11.327 -7.893 1.00 0.00 85 LEU A C 15
ATOM 21752 O O . LEU A 1 85 ? 18.652 -10.941 -8.339 1.00 0.00 85 LEU A O 15
ATOM 21768 N N . GLU A 1 86 ? 16.851 -12.207 -8.531 1.00 0.00 86 GLU A N 15
ATOM 21769 C CA . GLU A 1 86 ? 17.287 -12.791 -9.844 1.00 0.00 86 GLU A CA 15
ATOM 21770 C C . GLU A 1 86 ? 18.797 -13.107 -9.820 1.00 0.00 86 GLU A C 15
ATOM 21771 O O . GLU A 1 86 ? 19.341 -13.469 -8.796 1.00 0.00 86 GLU A O 15
ATOM 21783 N N . HIS A 1 87 ? 19.475 -12.977 -10.932 1.00 0.00 87 HIS A N 15
ATOM 21784 C CA . HIS A 1 87 ? 20.942 -13.270 -10.960 1.00 0.00 87 HIS A CA 15
ATOM 21785 C C . HIS A 1 87 ? 21.219 -14.646 -10.343 1.00 0.00 87 HIS A C 15
ATOM 21786 O O . HIS A 1 87 ? 22.335 -14.962 -9.984 1.00 0.00 87 HIS A O 15
ATOM 21800 N N . HIS A 1 88 ? 20.211 -15.464 -10.217 1.00 0.00 88 HIS A N 15
ATOM 21801 C CA . HIS A 1 88 ? 20.420 -16.815 -9.623 1.00 0.00 88 HIS A CA 15
ATOM 21802 C C . HIS A 1 88 ? 21.323 -17.637 -10.548 1.00 0.00 88 HIS A C 15
ATOM 21803 O O . HIS A 1 88 ? 22.196 -18.353 -10.104 1.00 0.00 88 HIS A O 15
ATOM 21817 N N . HIS A 1 89 ? 21.115 -17.542 -11.835 1.00 0.00 89 HIS A N 15
ATOM 21818 C CA . HIS A 1 89 ? 21.958 -18.319 -12.791 1.00 0.00 89 HIS A CA 15
ATOM 21819 C C . HIS A 1 89 ? 23.369 -17.724 -12.829 1.00 0.00 89 HIS A C 15
ATOM 21820 O O . HIS A 1 89 ? 24.318 -18.371 -13.226 1.00 0.00 89 HIS A O 15
ATOM 21834 N N . HIS A 1 90 ? 23.510 -16.493 -12.420 1.00 0.00 90 HIS A N 15
ATOM 21835 C CA . HIS A 1 90 ? 24.856 -15.844 -12.427 1.00 0.00 90 HIS A CA 15
ATOM 21836 C C . HIS A 1 90 ? 25.701 -16.411 -11.285 1.00 0.00 90 HIS A C 15
ATOM 21837 O O . HIS A 1 90 ? 26.368 -15.688 -10.572 1.00 0.00 90 HIS A O 15
ATOM 21851 N N . HIS A 1 91 ? 25.674 -17.704 -11.103 1.00 0.00 91 HIS A N 15
ATOM 21852 C CA . HIS A 1 91 ? 26.469 -18.325 -10.004 1.00 0.00 91 HIS A CA 15
ATOM 21853 C C . HIS A 1 91 ? 27.963 -18.153 -10.281 1.00 0.00 91 HIS A C 15
ATOM 21854 O O . HIS A 1 91 ? 28.737 -17.837 -9.398 1.00 0.00 91 HIS A O 15
ATOM 21868 N N . HIS A 1 92 ? 28.375 -18.363 -11.499 1.00 0.00 92 HIS A N 15
ATOM 21869 C CA . HIS A 1 92 ? 29.823 -18.220 -11.842 1.00 0.00 92 HIS A CA 15
ATOM 21870 C C . HIS A 1 92 ? 30.326 -16.837 -11.406 1.00 0.00 92 HIS A C 15
ATOM 21871 O O . HIS A 1 92 ? 31.422 -16.769 -10.875 1.00 0.00 92 HIS A O 15
ATOM 21886 N N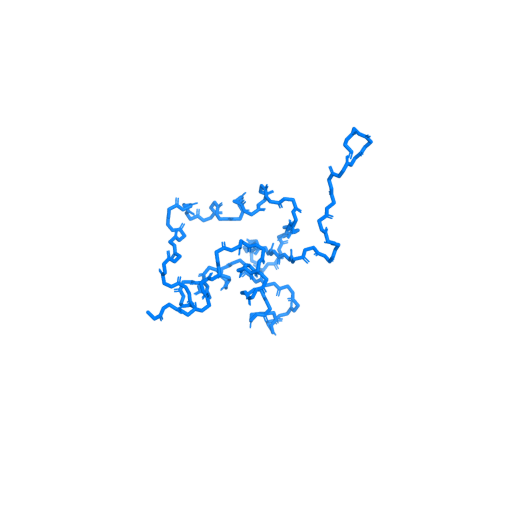 . MET A 1 1 ? -1.665 -12.710 18.578 1.00 0.00 1 MET A N 16
ATOM 21887 C CA . MET A 1 1 ? -0.950 -12.885 17.283 1.00 0.00 1 MET A CA 16
ATOM 21888 C C . MET A 1 1 ? -1.969 -12.899 16.133 1.00 0.00 1 MET A C 16
ATOM 21889 O O . MET A 1 1 ? -2.250 -13.935 15.566 1.00 0.00 1 MET A O 16
ATOM 21905 N N . PRO A 1 2 ? -2.520 -11.755 15.789 1.00 0.00 2 PRO A N 16
ATOM 21906 C CA . PRO A 1 2 ? -3.527 -11.649 14.686 1.00 0.00 2 PRO A CA 16
ATOM 21907 C C . PRO A 1 2 ? -2.949 -12.088 13.327 1.00 0.00 2 PRO A C 16
ATOM 21908 O O . PRO A 1 2 ? -1.785 -11.889 13.044 1.00 0.00 2 PRO A O 16
ATOM 21919 N N . HIS A 1 3 ? -3.764 -12.677 12.484 1.00 0.00 3 HIS A N 16
ATOM 21920 C CA . HIS A 1 3 ? -3.279 -13.120 11.138 1.00 0.00 3 HIS A CA 16
ATOM 21921 C C . HIS A 1 3 ? -4.474 -13.229 10.188 1.00 0.00 3 HIS A C 16
ATOM 21922 O O . HIS A 1 3 ? -4.339 -13.626 9.049 1.00 0.00 3 HIS A O 16
ATOM 21936 N N . LYS A 1 4 ? -5.642 -12.875 10.654 1.00 0.00 4 LYS A N 16
ATOM 21937 C CA . LYS A 1 4 ? -6.862 -12.947 9.794 1.00 0.00 4 LYS A CA 16
ATOM 21938 C C . LYS A 1 4 ? -6.970 -14.332 9.147 1.00 0.00 4 LYS A C 16
ATOM 21939 O O . LYS A 1 4 ? -6.355 -14.610 8.136 1.00 0.00 4 LYS A O 16
ATOM 21958 N N . GLU A 1 5 ? -7.751 -15.204 9.726 1.00 0.00 5 GLU A N 16
ATOM 21959 C CA . GLU A 1 5 ? -7.904 -16.568 9.152 1.00 0.00 5 GLU A CA 16
ATOM 21960 C C . GLU A 1 5 ? -8.599 -16.481 7.794 1.00 0.00 5 GLU A C 16
ATOM 21961 O O . GLU A 1 5 ? -8.283 -17.211 6.876 1.00 0.00 5 GLU A O 16
ATOM 21973 N N . LYS A 1 6 ? -9.550 -15.588 7.658 1.00 0.00 6 LYS A N 16
ATOM 21974 C CA . LYS A 1 6 ? -10.283 -15.439 6.359 1.00 0.00 6 LYS A CA 16
ATOM 21975 C C . LYS A 1 6 ? -9.579 -14.383 5.500 1.00 0.00 6 LYS A C 16
ATOM 21976 O O . LYS A 1 6 ? -9.058 -13.408 6.002 1.00 0.00 6 LYS A O 16
ATOM 21995 N N . HIS A 1 7 ? -9.548 -14.578 4.203 1.00 0.00 7 HIS A N 16
ATOM 21996 C CA . HIS A 1 7 ? -8.868 -13.592 3.309 1.00 0.00 7 HIS A CA 16
ATOM 21997 C C . HIS A 1 7 ? -7.432 -13.342 3.830 1.00 0.00 7 HIS A C 16
ATOM 21998 O O . HIS A 1 7 ? -7.221 -12.451 4.627 1.00 0.00 7 HIS A O 16
ATOM 22012 N N . PRO A 1 8 ? -6.454 -14.113 3.402 1.00 0.00 8 PRO A N 16
ATOM 22013 C CA . PRO A 1 8 ? -5.044 -13.935 3.878 1.00 0.00 8 PRO A CA 16
ATOM 22014 C C . PRO A 1 8 ? -4.537 -12.497 3.665 1.00 0.00 8 PRO A C 16
ATOM 22015 O O . PRO A 1 8 ? -4.899 -11.835 2.714 1.00 0.00 8 PRO A O 16
ATOM 22026 N N . LEU A 1 9 ? -3.701 -12.014 4.552 1.00 0.00 9 LEU A N 16
ATOM 22027 C CA . LEU A 1 9 ? -3.166 -10.627 4.410 1.00 0.00 9 LEU A CA 16
ATOM 22028 C C . LEU A 1 9 ? -2.359 -10.535 3.112 1.00 0.00 9 LEU A C 16
ATOM 22029 O O . LEU A 1 9 ? -2.440 -9.569 2.382 1.00 0.00 9 LEU A O 16
ATOM 22045 N N . GLN A 1 10 ? -1.574 -11.536 2.822 1.00 0.00 10 GLN A N 16
ATOM 22046 C CA . GLN A 1 10 ? -0.756 -11.511 1.576 1.00 0.00 10 GLN A CA 16
ATOM 22047 C C . GLN A 1 10 ? -1.687 -11.395 0.369 1.00 0.00 10 GLN A C 16
ATOM 22048 O O . GLN A 1 10 ? -1.399 -10.695 -0.582 1.00 0.00 10 GLN A O 16
ATOM 22062 N N . ASP A 1 11 ? -2.801 -12.081 0.391 1.00 0.00 11 ASP A N 16
ATOM 22063 C CA . ASP A 1 11 ? -3.739 -12.016 -0.766 1.00 0.00 11 ASP A CA 16
ATOM 22064 C C . ASP A 1 11 ? -4.272 -10.574 -0.890 1.00 0.00 11 ASP A C 16
ATOM 22065 O O . ASP A 1 11 ? -4.465 -10.077 -1.984 1.00 0.00 11 ASP A O 16
ATOM 22074 N N . MET A 1 12 ? -4.512 -9.911 0.211 1.00 0.00 12 MET A N 16
ATOM 22075 C CA . MET A 1 12 ? -5.034 -8.515 0.144 1.00 0.00 12 MET A CA 16
ATOM 22076 C C . MET A 1 12 ? -4.027 -7.618 -0.580 1.00 0.00 12 MET A C 16
ATOM 22077 O O . MET A 1 12 ? -4.380 -6.872 -1.474 1.00 0.00 12 MET A O 16
ATOM 22091 N N . PHE A 1 13 ? -2.774 -7.690 -0.212 1.00 0.00 13 PHE A N 16
ATOM 22092 C CA . PHE A 1 13 ? -1.747 -6.847 -0.891 1.00 0.00 13 PHE A CA 16
ATOM 22093 C C . PHE A 1 13 ? -1.546 -7.329 -2.334 1.00 0.00 13 PHE A C 16
ATOM 22094 O O . PHE A 1 13 ? -1.415 -6.539 -3.246 1.00 0.00 13 PHE A O 16
ATOM 22111 N N . THR A 1 14 ? -1.499 -8.616 -2.547 1.00 0.00 14 THR A N 16
ATOM 22112 C CA . THR A 1 14 ? -1.280 -9.136 -3.926 1.00 0.00 14 THR A CA 16
ATOM 22113 C C . THR A 1 14 ? -2.436 -8.711 -4.836 1.00 0.00 14 THR A C 16
ATOM 22114 O O . THR A 1 14 ? -2.232 -8.184 -5.912 1.00 0.00 14 THR A O 16
ATOM 22125 N N . SER A 1 15 ? -3.647 -8.937 -4.411 1.00 0.00 15 SER A N 16
ATOM 22126 C CA . SER A 1 15 ? -4.816 -8.550 -5.245 1.00 0.00 15 SER A CA 16
ATOM 22127 C C . SER A 1 15 ? -4.896 -7.023 -5.372 1.00 0.00 15 SER A C 16
ATOM 22128 O O . SER A 1 15 ? -5.176 -6.499 -6.432 1.00 0.00 15 SER A O 16
ATOM 22136 N N . ALA A 1 16 ? -4.679 -6.305 -4.297 1.00 0.00 16 ALA A N 16
ATOM 22137 C CA . ALA A 1 16 ? -4.773 -4.814 -4.354 1.00 0.00 16 ALA A CA 16
ATOM 22138 C C . ALA A 1 16 ? -3.637 -4.210 -5.189 1.00 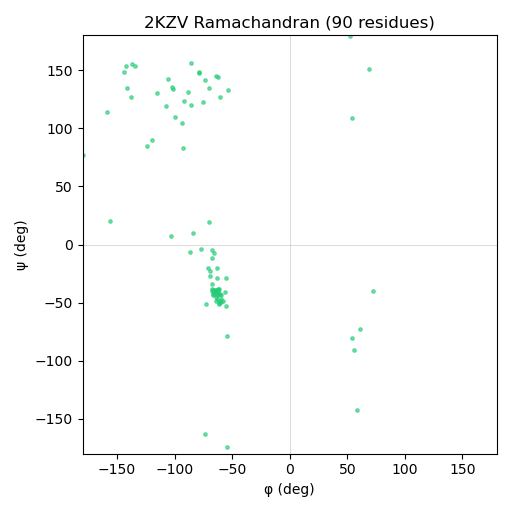0.00 16 ALA A C 16
ATOM 22139 O O . ALA A 1 16 ? -3.863 -3.370 -6.031 1.00 0.00 16 ALA A O 16
ATOM 22146 N N . ILE A 1 17 ? -2.415 -4.614 -4.956 1.00 0.00 17 ILE A N 16
ATOM 22147 C CA . ILE A 1 17 ? -1.278 -4.031 -5.729 1.00 0.00 17 ILE A CA 16
ATOM 22148 C C . ILE A 1 17 ? -1.442 -4.366 -7.215 1.00 0.00 17 ILE A C 16
ATOM 22149 O O . ILE A 1 17 ? -1.272 -3.522 -8.071 1.00 0.00 17 ILE A O 16
ATOM 22165 N N . GLU A 1 18 ? -1.779 -5.586 -7.528 1.00 0.00 18 GLU A N 16
ATOM 22166 C CA . GLU A 1 18 ? -1.951 -5.971 -8.960 1.00 0.00 18 GLU A CA 16
ATOM 22167 C C . GLU A 1 18 ? -3.159 -5.223 -9.551 1.00 0.00 18 GLU A C 16
ATOM 22168 O O . GLU A 1 18 ? -3.195 -4.932 -10.732 1.00 0.00 18 GLU A O 16
ATOM 22180 N N . ALA A 1 19 ? -4.146 -4.916 -8.748 1.00 0.00 19 ALA A N 16
ATOM 22181 C CA . ALA A 1 19 ? -5.347 -4.194 -9.274 1.00 0.00 19 ALA A CA 16
ATOM 22182 C C . ALA A 1 19 ? -4.964 -2.793 -9.771 1.00 0.00 19 ALA A C 16
ATOM 22183 O O . ALA A 1 19 ? -5.337 -2.399 -10.858 1.00 0.00 19 ALA A O 16
ATOM 22190 N N . VAL A 1 20 ? -4.227 -2.034 -8.981 1.00 0.00 20 VAL A N 16
ATOM 22191 C CA . VAL A 1 20 ? -3.820 -0.642 -9.396 1.00 0.00 20 VAL A CA 16
ATOM 22192 C C . VAL A 1 20 ? -2.339 -0.629 -9.791 1.00 0.00 20 VAL A C 16
ATOM 22193 O O . VAL A 1 20 ? -1.713 0.414 -9.840 1.00 0.00 20 VAL A O 16
ATOM 22206 N N . ALA A 1 21 ? -1.770 -1.772 -10.067 1.00 0.00 21 ALA A N 16
ATOM 22207 C CA . ALA A 1 21 ? -0.330 -1.824 -10.452 1.00 0.00 21 ALA A CA 16
ATOM 22208 C C . ALA A 1 21 ? -0.113 -1.002 -11.723 1.00 0.00 21 ALA A C 16
ATOM 22209 O O . ALA A 1 21 ? 0.882 -0.322 -11.864 1.00 0.00 21 ALA A O 16
ATOM 22216 N N . ARG A 1 22 ? -1.033 -1.056 -12.644 1.00 0.00 22 ARG A N 16
ATOM 22217 C CA . ARG A 1 22 ? -0.884 -0.270 -13.899 1.00 0.00 22 ARG A CA 16
ATOM 22218 C C . ARG A 1 22 ? 0.482 -0.520 -14.536 1.00 0.00 22 ARG A C 16
ATOM 22219 O O . ARG A 1 22 ? 1.336 0.349 -14.531 1.00 0.00 22 ARG A O 16
ATOM 22240 N N . ASP A 1 23 ? 0.692 -1.675 -15.099 1.00 0.00 23 ASP A N 16
ATOM 22241 C CA . ASP A 1 23 ? 1.995 -1.947 -15.762 1.00 0.00 23 ASP A CA 16
ATOM 22242 C C . ASP A 1 23 ? 3.155 -1.626 -14.805 1.00 0.00 23 ASP A C 16
ATOM 22243 O O . ASP A 1 23 ? 4.183 -1.134 -15.218 1.00 0.00 23 ASP A O 16
ATOM 22252 N N . SER A 1 24 ? 2.998 -1.896 -13.533 1.00 0.00 24 SER A N 16
ATOM 22253 C CA . SER A 1 24 ? 4.101 -1.607 -12.559 1.00 0.00 24 SER A CA 16
ATOM 22254 C C . SER A 1 24 ? 3.844 -2.393 -11.276 1.00 0.00 24 SER A C 16
ATOM 22255 O O . SER A 1 24 ? 2.822 -2.243 -10.643 1.00 0.00 24 SER A O 16
ATOM 22263 N N . GLY A 1 25 ? 4.761 -3.239 -10.886 1.00 0.00 25 GLY A N 16
ATOM 22264 C CA . GLY A 1 25 ? 4.550 -4.043 -9.650 1.00 0.00 25 GLY A CA 16
ATOM 22265 C C . GLY A 1 25 ? 4.485 -3.119 -8.436 1.00 0.00 25 GLY A C 16
ATOM 22266 O O . GLY A 1 25 ? 4.323 -3.565 -7.319 1.00 0.00 25 GLY A O 16
ATOM 22270 N N . TRP A 1 26 ? 4.603 -1.830 -8.649 1.00 0.00 26 TRP A N 16
ATOM 22271 C CA . TRP A 1 26 ? 4.541 -0.849 -7.520 1.00 0.00 26 TRP A CA 16
ATOM 22272 C C . TRP A 1 26 ? 3.141 -0.239 -7.469 1.00 0.00 26 TRP A C 16
ATOM 22273 O O . TRP A 1 26 ? 2.504 -0.043 -8.484 1.00 0.00 26 TRP A O 16
ATOM 22294 N N . ALA A 1 27 ? 2.655 0.063 -6.290 1.00 0.00 27 ALA A N 16
ATOM 22295 C CA . ALA A 1 27 ? 1.290 0.668 -6.147 1.00 0.00 27 ALA A CA 16
ATOM 22296 C C . ALA A 1 27 ? 1.318 1.675 -4.996 1.00 0.00 27 ALA A C 16
ATOM 22297 O O . ALA A 1 27 ? 1.991 1.480 -4.002 1.00 0.00 27 ALA A O 16
ATOM 22304 N N . GLU A 1 28 ? 0.600 2.758 -5.120 1.00 0.00 28 GLU A N 16
ATOM 22305 C CA . GLU A 1 28 ? 0.594 3.778 -4.031 1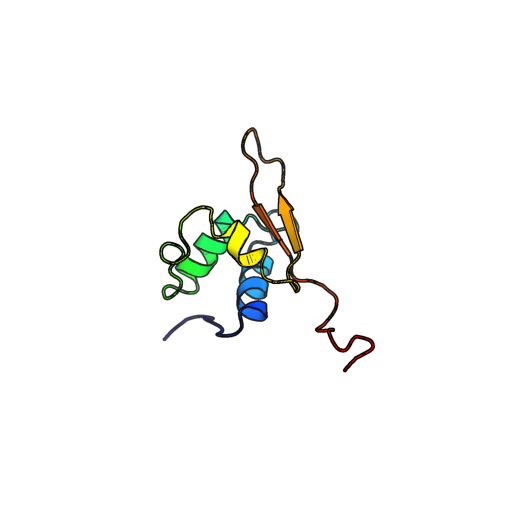.00 0.00 28 GLU A CA 16
ATOM 22306 C C . GLU A 1 28 ? -0.120 3.204 -2.800 1.00 0.00 28 GLU A C 16
ATOM 22307 O O . GLU A 1 28 ? -1.185 2.634 -2.908 1.00 0.00 28 GLU A O 16
ATOM 22319 N N . LEU A 1 29 ? 0.463 3.337 -1.631 1.00 0.00 29 LEU A N 16
ATOM 22320 C CA . LEU A 1 29 ? -0.174 2.781 -0.397 1.00 0.00 29 LEU A CA 16
ATOM 22321 C C . LEU A 1 29 ? -1.591 3.339 -0.265 1.00 0.00 29 LEU A C 16
ATOM 22322 O O . LEU A 1 29 ? -2.514 2.634 0.094 1.00 0.00 29 LEU A O 16
ATOM 22338 N N . SER A 1 30 ? -1.774 4.599 -0.555 1.00 0.00 30 SER A N 16
ATOM 22339 C CA . SER A 1 30 ? -3.135 5.190 -0.448 1.00 0.00 30 SER A CA 16
ATOM 22340 C C . SER A 1 30 ? -4.087 4.414 -1.365 1.00 0.00 30 SER A C 16
ATOM 22341 O O . SER A 1 30 ? -5.193 4.087 -0.989 1.00 0.00 30 SER A O 16
ATOM 22349 N N . ALA A 1 31 ? -3.659 4.113 -2.565 1.00 0.00 31 ALA A N 16
ATOM 22350 C CA . ALA A 1 31 ? -4.538 3.355 -3.501 1.00 0.00 31 ALA A CA 16
ATOM 22351 C C . ALA A 1 31 ? -4.816 1.956 -2.935 1.00 0.00 31 ALA A C 16
ATOM 22352 O O . ALA A 1 31 ? -5.903 1.432 -3.068 1.00 0.00 31 ALA A O 16
ATOM 22359 N N . VAL A 1 32 ? -3.842 1.347 -2.312 1.00 0.00 32 VAL A N 16
ATOM 22360 C CA . VAL A 1 32 ? -4.059 -0.018 -1.751 1.00 0.00 32 VAL A CA 16
ATOM 22361 C C . VAL A 1 32 ? -5.155 0.036 -0.682 1.00 0.00 32 VAL A C 16
ATOM 22362 O O . VAL A 1 32 ? -6.081 -0.752 -0.685 1.00 0.00 32 VAL A O 16
ATOM 22375 N N . GLY A 1 33 ? -5.049 0.954 0.239 1.00 0.00 33 GLY A N 16
ATOM 22376 C CA . GLY A 1 33 ? -6.074 1.052 1.313 1.00 0.00 33 GLY A CA 16
ATOM 22377 C C . GLY A 1 33 ? -7.441 1.365 0.704 1.00 0.00 33 GLY A C 16
ATOM 22378 O O . GLY A 1 33 ? -8.442 0.787 1.078 1.00 0.00 33 GLY A O 16
ATOM 22382 N N . SER A 1 34 ? -7.500 2.279 -0.230 1.00 0.00 34 SER A N 16
ATOM 22383 C CA . SER A 1 34 ? -8.812 2.621 -0.850 1.00 0.00 34 SER A CA 16
ATOM 22384 C C . SER A 1 34 ? -9.383 1.397 -1.572 1.00 0.00 34 SER A C 16
ATOM 22385 O O . SER A 1 34 ? -10.553 1.090 -1.458 1.00 0.00 34 SER A O 16
ATOM 22393 N N . TYR A 1 35 ? -8.569 0.705 -2.325 1.00 0.00 35 TYR A N 16
ATOM 22394 C CA . TYR A 1 35 ? -9.066 -0.491 -3.066 1.00 0.00 35 TYR A CA 16
ATOM 22395 C C . TYR A 1 35 ? -9.586 -1.529 -2.070 1.00 0.00 35 TYR A C 16
ATOM 22396 O O . TYR A 1 35 ? -10.671 -2.057 -2.216 1.00 0.00 35 TYR A O 16
ATOM 22414 N N . LEU A 1 36 ? -8.820 -1.820 -1.058 1.00 0.00 36 LEU A N 16
ATOM 22415 C CA . LEU A 1 36 ? -9.263 -2.815 -0.046 1.00 0.00 36 LEU A CA 16
ATOM 22416 C C . LEU A 1 36 ? -10.497 -2.275 0.681 1.00 0.00 36 LEU A C 16
ATOM 22417 O O . LEU A 1 36 ? -11.421 -3.005 0.976 1.00 0.00 36 LEU A O 16
ATOM 22433 N N . ALA A 1 37 ? -10.519 -0.998 0.971 1.00 0.00 37 ALA A N 16
ATOM 22434 C CA . ALA A 1 37 ? -11.695 -0.413 1.679 1.00 0.00 37 ALA A CA 16
ATOM 22435 C C . ALA A 1 37 ? -12.959 -0.695 0.864 1.00 0.00 37 ALA A C 16
ATOM 22436 O O . ALA A 1 37 ? -13.976 -1.084 1.399 1.00 0.00 37 ALA A O 16
ATOM 22443 N N . LYS A 1 38 ? -12.903 -0.505 -0.427 1.00 0.00 38 LYS A N 16
ATOM 22444 C CA . LYS A 1 38 ? -14.104 -0.771 -1.267 1.00 0.00 38 LYS A CA 16
ATOM 22445 C C . LYS A 1 38 ? -14.449 -2.265 -1.215 1.00 0.00 38 LYS A C 16
ATOM 22446 O O . LYS A 1 38 ? -15.597 -2.639 -1.088 1.00 0.00 38 LYS A O 16
ATOM 22465 N N . ASN A 1 39 ? -13.465 -3.119 -1.325 1.00 0.00 39 ASN A N 16
ATOM 22466 C CA . ASN A 1 39 ? -13.744 -4.586 -1.300 1.00 0.00 39 ASN A CA 16
ATOM 22467 C C . ASN A 1 39 ? -14.307 -5.000 0.068 1.00 0.00 39 ASN A C 16
ATOM 22468 O O . ASN A 1 39 ? -15.202 -5.816 0.157 1.00 0.00 39 ASN A O 16
ATOM 22479 N N . ASP A 1 40 ? -13.776 -4.453 1.138 1.00 0.00 40 ASP A N 16
ATOM 22480 C CA . ASP A 1 40 ? -14.256 -4.820 2.516 1.00 0.00 40 ASP A CA 16
ATOM 22481 C C . ASP A 1 40 ? -15.359 -3.828 2.958 1.00 0.00 40 ASP A C 16
ATOM 22482 O O . ASP A 1 40 ? -15.370 -2.699 2.516 1.00 0.00 40 ASP A O 16
ATOM 22491 N N . PRO A 1 41 ? -16.276 -4.217 3.832 1.00 0.00 41 PRO A N 16
ATOM 22492 C CA . PRO A 1 41 ? -17.343 -3.283 4.301 1.00 0.00 41 PRO A CA 16
ATOM 22493 C C . PRO A 1 41 ? -16.764 -1.918 4.715 1.00 0.00 41 PRO A C 16
ATOM 22494 O O . PRO A 1 41 ? -17.302 -0.878 4.391 1.00 0.00 41 PRO A O 16
ATOM 22505 N N . SER A 1 42 ? -15.672 -1.924 5.433 1.00 0.00 42 SER A N 16
ATOM 22506 C CA . SER A 1 42 ? -15.048 -0.645 5.879 1.00 0.00 42 SER A CA 16
ATOM 22507 C C . SER A 1 42 ? -13.660 -0.956 6.450 1.00 0.00 42 SER A C 16
ATOM 22508 O O . SER A 1 42 ? -13.470 -1.008 7.649 1.00 0.00 42 SER A O 16
ATOM 22516 N N . PHE A 1 43 ? -12.694 -1.181 5.603 1.00 0.00 43 PHE A N 16
ATOM 22517 C CA . PHE A 1 43 ? -11.327 -1.507 6.102 1.00 0.00 43 PHE A CA 16
ATOM 22518 C C . PHE A 1 43 ? -10.806 -0.355 6.955 1.00 0.00 43 PHE A C 16
ATOM 22519 O O . PHE A 1 43 ? -11.500 0.610 7.209 1.00 0.00 43 PHE A O 16
ATOM 22536 N N . ASP A 1 44 ? -9.585 -0.457 7.404 1.00 0.00 44 ASP A N 16
ATOM 22537 C CA . ASP A 1 44 ? -8.983 0.611 8.248 1.00 0.00 44 ASP A CA 16
ATOM 22538 C C . ASP A 1 44 ? -7.484 0.696 7.914 1.00 0.00 44 ASP A C 16
ATOM 22539 O O . ASP A 1 44 ? -6.681 0.045 8.540 1.00 0.00 44 ASP A O 16
ATOM 22548 N N . PRO A 1 45 ? -7.092 1.477 6.928 1.00 0.00 45 PRO A N 16
ATOM 22549 C CA . PRO A 1 45 ? -5.658 1.598 6.551 1.00 0.00 45 PRO A CA 16
ATOM 22550 C C . PRO A 1 45 ? -4.916 2.567 7.486 1.00 0.00 45 PRO A C 16
ATOM 22551 O O . PRO A 1 45 ? -4.426 2.168 8.527 1.00 0.00 45 PRO A O 16
ATOM 22562 N N . ARG A 1 46 ? -4.836 3.818 7.145 1.00 0.00 46 ARG A N 16
ATOM 22563 C CA . ARG A 1 46 ? -4.128 4.789 8.033 1.00 0.00 46 ARG A CA 16
ATOM 22564 C C . ARG A 1 46 ? -4.901 4.957 9.341 1.00 0.00 46 ARG A C 16
ATOM 22565 O O . ARG A 1 46 ? -4.348 5.354 10.347 1.00 0.00 46 ARG A O 16
ATOM 22586 N N . ASN A 1 47 ? -6.176 4.657 9.344 1.00 0.00 47 ASN A N 16
ATOM 22587 C CA . ASN A 1 47 ? -6.986 4.796 10.595 1.00 0.00 47 ASN A CA 16
ATOM 22588 C C . ASN A 1 47 ? -6.281 4.073 11.755 1.00 0.00 47 ASN A C 16
ATOM 22589 O O . ASN A 1 47 ? -6.658 4.212 12.902 1.00 0.00 47 ASN A O 16
ATOM 22600 N N . TRP A 1 48 ? -5.260 3.306 11.465 1.00 0.00 48 TRP A N 16
ATOM 22601 C CA . TRP A 1 48 ? -4.533 2.578 12.548 1.00 0.00 48 TRP A CA 16
ATOM 22602 C C . TRP A 1 48 ? -3.627 3.569 13.294 1.00 0.00 48 TRP A C 16
ATOM 22603 O O . TRP A 1 48 ? -3.306 3.374 14.450 1.00 0.00 48 TRP A O 16
ATOM 22624 N N . GLY A 1 49 ? -3.212 4.629 12.647 1.00 0.00 49 GLY A N 16
ATOM 22625 C CA . GLY A 1 49 ? -2.329 5.622 13.324 1.00 0.00 49 GLY A CA 16
ATOM 22626 C C . GLY A 1 49 ? -1.757 6.584 12.282 1.00 0.00 49 GLY A C 16
ATOM 22627 O O . GLY A 1 49 ? -2.192 6.619 11.148 1.00 0.00 49 GLY A O 16
ATOM 22631 N N . HIS A 1 50 ? -0.784 7.366 12.661 1.00 0.00 50 HIS A N 16
ATOM 22632 C CA . HIS A 1 50 ? -0.178 8.334 11.704 1.00 0.00 50 HIS A CA 16
ATOM 22633 C C . HIS A 1 50 ? 0.716 7.587 10.706 1.00 0.00 50 HIS A C 16
ATOM 22634 O O . HIS A 1 50 ? 1.924 7.612 10.811 1.00 0.00 50 HIS A O 16
ATOM 22648 N N . GLY A 1 51 ? 0.134 6.928 9.735 1.00 0.00 51 GLY A N 16
ATOM 22649 C CA . GLY A 1 51 ? 0.960 6.187 8.728 1.00 0.00 51 GLY A CA 16
ATOM 22650 C C . GLY A 1 51 ? 1.475 4.872 9.331 1.00 0.00 51 GLY A C 16
ATOM 22651 O O . GLY A 1 51 ? 2.409 4.274 8.834 1.00 0.00 51 GLY A O 16
ATOM 22655 N N . ARG A 1 52 ? 0.872 4.421 10.400 1.00 0.00 52 ARG A N 16
ATOM 22656 C CA . ARG A 1 52 ? 1.319 3.148 11.047 1.00 0.00 52 ARG A CA 16
ATOM 22657 C C . ARG A 1 52 ? 1.128 1.993 10.057 1.00 0.00 52 ARG A C 16
ATOM 22658 O O . ARG A 1 52 ? 1.731 0.947 10.188 1.00 0.00 52 ARG A O 16
ATOM 22679 N N . LEU A 1 53 ? 0.310 2.181 9.053 1.00 0.00 53 LEU A N 16
ATOM 22680 C CA . LEU A 1 53 ? 0.108 1.099 8.047 1.00 0.00 53 LEU A CA 16
ATOM 22681 C C . LEU A 1 53 ? 1.449 0.829 7.356 1.00 0.00 53 LEU A C 16
ATOM 22682 O O . LEU A 1 53 ? 1.842 -0.304 7.159 1.00 0.00 53 LEU A O 16
ATOM 22698 N N . SER A 1 54 ? 2.153 1.870 6.994 1.00 0.00 54 SER A N 16
ATOM 22699 C CA . SER A 1 54 ? 3.466 1.686 6.320 1.00 0.00 54 SER A CA 16
ATOM 22700 C C . SER A 1 54 ? 4.428 0.973 7.276 1.00 0.00 54 SER A C 16
ATOM 22701 O O . SER A 1 54 ? 5.251 0.183 6.861 1.00 0.00 54 SER A O 16
ATOM 22709 N N . GLN A 1 55 ? 4.333 1.249 8.552 1.00 0.00 55 GLN A N 16
ATOM 22710 C CA . GLN A 1 55 ? 5.243 0.587 9.533 1.00 0.00 55 GLN A CA 16
ATOM 22711 C C . GLN A 1 55 ? 4.761 -0.843 9.793 1.00 0.00 55 GLN A C 16
ATOM 22712 O O . GLN A 1 55 ? 5.539 -1.724 10.104 1.00 0.00 55 GLN A O 16
ATOM 22726 N N . MET A 1 56 ? 3.481 -1.079 9.676 1.00 0.00 56 MET A N 16
ATOM 22727 C CA . MET A 1 56 ? 2.951 -2.450 9.924 1.00 0.00 56 MET A CA 16
ATOM 22728 C C . MET A 1 56 ? 3.548 -3.417 8.896 1.00 0.00 56 MET A C 16
ATOM 22729 O O . MET A 1 56 ? 4.005 -4.490 9.235 1.00 0.00 56 MET A O 16
ATOM 22743 N N . VAL A 1 57 ? 3.553 -3.044 7.642 1.00 0.00 57 VAL A N 16
ATOM 22744 C CA . VAL A 1 57 ? 4.125 -3.943 6.598 1.00 0.00 57 VAL A CA 16
ATOM 22745 C C . VAL A 1 57 ? 5.634 -4.101 6.827 1.00 0.00 57 VAL A C 16
ATOM 22746 O O . VAL A 1 57 ? 6.216 -5.117 6.501 1.00 0.00 57 VAL A O 16
ATOM 22759 N N . LYS A 1 58 ? 6.273 -3.101 7.374 1.00 0.00 58 LYS A N 16
ATOM 22760 C CA . LYS A 1 58 ? 7.743 -3.187 7.614 1.00 0.00 58 LYS A CA 16
ATOM 22761 C C . LYS A 1 58 ? 8.045 -4.341 8.571 1.00 0.00 58 LYS A C 16
ATOM 22762 O O . LYS A 1 58 ? 9.047 -5.019 8.445 1.00 0.00 58 LYS A O 16
ATOM 22781 N N . LYS A 1 59 ? 7.188 -4.571 9.528 1.00 0.00 59 LYS A N 16
ATOM 22782 C CA . LYS A 1 59 ? 7.419 -5.683 10.494 1.00 0.00 59 LYS A CA 16
ATOM 22783 C C . LYS A 1 59 ? 7.375 -7.016 9.736 1.00 0.00 59 LYS A C 16
ATOM 22784 O O . LYS A 1 59 ? 8.087 -7.948 10.052 1.00 0.00 59 LYS A O 16
ATOM 22803 N N . LEU A 1 60 ? 6.526 -7.105 8.742 1.00 0.00 60 LEU A N 16
ATOM 22804 C CA . LEU A 1 60 ? 6.404 -8.368 7.950 1.00 0.00 60 LEU A CA 16
ATOM 22805 C C . LEU A 1 60 ? 7.607 -8.491 7.003 1.00 0.00 60 LEU A C 16
ATOM 22806 O O . LEU A 1 60 ? 8.047 -7.522 6.417 1.00 0.00 60 LEU A O 16
ATOM 22822 N N . ASP A 1 61 ? 8.154 -9.680 6.869 1.00 0.00 61 ASP A N 16
ATOM 22823 C CA . ASP A 1 61 ? 9.351 -9.890 5.986 1.00 0.00 61 ASP A CA 16
ATOM 22824 C C . ASP A 1 61 ? 8.932 -10.182 4.537 1.00 0.00 61 ASP A C 16
ATOM 22825 O O . ASP A 1 61 ? 9.632 -9.839 3.606 1.00 0.00 61 ASP A O 16
ATOM 22834 N N . PHE A 1 62 ? 7.815 -10.837 4.334 1.00 0.00 62 PHE A N 16
ATOM 22835 C CA . PHE A 1 62 ? 7.386 -11.172 2.938 1.00 0.00 62 PHE A CA 16
ATOM 22836 C C . PHE A 1 62 ? 6.816 -9.937 2.234 1.00 0.00 62 PHE A C 16
ATOM 22837 O O . PHE A 1 62 ? 6.135 -10.051 1.235 1.00 0.00 62 PHE A O 16
ATOM 22854 N N . LEU A 1 63 ? 7.099 -8.762 2.741 1.00 0.00 63 LEU A N 16
ATOM 22855 C CA . LEU A 1 63 ? 6.594 -7.496 2.103 1.00 0.00 63 LEU A CA 16
ATOM 22856 C C . LEU A 1 63 ? 7.745 -6.480 2.024 1.00 0.00 63 LEU A C 16
ATOM 22857 O O . LEU A 1 63 ? 8.399 -6.186 3.006 1.00 0.00 63 LEU A O 16
ATOM 22873 N N . THR A 1 64 ? 7.984 -5.938 0.853 1.00 0.00 64 THR A N 16
ATOM 22874 C CA . THR A 1 64 ? 9.075 -4.925 0.665 1.00 0.00 64 THR A CA 16
ATOM 22875 C C . THR A 1 64 ? 8.477 -3.532 0.855 1.00 0.00 64 THR A C 16
ATOM 22876 O O . THR A 1 64 ? 7.412 -3.239 0.344 1.00 0.00 64 THR A O 16
ATOM 22887 N N . VAL A 1 65 ? 9.148 -2.670 1.585 1.00 0.00 65 VAL A N 16
ATOM 22888 C CA . VAL A 1 65 ? 8.629 -1.281 1.827 1.00 0.00 65 VAL A CA 16
ATOM 22889 C C . VAL A 1 65 ? 9.499 -0.283 1.070 1.00 0.00 65 VAL A C 16
ATOM 22890 O O . VAL A 1 65 ? 10.710 -0.308 1.152 1.00 0.00 65 VAL A O 16
ATOM 22903 N N . GLN A 1 66 ? 8.888 0.603 0.337 1.00 0.00 66 GLN A N 16
ATOM 22904 C CA . GLN A 1 66 ? 9.666 1.621 -0.425 1.00 0.00 66 GLN A CA 16
ATOM 22905 C C . GLN A 1 66 ? 8.780 2.850 -0.615 1.00 0.00 66 GLN A C 16
ATOM 22906 O O . GLN A 1 66 ? 7.572 2.769 -0.549 1.00 0.00 66 GLN A O 16
ATOM 22920 N N . GLU A 1 67 ? 9.367 3.995 -0.834 1.00 0.00 67 GLU A N 16
ATOM 22921 C CA . GLU A 1 67 ? 8.559 5.240 -1.016 1.00 0.00 67 GLU A CA 16
ATOM 22922 C C . GLU A 1 67 ? 9.272 6.139 -2.022 1.00 0.00 67 GLU A C 16
ATOM 22923 O O . GLU A 1 67 ? 10.468 6.038 -2.210 1.00 0.00 67 GLU A O 16
ATOM 22935 N N . SER A 1 68 ? 8.543 7.012 -2.680 1.00 0.00 68 SER A N 16
ATOM 22936 C CA . SER A 1 68 ? 9.159 7.935 -3.694 1.00 0.00 68 SER A CA 16
ATOM 22937 C C . SER A 1 68 ? 8.665 9.350 -3.436 1.00 0.00 68 SER A C 16
ATOM 22938 O O . SER A 1 68 ? 7.558 9.567 -2.988 1.00 0.00 68 SER A O 16
ATOM 22946 N N . ARG A 1 69 ? 9.497 10.318 -3.714 1.00 0.00 69 ARG A N 16
ATOM 22947 C CA . ARG A 1 69 ? 9.112 11.735 -3.487 1.00 0.00 69 ARG A CA 16
ATOM 22948 C C . ARG A 1 69 ? 8.168 12.196 -4.590 1.00 0.00 69 ARG A C 16
ATOM 22949 O O . ARG A 1 69 ? 8.329 11.855 -5.743 1.00 0.00 69 ARG A O 16
ATOM 22970 N N . ASN A 1 70 ? 7.177 12.973 -4.241 1.00 0.00 70 ASN A N 16
ATOM 22971 C CA . ASN A 1 70 ? 6.209 13.468 -5.264 1.00 0.00 70 ASN A CA 16
ATOM 22972 C C . ASN A 1 70 ? 5.649 14.824 -4.830 1.00 0.00 70 ASN A C 16
ATOM 22973 O O . ASN A 1 70 ? 4.759 14.907 -4.006 1.00 0.00 70 ASN A O 16
ATOM 22984 N N . GLY A 1 71 ? 6.158 15.887 -5.387 1.00 0.00 71 GLY A N 16
ATOM 22985 C CA . GLY A 1 71 ? 5.651 17.240 -5.023 1.00 0.00 71 GLY A CA 16
ATOM 22986 C C . GLY A 1 71 ? 5.953 17.540 -3.551 1.00 0.00 71 GLY A C 16
ATOM 22987 O O . GLY A 1 71 ? 7.020 17.242 -3.051 1.00 0.00 71 GLY A O 16
ATOM 22991 N N . SER A 1 72 ? 5.018 18.141 -2.857 1.00 0.00 72 SER A N 16
ATOM 22992 C CA . SER A 1 72 ? 5.231 18.485 -1.414 1.00 0.00 72 SER A CA 16
ATOM 22993 C C . SER A 1 72 ? 4.785 17.320 -0.531 1.00 0.00 72 SER A C 16
ATOM 22994 O O . SER A 1 72 ? 4.780 17.419 0.681 1.00 0.00 72 SER A O 16
ATOM 23002 N N . LYS A 1 73 ? 4.396 16.217 -1.131 1.00 0.00 73 LYS A N 16
ATOM 23003 C CA . LYS A 1 73 ? 3.932 15.026 -0.339 1.00 0.00 73 LYS A CA 16
ATOM 23004 C C . LYS A 1 73 ? 4.481 13.742 -0.974 1.00 0.00 73 LYS A C 16
ATOM 23005 O O . LYS A 1 73 ? 4.127 13.383 -2.080 1.00 0.00 73 LYS A O 16
ATOM 23024 N N . LEU A 1 74 ? 5.339 13.042 -0.273 1.00 0.00 74 LEU A N 16
ATOM 23025 C CA . LEU A 1 74 ? 5.904 11.773 -0.826 1.00 0.00 74 LEU A CA 16
ATOM 23026 C C . LEU A 1 74 ? 4.835 10.686 -0.718 1.00 0.00 74 LEU A C 16
ATOM 23027 O O . LEU A 1 74 ? 4.108 10.627 0.253 1.00 0.00 74 LEU A O 16
ATOM 23043 N N . HIS A 1 75 ? 4.729 9.829 -1.710 1.00 0.00 75 HIS A N 16
ATOM 23044 C CA . HIS A 1 75 ? 3.695 8.735 -1.681 1.00 0.00 75 HIS A CA 16
ATOM 23045 C C . HIS A 1 75 ? 4.365 7.413 -1.322 1.00 0.00 75 HIS A C 16
ATOM 23046 O O . HIS A 1 75 ? 5.292 6.973 -1.977 1.00 0.00 75 HIS A O 16
ATOM 23060 N N . SER A 1 76 ? 3.906 6.777 -0.275 1.00 0.00 76 SER A N 16
ATOM 23061 C CA . SER A 1 76 ? 4.513 5.484 0.140 1.00 0.00 76 SER A CA 16
ATOM 23062 C C . SER A 1 76 ? 4.130 4.404 -0.874 1.00 0.00 76 SER A C 16
ATOM 23063 O O . SER A 1 76 ? 3.081 4.463 -1.482 1.00 0.00 76 SER A O 16
ATOM 23071 N N . GLU A 1 77 ? 4.979 3.421 -1.061 1.00 0.00 77 GLU A N 16
ATOM 23072 C CA . GLU A 1 77 ? 4.686 2.319 -2.040 1.00 0.00 77 GLU A CA 16
ATOM 23073 C C . GLU A 1 77 ? 5.133 0.988 -1.433 1.00 0.00 77 GLU A C 16
ATOM 23074 O O . GLU A 1 77 ? 6.024 0.936 -0.610 1.00 0.00 77 GLU A O 16
ATOM 23086 N N . ILE A 1 78 ? 4.519 -0.095 -1.840 1.00 0.00 78 ILE A N 16
ATOM 23087 C CA . ILE A 1 78 ? 4.893 -1.447 -1.311 1.00 0.00 78 ILE A CA 16
ATOM 23088 C C . ILE A 1 78 ? 4.826 -2.455 -2.464 1.00 0.00 78 ILE A C 16
ATOM 23089 O O . ILE A 1 78 ? 4.130 -2.247 -3.439 1.00 0.00 78 ILE A O 16
ATOM 23105 N N . ARG A 1 79 ? 5.540 -3.550 -2.359 1.00 0.00 79 ARG A N 16
ATOM 23106 C CA . ARG A 1 79 ? 5.533 -4.601 -3.437 1.00 0.00 79 ARG A CA 16
ATOM 23107 C C . ARG A 1 79 ? 5.474 -5.960 -2.755 1.00 0.00 79 ARG A C 16
ATOM 23108 O O . ARG A 1 79 ? 5.971 -6.136 -1.659 1.00 0.00 79 ARG A O 16
ATOM 23129 N N . LEU A 1 80 ? 4.848 -6.915 -3.372 1.00 0.00 80 LEU A N 16
ATOM 23130 C CA . LEU A 1 80 ? 4.726 -8.263 -2.755 1.00 0.00 80 LEU A CA 16
ATOM 23131 C C . LEU A 1 80 ? 5.932 -9.114 -3.197 1.00 0.00 80 LEU A C 16
ATOM 23132 O O . LEU A 1 80 ? 6.126 -9.366 -4.368 1.00 0.00 80 LEU A O 16
ATOM 23148 N N . ARG A 1 81 ? 6.743 -9.539 -2.261 1.00 0.00 81 ARG A N 16
ATOM 23149 C CA . ARG A 1 81 ? 7.951 -10.351 -2.610 1.00 0.00 81 ARG A CA 16
ATOM 23150 C C . ARG A 1 81 ? 7.532 -11.678 -3.223 1.00 0.00 81 ARG A C 16
ATOM 23151 O O . ARG A 1 81 ? 8.131 -12.140 -4.171 1.00 0.00 81 ARG A O 16
ATOM 23172 N N . HIS A 1 82 ? 6.516 -12.286 -2.682 1.00 0.00 82 HIS A N 16
ATOM 23173 C CA . HIS A 1 82 ? 6.037 -13.596 -3.207 1.00 0.00 82 HIS A CA 16
ATOM 23174 C C . HIS A 1 82 ? 7.150 -14.640 -3.066 1.00 0.00 82 HIS A C 16
ATOM 23175 O O . HIS A 1 82 ? 7.086 -15.516 -2.226 1.00 0.00 82 HIS A O 16
ATOM 23189 N N . ASP A 1 83 ? 8.169 -14.551 -3.877 1.00 0.00 83 ASP A N 16
ATOM 23190 C CA . ASP A 1 83 ? 9.291 -15.533 -3.802 1.00 0.00 83 ASP A CA 16
ATOM 23191 C C . ASP A 1 83 ? 9.841 -15.599 -2.370 1.00 0.00 83 ASP A C 16
ATOM 23192 O O . ASP A 1 83 ? 9.384 -16.380 -1.559 1.00 0.00 83 ASP A O 16
ATOM 23201 N N . GLY A 1 84 ? 10.818 -14.785 -2.055 1.00 0.00 84 GLY A N 16
ATOM 23202 C CA . GLY A 1 84 ? 11.401 -14.799 -0.677 1.00 0.00 84 GLY A CA 16
ATOM 23203 C C . GLY A 1 84 ? 12.397 -15.957 -0.543 1.00 0.00 84 GLY A C 16
ATOM 23204 O O . GLY A 1 84 ? 12.760 -16.349 0.549 1.00 0.00 84 GLY A O 16
ATOM 23208 N N . LEU A 1 85 ? 12.849 -16.501 -1.649 1.00 0.00 85 LEU A N 16
ATOM 23209 C CA . LEU A 1 85 ? 13.840 -17.629 -1.603 1.00 0.00 85 LEU A CA 16
ATOM 23210 C C . LEU A 1 85 ? 15.257 -17.039 -1.514 1.00 0.00 85 LEU A C 16
ATOM 23211 O O . LEU A 1 85 ? 16.235 -17.761 -1.448 1.00 0.00 85 LEU A O 16
ATOM 23227 N N . GLU A 1 86 ? 15.373 -15.736 -1.532 1.00 0.00 86 GLU A N 16
ATOM 23228 C CA . GLU A 1 86 ? 16.723 -15.100 -1.469 1.00 0.00 86 GLU A CA 16
ATOM 23229 C C . GLU A 1 86 ? 17.408 -15.487 -0.160 1.00 0.00 86 GLU A C 16
ATOM 23230 O O . GLU A 1 86 ? 16.856 -15.340 0.910 1.00 0.00 86 GLU A O 16
ATOM 23242 N N . HIS A 1 87 ? 18.614 -15.989 -0.242 1.00 0.00 87 HIS A N 16
ATOM 23243 C CA . HIS A 1 87 ? 19.353 -16.401 0.989 1.00 0.00 87 HIS A CA 16
ATOM 23244 C C . HIS A 1 87 ? 19.969 -15.167 1.651 1.00 0.00 87 HIS A C 16
ATOM 23245 O O . HIS A 1 87 ? 20.081 -14.119 1.048 1.00 0.00 87 HIS A O 16
ATOM 23259 N N . HIS A 1 88 ? 20.375 -15.282 2.891 1.00 0.00 88 HIS A N 16
ATOM 23260 C CA . HIS A 1 88 ? 20.994 -14.116 3.599 1.00 0.00 88 HIS A CA 16
ATOM 23261 C C . HIS A 1 88 ? 21.986 -14.636 4.641 1.00 0.00 88 HIS A C 16
ATOM 23262 O O . HIS A 1 88 ? 21.788 -15.677 5.235 1.00 0.00 88 HIS A O 16
ATOM 23276 N N . HIS A 1 89 ? 23.064 -13.923 4.865 1.00 0.00 89 HIS A N 16
ATOM 23277 C CA . HIS A 1 89 ? 24.083 -14.375 5.865 1.00 0.00 89 HIS A CA 16
ATOM 23278 C C . HIS A 1 89 ? 23.710 -13.854 7.252 1.00 0.00 89 HIS A C 16
ATOM 23279 O O . HIS A 1 89 ? 23.402 -12.693 7.430 1.00 0.00 89 HIS A O 16
ATOM 23293 N N . HIS A 1 90 ? 23.739 -14.710 8.237 1.00 0.00 90 HIS A N 16
ATOM 23294 C CA . HIS A 1 90 ? 23.386 -14.278 9.618 1.00 0.00 90 HIS A CA 16
ATOM 23295 C C . HIS A 1 90 ? 24.440 -13.291 10.130 1.00 0.00 90 HIS A C 16
ATOM 23296 O O . HIS A 1 90 ? 24.130 -12.345 10.826 1.00 0.00 90 HIS A O 16
ATOM 23310 N N . HIS A 1 91 ? 25.683 -13.515 9.801 1.00 0.00 91 HIS A N 16
ATOM 23311 C CA . HIS A 1 91 ? 26.759 -12.600 10.276 1.00 0.00 91 HIS A CA 16
ATOM 23312 C C . HIS A 1 91 ? 26.535 -11.195 9.715 1.00 0.00 91 HIS A C 16
ATOM 23313 O O . HIS A 1 91 ? 26.725 -10.208 10.394 1.00 0.00 91 HIS A O 16
ATOM 23327 N N . HIS A 1 92 ? 26.139 -11.103 8.477 1.00 0.00 92 HIS A N 16
ATOM 23328 C CA . HIS A 1 92 ? 25.910 -9.764 7.863 1.00 0.00 92 HIS A CA 16
ATOM 23329 C C . HIS A 1 92 ? 24.710 -9.092 8.535 1.00 0.00 92 HIS A C 16
ATOM 23330 O O . HIS A 1 92 ? 24.909 -8.463 9.562 1.00 0.00 92 HIS A O 16
ATOM 23345 N N . MET A 1 1 ? -19.361 -11.129 0.241 1.00 0.00 1 MET A N 17
ATOM 23346 C CA . MET A 1 1 ? -19.028 -11.942 -0.960 1.00 0.00 1 MET A CA 17
ATOM 23347 C C . MET A 1 1 ? -17.656 -11.507 -1.499 1.00 0.00 1 MET A C 17
ATOM 23348 O O . MET A 1 1 ? -17.570 -10.842 -2.512 1.00 0.00 1 MET A O 17
ATOM 23364 N N . PRO A 1 2 ? -16.586 -11.876 -0.825 1.00 0.00 2 PRO A N 17
ATOM 23365 C CA . PRO A 1 2 ? -15.194 -11.508 -1.250 1.00 0.00 2 PRO A CA 17
ATOM 23366 C C . PRO A 1 2 ? -14.844 -12.070 -2.638 1.00 0.00 2 PRO A C 17
ATOM 23367 O O . PRO A 1 2 ? -15.314 -13.122 -3.030 1.00 0.00 2 PRO A O 17
ATOM 23378 N N . HIS A 1 3 ? -14.021 -11.377 -3.379 1.00 0.00 3 HIS A N 17
ATOM 23379 C CA . HIS A 1 3 ? -13.639 -11.872 -4.730 1.00 0.00 3 HIS A CA 17
ATOM 23380 C C . HIS A 1 3 ? -12.940 -13.228 -4.584 1.00 0.00 3 HIS A C 17
ATOM 23381 O O . HIS A 1 3 ? -13.177 -14.141 -5.352 1.00 0.00 3 HIS A O 17
ATOM 23395 N N . LYS A 1 4 ? -12.082 -13.370 -3.602 1.00 0.00 4 LYS A N 17
ATOM 23396 C CA . LYS A 1 4 ? -11.372 -14.672 -3.400 1.00 0.00 4 LYS A CA 17
ATOM 23397 C C . LYS A 1 4 ? -10.899 -14.766 -1.942 1.00 0.00 4 LYS A C 17
ATOM 23398 O O . LYS A 1 4 ? -9.728 -14.933 -1.669 1.00 0.00 4 LYS A O 17
ATOM 23417 N N . GLU A 1 5 ? -11.806 -14.654 -1.001 1.00 0.00 5 GLU A N 17
ATOM 23418 C CA . GLU A 1 5 ? -11.417 -14.739 0.444 1.00 0.00 5 GLU A CA 17
ATOM 23419 C C . GLU A 1 5 ? -10.214 -13.824 0.718 1.00 0.00 5 GLU A C 17
ATOM 23420 O O . GLU A 1 5 ? -9.077 -14.239 0.619 1.00 0.00 5 GLU A O 17
ATOM 23432 N N . LYS A 1 6 ? -10.454 -12.582 1.058 1.00 0.00 6 LYS A N 17
ATOM 23433 C CA . LYS A 1 6 ? -9.323 -11.635 1.332 1.00 0.00 6 LYS A CA 17
ATOM 23434 C C . LYS A 1 6 ? -8.957 -11.673 2.817 1.00 0.00 6 LYS A C 17
ATOM 23435 O O . LYS A 1 6 ? -8.545 -10.681 3.389 1.00 0.00 6 LYS A O 17
ATOM 23454 N N . HIS A 1 7 ? -9.115 -12.808 3.453 1.00 0.00 7 HIS A N 17
ATOM 23455 C CA . HIS A 1 7 ? -8.784 -12.916 4.912 1.00 0.00 7 HIS A CA 17
ATOM 23456 C C . HIS A 1 7 ? -7.246 -12.913 5.095 1.00 0.00 7 HIS A C 17
ATOM 23457 O O . HIS A 1 7 ? -6.735 -12.252 5.977 1.00 0.00 7 HIS A O 17
ATOM 23471 N N . PRO A 1 8 ? -6.507 -13.637 4.276 1.00 0.00 8 PRO A N 17
ATOM 23472 C CA . PRO A 1 8 ? -5.013 -13.690 4.386 1.00 0.00 8 PRO A CA 17
ATOM 23473 C C . PRO A 1 8 ? -4.366 -12.315 4.156 1.00 0.00 8 PRO A C 17
ATOM 23474 O O . PRO A 1 8 ? -4.811 -11.535 3.333 1.00 0.00 8 PRO A O 17
ATOM 23485 N N . LEU A 1 9 ? -3.320 -12.021 4.872 1.00 0.00 9 LEU A N 17
ATOM 23486 C CA . LEU A 1 9 ? -2.640 -10.712 4.693 1.00 0.00 9 LEU A CA 17
ATOM 23487 C C . LEU A 1 9 ? -2.033 -10.646 3.285 1.00 0.00 9 LEU A C 17
ATOM 23488 O O . LEU A 1 9 ? -2.107 -9.636 2.616 1.00 0.00 9 LEU A O 17
ATOM 23504 N N . GLN A 1 10 ? -1.432 -11.716 2.833 1.00 0.00 10 GLN A N 17
ATOM 23505 C CA . GLN A 1 10 ? -0.816 -11.710 1.474 1.00 0.00 10 GLN A CA 17
ATOM 23506 C C . GLN A 1 10 ? -1.904 -11.504 0.418 1.00 0.00 10 GLN A C 17
ATOM 23507 O O . GLN A 1 10 ? -1.743 -10.739 -0.513 1.00 0.00 10 GLN A O 17
ATOM 23521 N N . ASP A 1 11 ? -3.010 -12.178 0.556 1.00 0.00 11 ASP A N 17
ATOM 23522 C CA . ASP A 1 11 ? -4.110 -12.018 -0.437 1.00 0.00 11 ASP A CA 17
ATOM 23523 C C . ASP A 1 11 ? -4.629 -10.579 -0.388 1.00 0.00 11 ASP A C 17
ATOM 23524 O O . ASP A 1 11 ? -4.950 -9.991 -1.402 1.00 0.00 11 ASP A O 17
ATOM 23533 N N . MET A 1 12 ? -4.723 -10.010 0.786 1.00 0.00 12 MET A N 17
ATOM 23534 C CA . MET A 1 12 ? -5.232 -8.612 0.902 1.00 0.00 12 MET A CA 17
ATOM 23535 C C . MET A 1 12 ? -4.303 -7.655 0.141 1.00 0.00 12 MET A C 17
ATOM 23536 O O . MET A 1 12 ? -4.740 -6.904 -0.708 1.00 0.00 12 MET A O 17
ATOM 23550 N N . PHE A 1 13 ? -3.028 -7.679 0.433 1.00 0.00 13 PHE A N 17
ATOM 23551 C CA . PHE A 1 13 ? -2.082 -6.771 -0.283 1.00 0.00 13 PHE A CA 17
ATOM 23552 C C . PHE A 1 13 ? -1.923 -7.223 -1.742 1.00 0.00 13 PHE A C 17
ATOM 23553 O O . PHE A 1 13 ? -1.864 -6.417 -2.644 1.00 0.00 13 PHE A O 17
ATOM 23570 N N . THR A 1 14 ? -1.842 -8.503 -1.977 1.00 0.00 14 THR A N 17
ATOM 23571 C CA . THR A 1 14 ? -1.667 -8.995 -3.377 1.00 0.00 14 THR A CA 17
ATOM 23572 C C . THR A 1 14 ? -2.882 -8.594 -4.220 1.00 0.00 14 THR A C 17
ATOM 23573 O O . THR A 1 14 ? -2.749 -8.126 -5.333 1.00 0.00 14 THR A O 17
ATOM 23584 N N . SER A 1 15 ? -4.067 -8.785 -3.703 1.00 0.00 15 SER A N 17
ATOM 23585 C CA . SER A 1 15 ? -5.285 -8.428 -4.485 1.00 0.00 15 SER A CA 17
ATOM 23586 C C . SER A 1 15 ? -5.276 -6.936 -4.818 1.00 0.00 15 SER A C 17
ATOM 23587 O O . SER A 1 15 ? -5.558 -6.538 -5.931 1.00 0.00 15 SER A O 17
ATOM 23595 N N . ALA A 1 16 ? -4.960 -6.106 -3.861 1.00 0.00 16 ALA A N 17
ATOM 23596 C CA . ALA A 1 16 ? -4.942 -4.636 -4.123 1.00 0.00 16 ALA A CA 17
ATOM 23597 C C . ALA A 1 16 ? -3.737 -4.268 -4.990 1.00 0.00 16 ALA A C 17
ATOM 23598 O O . ALA A 1 16 ? -3.860 -3.553 -5.959 1.00 0.00 16 ALA A O 17
ATOM 23605 N N . ILE A 1 17 ? -2.574 -4.741 -4.646 1.00 0.00 17 ILE A N 17
ATOM 23606 C CA . ILE A 1 17 ? -1.364 -4.393 -5.446 1.00 0.00 17 ILE A CA 17
ATOM 23607 C C . ILE A 1 17 ? -1.522 -4.931 -6.871 1.00 0.00 17 ILE A C 17
ATOM 23608 O O . ILE A 1 17 ? -1.230 -4.249 -7.831 1.00 0.00 17 ILE A O 17
ATOM 23624 N N . GLU A 1 18 ? -1.972 -6.144 -7.017 1.00 0.00 18 GLU A N 17
ATOM 23625 C CA . GLU A 1 18 ? -2.136 -6.722 -8.379 1.00 0.00 18 GLU A CA 17
ATOM 23626 C C . GLU A 1 18 ? -3.234 -5.966 -9.138 1.00 0.00 18 GLU A C 17
ATOM 23627 O O . GLU A 1 18 ? -3.171 -5.812 -10.341 1.00 0.00 18 GLU A O 17
ATOM 23639 N N . ALA A 1 19 ? -4.244 -5.503 -8.448 1.00 0.00 19 ALA A N 17
ATOM 23640 C CA . ALA A 1 19 ? -5.347 -4.773 -9.141 1.00 0.00 19 ALA A CA 17
ATOM 23641 C C . ALA A 1 19 ? -4.845 -3.434 -9.699 1.00 0.00 19 ALA A C 17
ATOM 23642 O O . ALA A 1 19 ? -4.919 -3.191 -10.887 1.00 0.00 19 ALA A O 17
ATOM 23649 N N . VAL A 1 20 ? -4.341 -2.562 -8.852 1.00 0.00 20 VAL A N 17
ATOM 23650 C CA . VAL A 1 20 ? -3.838 -1.224 -9.331 1.00 0.00 20 VAL A CA 17
ATOM 23651 C C . VAL A 1 20 ? -2.318 -1.280 -9.537 1.00 0.00 20 VAL A C 17
ATOM 23652 O O . VAL A 1 20 ? -1.632 -0.288 -9.397 1.00 0.00 20 VAL A O 17
ATOM 23665 N N . ALA A 1 21 ? -1.784 -2.426 -9.877 1.00 0.00 21 ALA A N 17
ATOM 23666 C CA . ALA A 1 21 ? -0.312 -2.532 -10.098 1.00 0.00 21 ALA A CA 17
ATOM 23667 C C . ALA A 1 21 ? 0.151 -1.444 -11.079 1.00 0.00 21 ALA A C 17
ATOM 23668 O O . ALA A 1 21 ? 1.314 -1.099 -11.121 1.00 0.00 21 ALA A O 17
ATOM 23675 N N . ARG A 1 22 ? -0.757 -0.903 -11.862 1.00 0.00 22 ARG A N 17
ATOM 23676 C CA . ARG A 1 22 ? -0.384 0.178 -12.830 1.00 0.00 22 ARG A CA 17
ATOM 23677 C C . ARG A 1 22 ? 0.661 -0.360 -13.808 1.00 0.00 22 ARG A C 17
ATOM 23678 O O . ARG A 1 22 ? 1.626 0.308 -14.118 1.00 0.00 22 ARG A O 17
ATOM 23699 N N . ASP A 1 23 ? 0.467 -1.566 -14.297 1.00 0.00 23 ASP A N 17
ATOM 23700 C CA . ASP A 1 23 ? 1.428 -2.174 -15.276 1.00 0.00 23 ASP A CA 17
ATOM 23701 C C . ASP A 1 23 ? 2.886 -1.885 -14.877 1.00 0.00 23 ASP A C 17
ATOM 23702 O O . ASP A 1 23 ? 3.732 -1.654 -15.718 1.00 0.00 23 ASP A O 17
ATOM 23711 N N . SER A 1 24 ? 3.185 -1.897 -13.595 1.00 0.00 24 SER A N 17
ATOM 23712 C CA . SER A 1 24 ? 4.592 -1.625 -13.128 1.00 0.00 24 SER A CA 17
ATOM 23713 C C . SER A 1 24 ? 4.903 -2.503 -11.914 1.00 0.00 24 SER A C 17
ATOM 23714 O O . SER A 1 24 ? 5.916 -2.343 -11.260 1.00 0.00 24 SER A O 17
ATOM 23722 N N . GLY A 1 25 ? 4.039 -3.432 -11.608 1.00 0.00 25 GLY A N 17
ATOM 23723 C CA . GLY A 1 25 ? 4.275 -4.329 -10.437 1.00 0.00 25 GLY A CA 17
ATOM 23724 C C . GLY A 1 25 ? 4.056 -3.552 -9.138 1.00 0.00 25 GLY A C 17
ATOM 23725 O O . GLY A 1 25 ? 3.439 -4.038 -8.211 1.00 0.00 25 GLY A O 17
ATOM 23729 N N . TRP A 1 26 ? 4.559 -2.348 -9.062 1.00 0.00 26 TRP A N 17
ATOM 23730 C CA . TRP A 1 26 ? 4.383 -1.534 -7.820 1.00 0.00 26 TRP A CA 17
ATOM 23731 C C . TRP A 1 26 ? 2.951 -1.006 -7.755 1.00 0.00 26 TRP A C 17
ATOM 23732 O O . TRP A 1 26 ? 2.178 -1.181 -8.673 1.00 0.00 26 TRP A O 17
ATOM 23753 N N . ALA A 1 27 ? 2.595 -0.356 -6.676 1.00 0.00 27 ALA A N 17
ATOM 23754 C CA . ALA A 1 27 ? 1.211 0.198 -6.539 1.00 0.00 27 ALA A CA 17
ATOM 23755 C C . ALA A 1 27 ? 1.251 1.385 -5.574 1.00 0.00 27 ALA A C 17
ATOM 23756 O O . ALA A 1 27 ? 2.012 1.398 -4.627 1.00 0.00 27 ALA A O 17
ATOM 23763 N N . GLU A 1 28 ? 0.442 2.384 -5.805 1.00 0.00 28 GLU A N 17
ATOM 23764 C CA . GLU A 1 28 ? 0.442 3.570 -4.899 1.00 0.00 28 GLU A CA 17
ATOM 23765 C C . GLU A 1 28 ? -0.182 3.185 -3.554 1.00 0.00 28 GLU A C 17
ATOM 23766 O O . GLU A 1 28 ? -1.265 2.641 -3.494 1.00 0.00 28 GLU A O 17
ATOM 23778 N N . LEU A 1 29 ? 0.503 3.448 -2.472 1.00 0.00 29 LEU A N 17
ATOM 23779 C CA . LEU A 1 29 ? -0.033 3.083 -1.126 1.00 0.00 29 LEU A CA 17
ATOM 23780 C C . LEU A 1 29 ? -1.435 3.682 -0.953 1.00 0.00 29 LEU A C 17
ATOM 23781 O O . LEU A 1 29 ? -2.334 3.039 -0.448 1.00 0.00 29 LEU A O 17
ATOM 23797 N N . SER A 1 30 ? -1.628 4.903 -1.369 1.00 0.00 30 SER A N 17
ATOM 23798 C CA . SER A 1 30 ? -2.975 5.527 -1.232 1.00 0.00 30 SER A CA 17
ATOM 23799 C C . SER A 1 30 ? -3.993 4.696 -2.016 1.00 0.00 30 SER A C 17
ATOM 23800 O O . SER A 1 30 ? -5.084 4.434 -1.551 1.00 0.00 30 SER A O 17
ATOM 23808 N N . ALA A 1 31 ? -3.644 4.277 -3.203 1.00 0.00 31 ALA A N 17
ATOM 23809 C CA . ALA A 1 31 ? -4.592 3.466 -4.018 1.00 0.00 31 ALA A CA 17
ATOM 23810 C C . ALA A 1 31 ? -4.921 2.164 -3.285 1.00 0.00 31 ALA A C 17
ATOM 23811 O O . ALA A 1 31 ? -6.033 1.681 -3.336 1.00 0.00 31 ALA A O 17
ATOM 23818 N N . VAL A 1 32 ? -3.966 1.582 -2.611 1.00 0.00 32 VAL A N 17
ATOM 23819 C CA . VAL A 1 32 ? -4.239 0.303 -1.888 1.00 0.00 32 VAL A CA 17
ATOM 23820 C C . VAL A 1 32 ? -5.312 0.536 -0.818 1.00 0.00 32 VAL A C 17
ATOM 23821 O O . VAL A 1 32 ? -6.268 -0.205 -0.712 1.00 0.00 32 VAL A O 17
ATOM 23834 N N . GLY A 1 33 ? -5.153 1.552 -0.019 1.00 0.00 33 GLY A N 17
ATOM 23835 C CA . GLY A 1 33 ? -6.157 1.821 1.049 1.00 0.00 33 GLY A CA 17
ATOM 23836 C C . GLY A 1 33 ? -7.528 2.078 0.418 1.00 0.00 33 GLY A C 17
ATOM 23837 O O . GLY A 1 33 ? -8.521 1.501 0.814 1.00 0.00 33 GLY A O 17
ATOM 23841 N N . SER A 1 34 ? -7.590 2.942 -0.560 1.00 0.00 34 SER A N 17
ATOM 23842 C CA . SER A 1 34 ? -8.900 3.230 -1.215 1.00 0.00 34 SER A CA 17
ATOM 23843 C C . SER A 1 34 ? -9.415 1.976 -1.933 1.00 0.00 34 SER A C 17
ATOM 23844 O O . SER A 1 34 ? -10.585 1.659 -1.882 1.00 0.00 34 SER A O 17
ATOM 23852 N N . TYR A 1 35 ? -8.548 1.267 -2.611 1.00 0.00 35 TYR A N 17
ATOM 23853 C CA . TYR A 1 35 ? -8.987 0.042 -3.345 1.00 0.00 35 TYR A CA 17
ATOM 23854 C C . TYR A 1 35 ? -9.572 -0.967 -2.354 1.00 0.00 35 TYR A C 17
ATOM 23855 O O . TYR A 1 35 ? -10.645 -1.500 -2.556 1.00 0.00 35 TYR A O 17
ATOM 23873 N N . LEU A 1 36 ? -8.873 -1.235 -1.287 1.00 0.00 36 LEU A N 17
ATOM 23874 C CA . LEU A 1 36 ? -9.390 -2.212 -0.291 1.00 0.00 36 LEU A CA 17
ATOM 23875 C C . LEU A 1 36 ? -10.690 -1.675 0.305 1.00 0.00 36 LEU A C 17
ATOM 23876 O O . LEU A 1 36 ? -11.642 -2.404 0.487 1.00 0.00 36 LEU A O 17
ATOM 23892 N N . ALA A 1 37 ? -10.741 -0.407 0.605 1.00 0.00 37 ALA A N 17
ATOM 23893 C CA . ALA A 1 37 ? -11.989 0.165 1.187 1.00 0.00 37 ALA A CA 17
ATOM 23894 C C . ALA A 1 37 ? -13.150 -0.065 0.218 1.00 0.00 37 ALA A C 17
ATOM 23895 O O . ALA A 1 37 ? -14.219 -0.493 0.603 1.00 0.00 37 ALA A O 17
ATOM 23902 N N . LYS A 1 38 ? -12.943 0.218 -1.039 1.00 0.00 38 LYS A N 17
ATOM 23903 C CA . LYS A 1 38 ? -14.027 0.020 -2.043 1.00 0.00 38 LYS A CA 17
ATOM 23904 C C . LYS A 1 38 ? -14.367 -1.470 -2.148 1.00 0.00 38 LYS A C 17
ATOM 23905 O O . LYS A 1 38 ? -15.519 -1.847 -2.211 1.00 0.00 38 LYS A O 17
ATOM 23924 N N . ASN A 1 39 ? -13.372 -2.321 -2.171 1.00 0.00 39 ASN A N 17
ATOM 23925 C CA . ASN A 1 39 ? -13.628 -3.793 -2.279 1.00 0.00 39 ASN A CA 17
ATOM 23926 C C . ASN A 1 39 ? -13.885 -4.371 -0.886 1.00 0.00 39 ASN A C 17
ATOM 23927 O O . ASN A 1 39 ? -14.176 -5.540 -0.730 1.00 0.00 39 ASN A O 17
ATOM 23938 N N . ASP A 1 40 ? -13.786 -3.554 0.126 1.00 0.00 40 ASP A N 17
ATOM 23939 C CA . ASP A 1 40 ? -14.027 -4.035 1.517 1.00 0.00 40 ASP A CA 17
ATOM 23940 C C . ASP A 1 40 ? -14.309 -2.824 2.414 1.00 0.00 40 ASP A C 17
ATOM 23941 O O . ASP A 1 40 ? -13.460 -2.406 3.178 1.00 0.00 40 ASP A O 17
ATOM 23950 N N . PRO A 1 41 ? -15.491 -2.258 2.326 1.00 0.00 41 PRO A N 17
ATOM 23951 C CA . PRO A 1 41 ? -15.868 -1.073 3.153 1.00 0.00 41 PRO A CA 17
ATOM 23952 C C . PRO A 1 41 ? -15.665 -1.356 4.647 1.00 0.00 41 PRO A C 17
ATOM 23953 O O . PRO A 1 41 ? -15.432 -0.464 5.439 1.00 0.00 41 PRO A O 17
ATOM 23964 N N . SER A 1 42 ? -15.756 -2.599 5.027 1.00 0.00 42 SER A N 17
ATOM 23965 C CA . SER A 1 42 ? -15.574 -2.962 6.456 1.00 0.00 42 SER A CA 17
ATOM 23966 C C . SER A 1 42 ? -14.126 -2.687 6.870 1.00 0.00 42 SER A C 17
ATOM 23967 O O . SER A 1 42 ? -13.775 -2.758 8.033 1.00 0.00 42 SER A O 17
ATOM 23975 N N . PHE A 1 43 ? -13.284 -2.363 5.924 1.00 0.00 43 PHE A N 17
ATOM 23976 C CA . PHE A 1 43 ? -11.860 -2.077 6.254 1.00 0.00 43 PHE A CA 17
ATOM 23977 C C . PHE A 1 43 ? -11.777 -0.763 7.037 1.00 0.00 43 PHE A C 17
ATOM 23978 O O . PHE A 1 43 ? -12.399 0.221 6.682 1.00 0.00 43 PHE A O 17
ATOM 23995 N N . ASP A 1 44 ? -11.017 -0.752 8.105 1.00 0.00 44 ASP A N 17
ATOM 23996 C CA . ASP A 1 44 ? -10.870 0.477 8.959 1.00 0.00 44 ASP A CA 17
ATOM 23997 C C . ASP A 1 44 ? -9.399 0.946 8.954 1.00 0.00 44 ASP A C 17
ATOM 23998 O O . ASP A 1 44 ? -8.623 0.523 9.785 1.00 0.00 44 ASP A O 17
ATOM 24007 N N . PRO A 1 45 ? -9.009 1.822 8.044 1.00 0.00 45 PRO A N 17
ATOM 24008 C CA . PRO A 1 45 ? -7.599 2.336 7.982 1.00 0.00 45 PRO A CA 17
ATOM 24009 C C . PRO A 1 45 ? -7.198 3.004 9.304 1.00 0.00 45 PRO A C 17
ATOM 24010 O O . PRO A 1 45 ? -6.035 3.208 9.599 1.00 0.00 45 PRO A O 17
ATOM 24021 N N . ARG A 1 46 ? -8.173 3.335 10.093 1.00 0.00 46 ARG A N 17
ATOM 24022 C CA . ARG A 1 46 ? -7.907 3.989 11.399 1.00 0.00 46 ARG A CA 17
ATOM 24023 C C . ARG A 1 46 ? -7.130 3.027 12.294 1.00 0.00 46 ARG A C 17
ATOM 24024 O O . ARG A 1 46 ? -6.279 3.422 13.066 1.00 0.00 46 ARG A O 17
ATOM 24045 N N . ASN A 1 47 ? -7.424 1.759 12.195 1.00 0.00 47 ASN A N 17
ATOM 24046 C CA . ASN A 1 47 ? -6.717 0.757 13.039 1.00 0.00 47 ASN A CA 17
ATOM 24047 C C . ASN A 1 47 ? -5.226 0.798 12.708 1.00 0.00 47 ASN A C 17
ATOM 24048 O O . ASN A 1 47 ? -4.382 0.634 13.566 1.00 0.00 47 ASN A O 17
ATOM 24059 N N . TRP A 1 48 ? -4.897 1.016 11.461 1.00 0.00 48 TRP A N 17
ATOM 24060 C CA . TRP A 1 48 ? -3.461 1.070 11.055 1.00 0.00 48 TRP A CA 17
ATOM 24061 C C . TRP A 1 48 ? -2.877 2.429 11.451 1.00 0.00 48 TRP A C 17
ATOM 24062 O O . TRP A 1 48 ? -1.733 2.729 11.175 1.00 0.00 48 TRP A O 17
ATOM 24083 N N . GLY A 1 49 ? -3.655 3.244 12.107 1.00 0.00 49 GLY A N 17
ATOM 24084 C CA . GLY A 1 49 ? -3.155 4.583 12.538 1.00 0.00 49 GLY A CA 17
ATOM 24085 C C . GLY A 1 49 ? -2.975 5.494 11.319 1.00 0.00 49 GLY A C 17
ATOM 24086 O O . GLY A 1 49 ? -2.603 6.641 11.449 1.00 0.00 49 GLY A O 17
ATOM 24090 N N . HIS A 1 50 ? -3.237 4.981 10.140 1.00 0.00 50 HIS A N 17
ATOM 24091 C CA . HIS A 1 50 ? -3.087 5.794 8.889 1.00 0.00 50 HIS A CA 17
ATOM 24092 C C . HIS A 1 50 ? -1.643 6.287 8.757 1.00 0.00 50 HIS A C 17
ATOM 24093 O O . HIS A 1 50 ? -0.952 6.487 9.733 1.00 0.00 50 HIS A O 17
ATOM 24107 N N . GLY A 1 51 ? -1.179 6.482 7.550 1.00 0.00 51 GLY A N 17
ATOM 24108 C CA . GLY A 1 51 ? 0.222 6.956 7.353 1.00 0.00 51 GLY A CA 17
ATOM 24109 C C . GLY A 1 51 ? 1.190 5.842 7.760 1.00 0.00 51 GLY A C 17
ATOM 24110 O O . GLY A 1 51 ? 1.917 5.303 6.944 1.00 0.00 51 GLY A O 17
ATOM 24114 N N . ARG A 1 52 ? 1.199 5.497 9.022 1.00 0.00 52 ARG A N 17
ATOM 24115 C CA . ARG A 1 52 ? 2.111 4.423 9.516 1.00 0.00 52 ARG A CA 17
ATOM 24116 C C . ARG A 1 52 ? 1.814 3.109 8.789 1.00 0.00 52 ARG A C 17
ATOM 24117 O O . ARG A 1 52 ? 2.425 2.095 9.054 1.00 0.00 52 ARG A O 17
ATOM 24138 N N . LEU A 1 53 ? 0.898 3.118 7.859 1.00 0.00 53 LEU A N 17
ATOM 24139 C CA . LEU A 1 53 ? 0.580 1.875 7.111 1.00 0.00 53 LEU A CA 17
ATOM 24140 C C . LEU A 1 53 ? 1.858 1.371 6.442 1.00 0.00 53 LEU A C 17
ATOM 24141 O O . LEU A 1 53 ? 2.143 0.192 6.434 1.00 0.00 53 LEU A O 17
ATOM 24157 N N . SER A 1 54 ? 2.639 2.264 5.898 1.00 0.00 54 SER A N 17
ATOM 24158 C CA . SER A 1 54 ? 3.911 1.845 5.249 1.00 0.00 54 SER A CA 17
ATOM 24159 C C . SER A 1 54 ? 4.806 1.173 6.296 1.00 0.00 54 SER A C 17
ATOM 24160 O O . SER A 1 54 ? 5.438 0.172 6.039 1.00 0.00 54 SER A O 17
ATOM 24168 N N . GLN A 1 55 ? 4.869 1.720 7.481 1.00 0.00 55 GLN A N 17
ATOM 24169 C CA . GLN A 1 55 ? 5.725 1.111 8.543 1.00 0.00 55 GLN A CA 17
ATOM 24170 C C . GLN A 1 55 ? 5.092 -0.201 9.033 1.00 0.00 55 GLN A C 17
ATOM 24171 O O . GLN A 1 55 ? 5.778 -1.111 9.454 1.00 0.00 55 GLN A O 17
ATOM 24185 N N . MET A 1 56 ? 3.789 -0.305 8.995 1.00 0.00 56 MET A N 17
ATOM 24186 C CA . MET A 1 56 ? 3.125 -1.557 9.473 1.00 0.00 56 MET A CA 17
ATOM 24187 C C . MET A 1 56 ? 3.555 -2.736 8.589 1.00 0.00 56 MET A C 17
ATOM 24188 O O . MET A 1 56 ? 3.851 -3.809 9.072 1.00 0.00 56 MET A O 17
ATOM 24202 N N . VAL A 1 57 ? 3.599 -2.542 7.296 1.00 0.00 57 VAL A N 17
ATOM 24203 C CA . VAL A 1 57 ? 4.018 -3.649 6.382 1.00 0.00 57 VAL A CA 17
ATOM 24204 C C . VAL A 1 57 ? 5.531 -3.868 6.494 1.00 0.00 57 VAL A C 17
ATOM 24205 O O . VAL A 1 57 ? 6.042 -4.926 6.185 1.00 0.00 57 VAL A O 17
ATOM 24218 N N . LYS A 1 58 ? 6.248 -2.868 6.928 1.00 0.00 58 LYS A N 17
ATOM 24219 C CA . LYS A 1 58 ? 7.729 -2.996 7.054 1.00 0.00 58 LYS A CA 17
ATOM 24220 C C . LYS A 1 58 ? 8.078 -4.099 8.064 1.00 0.00 58 LYS A C 17
ATOM 24221 O O . LYS A 1 58 ? 9.015 -4.849 7.866 1.00 0.00 58 LYS A O 17
ATOM 24240 N N . LYS A 1 59 ? 7.336 -4.201 9.145 1.00 0.00 59 LYS A N 17
ATOM 24241 C CA . LYS A 1 59 ? 7.618 -5.256 10.180 1.00 0.00 59 LYS A CA 17
ATOM 24242 C C . LYS A 1 59 ? 6.688 -6.458 9.971 1.00 0.00 59 LYS A C 17
ATOM 24243 O O . LYS A 1 59 ? 5.960 -6.853 10.860 1.00 0.00 59 LYS A O 17
ATOM 24262 N N . LEU A 1 60 ? 6.713 -7.040 8.799 1.00 0.00 60 LEU A N 17
ATOM 24263 C CA . LEU A 1 60 ? 5.844 -8.231 8.507 1.00 0.00 60 LEU A CA 17
ATOM 24264 C C . LEU A 1 60 ? 6.597 -9.169 7.545 1.00 0.00 60 LEU A C 17
ATOM 24265 O O . LEU A 1 60 ? 6.147 -10.253 7.260 1.00 0.00 60 LEU A O 17
ATOM 24281 N N . ASP A 1 61 ? 7.740 -8.755 7.055 1.00 0.00 61 ASP A N 17
ATOM 24282 C CA . ASP A 1 61 ? 8.535 -9.607 6.114 1.00 0.00 61 ASP A CA 17
ATOM 24283 C C . ASP A 1 61 ? 7.734 -9.858 4.819 1.00 0.00 61 ASP A C 17
ATOM 24284 O O . ASP A 1 61 ? 6.680 -9.290 4.613 1.00 0.00 61 ASP A O 17
ATOM 24293 N N . PHE A 1 62 ? 8.257 -10.691 3.943 1.00 0.00 62 PHE A N 17
ATOM 24294 C CA . PHE A 1 62 ? 7.585 -11.006 2.627 1.00 0.00 62 PHE A CA 17
ATOM 24295 C C . PHE A 1 62 ? 6.979 -9.735 2.001 1.00 0.00 62 PHE A C 17
ATOM 24296 O O . PHE A 1 62 ? 6.117 -9.801 1.153 1.00 0.00 62 PHE A O 17
ATOM 24313 N N . LEU A 1 63 ? 7.439 -8.581 2.412 1.00 0.00 63 LEU A N 17
ATOM 24314 C CA . LEU A 1 63 ? 6.901 -7.283 1.868 1.00 0.00 63 LEU A CA 17
ATOM 24315 C C . LEU A 1 63 ? 8.049 -6.281 1.709 1.00 0.00 63 LEU A C 17
ATOM 24316 O O . LEU A 1 63 ? 8.837 -6.074 2.609 1.00 0.00 63 LEU A O 17
ATOM 24332 N N . THR A 1 64 ? 8.126 -5.650 0.562 1.00 0.00 64 THR A N 17
ATOM 24333 C CA . THR A 1 64 ? 9.199 -4.633 0.296 1.00 0.00 64 THR A CA 17
ATOM 24334 C C . THR A 1 64 ? 8.585 -3.241 0.457 1.00 0.00 64 THR A C 17
ATOM 24335 O O . THR A 1 64 ? 7.501 -2.983 -0.029 1.00 0.00 64 THR A O 17
ATOM 24346 N N . VAL A 1 65 ? 9.263 -2.349 1.145 1.00 0.00 65 VAL A N 17
ATOM 24347 C CA . VAL A 1 65 ? 8.731 -0.957 1.362 1.00 0.00 65 VAL A CA 17
ATOM 24348 C C . VAL A 1 65 ? 9.663 0.052 0.698 1.00 0.00 65 VAL A C 17
ATOM 24349 O O . VAL A 1 65 ? 10.865 0.002 0.870 1.00 0.00 65 VAL A O 17
ATOM 24362 N N . GLN A 1 66 ? 9.113 0.970 -0.058 1.00 0.00 66 GLN A N 17
ATOM 24363 C CA . GLN A 1 66 ? 9.948 2.010 -0.742 1.00 0.00 66 GLN A CA 17
ATOM 24364 C C . GLN A 1 66 ? 9.246 3.356 -0.615 1.00 0.00 66 GLN A C 17
ATOM 24365 O O . GLN A 1 66 ? 8.034 3.433 -0.553 1.00 0.00 66 GLN A O 17
ATOM 24379 N N . GLU A 1 67 ? 10.006 4.417 -0.573 1.00 0.00 67 GLU A N 17
ATOM 24380 C CA . GLU A 1 67 ? 9.417 5.786 -0.449 1.00 0.00 67 GLU A CA 17
ATOM 24381 C C . GLU A 1 67 ? 10.197 6.735 -1.338 1.00 0.00 67 GLU A C 17
ATOM 24382 O O . GLU A 1 67 ? 11.412 6.711 -1.381 1.00 0.00 67 GLU A O 17
ATOM 24394 N N . SER A 1 68 ? 9.495 7.573 -2.048 1.00 0.00 68 SER A N 17
ATOM 24395 C CA . SER A 1 68 ? 10.148 8.566 -2.947 1.00 0.00 68 SER A CA 17
ATOM 24396 C C . SER A 1 68 ? 9.495 9.908 -2.692 1.00 0.00 68 SER A C 17
ATOM 24397 O O . SER A 1 68 ? 8.353 9.985 -2.280 1.00 0.00 68 SER A O 17
ATOM 24405 N N . ARG A 1 69 ? 10.214 10.959 -2.917 1.00 0.00 69 ARG A N 17
ATOM 24406 C CA . ARG A 1 69 ? 9.663 12.321 -2.686 1.00 0.00 69 ARG A CA 17
ATOM 24407 C C . ARG A 1 69 ? 8.973 12.815 -3.968 1.00 0.00 69 ARG A C 17
ATOM 24408 O O . ARG A 1 69 ? 9.542 12.761 -5.039 1.00 0.00 69 ARG A O 17
ATOM 24429 N N . ASN A 1 70 ? 7.758 13.310 -3.870 1.00 0.00 70 ASN A N 17
ATOM 24430 C CA . ASN A 1 70 ? 7.039 13.823 -5.087 1.00 0.00 70 ASN A CA 17
ATOM 24431 C C . ASN A 1 70 ? 6.073 14.948 -4.680 1.00 0.00 70 ASN A C 17
ATOM 24432 O O . ASN A 1 70 ? 5.112 14.730 -3.968 1.00 0.00 70 ASN A O 17
ATOM 24443 N N . GLY A 1 71 ? 6.317 16.154 -5.127 1.00 0.00 71 GLY A N 17
ATOM 24444 C CA . GLY A 1 71 ? 5.409 17.284 -4.762 1.00 0.00 71 GLY A CA 17
ATOM 24445 C C . GLY A 1 71 ? 5.500 17.565 -3.261 1.00 0.00 71 GLY A C 17
ATOM 24446 O O . GLY A 1 71 ? 6.570 17.587 -2.687 1.00 0.00 71 GLY A O 17
ATOM 24450 N N . SER A 1 72 ? 4.379 17.791 -2.621 1.00 0.00 72 SER A N 17
ATOM 24451 C CA . SER A 1 72 ? 4.380 18.084 -1.153 1.00 0.00 72 SER A CA 17
ATOM 24452 C C . SER A 1 72 ? 4.171 16.794 -0.355 1.00 0.00 72 SER A C 17
ATOM 24453 O O . SER A 1 72 ? 4.153 16.815 0.858 1.00 0.00 72 SER A O 17
ATOM 24461 N N . LYS A 1 73 ? 4.008 15.671 -1.024 1.00 0.00 73 LYS A N 17
ATOM 24462 C CA . LYS A 1 73 ? 3.794 14.369 -0.299 1.00 0.00 73 LYS A CA 17
ATOM 24463 C C . LYS A 1 73 ? 4.668 13.284 -0.922 1.00 0.00 73 LYS A C 17
ATOM 24464 O O . LYS A 1 73 ? 4.802 13.196 -2.122 1.00 0.00 73 LYS A O 17
ATOM 24483 N N . LEU A 1 74 ? 5.258 12.446 -0.111 1.00 0.00 74 LEU A N 17
ATOM 24484 C CA . LEU A 1 74 ? 6.116 11.357 -0.659 1.00 0.00 74 LEU A CA 17
ATOM 24485 C C . LEU A 1 74 ? 5.225 10.264 -1.237 1.00 0.00 74 LEU A C 17
ATOM 24486 O O . LEU A 1 74 ? 4.113 10.060 -0.792 1.00 0.00 74 LEU A O 17
ATOM 24502 N N . HIS A 1 75 ? 5.710 9.556 -2.229 1.00 0.00 75 HIS A N 17
ATOM 24503 C CA . HIS A 1 75 ? 4.904 8.459 -2.861 1.00 0.00 75 HIS A CA 17
ATOM 24504 C C . HIS A 1 75 ? 5.372 7.116 -2.302 1.00 0.00 75 HIS A C 17
ATOM 24505 O O . HIS A 1 75 ? 6.393 6.584 -2.699 1.00 0.00 75 HIS A O 17
ATOM 24519 N N . SER A 1 76 ? 4.636 6.569 -1.368 1.00 0.00 76 SER A N 17
ATOM 24520 C CA . SER A 1 76 ? 5.026 5.257 -0.770 1.00 0.00 76 SER A CA 17
ATOM 24521 C C . SER A 1 76 ? 4.512 4.130 -1.669 1.00 0.00 76 SER A C 17
ATOM 24522 O O . SER A 1 76 ? 3.515 4.276 -2.350 1.00 0.00 76 SER A O 17
ATOM 24530 N N . GLU A 1 77 ? 5.176 3.002 -1.668 1.00 0.00 77 GLU A N 17
ATOM 24531 C CA . GLU A 1 77 ? 4.725 1.846 -2.510 1.00 0.00 77 GLU A CA 17
ATOM 24532 C C . GLU A 1 77 ? 5.058 0.556 -1.769 1.00 0.00 77 GLU A C 17
ATOM 24533 O O . GLU A 1 77 ? 5.972 0.513 -0.969 1.00 0.00 77 GLU A O 17
ATOM 24545 N N . ILE A 1 78 ? 4.319 -0.496 -2.031 1.00 0.00 78 ILE A N 17
ATOM 24546 C CA . ILE A 1 78 ? 4.567 -1.812 -1.354 1.00 0.00 78 ILE A CA 17
ATOM 24547 C C . ILE A 1 78 ? 4.564 -2.937 -2.393 1.00 0.00 78 ILE A C 17
ATOM 24548 O O . ILE A 1 78 ? 3.903 -2.858 -3.410 1.00 0.00 78 ILE A O 17
ATOM 24564 N N . ARG A 1 79 ? 5.303 -3.990 -2.136 1.00 0.00 79 ARG A N 17
ATOM 24565 C CA . ARG A 1 79 ? 5.356 -5.142 -3.090 1.00 0.00 79 ARG A CA 17
ATOM 24566 C C . ARG A 1 79 ? 5.653 -6.418 -2.308 1.00 0.00 79 ARG A C 17
ATOM 24567 O O . ARG A 1 79 ? 6.244 -6.391 -1.247 1.00 0.00 79 ARG A O 17
ATOM 24588 N N . LEU A 1 80 ? 5.241 -7.536 -2.830 1.00 0.00 80 LEU A N 17
ATOM 24589 C CA . LEU A 1 80 ? 5.488 -8.824 -2.133 1.00 0.00 80 LEU A CA 17
ATOM 24590 C C . LEU A 1 80 ? 6.995 -9.079 -2.055 1.00 0.00 80 LEU A C 17
ATOM 24591 O O . LEU A 1 80 ? 7.749 -8.603 -2.878 1.00 0.00 80 LEU A O 17
ATOM 24607 N N . ARG A 1 81 ? 7.419 -9.827 -1.059 1.00 0.00 81 ARG A N 17
ATOM 24608 C CA . ARG A 1 81 ? 8.880 -10.152 -0.865 1.00 0.00 81 ARG A CA 17
ATOM 24609 C C . ARG A 1 81 ? 9.550 -9.022 -0.082 1.00 0.00 81 ARG A C 17
ATOM 24610 O O . ARG A 1 81 ? 9.104 -7.897 -0.105 1.00 0.00 81 ARG A O 17
ATOM 24631 N N . HIS A 1 82 ? 10.628 -9.309 0.595 1.00 0.00 82 HIS A N 17
ATOM 24632 C CA . HIS A 1 82 ? 11.337 -8.246 1.365 1.00 0.00 82 HIS A CA 17
ATOM 24633 C C . HIS A 1 82 ? 12.231 -7.449 0.411 1.00 0.00 82 HIS A C 17
ATOM 24634 O O . HIS A 1 82 ? 12.480 -6.278 0.611 1.00 0.00 82 HIS A O 17
ATOM 24648 N N . ASP A 1 83 ? 12.724 -8.080 -0.625 1.00 0.00 83 ASP A N 17
ATOM 24649 C CA . ASP A 1 83 ? 13.606 -7.365 -1.590 1.00 0.00 83 ASP A CA 17
ATOM 24650 C C . ASP A 1 83 ? 13.771 -8.217 -2.850 1.00 0.00 83 ASP A C 17
ATOM 24651 O O . ASP A 1 83 ? 13.522 -7.768 -3.952 1.00 0.00 83 ASP A O 17
ATOM 24660 N N . GLY A 1 84 ? 14.187 -9.453 -2.695 1.00 0.00 84 GLY A N 17
ATOM 24661 C CA . GLY A 1 84 ? 14.369 -10.361 -3.876 1.00 0.00 84 GLY A CA 17
ATOM 24662 C C . GLY A 1 84 ? 15.811 -10.256 -4.387 1.00 0.00 84 GLY A C 17
ATOM 24663 O O . GLY A 1 84 ? 16.347 -11.189 -4.951 1.00 0.00 84 GLY A O 17
ATOM 24667 N N . LEU A 1 85 ? 16.444 -9.126 -4.193 1.00 0.00 85 LEU A N 17
ATOM 24668 C CA . LEU A 1 85 ? 17.857 -8.954 -4.661 1.00 0.00 85 LEU A CA 17
ATOM 24669 C C . LEU A 1 85 ? 18.817 -9.638 -3.673 1.00 0.00 85 LEU A C 17
ATOM 24670 O O . LEU A 1 85 ? 18.588 -9.653 -2.481 1.00 0.00 85 LEU A O 17
ATOM 24686 N N . GLU A 1 86 ? 19.891 -10.197 -4.175 1.00 0.00 86 GLU A N 17
ATOM 24687 C CA . GLU A 1 86 ? 20.888 -10.881 -3.292 1.00 0.00 86 GLU A CA 17
ATOM 24688 C C . GLU A 1 86 ? 20.201 -11.992 -2.489 1.00 0.00 86 GLU A C 17
ATOM 24689 O O . GLU A 1 86 ? 19.426 -11.740 -1.586 1.00 0.00 86 GLU A O 17
ATOM 24701 N N . HIS A 1 87 ? 20.495 -13.225 -2.814 1.00 0.00 87 HIS A N 17
ATOM 24702 C CA . HIS A 1 87 ? 19.886 -14.379 -2.085 1.00 0.00 87 HIS A CA 17
ATOM 24703 C C . HIS A 1 87 ? 20.852 -15.567 -2.139 1.00 0.00 87 HIS A C 17
ATOM 24704 O O . HIS A 1 87 ? 21.791 -15.578 -2.910 1.00 0.00 87 HIS A O 17
ATOM 24718 N N . HIS A 1 88 ? 20.630 -16.564 -1.321 1.00 0.00 88 HIS A N 17
ATOM 24719 C CA . HIS A 1 88 ? 21.532 -17.755 -1.316 1.00 0.00 88 HIS A CA 17
ATOM 24720 C C . HIS A 1 88 ? 22.990 -17.299 -1.172 1.00 0.00 88 HIS A C 17
ATOM 24721 O O . HIS A 1 88 ? 23.264 -16.207 -0.711 1.00 0.00 88 HIS A O 17
ATOM 24735 N N . HIS A 1 89 ? 23.923 -18.131 -1.556 1.00 0.00 89 HIS A N 17
ATOM 24736 C CA . HIS A 1 89 ? 25.367 -17.759 -1.443 1.00 0.00 89 HIS A CA 17
ATOM 24737 C C . HIS A 1 89 ? 25.673 -17.274 -0.022 1.00 0.00 89 HIS A C 17
ATOM 24738 O O . HIS A 1 89 ? 25.638 -16.092 0.267 1.00 0.00 89 HIS A O 17
ATOM 24752 N N . HIS A 1 90 ? 25.966 -18.185 0.869 1.00 0.00 90 HIS A N 17
ATOM 24753 C CA . HIS A 1 90 ? 26.272 -17.799 2.281 1.00 0.00 90 HIS A CA 17
ATOM 24754 C C . HIS A 1 90 ? 27.696 -17.247 2.368 1.00 0.00 90 HIS A C 17
ATOM 24755 O O . HIS A 1 90 ? 28.561 -17.611 1.595 1.00 0.00 90 HIS A O 17
ATOM 24769 N N . HIS A 1 91 ? 27.946 -16.366 3.307 1.00 0.00 91 HIS A N 17
ATOM 24770 C CA . HIS A 1 91 ? 29.317 -15.775 3.461 1.00 0.00 91 HIS A CA 17
ATOM 24771 C C . HIS A 1 91 ? 29.593 -15.511 4.944 1.00 0.00 91 HIS A C 17
ATOM 24772 O O . HIS A 1 91 ? 30.501 -14.786 5.294 1.00 0.00 91 HIS A O 17
ATOM 24786 N N . HIS A 1 92 ? 28.812 -16.094 5.817 1.00 0.00 92 HIS A N 17
ATOM 24787 C CA . HIS A 1 92 ? 29.019 -15.882 7.284 1.00 0.00 92 HIS A CA 17
ATOM 24788 C C . HIS A 1 92 ? 29.094 -14.383 7.595 1.00 0.00 92 HIS A C 17
ATOM 24789 O O . HIS A 1 92 ? 28.712 -13.601 6.741 1.00 0.00 92 HIS A O 17
ATOM 24804 N N . MET A 1 1 ? -13.135 -1.672 15.730 1.00 0.00 1 MET A N 18
ATOM 24805 C CA . MET A 1 1 ? -12.016 -1.521 14.754 1.00 0.00 1 MET A CA 18
ATOM 24806 C C . MET A 1 1 ? -11.006 -2.662 14.952 1.00 0.00 1 MET A C 18
ATOM 24807 O O . MET A 1 1 ? -9.830 -2.424 15.148 1.00 0.00 1 MET A O 18
ATOM 24823 N N . PRO A 1 2 ? -11.454 -3.895 14.899 1.00 0.00 2 PRO A N 18
ATOM 24824 C CA . PRO A 1 2 ? -10.559 -5.080 15.079 1.00 0.00 2 PRO A CA 18
ATOM 24825 C C . PRO A 1 2 ? -9.543 -5.216 13.933 1.00 0.00 2 PRO A C 18
ATOM 24826 O O . PRO A 1 2 ? -9.734 -4.693 12.854 1.00 0.00 2 PRO A O 18
ATOM 24837 N N . HIS A 1 3 ? -8.463 -5.910 14.169 1.00 0.00 3 HIS A N 18
ATOM 24838 C CA . HIS A 1 3 ? -7.423 -6.082 13.108 1.00 0.00 3 HIS A CA 18
ATOM 24839 C C . HIS A 1 3 ? -8.035 -6.771 11.881 1.00 0.00 3 HIS A C 18
ATOM 24840 O O . HIS A 1 3 ? -7.680 -6.472 10.763 1.00 0.00 3 HIS A O 18
ATOM 24854 N N . LYS A 1 4 ? -8.935 -7.696 12.089 1.00 0.00 4 LYS A N 18
ATOM 24855 C CA . LYS A 1 4 ? -9.569 -8.419 10.941 1.00 0.00 4 LYS A CA 18
ATOM 24856 C C . LYS A 1 4 ? -8.489 -9.058 10.057 1.00 0.00 4 LYS A C 18
ATOM 24857 O O . LYS A 1 4 ? -7.763 -8.388 9.352 1.00 0.00 4 LYS A O 18
ATOM 24876 N N . GLU A 1 5 ? -8.385 -10.364 10.093 1.00 0.00 5 GLU A N 18
ATOM 24877 C CA . GLU A 1 5 ? -7.363 -11.081 9.266 1.00 0.00 5 GLU A CA 18
ATOM 24878 C C . GLU A 1 5 ? -7.899 -12.467 8.902 1.00 0.00 5 GLU A C 18
ATOM 24879 O O . GLU A 1 5 ? -7.209 -13.460 9.005 1.00 0.00 5 GLU A O 18
ATOM 24891 N N . LYS A 1 6 ? -9.131 -12.538 8.479 1.00 0.00 6 LYS A N 18
ATOM 24892 C CA . LYS A 1 6 ? -9.727 -13.854 8.114 1.00 0.00 6 LYS A CA 18
ATOM 24893 C C . LYS A 1 6 ? -8.965 -14.455 6.928 1.00 0.00 6 LYS A C 18
ATOM 24894 O O . LYS A 1 6 ? -8.664 -15.632 6.906 1.00 0.00 6 LYS A O 18
ATOM 24913 N N . HIS A 1 7 ? -8.659 -13.651 5.938 1.00 0.00 7 HIS A N 18
ATOM 24914 C CA . HIS A 1 7 ? -7.920 -14.154 4.732 1.00 0.00 7 HIS A CA 18
ATOM 24915 C C . HIS A 1 7 ? -6.419 -13.812 4.879 1.00 0.00 7 HIS A C 18
ATOM 24916 O O . HIS A 1 7 ? -6.077 -12.838 5.521 1.00 0.00 7 HIS A O 18
ATOM 24930 N N . PRO A 1 8 ? -5.517 -14.586 4.293 1.00 0.00 8 PRO A N 18
ATOM 24931 C CA . PRO A 1 8 ? -4.052 -14.300 4.392 1.00 0.00 8 PRO A CA 18
ATOM 24932 C C . PRO A 1 8 ? -3.730 -12.816 4.138 1.00 0.00 8 PRO A C 18
ATOM 24933 O O . PRO A 1 8 ? -4.287 -12.190 3.260 1.00 0.00 8 PRO A O 18
ATOM 24944 N N . LEU A 1 9 ? -2.832 -12.259 4.903 1.00 0.00 9 LEU A N 18
ATOM 24945 C CA . LEU A 1 9 ? -2.470 -10.825 4.707 1.00 0.00 9 LEU A CA 18
ATOM 24946 C C . LEU A 1 9 ? -1.854 -10.657 3.313 1.00 0.00 9 LEU A C 18
ATOM 24947 O O . LEU A 1 9 ? -2.135 -9.708 2.608 1.00 0.00 9 LEU A O 18
ATOM 24963 N N . GLN A 1 10 ? -1.017 -11.577 2.912 1.00 0.00 10 GLN A N 18
ATOM 24964 C CA . GLN A 1 10 ? -0.376 -11.478 1.569 1.00 0.00 10 GLN A CA 18
ATOM 24965 C C . GLN A 1 10 ? -1.463 -11.421 0.498 1.00 0.00 10 GLN A C 18
ATOM 24966 O O . GLN A 1 10 ? -1.354 -10.705 -0.473 1.00 0.00 10 GLN A O 18
ATOM 24980 N N . ASP A 1 11 ? -2.517 -12.169 0.670 1.00 0.00 11 ASP A N 18
ATOM 24981 C CA . ASP A 1 11 ? -3.608 -12.148 -0.338 1.00 0.00 11 ASP A CA 18
ATOM 24982 C C . ASP A 1 11 ? -4.223 -10.746 -0.395 1.00 0.00 11 ASP A C 18
ATOM 24983 O O . ASP A 1 11 ? -4.514 -10.226 -1.454 1.00 0.00 11 ASP A O 18
ATOM 24992 N N . MET A 1 12 ? -4.430 -10.129 0.739 1.00 0.00 12 MET A N 18
ATOM 24993 C CA . MET A 1 12 ? -5.036 -8.762 0.745 1.00 0.00 12 MET A CA 18
ATOM 24994 C C . MET A 1 12 ? -4.098 -7.778 0.034 1.00 0.00 12 MET A C 18
ATOM 24995 O O . MET A 1 12 ? -4.518 -7.003 -0.804 1.00 0.00 12 MET A O 18
ATOM 25009 N N . PHE A 1 13 ? -2.832 -7.800 0.359 1.00 0.00 13 PHE A N 18
ATOM 25010 C CA . PHE A 1 13 ? -1.877 -6.858 -0.299 1.00 0.00 13 PHE A CA 18
ATOM 25011 C C . PHE A 1 13 ? -1.624 -7.289 -1.750 1.00 0.00 13 PHE A C 18
ATOM 25012 O O . PHE A 1 13 ? -1.593 -6.476 -2.649 1.00 0.00 13 PHE A O 18
ATOM 25029 N N . THR A 1 14 ? -1.427 -8.557 -1.981 1.00 0.00 14 THR A N 18
ATOM 25030 C CA . THR A 1 14 ? -1.154 -9.030 -3.371 1.00 0.00 14 THR A CA 18
ATOM 25031 C C . THR A 1 14 ? -2.349 -8.736 -4.276 1.00 0.00 14 THR A C 18
ATOM 25032 O O . THR A 1 14 ? -2.211 -8.178 -5.346 1.00 0.00 14 THR A O 18
ATOM 25043 N N . SER A 1 15 ? -3.523 -9.111 -3.853 1.00 0.00 15 SER A N 18
ATOM 25044 C CA . SER A 1 15 ? -4.732 -8.867 -4.686 1.00 0.00 15 SER A CA 18
ATOM 25045 C C . SER A 1 15 ? -4.977 -7.363 -4.837 1.00 0.00 15 SER A C 18
ATOM 25046 O O . SER A 1 15 ? -5.313 -6.883 -5.903 1.00 0.00 15 SER A O 18
ATOM 25054 N N . ALA A 1 16 ? -4.827 -6.617 -3.778 1.00 0.00 16 ALA A N 18
ATOM 25055 C CA . ALA A 1 16 ? -5.068 -5.148 -3.856 1.00 0.00 16 ALA A CA 18
ATOM 25056 C C . ALA A 1 16 ? -3.961 -4.458 -4.659 1.00 0.00 16 ALA A C 18
ATOM 25057 O O . ALA A 1 16 ? -4.226 -3.669 -5.542 1.00 0.00 16 ALA A O 18
ATOM 25064 N N . ILE A 1 17 ? -2.723 -4.737 -4.351 1.00 0.00 17 ILE A N 18
ATOM 25065 C CA . ILE A 1 17 ? -1.598 -4.084 -5.087 1.00 0.00 17 ILE A CA 18
ATOM 25066 C C . ILE A 1 17 ? -1.632 -4.496 -6.560 1.00 0.00 17 ILE A C 18
ATOM 25067 O O . ILE A 1 17 ? -1.464 -3.683 -7.446 1.00 0.00 17 ILE A O 18
ATOM 25083 N N . GLU A 1 18 ? -1.839 -5.752 -6.827 1.00 0.00 18 GLU A N 18
ATOM 25084 C CA . GLU A 1 18 ? -1.868 -6.218 -8.239 1.00 0.00 18 GLU A CA 18
ATOM 25085 C C . GLU A 1 18 ? -3.066 -5.597 -8.964 1.00 0.00 18 GLU A C 18
ATOM 25086 O O . GLU A 1 18 ? -3.006 -5.303 -10.142 1.00 0.00 18 GLU A O 18
ATOM 25098 N N . ALA A 1 19 ? -4.153 -5.393 -8.274 1.00 0.00 19 ALA A N 18
ATOM 25099 C CA . ALA A 1 19 ? -5.347 -4.792 -8.933 1.00 0.00 19 ALA A CA 18
ATOM 25100 C C . ALA A 1 19 ? -5.036 -3.359 -9.376 1.00 0.00 19 ALA A C 18
ATOM 25101 O O . ALA A 1 19 ? -5.452 -2.925 -10.433 1.00 0.00 19 ALA A O 18
ATOM 25108 N N . VAL A 1 20 ? -4.312 -2.617 -8.567 1.00 0.00 20 VAL A N 18
ATOM 25109 C CA . VAL A 1 20 ? -3.965 -1.194 -8.914 1.00 0.00 20 VAL A CA 18
ATOM 25110 C C . VAL A 1 20 ? -2.528 -1.117 -9.437 1.00 0.00 20 VAL A C 18
ATOM 25111 O O . VAL A 1 20 ? -1.940 -0.056 -9.478 1.00 0.00 20 VAL A O 18
ATOM 25124 N N . ALA A 1 21 ? -1.948 -2.225 -9.829 1.00 0.00 21 ALA A N 18
ATOM 25125 C CA . ALA A 1 21 ? -0.547 -2.196 -10.355 1.00 0.00 21 ALA A CA 18
ATOM 25126 C C . ALA A 1 21 ? -0.588 -1.855 -11.852 1.00 0.00 21 ALA A C 18
ATOM 25127 O O . ALA A 1 21 ? 0.393 -1.964 -12.558 1.00 0.00 21 ALA A O 18
ATOM 25134 N N . ARG A 1 22 ? -1.733 -1.435 -12.334 1.00 0.00 22 ARG A N 18
ATOM 25135 C CA . ARG A 1 22 ? -1.881 -1.072 -13.781 1.00 0.00 22 ARG A CA 18
ATOM 25136 C C . ARG A 1 22 ? -0.719 -0.179 -14.238 1.00 0.00 22 ARG A C 18
ATOM 25137 O O . ARG A 1 22 ? -0.242 0.669 -13.508 1.00 0.00 22 ARG A O 18
ATOM 25158 N N . ASP A 1 23 ? -0.283 -0.366 -15.450 1.00 0.00 23 ASP A N 18
ATOM 25159 C CA . ASP A 1 23 ? 0.833 0.452 -16.002 1.00 0.00 23 ASP A CA 18
ATOM 25160 C C . ASP A 1 23 ? 2.064 0.344 -15.098 1.00 0.00 23 ASP A C 18
ATOM 25161 O O . ASP A 1 23 ? 2.909 1.217 -15.079 1.00 0.00 23 ASP A O 18
ATOM 25170 N N . SER A 1 24 ? 2.180 -0.721 -14.349 1.00 0.00 24 SER A N 18
ATOM 25171 C CA . SER A 1 24 ? 3.362 -0.885 -13.451 1.00 0.00 24 SER A CA 18
ATOM 25172 C C . SER A 1 24 ? 3.538 0.368 -12.585 1.00 0.00 24 SER A C 18
ATOM 25173 O O . SER A 1 24 ? 2.595 1.085 -12.312 1.00 0.00 24 SER A O 18
ATOM 25181 N N . GLY A 1 25 ? 4.740 0.637 -12.158 1.00 0.00 25 GLY A N 18
ATOM 25182 C CA . GLY A 1 25 ? 4.991 1.845 -11.316 1.00 0.00 25 GLY A CA 18
ATOM 25183 C C . GLY A 1 25 ? 4.515 1.578 -9.885 1.00 0.00 25 GLY A C 18
ATOM 25184 O O . GLY A 1 25 ? 3.717 2.316 -9.342 1.00 0.00 25 GLY A O 18
ATOM 25188 N N . TRP A 1 26 ? 5.026 0.539 -9.268 1.00 0.00 26 TRP A N 18
ATOM 25189 C CA . TRP A 1 26 ? 4.638 0.205 -7.858 1.00 0.00 26 TRP A CA 18
ATOM 25190 C C . TRP A 1 26 ? 3.118 0.368 -7.660 1.00 0.00 26 TRP A C 18
ATOM 25191 O O . TRP A 1 26 ? 2.330 0.027 -8.520 1.00 0.00 26 TRP A O 18
ATOM 25212 N N . ALA A 1 27 ? 2.703 0.908 -6.538 1.00 0.00 27 ALA A N 18
ATOM 25213 C CA . ALA A 1 27 ? 1.246 1.114 -6.286 1.00 0.00 27 ALA A CA 18
ATOM 25214 C C . ALA A 1 27 ? 1.081 2.198 -5.212 1.00 0.00 27 ALA A C 18
ATOM 25215 O O . ALA A 1 27 ? 1.801 2.229 -4.235 1.00 0.00 27 ALA A O 18
ATOM 25222 N N . GLU A 1 28 ? 0.136 3.084 -5.383 1.00 0.00 28 GLU A N 18
ATOM 25223 C CA . GLU A 1 28 ? -0.076 4.159 -4.370 1.00 0.00 28 GLU A CA 18
ATOM 25224 C C . GLU A 1 28 ? -0.736 3.558 -3.125 1.00 0.00 28 GLU A C 18
ATOM 25225 O O . GLU A 1 28 ? -1.759 2.904 -3.206 1.00 0.00 28 GLU A O 18
ATOM 25237 N N . LEU A 1 29 ? -0.140 3.750 -1.976 1.00 0.00 29 LEU A N 18
ATOM 25238 C CA . LEU A 1 29 ? -0.701 3.161 -0.722 1.00 0.00 29 LEU A CA 18
ATOM 25239 C C . LEU A 1 29 ? -2.172 3.597 -0.574 1.00 0.00 29 LEU A C 18
ATOM 25240 O O . LEU A 1 29 ? -3.022 2.824 -0.182 1.00 0.00 29 LEU A O 18
ATOM 25256 N N . SER A 1 30 ? -2.483 4.818 -0.905 1.00 0.00 30 SER A N 18
ATOM 25257 C CA . SER A 1 30 ? -3.898 5.272 -0.789 1.00 0.00 30 SER A CA 18
ATOM 25258 C C . SER A 1 30 ? -4.775 4.393 -1.683 1.00 0.00 30 SER A C 18
ATOM 25259 O O . SER A 1 30 ? -5.841 3.957 -1.294 1.00 0.00 30 SER A O 18
ATOM 25267 N N . ALA A 1 31 ? -4.329 4.127 -2.880 1.00 0.00 31 ALA A N 18
ATOM 25268 C CA . ALA A 1 31 ? -5.131 3.274 -3.800 1.00 0.00 31 ALA A CA 18
ATOM 25269 C C . ALA A 1 31 ? -5.231 1.854 -3.235 1.00 0.00 31 ALA A C 18
ATOM 25270 O O . ALA A 1 31 ? -6.268 1.224 -3.303 1.00 0.00 31 ALA A O 18
ATOM 25277 N N . VAL A 1 32 ? -4.161 1.338 -2.688 1.00 0.00 32 VAL A N 18
ATOM 25278 C CA . VAL A 1 32 ? -4.204 -0.046 -2.132 1.00 0.00 32 VAL A CA 18
ATOM 25279 C C . VAL A 1 32 ? -5.197 -0.103 -0.965 1.00 0.00 32 VAL A C 18
ATOM 25280 O O . VAL A 1 32 ? -6.061 -0.956 -0.915 1.00 0.00 32 VAL A O 18
ATOM 25293 N N . GLY A 1 33 ? -5.075 0.790 -0.023 1.00 0.00 33 GLY A N 18
ATOM 25294 C CA . GLY A 1 33 ? -6.005 0.770 1.141 1.00 0.00 33 GLY A CA 18
ATOM 25295 C C . GLY A 1 33 ? -7.441 1.008 0.670 1.00 0.00 33 GLY A C 18
ATOM 25296 O O . GLY A 1 33 ? -8.368 0.368 1.127 1.00 0.00 33 GLY A O 18
ATOM 25300 N N . SER A 1 34 ? -7.636 1.923 -0.239 1.00 0.00 34 SER A N 18
ATOM 25301 C CA . SER A 1 34 ? -9.014 2.199 -0.731 1.00 0.00 34 SER A CA 18
ATOM 25302 C C . SER A 1 34 ? -9.583 0.945 -1.404 1.00 0.00 34 SER A C 18
ATOM 25303 O O . SER A 1 34 ? -10.721 0.573 -1.190 1.00 0.00 34 SER A O 18
ATOM 25311 N N . TYR A 1 35 ? -8.801 0.292 -2.219 1.00 0.00 35 TYR A N 18
ATOM 25312 C CA . TYR A 1 35 ? -9.298 -0.930 -2.916 1.00 0.00 35 TYR A CA 18
ATOM 25313 C C . TYR A 1 35 ? -9.765 -1.953 -1.876 1.00 0.00 35 TYR A C 18
ATOM 25314 O O . TYR A 1 35 ? -10.804 -2.566 -2.015 1.00 0.00 35 TYR A O 18
ATOM 25332 N N . LEU A 1 36 ? -9.010 -2.131 -0.828 1.00 0.00 36 LEU A N 18
ATOM 25333 C CA . LEU A 1 36 ? -9.414 -3.106 0.223 1.00 0.00 36 LEU A CA 18
ATOM 25334 C C . LEU A 1 36 ? -10.726 -2.639 0.855 1.00 0.00 36 LEU A C 18
ATOM 25335 O O . LEU A 1 36 ? -11.585 -3.435 1.170 1.00 0.00 36 LEU A O 18
ATOM 25351 N N . ALA A 1 37 ? -10.893 -1.359 1.046 1.00 0.00 37 ALA A N 18
ATOM 25352 C CA . ALA A 1 37 ? -12.157 -0.863 1.667 1.00 0.00 37 ALA A CA 18
ATOM 25353 C C . ALA A 1 37 ? -13.365 -1.401 0.884 1.00 0.00 37 ALA A C 18
ATOM 25354 O O . ALA A 1 37 ? -14.315 -1.894 1.459 1.00 0.00 37 ALA A O 18
ATOM 25361 N N . LYS A 1 38 ? -13.335 -1.317 -0.418 1.00 0.00 38 LYS A N 18
ATOM 25362 C CA . LYS A 1 38 ? -14.484 -1.833 -1.222 1.00 0.00 38 LYS A CA 18
ATOM 25363 C C . LYS A 1 38 ? -14.609 -3.351 -1.008 1.00 0.00 38 LYS A C 18
ATOM 25364 O O . LYS A 1 38 ? -15.695 -3.881 -0.898 1.00 0.00 38 LYS A O 18
ATOM 25383 N N . ASN A 1 39 ? -13.505 -4.054 -0.954 1.00 0.00 39 ASN A N 18
ATOM 25384 C CA . ASN A 1 39 ? -13.560 -5.539 -0.750 1.00 0.00 39 ASN A CA 18
ATOM 25385 C C . ASN A 1 39 ? -13.513 -5.846 0.750 1.00 0.00 39 ASN A C 18
ATOM 25386 O O . ASN A 1 39 ? -13.409 -6.985 1.163 1.00 0.00 39 ASN A O 18
ATOM 25397 N N . ASP A 1 40 ? -13.583 -4.831 1.568 1.00 0.00 40 ASP A N 18
ATOM 25398 C CA . ASP A 1 40 ? -13.537 -5.039 3.044 1.00 0.00 40 ASP A CA 18
ATOM 25399 C C . ASP A 1 40 ? -14.016 -3.759 3.741 1.00 0.00 40 ASP A C 18
ATOM 25400 O O . ASP A 1 40 ? -13.297 -3.173 4.523 1.00 0.00 40 ASP A O 18
ATOM 25409 N N . PRO A 1 41 ? -15.219 -3.312 3.452 1.00 0.00 41 PRO A N 18
ATOM 25410 C CA . PRO A 1 41 ? -15.768 -2.065 4.059 1.00 0.00 41 PRO A CA 18
ATOM 25411 C C . PRO A 1 41 ? -15.864 -2.165 5.584 1.00 0.00 41 PRO A C 18
ATOM 25412 O O . PRO A 1 41 ? -15.592 -3.191 6.168 1.00 0.00 41 PRO A O 18
ATOM 25423 N N . SER A 1 42 ? -16.220 -1.086 6.224 1.00 0.00 42 SER A N 18
ATOM 25424 C CA . SER A 1 42 ? -16.310 -1.080 7.711 1.00 0.00 42 SER A CA 18
ATOM 25425 C C . SER A 1 42 ? -14.903 -1.261 8.305 1.00 0.00 42 SER A C 18
ATOM 25426 O O . SER A 1 42 ? -14.706 -1.158 9.499 1.00 0.00 42 SER A O 18
ATOM 25434 N N . PHE A 1 43 ? -13.915 -1.519 7.472 1.00 0.00 43 PHE A N 18
ATOM 25435 C CA . PHE A 1 43 ? -12.512 -1.695 7.971 1.00 0.00 43 PHE A CA 18
ATOM 25436 C C . PHE A 1 43 ? -11.783 -0.351 7.869 1.00 0.00 43 PHE A C 18
ATOM 25437 O O . PHE A 1 43 ? -11.538 0.304 8.859 1.00 0.00 43 PHE A O 18
ATOM 25454 N N . ASP A 1 44 ? -11.421 0.042 6.673 1.00 0.00 44 ASP A N 18
ATOM 25455 C CA . ASP A 1 44 ? -10.695 1.332 6.477 1.00 0.00 44 ASP A CA 18
ATOM 25456 C C . ASP A 1 44 ? -9.329 1.246 7.186 1.00 0.00 44 ASP A C 18
ATOM 25457 O O . ASP A 1 44 ? -9.229 1.554 8.354 1.00 0.00 44 ASP A O 18
ATOM 25466 N N . PRO A 1 45 ? -8.281 0.825 6.507 1.00 0.00 45 PRO A N 18
ATOM 25467 C CA . PRO A 1 45 ? -6.928 0.707 7.136 1.00 0.00 45 PRO A CA 18
ATOM 25468 C C . PRO A 1 45 ? -6.493 2.022 7.793 1.00 0.00 45 PRO A C 18
ATOM 25469 O O . PRO A 1 45 ? -5.888 2.035 8.848 1.00 0.00 45 PRO A O 18
ATOM 25480 N N . ARG A 1 46 ? -6.803 3.121 7.172 1.00 0.00 46 ARG A N 18
ATOM 25481 C CA . ARG A 1 46 ? -6.417 4.441 7.743 1.00 0.00 46 ARG A CA 18
ATOM 25482 C C . ARG A 1 46 ? -6.959 4.571 9.169 1.00 0.00 46 ARG A C 18
ATOM 25483 O O . ARG A 1 46 ? -6.304 5.107 10.043 1.00 0.00 46 ARG A O 18
ATOM 25504 N N . ASN A 1 47 ? -8.148 4.100 9.417 1.00 0.00 47 ASN A N 18
ATOM 25505 C CA . ASN A 1 47 ? -8.729 4.213 10.791 1.00 0.00 47 ASN A CA 18
ATOM 25506 C C . ASN A 1 47 ? -7.726 3.711 11.841 1.00 0.00 47 ASN A C 18
ATOM 25507 O O . ASN A 1 47 ? -7.534 4.338 12.864 1.00 0.00 47 ASN A O 18
ATOM 25518 N N . TRP A 1 48 ? -7.082 2.593 11.589 1.00 0.00 48 TRP A N 18
ATOM 25519 C CA . TRP A 1 48 ? -6.072 2.037 12.560 1.00 0.00 48 TRP A CA 18
ATOM 25520 C C . TRP A 1 48 ? -4.688 2.032 11.901 1.00 0.00 48 TRP A C 18
ATOM 25521 O O . TRP A 1 48 ? -3.775 1.376 12.361 1.00 0.00 48 TRP A O 18
ATOM 25542 N N . GLY A 1 49 ? -4.523 2.760 10.830 1.00 0.00 49 GLY A N 18
ATOM 25543 C CA . GLY A 1 49 ? -3.199 2.799 10.143 1.00 0.00 49 GLY A CA 18
ATOM 25544 C C . GLY A 1 49 ? -3.130 4.031 9.240 1.00 0.00 49 GLY A C 18
ATOM 25545 O O . GLY A 1 49 ? -3.002 3.925 8.036 1.00 0.00 49 GLY A O 18
ATOM 25549 N N . HIS A 1 50 ? -3.210 5.198 9.817 1.00 0.00 50 HIS A N 18
ATOM 25550 C CA . HIS A 1 50 ? -3.147 6.447 9.003 1.00 0.00 50 HIS A CA 18
ATOM 25551 C C . HIS A 1 50 ? -1.735 6.609 8.445 1.00 0.00 50 HIS A C 18
ATOM 25552 O O . HIS A 1 50 ? -0.843 7.080 9.120 1.00 0.00 50 HIS A O 18
ATOM 25566 N N . GLY A 1 51 ? -1.531 6.232 7.212 1.00 0.00 51 GLY A N 18
ATOM 25567 C CA . GLY A 1 51 ? -0.176 6.360 6.602 1.00 0.00 51 GLY A CA 18
ATOM 25568 C C . GLY A 1 51 ? 0.801 5.385 7.279 1.00 0.00 51 GLY A C 18
ATOM 25569 O O . GLY A 1 51 ? 1.644 4.790 6.631 1.00 0.00 51 GLY A O 18
ATOM 25573 N N . ARG A 1 52 ? 0.698 5.218 8.575 1.00 0.00 52 ARG A N 18
ATOM 25574 C CA . ARG A 1 52 ? 1.624 4.293 9.285 1.00 0.00 52 ARG A CA 18
ATOM 25575 C C . ARG A 1 52 ? 1.348 2.859 8.842 1.00 0.00 52 ARG A C 18
ATOM 25576 O O . ARG A 1 52 ? 2.016 1.931 9.255 1.00 0.00 52 ARG A O 18
ATOM 25597 N N . LEU A 1 53 ? 0.380 2.672 7.988 1.00 0.00 53 LEU A N 18
ATOM 25598 C CA . LEU A 1 53 ? 0.070 1.303 7.498 1.00 0.00 53 LEU A CA 18
ATOM 25599 C C . LEU A 1 53 ? 1.293 0.762 6.745 1.00 0.00 53 LEU A C 18
ATOM 25600 O O . LEU A 1 53 ? 1.666 -0.386 6.879 1.00 0.00 53 LEU A O 18
ATOM 25616 N N . SER A 1 54 ? 1.912 1.585 5.946 1.00 0.00 54 SER A N 18
ATOM 25617 C CA . SER A 1 54 ? 3.100 1.126 5.175 1.00 0.00 54 SER A CA 18
ATOM 25618 C C . SER A 1 54 ? 4.208 0.713 6.145 1.00 0.00 54 SER A C 18
ATOM 25619 O O . SER A 1 54 ? 5.041 -0.118 5.839 1.00 0.00 54 SER A O 18
ATOM 25627 N N . GLN A 1 55 ? 4.225 1.291 7.319 1.00 0.00 55 GLN A N 18
ATOM 25628 C CA . GLN A 1 55 ? 5.277 0.935 8.323 1.00 0.00 55 GLN A CA 18
ATOM 25629 C C . GLN A 1 55 ? 4.870 -0.351 9.052 1.00 0.00 55 GLN A C 18
ATOM 25630 O O . GLN A 1 55 ? 5.698 -1.158 9.411 1.00 0.00 55 GLN A O 18
ATOM 25644 N N . MET A 1 56 ? 3.600 -0.538 9.280 1.00 0.00 56 MET A N 18
ATOM 25645 C CA . MET A 1 56 ? 3.144 -1.767 9.993 1.00 0.00 56 MET A CA 18
ATOM 25646 C C . MET A 1 56 ? 3.510 -3.006 9.165 1.00 0.00 56 MET A C 18
ATOM 25647 O O . MET A 1 56 ? 3.940 -4.013 9.691 1.00 0.00 56 MET A O 18
ATOM 25661 N N . VAL A 1 57 ? 3.339 -2.934 7.874 1.00 0.00 57 VAL A N 18
ATOM 25662 C CA . VAL A 1 57 ? 3.673 -4.099 6.998 1.00 0.00 57 VAL A CA 18
ATOM 25663 C C . VAL A 1 57 ? 5.194 -4.249 6.893 1.00 0.00 57 VAL A C 18
ATOM 25664 O O . VAL A 1 57 ? 5.700 -5.213 6.354 1.00 0.00 57 VAL A O 18
ATOM 25677 N N . LYS A 1 58 ? 5.926 -3.293 7.389 1.00 0.00 58 LYS A N 18
ATOM 25678 C CA . LYS A 1 58 ? 7.413 -3.361 7.310 1.00 0.00 58 LYS A CA 18
ATOM 25679 C C . LYS A 1 58 ? 7.910 -4.628 8.013 1.00 0.00 58 LYS A C 18
ATOM 25680 O O . LYS A 1 58 ? 8.921 -5.194 7.650 1.00 0.00 58 LYS A O 18
ATOM 25699 N N . LYS A 1 59 ? 7.210 -5.078 9.020 1.00 0.00 59 LYS A N 18
ATOM 25700 C CA . LYS A 1 59 ? 7.654 -6.306 9.742 1.00 0.00 59 LYS A CA 18
ATOM 25701 C C . LYS A 1 59 ? 7.430 -7.526 8.837 1.00 0.00 59 LYS A C 18
ATOM 25702 O O . LYS A 1 59 ? 7.854 -8.623 9.133 1.00 0.00 59 LYS A O 18
ATOM 25721 N N . LEU A 1 60 ? 6.780 -7.335 7.717 1.00 0.00 60 LEU A N 18
ATOM 25722 C CA . LEU A 1 60 ? 6.529 -8.470 6.771 1.00 0.00 60 LEU A CA 18
ATOM 25723 C C . LEU A 1 60 ? 7.647 -8.499 5.723 1.00 0.00 60 LEU A C 18
ATOM 25724 O O . LEU A 1 60 ? 7.758 -7.626 4.886 1.00 0.00 60 LEU A O 18
ATOM 25740 N N . ASP A 1 61 ? 8.487 -9.497 5.779 1.00 0.00 61 ASP A N 18
ATOM 25741 C CA . ASP A 1 61 ? 9.618 -9.590 4.811 1.00 0.00 61 ASP A CA 18
ATOM 25742 C C . ASP A 1 61 ? 9.105 -9.790 3.378 1.00 0.00 61 ASP A C 18
ATOM 25743 O O . ASP A 1 61 ? 9.672 -9.271 2.437 1.00 0.00 61 ASP A O 18
ATOM 25752 N N . PHE A 1 62 ? 8.062 -10.555 3.191 1.00 0.00 62 PHE A N 18
ATOM 25753 C CA . PHE A 1 62 ? 7.556 -10.798 1.799 1.00 0.00 62 PHE A CA 18
ATOM 25754 C C . PHE A 1 62 ? 6.897 -9.538 1.218 1.00 0.00 62 PHE A C 18
ATOM 25755 O O . PHE A 1 62 ? 6.140 -9.611 0.271 1.00 0.00 62 PHE A O 18
ATOM 25772 N N . LEU A 1 63 ? 7.199 -8.380 1.761 1.00 0.00 63 LEU A N 18
ATOM 25773 C CA . LEU A 1 63 ? 6.620 -7.091 1.239 1.00 0.00 63 LEU A CA 18
ATOM 25774 C C . LEU A 1 63 ? 7.725 -6.027 1.211 1.00 0.00 63 LEU A C 18
ATOM 25775 O O . LEU A 1 63 ? 8.371 -5.756 2.206 1.00 0.00 63 LEU A O 18
ATOM 25791 N N . THR A 1 64 ? 7.938 -5.415 0.070 1.00 0.00 64 THR A N 18
ATOM 25792 C CA . THR A 1 64 ? 8.988 -4.358 -0.049 1.00 0.00 64 THR A CA 18
ATOM 25793 C C . THR A 1 64 ? 8.375 -3.007 0.324 1.00 0.00 64 THR A C 18
ATOM 25794 O O . THR A 1 64 ? 7.230 -2.739 0.012 1.00 0.00 64 THR A O 18
ATOM 25805 N N . VAL A 1 65 ? 9.124 -2.157 0.998 1.00 0.00 65 VAL A N 18
ATOM 25806 C CA . VAL A 1 65 ? 8.599 -0.809 1.410 1.00 0.00 65 VAL A CA 18
ATOM 25807 C C . VAL A 1 65 ? 9.432 0.279 0.723 1.00 0.00 65 VAL A C 18
ATOM 25808 O O . VAL A 1 65 ? 10.648 0.276 0.782 1.00 0.00 65 VAL A O 18
ATOM 25821 N N . GLN A 1 66 ? 8.781 1.218 0.086 1.00 0.00 66 GLN A N 18
ATOM 25822 C CA . GLN A 1 66 ? 9.509 2.331 -0.598 1.00 0.00 66 GLN A CA 18
ATOM 25823 C C . GLN A 1 66 ? 8.562 3.523 -0.707 1.00 0.00 66 GLN A C 18
ATOM 25824 O O . GLN A 1 66 ? 7.356 3.364 -0.680 1.00 0.00 66 GLN A O 18
ATOM 25838 N N . GLU A 1 67 ? 9.087 4.724 -0.817 1.00 0.00 67 GLU A N 18
ATOM 25839 C CA . GLU A 1 67 ? 8.208 5.934 -0.914 1.00 0.00 67 GLU A CA 18
ATOM 25840 C C . GLU A 1 67 ? 8.844 6.978 -1.842 1.00 0.00 67 GLU A C 18
ATOM 25841 O O . GLU A 1 67 ? 10.050 7.105 -1.917 1.00 0.00 67 GLU A O 18
ATOM 25853 N N . SER A 1 68 ? 8.035 7.717 -2.560 1.00 0.00 68 SER A N 18
ATOM 25854 C CA . SER A 1 68 ? 8.586 8.742 -3.493 1.00 0.00 68 SER A CA 18
ATOM 25855 C C . SER A 1 68 ? 7.475 9.676 -3.971 1.00 0.00 68 SER A C 18
ATOM 25856 O O . SER A 1 68 ? 6.325 9.297 -4.060 1.00 0.00 68 SER A O 18
ATOM 25864 N N . ARG A 1 69 ? 7.823 10.892 -4.309 1.00 0.00 69 ARG A N 18
ATOM 25865 C CA . ARG A 1 69 ? 6.807 11.852 -4.818 1.00 0.00 69 ARG A CA 18
ATOM 25866 C C . ARG A 1 69 ? 7.527 13.131 -5.283 1.00 0.00 69 ARG A C 18
ATOM 25867 O O . ARG A 1 69 ? 8.707 13.312 -5.054 1.00 0.00 69 ARG A O 18
ATOM 25888 N N . ASN A 1 70 ? 6.816 14.013 -5.934 1.00 0.00 70 ASN A N 18
ATOM 25889 C CA . ASN A 1 70 ? 7.427 15.278 -6.430 1.00 0.00 70 ASN A CA 18
ATOM 25890 C C . ASN A 1 70 ? 7.761 16.224 -5.265 1.00 0.00 70 ASN A C 18
ATOM 25891 O O . ASN A 1 70 ? 7.346 16.032 -4.129 1.00 0.00 70 ASN A O 18
ATOM 25902 N N . GLY A 1 71 ? 8.520 17.251 -5.546 1.00 0.00 71 GLY A N 18
ATOM 25903 C CA . GLY A 1 71 ? 8.893 18.219 -4.485 1.00 0.00 71 GLY A CA 18
ATOM 25904 C C . GLY A 1 71 ? 9.669 17.500 -3.390 1.00 0.00 71 GLY A C 18
ATOM 25905 O O . GLY A 1 71 ? 10.349 16.522 -3.633 1.00 0.00 71 GLY A O 18
ATOM 25909 N N . SER A 1 72 ? 9.566 17.975 -2.177 1.00 0.00 72 SER A N 18
ATOM 25910 C CA . SER A 1 72 ? 10.283 17.339 -1.031 1.00 0.00 72 SER A CA 18
ATOM 25911 C C . SER A 1 72 ? 9.333 16.387 -0.308 1.00 0.00 72 SER A C 18
ATOM 25912 O O . SER A 1 72 ? 9.652 15.864 0.741 1.00 0.00 72 SER A O 18
ATOM 25920 N N . LYS A 1 73 ? 8.156 16.167 -0.844 1.00 0.00 73 LYS A N 18
ATOM 25921 C CA . LYS A 1 73 ? 7.180 15.257 -0.161 1.00 0.00 73 LYS A CA 18
ATOM 25922 C C . LYS A 1 73 ? 7.424 13.817 -0.611 1.00 0.00 73 LYS A C 18
ATOM 25923 O O . LYS A 1 73 ? 7.884 13.573 -1.707 1.00 0.00 73 LYS A O 18
ATOM 25942 N N . LEU A 1 74 ? 7.127 12.862 0.247 1.00 0.00 74 LEU A N 18
ATOM 25943 C CA . LEU A 1 74 ? 7.330 11.411 -0.088 1.00 0.00 74 LEU A CA 18
ATOM 25944 C C . LEU A 1 74 ? 6.005 10.659 0.080 1.00 0.00 74 LEU A C 18
ATOM 25945 O O . LEU A 1 74 ? 5.413 10.659 1.142 1.00 0.00 74 LEU A O 18
ATOM 25961 N N . HIS A 1 75 ? 5.539 10.006 -0.963 1.00 0.00 75 HIS A N 18
ATOM 25962 C CA . HIS A 1 75 ? 4.254 9.235 -0.878 1.00 0.00 75 HIS A CA 18
ATOM 25963 C C . HIS A 1 75 ? 4.566 7.796 -0.468 1.00 0.00 75 HIS A C 18
ATOM 25964 O O . HIS A 1 75 ? 5.494 7.204 -0.975 1.00 0.00 75 HIS A O 18
ATOM 25978 N N . SER A 1 76 ? 3.806 7.213 0.425 1.00 0.00 76 SER A N 18
ATOM 25979 C CA . SER A 1 76 ? 4.097 5.805 0.824 1.00 0.00 76 SER A CA 18
ATOM 25980 C C . SER A 1 76 ? 3.732 4.869 -0.334 1.00 0.00 76 SER A C 18
ATOM 25981 O O . SER A 1 76 ? 2.738 5.060 -1.005 1.00 0.00 76 SER A O 18
ATOM 25989 N N . GLU A 1 77 ? 4.527 3.853 -0.569 1.00 0.00 77 GLU A N 18
ATOM 25990 C CA . GLU A 1 77 ? 4.225 2.881 -1.672 1.00 0.00 77 GLU A CA 18
ATOM 25991 C C . GLU A 1 77 ? 4.775 1.499 -1.290 1.00 0.00 77 GLU A C 18
ATOM 25992 O O . GLU A 1 77 ? 5.888 1.385 -0.817 1.00 0.00 77 GLU A O 18
ATOM 26004 N N . ILE A 1 78 ? 4.014 0.446 -1.514 1.00 0.00 78 ILE A N 18
ATOM 26005 C CA . ILE A 1 78 ? 4.500 -0.950 -1.191 1.00 0.00 78 ILE A CA 18
ATOM 26006 C C . ILE A 1 78 ? 4.373 -1.841 -2.426 1.00 0.00 78 ILE A C 18
ATOM 26007 O O . ILE A 1 78 ? 3.562 -1.594 -3.295 1.00 0.00 78 ILE A O 18
ATOM 26023 N N . ARG A 1 79 ? 5.167 -2.887 -2.505 1.00 0.00 79 ARG A N 18
ATOM 26024 C CA . ARG A 1 79 ? 5.091 -3.813 -3.682 1.00 0.00 79 ARG A CA 18
ATOM 26025 C C . ARG A 1 79 ? 5.349 -5.240 -3.204 1.00 0.00 79 ARG A C 18
ATOM 26026 O O . ARG A 1 79 ? 6.121 -5.465 -2.296 1.00 0.00 79 ARG A O 18
ATOM 26047 N N . LEU A 1 80 ? 4.711 -6.207 -3.807 1.00 0.00 80 LEU A N 18
ATOM 26048 C CA . LEU A 1 80 ? 4.922 -7.623 -3.380 1.00 0.00 80 LEU A CA 18
ATOM 26049 C C . LEU A 1 80 ? 6.302 -8.096 -3.879 1.00 0.00 80 LEU A C 18
ATOM 26050 O O . LEU A 1 80 ? 6.711 -7.799 -4.985 1.00 0.00 80 LEU A O 18
ATOM 26066 N N . ARG A 1 81 ? 7.018 -8.814 -3.064 1.00 0.00 81 ARG A N 18
ATOM 26067 C CA . ARG A 1 81 ? 8.367 -9.295 -3.470 1.00 0.00 81 ARG A CA 18
ATOM 26068 C C . ARG A 1 81 ? 8.234 -10.301 -4.633 1.00 0.00 81 ARG A C 18
ATOM 26069 O O . ARG A 1 81 ? 9.207 -10.866 -5.087 1.00 0.00 81 ARG A O 18
ATOM 26090 N N . HIS A 1 82 ? 7.037 -10.522 -5.123 1.00 0.00 82 HIS A N 18
ATOM 26091 C CA . HIS A 1 82 ? 6.841 -11.485 -6.259 1.00 0.00 82 HIS A CA 18
ATOM 26092 C C . HIS A 1 82 ? 7.096 -10.763 -7.585 1.00 0.00 82 HIS A C 18
ATOM 26093 O O . HIS A 1 82 ? 6.774 -11.259 -8.648 1.00 0.00 82 HIS A O 18
ATOM 26107 N N . ASP A 1 83 ? 7.668 -9.593 -7.529 1.00 0.00 83 ASP A N 18
ATOM 26108 C CA . ASP A 1 83 ? 7.947 -8.816 -8.777 1.00 0.00 83 ASP A CA 18
ATOM 26109 C C . ASP A 1 83 ? 9.236 -9.332 -9.432 1.00 0.00 83 ASP A C 18
ATOM 26110 O O . ASP A 1 83 ? 9.652 -8.854 -10.468 1.00 0.00 83 ASP A O 18
ATOM 26119 N N . GLY A 1 84 ? 9.870 -10.303 -8.827 1.00 0.00 84 GLY A N 18
ATOM 26120 C CA . GLY A 1 84 ? 11.142 -10.854 -9.397 1.00 0.00 84 GLY A CA 18
ATOM 26121 C C . GLY A 1 84 ? 12.324 -9.984 -8.949 1.00 0.00 84 GLY A C 18
ATOM 26122 O O . GLY A 1 84 ? 12.175 -9.092 -8.136 1.00 0.00 84 GLY A O 18
ATOM 26126 N N . LEU A 1 85 ? 13.501 -10.242 -9.471 1.00 0.00 85 LEU A N 18
ATOM 26127 C CA . LEU A 1 85 ? 14.706 -9.440 -9.084 1.00 0.00 85 LEU A CA 18
ATOM 26128 C C . LEU A 1 85 ? 15.721 -9.478 -10.235 1.00 0.00 85 LEU A C 18
ATOM 26129 O O . LEU A 1 85 ? 16.829 -8.990 -10.120 1.00 0.00 85 LEU A O 18
ATOM 26145 N N . GLU A 1 86 ? 15.350 -10.065 -11.340 1.00 0.00 86 GLU A N 18
ATOM 26146 C CA . GLU A 1 86 ? 16.287 -10.150 -12.499 1.00 0.00 86 GLU A CA 18
ATOM 26147 C C . GLU A 1 86 ? 16.812 -8.754 -12.856 1.00 0.00 86 GLU A C 18
ATOM 26148 O O . GLU A 1 86 ? 16.221 -8.040 -13.640 1.00 0.00 86 GLU A O 18
ATOM 26160 N N . HIS A 1 87 ? 17.923 -8.364 -12.284 1.00 0.00 87 HIS A N 18
ATOM 26161 C CA . HIS A 1 87 ? 18.495 -7.016 -12.588 1.00 0.00 87 HIS A CA 18
ATOM 26162 C C . HIS A 1 87 ? 19.240 -7.076 -13.925 1.00 0.00 87 HIS A C 18
ATOM 26163 O O . HIS A 1 87 ? 19.530 -6.064 -14.531 1.00 0.00 87 HIS A O 18
ATOM 26177 N N . HIS A 1 88 ? 19.551 -8.257 -14.390 1.00 0.00 88 HIS A N 18
ATOM 26178 C CA . HIS A 1 88 ? 20.275 -8.384 -15.687 1.00 0.00 88 HIS A CA 18
ATOM 26179 C C . HIS A 1 88 ? 19.308 -8.074 -16.831 1.00 0.00 88 HIS A C 18
ATOM 26180 O O . HIS A 1 88 ? 18.385 -8.818 -17.096 1.00 0.00 88 HIS A O 18
ATOM 26194 N N . HIS A 1 89 ? 19.507 -6.972 -17.506 1.00 0.00 89 HIS A N 18
ATOM 26195 C CA . HIS A 1 89 ? 18.600 -6.595 -18.631 1.00 0.00 89 HIS A CA 18
ATOM 26196 C C . HIS A 1 89 ? 19.036 -7.306 -19.914 1.00 0.00 89 HIS A C 18
ATOM 26197 O O . HIS A 1 89 ? 20.207 -7.556 -20.130 1.00 0.00 89 HIS A O 18
ATOM 26211 N N . HIS A 1 90 ? 18.102 -7.639 -20.765 1.00 0.00 90 HIS A N 18
ATOM 26212 C CA . HIS A 1 90 ? 18.458 -8.336 -22.036 1.00 0.00 90 HIS A CA 18
ATOM 26213 C C . HIS A 1 90 ? 19.162 -7.355 -22.980 1.00 0.00 90 HIS A C 18
ATOM 26214 O O . HIS A 1 90 ? 18.638 -6.309 -23.305 1.00 0.00 90 HIS A O 18
ATOM 26228 N N . HIS A 1 91 ? 20.348 -7.687 -23.423 1.00 0.00 91 HIS A N 18
ATOM 26229 C CA . HIS A 1 91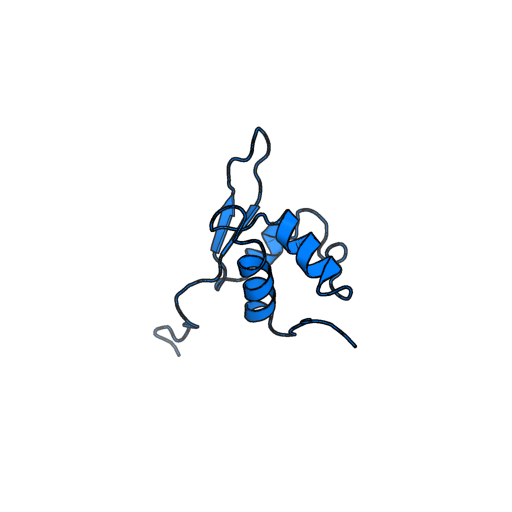 ? 21.092 -6.777 -24.347 1.00 0.00 91 HIS A CA 18
ATOM 26230 C C . HIS A 1 91 ? 20.563 -6.943 -25.774 1.00 0.00 91 HIS A C 18
ATOM 26231 O O . HIS A 1 91 ? 20.127 -8.009 -26.167 1.00 0.00 91 HIS A O 18
ATOM 26245 N N . HIS A 1 92 ? 20.599 -5.897 -26.555 1.00 0.00 92 HIS A N 18
ATOM 26246 C CA . HIS A 1 92 ? 20.103 -5.990 -27.958 1.00 0.00 92 HIS A CA 18
ATOM 26247 C C . HIS A 1 92 ? 21.101 -6.792 -28.799 1.00 0.00 92 HIS A C 18
ATOM 26248 O O . HIS A 1 92 ? 21.975 -6.179 -29.389 1.00 0.00 92 HIS A O 18
ATOM 26263 N N . MET A 1 1 ? -12.089 -22.455 -6.540 1.00 0.00 1 MET A N 19
ATOM 26264 C CA . MET A 1 1 ? -10.863 -22.136 -7.329 1.00 0.00 1 MET A CA 19
ATOM 26265 C C . MET A 1 1 ? -10.116 -20.973 -6.653 1.00 0.00 1 MET A C 19
ATOM 26266 O O . MET A 1 1 ? -10.181 -19.848 -7.109 1.00 0.00 1 MET A O 19
ATOM 26282 N N . PRO A 1 2 ? -9.410 -21.239 -5.575 1.00 0.00 2 PRO A N 19
ATOM 26283 C CA . PRO A 1 2 ? -8.638 -20.188 -4.838 1.00 0.00 2 PRO A CA 19
ATOM 26284 C C . PRO A 1 2 ? -7.539 -19.555 -5.711 1.00 0.00 2 PRO A C 19
ATOM 26285 O O . PRO A 1 2 ? -6.934 -20.210 -6.537 1.00 0.00 2 PRO A O 19
ATOM 26296 N N . HIS A 1 3 ? -7.275 -18.289 -5.522 1.00 0.00 3 HIS A N 19
ATOM 26297 C CA . HIS A 1 3 ? -6.212 -17.606 -6.325 1.00 0.00 3 HIS A CA 19
ATOM 26298 C C . HIS A 1 3 ? -5.763 -16.338 -5.599 1.00 0.00 3 HIS A C 19
ATOM 26299 O O . HIS A 1 3 ? -4.592 -16.011 -5.563 1.00 0.00 3 HIS A O 19
ATOM 26313 N N . LYS A 1 4 ? -6.685 -15.618 -5.017 1.00 0.00 4 LYS A N 19
ATOM 26314 C CA . LYS A 1 4 ? -6.318 -14.367 -4.288 1.00 0.00 4 LYS A CA 19
ATOM 26315 C C . LYS A 1 4 ? -7.446 -13.985 -3.320 1.00 0.00 4 LYS A C 19
ATOM 26316 O O . LYS A 1 4 ? -7.997 -12.904 -3.388 1.00 0.00 4 LYS A O 19
ATOM 26335 N N . GLU A 1 5 ? -7.788 -14.861 -2.416 1.00 0.00 5 GLU A N 19
ATOM 26336 C CA . GLU A 1 5 ? -8.875 -14.555 -1.435 1.00 0.00 5 GLU A CA 19
ATOM 26337 C C . GLU A 1 5 ? -8.568 -13.230 -0.726 1.00 0.00 5 GLU A C 19
ATOM 26338 O O . GLU A 1 5 ? -7.466 -12.729 -0.786 1.00 0.00 5 GLU A O 19
ATOM 26350 N N . LYS A 1 6 ? -9.539 -12.657 -0.056 1.00 0.00 6 LYS A N 19
ATOM 26351 C CA . LYS A 1 6 ? -9.313 -11.357 0.662 1.00 0.00 6 LYS A CA 19
ATOM 26352 C C . LYS A 1 6 ? -9.012 -11.616 2.143 1.00 0.00 6 LYS A C 19
ATOM 26353 O O . LYS A 1 6 ? -8.807 -10.700 2.914 1.00 0.00 6 LYS A O 19
ATOM 26372 N N . HIS A 1 7 ? -8.994 -12.861 2.554 1.00 0.00 7 HIS A N 19
ATOM 26373 C CA . HIS A 1 7 ? -8.715 -13.187 3.994 1.00 0.00 7 HIS A CA 19
ATOM 26374 C C . HIS A 1 7 ? -7.185 -13.234 4.241 1.00 0.00 7 HIS A C 19
ATOM 26375 O O . HIS A 1 7 ? -6.710 -12.722 5.235 1.00 0.00 7 HIS A O 19
ATOM 26389 N N . PRO A 1 8 ? -6.417 -13.849 3.358 1.00 0.00 8 PRO A N 19
ATOM 26390 C CA . PRO A 1 8 ? -4.929 -13.947 3.519 1.00 0.00 8 PRO A CA 19
ATOM 26391 C C . PRO A 1 8 ? -4.248 -12.569 3.422 1.00 0.00 8 PRO A C 19
ATOM 26392 O O . PRO A 1 8 ? -4.617 -11.743 2.613 1.00 0.00 8 PRO A O 19
ATOM 26403 N N . LEU A 1 9 ? -3.256 -12.324 4.231 1.00 0.00 9 LEU A N 19
ATOM 26404 C CA . LEU A 1 9 ? -2.554 -11.008 4.171 1.00 0.00 9 LEU A CA 19
ATOM 26405 C C . LEU A 1 9 ? -1.850 -10.868 2.812 1.00 0.00 9 LEU A C 19
ATOM 26406 O O . LEU A 1 9 ? -1.890 -9.828 2.185 1.00 0.00 9 LEU A O 19
ATOM 26422 N N . GLN A 1 10 ? -1.200 -11.905 2.358 1.00 0.00 10 GLN A N 19
ATOM 26423 C CA . GLN A 1 10 ? -0.481 -11.830 1.053 1.00 0.00 10 GLN A CA 19
ATOM 26424 C C . GLN A 1 10 ? -1.476 -11.594 -0.080 1.00 0.00 10 GLN A C 19
ATOM 26425 O O . GLN A 1 10 ? -1.268 -10.754 -0.935 1.00 0.00 10 GLN A O 19
ATOM 26439 N N . ASP A 1 11 ? -2.550 -12.329 -0.105 1.00 0.00 11 ASP A N 19
ATOM 26440 C CA . ASP A 1 11 ? -3.545 -12.142 -1.195 1.00 0.00 11 ASP A CA 19
ATOM 26441 C C . ASP A 1 11 ? -4.183 -10.755 -1.076 1.00 0.00 11 ASP A C 19
ATOM 26442 O O . ASP A 1 11 ? -4.507 -10.121 -2.062 1.00 0.00 11 ASP A O 19
ATOM 26451 N N . MET A 1 12 ? -4.374 -10.280 0.125 1.00 0.00 12 MET A N 19
ATOM 26452 C CA . MET A 1 12 ? -5.001 -8.941 0.309 1.00 0.00 12 MET A CA 19
ATOM 26453 C C . MET A 1 12 ? -4.136 -7.862 -0.353 1.00 0.00 12 MET A C 19
ATOM 26454 O O . MET A 1 12 ? -4.612 -7.071 -1.144 1.00 0.00 12 MET A O 19
ATOM 26468 N N . PHE A 1 13 ? -2.866 -7.823 -0.043 1.00 0.00 13 PHE A N 19
ATOM 26469 C CA . PHE A 1 13 ? -1.981 -6.793 -0.665 1.00 0.00 13 PHE A CA 19
ATOM 26470 C C . PHE A 1 13 ? -1.790 -7.105 -2.154 1.00 0.00 13 PHE A C 19
ATOM 26471 O O . PHE A 1 13 ? -1.761 -6.219 -2.982 1.00 0.00 13 PHE A O 19
ATOM 26488 N N . THR A 1 14 ? -1.642 -8.353 -2.500 1.00 0.00 14 THR A N 19
ATOM 26489 C CA . THR A 1 14 ? -1.428 -8.706 -3.934 1.00 0.00 14 THR A CA 19
ATOM 26490 C C . THR A 1 14 ? -2.628 -8.241 -4.763 1.00 0.00 14 THR A C 19
ATOM 26491 O O . THR A 1 14 ? -2.475 -7.669 -5.823 1.00 0.00 14 THR A O 19
ATOM 26502 N N . SER A 1 15 ? -3.818 -8.488 -4.295 1.00 0.00 15 SER A N 19
ATOM 26503 C CA . SER A 1 15 ? -5.022 -8.062 -5.066 1.00 0.00 15 SER A CA 19
ATOM 26504 C C . SER A 1 15 ? -5.041 -6.542 -5.213 1.00 0.00 15 SER A C 19
ATOM 26505 O O . SER A 1 15 ? -5.341 -6.012 -6.267 1.00 0.00 15 SER A O 19
ATOM 26513 N N . ALA A 1 16 ? -4.734 -5.830 -4.166 1.00 0.00 16 ALA A N 19
ATOM 26514 C CA . ALA A 1 16 ? -4.745 -4.340 -4.241 1.00 0.00 16 ALA A CA 19
ATOM 26515 C C . ALA A 1 16 ? -3.551 -3.826 -5.053 1.00 0.00 16 ALA A C 19
ATOM 26516 O O . ALA A 1 16 ? -3.693 -2.962 -5.892 1.00 0.00 16 ALA A O 19
ATOM 26523 N N . ILE A 1 17 ? -2.375 -4.335 -4.803 1.00 0.00 17 ILE A N 19
ATOM 26524 C CA . ILE A 1 17 ? -1.175 -3.850 -5.551 1.00 0.00 17 ILE A CA 19
ATOM 26525 C C . ILE A 1 17 ? -1.340 -4.150 -7.042 1.00 0.00 17 ILE A C 19
ATOM 26526 O O . ILE A 1 17 ? -1.102 -3.307 -7.881 1.00 0.00 17 ILE A O 19
ATOM 26542 N N . GLU A 1 18 ? -1.742 -5.340 -7.375 1.00 0.00 18 GLU A N 19
ATOM 26543 C CA . GLU A 1 18 ? -1.911 -5.696 -8.812 1.00 0.00 18 GLU A CA 19
ATOM 26544 C C . GLU A 1 18 ? -3.077 -4.906 -9.409 1.00 0.00 18 GLU A C 19
ATOM 26545 O O . GLU A 1 18 ? -3.061 -4.537 -10.567 1.00 0.00 18 GLU A O 19
ATOM 26557 N N . ALA A 1 19 ? -4.092 -4.651 -8.632 1.00 0.00 19 ALA A N 19
ATOM 26558 C CA . ALA A 1 19 ? -5.261 -3.892 -9.163 1.00 0.00 19 ALA A CA 19
ATOM 26559 C C . ALA A 1 19 ? -4.849 -2.458 -9.517 1.00 0.00 19 ALA A C 19
ATOM 26560 O O . ALA A 1 19 ? -5.283 -1.912 -10.513 1.00 0.00 19 ALA A O 19
ATOM 26567 N N . VAL A 1 20 ? -4.019 -1.839 -8.704 1.00 0.00 20 VAL A N 19
ATOM 26568 C CA . VAL A 1 20 ? -3.576 -0.425 -8.978 1.00 0.00 20 VAL A CA 19
ATOM 26569 C C . VAL A 1 20 ? -2.177 -0.434 -9.605 1.00 0.00 20 VAL A C 19
ATOM 26570 O O . VAL A 1 20 ? -1.581 0.603 -9.823 1.00 0.00 20 VAL A O 19
ATOM 26583 N N . ALA A 1 21 ? -1.649 -1.590 -9.907 1.00 0.00 21 ALA A N 19
ATOM 26584 C CA . ALA A 1 21 ? -0.296 -1.651 -10.527 1.00 0.00 21 ALA A CA 19
ATOM 26585 C C . ALA A 1 21 ? -0.367 -1.044 -11.934 1.00 0.00 21 ALA A C 19
ATOM 26586 O O . ALA A 1 21 ? 0.639 -0.866 -12.591 1.00 0.00 21 ALA A O 19
ATOM 26593 N N . ARG A 1 22 ? -1.548 -0.738 -12.406 1.00 0.00 22 ARG A N 19
ATOM 26594 C CA . ARG A 1 22 ? -1.675 -0.153 -13.776 1.00 0.00 22 ARG A CA 19
ATOM 26595 C C . ARG A 1 22 ? -0.941 1.185 -13.841 1.00 0.00 22 ARG A C 19
ATOM 26596 O O . ARG A 1 22 ? -1.531 2.241 -13.746 1.00 0.00 22 ARG A O 19
ATOM 26617 N N . ASP A 1 23 ? 0.349 1.131 -14.020 1.00 0.00 23 ASP A N 19
ATOM 26618 C CA . ASP A 1 23 ? 1.162 2.375 -14.108 1.00 0.00 23 ASP A CA 19
ATOM 26619 C C . ASP A 1 23 ? 2.599 2.001 -14.478 1.00 0.00 23 ASP A C 19
ATOM 26620 O O . ASP A 1 23 ? 3.177 2.539 -15.401 1.00 0.00 23 ASP A O 19
ATOM 26629 N N . SER A 1 24 ? 3.174 1.073 -13.762 1.00 0.00 24 SER A N 19
ATOM 26630 C CA . SER A 1 24 ? 4.573 0.652 -14.063 1.00 0.00 24 SER A CA 19
ATOM 26631 C C . SER A 1 24 ? 4.905 -0.619 -13.276 1.00 0.00 24 SER A C 19
ATOM 26632 O O . SER A 1 24 ? 5.687 -1.444 -13.708 1.00 0.00 24 SER A O 19
ATOM 26640 N N . GLY A 1 25 ? 4.316 -0.784 -12.120 1.00 0.00 25 GLY A N 19
ATOM 26641 C CA . GLY A 1 25 ? 4.589 -2.003 -11.293 1.00 0.00 25 GLY A CA 19
ATOM 26642 C C . GLY A 1 25 ? 4.307 -1.690 -9.821 1.00 0.00 25 GLY A C 19
ATOM 26643 O O . GLY A 1 25 ? 3.428 -2.261 -9.209 1.00 0.00 25 GLY A O 19
ATOM 26647 N N . TRP A 1 26 ? 5.055 -0.789 -9.248 1.00 0.00 26 TRP A N 19
ATOM 26648 C CA . TRP A 1 26 ? 4.845 -0.435 -7.815 1.00 0.00 26 TRP A CA 19
ATOM 26649 C C . TRP A 1 26 ? 3.384 -0.035 -7.578 1.00 0.00 26 TRP A C 19
ATOM 26650 O O . TRP A 1 26 ? 2.553 -0.111 -8.462 1.00 0.00 26 TRP A O 19
ATOM 26671 N N . ALA A 1 27 ? 3.071 0.401 -6.384 1.00 0.00 27 ALA A N 19
ATOM 26672 C CA . ALA A 1 27 ? 1.672 0.825 -6.064 1.00 0.00 27 ALA A CA 19
ATOM 26673 C C . ALA A 1 27 ? 1.710 1.818 -4.900 1.00 0.00 27 ALA A C 19
ATOM 26674 O O . ALA A 1 27 ? 2.426 1.633 -3.936 1.00 0.00 27 ALA A O 19
ATOM 26681 N N . GLU A 1 28 ? 0.950 2.876 -4.987 1.00 0.00 28 GLU A N 19
ATOM 26682 C CA . GLU A 1 28 ? 0.945 3.889 -3.893 1.00 0.00 28 GLU A CA 19
ATOM 26683 C C . GLU A 1 28 ? 0.188 3.336 -2.681 1.00 0.00 28 GLU A C 19
ATOM 26684 O O . GLU A 1 28 ? -0.896 2.800 -2.802 1.00 0.00 28 GLU A O 19
ATOM 26696 N N . LEU A 1 29 ? 0.763 3.452 -1.511 1.00 0.00 29 LEU A N 19
ATOM 26697 C CA . LEU A 1 29 ? 0.097 2.917 -0.284 1.00 0.00 29 LEU A CA 19
ATOM 26698 C C . LEU A 1 29 ? -1.295 3.544 -0.153 1.00 0.00 29 LEU A C 19
ATOM 26699 O O . LEU A 1 29 ? -2.251 2.878 0.189 1.00 0.00 29 LEU A O 19
ATOM 26715 N N . SER A 1 30 ? -1.423 4.813 -0.428 1.00 0.00 30 SER A N 19
ATOM 26716 C CA . SER A 1 30 ? -2.762 5.463 -0.324 1.00 0.00 30 SER A CA 19
ATOM 26717 C C . SER A 1 30 ? -3.752 4.721 -1.230 1.00 0.00 30 SER A C 19
ATOM 26718 O O . SER A 1 30 ? -4.877 4.456 -0.857 1.00 0.00 30 SER A O 19
ATOM 26726 N N . ALA A 1 31 ? -3.335 4.379 -2.416 1.00 0.00 31 ALA A N 19
ATOM 26727 C CA . ALA A 1 31 ? -4.244 3.647 -3.344 1.00 0.00 31 ALA A CA 19
ATOM 26728 C C . ALA A 1 31 ? -4.587 2.278 -2.750 1.00 0.00 31 ALA A C 19
ATOM 26729 O O . ALA A 1 31 ? -5.697 1.802 -2.864 1.00 0.00 31 ALA A O 19
ATOM 26736 N N . VAL A 1 32 ? -3.637 1.635 -2.121 1.00 0.00 32 VAL A N 19
ATOM 26737 C CA . VAL A 1 32 ? -3.912 0.292 -1.530 1.00 0.00 32 VAL A CA 19
ATOM 26738 C C . VAL A 1 32 ? -4.976 0.422 -0.435 1.00 0.00 32 VAL A C 19
ATOM 26739 O O . VAL A 1 32 ? -5.937 -0.322 -0.400 1.00 0.00 32 VAL A O 19
ATOM 26752 N N . GLY A 1 33 ? -4.810 1.354 0.461 1.00 0.00 33 GLY A N 19
ATOM 26753 C CA . GLY A 1 33 ? -5.810 1.517 1.556 1.00 0.00 33 GLY A CA 19
ATOM 26754 C C . GLY A 1 33 ? -7.176 1.875 0.965 1.00 0.00 33 GLY A C 19
ATOM 26755 O O . GLY A 1 33 ? -8.192 1.335 1.357 1.00 0.00 33 GLY A O 19
ATOM 26759 N N . SER A 1 34 ? -7.211 2.781 0.027 1.00 0.00 34 SER A N 19
ATOM 26760 C CA . SER A 1 34 ? -8.516 3.170 -0.581 1.00 0.00 34 SER A CA 19
ATOM 26761 C C . SER A 1 34 ? -9.075 2.005 -1.406 1.00 0.00 34 SER A C 19
ATOM 26762 O O . SER A 1 34 ? -10.255 1.719 -1.374 1.00 0.00 34 SER A O 19
ATOM 26770 N N . TYR A 1 35 ? -8.239 1.337 -2.151 1.00 0.00 35 TYR A N 19
ATOM 26771 C CA . TYR A 1 35 ? -8.729 0.200 -2.985 1.00 0.00 35 TYR A CA 19
ATOM 26772 C C . TYR A 1 35 ? -9.316 -0.886 -2.078 1.00 0.00 35 TYR A C 19
ATOM 26773 O O . TYR A 1 35 ? -10.398 -1.388 -2.311 1.00 0.00 35 TYR A O 19
ATOM 26791 N N . LEU A 1 36 ? -8.609 -1.252 -1.045 1.00 0.00 36 LEU A N 19
ATOM 26792 C CA . LEU A 1 36 ? -9.127 -2.305 -0.130 1.00 0.00 36 LEU A CA 19
ATOM 26793 C C . LEU A 1 36 ? -10.414 -1.801 0.520 1.00 0.00 36 LEU A C 19
ATOM 26794 O O . LEU A 1 36 ? -11.373 -2.530 0.667 1.00 0.00 36 LEU A O 19
ATOM 26810 N N . ALA A 1 37 ? -10.450 -0.555 0.903 1.00 0.00 37 ALA A N 19
ATOM 26811 C CA . ALA A 1 37 ? -11.682 -0.008 1.539 1.00 0.00 37 ALA A CA 19
ATOM 26812 C C . ALA A 1 37 ? -12.879 -0.224 0.606 1.00 0.00 37 ALA A C 19
ATOM 26813 O O . ALA A 1 37 ? -13.948 -0.612 1.034 1.00 0.00 37 ALA A O 19
ATOM 26820 N N . LYS A 1 38 ? -12.714 0.024 -0.664 1.00 0.00 38 LYS A N 19
ATOM 26821 C CA . LYS A 1 38 ? -13.845 -0.169 -1.612 1.00 0.00 38 LYS A CA 19
ATOM 26822 C C . LYS A 1 38 ? -14.270 -1.644 -1.604 1.00 0.00 38 LYS A C 19
ATOM 26823 O O . LYS A 1 38 ? -15.438 -1.968 -1.531 1.00 0.00 38 LYS A O 19
ATOM 26842 N N . ASN A 1 39 ? -13.324 -2.538 -1.678 1.00 0.00 39 ASN A N 19
ATOM 26843 C CA . ASN A 1 39 ? -13.663 -3.991 -1.675 1.00 0.00 39 ASN A CA 19
ATOM 26844 C C . ASN A 1 39 ? -14.283 -4.369 -0.326 1.00 0.00 39 ASN A C 19
ATOM 26845 O O . ASN A 1 39 ? -15.210 -5.149 -0.255 1.00 0.00 39 ASN A O 19
ATOM 26856 N N . ASP A 1 40 ? -13.763 -3.817 0.744 1.00 0.00 40 ASP A N 19
ATOM 26857 C CA . ASP A 1 40 ? -14.288 -4.119 2.118 1.00 0.00 40 ASP A CA 19
ATOM 26858 C C . ASP A 1 40 ? -14.438 -2.796 2.894 1.00 0.00 40 ASP A C 19
ATOM 26859 O O . ASP A 1 40 ? -13.573 -2.429 3.663 1.00 0.00 40 ASP A O 19
ATOM 26868 N N . PRO A 1 41 ? -15.531 -2.086 2.704 1.00 0.00 41 PRO A N 19
ATOM 26869 C CA . PRO A 1 41 ? -15.780 -0.793 3.414 1.00 0.00 41 PRO A CA 19
ATOM 26870 C C . PRO A 1 41 ? -15.687 -0.971 4.933 1.00 0.00 41 PRO A C 19
ATOM 26871 O O . PRO A 1 41 ? -15.329 -0.066 5.658 1.00 0.00 41 PRO A O 19
ATOM 26882 N N . SER A 1 42 ? -16.010 -2.139 5.410 1.00 0.00 42 SER A N 19
ATOM 26883 C CA . SER A 1 42 ? -15.946 -2.393 6.873 1.00 0.00 42 SER A CA 19
ATOM 26884 C C . SER A 1 42 ? -14.486 -2.367 7.337 1.00 0.00 42 SER A C 19
ATOM 26885 O O . SER A 1 42 ? -14.200 -2.407 8.516 1.00 0.00 42 SER A O 19
ATOM 26893 N N . PHE A 1 43 ? -13.561 -2.298 6.413 1.00 0.00 43 PHE A N 19
ATOM 26894 C CA . PHE A 1 43 ? -12.111 -2.260 6.796 1.00 0.00 43 PHE A CA 19
ATOM 26895 C C . PHE A 1 43 ? -11.693 -0.799 7.003 1.00 0.00 43 PHE A C 19
ATOM 26896 O O . PHE A 1 43 ? -11.834 0.031 6.125 1.00 0.00 43 PHE A O 19
ATOM 26913 N N . ASP A 1 44 ? -11.189 -0.495 8.172 1.00 0.00 44 ASP A N 19
ATOM 26914 C CA . ASP A 1 44 ? -10.748 0.901 8.508 1.00 0.00 44 ASP A CA 19
ATOM 26915 C C . ASP A 1 44 ? -9.285 0.876 8.974 1.00 0.00 44 ASP A C 19
ATOM 26916 O O . ASP A 1 44 ? -9.021 0.868 10.160 1.00 0.00 44 ASP A O 19
ATOM 26925 N N . PRO A 1 45 ? -8.333 0.862 8.064 1.00 0.00 45 PRO A N 19
ATOM 26926 C CA . PRO A 1 45 ? -6.894 0.840 8.442 1.00 0.00 45 PRO A CA 19
ATOM 26927 C C . PRO A 1 45 ? -6.433 2.221 8.927 1.00 0.00 45 PRO A C 19
ATOM 26928 O O . PRO A 1 45 ? -5.607 2.333 9.805 1.00 0.00 45 PRO A O 19
ATOM 26939 N N . ARG A 1 46 ? -6.981 3.264 8.369 1.00 0.00 46 ARG A N 19
ATOM 26940 C CA . ARG A 1 46 ? -6.586 4.633 8.812 1.00 0.00 46 ARG A CA 19
ATOM 26941 C C . ARG A 1 46 ? -6.976 4.800 10.292 1.00 0.00 46 ARG A C 19
ATOM 26942 O O . ARG A 1 46 ? -6.227 5.332 11.086 1.00 0.00 46 ARG A O 19
ATOM 26963 N N . ASN A 1 47 ? -8.157 4.359 10.659 1.00 0.00 47 ASN A N 19
ATOM 26964 C CA . ASN A 1 47 ? -8.624 4.503 12.078 1.00 0.00 47 ASN A CA 19
ATOM 26965 C C . ASN A 1 47 ? -7.533 4.030 13.047 1.00 0.00 47 ASN A C 19
ATOM 26966 O O . ASN A 1 47 ? -7.404 4.546 14.141 1.00 0.00 47 ASN A O 19
ATOM 26977 N N . TRP A 1 48 ? -6.738 3.066 12.650 1.00 0.00 48 TRP A N 19
ATOM 26978 C CA . TRP A 1 48 ? -5.631 2.559 13.531 1.00 0.00 48 TRP A CA 19
ATOM 26979 C C . TRP A 1 48 ? -4.358 2.455 12.695 1.00 0.00 48 TRP A C 19
ATOM 26980 O O . TRP A 1 48 ? -3.461 1.695 12.995 1.00 0.00 48 TRP A O 19
ATOM 27001 N N . GLY A 1 49 ? -4.272 3.223 11.645 1.00 0.00 49 GLY A N 19
ATOM 27002 C CA . GLY A 1 49 ? -3.059 3.176 10.777 1.00 0.00 49 GLY A CA 19
ATOM 27003 C C . GLY A 1 49 ? -3.095 4.333 9.777 1.00 0.00 49 GLY A C 19
ATOM 27004 O O . GLY A 1 49 ? -3.023 4.134 8.580 1.00 0.00 49 GLY A O 19
ATOM 27008 N N . HIS A 1 50 ? -3.206 5.540 10.259 1.00 0.00 50 HIS A N 19
ATOM 27009 C CA . HIS A 1 50 ? -3.244 6.716 9.339 1.00 0.00 50 HIS A CA 19
ATOM 27010 C C . HIS A 1 50 ? -1.950 6.770 8.527 1.00 0.00 50 HIS A C 19
ATOM 27011 O O . HIS A 1 50 ? -1.969 6.936 7.324 1.00 0.00 50 HIS A O 19
ATOM 27025 N N . GLY A 1 51 ? -0.825 6.625 9.183 1.00 0.00 51 GLY A N 19
ATOM 27026 C CA . GLY A 1 51 ? 0.503 6.658 8.478 1.00 0.00 51 GLY A CA 19
ATOM 27027 C C . GLY A 1 51 ? 1.366 5.508 8.985 1.00 0.00 51 GLY A C 19
ATOM 27028 O O . GLY A 1 51 ? 2.209 4.989 8.279 1.00 0.00 51 GLY A O 19
ATOM 27032 N N . ARG A 1 52 ? 1.169 5.111 10.207 1.00 0.00 52 ARG A N 19
ATOM 27033 C CA . ARG A 1 52 ? 1.984 3.999 10.765 1.00 0.00 52 ARG A CA 19
ATOM 27034 C C . ARG A 1 52 ? 1.705 2.715 9.962 1.00 0.00 52 ARG A C 19
ATOM 27035 O O . ARG A 1 52 ? 2.329 1.692 10.159 1.00 0.00 52 ARG A O 19
ATOM 27056 N N . LEU A 1 53 ? 0.777 2.768 9.045 1.00 0.00 53 LEU A N 19
ATOM 27057 C CA . LEU A 1 53 ? 0.460 1.560 8.223 1.00 0.00 53 LEU A CA 19
ATOM 27058 C C . LEU A 1 53 ? 1.703 1.171 7.418 1.00 0.00 53 LEU A C 19
ATOM 27059 O O . LEU A 1 53 ? 2.014 0.006 7.259 1.00 0.00 53 LEU A O 19
ATOM 27075 N N . SER A 1 54 ? 2.414 2.138 6.911 1.00 0.00 54 SER A N 19
ATOM 27076 C CA . SER A 1 54 ? 3.634 1.833 6.112 1.00 0.00 54 SER A CA 19
ATOM 27077 C C . SER A 1 54 ? 4.622 1.043 6.975 1.00 0.00 54 SER A C 19
ATOM 27078 O O . SER A 1 54 ? 5.268 0.123 6.516 1.00 0.00 54 SER A O 19
ATOM 27086 N N . GLN A 1 55 ? 4.750 1.399 8.223 1.00 0.00 55 GLN A N 19
ATOM 27087 C CA . GLN A 1 55 ? 5.701 0.668 9.113 1.00 0.00 55 GLN A CA 19
ATOM 27088 C C . GLN A 1 55 ? 5.103 -0.690 9.514 1.00 0.00 55 GLN A C 19
ATOM 27089 O O . GLN A 1 55 ? 5.819 -1.625 9.808 1.00 0.00 55 GLN A O 19
ATOM 27103 N N . MET A 1 56 ? 3.799 -0.811 9.538 1.00 0.00 56 MET A N 19
ATOM 27104 C CA . MET A 1 56 ? 3.183 -2.118 9.930 1.00 0.00 56 MET A CA 19
ATOM 27105 C C . MET A 1 56 ? 3.546 -3.192 8.892 1.00 0.00 56 MET A C 19
ATOM 27106 O O . MET A 1 56 ? 3.885 -4.307 9.235 1.00 0.00 56 MET A O 19
ATOM 27120 N N . VAL A 1 57 ? 3.479 -2.863 7.631 1.00 0.00 57 VAL A N 19
ATOM 27121 C CA . VAL A 1 57 ? 3.821 -3.863 6.572 1.00 0.00 57 VAL A CA 19
ATOM 27122 C C . VAL A 1 57 ? 5.330 -4.140 6.593 1.00 0.00 57 VAL A C 19
ATOM 27123 O O . VAL A 1 57 ? 5.794 -5.164 6.130 1.00 0.00 57 VAL A O 19
ATOM 27136 N N . LYS A 1 58 ? 6.095 -3.230 7.122 1.00 0.00 58 LYS A N 19
ATOM 27137 C CA . LYS A 1 58 ? 7.573 -3.425 7.175 1.00 0.00 58 LYS A CA 19
ATOM 27138 C C . LYS A 1 58 ? 7.893 -4.648 8.040 1.00 0.00 58 LYS A C 19
ATOM 27139 O O . LYS A 1 58 ? 8.868 -5.339 7.821 1.00 0.00 58 LYS A O 19
ATOM 27158 N N . LYS A 1 59 ? 7.078 -4.922 9.017 1.00 0.00 59 LYS A N 19
ATOM 27159 C CA . LYS A 1 59 ? 7.328 -6.099 9.893 1.00 0.00 59 LYS A CA 19
ATOM 27160 C C . LYS A 1 59 ? 7.247 -7.381 9.054 1.00 0.00 59 LYS A C 19
ATOM 27161 O O . LYS A 1 59 ? 7.942 -8.344 9.296 1.00 0.00 59 LYS A O 19
ATOM 27180 N N . LEU A 1 60 ? 6.387 -7.394 8.074 1.00 0.00 60 LEU A N 19
ATOM 27181 C CA . LEU A 1 60 ? 6.236 -8.605 7.213 1.00 0.00 60 LEU A CA 19
ATOM 27182 C C . LEU A 1 60 ? 7.443 -8.712 6.270 1.00 0.00 60 LEU A C 19
ATOM 27183 O O . LEU A 1 60 ? 7.678 -7.859 5.438 1.00 0.00 60 LEU A O 19
ATOM 27199 N N . ASP A 1 61 ? 8.218 -9.751 6.420 1.00 0.00 61 ASP A N 19
ATOM 27200 C CA . ASP A 1 61 ? 9.431 -9.931 5.567 1.00 0.00 61 ASP A CA 19
ATOM 27201 C C . ASP A 1 61 ? 9.058 -10.125 4.084 1.00 0.00 61 ASP A C 19
ATOM 27202 O O . ASP A 1 61 ? 9.728 -9.620 3.206 1.00 0.00 61 ASP A O 19
ATOM 27211 N N . PHE A 1 62 ? 8.027 -10.877 3.788 1.00 0.00 62 PHE A N 19
ATOM 27212 C CA . PHE A 1 62 ? 7.673 -11.117 2.350 1.00 0.00 62 PHE A CA 19
ATOM 27213 C C . PHE A 1 62 ? 7.111 -9.849 1.694 1.00 0.00 62 PHE A C 19
ATOM 27214 O O . PHE A 1 62 ? 6.473 -9.913 0.660 1.00 0.00 62 PHE A O 19
ATOM 27231 N N . LEU A 1 63 ? 7.357 -8.696 2.275 1.00 0.00 63 LEU A N 19
ATOM 27232 C CA . LEU A 1 63 ? 6.861 -7.403 1.685 1.00 0.00 63 LEU A CA 19
ATOM 27233 C C . LEU A 1 63 ? 7.981 -6.359 1.755 1.00 0.00 63 LEU A C 19
ATOM 27234 O O . LEU A 1 63 ? 8.485 -6.037 2.813 1.00 0.00 63 LEU A O 19
ATOM 27250 N N . THR A 1 64 ? 8.361 -5.818 0.625 1.00 0.00 64 THR A N 19
ATOM 27251 C CA . THR A 1 64 ? 9.436 -4.781 0.595 1.00 0.00 64 THR A CA 19
ATOM 27252 C C . THR A 1 64 ? 8.785 -3.403 0.708 1.00 0.00 64 THR A C 19
ATOM 27253 O O . THR A 1 64 ? 7.771 -3.147 0.091 1.00 0.00 64 THR A O 19
ATOM 27264 N N . VAL A 1 65 ? 9.357 -2.515 1.496 1.00 0.00 65 VAL A N 19
ATOM 27265 C CA . VAL A 1 65 ? 8.781 -1.134 1.669 1.00 0.00 65 VAL A CA 19
ATOM 27266 C C . VAL A 1 65 ? 9.771 -0.089 1.147 1.00 0.00 65 VAL A C 19
ATOM 27267 O O . VAL A 1 65 ? 10.925 -0.066 1.526 1.00 0.00 65 VAL A O 19
ATOM 27280 N N . GLN A 1 66 ? 9.313 0.790 0.288 1.00 0.00 66 GLN A N 19
ATOM 27281 C CA . GLN A 1 66 ? 10.195 1.867 -0.267 1.00 0.00 66 GLN A CA 19
ATOM 27282 C C . GLN A 1 66 ? 9.355 3.131 -0.464 1.00 0.00 66 GLN A C 19
ATOM 27283 O O . GLN A 1 66 ? 8.181 3.061 -0.771 1.00 0.00 66 GLN A O 19
ATOM 27297 N N . GLU A 1 67 ? 9.948 4.282 -0.281 1.00 0.00 67 GLU A N 19
ATOM 27298 C CA . GLU A 1 67 ? 9.202 5.568 -0.444 1.00 0.00 67 GLU A CA 19
ATOM 27299 C C . GLU A 1 67 ? 9.439 6.108 -1.855 1.00 0.00 67 GLU A C 19
ATOM 27300 O O . GLU A 1 67 ? 10.488 5.898 -2.431 1.00 0.00 67 GLU A O 19
ATOM 27312 N N . SER A 1 68 ? 8.472 6.798 -2.416 1.00 0.00 68 SER A N 19
ATOM 27313 C CA . SER A 1 68 ? 8.622 7.362 -3.801 1.00 0.00 68 SER A CA 19
ATOM 27314 C C . SER A 1 68 ? 8.291 8.851 -3.783 1.00 0.00 68 SER A C 19
ATOM 27315 O O . SER A 1 68 ? 7.377 9.293 -3.117 1.00 0.00 68 SER A O 19
ATOM 27323 N N . ARG A 1 69 ? 9.046 9.628 -4.517 1.00 0.00 69 ARG A N 19
ATOM 27324 C CA . ARG A 1 69 ? 8.801 11.104 -4.564 1.00 0.00 69 ARG A CA 19
ATOM 27325 C C . ARG A 1 69 ? 7.594 11.402 -5.463 1.00 0.00 69 ARG A C 19
ATOM 27326 O O . ARG A 1 69 ? 7.481 10.893 -6.563 1.00 0.00 69 ARG A O 19
ATOM 27347 N N . ASN A 1 70 ? 6.672 12.215 -4.980 1.00 0.00 70 ASN A N 19
ATOM 27348 C CA . ASN A 1 70 ? 5.440 12.550 -5.773 1.00 0.00 70 ASN A CA 19
ATOM 27349 C C . ASN A 1 70 ? 4.959 13.969 -5.436 1.00 0.00 70 ASN A C 19
ATOM 27350 O O . ASN A 1 70 ? 4.317 14.196 -4.428 1.00 0.00 70 ASN A O 19
ATOM 27361 N N . GLY A 1 71 ? 5.245 14.917 -6.285 1.00 0.00 71 GLY A N 19
ATOM 27362 C CA . GLY A 1 71 ? 4.787 16.314 -6.034 1.00 0.00 71 GLY A CA 19
ATOM 27363 C C . GLY A 1 71 ? 5.347 16.823 -4.707 1.00 0.00 71 GLY A C 19
ATOM 27364 O O . GLY A 1 71 ? 6.470 16.538 -4.340 1.00 0.00 71 GLY A O 19
ATOM 27368 N N . SER A 1 72 ? 4.570 17.585 -3.980 1.00 0.00 72 SER A N 19
ATOM 27369 C CA . SER A 1 72 ? 5.047 18.131 -2.671 1.00 0.00 72 SER A CA 19
ATOM 27370 C C . SER A 1 72 ? 4.800 17.115 -1.555 1.00 0.00 72 SER A C 19
ATOM 27371 O O . SER A 1 72 ? 5.084 17.379 -0.403 1.00 0.00 72 SER A O 19
ATOM 27379 N N . LYS A 1 73 ? 4.264 15.959 -1.880 1.00 0.00 73 LYS A N 19
ATOM 27380 C CA . LYS A 1 73 ? 3.989 14.919 -0.831 1.00 0.00 73 LYS A CA 19
ATOM 27381 C C . LYS A 1 73 ? 4.361 13.533 -1.372 1.00 0.00 73 LYS A C 19
ATOM 27382 O O . LYS A 1 73 ? 3.786 13.048 -2.326 1.00 0.00 73 LYS A O 19
ATOM 27401 N N . LEU A 1 74 ? 5.321 12.892 -0.753 1.00 0.00 74 LEU A N 19
ATOM 27402 C CA . LEU A 1 74 ? 5.742 11.530 -1.207 1.00 0.00 74 LEU A CA 19
ATOM 27403 C C . LEU A 1 74 ? 4.671 10.511 -0.793 1.00 0.00 74 LEU A C 19
ATOM 27404 O O . LEU A 1 74 ? 3.720 10.836 -0.111 1.00 0.00 74 LEU A O 19
ATOM 27420 N N . HIS A 1 75 ? 4.816 9.275 -1.214 1.00 0.00 75 HIS A N 19
ATOM 27421 C CA . HIS A 1 75 ? 3.812 8.222 -0.851 1.00 0.00 75 HIS A CA 19
ATOM 27422 C C . HIS A 1 75 ? 4.524 6.888 -0.638 1.00 0.00 75 HIS A C 19
ATOM 27423 O O . HIS A 1 75 ? 5.408 6.515 -1.386 1.00 0.00 75 HIS A O 19
ATOM 27437 N N . SER A 1 76 ? 4.144 6.168 0.378 1.00 0.00 76 SER A N 19
ATOM 27438 C CA . SER A 1 76 ? 4.786 4.853 0.649 1.00 0.00 76 SER A CA 19
ATOM 27439 C C . SER A 1 76 ? 4.368 3.853 -0.427 1.00 0.00 76 SER A C 19
ATOM 27440 O O . SER A 1 76 ? 3.289 3.937 -0.981 1.00 0.00 76 SER A O 19
ATOM 27448 N N . GLU A 1 77 ? 5.219 2.899 -0.722 1.00 0.00 77 GLU A N 19
ATOM 27449 C CA . GLU A 1 77 ? 4.903 1.860 -1.758 1.00 0.00 77 GLU A CA 19
ATOM 27450 C C . GLU A 1 77 ? 5.292 0.489 -1.213 1.00 0.00 77 GLU A C 19
ATOM 27451 O O . GLU A 1 77 ? 6.196 0.364 -0.411 1.00 0.00 77 GLU A O 19
ATOM 27463 N N . ILE A 1 78 ? 4.606 -0.542 -1.648 1.00 0.00 78 ILE A N 19
ATOM 27464 C CA . ILE A 1 78 ? 4.907 -1.932 -1.172 1.00 0.00 78 ILE A CA 19
ATOM 27465 C C . ILE A 1 78 ? 4.981 -2.873 -2.373 1.00 0.00 78 ILE A C 19
ATOM 27466 O O . ILE A 1 78 ? 4.361 -2.645 -3.394 1.00 0.00 78 ILE A O 19
ATOM 27482 N N . ARG A 1 79 ? 5.738 -3.938 -2.257 1.00 0.00 79 ARG A N 19
ATOM 27483 C CA . ARG A 1 79 ? 5.859 -4.906 -3.389 1.00 0.00 79 ARG A CA 19
ATOM 27484 C C . ARG A 1 79 ? 6.113 -6.302 -2.817 1.00 0.00 79 ARG A C 19
ATOM 27485 O O . ARG A 1 79 ? 6.660 -6.451 -1.743 1.00 0.00 79 ARG A O 19
ATOM 27506 N N . LEU A 1 80 ? 5.717 -7.328 -3.522 1.00 0.00 80 LEU A N 19
ATOM 27507 C CA . LEU A 1 80 ? 5.932 -8.715 -3.018 1.00 0.00 80 LEU A CA 19
ATOM 27508 C C . LEU A 1 80 ? 7.381 -9.129 -3.296 1.00 0.00 80 LEU A C 19
ATOM 27509 O O . LEU A 1 80 ? 7.776 -9.341 -4.426 1.00 0.00 80 LEU A O 19
ATOM 27525 N N . ARG A 1 81 ? 8.175 -9.229 -2.268 1.00 0.00 81 ARG A N 19
ATOM 27526 C CA . ARG A 1 81 ? 9.603 -9.617 -2.446 1.00 0.00 81 ARG A CA 19
ATOM 27527 C C . ARG A 1 81 ? 9.698 -11.086 -2.882 1.00 0.00 81 ARG A C 19
ATOM 27528 O O . ARG A 1 81 ? 10.729 -11.542 -3.332 1.00 0.00 81 ARG A O 19
ATOM 27549 N N . HIS A 1 82 ? 8.631 -11.829 -2.743 1.00 0.00 82 HIS A N 19
ATOM 27550 C CA . HIS A 1 82 ? 8.654 -13.272 -3.137 1.00 0.00 82 HIS A CA 19
ATOM 27551 C C . HIS A 1 82 ? 9.814 -13.977 -2.423 1.00 0.00 82 HIS A C 19
ATOM 27552 O O . HIS A 1 82 ? 10.872 -14.180 -2.984 1.00 0.00 82 HIS A O 19
ATOM 27566 N N . ASP A 1 83 ? 9.619 -14.343 -1.182 1.00 0.00 83 ASP A N 19
ATOM 27567 C CA . ASP A 1 83 ? 10.701 -15.029 -0.413 1.00 0.00 83 ASP A CA 19
ATOM 27568 C C . ASP A 1 83 ? 10.796 -16.494 -0.848 1.00 0.00 83 ASP A C 19
ATOM 27569 O O . ASP A 1 83 ? 11.629 -17.240 -0.373 1.00 0.00 83 ASP A O 19
ATOM 27578 N N . GLY A 1 84 ? 9.950 -16.916 -1.748 1.00 0.00 84 GLY A N 19
ATOM 27579 C CA . GLY A 1 84 ? 9.991 -18.336 -2.215 1.00 0.00 84 GLY A CA 19
ATOM 27580 C C . GLY A 1 84 ? 11.422 -18.718 -2.619 1.00 0.00 84 GLY A C 19
ATOM 27581 O O . GLY A 1 84 ? 12.144 -19.339 -1.865 1.00 0.00 84 GLY A O 19
ATOM 27585 N N . LEU A 1 85 ? 11.834 -18.344 -3.802 1.00 0.00 85 LEU A N 19
ATOM 27586 C CA . LEU A 1 85 ? 13.217 -18.673 -4.268 1.00 0.00 85 LEU A CA 19
ATOM 27587 C C . LEU A 1 85 ? 13.473 -20.182 -4.114 1.00 0.00 85 LEU A C 19
ATOM 27588 O O . LEU A 1 85 ? 12.783 -20.997 -4.693 1.00 0.00 85 LEU A O 19
ATOM 27604 N N . GLU A 1 86 ? 14.462 -20.559 -3.341 1.00 0.00 86 GLU A N 19
ATOM 27605 C CA . GLU A 1 86 ? 14.767 -22.011 -3.151 1.00 0.00 86 GLU A CA 19
ATOM 27606 C C . GLU A 1 86 ? 13.786 -22.620 -2.150 1.00 0.00 86 GLU A C 19
ATOM 27607 O O . GLU A 1 86 ? 13.761 -23.814 -1.936 1.00 0.00 86 GLU A O 19
ATOM 27619 N N . HIS A 1 87 ? 12.973 -21.806 -1.536 1.00 0.00 87 HIS A N 19
ATOM 27620 C CA . HIS A 1 87 ? 11.984 -22.333 -0.548 1.00 0.00 87 HIS A CA 19
ATOM 27621 C C . HIS A 1 87 ? 12.679 -23.256 0.460 1.00 0.00 87 HIS A C 19
ATOM 27622 O O . HIS A 1 87 ? 12.814 -24.443 0.242 1.00 0.00 87 HIS A O 19
ATOM 27636 N N . HIS A 1 88 ? 13.112 -22.715 1.563 1.00 0.00 88 HIS A N 19
ATOM 27637 C CA . HIS A 1 88 ? 13.797 -23.549 2.596 1.00 0.00 88 HIS A CA 19
ATOM 27638 C C . HIS A 1 88 ? 13.927 -22.748 3.893 1.00 0.00 88 HIS A C 19
ATOM 27639 O O . HIS A 1 88 ? 14.922 -22.093 4.131 1.00 0.00 88 HIS A O 19
ATOM 27653 N N . HIS A 1 89 ? 12.926 -22.791 4.739 1.00 0.00 89 HIS A N 19
ATOM 27654 C CA . HIS A 1 89 ? 12.987 -22.031 6.028 1.00 0.00 89 HIS A CA 19
ATOM 27655 C C . HIS A 1 89 ? 12.140 -22.746 7.085 1.00 0.00 89 HIS A C 19
ATOM 27656 O O . HIS A 1 89 ? 11.093 -23.287 6.793 1.00 0.00 89 HIS A O 19
ATOM 27670 N N . HIS A 1 90 ? 12.590 -22.751 8.317 1.00 0.00 90 HIS A N 19
ATOM 27671 C CA . HIS A 1 90 ? 11.822 -23.433 9.409 1.00 0.00 90 HIS A CA 19
ATOM 27672 C C . HIS A 1 90 ? 10.861 -22.435 10.063 1.00 0.00 90 HIS A C 19
ATOM 27673 O O . HIS A 1 90 ? 11.270 -21.440 10.630 1.00 0.00 90 HIS A O 19
ATOM 27687 N N . HIS A 1 91 ? 9.586 -22.696 9.989 1.00 0.00 91 HIS A N 19
ATOM 27688 C CA . HIS A 1 91 ? 8.592 -21.769 10.603 1.00 0.00 91 HIS A CA 19
ATOM 27689 C C . HIS A 1 91 ? 8.743 -21.776 12.125 1.00 0.00 91 HIS A C 19
ATOM 27690 O O . HIS A 1 91 ? 8.721 -20.743 12.767 1.00 0.00 91 HIS A O 19
ATOM 27704 N N . HIS A 1 92 ? 8.894 -22.931 12.707 1.00 0.00 92 HIS A N 19
ATOM 27705 C CA . HIS A 1 92 ? 9.043 -23.016 14.190 1.00 0.00 92 HIS A CA 19
ATOM 27706 C C . HIS A 1 92 ? 10.423 -22.490 14.595 1.00 0.00 92 HIS A C 19
ATOM 27707 O O . HIS A 1 92 ? 10.811 -22.715 15.731 1.00 0.00 92 HIS A O 19
ATOM 27722 N N . MET A 1 1 ? -14.799 -23.138 4.005 1.00 0.00 1 MET A N 20
ATOM 27723 C CA . MET A 1 1 ? -15.923 -22.332 3.457 1.00 0.00 1 MET A CA 20
ATOM 27724 C C . MET A 1 1 ? -15.492 -20.852 3.437 1.00 0.00 1 MET A C 20
ATOM 27725 O O . MET A 1 1 ? -14.672 -20.435 4.229 1.00 0.00 1 MET A O 20
ATOM 27741 N N . PRO A 1 2 ? -16.033 -20.053 2.545 1.00 0.00 2 PRO A N 20
ATOM 27742 C CA . PRO A 1 2 ? -15.670 -18.601 2.453 1.00 0.00 2 PRO A CA 20
ATOM 27743 C C . PRO A 1 2 ? -16.129 -17.811 3.689 1.00 0.00 2 PRO A C 20
ATOM 27744 O O . PRO A 1 2 ? -17.085 -18.165 4.348 1.00 0.00 2 PRO A O 20
ATOM 27755 N N . HIS A 1 3 ? -15.445 -16.737 3.998 1.00 0.00 3 HIS A N 20
ATOM 27756 C CA . HIS A 1 3 ? -15.821 -15.902 5.183 1.00 0.00 3 HIS A CA 20
ATOM 27757 C C . HIS A 1 3 ? -15.370 -14.457 4.948 1.00 0.00 3 HIS A C 20
ATOM 27758 O O . HIS A 1 3 ? -14.406 -14.203 4.255 1.00 0.00 3 HIS A O 20
ATOM 27772 N N . LYS A 1 4 ? -16.067 -13.506 5.521 1.00 0.00 4 LYS A N 20
ATOM 27773 C CA . LYS A 1 4 ? -15.694 -12.064 5.336 1.00 0.00 4 LYS A CA 20
ATOM 27774 C C . LYS A 1 4 ? -14.674 -11.651 6.402 1.00 0.00 4 LYS A C 20
ATOM 27775 O O . LYS A 1 4 ? -14.244 -10.515 6.454 1.00 0.00 4 LYS A O 20
ATOM 27794 N N . GLU A 1 5 ? -14.280 -12.561 7.253 1.00 0.00 5 GLU A N 20
ATOM 27795 C CA . GLU A 1 5 ? -13.280 -12.218 8.310 1.00 0.00 5 GLU A CA 20
ATOM 27796 C C . GLU A 1 5 ? -12.020 -11.645 7.651 1.00 0.00 5 GLU A C 20
ATOM 27797 O O . GLU A 1 5 ? -11.988 -11.416 6.458 1.00 0.00 5 GLU A O 20
ATOM 27809 N N . LYS A 1 6 ? -10.984 -11.408 8.414 1.00 0.00 6 LYS A N 20
ATOM 27810 C CA . LYS A 1 6 ? -9.734 -10.848 7.819 1.00 0.00 6 LYS A CA 20
ATOM 27811 C C . LYS A 1 6 ? -9.078 -11.957 6.976 1.00 0.00 6 LYS A C 20
ATOM 27812 O O . LYS A 1 6 ? -8.733 -13.010 7.476 1.00 0.00 6 LYS A O 20
ATOM 27831 N N . HIS A 1 7 ? -8.920 -11.726 5.700 1.00 0.00 7 HIS A N 20
ATOM 27832 C CA . HIS A 1 7 ? -8.309 -12.760 4.803 1.00 0.00 7 HIS A CA 20
ATOM 27833 C C . HIS A 1 7 ? -6.788 -12.818 5.062 1.00 0.00 7 HIS A C 20
ATOM 27834 O O . HIS A 1 7 ? -6.270 -12.072 5.869 1.00 0.00 7 HIS A O 20
ATOM 27848 N N . PRO A 1 8 ? -6.066 -13.692 4.385 1.00 0.00 8 PRO A N 20
ATOM 27849 C CA . PRO A 1 8 ? -4.583 -13.808 4.573 1.00 0.00 8 PRO A CA 20
ATOM 27850 C C . PRO A 1 8 ? -3.862 -12.487 4.266 1.00 0.00 8 PRO A C 20
ATOM 27851 O O . PRO A 1 8 ? -4.248 -11.748 3.382 1.00 0.00 8 PRO A O 20
ATOM 27862 N N . LEU A 1 9 ? -2.818 -12.189 4.990 1.00 0.00 9 LEU A N 20
ATOM 27863 C CA . LEU A 1 9 ? -2.075 -10.923 4.738 1.00 0.00 9 LEU A CA 20
ATOM 27864 C C . LEU A 1 9 ? -1.459 -10.964 3.336 1.00 0.00 9 LEU A C 20
ATOM 27865 O O . LEU A 1 9 ? -1.481 -9.993 2.610 1.00 0.00 9 LEU A O 20
ATOM 27881 N N . GLN A 1 10 ? -0.905 -12.083 2.955 1.00 0.00 10 GLN A N 20
ATOM 27882 C CA . GLN A 1 10 ? -0.277 -12.192 1.606 1.00 0.00 10 GLN A CA 20
ATOM 27883 C C . GLN A 1 10 ? -1.351 -12.040 0.526 1.00 0.00 10 GLN A C 20
ATOM 27884 O O . GLN A 1 10 ? -1.182 -11.324 -0.440 1.00 0.00 10 GLN A O 20
ATOM 27898 N N . ASP A 1 11 ? -2.452 -12.710 0.684 1.00 0.00 11 ASP A N 20
ATOM 27899 C CA . ASP A 1 11 ? -3.540 -12.612 -0.324 1.00 0.00 11 ASP A CA 20
ATOM 27900 C C . ASP A 1 11 ? -4.107 -11.188 -0.315 1.00 0.00 11 ASP A C 20
ATOM 27901 O O . ASP A 1 11 ? -4.634 -10.709 -1.299 1.00 0.00 11 ASP A O 20
ATOM 27910 N N . MET A 1 12 ? -4.012 -10.518 0.802 1.00 0.00 12 MET A N 20
ATOM 27911 C CA . MET A 1 12 ? -4.552 -9.133 0.904 1.00 0.00 12 MET A CA 20
ATOM 27912 C C . MET A 1 12 ? -3.735 -8.176 0.023 1.00 0.00 12 MET A C 20
ATOM 27913 O O . MET A 1 12 ? -4.247 -7.586 -0.908 1.00 0.00 12 MET A O 20
ATOM 27927 N N . PHE A 1 13 ? -2.477 -7.999 0.327 1.00 0.00 13 PHE A N 20
ATOM 27928 C CA . PHE A 1 13 ? -1.634 -7.058 -0.474 1.00 0.00 13 PHE A CA 20
ATOM 27929 C C . PHE A 1 13 ? -1.542 -7.525 -1.929 1.00 0.00 13 PHE A C 20
ATOM 27930 O O . PHE A 1 13 ? -1.670 -6.746 -2.850 1.00 0.00 13 PHE A O 20
ATOM 27947 N N . THR A 1 14 ? -1.299 -8.786 -2.146 1.00 0.00 14 THR A N 20
ATOM 27948 C CA . THR A 1 14 ? -1.173 -9.290 -3.545 1.00 0.00 14 THR A CA 20
ATOM 27949 C C . THR A 1 14 ? -2.465 -9.035 -4.322 1.00 0.00 14 THR A C 20
ATOM 27950 O O . THR A 1 14 ? -2.438 -8.613 -5.460 1.00 0.00 14 THR A O 20
ATOM 27961 N N . SER A 1 15 ? -3.596 -9.296 -3.732 1.00 0.00 15 SER A N 20
ATOM 27962 C CA . SER A 1 15 ? -4.878 -9.073 -4.460 1.00 0.00 15 SER A CA 20
ATOM 27963 C C . SER A 1 15 ? -5.021 -7.597 -4.835 1.00 0.00 15 SER A C 20
ATOM 27964 O O . SER A 1 15 ? -5.381 -7.263 -5.945 1.00 0.00 15 SER A O 20
ATOM 27972 N N . ALA A 1 16 ? -4.756 -6.717 -3.916 1.00 0.00 16 ALA A N 20
ATOM 27973 C CA . ALA A 1 16 ? -4.891 -5.263 -4.210 1.00 0.00 16 ALA A CA 20
ATOM 27974 C C . ALA A 1 16 ? -3.773 -4.790 -5.139 1.00 0.00 16 ALA A C 20
ATOM 27975 O O . ALA A 1 16 ? -4.012 -4.105 -6.111 1.00 0.00 16 ALA A O 20
ATOM 27982 N N . ILE A 1 17 ? -2.550 -5.129 -4.837 1.00 0.00 17 ILE A N 20
ATOM 27983 C CA . ILE A 1 17 ? -1.419 -4.672 -5.693 1.00 0.00 17 ILE A CA 20
ATOM 27984 C C . ILE A 1 17 ? -1.584 -5.231 -7.108 1.00 0.00 17 ILE A C 20
ATOM 27985 O O . ILE A 1 17 ? -1.468 -4.517 -8.079 1.00 0.00 17 ILE A O 20
ATOM 28001 N N . GLU A 1 18 ? -1.850 -6.497 -7.230 1.00 0.00 18 GLU A N 20
ATOM 28002 C CA . GLU A 1 18 ? -2.009 -7.096 -8.587 1.00 0.00 18 GLU A CA 20
ATOM 28003 C C . GLU A 1 18 ? -3.263 -6.527 -9.254 1.00 0.00 18 GLU A C 20
ATOM 28004 O O . GLU A 1 18 ? -3.379 -6.502 -10.464 1.00 0.00 18 GLU A O 20
ATOM 28016 N N . ALA A 1 19 ? -4.214 -6.081 -8.477 1.00 0.00 19 ALA A N 20
ATOM 28017 C CA . ALA A 1 19 ? -5.470 -5.522 -9.065 1.00 0.00 19 ALA A CA 20
ATOM 28018 C C . ALA A 1 19 ? -5.237 -4.096 -9.576 1.00 0.00 19 ALA A C 20
ATOM 28019 O O . ALA A 1 19 ? -5.851 -3.680 -10.539 1.00 0.00 19 ALA A O 20
ATOM 28026 N N . VAL A 1 20 ? -4.372 -3.335 -8.935 1.00 0.00 20 VAL A N 20
ATOM 28027 C CA . VAL A 1 20 ? -4.106 -1.916 -9.375 1.00 0.00 20 VAL A CA 20
ATOM 28028 C C . VAL A 1 20 ? -2.715 -1.818 -10.014 1.00 0.00 20 VAL A C 20
ATOM 28029 O O . VAL A 1 20 ? -2.301 -0.763 -10.454 1.00 0.00 20 VAL A O 20
ATOM 28042 N N . ALA A 1 21 ? -1.988 -2.907 -10.080 1.00 0.00 21 ALA A N 20
ATOM 28043 C CA . ALA A 1 21 ? -0.630 -2.863 -10.709 1.00 0.00 21 ALA A CA 20
ATOM 28044 C C . ALA A 1 21 ? -0.785 -2.705 -12.224 1.00 0.00 21 ALA A C 20
ATOM 28045 O O . ALA A 1 21 ? 0.138 -2.946 -12.972 1.00 0.00 21 ALA A O 20
ATOM 28052 N N . ARG A 1 22 ? -1.952 -2.316 -12.694 1.00 0.00 22 ARG A N 20
ATOM 28053 C CA . ARG A 1 22 ? -2.158 -2.159 -14.171 1.00 0.00 22 ARG A CA 20
ATOM 28054 C C . ARG A 1 22 ? -1.018 -1.338 -14.786 1.00 0.00 22 ARG A C 20
ATOM 28055 O O . ARG A 1 22 ? -0.845 -1.298 -15.986 1.00 0.00 22 ARG A O 20
ATOM 28076 N N . ASP A 1 23 ? -0.232 -0.701 -13.970 1.00 0.00 23 ASP A N 20
ATOM 28077 C CA . ASP A 1 23 ? 0.911 0.101 -14.494 1.00 0.00 23 ASP A CA 20
ATOM 28078 C C . ASP A 1 23 ? 2.023 -0.844 -14.958 1.00 0.00 23 ASP A C 20
ATOM 28079 O O . ASP A 1 23 ? 3.016 -0.422 -15.517 1.00 0.00 23 ASP A O 20
ATOM 28088 N N . SER A 1 24 ? 1.862 -2.121 -14.723 1.00 0.00 24 SER A N 20
ATOM 28089 C CA . SER A 1 24 ? 2.901 -3.107 -15.141 1.00 0.00 24 SER A CA 20
ATOM 28090 C C . SER A 1 24 ? 4.157 -2.909 -14.285 1.00 0.00 24 SER A C 20
ATOM 28091 O O . SER A 1 24 ? 5.268 -2.971 -14.768 1.00 0.00 24 SER A O 20
ATOM 28099 N N . GLY A 1 25 ? 3.983 -2.667 -13.013 1.00 0.00 25 GLY A N 20
ATOM 28100 C CA . GLY A 1 25 ? 5.165 -2.464 -12.130 1.00 0.00 25 GLY A CA 20
ATOM 28101 C C . GLY A 1 25 ? 4.701 -2.205 -10.696 1.00 0.00 25 GLY A C 20
ATOM 28102 O O . GLY A 1 25 ? 3.777 -2.824 -10.208 1.00 0.00 25 GLY A O 20
ATOM 28106 N N . TRP A 1 26 ? 5.353 -1.302 -10.019 1.00 0.00 26 TRP A N 20
ATOM 28107 C CA . TRP A 1 26 ? 4.980 -0.989 -8.609 1.00 0.00 26 TRP A CA 20
ATOM 28108 C C . TRP A 1 26 ? 3.493 -0.623 -8.527 1.00 0.00 26 TRP A C 20
ATOM 28109 O O . TRP A 1 26 ? 2.749 -0.779 -9.474 1.00 0.00 26 TRP A O 20
ATOM 28130 N N . ALA A 1 27 ? 3.055 -0.135 -7.392 1.00 0.00 27 ALA A N 20
ATOM 28131 C CA . ALA A 1 27 ? 1.615 0.244 -7.229 1.00 0.00 27 ALA A CA 20
ATOM 28132 C C . ALA A 1 27 ? 1.511 1.376 -6.197 1.00 0.00 27 ALA A C 20
ATOM 28133 O O . ALA A 1 27 ? 2.192 1.376 -5.192 1.00 0.00 27 ALA A O 20
ATOM 28140 N N . GLU A 1 28 ? 0.663 2.340 -6.440 1.00 0.00 28 GLU A N 20
ATOM 28141 C CA . GLU A 1 28 ? 0.518 3.466 -5.473 1.00 0.00 28 GLU A CA 20
ATOM 28142 C C . GLU A 1 28 ? -0.157 2.955 -4.197 1.00 0.00 28 GLU A C 20
ATOM 28143 O O . GLU A 1 28 ? -1.196 2.324 -4.240 1.00 0.00 28 GLU A O 20
ATOM 28155 N N . LEU A 1 29 ? 0.435 3.213 -3.065 1.00 0.00 29 LEU A N 20
ATOM 28156 C CA . LEU A 1 29 ? -0.152 2.734 -1.782 1.00 0.00 29 LEU A CA 20
ATOM 28157 C C . LEU A 1 29 ? -1.556 3.325 -1.619 1.00 0.00 29 LEU A C 20
ATOM 28158 O O . LEU A 1 29 ? -2.463 2.666 -1.153 1.00 0.00 29 LEU A O 20
ATOM 28174 N N . SER A 1 30 ? -1.747 4.561 -1.989 1.00 0.00 30 SER A N 20
ATOM 28175 C CA . SER A 1 30 ? -3.097 5.181 -1.844 1.00 0.00 30 SER A CA 20
ATOM 28176 C C . SER A 1 30 ? -4.133 4.323 -2.579 1.00 0.00 30 SER A C 20
ATOM 28177 O O . SER A 1 30 ? -5.206 4.060 -2.075 1.00 0.00 30 SER A O 20
ATOM 28185 N N . ALA A 1 31 ? -3.813 3.879 -3.763 1.00 0.00 31 ALA A N 20
ATOM 28186 C CA . ALA A 1 31 ? -4.779 3.030 -4.521 1.00 0.00 31 ALA A CA 20
ATOM 28187 C C . ALA A 1 31 ? -4.986 1.714 -3.773 1.00 0.00 31 ALA A C 20
ATOM 28188 O O . ALA A 1 31 ? -6.078 1.179 -3.724 1.00 0.00 31 ALA A O 20
ATOM 28195 N N . VAL A 1 32 ? -3.944 1.181 -3.192 1.00 0.00 32 VAL A N 20
ATOM 28196 C CA . VAL A 1 32 ? -4.079 -0.108 -2.453 1.00 0.00 32 VAL A CA 20
ATOM 28197 C C . VAL A 1 32 ? -5.036 0.072 -1.268 1.00 0.00 32 VAL A C 20
ATOM 28198 O O . VAL A 1 32 ? -5.934 -0.720 -1.059 1.00 0.00 32 VAL A O 20
ATOM 28211 N N . GLY A 1 33 ? -4.844 1.097 -0.485 1.00 0.00 33 GLY A N 20
ATOM 28212 C CA . GLY A 1 33 ? -5.736 1.308 0.692 1.00 0.00 33 GLY A CA 20
ATOM 28213 C C . GLY A 1 33 ? -7.176 1.525 0.224 1.00 0.00 33 GLY A C 20
ATOM 28214 O O . GLY A 1 33 ? -8.107 0.964 0.768 1.00 0.00 33 GLY A O 20
ATOM 28218 N N . SER A 1 34 ? -7.368 2.334 -0.781 1.00 0.00 34 SER A N 20
ATOM 28219 C CA . SER A 1 34 ? -8.749 2.582 -1.283 1.00 0.00 34 SER A CA 20
ATOM 28220 C C . SER A 1 34 ? -9.352 1.280 -1.819 1.00 0.00 34 SER A C 20
ATOM 28221 O O . SER A 1 34 ? -10.489 0.953 -1.546 1.00 0.00 34 SER A O 20
ATOM 28229 N N . TYR A 1 35 ? -8.604 0.534 -2.585 1.00 0.00 35 TYR A N 20
ATOM 28230 C CA . TYR A 1 35 ? -9.144 -0.739 -3.141 1.00 0.00 35 TYR A CA 20
ATOM 28231 C C . TYR A 1 35 ? -9.517 -1.679 -1.992 1.00 0.00 35 TYR A C 20
ATOM 28232 O O . TYR A 1 35 ? -10.599 -2.233 -1.954 1.00 0.00 35 TYR A O 20
ATOM 28250 N N . LEU A 1 36 ? -8.634 -1.857 -1.052 1.00 0.00 36 LEU A N 20
ATOM 28251 C CA . LEU A 1 36 ? -8.940 -2.757 0.093 1.00 0.00 36 LEU A CA 20
ATOM 28252 C C . LEU A 1 36 ? -10.092 -2.166 0.903 1.00 0.00 36 LEU A C 20
ATOM 28253 O O . LEU A 1 36 ? -10.974 -2.873 1.339 1.00 0.00 36 LEU A O 20
ATOM 28269 N N . ALA A 1 37 ? -10.100 -0.880 1.114 1.00 0.00 37 ALA A N 20
ATOM 28270 C CA . ALA A 1 37 ? -11.206 -0.270 1.908 1.00 0.00 37 ALA A CA 20
ATOM 28271 C C . ALA A 1 37 ? -12.554 -0.620 1.267 1.00 0.00 37 ALA A C 20
ATOM 28272 O O . ALA A 1 37 ? -13.490 -1.001 1.941 1.00 0.00 37 ALA A O 20
ATOM 28279 N N . LYS A 1 38 ? -12.659 -0.491 -0.026 1.00 0.00 38 LYS A N 20
ATOM 28280 C CA . LYS A 1 38 ? -13.945 -0.816 -0.712 1.00 0.00 38 LYS A CA 20
ATOM 28281 C C . LYS A 1 38 ? -14.257 -2.310 -0.566 1.00 0.00 38 LYS A C 20
ATOM 28282 O O . LYS A 1 38 ? -15.384 -2.698 -0.329 1.00 0.00 38 LYS A O 20
ATOM 28301 N N . ASN A 1 39 ? -13.270 -3.155 -0.719 1.00 0.00 39 ASN A N 20
ATOM 28302 C CA . ASN A 1 39 ? -13.502 -4.631 -0.605 1.00 0.00 39 ASN A CA 20
ATOM 28303 C C . ASN A 1 39 ? -13.388 -5.059 0.859 1.00 0.00 39 ASN A C 20
ATOM 28304 O O . ASN A 1 39 ? -13.609 -6.204 1.202 1.00 0.00 39 ASN A O 20
ATOM 28315 N N . ASP A 1 40 ? -13.032 -4.146 1.721 1.00 0.00 40 ASP A N 20
ATOM 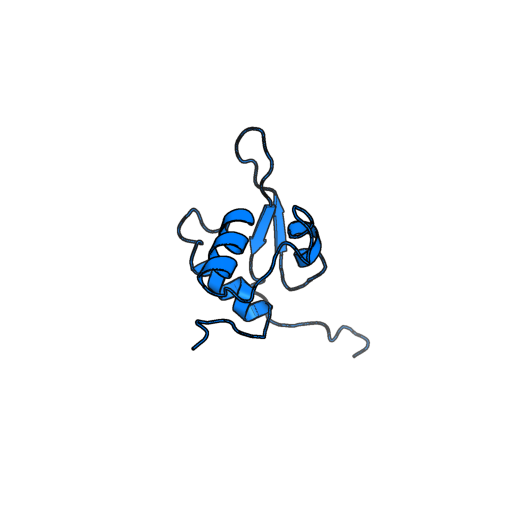28316 C CA . ASP A 1 40 ? -12.883 -4.472 3.175 1.00 0.00 40 ASP A CA 20
ATOM 28317 C C . ASP A 1 40 ? -13.097 -3.189 3.991 1.00 0.00 40 ASP A C 20
ATOM 28318 O O . ASP A 1 40 ? -12.187 -2.717 4.645 1.00 0.00 40 ASP A O 20
ATOM 28327 N N . PRO A 1 41 ? -14.277 -2.609 3.950 1.00 0.00 41 PRO A N 20
ATOM 28328 C CA . PRO A 1 41 ? -14.558 -1.348 4.696 1.00 0.00 41 PRO A CA 20
ATOM 28329 C C . PRO A 1 41 ? -14.232 -1.483 6.190 1.00 0.00 41 PRO A C 20
ATOM 28330 O O . PRO A 1 41 ? -13.563 -2.407 6.607 1.00 0.00 41 PRO A O 20
ATOM 28341 N N . SER A 1 42 ? -14.678 -0.549 6.987 1.00 0.00 42 SER A N 20
ATOM 28342 C CA . SER A 1 42 ? -14.377 -0.592 8.451 1.00 0.00 42 SER A CA 20
ATOM 28343 C C . SER A 1 42 ? -12.878 -0.318 8.658 1.00 0.00 42 SER A C 20
ATOM 28344 O O . SER A 1 42 ? -12.411 -0.187 9.772 1.00 0.00 42 SER A O 20
ATOM 28352 N N . PHE A 1 43 ? -12.123 -0.228 7.589 1.00 0.00 43 PHE A N 20
ATOM 28353 C CA . PHE A 1 43 ? -10.658 0.041 7.726 1.00 0.00 43 PHE A CA 20
ATOM 28354 C C . PHE A 1 43 ? -10.458 1.537 8.025 1.00 0.00 43 PHE A C 20
ATOM 28355 O O . PHE A 1 43 ? -11.079 2.386 7.416 1.00 0.00 43 PHE A O 20
ATOM 28372 N N . ASP A 1 44 ? -9.603 1.853 8.964 1.00 0.00 44 ASP A N 20
ATOM 28373 C CA . ASP A 1 44 ? -9.338 3.284 9.341 1.00 0.00 44 ASP A CA 20
ATOM 28374 C C . ASP A 1 44 ? -7.834 3.566 9.201 1.00 0.00 44 ASP A C 20
ATOM 28375 O O . ASP A 1 44 ? -7.103 3.483 10.167 1.00 0.00 44 ASP A O 20
ATOM 28384 N N . PRO A 1 45 ? -7.366 3.897 8.015 1.00 0.00 45 PRO A N 20
ATOM 28385 C CA . PRO A 1 45 ? -5.913 4.184 7.789 1.00 0.00 45 PRO A CA 20
ATOM 28386 C C . PRO A 1 45 ? -5.468 5.400 8.610 1.00 0.00 45 PRO A C 20
ATOM 28387 O O . PRO A 1 45 ? -4.319 5.561 8.966 1.00 0.00 45 PRO A O 20
ATOM 28398 N N . ARG A 1 46 ? -6.400 6.239 8.909 1.00 0.00 46 ARG A N 20
ATOM 28399 C CA . ARG A 1 46 ? -6.112 7.455 9.701 1.00 0.00 46 ARG A CA 20
ATOM 28400 C C . ARG A 1 46 ? -5.703 7.067 11.123 1.00 0.00 46 ARG A C 20
ATOM 28401 O O . ARG A 1 46 ? -4.842 7.681 11.720 1.00 0.00 46 ARG A O 20
ATOM 28422 N N . ASN A 1 47 ? -6.319 6.064 11.667 1.00 0.00 47 ASN A N 20
ATOM 28423 C CA . ASN A 1 47 ? -5.972 5.642 13.054 1.00 0.00 47 ASN A CA 20
ATOM 28424 C C . ASN A 1 47 ? -4.470 5.348 13.154 1.00 0.00 47 ASN A C 20
ATOM 28425 O O . ASN A 1 47 ? -3.951 5.119 14.230 1.00 0.00 47 ASN A O 20
ATOM 28436 N N . TRP A 1 48 ? -3.765 5.349 12.047 1.00 0.00 48 TRP A N 20
ATOM 28437 C CA . TRP A 1 48 ? -2.288 5.069 12.074 1.00 0.00 48 TRP A CA 20
ATOM 28438 C C . TRP A 1 48 ? -1.515 6.389 12.070 1.00 0.00 48 TRP A C 20
ATOM 28439 O O . TRP A 1 48 ? -0.344 6.431 12.384 1.00 0.00 48 TRP A O 20
ATOM 28460 N N . GLY A 1 49 ? -2.172 7.466 11.730 1.00 0.00 49 GLY A N 20
ATOM 28461 C CA . GLY A 1 49 ? -1.494 8.799 11.710 1.00 0.00 49 GLY A CA 20
ATOM 28462 C C . GLY A 1 49 ? -0.174 8.731 10.930 1.00 0.00 49 GLY A C 20
ATOM 28463 O O . GLY A 1 49 ? 0.835 8.281 11.434 1.00 0.00 49 GLY A O 20
ATOM 28467 N N . HIS A 1 50 ? -0.170 9.192 9.706 1.00 0.00 50 HIS A N 20
ATOM 28468 C CA . HIS A 1 50 ? 1.085 9.169 8.892 1.00 0.00 50 HIS A CA 20
ATOM 28469 C C . HIS A 1 50 ? 1.709 7.770 8.909 1.00 0.00 50 HIS A C 20
ATOM 28470 O O . HIS A 1 50 ? 2.591 7.479 9.692 1.00 0.00 50 HIS A O 20
ATOM 28484 N N . GLY A 1 51 ? 1.256 6.901 8.045 1.00 0.00 51 GLY A N 20
ATOM 28485 C CA . GLY A 1 51 ? 1.817 5.516 7.999 1.00 0.00 51 GLY A CA 20
ATOM 28486 C C . GLY A 1 51 ? 0.809 4.601 7.309 1.00 0.00 51 GLY A C 20
ATOM 28487 O O . GLY A 1 51 ? 1.099 3.980 6.305 1.00 0.00 51 GLY A O 20
ATOM 28491 N N . ARG A 1 52 ? -0.383 4.535 7.829 1.00 0.00 52 ARG A N 20
ATOM 28492 C CA . ARG A 1 52 ? -1.439 3.684 7.202 1.00 0.00 52 ARG A CA 20
ATOM 28493 C C . ARG A 1 52 ? -0.883 2.280 6.903 1.00 0.00 52 ARG A C 20
ATOM 28494 O O . ARG A 1 52 ? -0.233 1.662 7.727 1.00 0.00 52 ARG A O 20
ATOM 28515 N N . LEU A 1 53 ? -1.129 1.786 5.721 1.00 0.00 53 LEU A N 20
ATOM 28516 C CA . LEU A 1 53 ? -0.623 0.445 5.344 1.00 0.00 53 LEU A CA 20
ATOM 28517 C C . LEU A 1 53 ? 0.908 0.484 5.345 1.00 0.00 53 LEU A C 20
ATOM 28518 O O . LEU A 1 53 ? 1.554 -0.472 5.709 1.00 0.00 53 LEU A O 20
ATOM 28534 N N . SER A 1 54 ? 1.486 1.584 4.929 1.00 0.00 54 SER A N 20
ATOM 28535 C CA . SER A 1 54 ? 2.981 1.684 4.892 1.00 0.00 54 SER A CA 20
ATOM 28536 C C . SER A 1 54 ? 3.554 1.233 6.239 1.00 0.00 54 SER A C 20
ATOM 28537 O O . SER A 1 54 ? 4.638 0.687 6.316 1.00 0.00 54 SER A O 20
ATOM 28545 N N . GLN A 1 55 ? 2.826 1.449 7.299 1.00 0.00 55 GLN A N 20
ATOM 28546 C CA . GLN A 1 55 ? 3.308 1.020 8.644 1.00 0.00 55 GLN A CA 20
ATOM 28547 C C . GLN A 1 55 ? 2.981 -0.469 8.832 1.00 0.00 55 GLN A C 20
ATOM 28548 O O . GLN A 1 55 ? 3.771 -1.227 9.359 1.00 0.00 55 GLN A O 20
ATOM 28562 N N . MET A 1 56 ? 1.818 -0.892 8.403 1.00 0.00 56 MET A N 20
ATOM 28563 C CA . MET A 1 56 ? 1.440 -2.332 8.556 1.00 0.00 56 MET A CA 20
ATOM 28564 C C . MET A 1 56 ? 2.412 -3.215 7.759 1.00 0.00 56 MET A C 20
ATOM 28565 O O . MET A 1 56 ? 2.895 -4.216 8.246 1.00 0.00 56 MET A O 20
ATOM 28579 N N . VAL A 1 57 ? 2.687 -2.862 6.533 1.00 0.00 57 VAL A N 20
ATOM 28580 C CA . VAL A 1 57 ? 3.614 -3.691 5.702 1.00 0.00 57 VAL A CA 20
ATOM 28581 C C . VAL A 1 57 ? 5.014 -3.667 6.316 1.00 0.00 57 VAL A C 20
ATOM 28582 O O . VAL A 1 57 ? 5.743 -4.637 6.271 1.00 0.00 57 VAL A O 20
ATOM 28595 N N . LYS A 1 58 ? 5.396 -2.555 6.879 1.00 0.00 58 LYS A N 20
ATOM 28596 C CA . LYS A 1 58 ? 6.754 -2.454 7.485 1.00 0.00 58 LYS A CA 20
ATOM 28597 C C . LYS A 1 58 ? 6.918 -3.538 8.550 1.00 0.00 58 LYS A C 20
ATOM 28598 O O . LYS A 1 58 ? 7.939 -4.193 8.625 1.00 0.00 58 LYS A O 20
ATOM 28617 N N . LYS A 1 59 ? 5.920 -3.755 9.359 1.00 0.00 59 LYS A N 20
ATOM 28618 C CA . LYS A 1 59 ? 6.026 -4.816 10.397 1.00 0.00 59 LYS A CA 20
ATOM 28619 C C . LYS A 1 59 ? 6.077 -6.189 9.714 1.00 0.00 59 LYS A C 20
ATOM 28620 O O . LYS A 1 59 ? 6.860 -7.047 10.068 1.00 0.00 59 LYS A O 20
ATOM 28639 N N . LEU A 1 60 ? 5.231 -6.398 8.740 1.00 0.00 60 LEU A N 20
ATOM 28640 C CA . LEU A 1 60 ? 5.197 -7.709 8.025 1.00 0.00 60 LEU A CA 20
ATOM 28641 C C . LEU A 1 60 ? 6.388 -7.813 7.068 1.00 0.00 60 LEU A C 20
ATOM 28642 O O . LEU A 1 60 ? 6.798 -6.844 6.460 1.00 0.00 60 LEU A O 20
ATOM 28658 N N . ASP A 1 61 ? 6.952 -8.990 6.936 1.00 0.00 61 ASP A N 20
ATOM 28659 C CA . ASP A 1 61 ? 8.131 -9.183 6.025 1.00 0.00 61 ASP A CA 20
ATOM 28660 C C . ASP A 1 61 ? 7.650 -9.626 4.632 1.00 0.00 61 ASP A C 20
ATOM 28661 O O . ASP A 1 61 ? 6.561 -9.293 4.210 1.00 0.00 61 ASP A O 20
ATOM 28670 N N . PHE A 1 62 ? 8.463 -10.378 3.921 1.00 0.00 62 PHE A N 20
ATOM 28671 C CA . PHE A 1 62 ? 8.092 -10.865 2.546 1.00 0.00 62 PHE A CA 20
ATOM 28672 C C . PHE A 1 62 ? 7.421 -9.753 1.726 1.00 0.00 62 PHE A C 20
ATOM 28673 O O . PHE A 1 62 ? 6.749 -10.014 0.747 1.00 0.00 62 PHE A O 20
ATOM 28690 N N . LEU A 1 63 ? 7.614 -8.512 2.118 1.00 0.00 63 LEU A N 20
ATOM 28691 C CA . LEU A 1 63 ? 7.007 -7.349 1.378 1.00 0.00 63 LEU A CA 20
ATOM 28692 C C . LEU A 1 63 ? 8.077 -6.274 1.145 1.00 0.00 63 LEU A C 20
ATOM 28693 O O . LEU A 1 63 ? 8.775 -5.865 2.053 1.00 0.00 63 LEU A O 20
ATOM 28709 N N . THR A 1 64 ? 8.200 -5.810 -0.077 1.00 0.00 64 THR A N 20
ATOM 28710 C CA . THR A 1 64 ? 9.208 -4.750 -0.402 1.00 0.00 64 THR A CA 20
ATOM 28711 C C . THR A 1 64 ? 8.564 -3.378 -0.205 1.00 0.00 64 THR A C 20
ATOM 28712 O O . THR A 1 64 ? 7.447 -3.150 -0.630 1.00 0.00 64 THR A O 20
ATOM 28723 N N . VAL A 1 65 ? 9.256 -2.462 0.441 1.00 0.00 65 VAL A N 20
ATOM 28724 C CA . VAL A 1 65 ? 8.698 -1.085 0.683 1.00 0.00 65 VAL A CA 20
ATOM 28725 C C . VAL A 1 65 ? 9.616 -0.051 0.030 1.00 0.00 65 VAL A C 20
ATOM 28726 O O . VAL A 1 65 ? 10.815 -0.052 0.228 1.00 0.00 65 VAL A O 20
ATOM 28739 N N . GLN A 1 66 ? 9.052 0.849 -0.732 1.00 0.00 66 GLN A N 20
ATOM 28740 C CA . GLN A 1 66 ? 9.868 1.913 -1.388 1.00 0.00 66 GLN A CA 20
ATOM 28741 C C . GLN A 1 66 ? 8.988 3.144 -1.573 1.00 0.00 66 GLN A C 20
ATOM 28742 O O . GLN A 1 66 ? 7.975 3.093 -2.243 1.00 0.00 66 GLN A O 20
ATOM 28756 N N . GLU A 1 67 ? 9.360 4.246 -0.964 1.00 0.00 67 GLU A N 20
ATOM 28757 C CA . GLU A 1 67 ? 8.550 5.504 -1.065 1.00 0.00 67 GLU A CA 20
ATOM 28758 C C . GLU A 1 67 ? 9.427 6.641 -1.589 1.00 0.00 67 GLU A C 20
ATOM 28759 O O . GLU A 1 67 ? 10.550 6.829 -1.163 1.00 0.00 67 GLU A O 20
ATOM 28771 N N . SER A 1 68 ? 8.906 7.408 -2.514 1.00 0.00 68 SER A N 20
ATOM 28772 C CA . SER A 1 68 ? 9.669 8.560 -3.087 1.00 0.00 68 SER A CA 20
ATOM 28773 C C . SER A 1 68 ? 9.179 9.835 -2.413 1.00 0.00 68 SER A C 20
ATOM 28774 O O . SER A 1 68 ? 8.000 10.127 -2.396 1.00 0.00 68 SER A O 20
ATOM 28782 N N . ARG A 1 69 ? 10.071 10.594 -1.842 1.00 0.00 69 ARG A N 20
ATOM 28783 C CA . ARG A 1 69 ? 9.646 11.846 -1.159 1.00 0.00 69 ARG A CA 20
ATOM 28784 C C . ARG A 1 69 ? 9.161 12.849 -2.211 1.00 0.00 69 ARG A C 20
ATOM 28785 O O . ARG A 1 69 ? 9.774 13.021 -3.247 1.00 0.00 69 ARG A O 20
ATOM 28806 N N . ASN A 1 70 ? 8.050 13.503 -1.954 1.00 0.00 70 ASN A N 20
ATOM 28807 C CA . ASN A 1 70 ? 7.492 14.488 -2.939 1.00 0.00 70 ASN A CA 20
ATOM 28808 C C . ASN A 1 70 ? 6.728 15.591 -2.193 1.00 0.00 70 ASN A C 20
ATOM 28809 O O . ASN A 1 70 ? 5.615 15.392 -1.739 1.00 0.00 70 ASN A O 20
ATOM 28820 N N . GLY A 1 71 ? 7.309 16.752 -2.070 1.00 0.00 71 GLY A N 20
ATOM 28821 C CA . GLY A 1 71 ? 6.610 17.865 -1.360 1.00 0.00 71 GLY A CA 20
ATOM 28822 C C . GLY A 1 71 ? 6.259 17.436 0.066 1.00 0.00 71 GLY A C 20
ATOM 28823 O O . GLY A 1 71 ? 7.013 16.749 0.725 1.00 0.00 71 GLY A O 20
ATOM 28827 N N . SER A 1 72 ? 5.115 17.847 0.551 1.00 0.00 72 SER A N 20
ATOM 28828 C CA . SER A 1 72 ? 4.700 17.481 1.942 1.00 0.00 72 SER A CA 20
ATOM 28829 C C . SER A 1 72 ? 4.030 16.106 1.950 1.00 0.00 72 SER A C 20
ATOM 28830 O O . SER A 1 72 ? 3.760 15.553 2.999 1.00 0.00 72 SER A O 20
ATOM 28838 N N . LYS A 1 73 ? 3.752 15.550 0.790 1.00 0.00 73 LYS A N 20
ATOM 28839 C CA . LYS A 1 73 ? 3.087 14.203 0.708 1.00 0.00 73 LYS A CA 20
ATOM 28840 C C . LYS A 1 73 ? 4.004 13.260 -0.080 1.00 0.00 73 LYS A C 20
ATOM 28841 O O . LYS A 1 73 ? 4.255 13.455 -1.252 1.00 0.00 73 LYS A O 20
ATOM 28860 N N . LEU A 1 74 ? 4.489 12.220 0.548 1.00 0.00 74 LEU A N 20
ATOM 28861 C CA . LEU A 1 74 ? 5.373 11.245 -0.165 1.00 0.00 74 LEU A CA 20
ATOM 28862 C C . LEU A 1 74 ? 4.496 10.159 -0.786 1.00 0.00 74 LEU A C 20
ATOM 28863 O O . LEU A 1 74 ? 3.434 9.853 -0.280 1.00 0.00 74 LEU A O 20
ATOM 28879 N N . HIS A 1 75 ? 4.928 9.570 -1.875 1.00 0.00 75 HIS A N 20
ATOM 28880 C CA . HIS A 1 75 ? 4.122 8.492 -2.540 1.00 0.00 75 HIS A CA 20
ATOM 28881 C C . HIS A 1 75 ? 4.686 7.129 -2.141 1.00 0.00 75 HIS A C 20
ATOM 28882 O O . HIS A 1 75 ? 5.677 6.666 -2.679 1.00 0.00 75 HIS A O 20
ATOM 28896 N N . SER A 1 76 ? 4.057 6.479 -1.194 1.00 0.00 76 SER A N 20
ATOM 28897 C CA . SER A 1 76 ? 4.541 5.142 -0.753 1.00 0.00 76 SER A CA 20
ATOM 28898 C C . SER A 1 76 ? 4.165 4.101 -1.802 1.00 0.00 76 SER A C 20
ATOM 28899 O O . SER A 1 76 ? 3.134 4.188 -2.438 1.00 0.00 76 SER A O 20
ATOM 28907 N N . GLU A 1 77 ? 4.993 3.105 -1.974 1.00 0.00 77 GLU A N 20
ATOM 28908 C CA . GLU A 1 77 ? 4.704 2.023 -2.963 1.00 0.00 77 GLU A CA 20
ATOM 28909 C C . GLU A 1 77 ? 5.180 0.702 -2.375 1.00 0.00 77 GLU A C 20
ATOM 28910 O O . GLU A 1 77 ? 6.190 0.642 -1.699 1.00 0.00 77 GLU A O 20
ATOM 28922 N N . ILE A 1 78 ? 4.455 -0.354 -2.634 1.00 0.00 78 ILE A N 20
ATOM 28923 C CA . ILE A 1 78 ? 4.833 -1.706 -2.112 1.00 0.00 78 ILE A CA 20
ATOM 28924 C C . ILE A 1 78 ? 4.728 -2.736 -3.227 1.00 0.00 78 ILE A C 20
ATOM 28925 O O . ILE A 1 78 ? 3.986 -2.571 -4.176 1.00 0.00 78 ILE A O 20
ATOM 28941 N N . ARG A 1 79 ? 5.456 -3.814 -3.107 1.00 0.00 79 ARG A N 20
ATOM 28942 C CA . ARG A 1 79 ? 5.399 -4.889 -4.141 1.00 0.00 79 ARG A CA 20
ATOM 28943 C C . ARG A 1 79 ? 5.689 -6.230 -3.473 1.00 0.00 79 ARG A C 20
ATOM 28944 O O . ARG A 1 79 ? 6.404 -6.308 -2.492 1.00 0.00 79 ARG A O 20
ATOM 28965 N N . LEU A 1 80 ? 5.143 -7.297 -3.999 1.00 0.00 80 LEU A N 20
ATOM 28966 C CA . LEU A 1 80 ? 5.396 -8.639 -3.393 1.00 0.00 80 LEU A CA 20
ATOM 28967 C C . LEU A 1 80 ? 6.844 -9.042 -3.720 1.00 0.00 80 LEU A C 20
ATOM 28968 O O . LEU A 1 80 ? 7.243 -9.108 -4.868 1.00 0.00 80 LEU A O 20
ATOM 28984 N N . ARG A 1 81 ? 7.633 -9.286 -2.710 1.00 0.00 81 ARG A N 20
ATOM 28985 C CA . ARG A 1 81 ? 9.061 -9.657 -2.927 1.00 0.00 81 ARG A CA 20
ATOM 28986 C C . ARG A 1 81 ? 9.159 -10.864 -3.865 1.00 0.00 81 ARG A C 20
ATOM 28987 O O . ARG A 1 81 ? 8.438 -11.834 -3.726 1.00 0.00 81 ARG A O 20
ATOM 29008 N N . HIS A 1 82 ? 10.056 -10.815 -4.819 1.00 0.00 82 HIS A N 20
ATOM 29009 C CA . HIS A 1 82 ? 10.206 -11.963 -5.759 1.00 0.00 82 HIS A CA 20
ATOM 29010 C C . HIS A 1 82 ? 10.499 -13.227 -4.946 1.00 0.00 82 HIS A C 20
ATOM 29011 O O . HIS A 1 82 ? 11.635 -13.531 -4.641 1.00 0.00 82 HIS A O 20
ATOM 29025 N N . ASP A 1 83 ? 9.480 -13.961 -4.581 1.00 0.00 83 ASP A N 20
ATOM 29026 C CA . ASP A 1 83 ? 9.694 -15.201 -3.775 1.00 0.00 83 ASP A CA 20
ATOM 29027 C C . ASP A 1 83 ? 10.041 -16.359 -4.715 1.00 0.00 83 ASP A C 20
ATOM 29028 O O . ASP A 1 83 ? 9.225 -16.804 -5.494 1.00 0.00 83 ASP A O 20
ATOM 29037 N N . GLY A 1 84 ? 11.250 -16.849 -4.645 1.00 0.00 84 GLY A N 20
ATOM 29038 C CA . GLY A 1 84 ? 11.655 -17.977 -5.534 1.00 0.00 84 GLY A CA 20
ATOM 29039 C C . GLY A 1 84 ? 13.117 -18.334 -5.269 1.00 0.00 84 GLY A C 20
ATOM 29040 O O . GLY A 1 84 ? 13.615 -18.166 -4.174 1.00 0.00 84 GLY A O 20
ATOM 29044 N N . LEU A 1 85 ? 13.809 -18.824 -6.263 1.00 0.00 85 LEU A N 20
ATOM 29045 C CA . LEU A 1 85 ? 15.240 -19.190 -6.067 1.00 0.00 85 LEU A CA 20
ATOM 29046 C C . LEU A 1 85 ? 15.340 -20.231 -4.941 1.00 0.00 85 LEU A C 20
ATOM 29047 O O . LEU A 1 85 ? 15.388 -19.893 -3.774 1.00 0.00 85 LEU A O 20
ATOM 29063 N N . GLU A 1 86 ? 15.367 -21.496 -5.288 1.00 0.00 86 GLU A N 20
ATOM 29064 C CA . GLU A 1 86 ? 15.458 -22.584 -4.257 1.00 0.00 86 GLU A CA 20
ATOM 29065 C C . GLU A 1 86 ? 16.909 -23.054 -4.132 1.00 0.00 86 GLU A C 20
ATOM 29066 O O . GLU A 1 86 ? 17.212 -24.222 -4.277 1.00 0.00 86 GLU A O 20
ATOM 29078 N N . HIS A 1 87 ? 17.806 -22.148 -3.856 1.00 0.00 87 HIS A N 20
ATOM 29079 C CA . HIS A 1 87 ? 19.246 -22.518 -3.707 1.00 0.00 87 HIS A CA 20
ATOM 29080 C C . HIS A 1 87 ? 19.723 -23.315 -4.926 1.00 0.00 87 HIS A C 20
ATOM 29081 O O . HIS A 1 87 ? 19.857 -24.523 -4.881 1.00 0.00 87 HIS A O 20
ATOM 29095 N N . HIS A 1 88 ? 19.989 -22.644 -6.011 1.00 0.00 88 HIS A N 20
ATOM 29096 C CA . HIS A 1 88 ? 20.467 -23.349 -7.238 1.00 0.00 88 HIS A CA 20
ATOM 29097 C C . HIS A 1 88 ? 21.934 -23.757 -7.045 1.00 0.00 88 HIS A C 20
ATOM 29098 O O . HIS A 1 88 ? 22.682 -23.096 -6.354 1.00 0.00 88 HIS A O 20
ATOM 29112 N N . HIS A 1 89 ? 22.355 -24.840 -7.652 1.00 0.00 89 HIS A N 20
ATOM 29113 C CA . HIS A 1 89 ? 23.778 -25.286 -7.504 1.00 0.00 89 HIS A CA 20
ATOM 29114 C C . HIS A 1 89 ? 24.186 -26.111 -8.729 1.00 0.00 89 HIS A C 20
ATOM 29115 O O . HIS A 1 89 ? 23.378 -26.789 -9.330 1.00 0.00 89 HIS A O 20
ATOM 29129 N N . HIS A 1 90 ? 25.442 -26.054 -9.103 1.00 0.00 90 HIS A N 20
ATOM 29130 C CA . HIS A 1 90 ? 25.923 -26.831 -10.292 1.00 0.00 90 HIS A CA 20
ATOM 29131 C C . HIS A 1 90 ? 27.379 -27.249 -10.072 1.00 0.00 90 HIS A C 20
ATOM 29132 O O . HIS A 1 90 ? 28.173 -26.510 -9.527 1.00 0.00 90 HIS A O 20
ATOM 29146 N N . HIS A 1 91 ? 27.734 -28.432 -10.501 1.00 0.00 91 HIS A N 20
ATOM 29147 C CA . HIS A 1 91 ? 29.140 -28.918 -10.328 1.00 0.00 91 HIS A CA 20
ATOM 29148 C C . HIS A 1 91 ? 29.603 -28.693 -8.887 1.00 0.00 91 HIS A C 20
ATOM 29149 O O . HIS A 1 91 ? 30.221 -27.696 -8.570 1.00 0.00 91 HIS A O 20
ATOM 29163 N N . HIS A 1 92 ? 29.310 -29.615 -8.013 1.00 0.00 92 HIS A N 20
ATOM 29164 C CA . HIS A 1 92 ? 29.729 -29.457 -6.592 1.00 0.00 92 HIS A CA 20
ATOM 29165 C C . HIS A 1 92 ? 31.252 -29.322 -6.519 1.00 0.00 92 HIS A C 20
ATOM 29166 O O . HIS A 1 92 ? 31.912 -30.339 -6.383 1.00 0.00 92 HIS A O 20
#

CATH classification: 3.30.420.610

Radius of gyration: 14.11 Å; Cα contacts (8 Å, |Δi|>4): 101; chains: 1; bounding box: 42×43×27 Å

Foldseek 3Di:
DDDLPDDDPVCLQCVLQVVQVVVVDWHFVVSSCVVCCVSNPVQDLCVVPPQRVVVVVVVPPQKDWDWADDPPDITIIIDRRPPDCPPDDDDD

Secondary structure (DSSP, 8-state):
---S--SSHHHHHHHHHHHHTTTBSB-BHHHHHHHHHHH-TT--TTTT-SSHHHHHHHT-TTEEEEEEEETTEEEEEEEE-SS-----TTT-

Solvent-accessible surface area: 7285 Å² total; per-residue (Å²): 203,110,119,109,56,71,175,70,82,62,69,22,2,46,30,0,16,124,38,29,31,216,91,86,50,86,2,62,18,85,32,0,9,64,44,3,40,170,28,5,100,83,32,50,43,210,122,138,22,183,43,175,17,6,84,30,0,124,171,37,119,69,7,35,34,83,101,49,223,61,73,120,144,136,55,24,5,0,82,35,111,157,95,53,149,133,136,128,114,188,166,176

InterPro domains:
  IPR021139 NYN domain [PF01936] (5-139)
  IPR025605 OST-HTH/LOTUS domain [PF12872] (181-246)
  IPR025605 OST-HTH/LOTUS domain [PS51644] (178-252)
  IPR041966 LOTUS-like domain [G3DSA:3.30.420.610] (184-256)